Protein 6F05 (pdb70)

Structure (mmCIF, N/CA/C/O backbone):
data_6F05
#
_entry.id   6F05
#
_cell.length_a   61.430
_cell.length_b   93.970
_cell.length_c   107.710
_cell.angle_alpha   93.19
_cell.angle_beta   101.57
_cell.angle_gamma   101.97
#
_symmetry.space_group_name_H-M   'P 1'
#
loop_
_entity.id
_entity.type
_entity.pdbx_description
1 polymer 'Glutathione S-transferase F9'
2 non-polymer 'GLUTATHIONE SULFONIC ACID'
3 non-polymer GLYCEROL
4 non-polymer 'CHLORIDE ION'
5 water water
#
loop_
_atom_site.group_PDB
_atom_site.id
_atom_site.type_symbol
_atom_site.label_atom_id
_atom_site.label_alt_id
_atom_site.label_comp_id
_atom_site.label_asym_id
_atom_site.label_entity_id
_atom_site.label_seq_id
_atom_site.pdbx_PDB_ins_code
_atom_site.Cartn_x
_atom_site.Cartn_y
_atom_site.Cartn_z
_atom_site.occupancy
_atom_site.B_iso_or_equiv
_atom_site.auth_seq_id
_atom_site.auth_comp_id
_atom_site.auth_asym_id
_atom_site.auth_atom_id
_atom_site.pdbx_PDB_model_num
ATOM 1 N N . VAL A 1 2 ? -69.886 -27.900 -37.113 1.00 53.27 2 VAL A N 1
ATOM 2 C CA . VAL A 1 2 ? -68.470 -27.621 -37.337 1.00 51.76 2 VAL A CA 1
ATOM 3 C C . VAL A 1 2 ? -68.299 -26.333 -38.154 1.00 45.12 2 VAL A C 1
ATOM 4 O O . VAL A 1 2 ? -69.134 -26.008 -39.002 1.00 48.80 2 VAL A O 1
ATOM 8 N N . LEU A 1 3 ? -67.223 -25.599 -37.884 1.00 36.36 3 LEU A N 1
ATOM 9 C CA . LEU A 1 3 ? -66.922 -24.355 -38.594 1.00 31.87 3 LEU A CA 1
ATOM 10 C C . LEU A 1 3 ? -66.852 -24.559 -40.117 1.00 31.02 3 LEU A C 1
ATOM 11 O O . LEU A 1 3 ? -66.227 -25.492 -40.611 1.00 28.65 3 LEU A O 1
ATOM 16 N N . LYS A 1 4 ? -67.519 -23.687 -40.861 1.00 32.31 4 LYS A N 1
ATOM 17 C CA . LYS A 1 4 ? -67.563 -23.796 -42.318 1.00 32.63 4 LYS A CA 1
ATOM 18 C C . LYS A 1 4 ? -66.887 -22.617 -43.001 1.00 35.60 4 LYS A C 1
ATOM 19 O O . LYS A 1 4 ? -67.079 -21.452 -42.600 1.00 29.73 4 LYS A O 1
ATOM 25 N N . VAL A 1 5 ? -66.063 -22.920 -44.006 1.00 33.02 5 VAL A N 1
ATOM 26 C CA . VAL A 1 5 ? -65.391 -21.871 -44.784 1.00 30.73 5 VAL A CA 1
ATOM 27 C C . VAL A 1 5 ? -65.929 -21.852 -46.211 1.00 36.78 5 VAL A C 1
ATOM 28 O O . VAL A 1 5 ? -65.853 -22.855 -46.927 1.00 35.64 5 VAL A O 1
ATOM 32 N N . TYR A 1 6 ? -66.479 -20.714 -46.623 1.00 28.33 6 TYR A N 1
ATOM 33 C CA . TYR A 1 6 ? -67.033 -20.600 -47.965 1.00 30.83 6 TYR A CA 1
ATOM 34 C C . TYR A 1 6 ? -65.991 -20.088 -48.958 1.00 30.39 6 TYR A C 1
ATOM 35 O O . TYR A 1 6 ? -65.328 -19.081 -48.724 1.00 33.25 6 TYR A O 1
ATOM 44 N N . GLY A 1 7 ? -65.884 -20.787 -50.080 1.00 33.04 7 GLY A N 1
ATOM 45 C CA . GLY A 1 7 ? -65.019 -20.412 -51.184 1.00 35.34 7 GLY A CA 1
ATOM 46 C C . GLY A 1 7 ? -63.551 -20.800 -51.080 1.00 37.23 7 GLY A C 1
ATOM 47 O O . GLY A 1 7 ? -62.692 -20.017 -51.467 1.00 36.96 7 GLY A O 1
ATOM 48 N N . PRO A 1 8 ? -63.259 -22.036 -50.638 1.00 32.65 8 PRO A N 1
ATOM 49 C CA . PRO A 1 8 ? -61.870 -22.425 -50.340 1.00 36.58 8 PRO A CA 1
ATOM 50 C C . PRO A 1 8 ? -60.898 -22.351 -51.533 1.00 38.86 8 PRO A C 1
ATOM 51 O O . PRO A 1 8 ? -59.693 -22.194 -51.327 1.00 30.93 8 PRO A O 1
ATOM 55 N N . HIS A 1 9 ? -61.420 -22.447 -52.753 1.00 32.90 9 HIS A N 1
ATOM 56 C CA . HIS A 1 9 ? -60.571 -22.496 -53.935 1.00 36.47 9 HIS A CA 1
ATOM 57 C C . HIS A 1 9 ? -59.933 -21.158 -54.322 1.00 39.41 9 HIS A C 1
ATOM 58 O O . HIS A 1 9 ? -59.000 -21.123 -55.130 1.00 39.61 9 HIS A O 1
ATOM 65 N N . PHE A 1 10 ? -60.401 -20.067 -53.727 1.00 32.91 10 PHE A N 1
ATOM 66 C CA . PHE A 1 10 ? -59.895 -18.736 -54.071 1.00 37.23 10 PHE A CA 1
ATOM 67 C C . PHE A 1 10 ? -58.830 -18.332 -53.059 1.00 33.14 10 PHE A C 1
ATOM 68 O O . PHE A 1 10 ? -58.583 -19.070 -52.104 1.00 31.04 10 PHE A O 1
ATOM 76 N N . ALA A 1 11 ? -58.152 -17.215 -53.311 1.00 27.45 11 ALA A N 1
ATOM 77 C CA . ALA A 1 11 ? -56.939 -16.854 -52.560 1.00 25.62 11 ALA A CA 1
ATOM 78 C C . ALA A 1 11 ? -57.196 -16.263 -51.159 1.00 26.27 11 ALA A C 1
ATOM 79 O O . ALA A 1 11 ? -56.627 -16.729 -50.172 1.00 27.24 11 ALA A O 1
ATOM 81 N N . SER A 1 12 ? -58.027 -15.234 -51.051 1.00 26.55 12 SER A N 1
ATOM 82 C CA . SER A 1 12 ? -58.326 -14.668 -49.721 1.00 26.51 12 SER A CA 1
ATOM 83 C C . SER A 1 12 ? -58.838 -15.716 -48.716 1.00 24.76 12 SER A C 1
ATOM 84 O O . SER A 1 12 ? -58.420 -15.699 -47.559 1.00 31.20 12 SER A O 1
ATOM 87 N N . PRO A 1 13 ? -59.737 -16.629 -49.142 1.00 28.32 13 PRO A N 1
ATOM 88 C CA . PRO A 1 13 ? -60.125 -17.648 -48.158 1.00 25.05 13 PRO A CA 1
ATOM 89 C C . PRO A 1 13 ? -58.958 -18.491 -47.628 1.00 32.46 13 PRO A C 1
ATOM 90 O O . PRO A 1 13 ? -59.048 -18.967 -46.497 1.00 23.94 13 PRO A O 1
ATOM 94 N N . LYS A 1 14 ? -57.865 -18.632 -48.383 1.00 32.97 14 LYS A N 1
ATOM 95 C CA . LYS A 1 14 ? -56.742 -19.445 -47.904 1.00 25.83 14 LYS A CA 1
ATOM 96 C C . LYS A 1 14 ? -56.022 -18.796 -46.732 1.00 22.97 14 LYS A C 1
ATOM 97 O O . LYS A 1 14 ? -55.356 -19.486 -45.975 1.00 27.52 14 LYS A O 1
ATOM 103 N N . ARG A 1 15 ? -56.183 -17.484 -46.544 1.00 29.69 15 ARG A N 1
ATOM 104 C CA . ARG A 1 15 ? -55.665 -16.838 -45.335 1.00 26.51 15 ARG A CA 1
ATOM 105 C C . ARG A 1 15 ? -56.336 -17.480 -44.106 1.00 28.26 15 ARG A C 1
ATOM 106 O O . ARG A 1 15 ? -55.690 -17.729 -43.093 1.00 33.27 15 ARG A O 1
ATOM 114 N N . ALA A 1 16 ? -57.643 -17.709 -44.198 1.00 28.58 16 ALA A N 1
ATOM 115 C CA . ALA A 1 16 ? -58.406 -18.344 -43.119 1.00 31.32 16 ALA A CA 1
ATOM 116 C C . ALA A 1 16 ? -58.052 -19.825 -42.992 1.00 30.47 16 ALA A C 1
ATOM 117 O O . ALA A 1 16 ? -57.889 -20.354 -41.886 1.00 29.83 16 ALA A O 1
ATOM 119 N N . LEU A 1 17 ? -57.972 -20.498 -44.133 1.00 29.42 17 LEU A N 1
ATOM 120 C CA . LEU A 1 17 ? -57.722 -21.945 -44.142 1.00 34.02 17 LEU A CA 1
ATOM 121 C C . LEU A 1 17 ? -56.378 -22.272 -43.521 1.00 26.67 17 LEU A C 1
ATOM 122 O O . LEU A 1 17 ? -56.292 -23.166 -42.681 1.00 28.72 17 LEU A O 1
ATOM 127 N N . VAL A 1 18 ? -55.341 -21.526 -43.895 1.00 27.09 18 VAL A N 1
ATOM 128 C CA . VAL A 1 18 ? -54.011 -21.830 -43.372 1.00 27.02 18 VAL A CA 1
ATOM 129 C C . VAL A 1 18 ? -53.986 -21.591 -41.858 1.00 32.77 18 VAL A C 1
ATOM 130 O O . VAL A 1 18 ? -53.385 -22.385 -41.122 1.00 27.95 18 VAL A O 1
ATOM 134 N N . THR A 1 19 ? -54.726 -20.577 -41.391 1.00 26.63 19 THR A N 1
ATOM 135 C CA . THR A 1 19 ? -54.817 -20.271 -39.957 1.00 22.41 19 THR A CA 1
ATOM 136 C C . THR A 1 19 ? -55.537 -21.402 -39.210 1.00 26.24 19 THR A C 1
ATOM 137 O O . THR A 1 19 ? -55.078 -21.863 -38.155 1.00 26.03 19 THR A O 1
ATOM 141 N N . LEU A 1 20 ? -56.650 -21.865 -39.775 1.00 24.33 20 LEU A N 1
ATOM 142 C CA . LEU A 1 20 ? -57.384 -23.000 -39.211 1.00 26.89 20 LEU A CA 1
ATOM 143 C C . LEU A 1 20 ? -56.497 -24.259 -39.089 1.00 32.19 20 LEU A C 1
ATOM 144 O O . LEU A 1 20 ? -56.506 -24.959 -38.068 1.00 29.04 20 LEU A O 1
ATOM 149 N N . ILE A 1 21 ? -55.723 -24.537 -40.130 1.00 27.80 21 ILE A N 1
ATOM 150 C CA . ILE A 1 21 ? -54.879 -25.721 -40.130 1.00 31.23 21 ILE A CA 1
ATOM 151 C C . ILE A 1 21 ? -53.728 -25.515 -39.136 1.00 30.96 21 ILE A C 1
ATOM 152 O O . ILE A 1 21 ? -53.445 -26.413 -38.357 1.00 33.00 21 ILE A O 1
ATOM 157 N N . GLU A 1 22 ? -53.123 -24.316 -39.102 1.00 29.30 22 GLU A N 1
ATOM 158 C CA . GLU A 1 22 ? -52.081 -24.042 -38.106 1.00 25.35 22 GLU A CA 1
ATOM 159 C C . GLU A 1 22 ? -52.588 -24.296 -36.683 1.00 31.07 22 GLU A C 1
ATOM 160 O O . GLU A 1 22 ? -51.871 -24.876 -35.875 1.00 28.98 22 GLU A O 1
ATOM 166 N N . LYS A 1 23 ? -53.836 -23.902 -36.395 1.00 34.02 23 LYS A N 1
ATOM 167 C CA . LYS A 1 23 ? -54.368 -24.002 -35.040 1.00 30.11 23 LYS A CA 1
ATOM 168 C C . LYS A 1 23 ? -54.986 -25.375 -34.731 1.00 38.83 23 LYS A C 1
ATOM 169 O O . LYS A 1 23 ? -55.416 -25.622 -33.605 1.00 43.03 23 LYS A O 1
ATOM 175 N N . GLY A 1 24 ? -54.996 -26.269 -35.717 1.00 35.27 24 GLY A N 1
ATOM 176 C CA . GLY A 1 24 ? -55.546 -27.601 -35.545 1.00 35.07 24 GLY A CA 1
ATOM 177 C C . GLY A 1 24 ? -57.061 -27.589 -35.352 1.00 41.21 24 GLY A C 1
ATOM 178 O O . GLY A 1 24 ? -57.613 -28.409 -34.627 1.00 37.24 24 GLY A O 1
ATOM 179 N N . VAL A 1 25 ? -57.748 -26.664 -36.012 1.00 36.72 25 VAL A N 1
ATOM 180 C CA . VAL A 1 25 ? -59.198 -26.584 -35.860 1.00 33.34 25 VAL A CA 1
ATOM 181 C C . VAL A 1 25 ? -59.909 -27.409 -36.931 1.00 39.79 25 VAL A C 1
ATOM 182 O O . VAL A 1 25 ? -59.550 -27.350 -38.104 1.00 53.17 25 VAL A O 1
ATOM 186 N N . ALA A 1 26 ? -60.920 -28.172 -36.536 1.00 36.15 26 ALA A N 1
ATOM 187 C CA . ALA A 1 26 ? -61.737 -28.900 -37.501 1.00 32.50 26 ALA A CA 1
ATOM 188 C C . ALA A 1 26 ? -62.629 -27.935 -38.287 1.00 36.38 26 ALA A C 1
ATOM 189 O O . ALA A 1 26 ? -63.188 -26.992 -37.730 1.00 42.71 26 ALA A O 1
ATOM 191 N N . PHE A 1 27 ? -62.759 -28.166 -39.585 1.00 35.60 27 PHE A N 1
ATOM 192 C CA . PHE A 1 27 ? -63.606 -27.305 -40.387 1.00 35.07 27 PHE A CA 1
ATOM 193 C C . PHE A 1 27 ? -64.039 -28.046 -41.633 1.00 35.99 27 PHE A C 1
ATOM 194 O O . PHE A 1 27 ? -63.460 -29.061 -41.996 1.00 37.17 27 PHE A O 1
ATOM 202 N N . GLU A 1 28 ? -65.086 -27.543 -42.263 1.00 35.39 28 GLU A N 1
ATOM 203 C CA . GLU A 1 28 ? -65.519 -28.008 -43.569 1.00 29.29 28 GLU A CA 1
ATOM 204 C C . GLU A 1 28 ? -65.486 -26.851 -44.545 1.00 33.11 28 GLU A C 1
ATOM 205 O O . GLU A 1 28 ? -65.507 -25.684 -44.144 1.00 35.56 28 GLU A O 1
ATOM 211 N N . THR A 1 29 ? -65.425 -27.157 -45.829 1.00 33.57 29 THR A N 1
ATOM 212 C CA . THR A 1 29 ? -65.409 -26.092 -46.818 1.00 35.05 29 THR A CA 1
ATOM 213 C C . THR A 1 29 ? -66.615 -26.207 -47.723 1.00 34.66 29 THR A C 1
ATOM 214 O O . THR A 1 29 ? -67.142 -27.290 -47.921 1.00 42.28 29 THR A O 1
ATOM 218 N N . ILE A 1 30 ? -67.081 -25.078 -48.234 1.00 34.46 30 ILE A N 1
ATOM 219 C CA . ILE A 1 30 ? -68.222 -25.065 -49.138 1.00 37.54 30 ILE A CA 1
ATOM 220 C C . ILE A 1 30 ? -67.878 -24.232 -50.364 1.00 42.22 30 ILE A C 1
ATOM 221 O O . ILE A 1 30 ? -67.593 -23.035 -50.258 1.00 44.78 30 ILE A O 1
ATOM 226 N N . PRO A 1 31 ? -67.902 -24.855 -51.543 1.00 47.32 31 PRO A N 1
ATOM 227 C CA . PRO A 1 31 ? -67.525 -24.089 -52.731 1.00 40.74 31 PRO A CA 1
ATOM 228 C C . PRO A 1 31 ? -68.536 -22.981 -53.067 1.00 41.10 31 PRO A C 1
ATOM 229 O O . PRO A 1 31 ? -69.716 -23.096 -52.780 1.00 43.16 31 PRO A O 1
ATOM 233 N N . VAL A 1 32 ? -68.033 -21.901 -53.648 1.00 39.97 32 VAL A N 1
ATOM 234 C CA . VAL A 1 32 ? -68.857 -20.829 -54.168 1.00 43.22 32 VAL A CA 1
ATOM 235 C C . VAL A 1 32 ? -68.434 -20.590 -55.613 1.00 38.73 32 VAL A C 1
ATOM 236 O O . VAL A 1 32 ? -67.271 -20.336 -55.887 1.00 37.56 32 VAL A O 1
ATOM 240 N N . ASP A 1 33 ? -69.377 -20.725 -56.537 1.00 37.27 33 ASP A N 1
ATOM 241 C CA . ASP A 1 33 ? -69.083 -20.600 -57.960 1.00 39.77 33 ASP A CA 1
ATOM 242 C C . ASP A 1 33 ? -69.010 -19.155 -58.398 1.00 41.11 33 ASP A C 1
ATOM 243 O O . ASP A 1 33 ? -69.999 -18.607 -58.880 1.00 49.03 33 ASP A O 1
ATOM 248 N N . LEU A 1 34 ? -67.853 -18.529 -58.213 1.00 40.50 34 LEU A N 1
ATOM 249 C CA . LEU A 1 34 ? -67.701 -17.129 -58.585 1.00 42.74 34 LEU A CA 1
ATOM 250 C C . LEU A 1 34 ? -67.899 -16.923 -60.084 1.00 50.20 34 LEU A C 1
ATOM 251 O O . LEU A 1 34 ? -68.538 -15.950 -60.491 1.00 47.65 34 LEU A O 1
ATOM 256 N N . MET A 1 35 ? -67.422 -17.867 -60.898 1.00 51.08 35 MET A N 1
ATOM 257 C CA . MET A 1 35 ? -67.457 -17.679 -62.343 1.00 55.09 35 MET A CA 1
ATOM 258 C C . MET A 1 35 ? -68.899 -17.609 -62.848 1.00 55.93 35 MET A C 1
ATOM 259 O O . MET A 1 35 ? -69.181 -16.903 -63.819 1.00 58.27 35 MET A O 1
ATOM 264 N N . LYS A 1 36 ? -69.809 -18.300 -62.162 1.00 50.49 36 LYS A N 1
ATOM 265 C CA . LYS A 1 36 ? -71.232 -18.249 -62.491 1.00 49.96 36 LYS A CA 1
ATOM 266 C C . LYS A 1 36 ? -71.989 -17.226 -61.618 1.00 55.81 36 LYS A C 1
ATOM 267 O O . LYS A 1 36 ? -73.219 -17.163 -61.651 1.00 54.49 36 LYS A O 1
ATOM 269 N N . GLY A 1 37 ? -71.252 -16.443 -60.829 1.00 54.58 37 GLY A N 1
ATOM 270 C CA . GLY A 1 37 ? -71.834 -15.355 -60.053 1.00 51.17 37 GLY A CA 1
ATOM 271 C C . GLY A 1 37 ? -72.659 -15.728 -58.834 1.00 48.98 37 GLY A C 1
ATOM 272 O O . GLY A 1 37 ? -73.522 -14.960 -58.401 1.00 53.03 37 GLY A O 1
ATOM 273 N N . GLU A 1 38 ? -72.404 -16.907 -58.278 1.00 47.09 38 GLU A N 1
ATOM 274 C CA . GLU A 1 38 ? -73.150 -17.392 -57.116 1.00 42.23 38 GLU A CA 1
ATOM 275 C C . GLU A 1 38 ? -72.998 -16.458 -55.919 1.00 42.38 38 GLU A C 1
ATOM 276 O O . GLU A 1 38 ? -73.901 -16.335 -55.092 1.00 51.15 38 GLU A O 1
ATOM 282 N N . HIS A 1 39 ? -71.849 -15.794 -55.844 1.00 37.59 39 HIS A N 1
ATOM 283 C CA . HIS A 1 39 ? -71.538 -14.907 -54.735 1.00 42.46 39 HIS A CA 1
ATOM 284 C C . HIS A 1 39 ? -72.333 -13.586 -54.753 1.00 42.50 39 HIS A C 1
ATOM 285 O O . HIS A 1 39 ? -72.371 -12.868 -53.754 1.00 41.29 39 HIS A O 1
ATOM 292 N N . LYS A 1 40 ? -73.004 -13.300 -55.870 1.00 41.70 40 LYS A N 1
ATOM 293 C CA . LYS A 1 40 ? -73.823 -12.096 -55.988 1.00 40.31 40 LYS A CA 1
ATOM 294 C C . LYS A 1 40 ? -75.325 -12.388 -55.930 1.00 41.51 40 LYS A C 1
ATOM 295 O O . LYS A 1 40 ? -76.143 -11.501 -56.152 1.00 48.37 40 LYS A O 1
ATOM 301 N N . GLN A 1 41 ? -75.672 -13.635 -55.624 1.00 41.17 41 GLN A N 1
ATOM 302 C CA . GLN A 1 41 ? -77.061 -14.058 -55.523 1.00 40.60 41 GLN A CA 1
ATOM 303 C C . GLN A 1 41 ? -77.514 -13.975 -54.064 1.00 40.44 41 GLN A C 1
ATOM 304 O O . GLN A 1 41 ? -76.687 -14.043 -53.164 1.00 39.51 41 GLN A O 1
ATOM 310 N N . PRO A 1 42 ? -78.829 -13.828 -53.824 1.00 45.90 42 PRO A N 1
ATOM 311 C CA . PRO A 1 42 ? -79.340 -13.564 -52.468 1.00 45.09 42 PRO A CA 1
ATOM 312 C C . PRO A 1 42 ? -78.869 -14.518 -51.363 1.00 43.51 42 PRO A C 1
ATOM 313 O O . PRO A 1 42 ? -78.665 -14.082 -50.228 1.00 46.80 42 PRO A O 1
ATOM 317 N N . ALA A 1 43 ? -78.742 -15.802 -51.671 1.00 40.46 43 ALA A N 1
ATOM 318 C CA . ALA A 1 43 ? -78.372 -16.773 -50.649 1.00 37.70 43 ALA A CA 1
ATOM 319 C C . ALA A 1 43 ? -76.990 -16.477 -50.081 1.00 37.93 43 ALA A C 1
ATOM 320 O O . ALA A 1 43 ? -76.796 -16.530 -48.870 1.00 39.90 43 ALA A O 1
ATOM 322 N N . TYR A 1 44 ? -76.025 -16.193 -50.947 1.00 40.52 44 TYR A N 1
ATOM 323 C CA . TYR A 1 44 ? -74.676 -15.942 -50.451 1.00 39.11 44 TYR A CA 1
ATOM 324 C C . TYR A 1 44 ? -74.574 -14.528 -49.870 1.00 33.38 44 TYR A C 1
ATOM 325 O O . TYR A 1 44 ? -73.870 -14.320 -48.890 1.00 33.54 44 TYR A O 1
ATOM 334 N N . LEU A 1 45 ? -75.320 -13.577 -50.429 1.00 33.43 45 LEU A N 1
ATOM 335 C CA . LEU A 1 45 ? -75.291 -12.198 -49.930 1.00 37.51 45 LEU A CA 1
ATOM 336 C C . LEU A 1 45 ? -75.780 -12.144 -48.486 1.00 38.42 45 LEU A C 1
ATOM 337 O O . LEU A 1 45 ? -75.405 -11.244 -47.747 1.00 31.60 45 LEU A O 1
ATOM 342 N N . ALA A 1 46 ? -76.611 -13.114 -48.098 1.00 38.41 46 ALA A N 1
ATOM 343 C CA . ALA A 1 46 ? -77.060 -13.262 -46.710 1.00 34.54 46 ALA A CA 1
ATOM 344 C C . ALA A 1 46 ? -75.919 -13.655 -45.772 1.00 30.51 46 ALA A C 1
ATOM 345 O O . ALA A 1 46 ? -76.008 -13.437 -44.564 1.00 41.31 46 ALA A O 1
ATOM 347 N N . LEU A 1 47 ? -74.868 -14.265 -46.317 1.00 35.67 47 LEU A N 1
ATOM 348 C CA . LEU A 1 47 ? -73.685 -14.618 -45.521 1.00 33.62 47 LEU A CA 1
ATOM 349 C C . LEU A 1 47 ? -72.624 -13.521 -45.571 1.00 34.73 47 LEU A C 1
ATOM 350 O O . LEU A 1 47 ? -71.990 -13.198 -44.563 1.00 37.40 47 LEU A O 1
ATOM 355 N N . GLN A 1 48 ? -72.447 -12.953 -46.759 1.00 32.10 48 GLN A N 1
ATOM 356 C CA . GLN A 1 48 ? -71.452 -11.918 -47.001 1.00 27.34 48 GLN A CA 1
ATOM 357 C C . GLN A 1 48 ? -72.132 -10.829 -47.825 1.00 28.61 48 GLN A C 1
ATOM 358 O O . GLN A 1 48 ? -72.231 -10.948 -49.039 1.00 34.61 48 GLN A O 1
ATOM 364 N N . PRO A 1 49 ? -72.604 -9.761 -47.173 1.00 32.88 49 PRO A N 1
ATOM 365 C CA . PRO A 1 49 ? -73.409 -8.765 -47.888 1.00 29.87 49 PRO A CA 1
ATOM 366 C C . PRO A 1 49 ? -72.617 -8.007 -48.966 1.00 30.43 49 PRO A C 1
ATOM 367 O O . PRO A 1 49 ? -73.222 -7.400 -49.842 1.00 30.69 49 PRO A O 1
ATOM 371 N N . PHE A 1 50 ? -71.287 -8.058 -48.920 1.00 31.45 50 PHE A N 1
ATOM 372 C CA . PHE A 1 50 ? -70.483 -7.392 -49.948 1.00 34.61 50 PHE A CA 1
ATOM 373 C C . PHE A 1 50 ? -70.232 -8.300 -51.154 1.00 39.61 50 PHE A C 1
ATOM 374 O O . PHE A 1 50 ? -69.619 -7.880 -52.140 1.00 42.58 50 PHE A O 1
ATOM 382 N N . GLY A 1 51 ? -70.730 -9.532 -51.080 1.00 33.86 51 GLY A N 1
ATOM 383 C CA . GLY A 1 51 ? -70.604 -10.483 -52.172 1.00 32.04 51 GLY A CA 1
ATOM 384 C C . GLY A 1 51 ? -69.192 -10.904 -52.522 1.00 32.76 51 GLY A C 1
ATOM 385 O O . GLY A 1 51 ? -68.832 -10.965 -53.696 1.00 34.37 51 GLY A O 1
ATOM 386 N N . THR A 1 52 ? -68.392 -11.210 -51.508 1.00 33.58 52 THR A N 1
ATOM 387 C CA . THR A 1 52 ? -67.048 -11.725 -51.739 1.00 38.28 52 THR A CA 1
ATOM 388 C C . THR A 1 52 ? -66.741 -12.931 -50.857 1.00 37.46 52 THR A C 1
ATOM 389 O O . THR A 1 52 ? -67.423 -13.182 -49.861 1.00 26.27 52 THR A O 1
ATOM 393 N N . VAL A 1 53 ? -65.709 -13.687 -51.221 1.00 29.06 53 VAL A N 1
ATOM 394 C CA . VAL A 1 53 ? -65.304 -14.813 -50.389 1.00 26.37 53 VAL A CA 1
ATOM 395 C C . VAL A 1 53 ? -64.003 -14.436 -49.710 1.00 26.44 53 VAL A C 1
ATOM 396 O O . VAL A 1 53 ? -63.206 -13.701 -50.291 1.00 26.75 53 VAL A O 1
ATOM 400 N N . PRO A 1 54 ? -63.781 -14.917 -48.474 1.00 25.27 54 PRO A N 1
ATOM 401 C CA . PRO A 1 54 ? -64.563 -15.912 -47.736 1.00 24.91 54 PRO A CA 1
ATOM 402 C C . PRO A 1 54 ? -65.688 -15.352 -46.873 1.00 31.28 54 PRO A C 1
ATOM 403 O O . PRO A 1 54 ? -65.718 -14.161 -46.558 1.00 28.23 54 PRO A O 1
ATOM 407 N N . ALA A 1 55 ? -66.610 -16.235 -46.510 1.00 30.39 55 ALA A N 1
ATOM 408 C CA . ALA A 1 55 ? -67.473 -16.021 -45.359 1.00 37.30 55 ALA A CA 1
ATOM 409 C C . ALA A 1 55 ? -67.235 -17.258 -44.507 1.00 34.72 55 ALA A C 1
ATOM 410 O O . ALA A 1 55 ? -66.958 -18.334 -45.027 1.00 31.06 55 ALA A O 1
ATOM 412 N N . VAL A 1 56 ? -67.302 -17.098 -43.199 1.00 34.37 56 VAL A N 1
ATOM 413 C CA . VAL A 1 56 ? -67.137 -18.216 -42.292 1.00 24.86 56 VAL A CA 1
ATOM 414 C C . VAL A 1 56 ? -68.340 -18.264 -41.358 1.00 25.52 56 VAL A C 1
ATOM 415 O O . VAL A 1 56 ? -68.801 -17.223 -40.849 1.00 25.44 56 VAL A O 1
ATOM 419 N N . VAL A 1 57 ? -68.865 -19.466 -41.170 1.00 28.05 57 VAL A N 1
ATOM 420 C CA . VAL A 1 57 ? -69.947 -19.712 -40.230 1.00 28.33 57 VAL A CA 1
ATOM 421 C C . VAL A 1 57 ? -69.457 -20.669 -39.151 1.00 34.10 57 VAL A C 1
ATOM 422 O O . VAL A 1 57 ? -69.003 -21.779 -39.443 1.00 32.69 57 VAL A O 1
ATOM 426 N N . ASP A 1 58 ? -69.551 -20.235 -37.901 1.00 31.63 58 ASP A N 1
ATOM 427 C CA . ASP A 1 58 ? -69.099 -21.034 -36.773 1.00 33.80 58 ASP A CA 1
ATOM 428 C C . ASP A 1 58 ? -70.289 -21.266 -35.830 1.00 36.53 58 ASP A C 1
ATOM 429 O O . ASP A 1 58 ? -70.530 -20.484 -34.902 1.00 32.27 58 ASP A O 1
ATOM 434 N N . GLY A 1 59 ? -71.058 -22.321 -36.099 1.00 31.91 59 GLY A N 1
ATOM 435 C CA . GLY A 1 59 ? -72.310 -22.547 -35.389 1.00 32.25 59 GLY A CA 1
ATOM 436 C C . GLY A 1 59 ? -73.296 -21.433 -35.732 1.00 39.11 59 GLY A C 1
ATOM 437 O O . GLY A 1 59 ? -73.636 -21.224 -36.909 1.00 27.78 59 GLY A O 1
ATOM 438 N N . ASP A 1 60 ? -73.732 -20.696 -34.708 1.00 31.47 60 ASP A N 1
ATOM 439 C CA . ASP A 1 60 ? -74.631 -19.553 -34.919 1.00 31.33 60 ASP A CA 1
ATOM 440 C C . ASP A 1 60 ? -73.877 -18.263 -35.222 1.00 33.96 60 ASP A C 1
ATOM 441 O O . ASP A 1 60 ? -74.465 -17.245 -35.554 1.00 34.23 60 ASP A O 1
ATOM 446 N N . TYR A 1 61 ? -72.560 -18.322 -35.130 1.00 33.34 61 TYR A N 1
ATOM 447 C CA . TYR A 1 61 ? -71.744 -17.149 -35.329 1.00 29.96 61 TYR A CA 1
ATOM 448 C C . TYR A 1 61 ? -71.276 -17.025 -36.778 1.00 29.92 61 TYR A C 1
ATOM 449 O O . TYR A 1 61 ? -70.861 -18.011 -37.391 1.00 35.83 61 TYR A O 1
ATOM 458 N N . LYS A 1 62 ? -71.345 -15.819 -37.324 1.00 26.37 62 LYS A N 1
ATOM 459 C CA . LYS A 1 62 ? -70.935 -15.568 -38.702 1.00 24.39 62 LYS A CA 1
ATOM 460 C C . LYS A 1 62 ? -69.900 -14.448 -38.787 1.00 27.04 62 LYS A C 1
ATOM 461 O O . LYS A 1 62 ? -70.065 -13.391 -38.184 1.00 22.59 62 LYS A O 1
ATOM 467 N N . ILE A 1 63 ? -68.844 -14.655 -39.566 1.00 27.92 63 ILE A N 1
ATOM 468 C CA . ILE A 1 63 ? -67.822 -13.624 -39.689 1.00 26.78 63 ILE A CA 1
ATOM 469 C C . ILE A 1 63 ? -67.233 -13.622 -41.105 1.00 24.19 63 ILE A C 1
ATOM 470 O O . ILE A 1 63 ? -67.082 -14.686 -41.742 1.00 27.91 63 ILE A O 1
ATOM 475 N N . PHE A 1 64 ? -66.967 -12.433 -41.637 1.00 24.12 64 PHE A N 1
ATOM 476 C CA . PHE A 1 64 ? -66.287 -12.345 -42.943 1.00 23.50 64 PHE A CA 1
ATOM 477 C C . PHE A 1 64 ? -65.120 -11.355 -42.871 1.00 26.79 64 PHE A C 1
ATOM 478 O O . PHE A 1 64 ? -64.821 -10.856 -41.787 1.00 23.07 64 PHE A O 1
ATOM 486 N N . GLU A 1 65 ? -64.481 -11.096 -44.020 1.00 28.72 65 GLU A N 1
ATOM 487 C CA . GLU A 1 65 ? -63.173 -10.440 -44.127 1.00 26.03 65 GLU A CA 1
ATOM 488 C C . GLU A 1 65 ? -62.102 -11.436 -43.697 1.00 25.50 65 GLU A C 1
ATOM 489 O O . GLU A 1 65 ? -62.026 -11.837 -42.529 1.00 22.57 65 GLU A O 1
ATOM 495 N N . SER A 1 66 ? -61.290 -11.840 -44.672 1.00 20.18 66 SER A N 1
ATOM 496 C CA . SER A 1 66 ? -60.338 -12.931 -44.498 1.00 22.02 66 SER A CA 1
ATOM 497 C C . SER A 1 66 ? -59.413 -12.711 -43.289 1.00 25.29 66 SER A C 1
ATOM 498 O O . SER A 1 66 ? -59.154 -13.644 -42.527 1.00 24.71 66 SER A O 1
ATOM 501 N N . ARG A 1 67 ? -58.923 -11.487 -43.094 1.00 25.47 67 ARG A N 1
ATOM 502 C CA . ARG A 1 67 ? -57.984 -11.256 -42.006 1.00 27.50 67 ARG A CA 1
ATOM 503 C C . ARG A 1 67 ? -58.709 -11.150 -40.664 1.00 25.15 67 ARG A C 1
ATOM 504 O O . ARG A 1 67 ? -58.128 -11.441 -39.619 1.00 24.23 67 ARG A O 1
ATOM 512 N N . ALA A 1 68 ? -59.981 -10.755 -40.684 1.00 20.85 68 ALA A N 1
ATOM 513 C CA . ALA A 1 68 ? -60.777 -10.764 -39.449 1.00 20.84 68 ALA A CA 1
ATOM 514 C C . ALA A 1 68 ? -61.024 -12.213 -39.023 1.00 24.02 68 ALA A C 1
ATOM 515 O O . ALA A 1 68 ? -60.984 -12.558 -37.829 1.00 24.55 68 ALA A O 1
ATOM 517 N N . VAL A 1 69 ? -61.269 -13.066 -40.014 1.00 21.15 69 VAL A N 1
ATOM 518 C CA . VAL A 1 69 ? -61.456 -14.479 -39.729 1.00 24.81 69 VAL A CA 1
ATOM 519 C C . VAL A 1 69 ? -60.186 -15.052 -39.109 1.00 28.03 69 VAL A C 1
ATOM 520 O O . VAL A 1 69 ? -60.271 -15.785 -38.132 1.00 25.94 69 VAL A O 1
ATOM 524 N N . MET A 1 70 ? -59.015 -14.681 -39.636 1.00 27.45 70 MET A N 1
ATOM 525 C CA . MET A 1 70 ? -57.737 -15.142 -39.063 1.00 24.75 70 MET A CA 1
ATOM 526 C C . MET A 1 70 ? -57.645 -14.774 -37.598 1.00 28.09 70 MET A C 1
ATOM 527 O O . MET A 1 70 ? -57.271 -15.599 -36.776 1.00 25.66 70 MET A O 1
ATOM 532 N N . ARG A 1 71 ? -57.939 -13.504 -37.293 1.00 27.55 71 ARG A N 1
ATOM 533 C CA . ARG A 1 71 ? -57.832 -12.990 -35.936 1.00 25.24 71 ARG A CA 1
ATOM 534 C C . ARG A 1 71 ? -58.786 -13.702 -34.994 1.00 23.18 71 ARG A C 1
ATOM 535 O O . ARG A 1 71 ? -58.413 -14.096 -33.879 1.00 20.06 71 ARG A O 1
ATOM 543 N N . TYR A 1 72 ? -60.017 -13.880 -35.452 1.00 21.88 72 TYR A N 1
ATOM 544 C CA . TYR A 1 72 ? -61.033 -14.577 -34.657 1.00 22.98 72 TYR A CA 1
ATOM 545 C C . TYR A 1 72 ? -60.609 -16.017 -34.339 1.00 27.81 72 TYR A C 1
ATOM 546 O O . TYR A 1 72 ? -60.726 -16.498 -33.194 1.00 27.61 72 TYR A O 1
ATOM 555 N N . VAL A 1 73 ? -60.129 -16.715 -35.355 1.00 25.48 73 VAL A N 1
ATOM 556 C CA . VAL A 1 73 ? -59.653 -18.088 -35.147 1.00 22.84 73 VAL A CA 1
ATOM 557 C C . VAL A 1 73 ? -58.465 -18.110 -34.204 1.00 24.67 73 VAL A C 1
ATOM 558 O O . VAL A 1 73 ? -58.444 -18.919 -33.268 1.00 26.00 73 VAL A O 1
ATOM 562 N N . ALA A 1 74 ? -57.513 -17.188 -34.402 1.00 21.30 74 ALA A N 1
ATOM 563 C CA . ALA A 1 74 ? -56.284 -17.156 -33.580 1.00 27.48 74 ALA A CA 1
ATOM 564 C C . ALA A 1 74 ? -56.555 -16.845 -32.113 1.00 29.51 74 ALA A C 1
ATOM 565 O O . ALA A 1 74 ? -55.865 -17.334 -31.226 1.00 33.19 74 ALA A O 1
ATOM 567 N N . GLU A 1 75 ? -57.568 -16.035 -31.857 1.00 24.23 75 GLU A N 1
ATOM 568 C CA . GLU A 1 75 ? -57.944 -15.723 -30.489 1.00 28.64 75 GLU A CA 1
ATOM 569 C C . GLU A 1 75 ? -58.825 -16.814 -29.857 1.00 31.32 75 GLU A C 1
ATOM 570 O O . GLU A 1 75 ? -58.610 -17.206 -28.707 1.00 29.92 75 GLU A O 1
ATOM 576 N N . LYS A 1 76 ? -59.818 -17.297 -30.599 1.00 22.05 76 LYS A N 1
ATOM 577 C CA . LYS A 1 76 ? -60.696 -18.332 -30.057 1.00 30.79 76 LYS A CA 1
ATOM 578 C C . LYS A 1 76 ? -59.954 -19.598 -29.684 1.00 34.39 76 LYS A C 1
ATOM 579 O O . LYS A 1 76 ? -60.243 -20.221 -28.676 1.00 32.01 76 LYS A O 1
ATOM 585 N N . TYR A 1 77 ? -58.966 -19.964 -30.490 1.00 34.20 77 TYR A N 1
ATOM 586 C CA . TYR A 1 77 ? -58.243 -21.199 -30.247 1.00 31.03 77 TYR A CA 1
ATOM 587 C C . TYR A 1 77 ? -56.817 -20.857 -29.826 1.00 32.59 77 TYR A C 1
ATOM 588 O O . TYR A 1 77 ? -55.888 -21.583 -30.156 1.00 33.74 77 TYR A O 1
ATOM 597 N N . ARG A 1 78 ? -56.660 -19.750 -29.100 1.00 27.66 78 ARG A N 1
ATOM 598 C CA . ARG A 1 78 ? -55.328 -19.194 -28.818 1.00 30.06 78 ARG A CA 1
ATOM 599 C C . ARG A 1 78 ? -54.377 -20.182 -28.164 1.00 36.51 78 ARG A C 1
ATOM 600 O O . ARG A 1 78 ? -53.203 -20.202 -28.490 1.00 34.22 78 ARG A O 1
ATOM 608 N N . SER A 1 79 ? -54.873 -21.005 -27.245 1.00 33.74 79 SER A N 1
ATOM 609 C CA . SER A 1 79 ? -53.973 -21.869 -26.493 1.00 33.91 79 SER A CA 1
ATOM 610 C C . SER A 1 79 ? -53.474 -23.055 -27.303 1.00 38.55 79 SER A C 1
ATOM 611 O O . SER A 1 79 ? -52.563 -23.740 -26.872 1.00 41.05 79 SER A O 1
ATOM 614 N N . GLN A 1 80 ? -54.069 -23.329 -28.455 1.00 30.85 80 GLN A N 1
ATOM 615 C CA . GLN A 1 80 ? -53.628 -24.504 -29.182 1.00 34.68 80 GLN A CA 1
ATOM 616 C C . GLN A 1 80 ? -52.840 -24.160 -30.443 1.00 34.90 80 GLN A C 1
ATOM 617 O O . GLN A 1 80 ? -53.102 -23.162 -31.114 1.00 35.00 80 GLN A O 1
ATOM 623 N N . GLY A 1 81 ? -51.849 -24.997 -30.746 1.00 31.42 81 GLY A N 1
ATOM 624 C CA . GLY A 1 81 ? -50.950 -24.722 -31.848 1.00 33.45 81 GLY A CA 1
ATOM 625 C C . GLY A 1 81 ? -50.054 -23.558 -31.485 1.00 33.41 81 GLY A C 1
ATOM 626 O O . GLY A 1 81 ? -50.028 -23.134 -30.335 1.00 35.59 81 GLY A O 1
ATOM 627 N N . PRO A 1 82 ? -49.309 -23.034 -32.460 1.00 31.89 82 PRO A N 1
ATOM 628 C CA . PRO A 1 82 ? -48.488 -21.853 -32.184 1.00 32.90 82 PRO A CA 1
ATOM 629 C C . PRO A 1 82 ? -49.369 -20.638 -31.889 1.00 32.30 82 PRO A C 1
ATOM 630 O O . PRO A 1 82 ? -50.465 -20.542 -32.432 1.00 28.22 82 PRO A O 1
ATOM 634 N N . ASP A 1 83 ? -48.908 -19.713 -31.060 1.00 32.88 83 ASP A N 1
ATOM 635 C CA . ASP A 1 83 ? -49.714 -18.520 -30.820 1.00 32.16 83 ASP A CA 1
ATOM 636 C C . ASP A 1 83 ? -49.417 -17.497 -31.903 1.00 26.06 83 ASP A C 1
ATOM 637 O O . ASP A 1 83 ? -48.444 -16.757 -31.835 1.00 34.46 83 ASP A O 1
ATOM 642 N N . LEU A 1 84 ? -50.303 -17.450 -32.890 1.00 23.70 84 LEU A N 1
ATOM 643 C CA . LEU A 1 84 ? -50.126 -16.611 -34.065 1.00 22.76 84 LEU A CA 1
ATOM 644 C C . LEU A 1 84 ? -50.428 -15.124 -33.773 1.00 31.19 84 LEU A C 1
ATOM 645 O O . LEU A 1 84 ? -50.344 -14.276 -34.663 1.00 26.99 84 LEU A O 1
ATOM 650 N N . LEU A 1 85 ? -50.764 -14.825 -32.519 1.00 30.81 85 LEU A N 1
ATOM 651 C CA . LEU A 1 85 ? -50.983 -13.451 -32.068 1.00 33.81 85 LEU A CA 1
ATOM 652 C C . LEU A 1 85 ? -49.801 -12.931 -31.236 1.00 35.77 85 LEU A C 1
ATOM 653 O O . LEU A 1 85 ? -49.782 -11.759 -30.852 1.00 34.61 85 LEU A O 1
ATOM 658 N N . GLY A 1 86 ? -48.798 -13.781 -31.004 1.00 29.81 86 GLY A N 1
ATOM 659 C CA . GLY A 1 86 ? -47.707 -13.432 -30.101 1.00 29.81 86 GLY A CA 1
ATOM 660 C C . GLY A 1 86 ? -48.191 -13.561 -28.665 1.00 37.02 86 GLY A C 1
ATOM 661 O O . GLY A 1 86 ? -49.353 -13.899 -28.439 1.00 43.75 86 GLY A O 1
ATOM 662 N N . LYS A 1 87 ? -47.334 -13.268 -27.690 1.00 31.16 87 LYS A N 1
ATOM 663 C CA . LYS A 1 87 ? -47.715 -13.433 -26.284 1.00 26.86 87 LYS A CA 1
ATOM 664 C C . LYS A 1 87 ? -48.226 -12.129 -25.615 1.00 25.97 87 LYS A C 1
ATOM 665 O O . LYS A 1 87 ? -49.192 -12.154 -24.871 0.83 26.65 87 LYS A O 1
ATOM 667 N N . THR A 1 88 ? -47.576 -10.998 -25.885 1.00 24.05 88 THR A N 1
ATOM 668 C CA . THR A 1 88 ? -47.904 -9.744 -25.213 1.00 31.31 88 THR A CA 1
ATOM 669 C C . THR A 1 88 ? -48.736 -8.772 -26.043 1.00 27.55 88 THR A C 1
ATOM 670 O O . THR A 1 88 ? -48.872 -8.939 -27.248 1.00 29.01 88 THR A O 1
ATOM 674 N N . VAL A 1 89 ? -49.225 -7.721 -25.387 1.00 24.60 89 VAL A N 1
ATOM 675 C CA . VAL A 1 89 ? -49.977 -6.675 -26.064 1.00 25.28 89 VAL A CA 1
ATOM 676 C C . VAL A 1 89 ? -49.079 -5.988 -27.096 1.00 22.62 89 VAL A C 1
ATOM 677 O O . VAL A 1 89 ? -49.517 -5.725 -28.221 1.00 21.76 89 VAL A O 1
ATOM 681 N N . GLU A 1 90 ? -47.813 -5.760 -26.737 1.00 22.91 90 GLU A N 1
ATOM 682 C CA . GLU A 1 90 ? -46.841 -5.254 -27.708 1.00 27.08 90 GLU A CA 1
ATOM 683 C C . GLU A 1 90 ? -46.622 -6.202 -28.895 1.00 29.29 90 GLU A C 1
ATOM 684 O O . GLU A 1 90 ? -46.613 -5.747 -30.044 1.00 23.09 90 GLU A O 1
ATOM 690 N N . ASP A 1 91 ? -46.500 -7.512 -28.633 1.00 24.77 91 ASP A N 1
ATOM 691 C CA . ASP A 1 91 ? -46.368 -8.492 -29.716 1.00 21.85 91 ASP A CA 1
ATOM 692 C C . ASP A 1 91 ? -47.573 -8.383 -30.633 1.00 22.81 91 ASP A C 1
ATOM 693 O O . ASP A 1 91 ? -47.447 -8.323 -31.863 1.00 20.76 91 ASP A O 1
ATOM 698 N N . ARG A 1 92 ? -48.758 -8.379 -30.029 1.00 22.99 92 ARG A N 1
ATOM 699 C CA . ARG A 1 92 ? -49.962 -8.327 -30.826 1.00 21.46 92 ARG A CA 1
ATOM 700 C C . ARG A 1 92 ? -50.037 -7.049 -31.659 1.00 22.90 92 ARG A C 1
ATOM 701 O O . ARG A 1 92 ? -50.502 -7.077 -32.796 1.00 27.17 92 ARG A O 1
ATOM 709 N N . GLY A 1 93 ? -49.599 -5.932 -31.086 1.00 23.32 93 GLY A N 1
ATOM 710 C CA . GLY A 1 93 ? -49.556 -4.683 -31.839 1.00 25.63 93 GLY A CA 1
ATOM 711 C C . GLY A 1 93 ? -48.731 -4.827 -33.120 1.00 28.39 93 GLY A C 1
ATOM 712 O O . GLY A 1 93 ? -49.157 -4.401 -34.199 1.00 20.05 93 GLY A O 1
ATOM 713 N N . GLN A 1 94 ? -47.569 -5.473 -33.020 1.00 20.57 94 GLN A N 1
ATOM 714 C CA . GLN A 1 94 ? -46.721 -5.654 -34.202 1.00 26.55 94 GLN A CA 1
ATOM 715 C C . GLN A 1 94 ? -47.404 -6.565 -35.222 1.00 29.69 94 GLN A C 1
ATOM 716 O O . GLN A 1 94 ? -47.292 -6.337 -36.433 1.00 27.50 94 GLN A O 1
ATOM 722 N N . VAL A 1 95 ? -48.125 -7.582 -34.745 1.00 25.37 95 VAL A N 1
ATOM 723 C CA . VAL A 1 95 ? -48.903 -8.424 -35.659 1.00 23.10 95 VAL A CA 1
ATOM 724 C C . VAL A 1 95 ? -49.998 -7.616 -36.383 1.00 25.18 95 VAL A C 1
ATOM 725 O O . VAL A 1 95 ? -50.168 -7.759 -37.609 1.00 20.50 95 VAL A O 1
ATOM 729 N N . GLU A 1 96 ? -50.763 -6.810 -35.631 0.97 24.99 96 GLU A N 1
ATOM 730 C CA . GLU A 1 96 ? -51.834 -6.002 -36.219 0.97 25.10 96 GLU A CA 1
ATOM 731 C C . GLU A 1 96 ? -51.258 -5.028 -37.241 0.97 20.54 96 GLU A C 1
ATOM 732 O O . GLU A 1 96 ? -51.835 -4.794 -38.296 0.97 23.40 96 GLU A O 1
ATOM 738 N N . GLN A 1 97 ? -50.098 -4.473 -36.902 1.00 21.81 97 GLN A N 1
ATOM 739 C CA . GLN A 1 97 ? -49.413 -3.524 -37.745 1.00 25.11 97 GLN A CA 1
ATOM 740 C C . GLN A 1 97 ? -49.125 -4.126 -39.113 1.00 27.93 97 GLN A C 1
ATOM 741 O O . GLN A 1 97 ? -49.527 -3.576 -40.148 1.00 23.02 97 GLN A O 1
ATOM 747 N N . TRP A 1 98 ? -48.445 -5.273 -39.129 1.00 21.95 98 TRP A N 1
ATOM 748 C CA . TRP A 1 98 ? -48.031 -5.831 -40.411 1.00 23.73 98 TRP A CA 1
ATOM 749 C C . TRP A 1 98 ? -49.208 -6.450 -41.183 1.00 28.64 98 TRP A C 1
ATOM 750 O O . TRP A 1 98 ? -49.234 -6.432 -42.421 1.00 28.62 98 TRP A O 1
ATOM 761 N N . LEU A 1 99 ? -50.211 -6.923 -40.457 1.00 19.02 99 LEU A N 1
ATOM 762 C CA . LEU A 1 99 ? -51.433 -7.421 -41.083 1.00 27.43 99 LEU A CA 1
ATOM 763 C C . LEU A 1 99 ? -52.141 -6.278 -41.831 1.00 25.69 99 LEU A C 1
ATOM 764 O O . LEU A 1 99 ? -52.637 -6.465 -42.951 1.00 25.41 99 LEU A O 1
ATOM 769 N N . ASP A 1 100 ? -52.164 -5.094 -41.218 1.00 20.12 100 ASP A N 1
ATOM 770 C CA . ASP A 1 100 ? -52.741 -3.923 -41.868 1.00 21.14 100 ASP A CA 1
ATOM 771 C C . ASP A 1 100 ? -51.835 -3.441 -43.003 1.00 27.00 100 ASP A C 1
ATOM 772 O O . ASP A 1 100 ? -52.331 -2.941 -44.031 1.00 24.12 100 ASP A O 1
ATOM 777 N N . VAL A 1 101 ? -50.516 -3.576 -42.831 1.00 19.66 101 VAL A N 1
ATOM 778 C CA . VAL A 1 101 ? -49.609 -3.308 -43.973 1.00 27.36 101 VAL A CA 1
ATOM 779 C C . VAL A 1 101 ? -49.990 -4.221 -45.138 1.00 24.32 101 VAL A C 1
ATOM 780 O O . VAL A 1 101 ? -50.115 -3.771 -46.273 1.00 27.78 101 VAL A O 1
ATOM 784 N N . GLU A 1 102 ? -50.237 -5.492 -44.847 1.00 22.16 102 GLU A N 1
ATOM 785 C CA . GLU A 1 102 ? -50.653 -6.431 -45.895 1.00 20.77 102 GLU A CA 1
ATOM 786 C C . GLU A 1 102 ? -51.977 -6.007 -46.555 1.00 21.77 102 GLU A C 1
ATOM 787 O O . GLU A 1 102 ? -52.078 -5.947 -47.778 1.00 22.54 102 GLU A O 1
ATOM 793 N N . ALA A 1 103 ? -52.986 -5.707 -45.742 1.00 19.65 103 ALA A N 1
ATOM 794 C CA . ALA A 1 103 ? -54.290 -5.316 -46.252 1.00 20.35 103 ALA A CA 1
ATOM 795 C C . ALA A 1 103 ? -54.259 -4.009 -47.060 1.00 22.86 103 ALA A C 1
ATOM 796 O O . ALA A 1 103 ? -54.940 -3.876 -48.073 1.00 26.69 103 ALA A O 1
ATOM 798 N N . THR A 1 104 ? -53.474 -3.034 -46.619 1.00 20.36 104 THR A N 1
ATOM 799 C CA . THR A 1 104 ? -53.633 -1.688 -47.164 1.00 28.29 104 THR A CA 1
ATOM 800 C C . THR A 1 104 ? -52.553 -1.266 -48.124 1.00 31.47 104 THR A C 1
ATOM 801 O O . THR A 1 104 ? -52.761 -0.336 -48.894 1.00 26.58 104 THR A O 1
ATOM 805 N N . THR A 1 105 ? -51.417 -1.962 -48.088 1.00 32.08 105 THR A N 1
ATOM 806 C CA . THR A 1 105 ? -50.226 -1.501 -48.777 1.00 30.93 105 THR A CA 1
ATOM 807 C C . THR A 1 105 ? -49.649 -2.547 -49.749 1.00 30.99 105 THR A C 1
ATOM 808 O O . THR A 1 105 ? -49.406 -2.262 -50.914 1.00 34.78 105 THR A O 1
ATOM 812 N N . TYR A 1 106 ? -49.496 -3.768 -49.265 1.00 28.62 106 TYR A N 1
ATOM 813 C CA . TYR A 1 106 ? -48.925 -4.853 -50.042 1.00 27.79 106 TYR A CA 1
ATOM 814 C C . TYR A 1 106 ? -49.939 -5.465 -51.002 1.00 28.06 106 TYR A C 1
ATOM 815 O O . TYR A 1 106 ? -49.670 -5.597 -52.194 1.00 36.44 106 TYR A O 1
ATOM 824 N N . HIS A 1 107 ? -51.094 -5.860 -50.487 1.00 21.84 107 HIS A N 1
ATOM 825 C CA . HIS A 1 107 ? -52.086 -6.573 -51.303 1.00 25.01 107 HIS A CA 1
ATOM 826 C C . HIS A 1 107 ? -52.707 -5.760 -52.462 1.00 26.49 107 HIS A C 1
ATOM 827 O O . HIS A 1 107 ? -52.942 -6.321 -53.526 1.00 27.88 107 HIS A O 1
ATOM 834 N N . PRO A 1 108 ? -53.037 -4.463 -52.251 1.00 27.97 108 PRO A N 1
ATOM 835 C CA . PRO A 1 108 ? -53.722 -3.820 -53.383 1.00 34.50 108 PRO A CA 1
ATOM 836 C C . PRO A 1 108 ? -52.912 -3.798 -54.692 1.00 33.15 108 PRO A C 1
ATOM 837 O O . PRO A 1 108 ? -53.485 -4.162 -55.724 1.00 35.31 108 PRO A O 1
ATOM 841 N N . PRO A 1 109 ? -51.618 -3.424 -54.661 1.00 33.97 109 PRO A N 1
ATOM 842 C CA . PRO A 1 109 ? -50.970 -3.513 -55.976 1.00 35.42 109 PRO A CA 1
ATOM 843 C C . PRO A 1 109 ? -50.811 -4.961 -56.444 1.00 29.37 109 PRO A C 1
ATOM 844 O O . PRO A 1 109 ? -50.952 -5.215 -57.633 1.00 37.31 109 PRO A O 1
ATOM 848 N N . LEU A 1 110 ? -50.597 -5.894 -55.524 1.00 28.09 110 LEU A N 1
ATOM 849 C CA . LEU A 1 110 ? -50.470 -7.305 -55.888 1.00 34.43 110 LEU A CA 1
ATOM 850 C C . LEU A 1 110 ? -51.773 -7.844 -56.474 1.00 33.60 110 LEU A C 1
ATOM 851 O O . LEU A 1 110 ? -51.768 -8.671 -57.389 1.00 36.27 110 LEU A O 1
ATOM 856 N N . LEU A 1 111 ? -52.890 -7.391 -55.934 1.00 31.91 111 LEU A N 1
ATOM 857 C CA . LEU A 1 111 ? -54.182 -7.810 -56.449 1.00 32.47 111 LEU A CA 1
ATOM 858 C C . LEU A 1 111 ? -54.333 -7.379 -57.914 1.00 35.92 111 LEU A C 1
ATOM 859 O O . LEU A 1 111 ? -54.855 -8.134 -58.728 1.00 38.25 111 LEU A O 1
ATOM 864 N N . ASN A 1 112 ? -53.885 -6.171 -58.249 1.00 34.14 112 ASN A N 1
ATOM 865 C CA . ASN A 1 112 ? -53.927 -5.723 -59.643 1.00 39.49 112 ASN A CA 1
ATOM 866 C C . ASN A 1 112 ? -53.145 -6.651 -60.579 1.00 41.76 112 ASN A C 1
ATOM 867 O O . ASN A 1 112 ? -53.602 -6.975 -61.675 1.00 42.04 112 ASN A O 1
ATOM 872 N N . LEU A 1 113 ? -51.962 -7.065 -60.138 1.00 41.04 113 LEU A N 1
ATOM 873 C CA . LEU A 1 113 ? -51.126 -8.000 -60.892 1.00 43.43 113 LEU A CA 1
ATOM 874 C C . LEU A 1 113 ? -51.867 -9.335 -61.063 1.00 46.68 113 LEU A C 1
ATOM 875 O O . LEU A 1 113 ? -51.817 -9.971 -62.110 1.00 47.61 113 LEU A O 1
ATOM 880 N N . THR A 1 114 ? -52.510 -9.766 -59.986 1.00 42.40 114 THR A N 1
ATOM 881 C CA . THR A 1 114 ? -53.296 -10.981 -59.967 1.00 48.84 114 THR A CA 1
ATOM 882 C C . THR A 1 114 ? -54.464 -10.954 -60.950 1.00 55.85 114 THR A C 1
ATOM 883 O O . THR A 1 114 ? -54.662 -11.891 -61.724 1.00 57.96 114 THR A O 1
ATOM 887 N N . LEU A 1 115 ? -55.226 -9.868 -60.924 1.00 61.28 115 LEU A N 1
ATOM 888 C CA . LEU A 1 115 ? -56.412 -9.739 -61.770 1.00 63.71 115 LEU A CA 1
ATOM 889 C C . LEU A 1 115 ? -56.085 -9.547 -63.246 1.00 70.68 115 LEU A C 1
ATOM 890 O O . LEU A 1 115 ? -56.616 -10.258 -64.099 1.00 71.70 115 LEU A O 1
ATOM 895 N N . HIS A 1 116 ? -55.191 -8.608 -63.545 1.00 77.22 116 HIS A N 1
ATOM 896 C CA . HIS A 1 116 ? -54.952 -8.213 -64.932 1.00 87.62 116 HIS A CA 1
ATOM 897 C C . HIS A 1 116 ? -54.068 -9.216 -65.669 1.00 92.40 116 HIS A C 1
ATOM 898 O O . HIS A 1 116 ? -53.921 -9.152 -66.889 1.00 96.31 116 HIS A O 1
ATOM 900 N N . ILE A 1 117 ? -53.480 -10.143 -64.924 1.00 91.85 117 ILE A N 1
ATOM 901 C CA . ILE A 1 117 ? -52.780 -11.262 -65.537 1.00 92.81 117 ILE A CA 1
ATOM 902 C C . ILE A 1 117 ? -53.698 -12.469 -65.427 1.00 91.91 117 ILE A C 1
ATOM 903 O O . ILE A 1 117 ? -53.246 -13.587 -65.178 1.00 88.31 117 ILE A O 1
ATOM 905 N N . MET A 1 118 ? -54.996 -12.207 -65.596 1.00 93.10 118 MET A N 1
ATOM 906 C CA . MET A 1 118 ? -56.046 -13.228 -65.597 1.00 91.85 118 MET A CA 1
ATOM 907 C C . MET A 1 118 ? -56.088 -14.010 -64.287 1.00 88.42 118 MET A C 1
ATOM 908 O O . MET A 1 118 ? -55.325 -14.956 -64.093 1.00 89.35 118 MET A O 1
ATOM 910 N N . PHE A 1 119 ? -56.992 -13.616 -63.396 1.00 88.29 119 PHE A N 1
ATOM 911 C CA . PHE A 1 119 ? -57.200 -14.337 -62.143 1.00 86.08 119 PHE A CA 1
ATOM 912 C C . PHE A 1 119 ? -58.365 -15.313 -62.256 1.00 80.80 119 PHE A C 1
ATOM 913 O O . PHE A 1 119 ? -58.218 -16.498 -61.964 1.00 78.00 119 PHE A O 1
ATOM 915 N N . ASP A 1 128 ? -54.922 -1.045 -68.510 1.00 76.90 128 ASP A N 1
ATOM 916 C CA . ASP A 1 128 ? -54.232 -2.246 -68.965 1.00 79.46 128 ASP A CA 1
ATOM 917 C C . ASP A 1 128 ? -52.805 -2.280 -68.444 1.00 78.11 128 ASP A C 1
ATOM 918 O O . ASP A 1 128 ? -52.579 -2.442 -67.244 1.00 75.73 128 ASP A O 1
ATOM 920 N N . GLU A 1 129 ? -51.843 -2.094 -69.346 1.00 77.92 129 GLU A N 1
ATOM 921 C CA . GLU A 1 129 ? -50.441 -2.236 -68.981 1.00 71.34 129 GLU A CA 1
ATOM 922 C C . GLU A 1 129 ? -49.888 -1.027 -68.236 1.00 73.88 129 GLU A C 1
ATOM 923 O O . GLU A 1 129 ? -48.790 -1.093 -67.684 1.00 78.34 129 GLU A O 1
ATOM 925 N N . LYS A 1 130 ? -50.647 0.065 -68.183 1.00 66.61 130 LYS A N 1
ATOM 926 C CA . LYS A 1 130 ? -50.198 1.213 -67.410 1.00 60.09 130 LYS A CA 1
ATOM 927 C C . LYS A 1 130 ? -50.353 0.856 -65.941 1.00 58.29 130 LYS A C 1
ATOM 928 O O . LYS A 1 130 ? -49.425 1.028 -65.144 1.00 58.45 130 LYS A O 1
ATOM 930 N N . LEU A 1 131 ? -51.534 0.340 -65.598 1.00 49.71 131 LEU A N 1
ATOM 931 C CA . LEU A 1 131 ? -51.826 -0.092 -64.238 1.00 49.79 131 LEU A CA 1
ATOM 932 C C . LEU A 1 131 ? -50.865 -1.202 -63.802 1.00 47.92 131 LEU A C 1
ATOM 933 O O . LEU A 1 131 ? -50.382 -1.210 -62.667 1.00 48.22 131 LEU A O 1
ATOM 938 N N . ILE A 1 132 ? -50.599 -2.145 -64.701 1.00 47.27 132 ILE A N 1
ATOM 939 C CA . ILE A 1 132 ? -49.666 -3.220 -64.400 1.00 44.96 132 ILE A CA 1
ATOM 940 C C . ILE A 1 132 ? -48.265 -2.710 -64.075 1.00 39.18 132 ILE A C 1
ATOM 941 O O . ILE A 1 132 ? -47.697 -3.082 -63.049 1.00 34.38 132 ILE A O 1
ATOM 946 N N . LYS A 1 133 ? -47.719 -1.835 -64.912 1.00 42.27 133 LYS A N 1
ATOM 947 C CA . LYS A 1 133 ? -46.386 -1.289 -64.652 1.00 46.73 133 LYS A CA 1
ATOM 948 C C . LYS A 1 133 ? -46.386 -0.516 -63.342 1.00 46.26 133 LYS A C 1
ATOM 949 O O . LYS A 1 133 ? -45.485 -0.668 -62.514 1.00 45.31 133 LYS A O 1
ATOM 951 N N . GLU A 1 134 ? -47.421 0.289 -63.144 1.00 47.60 134 GLU A N 1
ATOM 952 C CA . GLU A 1 134 ? -47.529 1.091 -61.940 1.00 40.74 134 GLU A CA 1
ATOM 953 C C . GLU A 1 134 ? -47.655 0.200 -60.709 1.00 40.98 134 GLU A C 1
ATOM 954 O O . GLU A 1 134 ? -47.013 0.450 -59.688 1.00 43.21 134 GLU A O 1
ATOM 956 N N . SER A 1 135 ? -48.457 -0.857 -60.814 1.00 37.09 135 SER A N 1
ATOM 957 C CA . SER A 1 135 ? -48.635 -1.773 -59.688 1.00 34.27 135 SER A CA 1
ATOM 958 C C . SER A 1 135 ? -47.328 -2.497 -59.350 1.00 38.92 135 SER A C 1
ATOM 959 O O . SER A 1 135 ? -46.998 -2.702 -58.177 1.00 33.29 135 SER A O 1
ATOM 962 N N . GLU A 1 136 ? -46.584 -2.889 -60.382 1.00 39.74 136 GLU A N 1
ATOM 963 C CA . GLU A 1 136 ? -45.342 -3.616 -60.145 1.00 38.48 136 GLU A CA 1
ATOM 964 C C . GLU A 1 136 ? -44.366 -2.719 -59.391 1.00 39.01 136 GLU A C 1
ATOM 965 O O . GLU A 1 136 ? -43.801 -3.131 -58.372 1.00 32.08 136 GLU A O 1
ATOM 971 N N . GLU A 1 137 ? -44.246 -1.473 -59.851 0.94 33.51 137 GLU A N 1
ATOM 972 C CA . GLU A 1 137 ? -43.392 -0.479 -59.210 0.94 37.93 137 GLU A CA 1
ATOM 973 C C . GLU A 1 137 ? -43.772 -0.244 -57.760 0.94 35.03 137 GLU A C 1
ATOM 974 O O . GLU A 1 137 ? -42.910 -0.230 -56.884 0.94 37.43 137 GLU A O 1
ATOM 980 N N . LYS A 1 138 ? -45.066 -0.099 -57.510 1.00 34.46 138 LYS A N 1
ATOM 981 C CA . LYS A 1 138 ? -45.552 0.085 -56.159 1.00 36.15 138 LYS A CA 1
ATOM 982 C C . LYS A 1 138 ? -45.237 -1.136 -55.290 1.00 33.38 138 LYS A C 1
ATOM 983 O O . LYS A 1 138 ? -44.756 -0.993 -54.163 1.00 34.81 138 LYS A O 1
ATOM 989 N N . LEU A 1 139 ? -45.502 -2.335 -55.806 1.00 31.80 139 LEU A N 1
ATOM 990 C CA . LEU A 1 139 ? -45.221 -3.554 -55.030 1.00 33.94 139 LEU A CA 1
ATOM 991 C C . LEU A 1 139 ? -43.706 -3.691 -54.785 1.00 35.54 139 LEU A C 1
ATOM 992 O O . LEU A 1 139 ? -43.263 -4.117 -53.707 1.00 29.28 139 LEU A O 1
ATOM 997 N N . ALA A 1 140 ? -42.907 -3.308 -55.779 1.00 29.48 140 ALA A N 1
ATOM 998 C CA . ALA A 1 140 ? -41.461 -3.370 -55.613 1.00 33.12 140 ALA A CA 1
ATOM 999 C C . ALA A 1 140 ? -41.020 -2.447 -54.472 1.00 36.22 140 ALA A C 1
ATOM 1000 O O . ALA A 1 140 ? -40.136 -2.801 -53.683 1.00 38.31 140 ALA A O 1
ATOM 1002 N N . GLY A 1 141 ? -41.633 -1.268 -54.378 1.00 28.68 141 GLY A N 1
ATOM 1003 C CA . GLY A 1 141 ? -41.316 -0.360 -53.285 1.00 26.51 141 GLY A CA 1
ATOM 1004 C C . GLY A 1 141 ? -41.634 -0.966 -51.927 1.00 32.47 141 GLY A C 1
ATOM 1005 O O . GLY A 1 141 ? -40.827 -0.924 -50.997 1.00 32.13 141 GLY A O 1
ATOM 1006 N N . VAL A 1 142 ? -42.804 -1.579 -51.816 1.00 27.34 142 VAL A N 1
ATOM 1007 C CA . VAL A 1 142 ? -43.173 -2.232 -50.565 1.00 29.85 142 VAL A CA 1
ATOM 1008 C C . VAL A 1 142 ? -42.154 -3.341 -50.237 1.00 30.55 142 VAL A C 1
ATOM 1009 O O . VAL A 1 142 ? -41.656 -3.434 -49.115 1.00 34.76 142 VAL A O 1
ATOM 1013 N N . LEU A 1 143 ? -41.789 -4.138 -51.233 1.00 30.22 143 LEU A N 1
ATOM 1014 C CA . LEU A 1 143 ? -40.858 -5.241 -50.984 1.00 31.91 143 LEU A CA 1
ATOM 1015 C C . LEU A 1 143 ? -39.480 -4.730 -50.557 1.00 32.20 143 LEU A C 1
ATOM 1016 O O . LEU A 1 143 ? -38.799 -5.397 -49.765 1.00 25.72 143 LEU A O 1
ATOM 1021 N N . ASP A 1 144 ? -39.091 -3.540 -51.033 1.00 25.37 144 ASP A N 1
ATOM 1022 C CA . ASP A 1 144 ? -37.851 -2.919 -50.569 1.00 30.71 144 ASP A CA 1
ATOM 1023 C C . ASP A 1 144 ? -37.904 -2.620 -49.073 1.00 33.02 144 ASP A C 1
ATOM 1024 O O . ASP A 1 144 ? -36.935 -2.883 -48.362 1.00 33.16 144 ASP A O 1
ATOM 1029 N N . VAL A 1 145 ? -39.048 -2.143 -48.579 1.00 26.84 145 VAL A N 1
ATOM 1030 C CA . VAL A 1 145 ? -39.200 -1.927 -47.137 1.00 25.83 145 VAL A CA 1
ATOM 1031 C C . VAL A 1 145 ? -39.122 -3.264 -46.385 1.00 23.93 145 VAL A C 1
ATOM 1032 O O . VAL A 1 145 ? -38.420 -3.388 -45.385 1.00 37.83 145 VAL A O 1
ATOM 1036 N N . TYR A 1 146 ? -39.826 -4.267 -46.894 1.00 23.48 146 TYR A N 1
ATOM 1037 C CA . TYR A 1 146 ? -39.807 -5.617 -46.306 1.00 28.46 146 TYR A CA 1
ATOM 1038 C C . TYR A 1 146 ? -38.394 -6.177 -46.206 1.00 33.10 146 TYR A C 1
ATOM 1039 O O . TYR A 1 146 ? -38.016 -6.770 -45.180 1.00 25.73 146 TYR A O 1
ATOM 1048 N N . GLU A 1 147 ? -37.621 -5.979 -47.275 1.00 29.32 147 GLU A N 1
ATOM 1049 C CA . GLU A 1 147 ? -36.253 -6.481 -47.333 1.00 27.89 147 GLU A CA 1
ATOM 1050 C C . GLU A 1 147 ? -35.402 -5.877 -46.214 1.00 32.92 147 GLU A C 1
ATOM 1051 O O . GLU A 1 147 ? -34.709 -6.596 -45.491 1.00 32.17 147 GLU A O 1
ATOM 1057 N N . ALA A 1 148 ? -35.473 -4.559 -46.054 1.00 28.47 148 ALA A N 1
ATOM 1058 C CA . ALA A 1 148 ? -34.736 -3.903 -44.980 1.00 27.51 148 ALA A CA 1
ATOM 1059 C C . ALA A 1 148 ? -35.262 -4.369 -43.611 1.00 31.29 148 ALA A C 1
ATOM 1060 O O . ALA A 1 148 ? -34.469 -4.567 -42.692 1.00 32.53 148 ALA A O 1
ATOM 1062 N N . HIS A 1 149 ? -36.587 -4.518 -43.460 1.00 26.66 149 HIS A N 1
ATOM 1063 C CA . HIS A 1 149 ? -37.156 -4.964 -42.173 1.00 27.76 149 HIS A CA 1
ATOM 1064 C C . HIS A 1 149 ? -36.731 -6.420 -41.880 1.00 30.67 149 HIS A C 1
ATOM 1065 O O . HIS A 1 149 ? -36.278 -6.764 -40.786 1.00 25.20 149 HIS A O 1
ATOM 1072 N N . LEU A 1 150 ? -36.868 -7.276 -42.872 1.00 27.14 150 LEU A N 1
ATOM 1073 C CA . LEU A 1 150 ? -36.586 -8.687 -42.635 1.00 35.46 150 LEU A CA 1
ATOM 1074 C C . LEU A 1 150 ? -35.097 -8.975 -42.451 1.00 33.01 150 LEU A C 1
ATOM 1075 O O . LEU A 1 150 ? -34.744 -10.063 -42.019 1.00 28.20 150 LEU A O 1
ATOM 1080 N N . SER A 1 151 ? -34.230 -8.001 -42.740 1.00 29.86 151 SER A N 1
ATOM 1081 C CA . SER A 1 151 ? -32.799 -8.196 -42.505 1.00 31.31 151 SER A CA 1
ATOM 1082 C C . SER A 1 151 ? -32.478 -8.045 -41.015 1.00 40.14 151 SER A C 1
ATOM 1083 O O . SER A 1 151 ? -31.395 -8.425 -40.587 1.00 36.70 151 SER A O 1
ATOM 1086 N N . LYS A 1 152 ? -33.414 -7.479 -40.240 1.00 35.43 152 LYS A N 1
ATOM 1087 C CA . LYS A 1 152 ? -33.248 -7.303 -38.790 1.00 36.93 152 LYS A CA 1
ATOM 1088 C C . LYS A 1 152 ? -34.311 -8.032 -37.936 1.00 33.69 152 LYS A C 1
ATOM 1089 O O . LYS A 1 152 ? -34.191 -8.120 -36.715 1.00 38.56 152 LYS A O 1
ATOM 1095 N N . SER A 1 153 ? -35.339 -8.559 -38.579 0.95 28.86 153 SER A N 1
ATOM 1096 C CA . SER A 1 153 ? -36.412 -9.236 -37.864 0.95 28.60 153 SER A CA 1
ATOM 1097 C C . SER A 1 153 ? -36.706 -10.570 -38.548 0.95 31.55 153 SER A C 1
ATOM 1098 O O . SER A 1 153 ? -36.917 -10.609 -39.763 0.95 31.96 153 SER A O 1
ATOM 1101 N N . LYS A 1 154 ? -36.749 -11.648 -37.766 1.00 28.80 154 LYS A N 1
ATOM 1102 C CA . LYS A 1 154 ? -36.888 -13.013 -38.327 1.00 31.08 154 LYS A CA 1
ATOM 1103 C C . LYS A 1 154 ? -38.201 -13.176 -39.108 1.00 29.98 154 LYS A C 1
ATOM 1104 O O . LYS A 1 154 ? -38.208 -13.694 -40.221 1.00 30.74 154 LYS A O 1
ATOM 1110 N N . TYR A 1 155 ? -39.302 -12.741 -38.504 1.00 24.88 155 TYR A N 1
ATOM 1111 C CA . TYR A 1 155 ? -40.606 -12.675 -39.168 1.00 22.12 155 TYR A CA 1
ATOM 1112 C C . TYR A 1 155 ? -41.045 -11.211 -39.165 1.00 25.16 155 TYR A C 1
ATOM 1113 O O . TYR A 1 155 ? -40.356 -10.358 -38.600 1.00 23.29 155 TYR A O 1
ATOM 1122 N N . LEU A 1 156 ? -42.184 -10.908 -39.774 1.00 26.11 156 LEU A N 1
ATOM 1123 C CA . LEU A 1 156 ? -42.614 -9.516 -39.848 1.00 22.76 156 LEU A CA 1
ATOM 1124 C C . LEU A 1 156 ? -42.803 -8.891 -38.462 1.00 25.51 156 LEU A C 1
ATOM 1125 O O . LEU A 1 156 ? -42.347 -7.775 -38.212 1.00 24.59 156 LEU A O 1
ATOM 1130 N N . ALA A 1 157 ? -43.451 -9.611 -37.552 1.00 24.53 157 ALA A N 1
ATOM 1131 C CA . ALA A 1 157 ? -43.840 -9.023 -36.260 1.00 24.28 157 ALA A CA 1
ATOM 1132 C C . ALA A 1 157 ? -42.773 -9.205 -35.184 1.00 28.99 157 ALA A C 1
ATOM 1133 O O . ALA A 1 157 ? -42.887 -8.686 -34.083 1.00 30.53 157 ALA A O 1
ATOM 1135 N N . GLY A 1 158 ? -41.712 -9.925 -35.494 1.00 27.92 158 GLY A N 1
ATOM 1136 C CA . GLY A 1 158 ? -40.680 -10.140 -34.496 1.00 25.98 158 GLY A CA 1
ATOM 1137 C C . GLY A 1 158 ? -40.029 -11.500 -34.686 1.00 32.59 158 GLY A C 1
ATOM 1138 O O . GLY A 1 158 ? -39.886 -11.965 -35.825 1.00 25.68 158 GLY A O 1
ATOM 1139 N N . ASP A 1 159 ? -39.651 -12.143 -33.580 1.00 23.48 159 ASP A N 1
ATOM 1140 C CA . ASP A 1 159 ? -38.932 -13.410 -33.664 1.00 24.56 159 ASP A CA 1
ATOM 1141 C C . ASP A 1 159 ? -39.871 -14.635 -33.678 1.00 31.71 159 ASP A C 1
ATOM 1142 O O . ASP A 1 159 ? -39.426 -15.769 -33.478 1.00 26.56 159 ASP A O 1
ATOM 1147 N N . PHE A 1 160 ? -41.167 -14.391 -33.892 1.00 27.50 160 PHE A N 1
ATOM 1148 C CA . PHE A 1 160 ? -42.182 -15.444 -33.911 1.00 28.62 160 PHE A CA 1
ATOM 1149 C C . PHE A 1 160 ? -43.047 -15.335 -35.165 1.00 30.77 160 PHE A C 1
ATOM 1150 O O . PHE A 1 160 ? -43.370 -14.225 -35.595 1.00 26.90 160 PHE A O 1
ATOM 1158 N N . VAL A 1 161 ? -43.442 -16.481 -35.732 1.00 28.85 161 VAL A N 1
ATOM 1159 C CA . VAL A 1 161 ? -44.344 -16.505 -36.888 1.00 28.91 161 VAL A CA 1
ATOM 1160 C C . VAL A 1 161 ? -45.745 -16.056 -36.453 1.00 28.43 161 VAL A C 1
ATOM 1161 O O . VAL A 1 161 ? -46.187 -16.334 -35.335 1.00 22.87 161 VAL A O 1
ATOM 1165 N N . SER A 1 162 ? -46.442 -15.333 -37.319 1.00 21.95 162 SER A N 1
ATOM 1166 C CA . SER A 1 162 ? -47.736 -14.797 -36.902 1.00 22.91 162 SER A CA 1
ATOM 1167 C C . SER A 1 162 ? -48.701 -14.728 -38.075 1.00 28.05 162 SER A C 1
ATOM 1168 O O . SER A 1 162 ? -48.325 -15.063 -39.210 1.00 20.77 162 SER A O 1
ATOM 1171 N N . LEU A 1 163 ? -49.928 -14.279 -37.795 1.00 20.08 163 LEU A N 1
ATOM 1172 C CA . LEU A 1 163 ? -50.940 -14.056 -38.828 1.00 22.01 163 LEU A CA 1
ATOM 1173 C C . LEU A 1 163 ? -50.447 -13.136 -39.926 1.00 22.54 163 LEU A C 1
ATOM 1174 O O . LEU A 1 163 ? -50.858 -13.234 -41.091 1.00 25.86 163 LEU A O 1
ATOM 1179 N N . ALA A 1 164 ? -49.623 -12.176 -39.516 1.00 24.85 164 ALA A N 1
ATOM 1180 C CA . ALA A 1 164 ? -49.099 -11.182 -40.435 1.00 28.24 164 ALA A CA 1
ATOM 1181 C C . ALA A 1 164 ? -48.300 -11.882 -41.543 1.00 23.92 164 ALA A C 1
ATOM 1182 O O . ALA A 1 164 ? -48.416 -11.541 -42.723 1.00 27.39 164 ALA A O 1
ATOM 1184 N N . ASP A 1 165 ? -47.492 -12.866 -41.170 1.00 21.65 165 ASP A N 1
ATOM 1185 C CA . ASP A 1 165 ? -46.736 -13.594 -42.199 1.00 26.34 165 ASP A CA 1
ATOM 1186 C C . ASP A 1 165 ? -47.693 -14.403 -43.062 1.00 29.27 165 ASP A C 1
ATOM 1187 O O . ASP A 1 165 ? -47.651 -14.321 -44.305 1.00 23.41 165 ASP A O 1
ATOM 1192 N N . LEU A 1 166 ? -48.577 -15.155 -42.396 1.00 23.31 166 LEU A N 1
ATOM 1193 C CA . LEU A 1 166 ? -49.482 -16.074 -43.086 1.00 27.47 166 LEU A CA 1
ATOM 1194 C C . LEU A 1 166 ? -50.387 -15.357 -44.079 1.00 27.45 166 LEU A C 1
ATOM 1195 O O . LEU A 1 166 ? -50.810 -15.956 -45.062 1.00 23.41 166 LEU A O 1
ATOM 1200 N N . ALA A 1 167 ? -50.745 -14.110 -43.781 1.00 19.85 167 ALA A N 1
ATOM 1201 C CA . ALA A 1 167 ? -51.654 -13.359 -44.641 1.00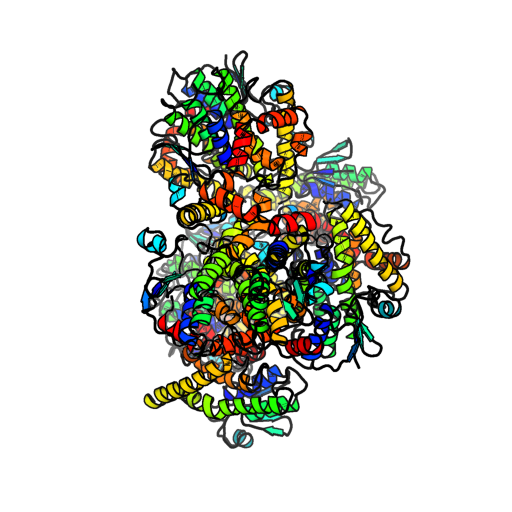 30.28 167 ALA A CA 1
ATOM 1202 C C . ALA A 1 167 ? -51.059 -13.121 -46.023 1.00 28.49 167 ALA A C 1
ATOM 1203 O O . ALA A 1 167 ? -51.798 -12.891 -46.981 1.00 33.02 167 ALA A O 1
ATOM 1205 N N . HIS A 1 168 ? -49.729 -13.162 -46.114 1.00 28.00 168 HIS A N 1
ATOM 1206 C CA . HIS A 1 168 ? -49.021 -12.940 -47.388 1.00 32.97 168 HIS A CA 1
ATOM 1207 C C . HIS A 1 168 ? -48.954 -14.180 -48.297 1.00 30.68 168 HIS A C 1
ATOM 1208 O O . HIS A 1 168 ? -48.594 -14.065 -49.460 1.00 31.15 168 HIS A O 1
ATOM 1215 N N . LEU A 1 169 ? -49.309 -15.353 -47.784 1.00 21.26 169 LEU A N 1
ATOM 1216 C CA . LEU A 1 169 ? -49.127 -16.595 -48.553 1.00 21.89 169 LEU A CA 1
ATOM 1217 C C . LEU A 1 169 ? -49.957 -16.702 -49.851 1.00 25.32 169 LEU A C 1
ATOM 1218 O O . LEU A 1 169 ? -49.416 -17.051 -50.900 1.00 30.90 169 LEU A O 1
ATOM 1223 N N . PRO A 1 170 ? -51.274 -16.445 -49.791 1.00 26.83 170 PRO A N 1
ATOM 1224 C CA . PRO A 1 170 ? -52.034 -16.855 -50.986 1.00 32.07 170 PRO A CA 1
ATOM 1225 C C . PRO A 1 170 ? -51.739 -16.053 -52.265 1.00 26.59 170 PRO A C 1
ATOM 1226 O O . PRO A 1 170 ? -51.614 -16.642 -53.337 1.00 27.01 170 PRO A O 1
ATOM 1230 N N . PHE A 1 171 ? -51.621 -14.739 -52.175 1.00 24.93 171 PHE A N 1
ATOM 1231 C CA . PHE A 1 171 ? -51.434 -13.949 -53.392 1.00 26.62 171 PHE A CA 1
ATOM 1232 C C . PHE A 1 171 ? -49.949 -13.882 -53.813 1.00 30.89 171 PHE A C 1
ATOM 1233 O O . PHE A 1 171 ? -49.644 -13.728 -54.998 1.00 27.25 171 PHE A O 1
ATOM 1241 N N . THR A 1 172 ? -49.040 -14.024 -52.853 1.00 28.54 172 THR A N 1
ATOM 1242 C CA . THR A 1 172 ? -47.614 -14.118 -53.166 1.00 31.16 172 THR A CA 1
ATOM 1243 C C . THR A 1 172 ? -47.331 -15.444 -53.868 1.00 34.26 172 THR A C 1
ATOM 1244 O O . THR A 1 172 ? -46.469 -15.536 -54.747 1.00 30.48 172 THR A O 1
ATOM 1248 N N . ASP A 1 173 ? -48.098 -16.470 -53.512 1.00 34.55 173 ASP A N 1
ATOM 1249 C CA . ASP A 1 173 ? -47.970 -17.765 -54.177 1.00 27.44 173 ASP A CA 1
ATOM 1250 C C . ASP A 1 173 ? -48.252 -17.565 -55.664 1.00 34.49 173 ASP A C 1
ATOM 1251 O O . ASP A 1 173 ? -47.557 -18.120 -56.520 1.00 33.66 173 ASP A O 1
ATOM 1256 N N . TYR A 1 174 ? -49.247 -16.728 -55.966 1.00 33.18 174 TYR A N 1
ATOM 1257 C CA . TYR A 1 174 ? -49.548 -16.376 -57.352 1.00 33.08 174 TYR A CA 1
ATOM 1258 C C . TYR A 1 174 ? -48.377 -15.642 -58.024 1.00 34.83 174 TYR A C 1
ATOM 1259 O O . TYR A 1 174 ? -47.966 -15.987 -59.143 1.00 32.72 174 TYR A O 1
ATOM 1268 N N . LEU A 1 175 ? -47.837 -14.651 -57.313 1.00 31.72 175 LEU A N 1
ATOM 1269 C CA . LEU A 1 175 ? -46.770 -13.796 -57.825 1.00 33.93 175 LEU A CA 1
ATOM 1270 C C . LEU A 1 175 ? -45.570 -14.592 -58.322 1.00 34.54 175 LEU A C 1
ATOM 1271 O O . LEU A 1 175 ? -45.016 -14.318 -59.387 1.00 41.95 175 LEU A O 1
ATOM 1276 N N . VAL A 1 176 ? -45.151 -15.557 -57.520 1.00 32.91 176 VAL A N 1
ATOM 1277 C CA . VAL A 1 176 ? -43.950 -16.301 -57.822 1.00 34.82 176 VAL A CA 1
ATOM 1278 C C . VAL A 1 176 ? -44.271 -17.501 -58.695 1.00 38.20 176 VAL A C 1
ATOM 1279 O O . VAL A 1 176 ? -43.369 -18.144 -59.237 1.00 36.67 176 VAL A O 1
ATOM 1283 N N . GLY A 1 177 ? -45.564 -17.768 -58.856 1.00 41.33 177 GLY A N 1
ATOM 1284 C CA . GLY A 1 177 ? -46.008 -18.869 -59.684 1.00 37.78 177 GLY A CA 1
ATOM 1285 C C . GLY A 1 177 ? -46.561 -18.425 -61.026 1.00 44.52 177 GLY A C 1
ATOM 1286 O O . GLY A 1 177 ? -45.822 -17.940 -61.886 1.00 40.63 177 GLY A O 1
ATOM 1287 N N . PRO A 1 178 ? -47.879 -18.569 -61.208 1.00 39.72 178 PRO A N 1
ATOM 1288 C CA . PRO A 1 178 ? -48.540 -18.305 -62.492 1.00 46.46 178 PRO A CA 1
ATOM 1289 C C . PRO A 1 178 ? -48.332 -16.886 -63.024 1.00 44.95 178 PRO A C 1
ATOM 1290 O O . PRO A 1 178 ? -48.314 -16.718 -64.240 1.00 46.10 178 PRO A O 1
ATOM 1294 N N . ILE A 1 179 ? -48.164 -15.892 -62.150 1.00 39.88 179 ILE A N 1
ATOM 1295 C CA . ILE A 1 179 ? -47.929 -14.526 -62.617 1.00 38.54 179 ILE A CA 1
ATOM 1296 C C . ILE A 1 179 ? -46.549 -14.436 -63.271 1.00 39.82 179 ILE A C 1
ATOM 1297 O O . ILE A 1 179 ? -46.320 -13.622 -64.160 1.00 47.83 179 ILE A O 1
ATOM 1302 N N . GLY A 1 180 ? -45.645 -15.302 -62.826 1.00 36.54 180 GLY A N 1
ATOM 1303 C CA . GLY A 1 180 ? -44.316 -15.429 -63.392 1.00 33.71 180 GLY A CA 1
ATOM 1304 C C . GLY A 1 180 ? -43.354 -14.302 -63.086 1.00 39.71 180 GLY A C 1
ATOM 1305 O O . GLY A 1 180 ? -42.456 -14.017 -63.887 1.00 42.23 180 GLY A O 1
ATOM 1306 N N . LYS A 1 181 ? -43.502 -13.708 -61.903 1.00 37.20 181 LYS A N 1
ATOM 1307 C CA . LYS A 1 181 ? -42.626 -12.633 -61.461 1.00 38.75 181 LYS A CA 1
ATOM 1308 C C . LYS A 1 181 ? -41.939 -12.987 -60.145 1.00 37.39 181 LYS A C 1
ATOM 1309 O O . LYS A 1 181 ? -41.856 -12.154 -59.236 1.00 34.99 181 LYS A O 1
ATOM 1315 N N . ALA A 1 182 ? -41.447 -14.218 -60.050 1.00 33.91 182 ALA A N 1
ATOM 1316 C CA . ALA A 1 182 ? -40.780 -14.691 -58.844 1.00 36.02 182 ALA A CA 1
ATOM 1317 C C . ALA A 1 182 ? -39.569 -13.823 -58.463 1.00 33.23 182 ALA A C 1
ATOM 1318 O O . ALA A 1 182 ? -39.216 -13.741 -57.290 1.00 31.68 182 ALA A O 1
ATOM 1320 N N . TYR A 1 183 ? -38.939 -13.170 -59.443 1.00 39.04 183 TYR A N 1
ATOM 1321 C CA . TYR A 1 183 ? -37.764 -12.333 -59.152 1.00 35.41 183 TYR A CA 1
ATOM 1322 C C . TYR A 1 183 ? -38.089 -11.244 -58.125 1.00 32.29 183 TYR A C 1
ATOM 1323 O O . TYR A 1 183 ? -37.202 -10.821 -57.382 1.00 31.74 183 TYR A O 1
ATOM 1332 N N . MET A 1 184 ? -39.346 -10.801 -58.058 1.00 35.57 184 MET A N 1
ATOM 1333 C CA . MET A 1 184 ? -39.706 -9.741 -57.089 1.00 38.56 184 MET A CA 1
ATOM 1334 C C . MET A 1 184 ? -39.445 -10.255 -55.672 1.00 39.16 184 MET A C 1
ATOM 1335 O O . MET A 1 184 ? -39.035 -9.506 -54.792 1.00 35.04 184 MET A O 1
ATOM 1340 N N . ILE A 1 185 ? -39.653 -11.554 -55.473 1.00 34.12 185 ILE A N 1
ATOM 1341 C CA . ILE A 1 185 ? -39.306 -12.191 -54.211 1.00 27.52 185 ILE A CA 1
ATOM 1342 C C . ILE A 1 185 ? -37.828 -12.637 -54.226 1.00 28.01 185 ILE A C 1
ATOM 1343 O O . ILE A 1 185 ? -37.087 -12.420 -53.270 1.00 34.66 185 ILE A O 1
ATOM 1348 N N . LYS A 1 186 ? -37.417 -13.260 -55.320 1.00 30.18 186 LYS A N 1
ATOM 1349 C CA . LYS A 1 186 ? -36.108 -13.909 -55.407 1.00 40.23 186 LYS A CA 1
ATOM 1350 C C . LYS A 1 186 ? -34.933 -12.943 -55.326 1.00 40.20 186 LYS A C 1
ATOM 1351 O O . LYS A 1 186 ? -33.893 -13.274 -54.755 1.00 35.23 186 LYS A O 1
ATOM 1357 N N . ASP A 1 187 ? -35.089 -11.753 -55.901 1.00 38.18 187 ASP A N 1
ATOM 1358 C CA . ASP A 1 187 ? -33.977 -10.809 -55.964 1.00 40.00 187 ASP A CA 1
ATOM 1359 C C . ASP A 1 187 ? -33.701 -10.132 -54.622 1.00 42.78 187 ASP A C 1
ATOM 1360 O O . ASP A 1 187 ? -32.728 -9.385 -54.490 1.00 41.32 187 ASP A O 1
ATOM 1365 N N . ARG A 1 188 ? -34.569 -10.363 -53.641 1.00 40.29 188 ARG A N 1
ATOM 1366 C CA . ARG A 1 188 ? -34.400 -9.767 -52.317 1.00 40.48 188 ARG A CA 1
ATOM 1367 C C . ARG A 1 188 ? -34.101 -10.861 -51.284 1.00 38.47 188 ARG A C 1
ATOM 1368 O O . ARG A 1 188 ? -35.004 -11.603 -50.884 1.00 33.81 188 ARG A O 1
ATOM 1376 N N . LYS A 1 189 ? -32.839 -10.941 -50.859 1.00 40.37 189 LYS A N 1
ATOM 1377 C CA . LYS A 1 189 ? -32.309 -12.084 -50.098 1.00 41.70 189 LYS A CA 1
ATOM 1378 C C . LYS A 1 189 ? -33.112 -12.431 -48.850 1.00 34.90 189 LYS A C 1
ATOM 1379 O O . LYS A 1 189 ? -33.410 -13.596 -48.585 1.00 39.40 189 LYS A O 1
ATOM 1381 N N . HIS A 1 190 ? -33.417 -11.424 -48.052 1.00 33.42 190 HIS A N 1
ATOM 1382 C CA . HIS A 1 190 ? -34.089 -11.690 -46.800 1.00 34.85 190 HIS A CA 1
ATOM 1383 C C . HIS A 1 190 ? -35.549 -11.975 -47.021 1.00 32.94 190 HIS A C 1
ATOM 1384 O O . HIS A 1 190 ? -36.110 -12.839 -46.343 1.00 24.83 190 HIS A O 1
ATOM 1391 N N . VAL A 1 191 ? -36.158 -11.280 -47.981 1.00 25.90 191 VAL A N 1
ATOM 1392 C CA . VAL A 1 191 ? -37.525 -11.616 -48.357 1.00 26.06 191 VAL A CA 1
ATOM 1393 C C . VAL A 1 191 ? -37.592 -13.053 -48.895 1.00 32.03 191 VAL A C 1
ATOM 1394 O O . VAL A 1 191 ? -38.530 -13.804 -48.576 1.00 27.25 191 VAL A O 1
ATOM 1398 N N . SER A 1 192 ? -36.611 -13.431 -49.728 1.00 25.55 192 SER A N 1
ATOM 1399 C CA . SER A 1 192 ? -36.639 -14.755 -50.337 1.00 27.82 192 SER A CA 1
ATOM 1400 C C . SER A 1 192 ? -36.521 -15.867 -49.290 1.00 28.46 192 SER A C 1
ATOM 1401 O O . SER A 1 192 ? -37.192 -16.882 -49.393 1.00 28.69 192 SER A O 1
ATOM 1404 N N . ALA A 1 193 ? -35.637 -15.689 -48.309 1.00 28.09 193 ALA A N 1
ATOM 1405 C CA . ALA A 1 193 ? -35.469 -16.676 -47.233 1.00 33.65 193 ALA A CA 1
ATOM 1406 C C . ALA A 1 193 ? -36.722 -16.748 -46.342 1.00 39.02 193 ALA A C 1
ATOM 1407 O O . ALA A 1 193 ? -37.100 -17.820 -45.857 1.00 33.40 193 ALA A O 1
ATOM 1409 N N . TRP A 1 194 ? -37.336 -15.595 -46.099 1.00 34.52 194 TRP A N 1
ATOM 1410 C CA . TRP A 1 194 ? -38.572 -15.530 -45.313 1.00 32.49 194 TRP A CA 1
ATOM 1411 C C . TRP A 1 194 ? -39.688 -16.242 -46.063 1.00 27.59 194 TRP A C 1
ATOM 1412 O O . TRP A 1 194 ? -40.433 -17.033 -45.485 1.00 27.62 194 TRP A O 1
ATOM 1423 N N . TRP A 1 195 ? -39.794 -15.981 -47.364 1.00 27.71 195 TRP A N 1
ATOM 1424 C CA . TRP A 1 195 ? -40.790 -16.681 -48.176 1.00 28.05 195 TRP A CA 1
ATOM 1425 C C . TRP A 1 195 ? -40.571 -18.207 -48.145 1.00 29.54 195 TRP A C 1
ATOM 1426 O O . TRP A 1 195 ? -41.520 -18.968 -47.947 1.00 31.68 195 TRP A O 1
ATOM 1437 N N . ASP A 1 196 ? -39.319 -18.644 -48.326 1.00 27.82 196 ASP A N 1
ATOM 1438 C CA . ASP A 1 196 ? -38.998 -20.080 -48.288 1.00 26.35 196 ASP A CA 1
ATOM 1439 C C . ASP A 1 196 ? -39.493 -20.748 -47.008 1.00 30.88 196 ASP A C 1
ATOM 1440 O O . ASP A 1 196 ? -39.991 -21.866 -47.019 1.00 31.21 196 ASP A O 1
ATOM 1445 N N . ASP A 1 197 ? -39.305 -20.044 -45.901 1.00 26.88 197 ASP A N 1
ATOM 1446 C CA . ASP A 1 197 ? -39.675 -20.521 -44.590 1.00 31.31 197 ASP A CA 1
ATOM 1447 C C . ASP A 1 197 ? -41.216 -20.615 -44.433 1.00 30.52 197 ASP A C 1
ATOM 1448 O O . ASP A 1 197 ? -41.753 -21.689 -44.152 1.00 31.66 197 ASP A O 1
ATOM 1453 N N . ILE A 1 198 ? -41.937 -19.513 -44.615 1.00 30.04 198 ILE A N 1
ATOM 1454 C CA . ILE A 1 198 ? -43.356 -19.562 -44.304 1.00 28.15 198 ILE A CA 1
ATOM 1455 C C . ILE A 1 198 ? -44.111 -20.431 -45.315 1.00 29.48 198 ILE A C 1
ATOM 1456 O O . ILE A 1 198 ? -45.070 -21.118 -44.959 1.00 27.90 198 ILE A O 1
ATOM 1461 N N . SER A 1 199 ? -43.658 -20.456 -46.560 1.00 24.74 199 SER A N 1
ATOM 1462 C CA . SER A 1 199 ? -44.390 -21.216 -47.568 1.00 29.64 199 SER A CA 1
ATOM 1463 C C . SER A 1 199 ? -44.032 -22.712 -47.581 1.00 30.24 199 SER A C 1
ATOM 1464 O O . SER A 1 199 ? -44.641 -23.470 -48.313 1.00 29.53 199 SER A O 1
ATOM 1467 N N . SER A 1 200 ? -43.050 -23.129 -46.785 1.00 29.20 200 SER A N 1
ATOM 1468 C CA . SER A 1 200 ? -42.736 -24.563 -46.643 1.00 26.56 200 SER A CA 1
ATOM 1469 C C . SER A 1 200 ? -43.326 -25.108 -45.339 1.00 28.03 200 SER A C 1
ATOM 1470 O O . SER A 1 200 ? -43.076 -26.240 -44.977 1.00 30.77 200 SER A O 1
ATOM 1473 N N . ARG A 1 201 ? -44.064 -24.282 -44.601 1.00 29.30 201 ARG A N 1
ATOM 1474 C CA . ARG A 1 201 ? -44.741 -24.781 -43.405 1.00 32.14 201 ARG A CA 1
ATOM 1475 C C . ARG A 1 201 ? -45.798 -25.797 -43.826 1.00 29.03 201 ARG A C 1
ATOM 1476 O O . ARG A 1 201 ? -46.471 -25.608 -44.839 1.00 30.48 201 ARG A O 1
ATOM 1484 N N . PRO A 1 202 ? -45.931 -26.891 -43.068 1.00 31.29 202 PRO A N 1
ATOM 1485 C CA . PRO A 1 202 ? -46.880 -27.947 -43.440 1.00 33.92 202 PRO A CA 1
ATOM 1486 C C . PRO A 1 202 ? -48.337 -27.435 -43.569 1.00 32.57 202 PRO A C 1
ATOM 1487 O O . PRO A 1 202 ? -49.100 -27.952 -44.400 1.00 27.75 202 PRO A O 1
ATOM 1491 N N . ALA A 1 203 ? -48.728 -26.449 -42.769 1.00 26.60 203 ALA A N 1
ATOM 1492 C CA . ALA A 1 203 ? -50.113 -25.971 -42.856 1.00 27.63 203 ALA A CA 1
ATOM 1493 C C . ALA A 1 203 ? -50.343 -25.320 -44.209 1.00 29.13 203 ALA A C 1
ATOM 1494 O O . ALA A 1 203 ? -51.417 -25.474 -44.782 1.00 26.91 203 ALA A O 1
ATOM 1496 N N . TRP A 1 204 ? -49.336 -24.613 -44.729 1.00 24.81 204 TRP A N 1
ATOM 1497 C CA . TRP A 1 204 ? -49.491 -23.998 -46.042 1.00 28.68 204 TRP A CA 1
ATOM 1498 C C . TRP A 1 204 ? -49.437 -25.083 -47.128 1.00 34.99 204 TRP A C 1
ATOM 1499 O O . TRP A 1 204 ? -50.228 -25.068 -48.080 1.00 33.66 204 TRP A O 1
ATOM 1510 N N . LYS A 1 205 ? -48.513 -26.029 -46.992 1.00 30.49 205 LYS A N 1
ATOM 1511 C CA . LYS A 1 205 ? -48.448 -27.088 -47.989 1.00 32.54 205 LYS A CA 1
ATOM 1512 C C . LYS A 1 205 ? -49.786 -27.832 -48.047 1.00 36.87 205 LYS A C 1
ATOM 1513 O O . LYS A 1 205 ? -50.289 -28.121 -49.137 1.00 34.05 205 LYS A O 1
ATOM 1519 N N . GLU A 1 206 ? -50.396 -28.060 -46.885 1.00 29.55 206 GLU A N 1
ATOM 1520 C CA . GLU A 1 206 ? -51.679 -28.740 -46.843 1.00 31.84 206 GLU A CA 1
ATOM 1521 C C . GLU A 1 206 ? -52.792 -27.877 -47.478 1.00 27.63 206 GLU A C 1
ATOM 1522 O O . GLU A 1 206 ? -53.626 -28.385 -48.231 1.00 28.29 206 GLU A O 1
ATOM 1528 N N . THR A 1 207 ? -52.781 -26.574 -47.213 1.00 30.34 207 THR A N 1
ATOM 1529 C CA . THR A 1 207 ? -53.783 -25.688 -47.806 1.00 31.80 207 THR A CA 1
ATOM 1530 C C . THR A 1 207 ? -53.774 -25.770 -49.331 1.00 33.62 207 THR A C 1
ATOM 1531 O O . THR A 1 207 ? -54.823 -25.850 -49.964 1.00 30.29 207 THR A O 1
ATOM 1535 N N . VAL A 1 208 ? -52.586 -25.727 -49.917 1.00 30.31 208 VAL A N 1
ATOM 1536 C CA . VAL A 1 208 ? -52.468 -25.766 -51.364 1.00 34.31 208 VAL A CA 1
ATOM 1537 C C . VAL A 1 208 ? -52.835 -27.125 -51.935 1.00 35.41 208 VAL A C 1
ATOM 1538 O O . VAL A 1 208 ? -53.501 -27.213 -52.961 1.00 40.57 208 VAL A O 1
ATOM 1542 N N . ALA A 1 209 ? -52.396 -28.186 -51.274 1.00 34.76 209 ALA A N 1
ATOM 1543 C CA . ALA A 1 209 ? -52.685 -29.532 -51.739 1.00 35.03 209 ALA A CA 1
ATOM 1544 C C . ALA A 1 209 ? -54.192 -29.805 -51.755 1.00 38.52 209 ALA A C 1
ATOM 1545 O O . ALA A 1 209 ? -54.696 -30.456 -52.657 1.00 44.79 209 ALA A O 1
ATOM 1547 N N . LYS A 1 210 ? -54.929 -29.305 -50.776 1.00 37.18 210 LYS A N 1
ATOM 1548 C CA . LYS A 1 210 ? -56.353 -29.665 -50.713 1.00 38.68 210 LYS A CA 1
ATOM 1549 C C . LYS A 1 210 ? -57.268 -28.677 -51.432 1.00 42.31 210 LYS A C 1
ATOM 1550 O O . LYS A 1 210 ? -58.360 -29.050 -51.858 1.00 40.98 210 LYS A O 1
ATOM 1556 N N . TYR A 1 211 ? -56.844 -27.416 -51.541 1.00 38.27 211 TYR A N 1
ATOM 1557 C CA . TYR A 1 211 ? -57.779 -26.358 -51.933 1.00 37.61 211 TYR A CA 1
ATOM 1558 C C . TYR A 1 211 ? -57.352 -25.468 -53.096 1.00 38.35 211 TYR A C 1
ATOM 1559 O O . TYR A 1 211 ? -57.826 -24.340 -53.210 1.00 46.20 211 TYR A O 1
ATOM 1568 N N . SER A 1 212 ? -56.458 -25.955 -53.945 1.00 39.72 212 SER A N 1
ATOM 1569 C CA . SER A 1 212 ? -56.062 -25.231 -55.159 1.00 52.77 212 SER A CA 1
ATOM 1570 C C . SER A 1 212 ? -57.093 -25.254 -56.308 1.00 64.28 212 SER A C 1
ATOM 1571 O O . SER A 1 212 ? -57.887 -26.191 -56.414 1.00 58.64 212 SER A O 1
ATOM 1574 N N . PHE A 1 213 ? -57.117 -24.167 -57.090 1.00 75.55 213 PHE A N 1
ATOM 1575 C CA . PHE A 1 213 ? -57.859 -24.047 -58.366 1.00 80.64 213 PHE A CA 1
ATOM 1576 C C . PHE A 1 213 ? -59.321 -23.651 -58.221 1.00 89.33 213 PHE A C 1
ATOM 1577 O O . PHE A 1 213 ? -59.834 -22.867 -59.026 1.00 92.20 213 PHE A O 1
ATOM 1579 N N . VAL B 1 2 ? -44.670 9.256 -21.902 1.00 50.99 2 VAL B N 1
ATOM 1580 C CA . VAL B 1 2 ? -45.937 9.689 -22.482 1.00 50.17 2 VAL B CA 1
ATOM 1581 C C . VAL B 1 2 ? -45.997 9.351 -23.977 1.00 41.89 2 VAL B C 1
ATOM 1582 O O . VAL B 1 2 ? -45.133 9.721 -24.749 1.00 41.96 2 VAL B O 1
ATOM 1586 N N . LEU B 1 3 ? -47.006 8.583 -24.353 1.00 32.85 3 LEU B N 1
ATOM 1587 C CA . LEU B 1 3 ? -47.234 8.196 -25.734 1.00 30.55 3 LEU B CA 1
ATOM 1588 C C . LEU B 1 3 ? -47.255 9.386 -26.711 1.00 34.50 3 LEU B C 1
ATOM 1589 O O . LEU B 1 3 ? -47.845 10.428 -26.427 1.00 34.18 3 LEU B O 1
ATOM 1594 N N . LYS B 1 4 ? -46.556 9.238 -27.839 1.00 25.91 4 LYS B N 1
ATOM 1595 C CA . LYS B 1 4 ? -46.496 10.294 -28.853 1.00 29.63 4 LYS B CA 1
ATOM 1596 C C . LYS B 1 4 ? -47.144 9.868 -30.162 1.00 30.07 4 LYS B C 1
ATOM 1597 O O . LYS B 1 4 ? -46.892 8.777 -30.669 1.00 29.57 4 LYS B O 1
ATOM 1603 N N . VAL B 1 5 ? -47.968 10.751 -30.713 1.00 31.11 5 VAL B N 1
ATOM 1604 C CA . VAL B 1 5 ? -48.623 10.516 -31.986 1.00 22.32 5 VAL B CA 1
ATOM 1605 C C . VAL B 1 5 ? -48.094 11.479 -33.050 1.00 37.09 5 VAL B C 1
ATOM 1606 O O . VAL B 1 5 ? -48.169 12.688 -32.874 1.00 29.15 5 VAL B O 1
ATOM 1610 N N . TYR B 1 6 ? -47.571 10.946 -34.155 1.00 33.86 6 TYR B N 1
ATOM 1611 C CA . TYR B 1 6 ? -47.024 11.788 -35.222 1.00 32.17 6 TYR B CA 1
ATOM 1612 C C . TYR B 1 6 ? -48.061 12.151 -36.288 1.00 29.00 6 TYR B C 1
ATOM 1613 O O . TYR B 1 6 ? -48.776 11.292 -36.793 1.00 26.59 6 TYR B O 1
ATOM 1622 N N . GLY B 1 7 ? -48.124 13.437 -36.618 1.00 25.89 7 GLY B N 1
ATOM 1623 C CA . GLY B 1 7 ? -48.984 13.941 -37.676 1.00 27.95 7 GLY B CA 1
ATOM 1624 C C . GLY B 1 7 ? -50.467 14.171 -37.377 1.00 27.56 7 GLY B C 1
ATOM 1625 O O . GLY B 1 7 ? -51.303 13.880 -38.234 1.00 30.26 7 GLY B O 1
ATOM 1626 N N . PRO B 1 8 ? -50.806 14.742 -36.201 1.00 26.00 8 PRO B N 1
ATOM 1627 C CA . PRO B 1 8 ? -52.225 14.871 -35.797 1.00 24.38 8 PRO B CA 1
ATOM 1628 C C . PRO B 1 8 ? -53.130 15.701 -36.736 1.00 28.45 8 PRO B C 1
ATOM 1629 O O . PRO B 1 8 ? -54.366 15.567 -36.698 1.00 28.06 8 PRO B O 1
ATOM 1633 N N . HIS B 1 9 ? -52.546 16.577 -37.541 1.00 25.09 9 HIS B N 1
ATOM 1634 C CA . HIS B 1 9 ? -53.371 17.445 -38.386 1.00 30.69 9 HIS B CA 1
ATOM 1635 C C . HIS B 1 9 ? -54.035 16.708 -39.549 1.00 28.79 9 HIS B C 1
ATOM 1636 O O . HIS B 1 9 ? -54.939 17.242 -40.189 1.00 31.34 9 HIS B O 1
ATOM 1643 N N . PHE B 1 10 ? -53.598 15.482 -39.808 1.00 24.35 10 PHE B N 1
ATOM 1644 C CA . PHE B 1 10 ? -54.110 14.703 -40.918 1.00 26.31 10 PHE B CA 1
ATOM 1645 C C . PHE B 1 10 ? -55.159 13.689 -40.462 1.00 31.58 10 PHE B C 1
ATOM 1646 O O . PHE B 1 10 ? -55.364 13.517 -39.261 1.00 33.79 10 PHE B O 1
ATOM 1654 N N . ALA B 1 11 ? -55.831 13.041 -41.418 1.00 26.43 11 ALA B N 1
ATOM 1655 C CA . ALA B 1 11 ? -57.015 12.224 -41.104 1.00 28.42 11 ALA B CA 1
ATOM 1656 C C . ALA B 1 11 ? -56.717 10.830 -40.519 1.00 29.88 11 ALA B C 1
ATOM 1657 O O . ALA B 1 11 ? -57.292 10.483 -39.487 1.00 22.96 11 ALA B O 1
ATOM 1659 N N . SER B 1 12 ? -55.873 10.014 -41.159 1.00 23.57 12 SER B N 1
ATOM 1660 C CA . SER B 1 12 ? -55.601 8.670 -40.579 1.00 22.43 12 SER B CA 1
ATOM 1661 C C . SER B 1 12 ? -55.132 8.753 -39.112 1.00 21.51 12 SER B C 1
ATOM 1662 O O . SER B 1 12 ? -55.593 7.976 -38.274 1.00 25.28 12 SER B O 1
ATOM 1665 N N . PRO B 1 13 ? -54.225 9.697 -38.791 1.00 24.20 13 PRO B N 1
ATOM 1666 C CA . PRO B 1 13 ? -53.846 9.813 -37.379 1.00 24.28 13 PRO B CA 1
ATOM 1667 C C . PRO B 1 13 ? -55.004 10.075 -36.423 1.00 26.69 13 PRO B C 1
ATOM 1668 O O . PRO B 1 13 ? -54.856 9.735 -35.253 1.00 26.52 13 PRO B O 1
ATOM 1672 N N . LYS B 1 14 ? -56.104 10.675 -36.887 1.00 19.62 14 LYS B N 1
ATOM 1673 C CA . LYS B 1 14 ? -57.243 10.934 -35.990 1.00 27.30 14 LYS B CA 1
ATOM 1674 C C . LYS B 1 14 ? -57.959 9.618 -35.573 1.00 25.28 14 LYS B C 1
ATOM 1675 O O . LYS B 1 14 ? -58.629 9.589 -34.544 1.00 27.92 14 LYS B O 1
ATOM 1681 N N . ARG B 1 15 ? -57.777 8.522 -36.325 1.00 25.30 15 ARG B N 1
ATOM 1682 C CA . ARG B 1 15 ? -58.265 7.214 -35.843 1.00 23.99 15 ARG B CA 1
ATOM 1683 C C . ARG B 1 15 ? -57.587 6.892 -34.505 1.00 25.83 15 ARG B C 1
ATOM 1684 O O . ARG B 1 15 ? -58.217 6.362 -33.593 1.00 33.69 15 ARG B O 1
ATOM 1692 N N . ALA B 1 16 ? -56.289 7.178 -34.419 1.00 28.48 16 ALA B N 1
ATOM 1693 C CA . ALA B 1 16 ? -55.534 6.963 -33.187 1.00 27.23 16 ALA B CA 1
ATOM 1694 C C . ALA B 1 16 ? -55.935 7.965 -32.107 1.00 29.94 16 ALA B C 1
ATOM 1695 O O . ALA B 1 16 ? -56.148 7.593 -30.958 1.00 25.04 16 ALA B O 1
ATOM 1697 N N . LEU B 1 17 ? -56.025 9.243 -32.477 1.00 24.69 17 LEU B N 1
ATOM 1698 C CA . LEU B 1 17 ? -56.313 10.287 -31.505 1.00 22.79 17 LEU B CA 1
ATOM 1699 C C . LEU B 1 17 ? -57.675 10.024 -30.833 1.00 25.51 17 LEU B C 1
ATOM 1700 O O . LEU B 1 17 ? -57.775 10.065 -29.601 1.00 25.88 17 LEU B O 1
ATOM 1705 N N . VAL B 1 18 ? -58.701 9.696 -31.622 1.00 20.94 18 VAL B N 1
ATOM 1706 C CA . VAL B 1 18 ? -60.034 9.542 -31.037 1.00 28.48 18 VAL B CA 1
ATOM 1707 C C . VAL B 1 18 ? -60.111 8.327 -30.091 1.00 29.18 18 VAL B C 1
ATOM 1708 O O . VAL B 1 18 ? -60.775 8.374 -29.050 1.00 19.17 18 VAL B O 1
ATOM 1712 N N . THR B 1 19 ? -59.377 7.270 -30.415 1.00 23.77 19 THR B N 1
ATOM 1713 C CA . THR B 1 19 ? -59.304 6.091 -29.551 1.00 24.69 19 THR B CA 1
ATOM 1714 C C . THR B 1 19 ? -58.577 6.404 -28.243 1.00 26.56 19 THR B C 1
ATOM 1715 O O . THR B 1 19 ? -59.020 5.995 -27.175 1.00 22.98 19 THR B O 1
ATOM 1719 N N . LEU B 1 20 ? -57.438 7.100 -28.337 1.00 23.11 20 LEU B N 1
ATOM 1720 C CA . LEU B 1 20 ? -56.701 7.541 -27.151 1.00 26.21 20 LEU B CA 1
ATOM 1721 C C . LEU B 1 20 ? -57.584 8.411 -26.236 1.00 30.24 20 LEU B C 1
ATOM 1722 O O . LEU B 1 20 ? -57.543 8.310 -24.995 1.00 24.43 20 LEU B O 1
ATOM 1727 N N . ILE B 1 21 ? -58.358 9.297 -26.846 1.00 22.28 21 ILE B N 1
ATOM 1728 C CA . ILE B 1 21 ? -59.166 10.188 -26.032 1.00 24.91 21 ILE B CA 1
ATOM 1729 C C . ILE B 1 21 ? -60.292 9.383 -25.409 1.00 25.48 21 ILE B C 1
ATOM 1730 O O . ILE B 1 21 ? -60.478 9.462 -24.215 1.00 26.45 21 ILE B O 1
ATOM 1735 N N . GLU B 1 22 ? -60.932 8.502 -26.183 1.00 29.57 22 GLU B N 1
ATOM 1736 C CA . GLU B 1 22 ? -61.978 7.625 -25.629 1.00 25.69 22 GLU B CA 1
ATOM 1737 C C . GLU B 1 22 ? -61.456 6.835 -24.430 1.00 36.38 22 GLU B C 1
ATOM 1738 O O . GLU B 1 22 ? -62.181 6.638 -23.448 1.00 25.17 22 GLU B O 1
ATOM 1744 N N . LYS B 1 23 ? -60.199 6.375 -24.510 1.00 33.31 23 LYS B N 1
ATOM 1745 C CA . LYS B 1 23 ? -59.665 5.516 -23.461 1.00 34.26 23 LYS B CA 1
ATOM 1746 C C . LYS B 1 23 ? -59.054 6.282 -22.285 1.00 37.95 23 LYS B C 1
ATOM 1747 O O . LYS B 1 23 ? -58.634 5.682 -21.304 1.00 38.26 23 LYS B O 1
ATOM 1753 N N . GLY B 1 24 ? -59.040 7.607 -22.366 1.00 33.66 24 GLY B N 1
ATOM 1754 C CA . GLY B 1 24 ? -58.487 8.413 -21.299 1.00 26.08 24 GLY B CA 1
ATOM 1755 C C . GLY B 1 24 ? -56.992 8.263 -21.157 1.00 33.26 24 GLY B C 1
ATOM 1756 O O . GLY B 1 24 ? -56.441 8.294 -20.055 1.00 40.56 24 GLY B O 1
ATOM 1757 N N . VAL B 1 25 ? -56.324 8.078 -22.283 1.00 29.19 25 VAL B N 1
ATOM 1758 C CA . VAL B 1 25 ? -54.878 7.934 -22.273 1.00 28.28 25 VAL B CA 1
ATOM 1759 C C . VAL B 1 25 ? -54.194 9.283 -22.514 1.00 28.34 25 VAL B C 1
ATOM 1760 O O . VAL B 1 25 ? -54.537 9.989 -23.457 1.00 31.96 25 VAL B O 1
ATOM 1764 N N . ALA B 1 26 ? -53.193 9.609 -21.693 1.00 27.94 26 ALA B N 1
ATOM 1765 C CA . ALA B 1 26 ? -52.382 10.808 -21.889 1.00 35.55 26 ALA B CA 1
ATOM 1766 C C . ALA B 1 26 ? -51.486 10.642 -23.106 1.00 37.25 26 ALA B C 1
ATOM 1767 O O . ALA B 1 26 ? -50.953 9.557 -23.328 1.00 37.25 26 ALA B O 1
ATOM 1769 N N . PHE B 1 27 ? -51.334 11.701 -23.902 1.00 34.08 27 PHE B N 1
ATOM 1770 C CA . PHE B 1 27 ? -50.451 11.644 -25.075 1.00 33.48 27 PHE B CA 1
ATOM 1771 C C . PHE B 1 27 ? -49.947 13.036 -25.500 1.00 36.19 27 PHE B C 1
ATOM 1772 O O . PHE B 1 27 ? -50.457 14.065 -25.060 1.00 34.21 27 PHE B O 1
ATOM 1780 N N . GLU B 1 28 ? -48.898 13.050 -26.316 1.00 35.65 28 GLU B N 1
ATOM 1781 C CA . GLU B 1 28 ? -48.423 14.271 -26.971 1.00 35.64 28 GLU B CA 1
ATOM 1782 C C . GLU B 1 28 ? -48.504 14.056 -28.462 1.00 34.37 28 GLU B C 1
ATOM 1783 O O . GLU B 1 28 ? -48.576 12.906 -28.928 1.00 29.58 28 GLU B O 1
ATOM 1789 N N . THR B 1 29 ? -48.525 15.145 -29.219 1.00 28.02 29 THR B N 1
ATOM 1790 C CA . THR B 1 29 ? -48.563 15.011 -30.666 1.00 29.60 29 THR B CA 1
ATOM 1791 C C . THR B 1 29 ? -47.334 15.673 -31.275 1.00 39.03 29 THR B C 1
ATOM 1792 O O . THR B 1 29 ? -46.761 16.583 -30.694 1.00 45.17 29 THR B O 1
ATOM 1796 N N . ILE B 1 30 ? -46.886 15.178 -32.419 1.00 33.02 30 ILE B N 1
ATOM 1797 C CA . ILE B 1 30 ? -45.727 15.774 -33.067 1.00 33.93 30 ILE B CA 1
ATOM 1798 C C . ILE B 1 30 ? -46.080 16.015 -34.528 1.00 34.14 30 ILE B C 1
ATOM 1799 O O . ILE B 1 30 ? -46.516 15.100 -35.227 1.00 31.77 30 ILE B O 1
ATOM 1804 N N . PRO B 1 31 ? -45.967 17.269 -34.976 1.00 43.68 31 PRO B N 1
ATOM 1805 C CA . PRO B 1 31 ? -46.370 17.591 -36.348 1.00 42.75 31 PRO B CA 1
ATOM 1806 C C . PRO B 1 31 ? -45.440 16.959 -37.372 1.00 41.51 31 PRO B C 1
ATOM 1807 O O . PRO B 1 31 ? -44.269 16.739 -37.086 1.00 34.98 31 PRO B O 1
ATOM 1811 N N . VAL B 1 32 ? -45.976 16.611 -38.533 1.00 38.24 32 VAL B N 1
ATOM 1812 C CA . VAL B 1 32 ? -45.146 16.169 -39.632 1.00 40.36 32 VAL B CA 1
ATOM 1813 C C . VAL B 1 32 ? -45.581 16.969 -40.848 1.00 43.38 32 VAL B C 1
ATOM 1814 O O . VAL B 1 32 ? -46.732 16.900 -41.268 1.00 38.68 32 VAL B O 1
ATOM 1818 N N . ASP B 1 33 ? -44.664 17.729 -41.418 1.00 43.23 33 ASP B N 1
ATOM 1819 C CA . ASP B 1 33 ? -45.005 18.601 -42.529 1.00 42.49 33 ASP B CA 1
ATOM 1820 C C . ASP B 1 33 ? -45.062 17.862 -43.876 1.00 42.84 33 ASP B C 1
ATOM 1821 O O . ASP B 1 33 ? -44.103 17.888 -44.645 1.00 42.70 33 ASP B O 1
ATOM 1826 N N . LEU B 1 34 ? -46.197 17.235 -44.165 1.00 38.97 34 LEU B N 1
ATOM 1827 C CA . LEU B 1 34 ? -46.356 16.460 -45.392 1.00 41.49 34 LEU B CA 1
ATOM 1828 C C . LEU B 1 34 ? -46.152 17.315 -46.640 1.00 44.87 34 LEU B C 1
ATOM 1829 O O . LEU B 1 34 ? -45.557 16.870 -47.631 1.00 44.98 34 LEU B O 1
ATOM 1834 N N . MET B 1 35 ? -46.628 18.548 -46.579 1.00 45.42 35 MET B N 1
ATOM 1835 C CA . MET B 1 35 ? -46.539 19.442 -47.718 1.00 48.00 35 MET B CA 1
ATOM 1836 C C . MET B 1 35 ? -45.082 19.790 -47.986 1.00 45.97 35 MET B C 1
ATOM 1837 O O . MET B 1 35 ? -44.725 20.132 -49.109 1.00 48.79 35 MET B O 1
ATOM 1842 N N . LYS B 1 36 ? -44.246 19.728 -46.951 1.00 47.58 36 LYS B N 1
ATOM 1843 C CA . LYS B 1 36 ? -42.816 19.985 -47.137 1.00 48.46 36 LYS B CA 1
ATOM 1844 C C . LYS B 1 36 ? -42.010 18.699 -47.300 1.00 51.16 36 LYS B C 1
ATOM 1845 O O . LYS B 1 36 ? -40.781 18.749 -47.443 1.00 45.30 36 LYS B O 1
ATOM 1849 N N . GLY B 1 37 ? -42.717 17.566 -47.324 1.00 47.86 37 GLY B N 1
ATOM 1850 C CA . GLY B 1 37 ? -42.119 16.259 -47.534 1.00 45.61 37 GLY B CA 1
ATOM 1851 C C . GLY B 1 37 ? -41.344 15.713 -46.343 1.00 47.54 37 GLY B C 1
ATOM 1852 O O . GLY B 1 37 ? -40.485 14.854 -46.502 1.00 34.96 37 GLY B O 1
ATOM 1853 N N . GLU B 1 38 ? -41.660 16.185 -45.141 1.00 41.52 38 GLU B N 1
ATOM 1854 C CA . GLU B 1 38 ? -40.941 15.743 -43.951 1.00 38.97 38 GLU B CA 1
ATOM 1855 C C . GLU B 1 38 ? -41.082 14.240 -43.723 1.00 42.24 38 GLU B C 1
ATOM 1856 O O . GLU B 1 38 ? -40.151 13.594 -43.238 1.00 46.68 38 GLU B O 1
ATOM 1862 N N . HIS B 1 39 ? -42.232 13.688 -44.116 1.00 33.25 39 HIS B N 1
ATOM 1863 C CA . HIS B 1 39 ? -42.531 12.278 -43.917 1.00 33.62 39 HIS B CA 1
ATOM 1864 C C . HIS B 1 39 ? -41.720 11.349 -44.828 1.00 33.65 39 HIS B C 1
ATOM 1865 O O . HIS B 1 39 ? -41.735 10.133 -44.633 1.00 32.69 39 HIS B O 1
ATOM 1872 N N . LYS B 1 40 ? -41.027 11.916 -45.815 1.00 40.60 40 LYS B N 1
ATOM 1873 C CA . LYS B 1 40 ? -40.192 11.125 -46.718 1.00 41.29 40 LYS B CA 1
ATOM 1874 C C . LYS B 1 40 ? -38.696 11.317 -46.460 1.00 44.21 40 LYS B C 1
ATOM 1875 O O . LYS B 1 40 ? -37.868 10.879 -47.250 1.00 51.24 40 LYS B O 1
ATOM 1881 N N . GLN B 1 41 ? -38.360 11.988 -45.365 1.00 39.26 41 GLN B N 1
ATOM 1882 C CA . GLN B 1 41 ? -36.970 12.236 -44.988 1.00 40.79 41 GLN B CA 1
ATOM 1883 C C . GLN B 1 41 ? -36.536 11.139 -44.017 1.00 38.76 41 GLN B C 1
ATOM 1884 O O . GLN B 1 41 ? -37.385 10.542 -43.360 1.00 32.38 41 GLN B O 1
ATOM 1890 N N . PRO B 1 42 ? -35.217 10.880 -43.920 1.00 43.01 42 PRO B N 1
ATOM 1891 C CA . PRO B 1 42 ? -34.670 9.786 -43.107 1.00 42.04 42 PRO B CA 1
ATOM 1892 C C . PRO B 1 42 ? -35.174 9.757 -41.672 1.00 39.02 42 PRO B C 1
ATOM 1893 O O . PRO B 1 42 ? -35.395 8.673 -41.130 1.00 41.09 42 PRO B O 1
ATOM 1897 N N . ALA B 1 43 ? -35.351 10.925 -41.069 1.00 36.42 43 ALA B N 1
ATOM 1898 C CA . ALA B 1 43 ? -35.753 11.000 -39.672 1.00 43.00 43 ALA B CA 1
ATOM 1899 C C . ALA B 1 43 ? -37.096 10.343 -39.443 1.00 41.14 43 ALA B C 1
ATOM 1900 O O . ALA B 1 43 ? -37.258 9.510 -38.547 1.00 40.33 43 ALA B O 1
ATOM 1902 N N . TYR B 1 44 ? -38.066 10.702 -40.269 1.00 43.02 44 TYR B N 1
ATOM 1903 C CA . TYR B 1 44 ? -39.393 10.162 -40.061 1.00 40.16 44 TYR B CA 1
ATOM 1904 C C . TYR B 1 44 ? -39.482 8.720 -40.620 1.00 38.52 44 TYR B C 1
ATOM 1905 O O . TYR B 1 44 ? -40.198 7.890 -40.074 1.00 28.22 44 TYR B O 1
ATOM 1914 N N . LEU B 1 45 ? -38.729 8.417 -41.673 1.00 35.58 45 LEU B N 1
ATOM 1915 C CA . LEU B 1 45 ? -38.732 7.071 -42.258 1.00 34.95 45 LEU B CA 1
ATOM 1916 C C . LEU B 1 45 ? -38.233 6.014 -41.255 1.00 37.05 45 LEU B C 1
ATOM 1917 O O . LEU B 1 45 ? -38.605 4.843 -41.340 1.00 41.34 45 LEU B O 1
ATOM 1922 N N . ALA B 1 46 ? -37.392 6.433 -40.313 1.00 39.76 46 ALA B N 1
ATOM 1923 C CA . ALA B 1 46 ? -36.949 5.566 -39.215 1.00 38.94 46 ALA B CA 1
ATOM 1924 C C . ALA B 1 46 ? -38.106 5.235 -38.272 1.00 42.07 46 ALA B C 1
ATOM 1925 O O . ALA B 1 46 ? -38.045 4.251 -37.537 1.00 46.78 46 ALA B O 1
ATOM 1927 N N . LEU B 1 47 ? -39.152 6.059 -38.263 1.00 35.87 47 LEU B N 1
ATOM 1928 C CA . LEU B 1 47 ? -40.318 5.750 -37.436 1.00 34.78 47 LEU B CA 1
ATOM 1929 C C . LEU B 1 47 ? -41.366 4.984 -38.239 1.00 38.16 47 LEU B C 1
ATOM 1930 O O . LEU B 1 47 ? -42.039 4.095 -37.729 1.00 35.24 47 LEU B O 1
ATOM 1935 N N . GLN B 1 48 ? -41.529 5.379 -39.493 1.00 33.79 48 GLN B N 1
ATOM 1936 C CA . GLN B 1 48 ? -42.508 4.783 -40.362 1.00 26.99 48 GLN B CA 1
ATOM 1937 C C . GLN B 1 48 ? -41.867 4.553 -41.723 1.00 29.78 48 GLN B C 1
ATOM 1938 O O . GLN B 1 48 ? -41.877 5.445 -42.570 1.00 28.06 48 GLN B O 1
ATOM 1944 N N . PRO B 1 49 ? -41.374 3.333 -41.964 1.00 30.86 49 PRO B N 1
ATOM 1945 C CA . PRO B 1 49 ? -40.570 3.062 -43.159 1.00 26.40 49 PRO B CA 1
ATOM 1946 C C . PRO B 1 49 ? -41.370 3.222 -44.442 1.00 26.59 49 PRO B C 1
ATOM 1947 O O . PRO B 1 49 ? -40.753 3.350 -45.480 1.00 32.74 49 PRO B O 1
ATOM 1951 N N . PHE B 1 50 ? -42.701 3.256 -44.378 1.00 26.26 50 PHE B N 1
ATOM 1952 C CA . PHE B 1 50 ? -43.492 3.477 -45.595 1.00 30.75 50 PHE B CA 1
ATOM 1953 C C . PHE B 1 50 ? -43.721 4.969 -45.857 1.00 32.50 50 PHE B C 1
ATOM 1954 O O . PHE B 1 50 ? -44.294 5.351 -46.875 1.00 38.72 50 PHE B O 1
ATOM 1962 N N . GLY B 1 51 ? -43.233 5.811 -44.954 1.00 27.74 51 GLY B N 1
ATOM 1963 C CA . GLY B 1 51 ? -43.376 7.251 -45.095 1.00 30.95 51 GLY B CA 1
ATOM 1964 C C . GLY B 1 51 ? -44.801 7.789 -45.071 1.00 33.87 51 GLY B C 1
ATOM 1965 O O . GLY B 1 51 ? -45.151 8.652 -45.868 1.00 33.74 51 GLY B O 1
ATOM 1966 N N . THR B 1 52 ? -45.617 7.302 -44.142 1.00 31.34 52 THR B N 1
ATOM 1967 C CA . THR B 1 52 ? -46.973 7.825 -43.985 1.00 31.34 52 THR B CA 1
ATOM 1968 C C . THR B 1 52 ? -47.276 8.125 -42.517 1.00 28.47 52 THR B C 1
ATOM 1969 O O . THR B 1 52 ? -46.574 7.654 -41.631 1.00 25.65 52 THR B O 1
ATOM 1973 N N . VAL B 1 53 ? -48.306 8.923 -42.257 1.00 23.40 53 VAL B N 1
ATOM 1974 C CA . VAL B 1 53 ? -48.707 9.179 -40.880 1.00 24.18 53 VAL B CA 1
ATOM 1975 C C . VAL B 1 53 ? -50.016 8.424 -40.656 1.00 28.86 53 VAL B C 1
ATOM 1976 O O . VAL B 1 53 ? -50.832 8.310 -41.570 1.00 28.69 53 VAL B O 1
ATOM 1980 N N . PRO B 1 54 ? -50.238 7.917 -39.436 1.00 23.07 54 PRO B N 1
ATOM 1981 C CA . PRO B 1 54 ? -49.437 8.143 -38.231 1.00 25.67 54 PRO B CA 1
ATOM 1982 C C . PRO B 1 54 ? -48.319 7.150 -37.981 1.00 28.08 54 PRO B C 1
ATOM 1983 O O . PRO B 1 54 ? -48.258 6.072 -38.568 1.00 23.26 54 PRO B O 1
ATOM 1987 N N . ALA B 1 55 ? -47.442 7.561 -37.081 1.00 27.65 55 ALA B N 1
ATOM 1988 C CA . ALA B 1 55 ? -46.571 6.660 -36.348 1.00 29.58 55 ALA B CA 1
ATOM 1989 C C . ALA B 1 55 ? -46.857 6.970 -34.890 1.00 29.39 55 ALA B C 1
ATOM 1990 O O . ALA B 1 55 ? -47.175 8.109 -34.543 1.00 28.31 55 ALA B O 1
ATOM 1992 N N . VAL B 1 56 ? -46.759 5.966 -34.042 1.00 24.70 56 VAL B N 1
ATOM 1993 C CA . VAL B 1 56 ? -46.916 6.161 -32.611 1.00 28.97 56 VAL B CA 1
ATOM 1994 C C . VAL B 1 56 ? -45.694 5.626 -31.874 1.00 24.68 56 VAL B C 1
ATOM 1995 O O . VAL B 1 56 ? -45.222 4.521 -32.141 1.00 25.43 56 VAL B O 1
ATOM 1999 N N . VAL B 1 57 ? -45.171 6.424 -30.954 1.00 27.33 57 VAL B N 1
ATOM 2000 C CA . VAL B 1 57 ? -44.088 5.957 -30.106 1.00 31.07 57 VAL B CA 1
ATOM 2001 C C . VAL B 1 57 ? -44.574 5.949 -28.664 1.00 35.05 57 VAL B C 1
ATOM 2002 O O . VAL B 1 57 ? -45.029 6.969 -28.132 1.00 29.38 57 VAL B O 1
ATOM 2006 N N . ASP B 1 58 ? -44.511 4.771 -28.053 0.91 23.63 58 ASP B N 1
ATOM 2007 C CA . ASP B 1 58 ? -44.979 4.587 -26.690 0.91 27.19 58 ASP B CA 1
ATOM 2008 C C . ASP B 1 58 ? -43.835 4.069 -25.823 0.91 26.99 58 ASP B C 1
ATOM 2009 O O . ASP B 1 58 ? -43.674 2.861 -25.654 0.91 31.10 58 ASP B O 1
ATOM 2014 N N . GLY B 1 59 ? -43.054 4.989 -25.267 1.00 26.70 59 GLY B N 1
ATOM 2015 C CA . GLY B 1 59 ? -41.825 4.642 -24.577 1.00 31.88 59 GLY B CA 1
ATOM 2016 C C . GLY B 1 59 ? -40.836 4.128 -25.612 1.00 33.10 59 GLY B C 1
ATOM 2017 O O . GLY B 1 59 ? -40.545 4.835 -26.565 1.00 29.94 59 GLY B O 1
ATOM 2018 N N . ASP B 1 60 ? -40.351 2.899 -25.453 1.00 31.31 60 ASP B N 1
ATOM 2019 C CA . ASP B 1 60 ? -39.413 2.309 -26.423 1.00 31.69 60 ASP B CA 1
ATOM 2020 C C . ASP B 1 60 ? -40.127 1.568 -27.549 1.00 33.53 60 ASP B C 1
ATOM 2021 O O . ASP B 1 60 ? -39.509 1.140 -28.526 1.00 31.21 60 ASP B O 1
ATOM 2026 N N . TYR B 1 61 ? -41.446 1.470 -27.425 1.00 27.26 61 TYR B N 1
ATOM 2027 C CA . TYR B 1 61 ? -42.266 0.724 -28.350 1.00 23.39 61 TYR B CA 1
ATOM 2028 C C . TYR B 1 61 ? -42.780 1.614 -29.476 1.00 28.81 61 TYR B C 1
ATOM 2029 O O . TYR B 1 61 ? -43.300 2.713 -29.252 1.00 29.48 61 TYR B O 1
ATOM 2038 N N . LYS B 1 62 ? -42.689 1.096 -30.687 1.00 29.16 62 LYS B N 1
ATOM 2039 C CA . LYS B 1 62 ? -43.065 1.839 -31.866 1.00 30.20 62 LYS B CA 1
ATOM 2040 C C . LYS B 1 62 ? -44.094 1.038 -32.660 1.00 26.00 62 LYS B C 1
ATOM 2041 O O . LYS B 1 62 ? -43.926 -0.151 -32.864 1.00 25.10 62 LYS B O 1
ATOM 2047 N N . ILE B 1 63 ? -45.167 1.691 -33.091 1.00 24.68 63 ILE B N 1
ATOM 2048 C CA . ILE B 1 63 ? -46.196 1.028 -33.881 1.00 24.33 63 ILE B CA 1
ATOM 2049 C C . ILE B 1 63 ? -46.790 2.019 -34.871 1.00 23.75 63 ILE B C 1
ATOM 2050 O O . ILE B 1 63 ? -46.975 3.192 -34.546 1.00 25.82 63 ILE B O 1
ATOM 2055 N N . PHE B 1 64 ? -47.061 1.555 -36.087 1.00 24.65 64 PHE B N 1
ATOM 2056 C CA . PHE B 1 64 ? -47.728 2.383 -37.096 1.00 24.83 64 PHE B CA 1
ATOM 2057 C C . PHE B 1 64 ? -48.878 1.596 -37.744 1.00 29.74 64 PHE B C 1
ATOM 2058 O O . PHE B 1 64 ? -49.139 0.464 -37.336 1.00 27.67 64 PHE B O 1
ATOM 2066 N N . GLU B 1 65 ? -49.505 2.179 -38.772 1.00 29.09 65 GLU B N 1
ATOM 2067 C CA . GLU B 1 65 ? -50.816 1.761 -39.305 1.00 20.64 65 GLU B CA 1
ATOM 2068 C C . GLU B 1 65 ? -51.904 2.205 -38.309 1.00 27.77 65 GLU B C 1
ATOM 2069 O O . GLU B 1 65 ? -51.957 1.743 -37.171 1.00 24.18 65 GLU B O 1
ATOM 2075 N N . SER B 1 66 ? -52.732 3.147 -38.742 1.00 22.64 66 SER B N 1
ATOM 2076 C CA . SER B 1 66 ? -53.683 3.809 -37.852 1.00 24.40 66 SER B CA 1
ATOM 2077 C C . SER B 1 66 ? -54.595 2.824 -37.093 1.00 22.83 66 SER B C 1
ATOM 2078 O O . SER B 1 66 ? -54.806 2.979 -35.887 1.00 25.38 66 SER B O 1
ATOM 2081 N N . ARG B 1 67 ? -55.090 1.797 -37.775 1.00 19.13 67 ARG B N 1
ATOM 2082 C CA . ARG B 1 67 ? -56.043 0.866 -37.154 1.00 22.21 67 ARG B CA 1
ATOM 2083 C C . ARG B 1 67 ? -55.328 -0.129 -36.233 1.00 28.92 67 ARG B C 1
ATOM 2084 O O . ARG B 1 67 ? -55.911 -0.610 -35.269 1.00 22.85 67 ARG B O 1
ATOM 2092 N N . ALA B 1 68 ? -54.050 -0.400 -36.504 1.00 24.68 68 ALA B N 1
ATOM 2093 C CA . ALA B 1 68 ? -53.250 -1.233 -35.606 1.00 23.16 68 ALA B CA 1
ATOM 2094 C C . ALA B 1 68 ? -53.016 -0.458 -34.318 1.00 20.79 68 ALA B C 1
ATOM 2095 O O . ALA B 1 68 ? -53.074 -1.013 -33.226 1.00 22.92 68 ALA B O 1
ATOM 2097 N N . VAL B 1 69 ? -52.769 0.842 -34.452 1.00 21.80 69 VAL B N 1
ATOM 2098 C CA . VAL B 1 69 ? -52.609 1.686 -33.281 1.00 29.05 69 VAL B CA 1
ATOM 2099 C C . VAL B 1 69 ? -53.889 1.678 -32.423 1.00 23.20 69 VAL B C 1
ATOM 2100 O O . VAL B 1 69 ? -53.810 1.607 -31.190 1.00 22.84 69 VAL B O 1
ATOM 2104 N N . MET B 1 70 ? -55.051 1.733 -33.068 1.00 21.49 70 MET B N 1
ATOM 2105 C CA . MET B 1 70 ? -56.337 1.661 -32.348 1.00 23.41 70 MET B CA 1
ATOM 2106 C C . MET B 1 70 ? -56.425 0.383 -31.508 1.00 25.22 70 MET B C 1
ATOM 2107 O O . MET B 1 70 ? -56.772 0.421 -30.321 1.00 23.88 70 MET B O 1
ATOM 2112 N N . ARG B 1 71 ? -56.108 -0.741 -32.149 1.00 23.24 71 ARG B N 1
ATOM 2113 C CA . ARG B 1 71 ? -56.190 -2.060 -31.539 1.00 24.87 71 ARG B CA 1
ATOM 2114 C C . ARG B 1 71 ? -55.246 -2.162 -30.366 1.00 25.62 71 ARG B C 1
ATOM 2115 O O . ARG B 1 71 ? -55.636 -2.625 -29.291 1.00 21.28 71 ARG B O 1
ATOM 2123 N N . TYR B 1 72 ? -54.007 -1.704 -30.570 1.00 20.12 72 TYR B N 1
ATOM 2124 C CA . TYR B 1 72 ? -52.991 -1.735 -29.508 1.00 17.99 72 TYR B CA 1
ATOM 2125 C C . TYR B 1 72 ? -53.422 -0.894 -28.301 1.00 27.47 72 TYR B C 1
ATOM 2126 O O . TYR B 1 72 ? -53.343 -1.346 -27.153 1.00 30.13 72 TYR B O 1
ATOM 2135 N N . VAL B 1 73 ? -53.877 0.330 -28.564 1.00 23.65 73 VAL B N 1
ATOM 2136 C CA . VAL B 1 73 ? -54.360 1.202 -27.495 1.00 20.42 73 VAL B CA 1
ATOM 2137 C C . VAL B 1 73 ? -55.590 0.594 -26.816 1.00 24.01 73 VAL B C 1
ATOM 2138 O O . VAL B 1 73 ? -55.625 0.512 -25.593 1.00 26.55 73 VAL B O 1
ATOM 2142 N N . ALA B 1 74 ? -56.552 0.102 -27.597 1.00 21.40 74 ALA B N 1
ATOM 2143 C CA . ALA B 1 74 ? -57.763 -0.500 -27.014 1.00 23.77 74 ALA B CA 1
ATOM 2144 C C . ALA B 1 74 ? -57.439 -1.754 -26.180 1.00 28.70 74 ALA B C 1
ATOM 2145 O O . ALA B 1 74 ? -58.097 -2.028 -25.195 1.00 27.64 74 ALA B O 1
ATOM 2147 N N . GLU B 1 75 ? -56.409 -2.499 -26.559 1.00 21.55 75 GLU B N 1
ATOM 2148 C CA . GLU B 1 75 ? -56.042 -3.687 -25.790 1.00 27.76 75 GLU B CA 1
ATOM 2149 C C . GLU B 1 75 ? -55.166 -3.334 -24.556 1.00 26.44 75 GLU B C 1
ATOM 2150 O O . GLU B 1 75 ? -55.407 -3.833 -23.455 1.00 26.68 75 GLU B O 1
ATOM 2156 N N . LYS B 1 76 ? -54.168 -2.469 -24.728 1.00 23.69 76 LYS B N 1
ATOM 2157 C CA . LYS B 1 76 ? -53.308 -2.056 -23.604 1.00 29.64 76 LYS B CA 1
ATOM 2158 C C . LYS B 1 76 ? -54.080 -1.333 -22.481 1.00 31.03 76 LYS B C 1
ATOM 2159 O O . LYS B 1 76 ? -53.740 -1.459 -21.308 1.00 25.60 76 LYS B O 1
ATOM 2165 N N . TYR B 1 77 ? -55.090 -0.554 -22.848 1.00 22.37 77 TYR B N 1
ATOM 2166 C CA . TYR B 1 77 ? -55.885 0.180 -21.865 1.00 23.47 77 TYR B CA 1
ATOM 2167 C C . TYR B 1 77 ? -57.310 -0.371 -21.799 1.00 29.70 77 TYR B C 1
ATOM 2168 O O . TYR B 1 77 ? -58.271 0.369 -21.522 1.00 32.10 77 TYR B O 1
ATOM 2177 N N . ARG B 1 78 ? -57.439 -1.673 -22.013 1.00 27.84 78 ARG B N 1
ATOM 2178 C CA . ARG B 1 78 ? -58.747 -2.293 -22.181 1.00 33.09 78 ARG B CA 1
ATOM 2179 C C . ARG B 1 78 ? -59.748 -2.024 -21.054 1.00 32.34 78 ARG B C 1
ATOM 2180 O O . ARG B 1 78 ? -60.932 -1.788 -21.315 1.00 29.90 78 ARG B O 1
ATOM 2188 N N . SER B 1 79 ? -59.286 -2.050 -19.811 1.00 32.70 79 SER B N 1
ATOM 2189 C CA . SER B 1 79 ? -60.210 -1.950 -18.687 1.00 31.24 79 SER B CA 1
ATOM 2190 C C . SER B 1 79 ? -60.700 -0.527 -18.443 1.00 34.68 79 SER B C 1
ATOM 2191 O O . SER B 1 79 ? -61.646 -0.344 -17.691 1.00 38.36 79 SER B O 1
ATOM 2194 N N . GLN B 1 80 ? -60.088 0.486 -19.062 1.00 28.62 80 GLN B N 1
ATOM 2195 C CA . GLN B 1 80 ? -60.522 1.842 -18.741 1.00 35.32 80 GLN B CA 1
ATOM 2196 C C . GLN B 1 80 ? -61.317 2.485 -19.880 1.00 33.66 80 GLN B C 1
ATOM 2197 O O . GLN B 1 80 ? -61.033 2.259 -21.049 1.00 36.49 80 GLN B O 1
ATOM 2203 N N . GLY B 1 81 ? -62.328 3.287 -19.531 1.00 28.13 81 GLY B N 1
ATOM 2204 C CA . GLY B 1 81 ? -63.218 3.844 -20.545 1.00 24.64 81 GLY B CA 1
ATOM 2205 C C . GLY B 1 81 ? -64.080 2.723 -21.124 1.00 33.24 81 GLY B C 1
ATOM 2206 O O . GLY B 1 81 ? -64.075 1.604 -20.605 1.00 27.25 81 GLY B O 1
ATOM 2207 N N . PRO B 1 82 ? -64.814 2.995 -22.216 1.00 32.93 82 PRO B N 1
ATOM 2208 C CA . PRO B 1 82 ? -65.607 1.908 -22.800 1.00 27.56 82 PRO B CA 1
ATOM 2209 C C . PRO B 1 82 ? -64.699 0.831 -23.395 1.00 35.76 82 PRO B C 1
ATOM 2210 O O . PRO B 1 82 ? -63.578 1.144 -23.841 1.00 28.61 82 PRO B O 1
ATOM 2214 N N . ASP B 1 83 ? -65.151 -0.421 -23.412 1.00 36.48 83 ASP B N 1
ATOM 2215 C CA . ASP B 1 83 ? -64.326 -1.463 -24.038 1.00 30.82 83 ASP B CA 1
ATOM 2216 C C . ASP B 1 83 ? -64.622 -1.467 -25.518 1.00 29.05 83 ASP B C 1
ATOM 2217 O O . ASP B 1 83 ? -65.636 -2.009 -25.943 1.00 26.09 83 ASP B O 1
ATOM 2222 N N . LEU B 1 84 ? -63.724 -0.852 -26.291 1.00 27.17 84 LEU B N 1
ATOM 2223 C CA . LEU B 1 84 ? -63.918 -0.664 -27.730 1.00 20.95 84 LEU B CA 1
ATOM 2224 C C . LEU B 1 84 ? -63.659 -1.922 -28.518 1.00 28.03 84 LEU B C 1
ATOM 2225 O O . LEU B 1 84 ? -63.795 -1.924 -29.745 1.00 23.76 84 LEU B O 1
ATOM 2230 N N . LEU B 1 85 ? -63.313 -2.992 -27.805 1.00 26.64 85 LEU B N 1
ATOM 2231 C CA . LEU B 1 85 ? -63.084 -4.293 -28.419 1.00 29.71 85 LEU B CA 1
ATOM 2232 C C . LEU B 1 85 ? -64.256 -5.234 -28.180 1.00 30.52 85 LEU B C 1
ATOM 2233 O O . LEU B 1 85 ? -64.254 -6.359 -28.663 1.00 36.42 85 LEU B O 1
ATOM 2238 N N . GLY B 1 86 ? -65.269 -4.779 -27.452 1.00 31.13 86 GLY B N 1
ATOM 2239 C CA . GLY B 1 86 ? -66.347 -5.688 -27.059 1.00 27.89 86 GLY B CA 1
ATOM 2240 C C . GLY B 1 86 ? -65.883 -6.550 -25.897 1.00 29.90 86 GLY B C 1
ATOM 2241 O O . GLY B 1 86 ? -64.769 -6.381 -25.400 1.00 43.41 86 GLY B O 1
ATOM 2242 N N . LYS B 1 87 ? -66.722 -7.459 -25.426 1.00 27.43 87 LYS B N 1
ATOM 2243 C CA . LYS B 1 87 ? -66.335 -8.254 -24.267 1.00 24.41 87 LYS B CA 1
ATOM 2244 C C . LYS B 1 87 ? -65.812 -9.647 -24.649 1.00 29.22 87 LYS B C 1
ATOM 2245 O O . LYS B 1 87 ? -64.801 -10.099 -24.109 1.00 32.72 87 LYS B O 1
ATOM 2247 N N . THR B 1 88 ? -66.477 -10.307 -25.601 1.00 30.69 88 THR B N 1
ATOM 2248 C CA . THR B 1 88 ? -66.180 -11.703 -25.942 1.00 30.30 88 THR B CA 1
ATOM 2249 C C . THR B 1 88 ? -65.319 -11.835 -27.200 1.00 26.62 88 THR B C 1
ATOM 2250 O O . THR B 1 88 ? -65.129 -10.862 -27.938 1.00 26.82 88 THR B O 1
ATOM 2254 N N . VAL B 1 89 ? -64.853 -13.051 -27.465 1.00 23.72 89 VAL B N 1
ATOM 2255 C CA . VAL B 1 89 ? -64.072 -13.308 -28.673 1.00 30.56 89 VAL B CA 1
ATOM 2256 C C . VAL B 1 89 ? -64.964 -13.063 -29.893 1.00 29.14 89 VAL B C 1
ATOM 2257 O O . VAL B 1 89 ? -64.509 -12.483 -30.876 1.00 26.65 89 VAL B O 1
ATOM 2261 N N . GLU B 1 90 ? -66.244 -13.454 -29.814 1.00 22.48 90 GLU B N 1
ATOM 2262 C CA . GLU B 1 90 ? -67.200 -13.163 -30.904 1.00 22.27 90 GLU B CA 1
ATOM 2263 C C . GLU B 1 90 ? -67.428 -11.667 -31.141 1.00 21.20 90 GLU B C 1
ATOM 2264 O O . GLU B 1 90 ? -67.554 -11.227 -32.289 1.00 31.13 90 GLU B O 1
ATOM 2270 N N . ASP B 1 91 ? -67.538 -10.894 -30.067 1.00 23.26 91 ASP B N 1
ATOM 2271 C CA . ASP B 1 91 ? -67.640 -9.443 -30.205 1.00 26.59 91 ASP B CA 1
ATOM 2272 C C . ASP B 1 91 ? -66.409 -8.912 -30.936 1.00 25.22 91 ASP B C 1
ATOM 2273 O O . ASP B 1 91 ? -66.501 -8.108 -31.864 1.00 23.67 91 ASP B O 1
ATOM 2278 N N . ARG B 1 92 ? -65.242 -9.351 -30.495 1.00 24.28 92 ARG B N 1
ATOM 2279 C CA . ARG B 1 92 ? -64.020 -8.864 -31.120 1.00 24.99 92 ARG B CA 1
ATOM 2280 C C . ARG B 1 92 ? -63.929 -9.235 -32.610 1.00 23.54 92 ARG B C 1
ATOM 2281 O O . ARG B 1 92 ? -63.460 -8.435 -33.434 1.00 28.73 92 ARG B O 1
ATOM 2289 N N . GLY B 1 93 ? -64.372 -10.441 -32.953 1.00 21.48 93 GLY B N 1
ATOM 2290 C CA . GLY B 1 93 ? -64.440 -10.832 -34.343 1.00 19.85 93 GLY B CA 1
ATOM 2291 C C . GLY B 1 93 ? -65.272 -9.860 -35.163 1.00 23.28 93 GLY B C 1
ATOM 2292 O O . GLY B 1 93 ? -64.893 -9.503 -36.274 1.00 19.29 93 GLY B O 1
ATOM 2293 N N . GLN B 1 94 ? -66.414 -9.420 -34.625 1.00 21.33 94 GLN B N 1
ATOM 2294 C CA . GLN B 1 94 ? -67.248 -8.474 -35.358 1.00 21.18 94 GLN B CA 1
ATOM 2295 C C . GLN B 1 94 ? -66.556 -7.126 -35.479 1.00 20.44 94 GLN B C 1
ATOM 2296 O O . GLN B 1 94 ? -66.689 -6.426 -36.499 1.00 22.38 94 GLN B O 1
ATOM 2302 N N . VAL B 1 95 ? -65.828 -6.745 -34.432 1.00 22.92 95 VAL B N 1
ATOM 2303 C CA . VAL B 1 95 ? -65.064 -5.512 -34.495 1.00 24.30 95 VAL B CA 1
ATOM 2304 C C . VAL B 1 95 ? -63.982 -5.608 -35.572 1.00 27.53 95 VAL B C 1
ATOM 2305 O O . VAL B 1 95 ? -63.867 -4.680 -36.400 1.00 22.90 95 VAL B O 1
ATOM 2309 N N . GLU B 1 96 ? -63.212 -6.706 -35.571 1.00 21.26 96 GLU B N 1
ATOM 2310 C CA . GLU B 1 96 ? -62.138 -6.897 -36.573 1.00 20.70 96 GLU B CA 1
ATOM 2311 C C . GLU B 1 96 ? -62.751 -6.924 -37.968 1.00 21.64 96 GLU B C 1
ATOM 2312 O O . GLU B 1 96 ? -62.261 -6.297 -38.885 1.00 25.01 96 GLU B O 1
ATOM 2318 N N . GLN B 1 97 ? -63.894 -7.587 -38.083 1.00 23.59 97 GLN B N 1
ATOM 2319 C CA . GLN B 1 97 ? -64.606 -7.665 -39.343 1.00 23.65 97 GLN B CA 1
ATOM 2320 C C . GLN B 1 97 ? -64.894 -6.278 -39.947 1.00 22.03 97 GLN B C 1
ATOM 2321 O O . GLN B 1 97 ? -64.558 -6.011 -41.104 1.00 23.73 97 GLN B O 1
ATOM 2327 N N . TRP B 1 98 ? -65.535 -5.403 -39.179 1.00 19.68 98 TRP B N 1
ATOM 2328 C CA . TRP B 1 98 ? -65.948 -4.106 -39.722 1.00 18.59 98 TRP B CA 1
ATOM 2329 C C . TRP B 1 98 ? -64.783 -3.133 -39.847 1.00 19.70 98 TRP B C 1
ATOM 2330 O O . TRP B 1 98 ? -64.766 -2.270 -40.723 1.00 22.48 98 TRP B O 1
ATOM 2341 N N . LEU B 1 99 ? -63.786 -3.303 -38.996 1.00 19.20 99 LEU B N 1
ATOM 2342 C CA . LEU B 1 99 ? -62.540 -2.552 -39.124 1.00 24.93 99 LEU B CA 1
ATOM 2343 C C . LEU B 1 99 ? -61.835 -2.899 -40.464 1.00 29.27 99 LEU B C 1
ATOM 2344 O O . LEU B 1 99 ? -61.300 -2.020 -41.150 1.00 27.67 99 LEU B O 1
ATOM 2349 N N . ASP B 1 100 ? -61.864 -4.171 -40.851 1.00 26.54 100 ASP B N 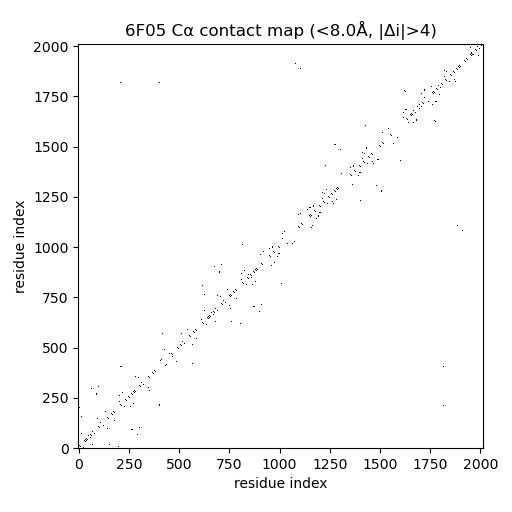1
ATOM 2350 C CA . ASP B 1 100 ? -61.297 -4.587 -42.147 1.00 20.92 100 ASP B CA 1
ATOM 2351 C C . ASP B 1 100 ? -62.184 -4.160 -43.321 1.00 26.81 100 ASP B C 1
ATOM 2352 O O . ASP B 1 100 ? -61.698 -3.878 -44.405 1.00 24.11 100 ASP B O 1
ATOM 2357 N N . VAL B 1 101 ? -63.496 -4.144 -43.125 1.00 26.37 101 VAL B N 1
ATOM 2358 C CA . VAL B 1 101 ? -64.363 -3.561 -44.141 1.00 19.62 101 VAL B CA 1
ATOM 2359 C C . VAL B 1 101 ? -63.956 -2.082 -44.344 1.00 23.06 101 VAL B C 1
ATOM 2360 O O . VAL B 1 101 ? -63.864 -1.619 -45.474 1.00 24.33 101 VAL B O 1
ATOM 2364 N N . GLU B 1 102 ? -63.698 -1.353 -43.258 1.00 23.20 102 GLU B N 1
ATOM 2365 C CA . GLU B 1 102 ? -63.310 0.055 -43.383 1.00 29.74 102 GLU B CA 1
ATOM 2366 C C . GLU B 1 102 ? -61.997 0.167 -44.174 1.00 29.23 102 GLU B C 1
ATOM 2367 O O . GLU B 1 102 ? -61.923 0.902 -45.150 1.00 22.94 102 GLU B O 1
ATOM 2373 N N . ALA B 1 103 ? -60.994 -0.615 -43.790 1.00 26.15 103 ALA B N 1
ATOM 2374 C CA . ALA B 1 103 ? -59.683 -0.550 -44.433 1.00 26.01 103 ALA B CA 1
ATOM 2375 C C . ALA B 1 103 ? -59.706 -0.937 -45.908 1.00 28.36 103 ALA B C 1
ATOM 2376 O O . ALA B 1 103 ? -59.014 -0.327 -46.714 1.00 28.37 103 ALA B O 1
ATOM 2378 N N . THR B 1 104 ? -60.502 -1.936 -46.273 1.00 21.37 104 THR B N 1
ATOM 2379 C CA . THR B 1 104 ? -60.357 -2.540 -47.598 1.00 26.55 104 THR B CA 1
ATOM 2380 C C . THR B 1 104 ? -61.458 -2.168 -48.569 1.00 30.53 104 THR B C 1
ATOM 2381 O O . THR B 1 104 ? -61.313 -2.338 -49.774 1.00 29.23 104 THR B O 1
ATOM 2385 N N . THR B 1 105 ? -62.576 -1.688 -48.039 1.00 25.06 105 THR B N 1
ATOM 2386 C CA . THR B 1 105 ? -63.779 -1.565 -48.846 1.00 27.07 105 THR B CA 1
ATOM 2387 C C . THR B 1 105 ? -64.379 -0.170 -48.822 1.00 33.74 105 THR B C 1
ATOM 2388 O O . THR B 1 105 ? -64.732 0.371 -49.863 1.00 38.26 105 THR B O 1
ATOM 2392 N N . TYR B 1 106 ? -64.514 0.385 -47.627 1.00 24.87 106 TYR B N 1
ATOM 2393 C CA . TYR B 1 106 ? -65.096 1.713 -47.440 1.00 34.56 106 TYR B CA 1
ATOM 2394 C C . TYR B 1 106 ? -64.069 2.798 -47.733 1.00 34.91 106 TYR B C 1
ATOM 2395 O O . TYR B 1 106 ? -64.311 3.696 -48.554 1.00 33.16 106 TYR B O 1
ATOM 2404 N N . HIS B 1 107 ? -62.911 2.695 -47.085 1.00 25.66 107 HIS B N 1
ATOM 2405 C CA . HIS B 1 107 ? -61.903 3.742 -47.195 1.00 28.29 107 HIS B CA 1
ATOM 2406 C C . HIS B 1 107 ? -61.307 3.935 -48.595 1.00 32.79 107 HIS B C 1
ATOM 2407 O O . HIS B 1 107 ? -61.147 5.078 -49.008 1.00 28.77 107 HIS B O 1
ATOM 2414 N N . PRO B 1 108 ? -60.982 2.847 -49.330 1.00 26.74 108 PRO B N 1
ATOM 2415 C CA . PRO B 1 108 ? -60.307 3.164 -50.596 1.00 32.14 108 PRO B CA 1
ATOM 2416 C C . PRO B 1 108 ? -61.098 4.062 -51.578 1.00 37.03 108 PRO B C 1
ATOM 2417 O O . PRO B 1 108 ? -60.485 4.988 -52.101 1.00 36.36 108 PRO B O 1
ATOM 2421 N N . PRO B 1 109 ? -62.405 3.814 -51.826 1.00 37.41 109 PRO B N 1
ATOM 2422 C CA . PRO B 1 109 ? -63.043 4.775 -52.745 1.00 37.87 109 PRO B CA 1
ATOM 2423 C C . PRO B 1 109 ? -63.210 6.163 -52.122 1.00 35.14 109 PRO B C 1
ATOM 2424 O O . PRO B 1 109 ? -63.132 7.172 -52.822 1.00 40.61 109 PRO B O 1
ATOM 2428 N N . LEU B 1 110 ? -63.409 6.209 -50.814 1.00 33.46 110 LEU B N 1
ATOM 2429 C CA . LEU B 1 110 ? -63.525 7.475 -50.123 1.00 37.53 110 LEU B CA 1
ATOM 2430 C C . LEU B 1 110 ? -62.206 8.254 -50.225 1.00 40.21 110 LEU B C 1
ATOM 2431 O O . LEU B 1 110 ? -62.204 9.466 -50.448 1.00 39.77 110 LEU B O 1
ATOM 2436 N N . LEU B 1 111 ? -61.088 7.549 -50.102 1.00 33.82 111 LEU B N 1
ATOM 2437 C CA . LEU B 1 111 ? -59.791 8.190 -50.221 1.00 37.92 111 LEU B CA 1
ATOM 2438 C C . LEU B 1 111 ? -59.639 8.844 -51.589 1.00 47.17 111 LEU B C 1
ATOM 2439 O O . LEU B 1 111 ? -59.123 9.952 -51.690 1.00 49.22 111 LEU B O 1
ATOM 2444 N N . ASN B 1 112 ? -60.103 8.169 -52.635 1.00 49.71 112 ASN B N 1
ATOM 2445 C CA . ASN B 1 112 ? -60.053 8.745 -53.975 1.00 59.59 112 ASN B CA 1
ATOM 2446 C C . ASN B 1 112 ? -60.812 10.069 -54.078 1.00 57.57 112 ASN B C 1
ATOM 2447 O O . ASN B 1 112 ? -60.306 11.036 -54.653 1.00 57.14 112 ASN B O 1
ATOM 2452 N N . LEU B 1 113 ? -62.005 10.112 -53.487 1.00 55.92 113 LEU B N 1
ATOM 2453 C CA . LEU B 1 113 ? -62.806 11.333 -53.442 1.00 51.78 113 LEU B CA 1
ATOM 2454 C C . LEU B 1 113 ? -62.084 12.441 -52.681 1.00 48.93 113 LEU B C 1
ATOM 2455 O O . LEU B 1 113 ? -62.057 13.583 -53.127 1.00 58.65 113 LEU B O 1
ATOM 2460 N N . THR B 1 114 ? -61.488 12.090 -51.544 1.00 42.14 114 THR B N 1
ATOM 2461 C CA . THR B 1 114 ? -60.726 13.030 -50.734 1.00 51.73 114 THR B CA 1
ATOM 2462 C C . THR B 1 114 ? -59.567 13.673 -51.511 1.00 58.52 114 THR B C 1
ATOM 2463 O O . THR B 1 114 ? -59.378 14.892 -51.487 1.00 57.24 114 THR B O 1
ATOM 2467 N N . LEU B 1 115 ? -58.802 12.846 -52.212 1.00 60.86 115 LEU B N 1
ATOM 2468 C CA . LEU B 1 115 ? -57.641 13.323 -52.953 1.00 56.27 115 LEU B CA 1
ATOM 2469 C C . LEU B 1 115 ? -58.013 14.150 -54.182 1.00 60.19 115 LEU B C 1
ATOM 2470 O O . LEU B 1 115 ? -57.491 15.245 -54.382 1.00 63.05 115 LEU B O 1
ATOM 2475 N N . HIS B 1 116 ? -58.925 13.631 -54.998 1.00 63.85 116 HIS B N 1
ATOM 2476 C CA . HIS B 1 116 ? -59.205 14.253 -56.288 1.00 69.76 116 HIS B CA 1
ATOM 2477 C C . HIS B 1 116 ? -60.136 15.456 -56.206 1.00 75.33 116 HIS B C 1
ATOM 2478 O O . HIS B 1 116 ? -60.261 16.226 -57.158 1.00 78.94 116 HIS B O 1
ATOM 2485 N N . ILE B 1 117 ? -60.764 15.643 -55.056 1.00 78.51 117 ILE B N 1
ATOM 2486 C CA . ILE B 1 117 ? -61.526 16.856 -54.833 1.00 84.32 117 ILE B CA 1
ATOM 2487 C C . ILE B 1 117 ? -60.591 17.675 -53.920 1.00 87.00 117 ILE B C 1
ATOM 2488 O O . ILE B 1 117 ? -61.003 18.334 -52.963 1.00 88.33 117 ILE B O 1
ATOM 2493 N N . MET B 1 118 ? -59.300 17.586 -54.254 1.00 85.52 118 MET B N 1
ATOM 2494 C CA . MET B 1 118 ? -58.208 18.310 -53.597 1.00 81.23 118 MET B CA 1
ATOM 2495 C C . MET B 1 118 ? -58.278 18.227 -52.069 1.00 72.48 118 MET B C 1
ATOM 2496 O O . MET B 1 118 ? -57.421 17.607 -51.432 1.00 68.24 118 MET B O 1
ATOM 2498 N N . ASP B 1 128 ? -59.337 13.723 -61.706 1.00 86.49 128 ASP B N 1
ATOM 2499 C CA . ASP B 1 128 ? -59.952 12.867 -62.716 1.00 93.10 128 ASP B CA 1
ATOM 2500 C C . ASP B 1 128 ? -61.473 12.942 -62.588 1.00 93.86 128 ASP B C 1
ATOM 2501 O O . ASP B 1 128 ? -62.003 12.794 -61.495 1.00 94.97 128 ASP B O 1
ATOM 2506 N N . GLU B 1 129 ? -62.176 13.132 -63.702 1.00 93.09 129 GLU B N 1
ATOM 2507 C CA . GLU B 1 129 ? -63.633 13.281 -63.662 1.00 88.25 129 GLU B CA 1
ATOM 2508 C C . GLU B 1 129 ? -64.324 11.919 -63.584 1.00 90.76 129 GLU B C 1
ATOM 2509 O O . GLU B 1 129 ? -65.310 11.745 -62.862 1.00 88.31 129 GLU B O 1
ATOM 2511 N N . LYS B 1 130 ? -63.793 10.959 -64.340 1.00 91.21 130 LYS B N 1
ATOM 2512 C CA . LYS B 1 130 ? -64.314 9.598 -64.364 1.00 84.42 130 LYS B CA 1
ATOM 2513 C C . LYS B 1 130 ? -64.033 8.877 -63.054 1.00 78.77 130 LYS B C 1
ATOM 2514 O O . LYS B 1 130 ? -64.926 8.239 -62.496 1.00 74.56 130 LYS B O 1
ATOM 2516 N N . LEU B 1 131 ? -62.795 8.982 -62.568 1.00 77.65 131 LEU B N 1
ATOM 2517 C CA . LEU B 1 131 ? -62.413 8.349 -61.304 1.00 73.18 131 LEU B CA 1
ATOM 2518 C C . LEU B 1 131 ? -63.280 8.836 -60.159 1.00 68.15 131 LEU B C 1
ATOM 2519 O O . LEU B 1 131 ? -63.704 8.045 -59.319 1.00 70.11 131 LEU B O 1
ATOM 2524 N N . ILE B 1 132 ? -63.522 10.143 -60.120 1.00 65.22 132 ILE B N 1
ATOM 2525 C CA . ILE B 1 132 ? -64.412 10.729 -59.123 1.00 61.32 132 ILE B CA 1
ATOM 2526 C C . ILE B 1 132 ? -65.831 10.152 -59.195 1.00 62.09 132 ILE B C 1
ATOM 2527 O O . ILE B 1 132 ? -66.379 9.766 -58.163 1.00 62.09 132 ILE B O 1
ATOM 2532 N N . LYS B 1 133 ? -66.417 10.068 -60.390 1.00 58.88 133 LYS B N 1
ATOM 2533 C CA . LYS B 1 133 ? -67.763 9.503 -60.529 1.00 57.66 133 LYS B CA 1
ATOM 2534 C C . LYS B 1 133 ? -67.847 8.037 -60.072 1.00 60.88 133 LYS B C 1
ATOM 2535 O O . LYS B 1 133 ? -68.751 7.643 -59.320 1.00 60.82 133 LYS B O 1
ATOM 2537 N N . GLU B 1 134 ? -66.888 7.237 -60.517 1.00 53.60 134 GLU B N 1
ATOM 2538 C CA . GLU B 1 134 ? -66.842 5.823 -60.170 1.00 50.89 134 GLU B CA 1
ATOM 2539 C C . GLU B 1 134 ? -66.561 5.618 -58.675 1.00 51.62 134 GLU B C 1
ATOM 2540 O O . GLU B 1 134 ? -67.100 4.695 -58.062 1.00 53.57 134 GLU B O 1
ATOM 2546 N N . SER B 1 135 ? -65.701 6.455 -58.094 1.00 46.62 135 SER B N 1
ATOM 2547 C CA . SER B 1 135 ? -65.417 6.338 -56.668 1.00 42.45 135 SER B CA 1
ATOM 2548 C C . SER B 1 135 ? -66.687 6.625 -55.887 1.00 41.79 135 SER B C 1
ATOM 2549 O O . SER B 1 135 ? -66.962 5.964 -54.887 1.00 43.45 135 SER B O 1
ATOM 2552 N N . GLU B 1 136 ? -67.460 7.610 -56.340 1.00 45.17 136 GLU B N 1
ATOM 2553 C CA . GLU B 1 136 ? -68.724 7.930 -55.684 1.00 46.03 136 GLU B CA 1
ATOM 2554 C C . GLU B 1 136 ? -69.720 6.772 -55.826 1.00 43.38 136 GLU B C 1
ATOM 2555 O O . GLU B 1 136 ? -70.379 6.394 -54.860 1.00 41.69 136 GLU B O 1
ATOM 2561 N N . GLU B 1 137 ? -69.820 6.210 -57.027 1.00 49.18 137 GLU B N 1
ATOM 2562 C CA . GLU B 1 137 ? -70.714 5.075 -57.280 1.00 50.11 137 GLU B CA 1
ATOM 2563 C C . GLU B 1 137 ? -70.372 3.882 -56.387 1.00 46.52 137 GLU B C 1
ATOM 2564 O O . GLU B 1 137 ? -71.261 3.251 -55.808 1.00 45.42 137 GLU B O 1
ATOM 2570 N N . LYS B 1 138 ? -69.079 3.581 -56.298 1.00 45.65 138 LYS B N 1
ATOM 2571 C CA . LYS B 1 138 ? -68.568 2.497 -55.465 1.00 44.86 138 LYS B CA 1
ATOM 2572 C C . LYS B 1 138 ? -68.808 2.728 -53.979 1.00 41.58 138 LYS B C 1
ATOM 2573 O O . LYS B 1 138 ? -69.173 1.803 -53.257 1.00 38.03 138 LYS B O 1
ATOM 2579 N N . LEU B 1 139 ? -68.534 3.945 -53.512 1.00 33.22 139 LEU B N 1
ATOM 2580 C CA . LEU B 1 139 ? -68.751 4.290 -52.116 1.00 33.86 139 LEU B CA 1
ATOM 2581 C C . LEU B 1 139 ? -70.248 4.233 -51.784 1.00 34.78 139 LEU B C 1
ATOM 2582 O O . LEU B 1 139 ? -70.635 3.811 -50.698 1.00 32.49 139 LEU B O 1
ATOM 2587 N N . ALA B 1 140 ? -71.083 4.668 -52.727 1.00 36.73 140 ALA B N 1
ATOM 2588 C CA . ALA B 1 140 ? -72.531 4.632 -52.537 1.00 44.07 140 ALA B CA 1
ATOM 2589 C C . ALA B 1 140 ? -73.002 3.183 -52.367 1.00 38.99 140 ALA B C 1
ATOM 2590 O O . ALA B 1 140 ? -73.845 2.892 -51.509 1.00 40.11 140 ALA B O 1
ATOM 2592 N N . GLY B 1 141 ? -72.440 2.273 -53.165 1.00 32.35 141 GLY B N 1
ATOM 2593 C CA . GLY B 1 141 ? -72.784 0.859 -53.047 1.00 33.42 141 GLY B CA 1
ATOM 2594 C C . GLY B 1 141 ? -72.461 0.325 -51.660 1.00 35.19 141 GLY B C 1
ATOM 2595 O O . GLY B 1 141 ? -73.258 -0.374 -51.041 1.00 43.31 141 GLY B O 1
ATOM 2596 N N . VAL B 1 142 ? -71.292 0.695 -51.156 1.00 33.05 142 VAL B N 1
ATOM 2597 C CA . VAL B 1 142 ? -70.866 0.328 -49.810 1.00 26.96 142 VAL B CA 1
ATOM 2598 C C . VAL B 1 142 ? -71.817 0.914 -48.758 1.00 29.54 142 VAL B C 1
ATOM 2599 O O . VAL B 1 142 ? -72.208 0.231 -47.812 1.00 33.65 142 VAL B O 1
ATOM 2603 N N . LEU B 1 143 ? -72.199 2.175 -48.931 1.00 31.75 143 LEU B N 1
ATOM 2604 C CA . LEU B 1 143 ? -73.095 2.827 -47.971 1.00 31.00 143 LEU B CA 1
ATOM 2605 C C . LEU B 1 143 ? -74.460 2.158 -47.954 1.00 31.67 143 LEU B C 1
ATOM 2606 O O . LEU B 1 143 ? -75.095 2.095 -46.894 1.00 28.75 143 LEU B O 1
ATOM 2611 N N . ASP B 1 144 ? -74.884 1.607 -49.095 1.00 33.05 144 ASP B N 1
ATOM 2612 C CA . ASP B 1 144 ? -76.149 0.850 -49.150 1.00 33.48 144 ASP B CA 1
ATOM 2613 C C . ASP B 1 144 ? -76.109 -0.399 -48.263 1.00 35.78 144 ASP B C 1
ATOM 2614 O O . ASP B 1 144 ? -77.089 -0.716 -47.579 1.00 33.54 144 ASP B O 1
ATOM 2619 N N . VAL B 1 145 ? -74.974 -1.094 -48.259 1.00 30.09 145 VAL B N 1
ATOM 2620 C CA . VAL B 1 145 ? -74.801 -2.252 -47.382 1.00 27.17 145 VAL B CA 1
ATOM 2621 C C . VAL B 1 145 ? -74.825 -1.824 -45.924 1.00 26.76 145 VAL B C 1
ATOM 2622 O O . VAL B 1 145 ? -75.464 -2.465 -45.092 1.00 32.68 145 VAL B O 1
ATOM 2626 N N . TYR B 1 146 ? -74.121 -0.737 -45.617 1.00 26.63 146 TYR B N 1
ATOM 2627 C CA . TYR B 1 146 ? -74.129 -0.186 -44.267 1.00 25.95 146 TYR B CA 1
ATOM 2628 C C . TYR B 1 146 ? -75.534 0.158 -43.815 1.00 30.37 146 TYR B C 1
ATOM 2629 O O . TYR B 1 146 ? -75.890 -0.078 -42.663 1.00 31.07 146 TYR B O 1
ATOM 2638 N N . GLU B 1 147 ? -76.309 0.750 -44.723 0.85 24.16 147 GLU B N 1
ATOM 2639 C CA . GLU B 1 147 ? -77.671 1.167 -44.425 0.85 27.36 147 GLU B CA 1
ATOM 2640 C C . GLU B 1 147 ? -78.525 -0.033 -44.031 0.85 30.97 147 GLU B C 1
ATOM 2641 O O . GLU B 1 147 ? -79.208 -0.007 -43.020 0.85 23.13 147 GLU B O 1
ATOM 2647 N N . ALA B 1 148 ? -78.454 -1.091 -44.832 1.00 29.83 148 ALA B N 1
ATOM 2648 C CA . ALA B 1 148 ? -79.198 -2.304 -44.557 1.00 34.15 148 ALA B CA 1
ATOM 2649 C C . ALA B 1 148 ? -78.703 -2.904 -43.244 1.00 34.72 148 ALA B C 1
ATOM 2650 O O . ALA B 1 148 ? -79.504 -3.391 -42.464 1.00 32.57 148 ALA B O 1
ATOM 2652 N N . HIS B 1 149 ? -77.393 -2.871 -43.005 1.00 26.81 149 HIS B N 1
ATOM 2653 C CA . HIS B 1 149 ? -76.838 -3.430 -41.765 1.00 29.41 149 HIS B CA 1
ATOM 2654 C C . HIS B 1 149 ? -77.261 -2.625 -40.520 1.00 29.51 149 HIS B C 1
ATOM 2655 O O . HIS B 1 149 ? -77.702 -3.188 -39.522 1.00 28.82 149 HIS B O 1
ATOM 2662 N N . LEU B 1 150 ? -77.141 -1.304 -40.585 1.00 32.16 150 LEU B N 1
ATOM 2663 C CA . LEU B 1 150 ? -77.399 -0.468 -39.412 1.00 27.92 150 LEU B CA 1
ATOM 2664 C C . LEU B 1 150 ? -78.890 -0.411 -39.062 1.00 32.97 150 LEU B C 1
ATOM 2665 O O . LEU B 1 150 ? -79.245 -0.016 -37.954 1.00 31.96 150 LEU B O 1
ATOM 2670 N N . SER B 1 151 ? -79.761 -0.856 -39.967 1.00 29.76 151 SER B N 1
ATOM 2671 C CA A SER B 1 151 ? -81.184 -0.911 -39.653 0.68 38.32 151 SER B CA 1
ATOM 2672 C CA B SER B 1 151 ? -81.183 -0.918 -39.665 0.32 37.35 151 SER B CA 1
ATOM 2673 C C . SER B 1 151 ? -81.462 -2.060 -38.690 1.00 35.62 151 SER B C 1
ATOM 2674 O O . SER B 1 151 ? -82.500 -2.101 -38.056 1.00 37.75 151 SER B O 1
ATOM 2679 N N . LYS B 1 152 ? -80.522 -2.994 -38.569 1.00 28.03 152 LYS B N 1
ATOM 2680 C CA . LYS B 1 152 ? -80.754 -4.130 -37.679 1.00 35.00 152 LYS B CA 1
ATOM 2681 C C . LYS B 1 152 ? -79.732 -4.197 -36.547 1.00 35.05 152 LYS B C 1
ATOM 2682 O O . LYS B 1 152 ? -79.847 -5.003 -35.634 1.00 35.00 152 LYS B O 1
ATOM 2688 N N . SER B 1 153 ? -78.732 -3.335 -36.605 1.00 33.00 153 SER B N 1
ATOM 2689 C CA . SER B 1 153 ? -77.671 -3.353 -35.614 1.00 29.97 153 SER B CA 1
ATOM 2690 C C . SER B 1 153 ? -77.410 -1.923 -35.166 1.00 28.78 153 SER B C 1
ATOM 2691 O O . SER B 1 153 ? -77.322 -1.055 -36.013 1.00 26.29 153 SER B O 1
ATOM 2694 N N . LYS B 1 154 ? -77.317 -1.671 -33.858 1.00 30.61 154 LYS B N 1
ATOM 2695 C CA . LYS B 1 154 ? -77.165 -0.295 -33.351 1.00 30.92 154 LYS B CA 1
ATOM 2696 C C . LYS B 1 154 ? -75.855 0.345 -33.825 1.00 32.76 154 LYS B C 1
ATOM 2697 O O . LYS B 1 154 ? -75.845 1.474 -34.304 1.00 23.30 154 LYS B O 1
ATOM 2703 N N . TYR B 1 155 ? -74.756 -0.389 -33.671 1.00 24.66 155 TYR B N 1
ATOM 2704 C CA . TYR B 1 155 ? -73.459 0.020 -34.200 1.00 24.17 155 TYR B CA 1
ATOM 2705 C C . TYR B 1 155 ? -72.998 -1.059 -35.173 1.00 29.05 155 TYR B C 1
ATOM 2706 O O . TYR B 1 155 ? -73.680 -2.083 -35.344 1.00 24.41 155 TYR B O 1
ATOM 2715 N N . LEU B 1 156 ? -71.845 -0.847 -35.798 1.00 29.26 156 LEU B N 1
ATOM 2716 C CA . LEU B 1 156 ? -71.366 -1.777 -36.824 1.00 21.96 156 LEU B CA 1
ATOM 2717 C C . LEU B 1 156 ? -71.161 -3.174 -36.262 1.00 20.15 156 LEU B C 1
ATOM 2718 O O . LEU B 1 156 ? -71.640 -4.155 -36.836 1.00 22.17 156 LEU B O 1
ATOM 2723 N N . ALA B 1 157 ? -70.521 -3.267 -35.105 1.00 23.46 157 ALA B N 1
ATOM 2724 C CA . ALA B 1 157 ? -70.172 -4.584 -34.563 1.00 26.72 157 ALA B CA 1
ATOM 2725 C C . ALA B 1 157 ? -71.270 -5.205 -33.684 1.00 29.87 157 ALA B C 1
ATOM 2726 O O . ALA B 1 157 ? -71.164 -6.367 -33.285 1.00 29.96 157 ALA B O 1
ATOM 2728 N N . GLY B 1 158 ? -72.326 -4.449 -33.397 1.00 29.42 158 GLY B N 1
ATOM 2729 C CA . GLY B 1 158 ? -73.399 -4.941 -32.542 1.00 24.65 158 GLY B CA 1
ATOM 2730 C C . GLY B 1 158 ? -74.027 -3.814 -31.736 1.00 22.04 158 GLY B C 1
ATOM 2731 O O . GLY B 1 158 ? -74.173 -2.700 -32.232 1.00 25.86 158 GLY B O 1
ATOM 2732 N N . ASP B 1 159 ? -74.399 -4.091 -30.489 0.96 22.64 159 ASP B N 1
ATOM 2733 C CA . ASP B 1 159 ? -75.091 -3.078 -29.678 0.96 30.84 159 ASP B CA 1
ATOM 2734 C C . ASP B 1 159 ? -74.123 -2.202 -28.860 0.96 27.83 159 ASP B C 1
ATOM 2735 O O . ASP B 1 159 ? -74.527 -1.469 -27.963 0.96 27.21 159 ASP B O 1
ATOM 2740 N N . PHE B 1 160 ? -72.840 -2.282 -29.186 1.00 21.65 160 PHE B N 1
ATOM 2741 C CA . PHE B 1 160 ? -71.825 -1.514 -28.485 1.00 22.45 160 PHE B CA 1
ATOM 2742 C C . PHE B 1 160 ? -70.961 -0.753 -29.491 1.00 27.95 160 PHE B C 1
ATOM 2743 O O . PHE B 1 160 ? -70.661 -1.269 -30.577 1.00 26.63 160 PHE B O 1
ATOM 2751 N N . VAL B 1 161 ? -70.569 0.469 -29.131 1.00 21.69 161 VAL B N 1
ATOM 2752 C CA . VAL B 1 161 ? -69.689 1.281 -29.977 1.00 20.09 161 VAL B CA 1
ATOM 2753 C C . VAL B 1 161 ? -68.285 0.661 -29.960 1.00 22.28 161 VAL B C 1
ATOM 2754 O O . VAL B 1 161 ? -67.822 0.133 -28.942 1.00 22.46 161 VAL B O 1
ATOM 2758 N N . SER B 1 162 ? -67.594 0.694 -31.083 1.00 20.17 162 SER B N 1
ATOM 2759 C CA . SER B 1 162 ? -66.294 0.021 -31.091 1.00 25.30 162 SER B CA 1
ATOM 2760 C C . SER B 1 162 ? -65.285 0.716 -31.991 1.00 27.97 162 SER B C 1
ATOM 2761 O O . SER B 1 162 ? -65.613 1.725 -32.633 1.00 24.26 162 SER B O 1
ATOM 2764 N N . LEU B 1 163 ? -64.074 0.154 -32.056 1.00 23.51 163 LEU B N 1
ATOM 2765 C CA . LEU B 1 163 ? -63.051 0.648 -32.979 1.00 23.68 163 LEU B CA 1
ATOM 2766 C C . LEU B 1 163 ? -63.584 0.736 -34.401 1.00 17.40 163 LEU B C 1
ATOM 2767 O O . LEU B 1 163 ? -63.256 1.658 -35.150 1.00 25.91 163 LEU B O 1
ATOM 2772 N N . ALA B 1 164 ? -64.443 -0.208 -34.760 1.00 16.16 164 ALA B N 1
ATOM 2773 C CA . ALA B 1 164 ? -64.959 -0.242 -36.119 1.00 20.23 164 ALA B CA 1
ATOM 2774 C C . ALA B 1 164 ? -65.712 1.062 -36.438 1.00 21.65 164 ALA B C 1
ATOM 2775 O O . ALA B 1 164 ? -65.523 1.643 -37.500 1.00 28.52 164 ALA B O 1
ATOM 2777 N N . ASP B 1 165 ? -66.538 1.539 -35.509 1.00 19.88 165 ASP B N 1
ATOM 2778 C CA . ASP B 1 165 ? -67.263 2.776 -35.762 1.00 21.06 165 ASP B CA 1
ATOM 2779 C C . ASP B 1 165 ? -66.305 3.970 -35.846 1.00 22.28 165 ASP B C 1
ATOM 2780 O O . ASP B 1 165 ? -66.372 4.768 -36.775 1.00 22.66 165 ASP B O 1
ATOM 2785 N N . LEU B 1 166 ? -65.420 4.072 -34.863 1.00 22.30 166 LEU B N 1
ATOM 2786 C CA . LEU B 1 166 ? -64.506 5.199 -34.758 1.00 26.86 166 LEU B CA 1
ATOM 2787 C C . LEU B 1 166 ? -63.621 5.307 -36.003 1.00 25.42 166 LEU B C 1
ATOM 2788 O O . LEU B 1 166 ? -63.292 6.411 -36.419 1.00 25.06 166 LEU B O 1
ATOM 2793 N N . ALA B 1 167 ? -63.266 4.172 -36.611 1.00 19.84 167 ALA B N 1
ATOM 2794 C CA . ALA B 1 167 ? -62.361 4.190 -37.763 1.00 20.47 167 ALA B CA 1
ATOM 2795 C C . ALA B 1 167 ? -62.960 4.994 -38.906 1.00 27.29 167 ALA B C 1
ATOM 2796 O O . ALA B 1 167 ? -62.232 5.540 -39.734 1.00 24.75 167 ALA B O 1
ATOM 2798 N N . HIS B 1 168 ? -64.285 5.099 -38.928 1.00 21.88 168 HIS B N 1
ATOM 2799 C CA . HIS B 1 168 ? -64.957 5.801 -40.011 1.00 23.93 168 HIS B CA 1
ATOM 2800 C C . HIS B 1 168 ? -64.990 7.324 -39.812 1.00 23.88 168 HIS B C 1
ATOM 2801 O O . HIS B 1 168 ? -65.345 8.054 -40.730 1.00 22.57 168 HIS B O 1
ATOM 2808 N N . LEU B 1 169 ? -64.621 7.802 -38.629 1.00 24.74 169 LEU B N 1
ATOM 2809 C CA . LEU B 1 169 ? -64.804 9.226 -38.308 1.00 30.24 169 LEU B CA 1
ATOM 2810 C C . LEU B 1 169 ? -63.974 10.183 -39.181 1.00 29.12 169 LEU B C 1
ATOM 2811 O O . LEU B 1 169 ? -64.533 11.097 -39.765 1.00 28.92 169 LEU B O 1
ATOM 2816 N N . PRO B 1 170 ? -62.648 9.958 -39.304 1.00 28.45 170 PRO B N 1
ATOM 2817 C CA . PRO B 1 170 ? -61.892 11.071 -39.899 1.00 27.08 170 PRO B CA 1
ATOM 2818 C C . PRO B 1 170 ? -62.194 11.360 -41.363 1.00 31.36 170 PRO B C 1
ATOM 2819 O O . PRO B 1 170 ? -62.355 12.544 -41.700 1.00 29.07 170 PRO B O 1
ATOM 2823 N N . PHE B 1 171 ? -62.311 10.340 -42.208 1.00 25.77 171 PHE B N 1
ATOM 2824 C CA . PHE B 1 171 ? -62.506 10.603 -43.637 1.00 30.50 171 PHE B CA 1
ATOM 2825 C C . PHE B 1 171 ? -63.990 10.839 -44.005 1.00 31.13 171 PHE B C 1
ATOM 2826 O O . PHE B 1 171 ? -64.297 11.503 -44.996 1.00 31.26 171 PHE B O 1
ATOM 2834 N N . THR B 1 172 ? -64.905 10.288 -43.218 1.00 28.43 172 THR B N 1
ATOM 2835 C CA . THR B 1 172 ? -66.330 10.555 -43.419 1.00 27.24 172 THR B CA 1
ATOM 2836 C C . THR B 1 172 ? -66.626 12.001 -43.029 1.00 30.16 172 THR B C 1
ATOM 2837 O O . THR B 1 172 ? -67.453 12.673 -43.656 1.00 32.94 172 THR B O 1
ATOM 2841 N N . ASP B 1 173 ? -65.899 12.495 -42.033 1.00 28.20 173 ASP B N 1
ATOM 2842 C CA . ASP B 1 173 ? -65.993 13.897 -41.662 1.00 32.37 173 ASP B CA 1
ATOM 2843 C C . ASP B 1 173 ? -65.649 14.792 -42.850 1.00 37.22 173 ASP B C 1
ATOM 2844 O O . ASP B 1 173 ? -66.300 15.823 -43.066 1.00 36.06 173 ASP B O 1
ATOM 2849 N N . TYR B 1 174 ? -64.623 14.406 -43.610 1.00 33.00 174 TYR B N 1
ATOM 2850 C CA . TYR B 1 174 ? -64.247 15.145 -44.820 1.00 35.70 174 TYR B CA 1
ATOM 2851 C C . TYR B 1 174 ? -65.379 15.108 -45.820 1.00 34.60 174 TYR B C 1
ATOM 2852 O O . TYR B 1 174 ? -65.721 16.113 -46.441 1.00 42.54 174 TYR B O 1
ATOM 2861 N N . LEU B 1 175 ? -65.936 13.912 -45.973 1.00 36.48 175 LEU B N 1
ATOM 2862 C CA . LEU B 1 175 ? -66.997 13.632 -46.925 1.00 38.76 175 LEU B CA 1
ATOM 2863 C C . LEU B 1 175 ? -68.206 14.534 -46.770 1.00 36.37 175 LEU B C 1
ATOM 2864 O O . LEU B 1 175 ? -68.768 15.004 -47.757 1.00 37.35 175 LEU B O 1
ATOM 2869 N N . VAL B 1 176 ? -68.652 14.717 -45.534 1.00 32.80 176 VAL B N 1
ATOM 2870 C CA . VAL B 1 176 ? -69.861 15.480 -45.298 1.00 34.83 176 VAL B CA 1
ATOM 2871 C C . VAL B 1 176 ? -69.523 16.955 -45.137 1.00 38.89 176 VAL B C 1
ATOM 2872 O O . VAL B 1 176 ? -70.413 17.792 -45.102 1.00 43.25 176 VAL B O 1
ATOM 2876 N N . GLY B 1 177 ? -68.231 17.271 -45.056 1.00 47.81 177 GLY B N 1
ATOM 2877 C CA . GLY B 1 177 ? -67.793 18.653 -44.919 1.00 38.33 177 GLY B CA 1
ATOM 2878 C C . GLY B 1 177 ? -67.216 19.256 -46.194 1.00 38.64 177 GLY B C 1
ATOM 2879 O O . GLY B 1 177 ? -67.936 19.483 -47.163 1.00 42.09 177 GLY B O 1
ATOM 2880 N N . PRO B 1 178 ? -65.898 19.505 -46.210 1.00 43.76 178 PRO B N 1
ATOM 2881 C CA . PRO B 1 178 ? -65.277 20.200 -47.353 1.00 47.11 178 PRO B CA 1
ATOM 2882 C C . PRO B 1 178 ? -65.490 19.485 -48.688 1.00 46.58 178 PRO B C 1
ATOM 2883 O O . PRO B 1 178 ? -65.536 20.154 -49.710 1.00 49.87 178 PRO B O 1
ATOM 2887 N N . ILE B 1 179 ? -65.652 18.164 -48.681 1.00 42.15 179 ILE B N 1
ATOM 2888 C CA . ILE B 1 179 ? -65.875 17.433 -49.921 1.00 46.03 179 ILE B CA 1
ATOM 2889 C C . ILE B 1 179 ? -67.250 17.758 -50.511 1.00 49.95 179 ILE B C 1
ATOM 2890 O O . ILE B 1 179 ? -67.443 17.695 -51.727 1.00 50.67 179 ILE B O 1
ATOM 2895 N N . GLY B 1 180 ? -68.194 18.133 -49.653 1.00 45.75 180 GLY B N 1
ATOM 2896 C CA . GLY B 1 180 ? -69.510 18.533 -50.112 1.00 41.33 180 GLY B CA 1
ATOM 2897 C C . GLY B 1 180 ? -70.382 17.374 -50.576 1.00 45.80 180 GLY B C 1
ATOM 2898 O O . GLY B 1 180 ? -71.198 17.524 -51.485 1.00 49.99 180 GLY B O 1
ATOM 2899 N N . LYS B 1 181 ? -70.243 16.218 -49.936 1.00 41.56 181 LYS B N 1
ATOM 2900 C CA . LYS B 1 181 ? -71.074 15.075 -50.296 1.00 45.52 181 LYS B CA 1
ATOM 2901 C C . LYS B 1 181 ? -71.860 14.568 -49.089 1.00 41.15 181 LYS B C 1
ATOM 2902 O O . LYS B 1 181 ? -71.995 13.350 -48.894 1.00 33.75 181 LYS B O 1
ATOM 2908 N N . ALA B 1 182 ? -72.378 15.498 -48.288 1.00 33.95 182 ALA B N 1
ATOM 2909 C CA . ALA B 1 182 ? -73.114 15.143 -47.075 1.00 37.09 182 ALA B CA 1
ATOM 2910 C C . ALA B 1 182 ? -74.336 14.300 -47.366 1.00 34.60 182 ALA B C 1
ATOM 2911 O O . ALA B 1 182 ? -74.738 13.499 -46.530 1.00 31.55 182 ALA B O 1
ATOM 2913 N N . TYR B 1 183 ? -74.922 14.477 -48.547 1.00 35.26 183 TYR B N 1
ATOM 2914 C CA . TYR B 1 183 ? -76.123 13.722 -48.922 1.00 38.12 183 TYR B CA 1
ATOM 2915 C C . TYR B 1 183 ? -75.898 12.212 -48.943 1.00 34.68 183 TYR B C 1
ATOM 2916 O O . TYR B 1 183 ? -76.834 11.456 -48.699 1.00 38.30 183 TYR B O 1
ATOM 2925 N N . MET B 1 184 ? -74.697 11.836 -49.331 1.00 35.73 184 MET B N 1
ATOM 2926 C CA A MET B 1 184 ? -74.342 10.350 -49.214 0.50 36.05 184 MET B CA 1
ATOM 2927 C CA B MET B 1 184 ? -74.295 10.454 -49.131 0.50 36.05 184 MET B CA 1
ATOM 2928 C C . MET B 1 184 ? -74.560 9.623 -47.771 1.00 35.82 184 MET B C 1
ATOM 2929 O O . MET B 1 184 ? -75.015 8.490 -47.493 1.00 33.04 184 MET B O 1
ATOM 2938 N N . ILE B 1 185 ? -74.393 10.511 -46.799 1.00 30.40 185 ILE B N 1
ATOM 2939 C CA . ILE B 1 185 ? -74.662 10.065 -45.442 1.00 32.25 185 ILE B CA 1
ATOM 2940 C C . ILE B 1 185 ? -76.119 10.413 -45.115 1.00 34.49 185 ILE B C 1
ATOM 2941 O O . ILE B 1 185 ? -76.862 9.588 -44.601 1.00 29.98 185 ILE B O 1
ATOM 2946 N N . LYS B 1 186 ? -76.526 11.633 -45.454 1.00 39.97 186 LYS B N 1
ATOM 2947 C CA . LYS B 1 186 ? -77.839 12.152 -45.078 1.00 38.50 186 LYS B CA 1
ATOM 2948 C C . LYS B 1 186 ? -79.016 11.384 -45.682 1.00 43.48 186 LYS B C 1
ATOM 2949 O O . LYS B 1 186 ? -80.064 11.250 -45.047 1.00 38.11 186 LYS B O 1
ATOM 2955 N N . ASP B 1 187 ? -78.856 10.910 -46.916 1.00 42.45 187 ASP B N 1
ATOM 2956 C CA . ASP B 1 187 ? -79.957 10.265 -47.633 1.00 38.56 187 ASP B CA 1
ATOM 2957 C C . ASP B 1 187 ? -80.235 8.838 -47.152 1.00 38.53 187 ASP B C 1
ATOM 2958 O O . ASP B 1 187 ? -81.188 8.196 -47.596 1.00 42.58 187 ASP B O 1
ATOM 2963 N N . ARG B 1 188 ? -79.391 8.335 -46.262 1.00 34.77 188 ARG B N 1
ATOM 2964 C CA . ARG B 1 188 ? -79.570 6.994 -45.710 1.00 30.19 188 ARG B CA 1
ATOM 2965 C C . ARG B 1 188 ? -79.902 7.094 -44.226 1.00 32.63 188 ARG B C 1
ATOM 2966 O O . ARG B 1 188 ? -79.016 7.382 -43.420 1.00 33.05 188 ARG B O 1
ATOM 2974 N N . LYS B 1 189 ? -81.169 6.867 -43.871 1.00 30.38 189 LYS B N 1
ATOM 2975 C CA . LYS B 1 189 ? -81.672 7.182 -42.528 1.00 32.10 189 LYS B CA 1
ATOM 2976 C C . LYS B 1 189 ? -80.843 6.553 -41.409 1.00 27.05 189 LYS B C 1
ATOM 2977 O O . LYS B 1 189 ? -80.506 7.218 -40.443 1.00 37.58 189 LYS B O 1
ATOM 2979 N N . HIS B 1 190 ? -80.539 5.264 -41.519 1.00 27.08 190 HIS B N 1
ATOM 2980 C CA . HIS B 1 190 ? -79.861 4.586 -40.418 1.00 27.97 190 HIS B CA 1
ATOM 2981 C C . HIS B 1 190 ? -78.385 4.952 -40.376 1.00 27.47 190 HIS B C 1
ATOM 2982 O O . HIS B 1 190 ? -77.816 5.146 -39.294 1.00 33.22 190 HIS B O 1
ATOM 2989 N N . VAL B 1 191 ? -77.784 5.093 -41.552 1.00 22.85 191 VAL B N 1
ATOM 2990 C CA . VAL B 1 191 ? -76.415 5.582 -41.639 1.00 23.86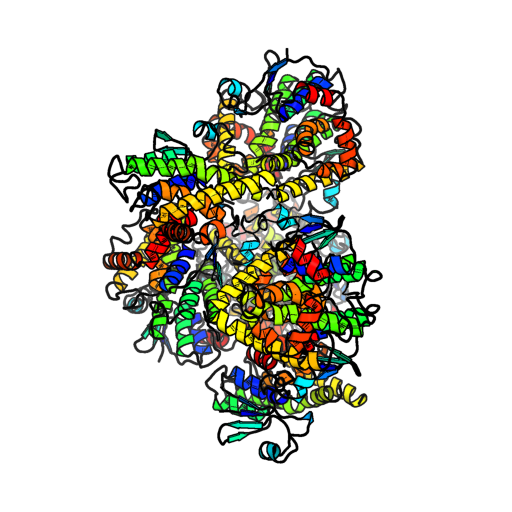 191 VAL B CA 1
ATOM 2991 C C . VAL B 1 191 ? -76.338 6.989 -41.050 1.00 24.78 191 VAL B C 1
ATOM 2992 O O . VAL B 1 191 ? -75.440 7.286 -40.252 1.00 27.67 191 VAL B O 1
ATOM 2996 N N . SER B 1 192 ? -77.303 7.841 -41.396 1.00 25.90 192 SER B N 1
ATOM 2997 C CA . SER B 1 192 ? -77.279 9.225 -40.905 1.00 31.17 192 SER B CA 1
ATOM 2998 C C . SER B 1 192 ? -77.406 9.302 -39.381 1.00 29.97 192 SER B C 1
ATOM 2999 O O . SER B 1 192 ? -76.722 10.110 -38.739 1.00 26.25 192 SER B O 1
ATOM 3002 N N . ALA B 1 193 ? -78.297 8.485 -38.815 1.00 25.36 193 ALA B N 1
ATOM 3003 C CA . ALA B 1 193 ? -78.507 8.452 -37.363 1.00 28.33 193 ALA B CA 1
ATOM 3004 C C . ALA B 1 193 ? -77.273 7.896 -36.654 1.00 26.19 193 ALA B C 1
ATOM 3005 O O . ALA B 1 193 ? -76.900 8.342 -35.570 1.00 27.13 193 ALA B O 1
ATOM 3007 N N . TRP B 1 194 ? -76.662 6.891 -37.269 1.00 31.35 194 TRP B N 1
ATOM 3008 C CA . TRP B 1 194 ? -75.439 6.304 -36.732 1.00 28.09 194 TRP B CA 1
ATOM 3009 C C . TRP B 1 194 ? -74.319 7.337 -36.765 1.00 23.38 194 TRP B C 1
ATOM 3010 O O . TRP B 1 194 ? -73.635 7.558 -35.773 1.00 22.44 194 TRP B O 1
ATOM 3021 N N . TRP B 1 195 ? -74.175 8.015 -37.894 1.00 21.85 195 TRP B N 1
ATOM 3022 C CA . TRP B 1 195 ? -73.156 9.060 -37.995 1.00 27.67 195 TRP B CA 1
ATOM 3023 C C . TRP B 1 195 ? -73.349 10.169 -36.948 1.00 31.36 195 TRP B C 1
ATOM 3024 O O . TRP B 1 195 ? -72.386 10.568 -36.281 1.00 31.61 195 TRP B O 1
ATOM 3035 N N . ASP B 1 196 ? -74.594 10.652 -36.811 1.00 25.90 196 ASP B N 1
ATOM 3036 C CA . ASP B 1 196 ? -74.928 11.707 -35.845 1.00 27.02 196 ASP B CA 1
ATOM 3037 C C . ASP B 1 196 ? -74.523 11.284 -34.438 1.00 29.93 196 ASP B C 1
ATOM 3038 O O . ASP B 1 196 ? -74.089 12.099 -33.620 1.00 34.49 196 ASP B O 1
ATOM 3043 N N . ASP B 1 197 ? -74.728 10.005 -34.145 1.00 22.37 197 ASP B N 1
ATOM 3044 C CA . ASP B 1 197 ? -74.365 9.460 -32.844 1.00 24.68 197 ASP B CA 1
ATOM 3045 C C . ASP B 1 197 ? -72.826 9.432 -32.638 1.00 30.13 197 ASP B C 1
ATOM 3046 O O . ASP B 1 197 ? -72.310 10.061 -31.711 1.00 28.15 197 ASP B O 1
ATOM 3051 N N . ILE B 1 198 ? -72.089 8.727 -33.494 1.00 26.40 198 ILE B N 1
ATOM 3052 C CA . ILE B 1 198 ? -70.658 8.561 -33.223 1.00 27.08 198 ILE B CA 1
ATOM 3053 C C . ILE B 1 198 ? -69.879 9.866 -33.397 1.00 26.30 198 ILE B C 1
ATOM 3054 O O . ILE B 1 198 ? -68.902 10.100 -32.684 1.00 24.21 198 ILE B O 1
ATOM 3059 N N . SER B 1 199 ? -70.321 10.737 -34.301 1.00 18.95 199 SER B N 1
ATOM 3060 C CA . SER B 1 199 ? -69.585 11.967 -34.516 1.00 22.43 199 SER B CA 1
ATOM 3061 C C . SER B 1 199 ? -69.938 13.029 -33.496 1.00 24.80 199 SER B C 1
ATOM 3062 O O . SER B 1 199 ? -69.269 14.048 -33.452 1.00 23.86 199 SER B O 1
ATOM 3065 N N . SER B 1 200 ? -70.944 12.787 -32.648 1.00 21.98 200 SER B N 1
ATOM 3066 C CA . SER B 1 200 ? -71.246 13.740 -31.568 1.00 29.23 200 SER B CA 1
ATOM 3067 C C . SER B 1 200 ? -70.680 13.225 -30.244 1.00 28.99 200 SER B C 1
ATOM 3068 O O . SER B 1 200 ? -70.897 13.826 -29.201 1.00 27.28 200 SER B O 1
ATOM 3071 N N . ARG B 1 201 ? -69.957 12.110 -30.268 1.00 24.97 201 ARG B N 1
ATOM 3072 C CA . ARG B 1 201 ? -69.301 11.661 -29.032 1.00 22.90 201 ARG B CA 1
ATOM 3073 C C . ARG B 1 201 ? -68.248 12.672 -28.599 1.00 28.57 201 ARG B C 1
ATOM 3074 O O . ARG B 1 201 ? -67.577 13.265 -29.448 1.00 28.32 201 ARG B O 1
ATOM 3082 N N . PRO B 1 202 ? -68.121 12.907 -27.288 1.00 24.02 202 PRO B N 1
ATOM 3083 C CA . PRO B 1 202 ? -67.168 13.945 -26.856 1.00 31.89 202 PRO B CA 1
ATOM 3084 C C . PRO B 1 202 ? -65.727 13.691 -27.313 1.00 30.37 202 PRO B C 1
ATOM 3085 O O . PRO B 1 202 ? -65.006 14.663 -27.547 1.00 25.43 202 PRO B O 1
ATOM 3089 N N . ALA B 1 203 ? -65.287 12.438 -27.417 1.00 24.31 203 ALA B N 1
ATOM 3090 C CA . ALA B 1 203 ? -63.903 12.222 -27.847 1.00 23.22 203 ALA B CA 1
ATOM 3091 C C . ALA B 1 203 ? -63.688 12.726 -29.278 1.00 26.04 203 ALA B C 1
ATOM 3092 O O . ALA B 1 203 ? -62.624 13.284 -29.600 1.00 26.03 203 ALA B O 1
ATOM 3094 N N . TRP B 1 204 ? -64.688 12.546 -30.135 1.00 21.89 204 TRP B N 1
ATOM 3095 C CA . TRP B 1 204 ? -64.538 12.999 -31.504 1.00 19.81 204 TRP B CA 1
ATOM 3096 C C . TRP B 1 204 ? -64.620 14.529 -31.571 1.00 31.43 204 TRP B C 1
ATOM 3097 O O . TRP B 1 204 ? -63.797 15.160 -32.250 1.00 27.00 204 TRP B O 1
ATOM 3108 N N . LYS B 1 205 ? -65.561 15.131 -30.835 1.00 27.43 205 LYS B N 1
ATOM 3109 C CA . LYS B 1 205 ? -65.676 16.583 -30.839 1.00 32.03 205 LYS B CA 1
ATOM 3110 C C . LYS B 1 205 ? -64.346 17.201 -30.425 1.00 31.74 205 LYS B C 1
ATOM 3111 O O . LYS B 1 205 ? -63.911 18.184 -31.005 1.00 28.73 205 LYS B O 1
ATOM 3117 N N . GLU B 1 206 ? -63.699 16.596 -29.433 1.00 29.94 206 GLU B N 1
ATOM 3118 C CA . GLU B 1 206 ? -62.421 17.077 -28.946 1.00 29.54 206 GLU B CA 1
ATOM 3119 C C . GLU B 1 206 ? -61.296 16.885 -29.979 1.00 35.74 206 GLU B C 1
ATOM 3120 O O . GLU B 1 206 ? -60.450 17.777 -30.164 1.00 29.40 206 GLU B O 1
ATOM 3126 N N . THR B 1 207 ? -61.299 15.731 -30.649 1.00 25.58 207 THR B N 1
ATOM 3127 C CA . THR B 1 207 ? -60.327 15.462 -31.703 1.00 29.32 207 THR B CA 1
ATOM 3128 C C . THR B 1 207 ? -60.397 16.523 -32.789 1.00 30.20 207 THR B C 1
ATOM 3129 O O . THR B 1 207 ? -59.369 17.039 -33.235 1.00 31.43 207 THR B O 1
ATOM 3133 N N . VAL B 1 208 ? -61.615 16.838 -33.216 1.00 29.50 208 VAL B N 1
ATOM 3134 C CA . VAL B 1 208 ? -61.818 17.839 -34.251 1.00 30.64 208 VAL B CA 1
ATOM 3135 C C . VAL B 1 208 ? -61.450 19.245 -33.766 1.00 36.45 208 VAL B C 1
ATOM 3136 O O . VAL B 1 208 ? -60.810 20.001 -34.485 1.00 32.16 208 VAL B O 1
ATOM 3140 N N . ALA B 1 209 ? -61.832 19.594 -32.543 1.00 32.18 209 ALA B N 1
ATOM 3141 C CA . ALA B 1 209 ? -61.588 20.947 -32.061 1.00 36.04 209 ALA B CA 1
ATOM 3142 C C . ALA B 1 209 ? -60.094 21.251 -31.990 1.00 44.40 209 ALA B C 1
ATOM 3143 O O . ALA B 1 209 ? -59.672 22.344 -32.379 1.00 44.80 209 ALA B O 1
ATOM 3145 N N . LYS B 1 210 ? -59.293 20.276 -31.565 1.00 37.35 210 LYS B N 1
ATOM 3146 C CA . LYS B 1 210 ? -57.857 20.512 -31.370 1.00 39.82 210 LYS B CA 1
ATOM 3147 C C . LYS B 1 210 ? -57.014 20.216 -32.600 1.00 39.77 210 LYS B C 1
ATOM 3148 O O . LYS B 1 210 ? -56.044 20.922 -32.865 1.00 47.70 210 LYS B O 1
ATOM 3154 N N . TYR B 1 211 ? -57.418 19.231 -33.399 1.00 26.91 211 TYR B N 1
ATOM 3155 C CA . TYR B 1 211 ? -56.491 18.707 -34.387 1.00 25.27 211 TYR B CA 1
ATOM 3156 C C . TYR B 1 211 ? -56.982 18.766 -35.806 1.00 33.02 211 TYR B C 1
ATOM 3157 O O . TYR B 1 211 ? -56.320 18.248 -36.706 1.00 40.36 211 TYR B O 1
ATOM 3166 N N . SER B 1 212 ? -58.023 19.554 -36.036 1.00 26.83 212 SER B N 1
ATOM 3167 C CA . SER B 1 212 ? -58.478 19.798 -37.399 1.00 33.45 212 SER B CA 1
ATOM 3168 C C . SER B 1 212 ? -57.361 20.517 -38.122 1.00 30.02 212 SER B C 1
ATOM 3169 O O . SER B 1 212 ? -56.667 21.350 -37.536 1.00 33.24 212 SER B O 1
ATOM 3172 N N . PHE B 1 213 ? -57.167 20.174 -39.383 1.00 32.10 213 PHE B N 1
ATOM 3173 C CA . PHE B 1 213 ? -56.196 20.869 -40.186 1.00 31.96 213 PHE B CA 1
ATOM 3174 C C . PHE B 1 213 ? -56.464 22.377 -40.130 1.00 37.13 213 PHE B C 1
ATOM 3175 O O . PHE B 1 213 ? -57.593 22.814 -40.314 1.00 35.30 213 PHE B O 1
ATOM 3183 N N . PRO B 1 214 ? -55.414 23.166 -39.861 1.00 34.93 214 PRO B N 1
ATOM 3184 C CA . PRO B 1 214 ? -55.527 24.619 -39.668 1.00 39.53 214 PRO B CA 1
ATOM 3185 C C . PRO B 1 214 ? -55.888 25.392 -40.941 1.00 41.56 214 PRO B C 1
ATOM 3186 O O . PRO B 1 214 ? -55.275 25.200 -41.986 1.00 40.82 214 PRO B O 1
ATOM 3190 N N . ALA B 1 215 ? -56.877 26.270 -40.839 1.00 45.48 215 ALA B N 1
ATOM 3191 C CA . ALA B 1 215 ? -57.236 27.154 -41.946 1.00 49.47 215 ALA B CA 1
ATOM 3192 C C . ALA B 1 215 ? -56.225 28.298 -42.150 1.00 49.32 215 ALA B C 1
ATOM 3193 O O . ALA B 1 215 ? -56.252 29.000 -43.165 1.00 55.77 215 ALA B O 1
ATOM 3196 N N . VAL C 1 2 ? -47.008 -25.842 -10.414 1.00 65.57 2 VAL C N 1
ATOM 3197 C CA . VAL C 1 2 ? -46.839 -27.032 -9.591 1.00 64.39 2 VAL C CA 1
ATOM 3198 C C . VAL C 1 2 ? -45.721 -27.940 -10.155 1.00 59.55 2 VAL C C 1
ATOM 3199 O O . VAL C 1 2 ? -44.983 -28.570 -9.388 1.00 59.19 2 VAL C O 1
ATOM 3203 N N . LEU C 1 3 ? -45.614 -28.048 -11.479 1.00 46.99 3 LEU C N 1
ATOM 3204 C CA . LEU C 1 3 ? -44.507 -28.828 -12.045 1.00 48.93 3 LEU C CA 1
ATOM 3205 C C . LEU C 1 3 ? -43.158 -28.202 -11.636 1.00 48.29 3 LEU C C 1
ATOM 3206 O O . LEU C 1 3 ? -42.910 -27.012 -11.867 1.00 44.89 3 LEU C O 1
ATOM 3211 N N . LYS C 1 4 ? -42.272 -29.008 -11.063 1.00 41.24 4 LYS C N 1
ATOM 3212 C CA . LYS C 1 4 ? -40.983 -28.485 -10.612 1.00 42.78 4 LYS C CA 1
ATOM 3213 C C . LYS C 1 4 ? -39.788 -29.101 -11.364 1.00 46.45 4 LYS C C 1
ATOM 3214 O O . LYS C 1 4 ? -39.701 -30.328 -11.527 1.00 48.49 4 LYS C O 1
ATOM 3220 N N . VAL C 1 5 ? -38.870 -28.242 -11.811 1.00 42.89 5 VAL C N 1
ATOM 3221 C CA . VAL C 1 5 ? -37.647 -28.673 -12.506 1.00 41.25 5 VAL C CA 1
ATOM 3222 C C . VAL C 1 5 ? -36.401 -28.406 -11.663 1.00 44.72 5 VAL C C 1
ATOM 3223 O O . VAL C 1 5 ? -36.122 -27.251 -11.321 1.00 38.45 5 VAL C O 1
ATOM 3227 N N . TYR C 1 6 ? -35.645 -29.458 -11.346 1.00 42.25 6 TYR C N 1
ATOM 3228 C CA . TYR C 1 6 ? -34.433 -29.312 -10.522 1.00 39.51 6 TYR C CA 1
ATOM 3229 C C . TYR C 1 6 ? -33.184 -29.119 -11.376 1.00 42.03 6 TYR C C 1
ATOM 3230 O O . TYR C 1 6 ? -32.968 -29.860 -12.329 1.00 43.08 6 TYR C O 1
ATOM 3239 N N . GLY C 1 7 ? -32.371 -28.122 -11.018 1.00 41.01 7 GLY C N 1
ATOM 3240 C CA . GLY C 1 7 ? -31.105 -27.824 -11.683 1.00 39.31 7 GLY C CA 1
ATOM 3241 C C . GLY C 1 7 ? -31.132 -26.988 -12.963 1.00 42.65 7 GLY C C 1
ATOM 3242 O O . GLY C 1 7 ? -30.418 -27.307 -13.915 1.00 42.45 7 GLY C O 1
ATOM 3243 N N . PRO C 1 8 ? -31.921 -25.894 -12.986 1.00 33.76 8 PRO C N 1
ATOM 3244 C CA . PRO C 1 8 ? -32.108 -25.159 -14.248 1.00 34.10 8 PRO C CA 1
ATOM 3245 C C . PRO C 1 8 ? -30.830 -24.543 -14.835 1.00 39.67 8 PRO C C 1
ATOM 3246 O O . PRO C 1 8 ? -30.754 -24.326 -16.048 1.00 37.55 8 PRO C O 1
ATOM 3250 N N . HIS C 1 9 ? -29.827 -24.284 -14.006 1.00 39.39 9 HIS C N 1
ATOM 3251 C CA . HIS C 1 9 ? -28.636 -23.612 -14.515 1.00 41.28 9 HIS C CA 1
ATOM 3252 C C . HIS C 1 9 ? -27.761 -24.513 -15.391 1.00 38.84 9 HIS C C 1
ATOM 3253 O O . HIS C 1 9 ? -26.886 -24.024 -16.109 1.00 35.93 9 HIS C O 1
ATOM 3260 N N . PHE C 1 10 ? -28.031 -25.814 -15.378 1.00 30.14 10 PHE C N 1
ATOM 3261 C CA . PHE C 1 10 ? -27.203 -26.742 -16.139 1.00 35.24 10 PHE C CA 1
ATOM 3262 C C . PHE C 1 10 ? -27.834 -27.041 -17.477 1.00 38.22 10 PHE C C 1
ATOM 3263 O O . PHE C 1 10 ? -28.970 -26.634 -17.734 1.00 37.96 10 PHE C O 1
ATOM 3271 N N . ALA C 1 11 ? -27.076 -27.710 -18.339 1.00 35.41 11 ALA C N 1
ATOM 3272 C CA . ALA C 1 11 ? -27.438 -27.809 -19.748 1.00 33.39 11 ALA C CA 1
ATOM 3273 C C . ALA C 1 11 ? -28.542 -28.832 -20.045 1.00 33.38 11 ALA C C 1
ATOM 3274 O O . ALA C 1 11 ? -29.509 -28.491 -20.718 1.00 30.45 11 ALA C O 1
ATOM 3276 N N . SER C 1 12 ? -28.391 -30.080 -19.592 1.00 30.30 12 SER C N 1
ATOM 3277 C CA . SER C 1 12 ? -29.431 -31.096 -19.843 1.00 33.92 12 SER C CA 1
ATOM 3278 C C . SER C 1 12 ? -30.815 -30.641 -19.375 1.00 30.20 12 SER C C 1
ATOM 3279 O O . SER C 1 12 ? -31.791 -30.842 -20.105 1.00 30.03 12 SER C O 1
ATOM 3282 N N . PRO C 1 13 ? -30.915 -30.034 -18.167 1.00 33.87 13 PRO C N 1
ATOM 3283 C CA . PRO C 1 13 ? -32.253 -29.567 -17.764 1.00 37.52 13 PRO C CA 1
ATOM 3284 C C . PRO C 1 13 ? -32.854 -28.551 -18.733 1.00 38.76 13 PRO C C 1
ATOM 3285 O O . PRO C 1 13 ? -34.070 -28.410 -18.801 1.00 33.36 13 PRO C O 1
ATOM 3289 N N . LYS C 1 14 ? -32.014 -27.850 -19.486 1.00 36.49 14 LYS C N 1
ATOM 3290 C CA . LYS C 1 14 ? -32.548 -26.872 -20.426 1.00 30.18 14 LYS C CA 1
ATOM 3291 C C . LYS C 1 14 ? -33.296 -27.543 -21.590 1.00 30.73 14 LYS C C 1
ATOM 3292 O O . LYS C 1 14 ? -34.074 -26.881 -22.264 1.00 26.08 14 LYS C O 1
ATOM 3298 N N . ARG C 1 15 ? -33.075 -28.844 -21.830 1.00 31.59 15 ARG C N 1
ATOM 3299 C CA . ARG C 1 15 ? -33.911 -29.582 -22.802 1.00 24.97 15 ARG C CA 1
ATOM 3300 C C . ARG C 1 15 ? -35.381 -29.595 -22.349 1.00 30.54 15 ARG C C 1
ATOM 3301 O O . ARG C 1 15 ? -36.308 -29.431 -23.160 1.00 28.32 15 ARG C O 1
ATOM 3309 N N . ALA C 1 16 ? -35.589 -29.822 -21.057 1.00 27.65 16 ALA C N 1
ATOM 3310 C CA . ALA C 1 16 ? -36.934 -29.808 -20.478 1.00 31.64 16 ALA C CA 1
ATOM 3311 C C . ALA C 1 16 ? -37.539 -28.397 -20.448 1.00 34.84 16 ALA C C 1
ATOM 3312 O O . ALA C 1 16 ? -38.692 -28.189 -20.844 1.00 34.09 16 ALA C O 1
ATOM 3314 N N . LEU C 1 17 ? -36.747 -27.430 -19.990 1.00 33.65 17 LEU C N 1
ATOM 3315 C CA . LEU C 1 17 ? -37.229 -26.061 -19.809 1.00 34.81 17 LEU C CA 1
ATOM 3316 C C . LEU C 1 17 ? -37.718 -25.457 -21.125 1.00 31.98 17 LEU C C 1
ATOM 3317 O O . LEU C 1 17 ? -38.787 -24.861 -21.163 1.00 29.49 17 LEU C O 1
ATOM 3322 N N . VAL C 1 18 ? -36.954 -25.632 -22.203 1.00 24.23 18 VAL C N 1
ATOM 3323 C CA . VAL C 1 18 ? -37.344 -25.058 -23.488 1.00 33.53 18 VAL C CA 1
ATOM 3324 C C . VAL C 1 18 ? -38.624 -25.734 -23.975 1.00 37.20 18 VAL C C 1
ATOM 3325 O O . VAL C 1 18 ? -39.511 -25.074 -24.549 1.00 30.41 18 VAL C O 1
ATOM 3329 N N . THR C 1 19 ? -38.763 -27.025 -23.676 1.00 29.21 19 THR C N 1
ATOM 3330 C CA . THR C 1 19 ? -39.980 -27.728 -24.035 1.00 24.04 19 THR C CA 1
ATOM 3331 C C . THR C 1 19 ? -41.155 -27.188 -23.223 1.00 25.30 19 THR C C 1
ATOM 3332 O O . THR C 1 19 ? -42.211 -26.905 -23.785 1.00 30.30 19 THR C O 1
ATOM 3336 N N . LEU C 1 20 ? -40.960 -27.022 -21.917 1.00 26.01 20 LEU C N 1
ATOM 3337 C CA . LEU C 1 20 ? -41.982 -26.425 -21.064 1.00 34.92 20 LEU C CA 1
ATOM 3338 C C . LEU C 1 20 ? -42.375 -25.024 -21.552 1.00 40.95 20 LEU C C 1
ATOM 3339 O O . LEU C 1 20 ? -43.556 -24.670 -21.535 1.00 37.65 20 LEU C O 1
ATOM 3344 N N . ILE C 1 21 ? -41.389 -24.222 -21.961 1.00 31.89 21 ILE C N 1
ATOM 3345 C CA . ILE C 1 21 ? -41.694 -22.872 -22.426 1.00 29.98 21 ILE C CA 1
ATOM 3346 C C . ILE C 1 21 ? -42.388 -22.902 -23.797 1.00 29.83 21 ILE C C 1
ATOM 3347 O O . ILE C 1 21 ? -43.368 -22.204 -24.006 1.00 34.75 21 ILE C O 1
ATOM 3352 N N . GLU C 1 22 ? -41.907 -23.739 -24.712 1.00 31.26 22 GLU C N 1
ATOM 3353 C CA . GLU C 1 22 ? -42.560 -23.904 -26.011 1.00 32.00 22 GLU C CA 1
ATOM 3354 C C . GLU C 1 22 ? -44.031 -24.289 -25.861 1.00 37.42 22 GLU C C 1
ATOM 3355 O O . GLU C 1 22 ? -44.875 -23.794 -26.614 1.00 38.84 22 GLU C O 1
ATOM 3361 N N . LYS C 1 23 ? -44.333 -25.160 -24.891 1.00 31.30 23 LYS C N 1
ATOM 3362 C CA . LYS C 1 23 ? -45.691 -25.676 -24.715 1.00 28.39 23 LYS C CA 1
ATOM 3363 C C . LYS C 1 23 ? -46.574 -24.775 -23.835 1.00 45.53 23 LYS C C 1
ATOM 3364 O O . LYS C 1 23 ? -47.743 -25.066 -23.637 1.00 43.12 23 LYS C O 1
ATOM 3370 N N . GLY C 1 24 ? -46.014 -23.694 -23.309 1.00 41.81 24 GLY C N 1
ATOM 3371 C CA . GLY C 1 24 ? -46.771 -22.778 -22.477 1.00 42.96 24 GLY C CA 1
ATOM 3372 C C . GLY C 1 24 ? -47.176 -23.395 -21.152 1.00 45.92 24 GLY C C 1
ATOM 3373 O O . GLY C 1 24 ? -48.241 -23.106 -20.613 1.00 41.31 24 GLY C O 1
ATOM 3374 N N . VAL C 1 25 ? -46.323 -24.252 -20.610 1.00 40.65 25 VAL C N 1
ATOM 3375 C CA . VAL C 1 25 ? -46.649 -24.897 -19.350 1.00 44.52 25 VAL C CA 1
ATOM 3376 C C . VAL C 1 25 ? -46.073 -24.088 -18.185 1.00 48.59 25 VAL C C 1
ATOM 3377 O O . VAL C 1 25 ? -44.939 -23.609 -18.244 1.00 51.16 25 VAL C O 1
ATOM 3381 N N . ALA C 1 26 ? -46.871 -23.907 -17.143 1.00 44.51 26 ALA C N 1
ATOM 3382 C CA . ALA C 1 26 ? -46.404 -23.265 -15.921 1.00 41.53 26 ALA C CA 1
ATOM 3383 C C . ALA C 1 26 ? -45.471 -24.193 -15.141 1.00 45.71 26 ALA C C 1
ATOM 3384 O O . ALA C 1 26 ? -45.732 -25.394 -15.017 1.00 44.43 26 ALA C O 1
ATOM 3386 N N . PHE C 1 27 ? -44.378 -23.653 -14.615 1.00 40.00 27 PHE C N 1
ATOM 3387 C CA . PHE C 1 27 ? -43.464 -24.475 -13.832 1.00 43.14 27 PHE C CA 1
ATOM 3388 C C . PHE C 1 27 ? -42.634 -23.617 -12.901 1.00 42.94 27 PHE C C 1
ATOM 3389 O O . PHE C 1 27 ? -42.505 -22.423 -13.104 1.00 43.33 27 PHE C O 1
ATOM 3397 N N . GLU C 1 28 ? -42.046 -24.246 -11.895 1.00 49.02 28 GLU C N 1
ATOM 3398 C CA . GLU C 1 28 ? -41.083 -23.585 -11.032 1.00 42.70 28 GLU C CA 1
ATOM 3399 C C . GLU C 1 28 ? -39.757 -24.293 -11.152 1.00 40.23 28 GLU C C 1
ATOM 3400 O O . GLU C 1 28 ? -39.712 -25.446 -11.567 1.00 39.86 28 GLU C O 1
ATOM 3406 N N . THR C 1 29 ? -38.676 -23.607 -10.802 1.00 39.94 29 THR C N 1
ATOM 3407 C CA . THR C 1 29 ? -37.355 -24.227 -10.835 1.00 43.05 29 THR C CA 1
ATOM 3408 C C . THR C 1 29 ? -36.735 -24.242 -9.445 1.00 43.60 29 THR C C 1
ATOM 3409 O O . THR C 1 29 ? -37.048 -23.408 -8.605 1.00 42.79 29 THR C O 1
ATOM 3413 N N . ILE C 1 30 ? -35.885 -25.232 -9.205 1.00 49.20 30 ILE C N 1
ATOM 3414 C CA . ILE C 1 30 ? -35.190 -25.387 -7.934 1.00 52.78 30 ILE C CA 1
ATOM 3415 C C . ILE C 1 30 ? -33.700 -25.604 -8.165 1.00 54.73 30 ILE C C 1
ATOM 3416 O O . ILE C 1 30 ? -33.293 -26.550 -8.844 1.00 48.25 30 ILE C O 1
ATOM 3421 N N . PRO C 1 31 ? -32.871 -24.727 -7.598 1.00 59.32 31 PRO C N 1
ATOM 3422 C CA . PRO C 1 31 ? -31.440 -24.866 -7.859 1.00 58.51 31 PRO C CA 1
ATOM 3423 C C . PRO C 1 31 ? -30.890 -26.153 -7.255 1.00 58.84 31 PRO C C 1
ATOM 3424 O O . PRO C 1 31 ? -31.418 -26.634 -6.258 1.00 60.23 31 PRO C O 1
ATOM 3428 N N . VAL C 1 32 ? -29.867 -26.721 -7.881 1.00 49.75 32 VAL C N 1
ATOM 3429 C CA . VAL C 1 32 ? -29.149 -27.827 -7.282 1.00 50.19 32 VAL C CA 1
ATOM 3430 C C . VAL C 1 32 ? -27.666 -27.449 -7.295 1.00 46.91 32 VAL C C 1
ATOM 3431 O O . VAL C 1 32 ? -27.105 -27.132 -8.345 1.00 40.97 32 VAL C O 1
ATOM 3435 N N . ASP C 1 33 ? -27.052 -27.426 -6.119 1.00 45.92 33 ASP C N 1
ATOM 3436 C CA . ASP C 1 33 ? -25.656 -27.017 -5.991 1.00 49.89 33 ASP C CA 1
ATOM 3437 C C . ASP C 1 33 ? -24.711 -28.165 -6.349 1.00 51.23 33 ASP C C 1
ATOM 3438 O O . ASP C 1 33 ? -24.162 -28.817 -5.458 1.00 49.30 33 ASP C O 1
ATOM 3443 N N . LEU C 1 34 ? -24.492 -28.384 -7.644 1.00 46.93 34 LEU C N 1
ATOM 3444 C CA . LEU C 1 34 ? -23.644 -29.485 -8.092 1.00 54.09 34 LEU C CA 1
ATOM 3445 C C . LEU C 1 34 ? -22.207 -29.313 -7.611 1.00 62.46 34 LEU C C 1
ATOM 3446 O O . LEU C 1 34 ? -21.541 -30.292 -7.271 1.00 64.98 34 LEU C O 1
ATOM 3451 N N . MET C 1 35 ? -21.731 -28.071 -7.574 1.00 62.87 35 MET C N 1
ATOM 3452 C CA . MET C 1 35 ? -20.337 -27.827 -7.224 1.00 66.14 35 MET C CA 1
ATOM 3453 C C . MET C 1 35 ? -20.073 -28.201 -5.758 1.00 66.17 35 MET C C 1
ATOM 3454 O O . MET C 1 35 ? -18.961 -28.608 -5.418 1.00 67.56 35 MET C O 1
ATOM 3459 N N . LYS C 1 36 ? -21.096 -28.115 -4.902 1.00 61.43 36 LYS C N 1
ATOM 3460 C CA . LYS C 1 36 ? -20.955 -28.520 -3.498 1.00 59.91 36 LYS C CA 1
ATOM 3461 C C . LYS C 1 36 ? -21.417 -29.964 -3.254 1.00 62.67 36 LYS C C 1
ATOM 3462 O O . LYS C 1 36 ? -21.450 -30.429 -2.115 1.00 65.24 36 LYS C O 1
ATOM 3464 N N . GLY C 1 37 ? -21.740 -30.675 -4.331 1.00 60.74 37 GLY C N 1
ATOM 3465 C CA . GLY C 1 37 ? -22.109 -32.080 -4.255 1.00 60.46 37 GLY C CA 1
ATOM 3466 C C . GLY C 1 37 ? -23.494 -32.383 -3.714 1.00 62.13 37 GLY C C 1
ATOM 3467 O O . GLY C 1 37 ? -23.737 -33.482 -3.214 1.00 63.30 37 GLY C O 1
ATOM 3468 N N . GLU C 1 38 ? -24.401 -31.413 -3.813 1.00 61.40 38 GLU C N 1
ATOM 3469 C CA . GLU C 1 38 ? -25.770 -31.580 -3.328 1.00 57.58 38 GLU C CA 1
ATOM 3470 C C . GLU C 1 38 ? -26.503 -32.707 -4.066 1.00 52.16 38 GLU C C 1
ATOM 3471 O O . GLU C 1 38 ? -27.343 -33.407 -3.491 1.00 52.52 38 GLU C O 1
ATOM 3477 N N . HIS C 1 39 ? -26.163 -32.887 -5.339 1.00 42.54 39 HIS C N 1
ATOM 3478 C CA . HIS C 1 39 ? -26.796 -33.900 -6.178 1.00 42.62 39 HIS C CA 1
ATOM 3479 C C . HIS C 1 39 ? -26.370 -35.320 -5.807 1.00 42.59 39 HIS C C 1
ATOM 3480 O O . HIS C 1 39 ? -26.934 -36.292 -6.315 1.00 40.80 39 HIS C O 1
ATOM 3487 N N . LYS C 1 40 ? -25.365 -35.440 -4.943 1.00 47.99 40 LYS C N 1
ATOM 3488 C CA . LYS C 1 40 ? -24.898 -36.751 -4.501 1.00 50.06 40 LYS C CA 1
ATOM 3489 C C . LYS C 1 40 ? -25.304 -37.040 -3.058 1.00 52.22 40 LYS C C 1
ATOM 3490 O O . LYS C 1 40 ? -24.869 -38.026 -2.482 1.00 52.49 40 LYS C O 1
ATOM 3496 N N . GLN C 1 41 ? -26.148 -36.186 -2.487 1.00 54.85 41 GLN C N 1
ATOM 3497 C CA . GLN C 1 41 ? -26.659 -36.378 -1.130 1.00 58.90 41 GLN C CA 1
ATOM 3498 C C . GLN C 1 41 ? -28.009 -37.111 -1.156 1.00 52.30 41 GLN C C 1
ATOM 3499 O O . GLN C 1 41 ? -28.698 -37.125 -2.183 1.00 50.66 41 GLN C O 1
ATOM 3505 N N . PRO C 1 42 ? -28.356 -37.784 -0.050 1.00 57.39 42 PRO C N 1
ATOM 3506 C CA . PRO C 1 42 ? -29.572 -38.606 0.009 1.00 61.13 42 PRO C CA 1
ATOM 3507 C C . PRO C 1 42 ? -30.835 -37.876 -0.441 1.00 60.37 42 PRO C C 1
ATOM 3508 O O . PRO C 1 42 ? -31.689 -38.479 -1.086 1.00 56.41 42 PRO C O 1
ATOM 3512 N N . ALA C 1 43 ? -30.940 -36.594 -0.119 1.00 60.44 43 ALA C N 1
ATOM 3513 C CA . ALA C 1 43 ? -32.134 -35.823 -0.448 1.00 57.97 43 ALA C CA 1
ATOM 3514 C C . ALA C 1 43 ? -32.407 -35.757 -1.956 1.00 55.31 43 ALA C C 1
ATOM 3515 O O . ALA C 1 43 ? -33.522 -36.023 -2.399 1.00 57.96 43 ALA C O 1
ATOM 3517 N N . TYR C 1 44 ? -31.398 -35.423 -2.752 1.00 56.35 44 TYR C N 1
ATOM 3518 C CA . TYR C 1 44 ? -31.619 -35.339 -4.192 1.00 56.05 44 TYR C CA 1
ATOM 3519 C C . TYR C 1 44 ? -31.637 -36.747 -4.808 1.00 51.15 44 TYR C C 1
ATOM 3520 O O . TYR C 1 44 ? -32.331 -36.988 -5.793 1.00 48.79 44 TYR C O 1
ATOM 3529 N N . LEU C 1 45 ? -30.889 -37.673 -4.215 1.00 53.34 45 LEU C N 1
ATOM 3530 C CA . LEU C 1 45 ? -30.840 -39.053 -4.714 1.00 55.30 45 LEU C CA 1
ATOM 3531 C C . LEU C 1 45 ? -32.220 -39.721 -4.656 1.00 53.06 45 LEU C C 1
ATOM 3532 O O . LEU C 1 45 ? -32.541 -40.586 -5.464 1.00 49.41 45 LEU C O 1
ATOM 3537 N N . ALA C 1 46 ? -33.048 -39.281 -3.716 1.00 54.02 46 ALA C N 1
ATOM 3538 C CA . ALA C 1 46 ? -34.425 -39.747 -3.635 1.00 51.06 46 ALA C CA 1
ATOM 3539 C C . ALA C 1 46 ? -35.231 -39.273 -4.857 1.00 52.39 46 ALA C C 1
ATOM 3540 O O . ALA C 1 46 ? -36.289 -39.827 -5.158 1.00 56.94 46 ALA C O 1
ATOM 3542 N N . LEU C 1 47 ? -34.759 -38.222 -5.530 1.00 46.25 47 LEU C N 1
ATOM 3543 C CA . LEU C 1 47 ? -35.432 -37.743 -6.738 1.00 41.40 47 LEU C CA 1
ATOM 3544 C C . LEU C 1 47 ? -34.823 -38.335 -7.999 1.00 48.45 47 LEU C C 1
ATOM 3545 O O . LEU C 1 47 ? -35.530 -38.701 -8.939 1.00 55.08 47 LEU C O 1
ATOM 3550 N N . GLN C 1 48 ? -33.501 -38.412 -8.008 1.00 43.20 48 GLN C N 1
ATOM 3551 C CA . GLN C 1 48 ? -32.760 -38.916 -9.151 1.00 41.03 48 GLN C CA 1
ATOM 3552 C C . GLN C 1 48 ? -31.707 -39.869 -8.612 1.00 44.79 48 GLN C C 1
ATOM 3553 O O . GLN C 1 48 ? -30.668 -39.434 -8.122 1.00 46.67 48 GLN C O 1
ATOM 3559 N N . PRO C 1 49 ? -31.995 -41.176 -8.657 1.00 40.34 49 PRO C N 1
ATOM 3560 C CA . PRO C 1 49 ? -31.112 -42.140 -7.987 1.00 48.14 49 PRO C CA 1
ATOM 3561 C C . PRO C 1 49 ? -29.717 -42.209 -8.627 1.00 44.53 49 PRO C C 1
ATOM 3562 O O . PRO C 1 49 ? -28.786 -42.693 -7.988 1.00 43.45 49 PRO C O 1
ATOM 3566 N N . PHE C 1 50 ? -29.573 -41.691 -9.843 1.00 40.61 50 PHE C N 1
ATOM 3567 C CA . PHE C 1 50 ? -28.271 -41.646 -10.510 1.00 44.03 50 PHE C CA 1
ATOM 3568 C C . PHE C 1 50 ? -27.508 -40.364 -10.153 1.00 47.96 50 PHE C C 1
ATOM 3569 O O . PHE C 1 50 ? -26.362 -40.178 -10.571 1.00 45.48 50 PHE C O 1
ATOM 3577 N N . GLY C 1 51 ? -28.151 -39.484 -9.385 1.00 46.54 51 GLY C N 1
ATOM 3578 C CA . GLY C 1 51 ? -27.521 -38.254 -8.927 1.00 42.09 51 GLY C CA 1
ATOM 3579 C C . GLY C 1 51 ? -27.094 -37.285 -10.024 1.00 40.28 51 GLY C C 1
ATOM 3580 O O . GLY C 1 51 ? -25.972 -36.787 -10.009 1.00 40.31 51 GLY C O 1
ATOM 3581 N N . THR C 1 52 ? -27.971 -37.047 -10.993 1.00 39.70 52 THR C N 1
ATOM 3582 C CA . THR C 1 52 ? -27.712 -36.068 -12.046 1.00 41.09 52 THR C CA 1
ATOM 3583 C C . THR C 1 52 ? -28.955 -35.203 -12.256 1.00 39.12 52 THR C C 1
ATOM 3584 O O . THR C 1 52 ? -30.044 -35.556 -11.797 1.00 39.87 52 THR C O 1
ATOM 3588 N N . VAL C 1 53 ? -28.796 -34.070 -12.932 1.00 35.83 53 VAL C N 1
ATOM 3589 C CA . VAL C 1 53 ? -29.941 -33.212 -13.225 1.00 35.30 53 VAL C CA 1
ATOM 3590 C C . VAL C 1 53 ? -30.254 -33.295 -14.727 1.00 33.92 53 VAL C C 1
ATOM 3591 O O . VAL C 1 53 ? -29.345 -33.468 -15.529 1.00 33.96 53 VAL C O 1
ATOM 3595 N N . PRO C 1 54 ? -31.539 -33.164 -15.116 1.00 35.28 54 PRO C N 1
ATOM 3596 C CA . PRO C 1 54 ? -32.682 -32.768 -14.279 1.00 35.24 54 PRO C CA 1
ATOM 3597 C C . PRO C 1 54 ? -33.413 -33.906 -13.585 1.00 37.36 54 PRO C C 1
ATOM 3598 O O . PRO C 1 54 ? -33.240 -35.080 -13.915 1.00 36.79 54 PRO C O 1
ATOM 3602 N N . ALA C 1 55 ? -34.199 -33.517 -12.587 1.00 32.85 55 ALA C N 1
ATOM 3603 C CA . ALA C 1 55 ? -35.300 -34.307 -12.067 1.00 38.14 55 ALA C CA 1
ATOM 3604 C C . ALA C 1 55 ? -36.521 -33.404 -12.169 1.00 45.54 55 ALA C C 1
ATOM 3605 O O . ALA C 1 55 ? -36.397 -32.186 -12.064 1.00 45.83 55 ALA C O 1
ATOM 3607 N N . VAL C 1 56 ? -37.685 -33.992 -12.406 1.00 45.68 56 VAL C N 1
ATOM 3608 C CA . VAL C 1 56 ? -38.930 -33.240 -12.431 1.00 41.25 56 VAL C CA 1
ATOM 3609 C C . VAL C 1 56 ? -39.945 -33.859 -11.493 1.00 37.46 56 VAL C C 1
ATOM 3610 O O . VAL C 1 56 ? -40.136 -35.070 -11.481 1.00 38.37 56 VAL C O 1
ATOM 3614 N N . VAL C 1 57 ? -40.567 -33.011 -10.682 1.00 42.71 57 VAL C N 1
ATOM 3615 C CA . VAL C 1 57 ? -41.657 -33.419 -9.810 1.00 41.37 57 VAL C CA 1
ATOM 3616 C C . VAL C 1 57 ? -42.901 -32.643 -10.198 1.00 47.10 57 VAL C C 1
ATOM 3617 O O . VAL C 1 57 ? -42.898 -31.407 -10.193 1.00 42.30 57 VAL C O 1
ATOM 3621 N N . ASP C 1 58 ? -43.944 -33.386 -10.558 1.00 39.01 58 ASP C N 1
ATOM 3622 C CA . ASP C 1 58 ? -45.213 -32.841 -11.022 1.00 51.31 58 ASP C CA 1
ATOM 3623 C C . ASP C 1 58 ? -46.330 -33.368 -10.140 1.00 57.78 58 ASP C C 1
ATOM 3624 O O . ASP C 1 58 ? -46.936 -34.406 -10.419 1.00 60.52 58 ASP C O 1
ATOM 3629 N N . GLY C 1 59 ? -46.579 -32.645 -9.056 1.00 56.70 59 GLY C N 1
ATOM 3630 C CA . GLY C 1 59 ? -47.463 -33.114 -8.019 1.00 52.53 59 GLY C CA 1
ATOM 3631 C C . GLY C 1 59 ? -46.808 -34.300 -7.346 1.00 61.92 59 GLY C C 1
ATOM 3632 O O . GLY C 1 59 ? -45.696 -34.195 -6.831 1.00 61.98 59 GLY C O 1
ATOM 3633 N N . ASP C 1 60 ? -47.495 -35.435 -7.362 1.00 65.04 60 ASP C N 1
ATOM 3634 C CA . ASP C 1 60 ? -46.978 -36.667 -6.778 1.00 69.04 60 ASP C CA 1
ATOM 3635 C C . ASP C 1 60 ? -46.171 -37.487 -7.793 1.00 66.33 60 ASP C C 1
ATOM 3636 O O . ASP C 1 60 ? -45.621 -38.537 -7.457 1.00 68.53 60 ASP C O 1
ATOM 3641 N N . TYR C 1 61 ? -46.130 -37.011 -9.037 1.00 53.63 61 TYR C N 1
ATOM 3642 C CA . TYR C 1 61 ? -45.452 -37.721 -10.121 1.00 49.21 61 TYR C CA 1
ATOM 3643 C C . TYR C 1 61 ? -44.004 -37.256 -10.282 1.00 50.80 61 TYR C C 1
ATOM 3644 O O . TYR C 1 61 ? -43.721 -36.058 -10.276 1.00 47.92 61 TYR C O 1
ATOM 3653 N N . LYS C 1 62 ? -43.094 -38.216 -10.424 1.00 45.30 62 LYS C N 1
ATOM 3654 C CA . LYS C 1 62 ? -41.668 -37.931 -10.539 1.00 41.34 62 LYS C CA 1
ATOM 3655 C C . LYS C 1 62 ? -41.067 -38.583 -11.778 1.00 44.06 62 LYS C C 1
ATOM 3656 O O . LYS C 1 62 ? -41.300 -39.762 -12.052 1.00 49.38 62 LYS C O 1
ATOM 3662 N N . ILE C 1 63 ? -40.280 -37.811 -12.523 1.00 43.60 63 ILE C N 1
ATOM 3663 C CA . ILE C 1 63 ? -39.659 -38.310 -13.745 1.00 40.15 63 ILE C CA 1
ATOM 3664 C C . ILE C 1 63 ? -38.312 -37.630 -13.981 1.00 37.78 63 ILE C C 1
ATOM 3665 O O . ILE C 1 63 ? -38.172 -36.425 -13.766 1.00 32.04 63 ILE C O 1
ATOM 3670 N N . PHE C 1 64 ? -37.323 -38.404 -14.426 1.00 32.95 64 PHE C N 1
ATOM 3671 C CA . PHE C 1 64 ? -36.005 -37.858 -14.767 1.00 30.51 64 PHE C CA 1
ATOM 3672 C C . PHE C 1 64 ? -35.559 -38.383 -16.140 1.00 41.33 64 PHE C C 1
ATOM 3673 O O . PHE C 1 64 ? -36.332 -39.109 -16.790 1.00 38.86 64 PHE C O 1
ATOM 3681 N N . GLU C 1 65 ? -34.314 -38.052 -16.527 1.00 33.14 65 GLU C N 1
ATOM 3682 C CA . GLU C 1 65 ? -33.769 -38.157 -17.897 1.00 26.90 65 GLU C CA 1
ATOM 3683 C C . GLU C 1 65 ? -34.360 -37.046 -18.772 1.00 34.67 65 GLU C C 1
ATOM 3684 O O . GLU C 1 65 ? -35.570 -37.017 -19.022 1.00 30.31 65 GLU C O 1
ATOM 3690 N N . SER C 1 66 ? -33.498 -36.121 -19.206 1.00 28.67 66 SER C N 1
ATOM 3691 C CA . SER C 1 66 ? -33.949 -34.870 -19.829 1.00 34.92 66 SER C CA 1
ATOM 3692 C C . SER C 1 66 ? -34.887 -35.099 -21.015 1.00 35.25 66 SER C C 1
ATOM 3693 O O . SER C 1 66 ? -35.886 -34.401 -21.153 1.00 37.39 66 SER C O 1
ATOM 3696 N N . ARG C 1 67 ? -34.586 -36.091 -21.847 1.00 33.25 67 ARG C N 1
ATOM 3697 C CA . ARG C 1 67 ? -35.381 -36.332 -23.042 1.00 27.33 67 ARG C CA 1
ATOM 3698 C C . ARG C 1 67 ? -36.680 -37.079 -22.733 1.00 29.87 67 ARG C C 1
ATOM 3699 O O . ARG C 1 67 ? -37.668 -36.974 -23.475 1.00 26.46 67 ARG C O 1
ATOM 3707 N N . ALA C 1 68 ? -36.691 -37.832 -21.639 1.00 26.16 68 ALA C N 1
ATOM 3708 C CA . ALA C 1 68 ? -37.923 -38.466 -21.203 1.00 28.80 68 ALA C CA 1
ATOM 3709 C C . ALA C 1 68 ? -38.899 -37.387 -20.703 1.00 32.91 68 ALA C C 1
ATOM 3710 O O . ALA C 1 68 ? -40.110 -37.484 -20.912 1.00 32.08 68 ALA C O 1
ATOM 3712 N N . VAL C 1 69 ? -38.350 -36.389 -20.017 1.00 31.46 69 VAL C N 1
ATOM 3713 C CA . VAL C 1 69 ? -39.127 -35.258 -19.512 1.00 35.75 69 VAL C CA 1
ATOM 3714 C C . VAL C 1 69 ? -39.726 -34.470 -20.668 1.00 32.37 69 VAL C C 1
ATOM 3715 O O . VAL C 1 69 ? -40.889 -34.070 -20.600 1.00 28.47 69 VAL C O 1
ATOM 3719 N N . MET C 1 70 ? -38.931 -34.264 -21.725 1.00 31.94 70 MET C N 1
ATOM 3720 C CA . MET C 1 70 ? -39.405 -33.600 -22.947 1.00 33.42 70 MET C CA 1
ATOM 3721 C C . MET C 1 70 ? -40.611 -34.339 -23.510 1.00 31.97 70 MET C C 1
ATOM 3722 O O . MET C 1 70 ? -41.601 -33.723 -23.884 1.00 26.05 70 MET C O 1
ATOM 3727 N N . ARG C 1 71 ? -40.488 -35.661 -23.617 1.00 31.50 71 ARG C N 1
ATOM 3728 C CA . ARG C 1 71 ? -41.547 -36.504 -24.151 1.00 29.59 71 ARG C CA 1
ATOM 3729 C C . ARG C 1 71 ? -42.798 -36.480 -23.308 1.00 31.63 71 ARG C C 1
ATOM 3730 O O . ARG C 1 71 ? -43.913 -36.425 -23.834 1.00 32.54 71 ARG C O 1
ATOM 3738 N N . TYR C 1 72 ? -42.609 -36.577 -21.996 1.00 30.84 72 TYR C N 1
ATOM 3739 C CA . TYR C 1 72 ? -43.720 -36.562 -21.057 1.00 29.45 72 TYR C CA 1
ATOM 3740 C C . TYR C 1 72 ? -44.518 -35.235 -21.142 1.00 29.37 72 TYR C C 1
ATOM 3741 O O . TYR C 1 72 ? -45.738 -35.236 -21.224 1.00 39.32 72 TYR C O 1
ATOM 3750 N N . VAL C 1 73 ? -43.805 -34.115 -21.134 1.00 38.21 73 VAL C N 1
ATOM 3751 C CA . VAL C 1 73 ? -44.415 -32.791 -21.233 1.00 37.82 73 VAL C CA 1
ATOM 3752 C C . VAL C 1 73 ? -45.136 -32.619 -22.561 1.00 35.76 73 VAL C C 1
ATOM 3753 O O . VAL C 1 73 ? -46.272 -32.139 -22.610 1.00 36.47 73 VAL C O 1
ATOM 3757 N N . ALA C 1 74 ? -44.468 -33.046 -23.631 1.00 29.95 74 ALA C N 1
ATOM 3758 C CA . ALA C 1 74 ? -44.983 -32.898 -24.982 1.00 32.63 74 ALA C CA 1
ATOM 3759 C C . ALA C 1 74 ? -46.240 -33.722 -25.186 1.00 36.74 74 ALA C C 1
ATOM 3760 O O . ALA C 1 74 ? -47.099 -33.351 -25.979 1.00 35.32 74 ALA C O 1
ATOM 3762 N N . GLU C 1 75 ? -46.336 -34.853 -24.499 1.00 28.89 75 GLU C N 1
ATOM 3763 C CA . GLU C 1 75 ? -47.533 -35.680 -24.605 1.00 37.19 75 GLU C CA 1
ATOM 3764 C C . GLU C 1 75 ? -48.654 -35.225 -23.649 1.00 37.99 75 GLU C C 1
ATOM 3765 O O . GLU C 1 75 ? -49.823 -35.130 -24.032 1.00 40.26 75 GLU C O 1
ATOM 3771 N N . LYS C 1 76 ? -48.304 -34.952 -22.398 1.00 36.37 76 LYS C N 1
ATOM 3772 C CA . LYS C 1 76 ? -49.304 -34.538 -21.417 1.00 41.99 76 LYS C CA 1
ATOM 3773 C C . LYS C 1 76 ? -50.006 -33.232 -21.809 1.00 44.93 76 LYS C C 1
ATOM 3774 O O . LYS C 1 76 ? -51.183 -33.027 -21.521 1.00 35.85 76 LYS C O 1
ATOM 3780 N N . TYR C 1 77 ? -49.250 -32.339 -22.435 1.00 39.82 77 TYR C N 1
ATOM 3781 C CA . TYR C 1 77 ? -49.736 -31.020 -22.796 1.00 40.25 77 TYR C CA 1
ATOM 3782 C C . TYR C 1 77 ? -49.830 -30.927 -24.311 1.00 42.29 77 TYR C C 1
ATOM 3783 O O . TYR C 1 77 ? -49.646 -29.858 -24.890 1.00 37.34 77 TYR C O 1
ATOM 3792 N N . ARG C 1 78 ? -50.143 -32.052 -24.945 1.00 42.89 78 ARG C N 1
ATOM 3793 C CA . ARG C 1 78 ? -50.019 -32.161 -26.392 1.00 43.36 78 ARG C CA 1
ATOM 3794 C C . ARG C 1 78 ? -50.766 -31.092 -27.185 1.00 40.94 78 ARG C C 1
ATOM 3795 O O . ARG C 1 78 ? -50.220 -30.527 -28.130 1.00 41.10 78 ARG C O 1
ATOM 3803 N N . SER C 1 79 ? -51.983 -30.778 -26.763 1.00 39.56 79 SER C N 1
ATOM 3804 C CA . SER C 1 79 ? -52.840 -29.869 -27.522 1.00 50.38 79 SER C CA 1
ATOM 3805 C C . SER C 1 79 ? -52.434 -28.409 -27.412 1.00 53.30 79 SER C C 1
ATOM 3806 O O . SER C 1 79 ? -52.929 -27.593 -28.177 1.00 63.17 79 SER C O 1
ATOM 3809 N N . GLN C 1 80 ? -51.546 -28.058 -26.487 1.00 42.09 80 GLN C N 1
ATOM 3810 C CA . GLN C 1 80 ? -51.233 -26.644 -26.358 1.00 47.63 80 GLN C CA 1
ATOM 3811 C C . GLN C 1 80 ? -49.841 -26.322 -26.881 1.00 43.73 80 GLN C C 1
ATOM 3812 O O . GLN C 1 80 ? -48.902 -27.105 -26.734 1.00 46.14 80 GLN C O 1
ATOM 3818 N N . GLY C 1 81 ? -49.729 -25.152 -27.511 1.00 31.66 81 GLY C N 1
ATOM 3819 C CA . GLY C 1 81 ? -48.509 -24.759 -28.203 1.00 30.17 81 GLY C CA 1
ATOM 3820 C C . GLY C 1 81 ? -48.360 -25.629 -29.440 1.00 34.98 81 GLY C C 1
ATOM 3821 O O . GLY C 1 81 ? -49.271 -26.395 -29.780 1.00 38.59 81 GLY C O 1
ATOM 3822 N N . PRO C 1 82 ? -47.210 -25.540 -30.111 1.00 32.00 82 PRO C N 1
ATOM 3823 C CA . PRO C 1 82 ? -46.940 -26.399 -31.273 1.00 38.77 82 PRO C CA 1
ATOM 3824 C C . PRO C 1 82 ? -46.837 -27.869 -30.868 1.00 34.38 82 PRO C C 1
ATOM 3825 O O . PRO C 1 82 ? -46.462 -28.169 -29.730 1.00 33.09 82 PRO C O 1
ATOM 3829 N N . ASP C 1 83 ? -47.183 -28.767 -31.778 1.00 35.41 83 ASP C N 1
ATOM 3830 C CA . ASP C 1 83 ? -47.074 -30.191 -31.480 1.00 33.37 83 ASP C CA 1
ATOM 3831 C C . ASP C 1 83 ? -45.672 -30.683 -31.807 1.00 34.95 83 ASP C C 1
ATOM 3832 O O . ASP C 1 83 ? -45.345 -31.004 -32.952 1.00 33.74 83 ASP C O 1
ATOM 3837 N N . LEU C 1 84 ? -44.857 -30.758 -30.764 1.00 33.40 84 LEU C N 1
ATOM 3838 C CA . LEU C 1 84 ? -43.439 -31.090 -30.894 1.00 30.48 84 LEU C CA 1
ATOM 3839 C C . LEU C 1 84 ? -43.236 -32.612 -31.101 1.00 30.95 84 LEU C C 1
ATOM 3840 O O . LEU C 1 84 ? -42.104 -33.104 -31.264 1.00 28.76 84 LEU C O 1
ATOM 3845 N N . LEU C 1 85 ? -44.343 -33.350 -31.141 1.00 32.87 85 LEU C N 1
ATOM 3846 C CA . LEU C 1 85 ? -44.267 -34.782 -31.417 1.00 38.39 85 LEU C CA 1
ATOM 3847 C C . LEU C 1 85 ? -44.667 -35.119 -32.860 1.00 36.74 85 LEU C C 1
ATOM 3848 O O . LEU C 1 85 ? -44.606 -36.273 -33.262 1.00 37.05 85 LEU C O 1
ATOM 3853 N N . GLY C 1 86 ? -45.026 -34.108 -33.652 1.00 35.93 86 GLY C N 1
ATOM 3854 C CA . GLY C 1 86 ? -45.589 -34.348 -34.977 1.00 33.65 86 GLY C CA 1
ATOM 3855 C C . GLY C 1 86 ? -47.058 -34.742 -34.833 1.00 41.60 86 GLY C C 1
ATOM 3856 O O . GLY C 1 86 ? -47.566 -34.802 -33.719 1.00 44.14 86 GLY C O 1
ATOM 3857 N N . LYS C 1 87 ? -47.749 -35.010 -35.938 1.00 42.50 87 LYS C N 1
ATOM 3858 C CA . LYS C 1 87 ? -49.175 -35.337 -35.866 1.00 39.92 87 LYS C CA 1
ATOM 3859 C C . LYS C 1 87 ? -49.455 -36.853 -35.884 1.00 48.50 87 LYS C C 1
ATOM 3860 O O . LYS C 1 87 ? -50.310 -37.337 -35.144 1.00 44.94 87 LYS C O 1
ATOM 3862 N N . THR C 1 88 ? -48.738 -37.594 -36.730 1.00 40.02 88 THR C N 1
ATOM 3863 C CA . THR C 1 88 ? -49.006 -39.025 -36.912 1.00 41.61 88 THR C CA 1
ATOM 3864 C C . THR C 1 88 ? -48.021 -39.923 -36.184 1.00 33.62 88 THR C C 1
ATOM 3865 O O . THR C 1 88 ? -47.010 -39.456 -35.650 1.00 30.52 88 THR C O 1
ATOM 3869 N N . VAL C 1 89 ? -48.320 -41.219 -36.175 1.00 31.48 89 VAL C N 1
ATOM 3870 C CA . VAL C 1 89 ? -47.408 -42.216 -35.615 1.00 30.95 89 VAL C CA 1
ATOM 3871 C C . VAL C 1 89 ? -46.076 -42.216 -36.387 1.00 29.62 89 VAL C C 1
ATOM 3872 O O . VAL C 1 89 ? -45.016 -42.352 -35.813 1.00 28.56 89 VAL C O 1
ATOM 3876 N N . GLU C 1 90 ? -46.142 -42.072 -37.699 1.00 29.86 90 GLU C N 1
ATOM 3877 C CA . GLU C 1 90 ? -44.932 -41.982 -38.492 1.00 28.80 90 GLU C CA 1
ATOM 3878 C C . GLU C 1 90 ? -44.126 -40.722 -38.181 1.00 43.98 90 GLU C C 1
ATOM 3879 O O . GLU C 1 90 ? -42.904 -40.792 -38.090 1.00 32.24 90 GLU C O 1
ATOM 3885 N N . ASP C 1 91 ? -44.798 -39.581 -38.001 1.00 38.01 91 ASP C N 1
ATOM 3886 C CA . ASP C 1 91 ? -44.091 -38.362 -37.604 1.00 31.83 91 ASP C CA 1
ATOM 3887 C C . ASP C 1 91 ? -43.355 -38.587 -36.296 1.00 25.23 91 ASP C C 1
ATOM 3888 O O . ASP C 1 91 ? -42.190 -38.218 -36.157 1.00 28.42 91 ASP C O 1
ATOM 3893 N N . ARG C 1 92 ? -44.053 -39.156 -35.316 1.00 29.78 92 ARG C N 1
ATOM 3894 C CA . ARG C 1 92 ? -43.453 -39.385 -34.007 1.00 33.30 92 ARG C CA 1
ATOM 3895 C C . ARG C 1 92 ? -42.251 -40.332 -34.113 1.00 25.97 92 ARG C C 1
ATOM 3896 O O . ARG C 1 92 ? -41.286 -40.196 -33.384 1.00 27.18 92 ARG C O 1
ATOM 3904 N N . GLY C 1 93 ? -42.338 -41.309 -35.004 1.00 28.92 93 GLY C N 1
ATOM 3905 C CA . GLY C 1 93 ? -41.217 -42.211 -35.241 1.00 27.31 93 GLY C CA 1
ATOM 3906 C C . GLY C 1 93 ? -39.963 -41.448 -35.635 1.00 34.44 93 GLY C C 1
ATOM 3907 O O . GLY C 1 93 ? -38.871 -41.729 -35.128 1.00 31.64 93 GLY C O 1
ATOM 3908 N N . GLN C 1 94 ? -40.129 -40.462 -36.523 1.00 30.44 94 GLN C N 1
ATOM 3909 C CA . GLN C 1 94 ? -39.009 -39.638 -36.972 1.00 28.75 94 GLN C CA 1
ATOM 3910 C C . GLN C 1 94 ? -38.499 -38.762 -35.847 1.00 32.81 94 GLN C C 1
ATOM 3911 O O . GLN C 1 94 ? -37.297 -38.532 -35.730 1.00 25.17 94 GLN C O 1
ATOM 3917 N N . VAL C 1 95 ? -39.406 -38.263 -35.013 1.00 27.89 95 VAL C N 1
ATOM 3918 C CA . VAL C 1 95 ? -38.980 -37.491 -33.859 1.00 24.17 95 VAL C CA 1
ATOM 3919 C C . VAL C 1 95 ? -38.173 -38.356 -32.891 1.00 28.60 95 VAL C C 1
ATOM 3920 O O . VAL C 1 95 ? -37.121 -37.946 -32.420 1.00 24.19 95 VAL C O 1
ATOM 3924 N N . GLU C 1 96 ? -38.679 -39.548 -32.582 1.00 22.21 96 GLU C N 1
ATOM 3925 C CA . GLU C 1 96 ? -37.974 -40.476 -31.696 1.00 30.78 96 GLU C CA 1
ATOM 3926 C C . GLU C 1 96 ? -36.612 -40.862 -32.281 1.00 26.07 96 GLU C C 1
ATOM 3927 O O . GLU C 1 96 ? -35.636 -40.980 -31.561 1.00 25.96 96 GLU C O 1
ATOM 3933 N N . GLN C 1 97 ? -36.568 -41.048 -33.594 1.00 22.78 97 GLN C N 1
ATOM 3934 C CA . GLN C 1 97 ? -35.336 -41.407 -34.289 1.00 25.42 97 GLN C CA 1
ATOM 3935 C C . GLN C 1 97 ? -34.236 -40.368 -34.034 1.00 32.71 97 GLN C C 1
ATOM 3936 O O . GLN C 1 97 ? -33.151 -40.685 -33.530 1.00 32.17 97 GLN C O 1
ATOM 3942 N N . TRP C 1 98 ? -34.524 -39.112 -34.337 1.00 25.36 98 TRP C N 1
ATOM 3943 C CA . TRP C 1 98 ? -33.484 -38.087 -34.213 1.00 27.33 98 TRP C CA 1
ATOM 3944 C C . TRP C 1 98 ? -33.193 -37.708 -32.749 1.00 28.98 98 TRP C C 1
ATOM 3945 O O . TRP C 1 98 ? -32.096 -37.282 -32.425 1.00 30.38 98 TRP C O 1
ATOM 3956 N N . LEU C 1 99 ? -34.169 -37.887 -31.869 1.00 29.15 99 LEU C N 1
ATOM 3957 C CA . LEU C 1 99 ? -33.970 -37.695 -30.435 1.00 27.89 99 LEU C CA 1
ATOM 3958 C C . LEU C 1 99 ? -32.956 -38.741 -29.932 1.00 30.38 99 LEU C C 1
ATOM 3959 O O . LEU C 1 99 ? -32.089 -38.455 -29.093 1.00 28.58 99 LEU C O 1
ATOM 3964 N N . ASP C 1 100 ? -33.078 -39.966 -30.437 1.00 24.26 100 ASP C N 1
ATOM 3965 C CA . ASP C 1 100 ? -32.104 -41.014 -30.091 1.00 29.41 100 ASP C CA 1
ATOM 3966 C C . ASP C 1 100 ? -30.755 -40.804 -30.783 1.00 30.30 100 ASP C C 1
ATOM 3967 O O . ASP C 1 100 ? -29.719 -41.123 -30.206 1.00 27.91 100 ASP C O 1
ATOM 3972 N N . VAL C 1 101 ? -30.757 -40.279 -32.009 1.00 22.27 101 VAL C N 1
ATOM 3973 C CA . VAL C 1 101 ? -29.482 -39.887 -32.615 1.00 27.26 101 VAL C CA 1
ATOM 3974 C C . VAL C 1 101 ? -28.787 -38.862 -31.717 1.00 27.30 101 VAL C C 1
ATOM 3975 O O . VAL C 1 101 ? -27.573 -38.943 -31.480 1.00 26.02 101 VAL C O 1
ATOM 3979 N N . GLU C 1 102 ? -29.558 -37.897 -31.220 1.00 22.61 102 GLU C N 1
ATOM 3980 C CA . GLU C 1 102 ? -29.007 -36.908 -30.309 1.00 19.40 102 GLU C CA 1
ATOM 3981 C C . GLU C 1 102 ? -28.466 -37.585 -29.028 1.00 26.09 102 GLU C C 1
ATOM 3982 O O . GLU C 1 102 ? -27.359 -37.323 -28.606 1.00 27.27 102 GLU C O 1
ATOM 3988 N N . ALA C 1 103 ? -29.255 -38.449 -28.403 1.00 22.74 103 ALA C N 1
ATOM 3989 C CA . ALA C 1 103 ? -28.841 -39.062 -27.139 1.00 20.98 103 ALA C CA 1
ATOM 3990 C C . ALA C 1 103 ? -27.590 -39.944 -27.262 1.00 26.03 103 ALA C C 1
ATOM 3991 O O . ALA C 1 103 ? -26.755 -39.966 -26.355 1.00 28.15 103 ALA C O 1
ATOM 3993 N N . THR C 1 104 ? -27.486 -40.683 -28.366 1.00 22.43 104 THR C N 1
ATOM 3994 C CA . THR C 1 104 ? -26.503 -41.754 -28.497 1.00 27.02 104 THR C CA 1
ATOM 3995 C C . THR C 1 104 ? -25.356 -41.447 -29.437 1.00 28.93 104 THR C C 1
ATOM 3996 O O . THR C 1 104 ? -24.363 -42.141 -29.409 1.00 26.65 104 THR C O 1
ATOM 4000 N N . THR C 1 105 ? -25.504 -40.447 -30.298 1.00 25.57 105 THR C N 1
ATOM 4001 C CA . THR C 1 105 ? -24.547 -40.250 -31.388 1.00 27.56 105 THR C CA 1
ATOM 4002 C C . THR C 1 105 ? -23.977 -38.841 -31.396 1.00 26.71 105 THR C C 1
ATOM 4003 O O . THR C 1 105 ? -22.768 -38.631 -31.513 1.00 28.17 105 THR C O 1
ATOM 4007 N N . TYR C 1 106 ? -24.861 -37.866 -31.260 1.00 32.37 106 TYR C N 1
ATOM 4008 C CA . TYR C 1 106 ? -24.459 -36.479 -31.265 1.00 20.77 106 TYR C CA 1
ATOM 4009 C C . TYR C 1 106 ? -23.925 -36.057 -29.901 1.00 32.12 106 TYR C C 1
ATOM 4010 O O . TYR C 1 106 ? -22.792 -35.591 -29.791 1.00 29.03 106 TYR C O 1
ATOM 4019 N N . HIS C 1 107 ? -24.723 -36.245 -28.853 1.00 24.52 107 HIS C N 1
ATOM 4020 C CA . HIS C 1 107 ? -24.334 -35.747 -27.538 1.00 24.55 107 HIS C CA 1
ATOM 4021 C C . HIS C 1 107 ? -23.063 -36.384 -26.922 1.00 26.09 107 HIS C C 1
ATOM 4022 O O . HIS C 1 107 ? -22.272 -35.662 -26.311 1.00 30.89 107 HIS C O 1
ATOM 4029 N N . PRO C 1 108 ? -22.865 -37.720 -27.043 1.00 27.77 108 PRO C N 1
ATOM 4030 C CA . PRO C 1 108 ? -21.688 -38.257 -26.326 1.00 29.41 108 PRO C CA 1
ATOM 4031 C C . PRO C 1 108 ? -20.322 -37.655 -26.734 1.00 33.14 108 PRO C C 1
ATOM 4032 O O . PRO C 1 108 ? -19.567 -37.320 -25.816 1.00 30.12 108 PRO C O 1
ATOM 4036 N N . PRO C 1 109 ? -20.008 -37.508 -28.042 1.00 31.62 109 PRO C N 1
ATOM 4037 C CA . PRO C 1 109 ? -18.710 -36.837 -28.276 1.00 35.75 109 PRO C CA 1
ATOM 4038 C C . PRO C 1 109 ? -18.725 -35.335 -27.918 1.00 37.14 109 PRO C C 1
ATOM 4039 O O . PRO C 1 109 ? -17.694 -34.807 -27.505 1.00 35.89 109 PRO C O 1
ATOM 4043 N N . LEU C 1 110 ? -19.868 -34.664 -28.071 1.00 34.49 110 LEU C N 1
ATOM 4044 C CA . LEU C 1 110 ? -19.974 -33.249 -27.709 1.00 32.68 110 LEU C CA 1
ATOM 4045 C C . LEU C 1 110 ? -19.780 -33.044 -26.200 1.00 34.34 110 LEU C C 1
ATOM 4046 O O . LEU C 1 110 ? -19.132 -32.093 -25.764 1.00 35.68 110 LEU C O 1
ATOM 4051 N N . LEU C 1 111 ? -20.322 -33.959 -25.412 1.00 27.87 111 LEU C N 1
ATOM 4052 C CA . LEU C 1 111 ? -20.165 -33.920 -23.973 1.00 36.07 111 LEU C CA 1
ATOM 4053 C C . LEU C 1 111 ? -18.698 -33.997 -23.559 1.00 35.82 111 LEU C C 1
ATOM 4054 O O . LEU C 1 111 ? -18.273 -33.326 -22.617 1.00 37.45 111 LEU C O 1
ATOM 4059 N N . ASN C 1 112 ? -17.927 -34.827 -24.240 1.00 38.51 112 ASN C N 1
ATOM 4060 C CA . ASN C 1 112 ? -16.499 -34.882 -23.954 1.00 47.01 112 ASN C CA 1
ATOM 4061 C C . ASN C 1 112 ? -15.811 -33.537 -24.152 1.00 52.73 112 ASN C C 1
ATOM 4062 O O . ASN C 1 112 ? -14.936 -33.162 -23.372 1.00 56.44 112 ASN C O 1
ATOM 4067 N N . LEU C 1 113 ? -16.193 -32.833 -25.215 1.00 46.77 113 LEU C N 1
ATOM 4068 C CA . LEU C 1 113 ? -15.664 -31.502 -25.493 1.00 43.93 113 LEU C CA 1
ATOM 4069 C C . LEU C 1 113 ? -16.040 -30.527 -24.379 1.00 49.66 113 LEU C C 1
ATOM 4070 O O . LEU C 1 113 ? -15.215 -29.743 -23.912 1.00 59.35 113 LEU C O 1
ATOM 4075 N N . THR C 1 114 ? -17.298 -30.594 -23.962 1.00 46.02 114 THR C N 1
ATOM 4076 C CA . THR C 1 114 ? -17.841 -29.745 -22.911 1.00 51.63 114 THR C CA 1
ATOM 4077 C C . THR C 1 114 ? -17.075 -29.904 -21.608 1.00 63.51 114 THR C C 1
ATOM 4078 O O . THR C 1 114 ? -16.677 -28.915 -20.986 1.00 73.45 114 THR C O 1
ATOM 4082 N N . LEU C 1 115 ? -16.840 -31.154 -21.224 1.00 63.25 115 LEU C N 1
ATOM 4083 C CA . LEU C 1 115 ? -16.145 -31.474 -19.978 1.00 63.10 115 LEU C CA 1
ATOM 4084 C C . LEU C 1 115 ? -14.644 -31.162 -19.981 1.00 66.51 115 LEU C C 1
ATOM 4085 O O . LEU C 1 115 ? -14.130 -30.557 -19.039 1.00 66.27 115 LEU C O 1
ATOM 4090 N N . HIS C 1 116 ? -13.939 -31.601 -21.021 1.00 72.97 116 HIS C N 1
ATOM 4091 C CA . HIS C 1 116 ? -12.477 -31.516 -21.033 1.00 75.08 116 HIS C CA 1
ATOM 4092 C C . HIS C 1 116 ? -11.938 -30.135 -21.423 1.00 85.92 116 HIS C C 1
ATOM 4093 O O . HIS C 1 116 ? -10.767 -29.822 -21.190 1.00 94.75 116 HIS C O 1
ATOM 4095 N N . ILE C 1 117 ? -12.800 -29.304 -21.993 1.00 85.88 117 ILE C N 1
ATOM 4096 C CA . ILE C 1 117 ? -12.450 -27.919 -22.290 1.00 82.83 117 ILE C CA 1
ATOM 4097 C C . ILE C 1 117 ? -13.127 -26.954 -21.317 1.00 82.07 117 ILE C C 1
ATOM 4098 O O . ILE C 1 117 ? -14.111 -27.305 -20.659 1.00 81.58 117 ILE C O 1
ATOM 4103 N N . ASP C 1 128 ? -7.584 -33.840 -21.617 1.00 80.33 128 ASP C N 1
ATOM 4104 C CA . ASP C 1 128 ? -7.054 -34.924 -22.440 1.00 86.17 128 ASP C CA 1
ATOM 4105 C C . ASP C 1 128 ? -6.917 -34.467 -23.892 1.00 87.98 128 ASP C C 1
ATOM 4106 O O . ASP C 1 128 ? -7.885 -34.020 -24.481 1.00 91.82 128 ASP C O 1
ATOM 4111 N N . GLU C 1 129 ? -5.747 -34.650 -24.498 1.00 85.29 129 GLU C N 1
ATOM 4112 C CA . GLU C 1 129 ? -5.522 -34.129 -25.848 1.00 80.81 129 GLU C CA 1
ATOM 4113 C C . GLU C 1 129 ? -6.093 -35.032 -26.937 1.00 80.80 129 GLU C C 1
ATOM 4114 O O . GLU C 1 129 ? -6.773 -34.566 -27.854 1.00 80.80 129 GLU C O 1
ATOM 4116 N N . LYS C 1 130 ? -5.832 -36.329 -26.812 1.00 77.72 130 LYS C N 1
ATOM 4117 C CA . LYS C 1 130 ? -6.293 -37.305 -27.790 1.00 69.89 130 LYS C CA 1
ATOM 4118 C C . LYS C 1 130 ? -7.811 -37.454 -27.760 1.00 67.82 130 LYS C C 1
ATOM 4119 O O . LYS C 1 130 ? -8.444 -37.466 -28.813 1.00 69.19 130 LYS C O 1
ATOM 4121 N N . LEU C 1 131 ? -8.391 -37.562 -26.565 1.00 67.85 131 LEU C N 1
ATOM 4122 C CA . LEU C 1 131 ? -9.845 -37.678 -26.433 1.00 65.60 131 LEU C CA 1
ATOM 4123 C C . LEU C 1 131 ? -10.529 -36.485 -27.091 1.00 57.77 131 LEU C C 1
ATOM 4124 O O . LEU C 1 131 ? -11.539 -36.636 -27.782 1.00 53.32 131 LEU C O 1
ATOM 4129 N N . ILE C 1 132 ? -9.975 -35.297 -26.867 1.00 56.56 132 ILE C N 1
ATOM 4130 C CA . ILE C 1 132 ? -10.500 -34.097 -27.504 1.00 53.64 132 ILE C CA 1
ATOM 4131 C C . ILE C 1 132 ? -10.466 -34.184 -29.025 1.00 47.27 132 ILE C C 1
ATOM 4132 O O . ILE C 1 132 ? -11.474 -33.923 -29.680 1.00 39.58 132 ILE C O 1
ATOM 4137 N N . LYS C 1 133 ? -9.321 -34.575 -29.579 1.00 42.73 133 LYS C N 1
ATOM 4138 C CA . LYS C 1 133 ? -9.197 -34.693 -31.029 1.00 48.70 133 LYS C CA 1
ATOM 4139 C C . LYS C 1 133 ? -10.189 -35.712 -31.605 1.00 48.16 133 LYS C C 1
ATOM 4140 O O . LYS C 1 133 ? -10.827 -35.462 -32.636 1.00 40.12 133 LYS C O 1
ATOM 4146 N N . GLU C 1 134 ? -10.299 -36.857 -30.937 1.00 43.45 134 GLU C N 1
ATOM 4147 C CA . GLU C 1 134 ? -11.194 -37.925 -31.365 1.00 46.80 134 GLU C CA 1
ATOM 4148 C C . GLU C 1 134 ? -12.664 -37.527 -31.248 1.00 49.25 134 GLU C C 1
ATOM 4149 O O . GLU C 1 134 ? -13.471 -37.840 -32.131 1.00 48.03 134 GLU C O 1
ATOM 4155 N N . SER C 1 135 ? -13.018 -36.838 -30.166 1.00 28.78 135 SER C N 1
ATOM 4156 C CA . SER C 1 135 ? -14.413 -36.420 -29.993 1.00 40.13 135 SER C CA 1
ATOM 4157 C C . SER C 1 135 ? -14.792 -35.443 -31.100 1.00 26.54 135 SER C C 1
ATOM 4158 O O . SER C 1 135 ? -15.884 -35.515 -31.641 1.00 32.87 135 SER C O 1
ATOM 4161 N N . GLU C 1 136 ? -13.868 -34.556 -31.457 1.00 33.69 136 GLU C N 1
ATOM 4162 C CA . GLU C 1 136 ? -14.153 -33.565 -32.488 1.00 36.12 136 GLU C CA 1
ATOM 4163 C C . GLU C 1 136 ? -14.370 -34.214 -33.850 1.00 33.36 136 GLU C C 1
ATOM 4164 O O . GLU C 1 136 ? -15.361 -33.930 -34.529 1.00 37.18 136 GLU C O 1
ATOM 4170 N N . GLU C 1 137 ? -13.472 -35.125 -34.216 1.00 32.31 137 GLU C N 1
ATOM 4171 C CA . GLU C 1 137 ? -13.584 -35.881 -35.463 0.73 35.15 137 GLU C CA 1
ATOM 4172 C C . GLU C 1 137 ? -14.883 -36.672 -35.498 0.85 27.28 137 GLU C C 1
ATOM 4173 O O . GLU C 1 137 ? -15.600 -36.685 -36.500 0.86 29.81 137 GLU C O 1
ATOM 4179 N N . LYS C 1 138 ? -15.202 -37.317 -34.389 1.00 26.70 138 LYS C N 1
ATOM 4180 C CA . LYS C 1 138 ? -16.429 -38.095 -34.323 1.00 30.82 138 LYS C CA 1
ATOM 4181 C C . LYS C 1 138 ? -17.637 -37.171 -34.461 1.00 31.36 138 LYS C C 1
ATOM 4182 O O . LYS C 1 138 ? -18.527 -37.415 -35.280 1.00 26.25 138 LYS C O 1
ATOM 4188 N N . LEU C 1 139 ? -17.638 -36.070 -33.711 1.00 29.61 139 LEU C N 1
ATOM 4189 C CA . LEU C 1 139 ? -18.747 -35.121 -33.804 1.00 27.08 139 LEU C CA 1
ATOM 4190 C C . LEU C 1 139 ? -18.823 -34.534 -35.214 1.00 27.52 139 LEU C C 1
ATOM 4191 O O . LEU C 1 139 ? -19.924 -34.297 -35.720 1.00 30.09 139 LEU C O 1
ATOM 4196 N N . ALA C 1 140 ? -17.659 -34.299 -35.838 1.00 25.00 140 ALA C N 1
ATOM 4197 C CA . ALA C 1 140 ? -17.640 -33.754 -37.198 1.00 29.49 140 ALA C CA 1
ATOM 4198 C C . ALA C 1 140 ? -18.312 -34.719 -38.178 1.00 31.38 140 ALA C C 1
ATOM 4199 O O . ALA C 1 140 ? -19.071 -34.299 -39.053 1.00 33.24 140 ALA C O 1
ATOM 4201 N N . GLY C 1 141 ? -18.017 -36.011 -38.032 1.00 27.03 141 GLY C N 1
ATOM 4202 C CA . GLY C 1 141 ? -18.621 -37.020 -38.880 1.00 26.12 141 GLY C CA 1
ATOM 4203 C C . GLY C 1 141 ? -20.131 -37.015 -38.697 1.00 28.21 141 GLY C C 1
ATOM 4204 O O . GLY C 1 141 ? -20.901 -37.106 -39.650 1.00 31.05 141 GLY C O 1
ATOM 4205 N N . VAL C 1 142 ? -20.564 -36.901 -37.452 1.00 24.44 142 VAL C N 1
ATOM 4206 C CA . VAL C 1 142 ? -21.990 -36.792 -37.178 1.00 21.32 142 VAL C CA 1
ATOM 4207 C C . VAL C 1 142 ? -22.610 -35.576 -37.869 1.00 24.49 142 VAL C C 1
ATOM 4208 O O . VAL C 1 142 ? -23.681 -35.667 -38.473 1.00 30.78 142 VAL C O 1
ATOM 4212 N N . LEU C 1 143 ? -21.927 -34.439 -37.779 1.00 25.78 143 LEU C N 1
ATOM 4213 C CA . LEU C 1 143 ? -22.439 -33.202 -38.369 1.00 25.82 143 LEU C CA 1
ATOM 4214 C C . LEU C 1 143 ? -22.501 -33.249 -39.896 1.00 25.66 143 LEU C C 1
ATOM 4215 O O . LEU C 1 143 ? -23.383 -32.619 -40.491 1.00 24.07 143 LEU C O 1
ATOM 4220 N N . ASP C 1 144 ? -21.590 -34.010 -40.520 1.00 25.95 144 ASP C N 1
ATOM 4221 C CA . ASP C 1 144 ? -21.626 -34.226 -41.967 1.00 30.62 144 ASP C CA 1
ATOM 4222 C C . ASP C 1 144 ? -22.909 -34.955 -42.379 1.00 31.93 144 ASP C C 1
ATOM 4223 O O . ASP C 1 144 ? -23.524 -34.643 -43.404 1.00 31.34 144 ASP C O 1
ATOM 4228 N N . VAL C 1 145 ? -23.310 -35.930 -41.572 1.00 27.82 145 VAL C N 1
ATOM 4229 C CA . VAL C 1 145 ? -24.580 -36.617 -41.799 1.00 21.59 145 VAL C CA 1
ATOM 4230 C C . VAL C 1 145 ? -25.743 -35.618 -41.591 1.00 20.96 145 VAL C C 1
ATOM 4231 O O . VAL C 1 145 ? -26.648 -35.535 -42.435 1.00 22.52 145 VAL C O 1
ATOM 4235 N N . TYR C 1 146 ? -25.704 -34.824 -40.516 1.00 22.96 146 TYR C N 1
ATOM 4236 C CA . TYR C 1 146 ? -26.763 -33.785 -40.310 1.00 27.69 146 TYR C CA 1
ATOM 4237 C C . TYR C 1 146 ? -26.841 -32.859 -41.510 1.00 30.22 146 TYR C C 1
ATOM 4238 O O . TYR C 1 146 ? -27.923 -32.487 -41.945 1.00 23.77 146 TYR C O 1
ATOM 4247 N N . GLU C 1 147 ? -25.668 -32.489 -42.032 1.00 31.76 147 GLU C N 1
ATOM 4248 C CA . GLU C 1 147 ? -25.597 -31.584 -43.168 1.00 31.18 147 GLU C CA 1
ATOM 4249 C C . GLU C 1 147 ? -26.281 -32.142 -44.420 1.00 32.19 147 GLU C C 1
ATOM 4250 O O . GLU C 1 147 ? -27.042 -31.427 -45.069 1.00 29.33 147 GLU C O 1
ATOM 4256 N N . ALA C 1 148 ? -25.999 -33.398 -44.773 1.00 29.57 148 ALA C N 1
ATOM 4257 C CA . ALA C 1 148 ? -26.638 -34.015 -45.933 1.00 30.45 148 ALA C CA 1
ATOM 4258 C C . ALA C 1 148 ? -28.142 -34.125 -45.691 1.00 31.52 148 ALA C C 1
ATOM 4259 O O . ALA C 1 148 ? -28.947 -33.857 -46.581 1.00 27.48 148 ALA C O 1
ATOM 4261 N N . HIS C 1 149 ? -28.515 -34.509 -44.476 1.00 21.78 149 HIS C N 1
ATOM 4262 C CA . HIS C 1 149 ? -29.936 -34.662 -44.140 1.00 24.12 149 HIS C CA 1
ATOM 4263 C C . HIS C 1 149 ? -30.709 -33.317 -44.186 1.00 24.71 149 HIS C C 1
ATOM 4264 O O . HIS C 1 149 ? -31.811 -33.226 -44.768 1.00 25.49 149 HIS C O 1
ATOM 4271 N N . LEU C 1 150 ? -30.139 -32.280 -43.582 1.00 24.13 150 LEU C N 1
ATOM 4272 C CA . LEU C 1 150 ? -30.826 -30.972 -43.499 1.00 28.28 150 LEU C CA 1
ATOM 4273 C C . LEU C 1 150 ? -30.853 -30.247 -44.829 1.00 28.78 150 LEU C C 1
ATOM 4274 O O . LEU C 1 150 ? -31.505 -29.200 -44.974 1.00 25.99 150 LEU C O 1
ATOM 4279 N N . SER C 1 151 ? -30.103 -30.764 -45.801 1.00 23.90 151 SER C N 1
ATOM 4280 C CA . SER C 1 151 ? -30.151 -30.179 -47.133 1.00 25.58 151 SER C CA 1
ATOM 4281 C C . SER C 1 151 ? -31.438 -30.659 -47.817 1.00 30.60 151 SER C C 1
ATOM 4282 O O . SER C 1 151 ? -31.894 -30.060 -48.790 1.00 35.05 151 SER C O 1
ATOM 4285 N N . LYS C 1 152 ? -32.053 -31.698 -47.253 1.00 29.44 152 LYS C N 1
ATOM 4286 C CA . LYS C 1 152 ? -33.272 -32.280 -47.810 1.00 33.27 152 LYS C CA 1
ATOM 4287 C C . LYS C 1 152 ? -34.491 -32.198 -46.869 1.00 31.98 152 LYS C C 1
ATOM 4288 O O . LYS C 1 152 ? -35.600 -32.420 -47.283 1.00 32.83 152 LYS C O 1
ATOM 4294 N N . SER C 1 153 ? -34.273 -31.852 -45.613 1.00 28.90 153 SER C N 1
ATOM 4295 C CA . SER C 1 153 ? -35.345 -31.826 -44.649 1.00 35.32 153 SER C CA 1
ATOM 4296 C C . SER C 1 153 ? -35.212 -30.530 -43.849 1.00 33.35 153 SER C C 1
ATOM 4297 O O . SER C 1 153 ? -34.130 -30.206 -43.390 1.00 24.87 153 SER C O 1
ATOM 4300 N N . LYS C 1 154 ? -36.306 -29.791 -43.705 1.00 32.75 154 LYS C N 1
ATOM 4301 C CA . LYS C 1 154 ? -36.272 -28.458 -43.071 1.00 29.49 154 LYS C CA 1
ATOM 4302 C C . LYS C 1 154 ? -35.820 -28.551 -41.610 1.00 25.86 154 LYS C C 1
ATOM 4303 O O . LYS C 1 154 ? -34.975 -27.785 -41.158 1.00 23.65 154 LYS C O 1
ATOM 4309 N N . TYR C 1 155 ? -36.414 -29.482 -40.873 1.00 26.31 155 TYR C N 1
ATOM 4310 C CA . TYR C 1 155 ? -35.979 -29.790 -39.522 1.00 20.38 155 TYR C CA 1
ATOM 4311 C C . TYR C 1 155 ? -35.545 -31.245 -39.504 1.00 30.44 155 TYR C C 1
ATOM 4312 O O . TYR C 1 155 ? -35.647 -31.931 -40.519 1.00 25.95 155 TYR C O 1
ATOM 4321 N N . LEU C 1 156 ? -35.047 -31.719 -38.370 1.00 26.57 156 LEU C N 1
ATOM 4322 C CA . LEU C 1 156 ? -34.538 -33.093 -38.314 1.00 23.13 156 LEU C CA 1
ATOM 4323 C C . LEU C 1 156 ? -35.634 -34.123 -38.618 1.00 27.17 156 LEU C C 1
ATOM 4324 O O . LEU C 1 156 ? -35.452 -35.021 -39.449 1.00 25.87 156 LEU C O 1
ATOM 4329 N N . ALA C 1 157 ? -36.804 -33.960 -38.005 1.00 25.00 157 ALA C N 1
ATOM 4330 C CA . ALA C 1 157 ? -37.817 -34.993 -38.134 1.00 23.77 157 ALA C CA 1
ATOM 4331 C C . ALA C 1 157 ? -38.709 -34.789 -39.366 1.00 27.68 157 ALA C C 1
ATOM 4332 O O . ALA C 1 157 ? -39.562 -35.625 -39.655 1.00 26.62 157 ALA C O 1
ATOM 4334 N N . GLY C 1 158 ? -38.518 -33.694 -40.097 1.00 26.56 158 GLY C N 1
ATOM 4335 C CA . GLY C 1 158 ? -39.348 -33.447 -41.269 1.00 23.19 158 GLY C CA 1
ATOM 4336 C C . GLY C 1 158 ? -39.569 -31.940 -41.460 1.00 26.28 158 GLY C C 1
ATOM 4337 O O . GLY C 1 158 ? -38.657 -31.139 -41.226 1.00 25.81 158 GLY C O 1
ATOM 4338 N N . ASP C 1 159 ? -40.759 -31.547 -41.905 0.96 23.64 159 ASP C N 1
ATOM 4339 C CA . ASP C 1 159 ? -41.006 -30.127 -42.190 0.96 32.03 159 ASP C CA 1
ATOM 4340 C C . ASP C 1 159 ? -41.556 -29.354 -40.985 0.96 28.04 159 ASP C C 1
ATOM 4341 O O . ASP C 1 159 ? -42.041 -28.230 -41.130 0.96 28.04 159 ASP C O 1
ATOM 4346 N N . PHE C 1 160 ? -41.482 -29.954 -39.800 1.00 26.18 160 PHE C N 1
ATOM 4347 C CA . PHE C 1 160 ? -41.988 -29.322 -38.570 1.00 28.43 160 PHE C CA 1
ATOM 4348 C C . PHE C 1 160 ? -40.931 -29.350 -37.477 1.00 27.46 160 PHE C C 1
ATOM 4349 O O . PHE C 1 160 ? -40.168 -30.299 -37.367 1.00 25.27 160 PHE C O 1
ATOM 4357 N N . VAL C 1 161 ? -40.872 -28.308 -36.664 1.00 22.25 161 VAL C N 1
ATOM 4358 C CA . VAL C 1 161 ? -39.951 -28.323 -35.536 1.00 26.31 161 VAL C CA 1
ATOM 4359 C C . VAL C 1 161 ? -40.431 -29.346 -34.486 1.00 25.46 161 VAL C C 1
ATOM 4360 O O . VAL C 1 161 ? -41.629 -29.545 -34.281 1.00 22.99 161 VAL C O 1
ATOM 4364 N N . SER C 1 162 ? -39.497 -30.009 -33.823 1.00 22.12 162 SER C N 1
ATOM 4365 C CA . SER C 1 162 ? -39.878 -31.048 -32.877 1.00 25.46 162 SER C CA 1
ATOM 4366 C C . SER C 1 162 ? -38.908 -31.117 -31.716 1.00 28.59 162 SER C C 1
ATOM 4367 O O . SER C 1 162 ? -37.928 -30.376 -31.690 1.00 22.96 162 SER C O 1
ATOM 4370 N N . LEU C 1 163 ? -39.189 -32.023 -30.779 1.00 27.66 163 LEU C N 1
ATOM 4371 C CA . LEU C 1 163 ? -38.301 -32.315 -29.651 1.00 28.24 163 LEU C CA 1
ATOM 4372 C C . LEU C 1 163 ? -36.892 -32.656 -30.112 1.00 25.29 163 LEU C C 1
ATOM 4373 O O . LEU C 1 163 ? -35.930 -32.387 -29.404 1.00 27.11 163 LEU C O 1
ATOM 4378 N N . ALA C 1 164 ? -36.783 -33.298 -31.273 1.00 22.45 164 ALA C N 1
ATOM 4379 C CA . ALA C 1 164 ? -35.465 -33.706 -31.771 1.00 25.38 164 ALA C CA 1
ATOM 4380 C C . ALA C 1 164 ? -34.570 -32.501 -31.972 1.00 29.07 164 ALA C C 1
ATOM 4381 O O . ALA C 1 164 ? -33.407 -32.525 -31.563 1.00 26.05 164 ALA C O 1
ATOM 4383 N N . ASP C 1 165 ? -35.119 -31.443 -32.572 1.00 21.04 165 ASP C N 1
ATOM 4384 C CA . ASP C 1 165 ? -34.346 -30.227 -32.796 1.00 25.99 165 ASP C CA 1
ATOM 4385 C C . ASP C 1 165 ? -33.999 -29.575 -31.473 1.00 27.51 165 ASP C C 1
ATOM 4386 O O . ASP C 1 165 ? -32.826 -29.254 -31.231 1.00 27.44 165 ASP C O 1
ATOM 4391 N N . LEU C 1 166 ? -35.018 -29.398 -30.622 1.00 27.76 166 LEU C N 1
ATOM 4392 C CA . LEU C 1 166 ? -34.850 -28.697 -29.348 1.00 28.39 166 LEU C CA 1
ATOM 4393 C C . LEU C 1 166 ? -33.811 -29.374 -28.466 1.00 20.45 166 LEU C C 1
ATOM 4394 O O . LEU C 1 166 ? -33.080 -28.700 -27.749 1.00 28.33 166 LEU C O 1
ATOM 4399 N N . ALA C 1 167 ? -33.743 -30.703 -28.524 1.00 21.08 167 ALA C N 1
ATOM 4400 C CA . ALA C 1 167 ? -32.798 -31.445 -27.691 1.00 24.64 167 ALA C CA 1
ATOM 4401 C C . ALA C 1 167 ? -31.353 -31.043 -27.985 1.00 27.04 167 ALA C C 1
ATOM 4402 O O . ALA C 1 167 ? -30.473 -31.237 -27.152 1.00 22.98 167 ALA C O 1
ATOM 4404 N N . HIS C 1 168 ? -31.107 -30.500 -29.175 1.00 23.37 168 HIS C N 1
ATOM 4405 C CA . HIS C 1 168 ? -29.739 -30.095 -29.535 1.00 25.66 168 HIS C CA 1
ATOM 4406 C C . HIS C 1 168 ? -29.347 -28.721 -28.999 1.00 30.21 168 HIS C C 1
ATOM 4407 O O . HIS C 1 168 ? -28.174 -28.367 -29.051 1.00 29.41 168 HIS C O 1
ATOM 4414 N N . LEU C 1 169 ? -30.300 -27.950 -28.474 1.00 28.51 169 LEU C N 1
ATOM 4415 C CA . LEU C 1 169 ? -30.000 -26.544 -28.137 1.00 27.71 169 LEU C CA 1
ATOM 4416 C C . LEU C 1 169 ? -28.943 -26.338 -27.038 1.00 24.50 169 LEU C C 1
ATOM 4417 O O . LEU C 1 169 ? -28.033 -25.523 -27.224 1.00 28.14 169 LEU C O 1
ATOM 4422 N N . PRO C 1 170 ? -29.067 -27.035 -25.885 1.00 25.70 170 PRO C N 1
ATOM 4423 C CA . PRO C 1 170 ? -28.209 -26.605 -24.761 1.00 33.18 170 PRO C CA 1
ATOM 4424 C C . PRO C 1 170 ? -26.713 -26.844 -24.919 1.00 31.79 170 PRO C C 1
ATOM 4425 O O . PRO C 1 170 ? -25.931 -25.994 -24.505 1.00 31.19 170 PRO C O 1
ATOM 4429 N N . PHE C 1 171 ? -26.318 -27.997 -25.435 1.00 30.85 171 PHE C N 1
ATOM 4430 C CA . PHE C 1 171 ? -24.901 -28.285 -25.516 1.00 30.26 171 PHE C CA 1
ATOM 4431 C C . PHE C 1 171 ? -24.296 -27.711 -26.794 1.00 28.15 171 PHE C C 1
ATOM 4432 O O . PHE C 1 171 ? -23.118 -27.389 -26.817 1.00 30.31 171 PHE C O 1
ATOM 4440 N N . THR C 1 172 ? -25.099 -27.553 -27.845 1.00 28.53 172 THR C N 1
ATOM 4441 C CA . THR C 1 172 ? -24.601 -26.916 -29.067 1.00 29.12 172 THR C CA 1
ATOM 4442 C C . THR C 1 172 ? -24.377 -25.416 -28.795 1.00 31.76 172 THR C C 1
ATOM 4443 O O . THR C 1 172 ? -23.464 -24.795 -29.363 1.00 27.15 172 THR C O 1
ATOM 4447 N N . ASP C 1 173 ? -25.192 -24.849 -27.905 1.00 31.51 173 ASP C N 1
ATOM 4448 C CA . ASP C 1 173 ? -24.991 -23.473 -27.474 1.00 31.78 173 ASP C CA 1
ATOM 4449 C C . ASP C 1 173 ? -23.594 -23.375 -26.836 1.00 37.55 173 ASP C C 1
ATOM 4450 O O . ASP C 1 173 ? -22.860 -22.413 -27.084 1.00 35.20 173 ASP C O 1
ATOM 4455 N N . TYR C 1 174 ? -23.213 -24.388 -26.047 1.00 33.42 174 TYR C N 1
ATOM 4456 C CA . TYR C 1 174 ? -21.862 -24.416 -25.471 1.00 36.31 174 TYR C CA 1
ATOM 4457 C C . TYR C 1 174 ? -20.811 -24.480 -26.579 1.00 33.31 174 TYR C C 1
ATOM 4458 O O . TYR C 1 174 ? -19.833 -23.736 -26.561 1.00 34.00 174 TYR C O 1
ATOM 4467 N N . LEU C 1 175 ? -21.038 -25.370 -27.540 1.00 36.61 175 LEU C N 1
ATOM 4468 C CA . LEU C 1 175 ? -20.107 -25.630 -28.637 1.00 34.79 175 LEU C CA 1
ATOM 4469 C C . LEU C 1 175 ? -19.763 -24.361 -29.420 1.00 38.16 175 LEU C C 1
ATOM 4470 O O . LEU C 1 175 ? -18.593 -24.091 -29.709 1.00 28.08 175 LEU C O 1
ATOM 4475 N N . VAL C 1 176 ? -20.785 -23.576 -29.756 1.00 34.18 176 VAL C N 1
ATOM 4476 C CA . VAL C 1 176 ? -20.573 -22.417 -30.614 1.00 28.61 176 VAL C CA 1
ATOM 4477 C C . VAL C 1 176 ? -20.164 -21.202 -29.792 1.00 35.14 176 VAL C C 1
ATOM 4478 O O . VAL C 1 176 ? -19.775 -20.167 -30.338 1.00 37.01 176 VAL C O 1
ATOM 4482 N N . GLY C 1 177 ? -20.242 -21.335 -28.475 1.00 37.99 177 GLY C N 1
ATOM 4483 C CA . GLY C 1 177 ? -19.872 -20.246 -27.584 1.00 37.59 177 GLY C CA 1
ATOM 4484 C C . GLY C 1 177 ? -18.547 -20.471 -26.880 1.00 41.16 177 GLY C C 1
ATOM 4485 O O . GLY C 1 177 ? -17.479 -20.421 -27.493 1.00 42.52 177 GLY C O 1
ATOM 4486 N N . PRO C 1 178 ? -18.615 -20.740 -25.573 1.00 48.67 178 PRO C N 1
ATOM 4487 C CA . PRO C 1 178 ? -17.445 -20.882 -24.697 1.00 48.10 178 PRO C CA 1
ATOM 4488 C C . PRO C 1 178 ? -16.460 -21.956 -25.171 1.00 49.09 178 PRO C C 1
ATOM 4489 O O . PRO C 1 178 ? -15.276 -21.865 -24.861 1.00 51.49 178 PRO C O 1
ATOM 4493 N N . ILE C 1 179 ? -16.940 -22.974 -25.876 1.00 45.95 179 ILE C N 1
ATOM 4494 C CA . ILE C 1 179 ? -16.050 -24.025 -26.368 1.00 46.82 179 ILE C CA 1
ATOM 4495 C C . ILE C 1 179 ? -15.151 -23.529 -27.516 1.00 43.67 179 ILE C C 1
ATOM 4496 O O . ILE C 1 179 ? -14.039 -24.010 -27.705 1.00 50.75 179 ILE C O 1
ATOM 4501 N N . GLY C 1 180 ? -15.619 -22.530 -28.247 1.00 35.27 180 GLY C N 1
ATOM 4502 C CA . GLY C 1 180 ? -14.859 -21.965 -29.342 1.00 34.73 180 GLY C CA 1
ATOM 4503 C C . GLY C 1 180 ? -14.838 -22.830 -30.595 1.00 37.14 180 GLY C C 1
ATOM 4504 O O . GLY C 1 180 ? -13.862 -22.841 -31.353 1.00 44.66 180 GLY C O 1
ATOM 4505 N N . LYS C 1 181 ? -15.928 -23.541 -30.845 1.00 31.14 181 LYS C N 1
ATOM 4506 C CA . LYS C 1 181 ? -15.998 -24.346 -32.059 1.00 35.94 181 LYS C CA 1
ATOM 4507 C C . LYS C 1 181 ? -17.255 -24.071 -32.879 1.00 33.16 181 LYS C C 1
ATOM 4508 O O . LYS C 1 181 ? -17.894 -24.989 -33.382 1.00 35.61 181 LYS C O 1
ATOM 4514 N N . ALA C 1 182 ? -17.588 -22.794 -33.014 1.00 30.64 182 ALA C N 1
ATOM 4515 C CA . ALA C 1 182 ? -18.729 -22.370 -33.819 1.00 28.89 182 ALA C CA 1
ATOM 4516 C C . ALA C 1 182 ? -18.592 -22.832 -35.268 1.00 29.95 182 ALA C C 1
ATOM 4517 O O . ALA C 1 182 ? -19.600 -23.038 -35.955 1.00 28.55 182 ALA C O 1
ATOM 4519 N N . TYR C 1 183 ? -17.343 -22.975 -35.725 1.00 28.07 183 TYR C N 1
ATOM 4520 C CA . TYR C 1 183 ? -17.052 -23.372 -37.105 1.00 29.53 183 TYR C CA 1
ATOM 4521 C C . TYR C 1 183 ? -17.630 -24.729 -37.461 1.00 27.07 183 TYR C C 1
ATOM 4522 O O . TYR C 1 183 ? -17.936 -24.964 -38.623 1.00 30.05 183 TYR C O 1
ATOM 4531 N N . MET C 1 184 ? -17.787 -25.615 -36.473 1.00 26.10 184 MET C N 1
ATOM 4532 C CA . MET C 1 184 ? -18.367 -26.946 -36.714 1.00 27.27 184 MET C CA 1
ATOM 4533 C C . MET C 1 184 ? -19.808 -26.805 -37.186 1.00 36.21 184 MET C C 1
ATOM 4534 O O . MET C 1 184 ? -20.307 -27.616 -37.959 1.00 33.26 184 MET C O 1
ATOM 4539 N N . ILE C 1 185 ? -20.480 -25.769 -36.694 1.00 39.01 185 ILE C N 1
ATOM 4540 C CA . ILE C 1 185 ? -21.826 -25.457 -37.140 1.00 22.53 185 ILE C CA 1
ATOM 4541 C C . ILE C 1 185 ? -21.794 -24.548 -38.364 1.00 28.00 185 ILE C C 1
ATOM 4542 O O . ILE C 1 185 ? -22.477 -24.819 -39.332 1.00 26.93 185 ILE C O 1
ATOM 4547 N N . LYS C 1 186 ? -20.990 -23.481 -38.306 1.00 25.77 186 LYS C N 1
ATOM 4548 C CA . LYS C 1 186 ? -20.980 -22.426 -39.322 1.00 26.16 186 LYS C CA 1
ATOM 4549 C C . LYS C 1 186 ? -20.484 -22.928 -40.685 1.00 33.27 186 LYS C C 1
ATOM 4550 O O . LYS C 1 186 ? -20.955 -22.488 -41.734 1.00 31.22 186 LYS C O 1
ATOM 4556 N N . ASP C 1 187 ? -19.505 -23.830 -40.676 1.00 31.12 187 ASP C N 1
ATOM 4557 C CA . ASP C 1 187 ? -18.917 -24.277 -41.942 1.00 31.14 187 ASP C CA 1
ATOM 4558 C C . ASP C 1 187 ? -19.832 -25.221 -42.705 1.00 35.41 187 ASP C C 1
ATOM 4559 O O . ASP C 1 187 ? -19.532 -25.554 -43.855 1.00 33.87 187 ASP C O 1
ATOM 4564 N N . ARG C 1 188 ? -20.944 -25.644 -42.085 1.00 25.41 188 ARG C N 1
ATOM 4565 C CA . ARG C 1 188 ? -21.899 -26.540 -42.751 1.00 24.00 188 ARG C CA 1
ATOM 4566 C C . ARG C 1 188 ? -23.201 -25.776 -43.013 1.00 32.38 188 ARG C C 1
ATOM 4567 O O . ARG C 1 188 ? -24.004 -25.539 -42.096 1.00 27.11 188 ARG C O 1
ATOM 4575 N N . LYS C 1 189 ? -23.398 -25.423 -44.281 1.00 24.49 189 LYS C N 1
ATOM 4576 C CA . LYS C 1 189 ? -24.389 -24.440 -44.705 1.00 34.22 189 LYS C CA 1
ATOM 4577 C C . LYS C 1 189 ? -25.795 -24.731 -44.164 1.00 36.26 189 LYS C C 1
ATOM 4578 O O . LYS C 1 189 ? -26.417 -23.875 -43.542 1.00 36.91 189 LYS C O 1
ATOM 4584 N N . HIS C 1 190 ? -26.262 -25.957 -44.344 1.00 30.56 190 HIS C N 1
ATOM 4585 C CA . HIS C 1 190 ? -27.621 -26.298 -43.951 1.00 26.51 190 HIS C CA 1
ATOM 4586 C C . HIS C 1 190 ? -27.740 -26.462 -42.444 1.00 27.69 190 HIS C C 1
ATOM 4587 O O . HIS C 1 190 ? -28.749 -26.061 -41.857 1.00 26.34 190 HIS C O 1
ATOM 4594 N N . VAL C 1 191 ? -26.702 -27.008 -41.812 1.00 27.79 191 VAL C N 1
ATOM 4595 C CA . VAL C 1 191 ? -26.686 -27.098 -40.359 1.00 25.04 191 VAL C CA 1
ATOM 4596 C C . VAL C 1 191 ? -26.745 -25.683 -39.761 1.00 24.34 191 VAL C C 1
ATOM 4597 O O . VAL C 1 191 ? -27.477 -25.424 -38.802 1.00 26.67 191 VAL C O 1
ATOM 4601 N N . SER C 1 192 ? -25.970 -24.778 -40.350 1.00 21.86 192 SER C N 1
ATOM 4602 C CA . SER C 1 192 ? -25.857 -23.412 -39.864 1.00 24.87 192 SER C CA 1
ATOM 4603 C C . SER C 1 192 ? -27.198 -22.678 -39.919 1.00 28.35 192 SER C C 1
ATOM 4604 O O . SER C 1 192 ? -27.597 -22.026 -38.955 1.00 28.45 192 SER C O 1
ATOM 4607 N N . ALA C 1 193 ? -27.892 -22.815 -41.044 1.00 24.99 193 ALA C N 1
ATOM 4608 C CA . ALA C 1 193 ? -29.193 -22.191 -41.227 1.00 31.44 193 ALA C CA 1
ATOM 4609 C C . ALA C 1 193 ? -30.198 -22.806 -40.256 1.00 32.97 193 ALA C C 1
ATOM 4610 O O . ALA C 1 193 ? -31.043 -22.112 -39.694 1.00 30.06 193 ALA C O 1
ATOM 4612 N N . TRP C 1 194 ? -30.102 -24.115 -40.056 1.00 26.73 194 TRP C N 1
ATOM 4613 C CA . TRP C 1 194 ? -30.990 -24.799 -39.128 1.00 26.30 194 TRP C CA 1
ATOM 4614 C C . TRP C 1 194 ? -30.752 -24.348 -37.691 1.00 29.03 194 TRP C C 1
ATOM 4615 O O . TRP C 1 194 ? -31.696 -24.060 -36.938 1.00 28.19 194 TRP C O 1
ATOM 4626 N N . TRP C 1 195 ? -29.482 -24.288 -37.320 1.00 26.50 195 TRP C N 1
ATOM 4627 C CA . TRP C 1 195 ? -29.110 -23.804 -36.005 1.00 26.54 195 TRP C CA 1
ATOM 4628 C C . TRP C 1 195 ? -29.563 -22.363 -35.777 1.00 26.43 195 TRP C C 1
ATOM 4629 O O . TRP C 1 195 ? -30.090 -22.056 -34.717 1.00 22.77 195 TRP C O 1
ATOM 4640 N N . ASP C 1 196 ? -29.323 -21.487 -36.756 1.00 25.59 196 ASP C N 1
ATOM 4641 C CA . ASP C 1 196 ? -29.749 -20.095 -36.648 1.00 27.28 196 ASP C CA 1
ATOM 4642 C C . ASP C 1 196 ? -31.236 -20.029 -36.371 1.00 29.43 196 ASP C C 1
ATOM 4643 O O . ASP C 1 196 ? -31.698 -19.198 -35.593 1.00 33.01 196 ASP C O 1
ATOM 4648 N N . ASP C 1 197 ? -31.973 -20.908 -37.037 1.00 33.25 197 ASP C N 1
ATOM 4649 C CA . ASP C 1 197 ? -33.417 -20.953 -36.900 1.00 30.66 197 ASP C CA 1
ATOM 4650 C C . ASP C 1 197 ? -33.809 -21.408 -35.501 1.00 33.27 197 ASP C C 1
ATOM 4651 O O . ASP C 1 197 ? -34.491 -20.671 -34.808 1.00 30.60 197 ASP C O 1
ATOM 4656 N N . ILE C 1 198 ? -33.395 -22.602 -35.069 1.00 27.17 198 ILE C N 1
ATOM 4657 C CA . ILE C 1 198 ? -33.932 -23.101 -33.793 1.00 24.46 198 ILE C CA 1
ATOM 4658 C C . ILE C 1 198 ? -33.413 -22.329 -32.606 1.00 29.23 198 ILE C C 1
ATOM 4659 O O . ILE C 1 198 ? -34.115 -22.200 -31.606 1.00 32.17 198 ILE C O 1
ATOM 4664 N N . SER C 1 199 ? -32.202 -21.799 -32.703 1.00 24.98 199 SER C N 1
ATOM 4665 C CA . SER C 1 199 ? -31.652 -21.092 -31.572 1.00 25.40 199 SER C CA 1
ATOM 4666 C C . SER C 1 199 ? -32.138 -19.641 -31.487 1.00 28.52 199 SER C C 1
ATOM 4667 O O . SER C 1 199 ? -31.801 -18.979 -30.545 1.00 28.77 199 SER C O 1
ATOM 4670 N N . SER C 1 200 ? -32.903 -19.160 -32.469 1.00 28.04 200 SER C N 1
ATOM 4671 C CA . SER C 1 200 ? -33.530 -17.829 -32.386 1.00 35.39 200 SER C CA 1
ATOM 4672 C C . SER C 1 200 ? -35.035 -17.893 -32.048 1.00 33.01 200 SER C C 1
ATOM 4673 O O . SER C 1 200 ? -35.713 -16.873 -32.063 1.00 33.54 200 SER C O 1
ATOM 4676 N N . ARG C 1 201 ? -35.556 -19.090 -31.783 1.00 32.78 201 ARG C N 1
ATOM 4677 C CA . ARG C 1 201 ? -36.941 -19.226 -31.312 1.00 28.95 201 ARG C CA 1
ATOM 4678 C C . ARG C 1 201 ? -37.085 -18.566 -29.948 1.00 29.26 201 ARG C C 1
ATOM 4679 O O . ARG C 1 201 ? -36.221 -18.739 -29.081 1.00 27.60 201 ARG C O 1
ATOM 4687 N N . PRO C 1 202 ? -38.194 -17.842 -29.726 1.00 29.07 202 PRO C N 1
ATOM 4688 C CA . PRO C 1 202 ? -38.331 -17.107 -28.457 1.00 31.40 202 PRO C CA 1
ATOM 4689 C C . PRO C 1 202 ? -38.220 -18.002 -27.205 1.00 28.41 202 PRO C C 1
ATOM 4690 O O . PRO C 1 202 ? -37.705 -17.558 -26.184 1.00 29.68 202 PRO C O 1
ATOM 4694 N N . ALA C 1 203 ? -38.688 -19.241 -27.272 1.00 26.28 203 ALA C N 1
ATOM 4695 C CA . ALA C 1 203 ? -38.608 -20.112 -26.103 1.00 29.13 203 ALA C CA 1
ATOM 4696 C C . ALA C 1 203 ? -37.153 -20.389 -25.710 1.00 30.07 203 ALA C C 1
ATOM 4697 O O . ALA C 1 203 ? -36.829 -20.499 -24.519 1.00 25.53 203 ALA C O 1
ATOM 4699 N N . TRP C 1 204 ? -36.270 -20.507 -26.700 1.00 29.17 204 TRP C N 1
ATOM 4700 C CA . TRP C 1 204 ? -34.869 -20.742 -26.374 1.00 31.51 204 TRP C CA 1
ATOM 4701 C C . TRP C 1 204 ? -34.253 -19.450 -25.830 1.00 28.61 204 TRP C C 1
ATOM 4702 O O . TRP C 1 204 ? -33.565 -19.483 -24.809 1.00 31.26 204 TRP C O 1
ATOM 4713 N N . LYS C 1 205 ? -34.555 -18.313 -26.456 1.00 29.61 205 LYS C N 1
ATOM 4714 C CA . LYS C 1 205 ? -34.021 -17.030 -25.978 1.00 34.23 205 LYS C CA 1
ATOM 4715 C C . LYS C 1 205 ? -34.393 -16.797 -24.515 1.00 33.21 205 LYS C C 1
ATOM 4716 O O . LYS C 1 205 ? -33.583 -16.311 -23.738 1.00 36.86 205 LYS C O 1
ATOM 4722 N N . GLU C 1 206 ? -35.621 -17.155 -24.154 1.00 34.49 206 GLU C N 1
ATOM 4723 C CA . GLU C 1 206 ? -36.112 -17.005 -22.782 1.00 32.29 206 GLU C CA 1
ATOM 4724 C C . GLU C 1 206 ? -35.427 -17.997 -21.831 1.00 30.34 206 GLU C C 1
ATOM 4725 O O . GLU C 1 206 ? -35.108 -17.661 -20.680 1.00 31.72 206 GLU C O 1
ATOM 4731 N N . THR C 1 207 ? -35.232 -19.229 -22.303 1.00 29.29 207 THR C N 1
ATOM 4732 C CA . THR C 1 207 ? -34.538 -20.222 -21.503 1.00 29.69 207 THR C CA 1
ATOM 4733 C C . THR C 1 207 ? -33.145 -19.715 -21.144 1.00 34.07 207 THR C C 1
ATOM 4734 O O . THR C 1 207 ? -32.737 -19.734 -19.980 1.00 29.07 207 THR C O 1
ATOM 4738 N N . VAL C 1 208 ? -32.446 -19.207 -22.150 1.00 28.10 208 VAL C N 1
ATOM 4739 C CA . VAL C 1 208 ? -31.109 -18.717 -21.965 1.00 26.98 208 VAL C CA 1
ATOM 4740 C C . VAL C 1 208 ? -31.097 -17.458 -21.107 1.00 37.18 208 VAL C C 1
ATOM 4741 O O . VAL C 1 208 ? -30.290 -17.332 -20.181 1.00 34.49 208 VAL C O 1
ATOM 4745 N N . ALA C 1 209 ? -32.020 -16.547 -21.382 1.00 35.48 209 ALA C N 1
ATOM 4746 C CA . ALA C 1 209 ? -32.052 -15.286 -20.638 1.00 40.96 209 ALA C CA 1
ATOM 4747 C C . ALA C 1 209 ? -32.294 -15.554 -19.159 1.00 39.66 209 ALA C C 1
ATOM 4748 O O . ALA C 1 209 ? -31.725 -14.888 -18.318 1.00 34.51 209 ALA C O 1
ATOM 4750 N N . LYS C 1 210 ? -33.108 -16.561 -18.846 1.00 40.20 210 LYS C N 1
ATOM 4751 C CA . LYS C 1 210 ? -33.485 -16.823 -17.456 1.00 38.98 210 LYS C CA 1
ATOM 4752 C C . LYS C 1 210 ? -32.596 -17.792 -16.687 1.00 36.38 210 LYS C C 1
ATOM 4753 O O . LYS C 1 210 ? -32.495 -17.675 -15.468 1.00 46.57 210 LYS C O 1
ATOM 4759 N N . TYR C 1 211 ? -31.973 -18.756 -17.366 1.00 36.07 211 TYR C N 1
ATOM 4760 C CA . TYR C 1 211 ? -31.346 -19.870 -16.639 1.00 41.61 211 TYR C CA 1
ATOM 4761 C C . TYR C 1 211 ? -29.871 -20.148 -16.969 1.00 45.46 211 TYR C C 1
ATOM 4762 O O . TYR C 1 211 ? -29.374 -21.247 -16.736 1.00 44.71 211 TYR C O 1
ATOM 4771 N N . SER C 1 212 ? -29.164 -19.153 -17.479 1.00 41.53 212 SER C N 1
ATOM 4772 C CA . SER C 1 212 ? -27.731 -19.311 -17.686 1.00 52.49 212 SER C CA 1
ATOM 4773 C C . SER C 1 212 ? -26.996 -19.252 -16.341 1.00 68.43 212 SER C C 1
ATOM 4774 O O . SER C 1 212 ? -27.316 -18.415 -15.484 1.00 68.88 212 SER C O 1
ATOM 4777 N N . PHE C 1 213 ? -25.999 -20.123 -16.170 1.00 77.12 213 PHE C N 1
ATOM 4778 C CA . PHE C 1 213 ? -25.161 -20.118 -14.966 1.00 82.91 213 PHE C CA 1
ATOM 4779 C C . PHE C 1 213 ? -24.025 -19.098 -15.050 1.00 83.45 213 PHE C C 1
ATOM 4780 O O . PHE C 1 213 ? -23.708 -18.584 -16.125 1.00 79.80 213 PHE C O 1
ATOM 4782 N N . VAL D 1 2 ? -7.023 35.422 -10.420 1.00 63.34 2 VAL D N 1
ATOM 4783 C CA . VAL D 1 2 ? -7.608 35.507 -9.083 1.00 62.71 2 VAL D CA 1
ATOM 4784 C C . VAL D 1 2 ? -8.866 34.640 -9.010 1.00 53.95 2 VAL D C 1
ATOM 4785 O O . VAL D 1 2 ? -9.845 34.848 -9.735 1.00 60.09 2 VAL D O 1
ATOM 4789 N N . LEU D 1 3 ? -8.809 33.627 -8.162 1.00 74.29 3 LEU D N 1
ATOM 4790 C CA . LEU D 1 3 ? -9.926 32.725 -8.022 1.00 64.33 3 LEU D CA 1
ATOM 4791 C C . LEU D 1 3 ? -11.211 33.459 -7.595 1.00 59.57 3 LEU D C 1
ATOM 4792 O O . LEU D 1 3 ? -11.220 34.219 -6.627 1.00 58.37 3 LEU D O 1
ATOM 4797 N N . LYS D 1 4 ? -12.288 33.229 -8.339 1.00 56.01 4 LYS D N 1
ATOM 4798 C CA . LYS D 1 4 ? -13.574 33.853 -8.055 1.00 55.46 4 LYS D CA 1
ATOM 4799 C C . LYS D 1 4 ? -14.598 32.779 -7.710 1.00 51.97 4 LYS D C 1
ATOM 4800 O O . LYS D 1 4 ? -14.734 31.789 -8.425 1.00 45.50 4 LYS D O 1
ATOM 4802 N N . VAL D 1 5 ? -15.325 33.004 -6.620 1.00 51.70 5 VAL D N 1
ATOM 4803 C CA . VAL D 1 5 ? -16.369 32.101 -6.139 1.00 44.68 5 VAL D CA 1
ATOM 4804 C C . VAL D 1 5 ? -17.728 32.772 -6.290 1.00 40.83 5 VAL D C 1
ATOM 4805 O O . VAL D 1 5 ? -17.933 33.860 -5.756 1.00 42.28 5 VAL D O 1
ATOM 4809 N N . TYR D 1 6 ? -18.642 32.139 -7.017 1.00 36.60 6 TYR D N 1
ATOM 4810 C CA . TYR D 1 6 ? -19.979 32.692 -7.255 1.00 40.38 6 TYR D CA 1
ATOM 4811 C C . TYR D 1 6 ? -21.023 32.235 -6.240 1.00 40.49 6 TYR D C 1
ATOM 4812 O O . TYR D 1 6 ? -21.155 31.040 -5.985 1.00 39.61 6 TYR D O 1
ATOM 4821 N N . GLY D 1 7 ? -21.767 33.197 -5.692 1.00 41.67 7 GLY D N 1
ATOM 4822 C CA . GLY D 1 7 ? -22.871 32.940 -4.775 1.00 39.13 7 GLY D CA 1
ATOM 4823 C C . GLY D 1 7 ? -22.511 32.652 -3.324 1.00 42.28 7 GLY D C 1
ATOM 4824 O O . GLY D 1 7 ? -23.070 31.732 -2.739 1.00 43.52 7 GLY D O 1
ATOM 4825 N N . PRO D 1 8 ? -21.584 33.430 -2.727 1.00 46.65 8 PRO D N 1
ATOM 4826 C CA . PRO D 1 8 ? -21.095 33.113 -1.375 1.00 47.03 8 PRO D CA 1
ATOM 4827 C C . PRO D 1 8 ? -22.175 33.116 -0.279 1.00 49.53 8 PRO D C 1
ATOM 4828 O O . PRO D 1 8 ? -21.959 32.533 0.780 1.00 50.85 8 PRO D O 1
ATOM 4832 N N . HIS D 1 9 ? -23.303 33.777 -0.508 1.00 45.68 9 HIS D N 1
ATOM 4833 C CA . HIS D 1 9 ? -24.295 33.896 0.552 1.00 53.45 9 HIS D CA 1
ATOM 4834 C C . HIS D 1 9 ? -25.034 32.578 0.809 1.00 52.03 9 HIS D C 1
ATOM 4835 O O . HIS D 1 9 ? -25.724 32.431 1.818 1.00 51.16 9 HIS D O 1
ATOM 4842 N N . PHE D 1 10 ? -24.883 31.614 -0.088 1.00 41.40 10 PHE D N 1
ATOM 4843 C CA . PHE D 1 10 ? -25.628 30.376 0.053 1.00 43.58 10 PHE D CA 1
ATOM 4844 C C . PHE D 1 10 ? -24.780 29.278 0.658 1.00 45.50 10 PHE D C 1
ATOM 4845 O O . PHE D 1 10 ? -23.593 29.468 0.866 1.00 43.88 10 PHE D O 1
ATOM 4853 N N . ALA D 1 11 ? -25.401 28.151 0.981 1.00 42.97 11 ALA D N 1
ATOM 4854 C CA . ALA D 1 11 ? -24.745 27.145 1.806 1.00 38.07 11 ALA D CA 1
ATOM 4855 C C . ALA D 1 11 ? -23.696 26.310 1.050 1.00 39.09 11 ALA D C 1
ATOM 4856 O O . ALA D 1 11 ? -22.569 26.180 1.522 1.00 39.76 11 ALA D O 1
ATOM 4858 N N . SER D 1 12 ? -24.046 25.719 -0.092 1.00 38.09 12 SER D N 1
ATOM 4859 C CA . SER D 1 12 ? -23.055 24.904 -0.821 1.00 39.46 12 SER D CA 1
ATOM 4860 C C . SER D 1 12 ? -21.759 25.659 -1.149 1.00 42.93 12 SER D C 1
ATOM 4861 O O . SER D 1 12 ? -20.679 25.091 -0.990 1.00 45.59 12 SER D O 1
ATOM 4864 N N . PRO D 1 13 ? -21.851 26.932 -1.600 1.00 41.92 13 PRO D N 1
ATOM 4865 C CA . PRO D 1 13 ? -20.588 27.641 -1.853 1.00 43.21 13 PRO D CA 1
ATOM 4866 C C . PRO D 1 13 ? -19.701 27.757 -0.624 1.00 44.05 13 PRO D C 1
ATOM 4867 O O . PRO D 1 13 ? -18.489 27.880 -0.779 1.00 45.46 13 PRO D O 1
ATOM 4871 N N . LYS D 1 14 ? -20.286 27.708 0.576 1.00 41.24 14 LYS D N 1
ATOM 4872 C CA . LYS D 1 14 ? -19.479 27.818 1.782 1.00 37.77 14 LYS D CA 1
ATOM 4873 C C . LYS D 1 14 ? -18.568 26.597 1.989 1.00 37.45 14 LYS D C 1
ATOM 4874 O O . LYS D 1 14 ? -17.557 26.701 2.685 1.00 44.42 14 LYS D O 1
ATOM 4880 N N . ARG D 1 15 ? -18.896 25.460 1.379 1.00 35.71 15 ARG D N 1
ATOM 4881 C CA . ARG D 1 15 ? -17.953 24.334 1.384 1.00 46.05 15 ARG D CA 1
ATOM 4882 C C . ARG D 1 15 ? -16.649 24.748 0.716 1.00 43.86 15 ARG D C 1
ATOM 4883 O O . ARG D 1 15 ? -15.572 24.488 1.235 1.00 43.38 15 ARG D O 1
ATOM 4891 N N . ALA D 1 16 ? -16.763 25.427 -0.419 1.00 44.10 16 ALA D N 1
ATOM 4892 C CA . ALA D 1 16 ? -15.592 25.895 -1.149 1.00 41.59 16 ALA D CA 1
ATOM 4893 C C . ALA D 1 16 ? -14.894 26.989 -0.356 1.00 45.89 16 ALA D C 1
ATOM 4894 O O . ALA D 1 16 ? -13.667 26.974 -0.212 1.00 46.61 16 ALA D O 1
ATOM 4896 N N . LEU D 1 17 ? -15.680 27.925 0.181 1.00 43.59 17 LEU D N 1
ATOM 4897 C CA . LEU D 1 17 ? -15.110 29.073 0.886 1.00 48.86 17 LEU D CA 1
ATOM 4898 C C . LEU D 1 17 ? -14.272 28.643 2.076 1.00 50.43 17 LEU D C 1
ATOM 4899 O O . LEU D 1 17 ? -13.153 29.121 2.244 1.00 56.01 17 LEU D O 1
ATOM 4904 N N . VAL D 1 18 ? -14.786 27.723 2.884 1.00 47.61 18 VAL D N 1
ATOM 4905 C CA . VAL D 1 18 ? -14.040 27.311 4.065 1.00 52.39 18 VAL D CA 1
ATOM 4906 C C . VAL D 1 18 ? -12.775 26.565 3.661 1.00 44.34 18 VAL D C 1
ATOM 4907 O O . VAL D 1 18 ? -11.753 26.680 4.330 1.00 51.87 18 VAL D O 1
ATOM 4911 N N . THR D 1 19 ? -12.824 25.831 2.554 1.00 45.59 19 THR D N 1
ATOM 4912 C CA . THR D 1 19 ? -11.633 25.134 2.073 1.00 47.11 19 THR D CA 1
ATOM 4913 C C . THR D 1 19 ? -10.603 26.157 1.599 1.00 50.85 19 THR D C 1
ATOM 4914 O O . THR D 1 19 ? -9.425 26.085 1.968 1.00 55.99 19 THR D O 1
ATOM 4918 N N . LEU D 1 20 ? -11.058 27.140 0.827 1.00 48.02 20 LEU D N 1
ATOM 4919 C CA . LEU D 1 20 ? -10.175 28.213 0.378 1.00 51.32 20 LEU D CA 1
ATOM 4920 C C . LEU D 1 20 ? -9.507 28.937 1.538 1.00 59.56 20 LEU D C 1
ATOM 4921 O O . LEU D 1 20 ? -8.300 29.212 1.493 1.00 61.44 20 LEU D O 1
ATOM 4926 N N . ILE D 1 21 ? -10.285 29.223 2.582 1.00 50.18 21 ILE D N 1
ATOM 4927 C CA . ILE D 1 21 ? -9.770 29.946 3.735 1.00 51.72 21 ILE D CA 1
ATOM 4928 C C . ILE D 1 21 ? -8.798 29.068 4.526 1.00 63.43 21 ILE D C 1
ATOM 4929 O O . ILE D 1 21 ? -7.755 29.544 4.967 1.00 68.01 21 ILE D O 1
ATOM 4934 N N . GLU D 1 22 ? -9.131 27.789 4.691 1.00 61.62 22 GLU D N 1
ATOM 4935 C CA . GLU D 1 22 ? -8.225 26.827 5.332 1.00 60.67 22 GLU D CA 1
ATOM 4936 C C . GLU D 1 22 ? -6.858 26.739 4.648 1.00 63.18 22 GLU D C 1
ATOM 4937 O O . GLU D 1 22 ? -5.832 26.578 5.306 1.00 67.80 22 GLU D O 1
ATOM 4943 N N . LYS D 1 23 ? -6.839 26.808 3.323 1.00 69.45 23 LYS D N 1
ATOM 4944 C CA . LYS D 1 23 ? -5.580 26.643 2.597 1.00 65.96 23 LYS D CA 1
ATOM 4945 C C . LYS D 1 23 ? -4.849 27.971 2.430 1.00 70.20 23 LYS D C 1
ATOM 4946 O O . LYS D 1 23 ? -3.733 28.013 1.914 1.00 74.55 23 LYS D O 1
ATOM 4952 N N . GLY D 1 24 ? -5.462 29.050 2.902 1.00 70.02 24 GLY D N 1
ATOM 4953 C CA . GLY D 1 24 ? -4.856 30.367 2.807 1.00 69.44 24 GLY D CA 1
ATOM 4954 C C . GLY D 1 24 ? -4.765 30.865 1.376 1.00 66.87 24 GLY D C 1
ATOM 4955 O O . GLY D 1 24 ? -3.819 31.555 1.000 1.00 72.28 24 GLY D O 1
ATOM 4956 N N . VAL D 1 25 ? -5.768 30.522 0.576 1.00 61.61 25 VAL D N 1
ATOM 4957 C CA . VAL D 1 25 ? -5.807 30.923 -0.822 1.00 61.14 25 VAL D CA 1
ATOM 4958 C C . VAL D 1 25 ? -6.540 32.249 -1.004 1.00 63.90 25 VAL D C 1
ATOM 4959 O O . VAL D 1 25 ? -7.611 32.455 -0.451 1.00 67.19 25 VAL D O 1
ATOM 4963 N N . ALA D 1 26 ? -5.952 33.146 -1.790 1.00 67.27 26 ALA D N 1
ATOM 4964 C CA . ALA D 1 26 ? -6.590 34.406 -2.127 1.00 61.80 26 ALA D CA 1
ATOM 4965 C C . ALA D 1 26 ? -7.737 34.165 -3.094 1.00 67.34 26 ALA D C 1
ATOM 4966 O O . ALA D 1 26 ? -7.621 33.359 -4.027 1.00 64.97 26 ALA D O 1
ATOM 4968 N N . PHE D 1 27 ? -8.851 34.856 -2.863 1.00 64.88 27 PHE D N 1
ATOM 4969 C CA . PHE D 1 27 ? -10.004 34.735 -3.743 1.00 63.12 27 PHE D CA 1
ATOM 4970 C C . PHE D 1 27 ? -10.926 35.947 -3.674 1.00 58.93 27 PHE D C 1
ATOM 4971 O O . PHE D 1 27 ? -10.900 36.721 -2.714 1.00 61.30 27 PHE D O 1
ATOM 4979 N N . GLU D 1 28 ? -11.764 36.082 -4.695 1.00 57.58 28 GLU D N 1
ATOM 4980 C CA . GLU D 1 28 ? -12.822 37.072 -4.682 1.00 58.81 28 GLU D CA 1
ATOM 4981 C C . GLU D 1 28 ? -14.161 36.347 -4.736 1.00 57.14 28 GLU D C 1
ATOM 4982 O O . GLU D 1 28 ? -14.240 35.204 -5.206 1.00 52.17 28 GLU D O 1
ATOM 4984 N N . THR D 1 29 ? -15.217 37.002 -4.260 1.00 57.77 29 THR D N 1
ATOM 4985 C CA . THR D 1 29 ? -16.537 36.395 -4.332 1.00 51.26 29 THR D CA 1
ATOM 4986 C C . THR D 1 29 ? -17.407 37.283 -5.203 1.00 54.21 29 THR D C 1
ATOM 4987 O O . THR D 1 29 ? -17.220 38.496 -5.247 1.00 55.96 29 THR D O 1
ATOM 4991 N N . ILE D 1 30 ? -18.357 36.660 -5.893 1.00 49.28 30 ILE D N 1
ATOM 4992 C CA . ILE D 1 30 ? -19.278 37.349 -6.783 1.00 45.10 30 ILE D CA 1
ATOM 4993 C C . ILE D 1 30 ? -20.695 36.941 -6.416 1.00 45.88 30 ILE D C 1
ATOM 4994 O O . ILE D 1 30 ? -21.034 35.756 -6.403 1.00 44.25 30 ILE D O 1
ATOM 4999 N N . PRO D 1 31 ? -21.522 37.924 -6.055 1.00 45.92 31 PRO D N 1
ATOM 5000 C CA . PRO D 1 31 ? -22.868 37.546 -5.635 1.00 42.97 31 PRO D CA 1
ATOM 5001 C C . PRO D 1 31 ? -23.672 37.028 -6.807 1.00 51.90 31 PRO D C 1
ATOM 5002 O O . PRO D 1 31 ? -23.439 37.431 -7.942 1.00 53.97 31 PRO D O 1
ATOM 5006 N N . VAL D 1 32 ? -24.575 36.100 -6.525 1.00 50.69 32 VAL D N 1
ATOM 5007 C CA . VAL D 1 32 ? -25.567 35.659 -7.485 1.00 48.87 32 VAL D CA 1
ATOM 5008 C C . VAL D 1 32 ? -26.906 35.764 -6.766 1.00 51.80 32 VAL D C 1
ATOM 5009 O O . VAL D 1 32 ? -27.118 35.151 -5.717 1.00 47.07 32 VAL D O 1
ATOM 5013 N N . ASP D 1 33 ? -27.784 36.587 -7.317 1.00 50.21 33 ASP D N 1
ATOM 5014 C CA . ASP D 1 33 ? -29.077 36.861 -6.707 1.00 43.74 33 ASP D CA 1
ATOM 5015 C C . ASP D 1 33 ? -30.064 35.760 -7.053 1.00 42.64 33 ASP D C 1
ATOM 5016 O O . ASP D 1 33 ? -30.760 35.860 -8.069 1.00 41.59 33 ASP D O 1
ATOM 5021 N N . LEU D 1 34 ? -30.074 34.689 -6.252 1.00 38.63 34 LEU D N 1
ATOM 5022 C CA . LEU D 1 34 ? -30.962 33.553 -6.506 1.00 46.24 34 LEU D CA 1
ATOM 5023 C C . LEU D 1 34 ? -32.430 33.957 -6.448 1.00 52.87 34 LEU D C 1
ATOM 5024 O O . LEU D 1 34 ? -33.251 33.493 -7.244 1.00 55.28 34 LEU D O 1
ATOM 5029 N N . MET D 1 35 ? -32.754 34.846 -5.519 1.00 54.49 35 MET D N 1
ATOM 5030 C CA . MET D 1 35 ? -34.138 35.218 -5.310 1.00 51.43 35 MET D CA 1
ATOM 5031 C C . MET D 1 35 ? -34.636 35.962 -6.550 1.00 45.75 35 MET D C 1
ATOM 5032 O O . MET D 1 35 ? -35.811 35.910 -6.859 1.00 48.69 35 MET D O 1
ATOM 5037 N N . LYS D 1 36 ? -33.734 36.617 -7.282 1.00 46.19 36 LYS D N 1
ATOM 5038 C CA . LYS D 1 36 ? -34.108 37.306 -8.530 1.00 44.46 36 LYS D CA 1
ATOM 5039 C C . LYS D 1 36 ? -33.829 36.525 -9.824 1.00 50.91 36 LYS D C 1
ATOM 5040 O O . LYS D 1 36 ? -33.952 37.072 -10.924 1.00 53.75 36 LYS D O 1
ATOM 5046 N N . GLY D 1 37 ? -33.448 35.256 -9.691 1.00 45.42 37 GLY D N 1
ATOM 5047 C CA . GLY D 1 37 ? -33.233 34.387 -10.830 1.00 42.84 37 GLY D CA 1
ATOM 5048 C C . GLY D 1 37 ? -31.957 34.642 -11.635 1.00 46.81 37 GLY D C 1
ATOM 5049 O O . GLY D 1 37 ? -31.842 34.211 -12.791 1.00 40.36 37 GLY D O 1
ATOM 5050 N N . GLU D 1 38 ? -30.974 35.298 -11.025 1.00 45.01 38 GLU D N 1
ATOM 5051 C CA . GLU D 1 38 ? -29.719 35.577 -11.729 1.00 45.01 38 GLU D CA 1
ATOM 5052 C C . GLU D 1 38 ? -29.008 34.271 -12.131 1.00 45.29 38 GLU D C 1
ATOM 5053 O O . GLU D 1 38 ? -28.303 34.209 -13.142 1.00 47.43 38 GLU D O 1
ATOM 5059 N N . HIS D 1 39 ? -29.204 33.224 -11.335 1.00 37.91 39 HIS D N 1
ATOM 5060 C CA . HIS D 1 39 ? -28.586 31.926 -11.599 1.00 34.65 39 HIS D CA 1
ATOM 5061 C C . HIS D 1 39 ? -29.235 31.187 -12.752 1.00 37.73 39 HIS D C 1
ATOM 5062 O O . HIS D 1 39 ? -28.706 30.189 -13.214 1.00 35.16 39 HIS D O 1
ATOM 5069 N N . LYS D 1 40 ? -30.377 31.678 -13.217 1.00 36.10 40 LYS D N 1
ATOM 5070 C CA . LYS D 1 40 ? -31.089 31.041 -14.322 1.00 33.57 40 LYS D CA 1
ATOM 5071 C C . LYS D 1 40 ? -30.976 31.837 -15.620 1.00 43.22 40 LYS D C 1
ATOM 5072 O O . LYS D 1 40 ? -31.726 31.595 -16.565 1.00 45.84 40 LYS D O 1
ATOM 5078 N N . GLN D 1 41 ? -30.097 32.836 -15.634 1.00 41.36 41 GLN D N 1
ATOM 5079 C CA . GLN D 1 41 ? -29.869 33.647 -16.832 1.00 40.26 41 GLN D CA 1
ATOM 5080 C C . GLN D 1 41 ? -28.620 33.147 -17.591 1.00 41.21 41 GLN D C 1
ATOM 5081 O O . GLN D 1 41 ? -27.753 32.508 -16.986 1.00 36.76 41 GLN D O 1
ATOM 5087 N N . PRO D 1 42 ? -28.542 33.408 -18.917 1.00 44.79 42 PRO D N 1
ATOM 5088 C CA . PRO D 1 42 ? -27.472 32.879 -19.782 1.00 43.84 42 PRO D CA 1
ATOM 5089 C C . PRO D 1 42 ? -26.055 33.113 -19.261 1.00 46.63 42 PRO D C 1
ATOM 5090 O O . PRO D 1 42 ? -25.213 32.227 -19.392 1.00 52.32 42 PRO D O 1
ATOM 5094 N N . ALA D 1 43 ? -25.806 34.272 -18.666 1.00 47.73 43 ALA D N 1
ATOM 5095 C CA . ALA D 1 43 ? -24.470 34.611 -18.188 1.00 44.82 43 ALA D CA 1
ATOM 5096 C C . ALA D 1 43 ? -23.996 33.622 -17.132 1.00 44.99 43 ALA D C 1
ATOM 5097 O O . ALA D 1 43 ? -22.891 33.094 -17.225 1.00 46.53 43 ALA D O 1
ATOM 5099 N N . TYR D 1 44 ? -24.830 33.336 -16.140 1.00 40.58 44 TYR D N 1
ATOM 5100 C CA . TYR D 1 44 ? -24.371 32.426 -15.109 1.00 40.94 44 TYR D CA 1
ATOM 5101 C C . TYR D 1 44 ? -24.442 30.972 -15.603 1.00 41.45 44 TYR D C 1
ATOM 5102 O O . TYR D 1 44 ? -23.636 30.136 -15.194 1.00 39.85 44 TYR D O 1
ATOM 5111 N N . LEU D 1 45 ? -25.391 30.674 -16.486 1.00 40.15 45 LEU D N 1
ATOM 5112 C CA . LEU D 1 45 ? -25.526 29.315 -17.021 1.00 34.21 45 LEU D CA 1
ATOM 5113 C C . LEU D 1 45 ? -24.284 28.889 -17.802 1.00 37.18 45 LEU D C 1
ATOM 5114 O O . LEU D 1 45 ? -23.971 27.696 -17.874 1.00 33.04 45 LEU D O 1
ATOM 5119 N N . ALA D 1 46 ? -23.565 29.857 -18.374 1.00 34.73 46 ALA D N 1
ATOM 5120 C CA . ALA D 1 46 ? -22.308 29.535 -19.046 1.00 38.30 46 ALA D CA 1
ATOM 5121 C C . ALA D 1 46 ? -21.279 29.064 -18.024 1.00 40.09 46 ALA D C 1
ATOM 5122 O O . ALA D 1 46 ? -20.343 28.347 -18.368 1.00 42.26 46 ALA D O 1
ATOM 5124 N N . LEU D 1 47 ? -21.461 29.439 -16.762 1.00 38.97 47 LEU D N 1
ATOM 5125 C CA . LEU D 1 47 ? -20.526 29.003 -15.731 1.00 39.34 47 LEU D CA 1
ATOM 5126 C C . LEU D 1 47 ? -20.997 27.718 -15.068 1.00 39.77 47 LEU D C 1
ATOM 5127 O O . LEU D 1 47 ? -20.191 26.863 -14.743 1.00 43.95 47 LEU D O 1
ATOM 5132 N N . GLN D 1 48 ? -22.298 27.602 -14.832 1.00 39.62 48 GLN D N 1
ATOM 5133 C CA . GLN D 1 48 ? -22.865 26.415 -14.192 1.00 33.50 48 GLN D CA 1
ATOM 5134 C C . GLN D 1 48 ? -24.141 26.036 -14.945 1.00 32.05 48 GLN D C 1
ATOM 5135 O O . GLN D 1 48 ? -25.184 26.647 -14.726 1.00 36.66 48 GLN D O 1
ATOM 5141 N N . PRO D 1 49 ? -24.050 25.053 -15.858 1.00 31.99 49 PRO D N 1
ATOM 5142 C CA . PRO D 1 49 ? -25.147 24.701 -16.770 1.00 29.90 49 PRO D CA 1
ATOM 5143 C C . PRO D 1 49 ? -26.370 24.136 -16.042 1.00 29.22 49 PRO D C 1
ATOM 5144 O O . PRO D 1 49 ? -27.433 24.048 -16.645 1.00 26.38 49 PRO D O 1
ATOM 5148 N N . PHE D 1 50 ? -26.209 23.739 -14.783 1.00 25.49 50 PHE D N 1
ATOM 5149 C CA . PHE D 1 50 ? -27.335 23.268 -13.996 1.00 34.36 50 PHE D CA 1
ATOM 5150 C C . PHE D 1 50 ? -28.002 24.421 -13.252 1.00 40.33 50 PHE D C 1
ATOM 5151 O O . PHE D 1 50 ? -29.014 24.233 -12.590 1.00 40.48 50 PHE D O 1
ATOM 5159 N N . GLY D 1 51 ? -27.425 25.615 -13.376 1.00 35.15 51 GLY D N 1
ATOM 5160 C CA . GLY D 1 51 ? -27.979 26.808 -12.773 1.00 30.47 51 GLY D CA 1
ATOM 5161 C C . GLY D 1 51 ? -28.056 26.756 -11.253 1.00 34.97 51 GLY D C 1
ATOM 5162 O O . GLY D 1 51 ? -29.077 27.125 -10.666 1.00 30.32 51 GLY D O 1
ATOM 5163 N N . THR D 1 52 ? -26.987 26.296 -10.607 1.00 30.56 52 THR D N 1
ATOM 5164 C CA . THR D 1 52 ? -26.932 26.310 -9.141 1.00 31.97 52 THR D CA 1
ATOM 5165 C C . THR D 1 52 ? -25.582 26.853 -8.705 1.00 33.45 52 THR D C 1
ATOM 5166 O O . THR D 1 52 ? -24.678 26.988 -9.522 1.00 28.14 52 THR D O 1
ATOM 5170 N N . VAL D 1 53 ? -25.469 27.213 -7.432 1.00 35.10 53 VAL D N 1
ATOM 5171 C CA . VAL D 1 53 ? -24.217 27.729 -6.883 1.00 39.02 53 VAL D CA 1
ATOM 5172 C C . VAL D 1 53 ? -23.605 26.697 -5.945 1.00 39.00 53 VAL D C 1
ATOM 5173 O O . VAL D 1 53 ? -24.346 26.022 -5.210 1.00 34.39 53 VAL D O 1
ATOM 5177 N N . PRO D 1 54 ? -22.259 26.620 -5.892 1.00 31.78 54 PRO D N 1
ATOM 5178 C CA . PRO D 1 54 ? -21.276 27.533 -6.486 1.00 32.13 54 PRO D CA 1
ATOM 5179 C C . PRO D 1 54 ? -20.778 27.204 -7.892 1.00 32.02 54 PRO D C 1
ATOM 5180 O O . PRO D 1 54 ? -20.909 26.098 -8.404 1.00 34.73 54 PRO D O 1
ATOM 5184 N N . ALA D 1 55 ? -20.200 28.211 -8.521 1.00 39.38 55 ALA D N 1
ATOM 5185 C CA . ALA D 1 55 ? -19.313 27.991 -9.642 1.00 40.07 55 ALA D CA 1
ATOM 5186 C C . ALA D 1 55 ? -18.040 28.732 -9.262 1.00 46.38 55 ALA D C 1
ATOM 5187 O O . ALA D 1 55 ? -18.095 29.771 -8.587 1.00 37.81 55 ALA D O 1
ATOM 5189 N N . VAL D 1 56 ? -16.899 28.208 -9.690 1.00 31.37 56 VAL D N 1
ATOM 5190 C CA . VAL D 1 56 ? -15.633 28.857 -9.412 1.00 40.81 56 VAL D CA 1
ATOM 5191 C C . VAL D 1 56 ? -14.935 29.090 -10.725 1.00 40.03 56 VAL D C 1
ATOM 5192 O O . VAL D 1 56 ? -14.879 28.203 -11.567 1.00 42.16 56 VAL D O 1
ATOM 5196 N N . VAL D 1 57 ? -14.439 30.302 -10.912 1.00 42.06 57 VAL D N 1
ATOM 5197 C CA . VAL D 1 57 ? -13.647 30.603 -12.083 1.00 43.32 57 VAL D CA 1
ATOM 5198 C C . VAL D 1 57 ? -12.251 30.979 -11.605 1.00 44.73 57 VAL D C 1
ATOM 5199 O O . VAL D 1 57 ? -12.073 31.920 -10.838 1.00 48.79 57 VAL D O 1
ATOM 5203 N N . ASP D 1 58 ? -11.264 30.223 -12.064 1.00 44.54 58 ASP D N 1
ATOM 5204 C CA . ASP D 1 58 ? -9.879 30.408 -11.666 1.00 49.41 58 ASP D CA 1
ATOM 5205 C C . ASP D 1 58 ? -9.041 30.666 -12.911 1.00 53.97 58 ASP D C 1
ATOM 5206 O O . ASP D 1 58 ? -8.529 29.733 -13.527 1.00 55.82 58 ASP D O 1
ATOM 5211 N N . GLY D 1 59 ? -8.940 31.929 -13.307 1.00 56.50 59 GLY D N 1
ATOM 5212 C CA . GLY D 1 59 ? -8.296 32.267 -14.559 1.00 55.49 59 GLY D CA 1
ATOM 5213 C C . GLY D 1 59 ? -9.113 31.708 -15.708 1.00 57.90 59 GLY D C 1
ATOM 5214 O O . GLY D 1 59 ? -10.311 31.984 -15.803 1.00 55.02 59 GLY D O 1
ATOM 5215 N N . ASP D 1 60 ? -8.492 30.863 -16.534 1.00 52.15 60 ASP D N 1
ATOM 5216 C CA . ASP D 1 60 ? -9.189 30.268 -17.674 1.00 54.81 60 ASP D CA 1
ATOM 5217 C C . ASP D 1 60 ? -9.925 28.991 -17.279 1.00 54.21 60 ASP D C 1
ATOM 5218 O O . ASP D 1 60 ? -10.717 28.448 -18.051 1.00 58.35 60 ASP D O 1
ATOM 5220 N N . TYR D 1 61 ? -9.695 28.538 -16.055 1.00 48.17 61 TYR D N 1
ATOM 5221 C CA . TYR D 1 61 ? -10.275 27.287 -15.583 1.00 41.70 61 TYR D CA 1
ATOM 5222 C C . TYR D 1 61 ? -11.589 27.546 -14.860 1.00 46.96 61 TYR D C 1
ATOM 5223 O O . TYR D 1 61 ? -11.698 28.486 -14.068 1.00 52.72 61 TYR D O 1
ATOM 5232 N N . LYS D 1 62 ? -12.575 26.707 -15.148 1.00 42.46 62 LYS D N 1
ATOM 5233 C CA . LYS D 1 62 ? -13.931 26.824 -14.617 1.00 49.79 62 LYS D CA 1
ATOM 5234 C C . LYS D 1 62 ? -14.314 25.512 -13.934 1.00 45.01 62 LYS D C 1
ATOM 5235 O O . LYS D 1 62 ? -14.093 24.451 -14.509 1.00 41.37 62 LYS D O 1
ATOM 5241 N N . ILE D 1 63 ? -14.863 25.560 -12.722 1.00 39.24 63 ILE D N 1
ATOM 5242 C CA . ILE D 1 63 ? -15.271 24.320 -12.047 1.00 29.20 63 ILE D CA 1
ATOM 5243 C C . ILE D 1 63 ? -16.479 24.546 -11.128 1.00 31.35 63 ILE D C 1
ATOM 5244 O O . ILE D 1 63 ? -16.602 25.599 -10.505 1.00 35.16 63 ILE D O 1
ATOM 5249 N N . PHE D 1 64 ? -17.385 23.565 -11.091 1.00 28.36 64 PHE D N 1
ATOM 5250 C CA . PHE D 1 64 ? -18.547 23.587 -10.196 1.00 33.85 64 PHE D CA 1
ATOM 5251 C C . PHE D 1 64 ? -18.700 22.248 -9.464 1.00 33.21 64 PHE D C 1
ATOM 5252 O O . PHE D 1 64 ? -17.838 21.374 -9.586 1.00 26.81 64 PHE D O 1
ATOM 5260 N N . GLU D 1 65 ? -19.795 22.116 -8.714 1.00 28.83 65 GLU D N 1
ATOM 5261 C CA . GLU D 1 65 ? -20.016 21.070 -7.691 1.00 27.64 65 GLU D CA 1
ATOM 5262 C C . GLU D 1 65 ? -19.105 21.364 -6.504 1.00 32.45 65 GLU D C 1
ATOM 5263 O O . GLU D 1 65 ? -17.879 21.206 -6.582 1.00 29.15 65 GLU D O 1
ATOM 5269 N N . SER D 1 66 ? -19.722 21.768 -5.397 1.00 38.82 66 SER D N 1
ATOM 5270 C CA . SER D 1 66 ? -19.000 22.321 -4.246 1.00 41.14 66 SER D CA 1
ATOM 5271 C C . SER D 1 66 ? -17.879 21.409 -3.748 1.00 38.34 66 SER D C 1
ATOM 5272 O O . SER D 1 66 ? -16.798 21.878 -3.394 1.00 45.67 66 SER D O 1
ATOM 5275 N N . ARG D 1 67 ? -18.141 20.112 -3.717 1.00 36.61 67 ARG D N 1
ATOM 5276 C CA . ARG D 1 67 ? -17.176 19.176 -3.179 1.00 39.08 67 ARG D CA 1
ATOM 5277 C C . ARG D 1 67 ? -16.065 18.937 -4.183 1.00 31.55 67 ARG D C 1
ATOM 5278 O O . ARG D 1 67 ? -14.934 18.648 -3.799 1.00 34.90 67 ARG D O 1
ATOM 5286 N N . ALA D 1 68 ? -16.372 19.098 -5.464 1.00 27.89 68 ALA D N 1
ATOM 5287 C CA . ALA D 1 68 ? -15.334 18.976 -6.489 1.00 35.70 68 ALA D CA 1
ATOM 5288 C C . ALA D 1 68 ? -14.394 20.169 -6.375 1.00 39.56 68 ALA D C 1
ATOM 5289 O O . ALA D 1 68 ? -13.172 20.035 -6.497 1.00 40.42 68 ALA D O 1
ATOM 5291 N N . VAL D 1 69 ? -14.968 21.332 -6.099 1.00 41.64 69 VAL D N 1
ATOM 5292 C CA . VAL D 1 69 ? -14.173 22.528 -5.862 1.00 41.52 69 VAL D CA 1
ATOM 5293 C C . VAL D 1 69 ? -13.278 22.319 -4.653 1.00 44.43 69 VAL D C 1
ATOM 5294 O O . VAL D 1 69 ? -12.105 22.709 -4.669 1.00 41.19 69 VAL D O 1
ATOM 5298 N N . MET D 1 70 ? -13.831 21.706 -3.606 1.00 37.89 70 MET D N 1
ATOM 5299 C CA . MET D 1 70 ? -13.030 21.383 -2.430 1.00 39.37 70 MET D CA 1
ATOM 5300 C C . MET D 1 70 ? -11.819 20.543 -2.837 1.00 40.40 70 MET D C 1
ATOM 5301 O O . MET D 1 70 ? -10.688 20.866 -2.486 1.00 42.52 70 MET D O 1
ATOM 5306 N N . ARG D 1 71 ? -12.068 19.480 -3.601 1.00 35.90 71 ARG D N 1
ATOM 5307 C CA . ARG D 1 71 ? -11.006 18.566 -4.023 1.00 40.27 71 ARG D CA 1
ATOM 5308 C C . ARG D 1 71 ? -9.962 19.274 -4.885 1.00 33.85 71 ARG D C 1
ATOM 5309 O O . ARG D 1 71 ? -8.769 19.126 -4.666 1.00 37.02 71 ARG D O 1
ATOM 5317 N N . TYR D 1 72 ? -10.423 20.070 -5.837 1.00 35.70 72 TYR D N 1
ATOM 5318 C CA . TYR D 1 72 ? -9.532 20.806 -6.704 1.00 38.65 72 TYR D CA 1
ATOM 5319 C C . TYR D 1 72 ? -8.640 21.752 -5.892 1.00 44.77 72 TYR D C 1
ATOM 5320 O O . TYR D 1 72 ? -7.423 21.775 -6.080 1.00 42.40 72 TYR D O 1
ATOM 5329 N N . VAL D 1 73 ? -9.239 22.506 -4.974 1.00 38.47 73 VAL D N 1
ATOM 5330 C CA . VAL D 1 73 ? -8.487 23.448 -4.150 1.00 42.34 73 VAL D CA 1
ATOM 5331 C C . VAL D 1 73 ? -7.477 22.747 -3.247 1.00 49.25 73 VAL D C 1
ATOM 5332 O O . VAL D 1 73 ? -6.320 23.158 -3.164 1.00 52.52 73 VAL D O 1
ATOM 5336 N N . ALA D 1 74 ? -7.900 21.673 -2.593 1.00 45.50 74 ALA D N 1
ATOM 5337 C CA . ALA D 1 74 ? -7.010 20.947 -1.693 1.00 41.36 74 ALA D CA 1
ATOM 5338 C C . ALA D 1 74 ? -5.835 20.310 -2.439 1.00 49.39 74 ALA D C 1
ATOM 5339 O O . ALA D 1 74 ? -4.762 20.153 -1.880 1.00 50.51 74 ALA D O 1
ATOM 5341 N N . GLU D 1 75 ? -6.050 19.927 -3.693 1.00 48.92 75 GLU D N 1
ATOM 5342 C CA . GLU D 1 75 ? -5.005 19.288 -4.488 1.00 50.39 75 GLU D CA 1
ATOM 5343 C C . GLU D 1 75 ? -4.080 20.319 -5.121 1.00 52.48 75 GLU D C 1
ATOM 5344 O O . GLU D 1 75 ? -2.869 20.188 -5.055 1.00 60.08 75 GLU D O 1
ATOM 5350 N N . LYS D 1 76 ? -4.653 21.365 -5.702 1.00 57.65 76 LYS D N 1
ATOM 5351 C CA . LYS D 1 76 ? -3.855 22.420 -6.304 1.00 53.29 76 LYS D CA 1
ATOM 5352 C C . LYS D 1 76 ? -2.960 23.087 -5.269 1.00 58.75 76 LYS D C 1
ATOM 5353 O O . LYS D 1 76 ? -1.826 23.437 -5.566 1.00 62.48 76 LYS D O 1
ATOM 5359 N N . TYR D 1 77 ? -3.462 23.248 -4.047 1.00 61.04 77 TYR D N 1
ATOM 5360 C CA . TYR D 1 77 ? -2.704 23.941 -3.003 1.00 57.54 77 TYR D CA 1
ATOM 5361 C C . TYR D 1 77 ? -2.263 23.000 -1.897 1.00 56.48 77 TYR D C 1
ATOM 5362 O O . TYR D 1 77 ? -2.149 23.411 -0.748 1.00 61.59 77 TYR D O 1
ATOM 5371 N N . ARG D 1 78 ? -1.988 21.751 -2.256 1.00 54.90 78 ARG D N 1
ATOM 5372 C CA . ARG D 1 78 ? -1.765 20.688 -1.275 1.00 60.53 78 ARG D CA 1
ATOM 5373 C C . ARG D 1 78 ? -0.657 20.995 -0.262 1.00 64.33 78 ARG D C 1
ATOM 5374 O O . ARG D 1 78 ? -0.785 20.689 0.926 1.00 65.46 78 ARG D O 1
ATOM 5382 N N . SER D 1 79 ? 0.422 21.610 -0.727 1.00 64.23 79 SER D N 1
ATOM 5383 C CA . SER D 1 79 ? 1.589 21.806 0.119 1.00 68.39 79 SER D CA 1
ATOM 5384 C C . SER D 1 79 ? 1.436 22.921 1.159 1.00 73.32 79 SER D C 1
ATOM 5385 O O . SER D 1 79 ? 2.218 22.987 2.101 1.00 83.38 79 SER D O 1
ATOM 5388 N N . GLN D 1 80 ? 0.435 23.782 1.014 1.00 68.41 80 GLN D N 1
ATOM 5389 C CA . GLN D 1 80 ? 0.275 24.884 1.963 1.00 69.10 80 GLN D CA 1
ATOM 5390 C C . GLN D 1 80 ? -0.949 24.647 2.832 1.00 71.80 80 GLN D C 1
ATOM 5391 O O . GLN D 1 80 ? -1.927 24.061 2.387 1.00 68.95 80 GLN D O 1
ATOM 5397 N N . GLY D 1 81 ? -0.881 25.080 4.087 1.00 76.49 81 GLY D N 1
ATOM 5398 C CA . GLY D 1 81 ? -1.949 24.825 5.035 1.00 69.27 81 GLY D CA 1
ATOM 5399 C C . GLY D 1 81 ? -2.004 23.355 5.409 1.00 65.91 81 GLY D C 1
ATOM 5400 O O . GLY D 1 81 ? -1.105 22.589 5.058 1.00 64.83 81 GLY D O 1
ATOM 5401 N N . PRO D 1 82 ? -3.066 22.949 6.121 1.00 63.04 82 PRO D N 1
ATOM 5402 C CA . PRO D 1 82 ? -3.282 21.551 6.508 1.00 61.66 82 PRO D CA 1
ATOM 5403 C C . PRO D 1 82 ? -3.563 20.663 5.299 1.00 59.62 82 PRO D C 1
ATOM 5404 O O . PRO D 1 82 ? -4.150 21.122 4.314 1.00 53.46 82 PRO D O 1
ATOM 5408 N N . ASP D 1 83 ? -3.168 19.399 5.356 1.00 57.69 83 ASP D N 1
ATOM 5409 C CA . ASP D 1 83 ? -3.464 18.553 4.217 1.00 64.43 83 ASP D CA 1
ATOM 5410 C C . ASP D 1 83 ? -4.840 17.944 4.410 1.00 60.42 83 ASP D C 1
ATOM 5411 O O . ASP D 1 83 ? -5.025 16.953 5.116 1.00 59.47 83 ASP D O 1
ATOM 5416 N N . LEU D 1 84 ? -5.809 18.562 3.754 1.00 58.66 84 LEU D N 1
ATOM 5417 C CA . LEU D 1 84 ? -7.195 18.179 3.906 1.00 57.19 84 LEU D CA 1
ATOM 5418 C C . LEU D 1 84 ? -7.518 16.915 3.116 1.00 57.89 84 LEU D C 1
ATOM 5419 O O . LEU D 1 84 ? -8.645 16.424 3.165 1.00 54.77 84 LEU D O 1
ATOM 5424 N N . LEU D 1 85 ? -6.516 16.386 2.411 1.00 58.16 85 LEU D N 1
ATOM 5425 C CA . LEU D 1 85 ? -6.650 15.130 1.682 1.00 59.08 85 LEU D CA 1
ATOM 5426 C C . LEU D 1 85 ? -5.917 13.968 2.355 1.00 58.56 85 LEU D C 1
ATOM 5427 O O . LEU D 1 85 ? -5.949 12.844 1.857 1.00 57.12 85 LEU D O 1
ATOM 5432 N N . GLY D 1 86 ? -5.265 14.236 3.483 1.00 60.43 86 GLY D N 1
ATOM 5433 C CA . GLY D 1 86 ? -4.445 13.231 4.135 1.00 65.04 86 GLY D CA 1
ATOM 5434 C C . GLY D 1 86 ? -3.107 13.094 3.438 1.00 66.74 86 GLY D C 1
ATOM 5435 O O . GLY D 1 86 ? -2.843 13.787 2.456 1.00 69.72 86 GLY D O 1
ATOM 5436 N N . LYS D 1 87 ? -2.260 12.194 3.922 1.00 65.97 87 LYS D N 1
ATOM 5437 C CA . LYS D 1 87 ? -0.922 12.080 3.352 1.00 63.69 87 LYS D CA 1
ATOM 5438 C C . LYS D 1 87 ? -0.833 10.978 2.301 1.00 60.59 87 LYS D C 1
ATOM 5439 O O . LYS D 1 87 ? -0.230 11.169 1.248 1.00 63.06 87 LYS D O 1
ATOM 5441 N N . THR D 1 88 ? -1.445 9.832 2.580 1.00 60.40 88 THR D N 1
ATOM 5442 C CA . THR D 1 88 ? -1.333 8.672 1.697 1.00 60.60 88 THR D CA 1
ATOM 5443 C C . THR D 1 88 ? -2.585 8.442 0.845 1.00 59.75 88 THR D C 1
ATOM 5444 O O . THR D 1 88 ? -3.631 9.084 1.055 1.00 52.80 88 THR D O 1
ATOM 5448 N N . VAL D 1 89 ? -2.470 7.523 -0.115 1.00 55.07 89 VAL D N 1
ATOM 5449 C CA . VAL D 1 89 ? -3.605 7.131 -0.949 1.00 52.85 89 VAL D CA 1
ATOM 5450 C C . VAL D 1 89 ? -4.711 6.513 -0.107 1.00 52.41 89 VAL D C 1
ATOM 5451 O O . VAL D 1 89 ? -5.896 6.773 -0.320 1.00 48.83 89 VAL D O 1
ATOM 5455 N N . GLU D 1 90 ? -4.314 5.704 0.868 1.00 51.97 90 GLU D N 1
ATOM 5456 C CA . GLU D 1 90 ? -5.278 5.102 1.763 1.00 52.43 90 GLU D CA 1
ATOM 5457 C C . GLU D 1 90 ? -6.006 6.160 2.586 1.00 53.19 90 GLU D C 1
ATOM 5458 O O . GLU D 1 90 ? -7.202 6.038 2.800 1.00 49.27 90 GLU D O 1
ATOM 5464 N N . ASP D 1 91 ? -5.276 7.170 3.055 1.00 55.30 91 ASP D N 1
ATOM 5465 C CA . ASP D 1 91 ? -5.881 8.311 3.734 1.00 52.80 91 ASP D CA 1
ATOM 5466 C C . ASP D 1 91 ? -6.872 8.990 2.822 1.00 52.78 91 ASP D C 1
ATOM 5467 O O . ASP D 1 91 ? -8.003 9.298 3.223 1.00 50.14 91 ASP D O 1
ATOM 5472 N N . ARG D 1 92 ? -6.438 9.233 1.590 1.00 50.51 92 ARG D N 1
ATOM 5473 C CA . ARG D 1 92 ? -7.291 9.917 0.640 1.00 50.62 92 ARG D CA 1
ATOM 5474 C C . ARG D 1 92 ? -8.551 9.106 0.382 1.00 50.67 92 ARG D C 1
ATOM 5475 O O . ARG D 1 92 ? -9.631 9.672 0.222 1.00 52.32 92 ARG D O 1
ATOM 5483 N N . GLY D 1 93 ? -8.404 7.785 0.344 1.00 46.50 93 GLY D N 1
ATOM 5484 C CA . GLY D 1 93 ? -9.540 6.900 0.174 1.00 44.43 93 GLY D CA 1
ATOM 5485 C C . GLY D 1 93 ? -10.614 7.143 1.229 1.00 42.21 93 GLY D C 1
ATOM 5486 O O . GLY D 1 93 ? -11.805 7.185 0.918 1.00 39.68 93 GLY D O 1
ATOM 5487 N N . GLN D 1 94 ? -10.183 7.320 2.476 1.00 45.06 94 GLN D N 1
ATOM 5488 C CA . GLN D 1 94 ? -11.100 7.558 3.584 1.00 46.57 94 GLN D CA 1
ATOM 5489 C C . GLN D 1 94 ? -11.770 8.924 3.486 1.00 45.90 94 GLN D C 1
ATOM 5490 O O . GLN D 1 94 ? -12.952 9.052 3.774 1.00 46.47 94 GLN D O 1
ATOM 5496 N N . VAL D 1 95 ? -11.021 9.937 3.058 1.00 50.83 95 VAL D N 1
ATOM 5497 C CA . VAL D 1 95 ? -11.586 11.269 2.835 1.00 52.10 95 VAL D CA 1
ATOM 5498 C C . VAL D 1 95 ? -12.639 11.235 1.734 1.00 50.51 95 VAL D C 1
ATOM 5499 O O . VAL D 1 95 ? -13.727 11.786 1.892 1.00 42.31 95 VAL D O 1
ATOM 5503 N N . GLU D 1 96 ? -12.312 10.595 0.617 1.00 45.33 96 GLU D N 1
ATOM 5504 C CA . GLU D 1 96 ? -13.260 10.464 -0.485 1.00 42.23 96 GLU D CA 1
ATOM 5505 C C . GLU D 1 96 ? -14.517 9.694 -0.049 1.00 41.08 96 GLU D C 1
ATOM 5506 O O . GLU D 1 96 ? -15.626 10.022 -0.452 1.00 37.89 96 GLU D O 1
ATOM 5512 N N . GLN D 1 97 ? -14.322 8.660 0.761 1.00 39.30 97 GLN D N 1
ATOM 5513 C CA . GLN D 1 97 ? -15.411 7.838 1.258 1.00 36.07 97 GLN D CA 1
ATOM 5514 C C . GLN D 1 97 ? -16.434 8.680 2.021 1.00 36.27 97 GLN D C 1
ATOM 5515 O O . GLN D 1 97 ? -17.615 8.733 1.658 1.00 39.64 97 GLN D O 1
ATOM 5521 N N . TRP D 1 98 ? -15.974 9.388 3.046 1.00 41.17 98 TRP D N 1
ATOM 5522 C CA . TRP D 1 98 ? -16.897 10.137 3.891 1.00 42.35 98 TRP D CA 1
ATOM 5523 C C . TRP D 1 98 ? -17.424 11.375 3.176 1.00 43.91 98 TRP D C 1
ATOM 5524 O O . TRP D 1 98 ? -18.503 11.872 3.470 1.00 45.49 98 TRP D O 1
ATOM 5535 N N . LEU D 1 99 ? -16.648 11.865 2.225 1.00 39.96 99 LEU D N 1
ATOM 5536 C CA . LEU D 1 99 ? -17.096 12.939 1.382 1.00 37.75 99 LEU D CA 1
ATOM 5537 C C . LEU D 1 99 ? -18.286 12.449 0.561 1.00 40.82 99 LEU D C 1
ATOM 5538 O O . LEU D 1 99 ? -19.279 13.169 0.388 1.00 38.44 99 LEU D O 1
ATOM 5543 N N . ASP D 1 100 ? -18.208 11.208 0.088 1.00 32.65 100 ASP D N 1
ATOM 5544 C CA . ASP D 1 100 ? -19.323 10.637 -0.648 1.00 34.39 100 ASP D CA 1
ATOM 5545 C C . ASP D 1 100 ? -20.527 10.299 0.239 1.00 38.02 100 ASP D C 1
ATOM 5546 O O . ASP D 1 100 ? -21.673 10.404 -0.202 1.00 41.55 100 ASP D O 1
ATOM 5551 N N . VAL D 1 101 ? -20.265 9.866 1.467 1.00 36.69 101 VAL D N 1
ATOM 5552 C CA . VAL D 1 101 ? -21.329 9.680 2.446 1.00 40.02 101 VAL D CA 1
ATOM 5553 C C . VAL D 1 101 ? -22.060 11.008 2.682 1.00 35.01 101 VAL D C 1
ATOM 5554 O O . VAL D 1 101 ? -23.280 11.048 2.674 1.00 33.53 101 VAL D O 1
ATOM 5558 N N . GLU D 1 102 ? -21.311 12.101 2.822 1.00 35.94 102 GLU D N 1
ATOM 5559 C CA . GLU D 1 102 ? -21.934 13.408 3.022 1.00 38.84 102 GLU D CA 1
ATOM 5560 C C . GLU D 1 102 ? -22.852 13.731 1.838 1.00 38.47 102 GLU D C 1
ATOM 5561 O O . GLU D 1 102 ? -24.037 14.012 2.029 1.00 37.95 102 GLU D O 1
ATOM 5567 N N . ALA D 1 103 ? -22.326 13.598 0.621 1.00 32.25 103 ALA D N 1
ATOM 5568 C CA . ALA D 1 103 ? -23.061 13.961 -0.595 1.00 32.12 103 ALA D CA 1
ATOM 5569 C C . ALA D 1 103 ? -24.296 13.118 -0.858 1.00 37.58 103 ALA D C 1
ATOM 5570 O O . ALA D 1 103 ? -25.297 13.629 -1.364 1.00 40.44 103 ALA D O 1
ATOM 5572 N N . THR D 1 104 ? -24.217 11.824 -0.561 1.00 32.10 104 THR D N 1
ATOM 5573 C CA . THR D 1 104 ? -25.245 10.899 -1.013 1.00 30.63 104 THR D CA 1
ATOM 5574 C C . THR D 1 104 ? -26.173 10.420 0.083 1.00 34.12 104 THR D C 1
ATOM 5575 O O . THR D 1 104 ? -27.248 9.925 -0.209 1.00 31.82 104 THR D O 1
ATOM 5579 N N . THR D 1 105 ? -25.749 10.561 1.332 1.00 33.54 105 THR D N 1
ATOM 5580 C CA . THR D 1 105 ? -26.430 9.913 2.436 1.00 43.72 105 THR D CA 1
ATOM 5581 C C . THR D 1 105 ? -26.807 10.925 3.529 1.00 46.53 105 THR D C 1
ATOM 5582 O O . THR D 1 105 ? -27.949 10.979 3.973 1.00 45.60 105 THR D O 1
ATOM 5586 N N . TYR D 1 106 ? -25.850 11.753 3.925 1.00 47.09 106 TYR D N 1
ATOM 5587 C CA . TYR D 1 106 ? -26.077 12.752 4.959 1.00 41.79 106 TYR D CA 1
ATOM 5588 C C . TYR D 1 106 ? -26.816 13.977 4.418 1.00 40.95 106 TYR D C 1
ATOM 5589 O O . TYR D 1 106 ? -27.827 14.393 4.982 1.00 41.97 106 TYR D O 1
ATOM 5598 N N . HIS D 1 107 ? -26.313 14.566 3.340 1.00 33.37 107 HIS D N 1
ATOM 5599 C CA . HIS D 1 107 ? -26.884 15.818 2.859 1.00 37.11 107 HIS D CA 1
ATOM 5600 C C . HIS D 1 107 ? -28.339 15.750 2.327 1.00 41.37 107 HIS D C 1
ATOM 5601 O O . HIS D 1 107 ? -29.101 16.691 2.549 1.00 39.89 107 HIS D O 1
ATOM 5608 N N . PRO D 1 108 ? -28.712 14.689 1.573 1.00 39.74 108 PRO D N 1
ATOM 5609 C CA . PRO D 1 108 ? -30.074 14.712 1.001 1.00 32.57 108 PRO D CA 1
ATOM 5610 C C . PRO D 1 108 ? -31.254 14.803 2.002 1.00 43.47 108 PRO D C 1
ATOM 5611 O O . PRO D 1 108 ? -32.148 15.602 1.755 1.00 46.56 108 PRO D O 1
ATOM 5615 N N . PRO D 1 109 ? -31.278 14.007 3.088 1.00 41.92 109 PRO D N 1
ATOM 5616 C CA . PRO D 1 109 ? -32.402 14.256 3.993 1.00 41.25 109 PRO D CA 1
ATOM 5617 C C . PRO D 1 109 ? -32.259 15.600 4.704 1.00 46.64 109 PRO D C 1
ATOM 5618 O O . PRO D 1 109 ? -33.263 16.256 4.993 1.00 49.78 109 PRO D O 1
ATOM 5622 N N . LEU D 1 110 ? -31.021 16.017 4.961 1.00 44.28 110 LEU D N 1
ATOM 5623 C CA . LEU D 1 110 ? -30.791 17.290 5.631 1.00 46.63 110 LEU D CA 1
ATOM 5624 C C . LEU D 1 110 ? -31.296 18.457 4.791 1.00 51.21 110 LEU D C 1
ATOM 5625 O O . LEU D 1 110 ? -31.890 19.401 5.321 1.00 52.42 110 LEU D O 1
ATOM 5630 N N . LEU D 1 111 ? -31.086 18.377 3.484 1.00 49.00 111 LEU D N 1
ATOM 5631 C CA . LEU D 1 111 ? -31.545 19.419 2.579 1.00 46.70 111 LEU D CA 1
ATOM 5632 C C . LEU D 1 111 ? -33.068 19.578 2.655 1.00 51.17 111 LEU D C 1
ATOM 5633 O O . LEU D 1 111 ? -33.571 20.703 2.626 1.00 51.85 111 LEU D O 1
ATOM 5638 N N . ASN D 1 112 ? -33.791 18.462 2.764 1.00 44.22 112 ASN D N 1
ATOM 5639 C CA . ASN D 1 112 ? -35.248 18.507 2.886 1.00 49.21 112 ASN D CA 1
ATOM 5640 C C . ASN D 1 112 ? -35.673 19.327 4.106 1.00 57.81 112 ASN D C 1
ATOM 5641 O O . ASN D 1 112 ? -36.613 20.128 4.042 1.00 60.89 112 ASN D O 1
ATOM 5646 N N . LEU D 1 113 ? -34.973 19.116 5.217 1.00 52.23 113 LEU D N 1
ATOM 5647 C CA . LEU D 1 113 ? -35.194 19.881 6.434 1.00 53.88 113 LEU D CA 1
ATOM 5648 C C . LEU D 1 113 ? -34.874 21.371 6.238 1.00 59.49 113 LEU D C 1
ATOM 5649 O O . LEU D 1 113 ? -35.632 22.237 6.657 1.00 60.34 113 LEU D O 1
ATOM 5654 N N . THR D 1 114 ? -33.741 21.650 5.601 1.00 59.61 114 THR D N 1
ATOM 5655 C CA . THR D 1 114 ? -33.303 23.009 5.290 1.00 62.53 114 THR D CA 1
ATOM 5656 C C . THR D 1 114 ? -34.282 23.781 4.404 1.00 67.96 114 THR D C 1
ATOM 5657 O O . THR D 1 114 ? -34.589 24.937 4.683 1.00 73.89 114 THR D O 1
ATOM 5661 N N . LEU D 1 115 ? -34.772 23.147 3.344 1.00 67.30 115 LEU D N 1
ATOM 5662 C CA . LEU D 1 115 ? -35.718 23.799 2.441 1.00 71.40 115 LEU D CA 1
ATOM 5663 C C . LEU D 1 115 ? -37.063 24.032 3.135 1.00 76.54 115 LEU D C 1
ATOM 5664 O O . LEU D 1 115 ? -37.597 23.141 3.803 1.00 76.86 115 LEU D O 1
ATOM 5669 N N . GLU D 1 129 ? -45.830 17.609 7.558 1.00 84.54 129 GLU D N 1
ATOM 5670 C CA . GLU D 1 129 ? -45.495 16.945 6.298 1.00 79.34 129 GLU D CA 1
ATOM 5671 C C . GLU D 1 129 ? -44.800 15.600 6.512 1.00 78.81 129 GLU D C 1
ATOM 5672 O O . GLU D 1 129 ? -43.977 15.440 7.421 1.00 74.40 129 GLU D O 1
ATOM 5674 N N . LYS D 1 130 ? -45.137 14.646 5.647 1.00 78.84 130 LYS D N 1
ATOM 5675 C CA . LYS D 1 130 ? -44.561 13.304 5.667 1.00 74.41 130 LYS D CA 1
ATOM 5676 C C . LYS D 1 130 ? -43.079 13.309 5.242 1.00 68.44 130 LYS D C 1
ATOM 5677 O O . LYS D 1 130 ? -42.264 12.616 5.848 1.00 62.94 130 LYS D O 1
ATOM 5679 N N . LEU D 1 131 ? -42.736 14.042 4.182 1.00 68.73 131 LEU D N 1
ATOM 5680 C CA . LEU D 1 131 ? -41.333 14.133 3.763 1.00 71.50 131 LEU D CA 1
ATOM 5681 C C . LEU D 1 131 ? -40.457 14.703 4.885 1.00 74.74 131 LEU D C 1
ATOM 5682 O O . LEU D 1 131 ? -39.356 14.209 5.117 1.00 74.38 131 LEU D O 1
ATOM 5687 N N . ILE D 1 132 ? -40.942 15.742 5.566 1.00 72.06 132 ILE D N 1
ATOM 5688 C CA . ILE D 1 132 ? -40.209 16.326 6.690 1.00 65.86 132 ILE D CA 1
ATOM 5689 C C . ILE D 1 132 ? -39.950 15.306 7.809 1.00 62.72 132 ILE D C 1
ATOM 5690 O O . ILE D 1 132 ? -38.816 15.173 8.275 1.00 55.96 132 ILE D O 1
ATOM 5692 N N . LYS D 1 133 ? -40.990 14.587 8.232 1.00 57.94 133 LYS D N 1
ATOM 5693 C CA . LYS D 1 133 ? -40.846 13.564 9.272 1.00 58.11 133 LYS D CA 1
ATOM 5694 C C . LYS D 1 133 ? -39.887 12.452 8.847 1.00 62.63 133 LYS D C 1
ATOM 5695 O O . LYS D 1 133 ? -39.047 12.010 9.630 1.00 64.43 133 LYS D O 1
ATOM 5697 N N . GLU D 1 134 ? -40.039 11.999 7.604 1.00 59.45 134 GLU D N 1
ATOM 5698 C CA . GLU D 1 134 ? -39.226 10.928 7.041 1.00 60.44 134 GLU D CA 1
ATOM 5699 C C . GLU D 1 134 ? -37.764 11.342 6.876 1.00 65.64 134 GLU D C 1
ATOM 5700 O O . GLU D 1 134 ? -36.848 10.545 7.098 1.00 63.71 134 GLU D O 1
ATOM 5702 N N . SER D 1 135 ? -37.552 12.586 6.462 1.00 63.01 135 SER D N 1
ATOM 5703 C CA . SER D 1 135 ? -36.207 13.093 6.267 1.00 59.42 135 SER D CA 1
ATOM 5704 C C . SER D 1 135 ? -35.475 13.137 7.603 1.00 59.38 135 SER D C 1
ATOM 5705 O O . SER D 1 135 ? -34.298 12.785 7.681 1.00 61.89 135 SER D O 1
ATOM 5708 N N . GLU D 1 136 ? -36.181 13.544 8.653 1.00 53.85 136 GLU D N 1
ATOM 5709 C CA . GLU D 1 136 ? -35.579 13.623 9.973 1.00 53.23 136 GLU D CA 1
ATOM 5710 C C . GLU D 1 136 ? -35.177 12.221 10.428 1.00 53.35 136 GLU D C 1
ATOM 5711 O O . GLU D 1 136 ? -34.112 12.042 11.015 1.00 48.24 136 GLU D O 1
ATOM 5717 N N . GLU D 1 137 ? -36.047 11.242 10.181 1.00 54.34 137 GLU D N 1
ATOM 5718 C CA . GLU D 1 137 ? -35.773 9.852 10.530 1.00 64.20 137 GLU D CA 1
ATOM 5719 C C . GLU D 1 137 ? -34.531 9.300 9.828 1.00 62.57 137 GLU D C 1
ATOM 5720 O O . GLU D 1 137 ? -33.699 8.672 10.467 1.00 60.10 137 GLU D O 1
ATOM 5726 N N . LYS D 1 138 ? -34.404 9.547 8.527 1.00 45.86 138 LYS D N 1
ATOM 5727 C CA . LYS D 1 138 ? -33.251 9.071 7.776 1.00 44.32 138 LYS D CA 1
ATOM 5728 C C . LYS D 1 138 ? -31.975 9.703 8.319 1.00 47.75 138 LYS D C 1
ATOM 5729 O O . LYS D 1 138 ? -30.984 9.012 8.577 1.00 47.87 138 LYS D O 1
ATOM 5731 N N . LEU D 1 139 ? -32.020 11.016 8.541 1.00 52.81 139 LEU D N 1
ATOM 5732 C CA . LEU D 1 139 ? -30.856 11.739 9.047 1.00 49.86 139 LEU D CA 1
ATOM 5733 C C . LEU D 1 139 ? -30.470 11.240 10.430 1.00 51.76 139 LEU D C 1
ATOM 5734 O O . LEU D 1 139 ? -29.293 11.079 10.727 1.00 53.73 139 LEU D O 1
ATOM 5739 N N . ALA D 1 140 ? -31.468 10.964 11.265 1.00 52.23 140 ALA D N 1
ATOM 5740 C CA . ALA D 1 140 ? -31.195 10.466 12.601 1.00 58.57 140 ALA D CA 1
ATOM 5741 C C . ALA D 1 140 ? -30.452 9.136 12.511 1.00 60.73 140 ALA D C 1
ATOM 5742 O O . ALA D 1 140 ? -29.513 8.883 13.269 1.00 56.22 140 ALA D O 1
ATOM 5744 N N . GLY D 1 141 ? -30.876 8.292 11.575 1.00 64.03 141 GLY D N 1
ATOM 5745 C CA . GLY D 1 141 ? -30.224 7.017 11.344 1.00 64.27 141 GLY D CA 1
ATOM 5746 C C . GLY D 1 141 ? -28.782 7.184 10.911 1.00 58.14 141 GLY D C 1
ATOM 5747 O O . GLY D 1 141 ? -27.891 6.494 11.406 1.00 60.00 141 GLY D O 1
ATOM 5748 N N . VAL D 1 142 ? -28.554 8.118 9.992 1.00 50.85 142 VAL D N 1
ATOM 5749 C CA . VAL D 1 142 ? -27.206 8.414 9.534 1.00 50.14 142 VAL D CA 1
ATOM 5750 C C . VAL D 1 142 ? -26.350 8.910 10.691 1.00 50.85 142 VAL D C 1
ATOM 5751 O O . VAL D 1 142 ? -25.210 8.471 10.865 1.00 53.93 142 VAL D O 1
ATOM 5755 N N . LEU D 1 143 ? -26.911 9.799 11.501 1.00 50.23 143 LEU D N 1
ATOM 5756 C CA . LEU D 1 143 ? -26.173 10.354 12.630 1.00 51.53 143 LEU D CA 1
ATOM 5757 C C . LEU D 1 143 ? -25.816 9.291 13.669 1.00 58.59 143 LEU D C 1
ATOM 5758 O O . LEU D 1 143 ? -24.784 9.402 14.329 1.00 68.11 143 LEU D O 1
ATOM 5763 N N . ASP D 1 144 ? -26.651 8.261 13.798 1.00 51.28 144 ASP D N 1
ATOM 5764 C CA . ASP D 1 144 ? -26.365 7.135 14.690 1.00 53.71 144 ASP D CA 1
ATOM 5765 C C . ASP D 1 144 ? -25.092 6.397 14.253 1.00 56.62 144 ASP D C 1
ATOM 5766 O O . ASP D 1 144 ? -24.322 5.914 15.080 1.00 59.89 144 ASP D O 1
ATOM 5771 N N . VAL D 1 145 ? -24.906 6.269 12.946 1.00 53.07 145 VAL D N 1
ATOM 5772 C CA . VAL D 1 145 ? -23.694 5.668 12.408 1.00 51.73 145 VAL D CA 1
ATOM 5773 C C . VAL D 1 145 ? -22.500 6.570 12.695 1.00 53.35 145 VAL D C 1
ATOM 5774 O O . VAL D 1 145 ? -21.460 6.097 13.142 1.00 55.76 145 VAL D O 1
ATOM 5778 N N . TYR D 1 146 ? -22.662 7.873 12.466 1.00 54.43 146 TYR D N 1
ATOM 5779 C CA . TYR D 1 146 ? -21.592 8.830 12.754 1.00 54.55 146 TYR D CA 1
ATOM 5780 C C . TYR D 1 146 ? -21.165 8.748 14.214 1.00 59.07 146 TYR D C 1
ATOM 5781 O O . TYR D 1 146 ? -19.979 8.813 14.533 1.00 63.02 146 TYR D O 1
ATOM 5790 N N . GLU D 1 147 ? -22.149 8.624 15.096 1.00 58.56 147 GLU D N 1
ATOM 5791 C CA . GLU D 1 147 ? -21.884 8.566 16.524 1.00 60.69 147 GLU D CA 1
ATOM 5792 C C . GLU D 1 147 ? -20.999 7.374 16.849 1.00 62.23 147 GLU D C 1
ATOM 5793 O O . GLU D 1 147 ? -19.996 7.513 17.546 1.00 63.98 147 GLU D O 1
ATOM 5799 N N . ALA D 1 148 ? -21.349 6.210 16.313 1.00 61.80 148 ALA D N 1
ATOM 5800 C CA . ALA D 1 148 ? -20.548 5.018 16.547 1.00 59.87 148 ALA D CA 1
ATOM 5801 C C . ALA D 1 148 ? -19.148 5.183 15.976 1.00 64.70 148 ALA D C 1
ATOM 5802 O O . ALA D 1 148 ? -18.161 4.837 16.630 1.00 68.84 148 ALA D O 1
ATOM 5804 N N . HIS D 1 149 ? -19.063 5.741 14.771 1.00 56.36 149 HIS D N 1
ATOM 5805 C CA . HIS D 1 149 ? -17.774 5.909 14.103 1.00 61.85 149 HIS D CA 1
ATOM 5806 C C . HIS D 1 149 ? -16.885 6.924 14.805 1.00 59.13 149 HIS D C 1
ATOM 5807 O O . HIS D 1 149 ? -15.707 6.671 15.033 1.00 59.29 149 HIS D O 1
ATOM 5814 N N . LEU D 1 150 ? -17.455 8.075 15.154 1.00 59.67 150 LEU D N 1
ATOM 5815 C CA . LEU D 1 150 ? -16.662 9.152 15.735 1.00 59.92 150 LEU D CA 1
ATOM 5816 C C . LEU D 1 150 ? -16.192 8.845 17.153 1.00 67.72 150 LEU D C 1
ATOM 5817 O O . LEU D 1 150 ? -15.344 9.561 17.702 1.00 66.01 150 LEU D O 1
ATOM 5822 N N . SER D 1 151 ? -16.743 7.792 17.750 1.00 69.96 151 SER D N 1
ATOM 5823 C CA . SER D 1 151 ? -16.279 7.358 19.064 1.00 73.88 151 SER D CA 1
ATOM 5824 C C . SER D 1 151 ? -14.969 6.581 18.935 1.00 73.59 151 SER D C 1
ATOM 5825 O O . SER D 1 151 ? -14.289 6.360 19.927 1.00 78.71 151 SER D O 1
ATOM 5828 N N . LYS D 1 152 ? -14.617 6.168 17.716 1.00 68.33 152 LYS D N 1
ATOM 5829 C CA . LYS D 1 152 ? -13.377 5.413 17.493 1.00 72.78 152 LYS D CA 1
ATOM 5830 C C . LYS D 1 152 ? -12.414 6.156 16.564 1.00 76.16 152 LYS D C 1
ATOM 5831 O O . LYS D 1 152 ? -11.276 5.740 16.388 1.00 76.74 152 LYS D O 1
ATOM 5833 N N . SER D 1 153 ? -12.879 7.254 15.976 1.00 78.22 153 SER D N 1
ATOM 5834 C CA . SER D 1 153 ? -12.069 8.060 15.066 1.00 60.80 153 SER D CA 1
ATOM 5835 C C . SER D 1 153 ? -12.246 9.533 15.430 1.00 69.33 153 SER D C 1
ATOM 5836 O O . SER D 1 153 ? -13.374 9.991 15.609 1.00 68.48 153 SER D O 1
ATOM 5839 N N . LYS D 1 154 ? -11.150 10.275 15.558 1.00 69.08 154 LYS D N 1
ATOM 5840 C CA . LYS D 1 154 ? -11.241 11.665 16.014 1.00 72.45 154 LYS D CA 1
ATOM 5841 C C . LYS D 1 154 ? -12.032 12.506 15.009 1.00 69.65 154 LYS D C 1
ATOM 5842 O O . LYS D 1 154 ? -12.913 13.276 15.391 1.00 67.99 154 LYS D O 1
ATOM 5844 N N . TYR D 1 155 ? -11.698 12.355 13.729 1.00 65.50 155 TYR D N 1
ATOM 5845 C CA . TYR D 1 155 ? -12.457 12.968 12.639 1.00 56.85 155 TYR D CA 1
ATOM 5846 C C . TYR D 1 155 ? -13.006 11.870 11.730 1.00 55.72 155 TYR D C 1
ATOM 5847 O O . TYR D 1 155 ? -12.751 10.694 11.963 1.00 61.09 155 TYR D O 1
ATOM 5856 N N . LEU D 1 156 ? -13.765 12.234 10.703 1.00 55.48 156 LEU D N 1
ATOM 5857 C CA . LEU D 1 156 ? -14.406 11.217 9.873 1.00 51.85 156 LEU D CA 1
ATOM 5858 C C . LEU D 1 156 ? -13.397 10.287 9.194 1.00 52.38 156 LEU D C 1
ATOM 5859 O O . LEU D 1 156 ? -13.593 9.074 9.185 1.00 47.90 156 LEU D O 1
ATOM 5864 N N . ALA D 1 157 ? -12.335 10.847 8.620 1.00 50.34 157 ALA D N 1
ATOM 5865 C CA . ALA D 1 157 ? -11.390 10.038 7.842 1.00 50.10 157 ALA D CA 1
ATOM 5866 C C . ALA D 1 157 ? -10.207 9.481 8.645 1.00 55.66 157 ALA D C 1
ATOM 5867 O O . ALA D 1 157 ? -9.454 8.654 8.135 1.00 62.41 157 ALA D O 1
ATOM 5869 N N . GLY D 1 158 ? -10.067 9.892 9.900 1.00 60.36 158 GLY D N 1
ATOM 5870 C CA . GLY D 1 158 ? -8.947 9.468 10.732 1.00 62.32 158 GLY D CA 1
ATOM 5871 C C . GLY D 1 158 ? -8.596 10.509 11.782 1.00 64.84 158 GLY D C 1
ATOM 5872 O O . GLY D 1 158 ? -9.492 11.195 12.274 1.00 69.82 158 GLY D O 1
ATOM 5873 N N . ASP D 1 159 ? -7.311 10.660 12.108 1.00 63.39 159 ASP D N 1
ATOM 5874 C CA . ASP D 1 159 ? -6.892 11.580 13.179 1.00 68.29 159 ASP D CA 1
ATOM 5875 C C . ASP D 1 159 ? -6.638 12.987 12.647 1.00 67.56 159 ASP D C 1
ATOM 5876 O O . ASP D 1 159 ? -6.047 13.832 13.323 1.00 70.57 159 ASP D O 1
ATOM 5881 N N . PHE D 1 160 ? -7.073 13.221 11.419 1.00 63.42 160 PHE D N 1
ATOM 5882 C CA . PHE D 1 160 ? -6.829 14.484 10.759 1.00 60.55 160 PHE D CA 1
ATOM 5883 C C . PHE D 1 160 ? -8.135 15.042 10.231 1.00 54.74 160 PHE D C 1
ATOM 5884 O O . PHE D 1 160 ? -8.980 14.305 9.723 1.00 62.99 160 PHE D O 1
ATOM 5892 N N . VAL D 1 161 ? -8.297 16.352 10.368 1.00 63.70 161 VAL D N 1
ATOM 5893 C CA . VAL D 1 161 ? -9.458 17.038 9.834 1.00 59.21 161 VAL D CA 1
ATOM 5894 C C . VAL D 1 161 ? -9.286 17.033 8.327 1.00 57.35 161 VAL D C 1
ATOM 5895 O O . VAL D 1 161 ? -8.172 17.151 7.827 1.00 57.16 161 VAL D O 1
ATOM 5899 N N . SER D 1 162 ? -10.382 16.881 7.600 1.00 61.39 162 SER D N 1
ATOM 5900 C CA . SER D 1 162 ? -10.285 16.771 6.155 1.00 56.72 162 SER D CA 1
ATOM 5901 C C . SER D 1 162 ? -11.474 17.420 5.484 1.00 54.69 162 SER D C 1
ATOM 5902 O O . SER D 1 162 ? -12.380 17.953 6.153 1.00 47.46 162 SER D O 1
ATOM 5905 N N . LEU D 1 163 ? -11.461 17.356 4.156 1.00 41.34 163 LEU D N 1
ATOM 5906 C CA . LEU D 1 163 ? -12.569 17.832 3.343 1.00 47.95 163 LEU D CA 1
ATOM 5907 C C . LEU D 1 163 ? -13.882 17.192 3.774 1.00 48.75 163 LEU D C 1
ATOM 5908 O O . LEU D 1 163 ? -14.924 17.829 3.722 1.00 49.23 163 LEU D O 1
ATOM 5913 N N . ALA D 1 164 ? -13.823 15.928 4.187 1.00 47.76 164 ALA D N 1
ATOM 5914 C CA . ALA D 1 164 ? -15.019 15.196 4.578 1.00 48.28 164 ALA D CA 1
ATOM 5915 C C . ALA D 1 164 ? -15.718 15.882 5.752 1.00 46.99 164 ALA D C 1
ATOM 5916 O O . ALA D 1 164 ? -16.936 16.035 5.740 1.00 47.97 164 ALA D O 1
ATOM 5918 N N . ASP D 1 165 ? -14.941 16.300 6.751 1.00 47.00 165 ASP D N 1
ATOM 5919 C CA . ASP D 1 165 ? -15.493 16.999 7.910 1.00 52.50 165 ASP D CA 1
ATOM 5920 C C . ASP D 1 165 ? -16.024 18.354 7.487 1.00 52.51 165 ASP D C 1
ATOM 5921 O O . ASP D 1 165 ? -17.155 18.702 7.807 1.00 57.96 165 ASP D O 1
ATOM 5926 N N . LEU D 1 166 ? -15.209 19.110 6.757 1.00 51.73 166 LEU D N 1
ATOM 5927 C CA . LEU D 1 166 ? -15.580 20.464 6.373 1.00 52.37 166 LEU D CA 1
ATOM 5928 C C . LEU D 1 166 ? -16.875 20.497 5.575 1.00 49.62 166 LEU D C 1
ATOM 5929 O O . LEU D 1 166 ? -17.681 21.417 5.739 1.00 48.23 166 LEU D O 1
ATOM 5934 N N . ALA D 1 167 ? -17.099 19.464 4.767 1.00 44.29 167 ALA D N 1
ATOM 5935 C CA . ALA D 1 167 ? -18.277 19.404 3.913 1.00 39.97 167 ALA D CA 1
ATOM 5936 C C . ALA D 1 167 ? -19.592 19.448 4.705 1.00 40.21 167 ALA D C 1
ATOM 5937 O O . ALA D 1 167 ? -20.636 19.786 4.151 1.00 37.60 167 ALA D O 1
ATOM 5939 N N . HIS D 1 168 ? -19.540 19.080 5.982 1.00 41.22 168 HIS D N 1
ATOM 5940 C CA . HIS D 1 168 ? -20.731 19.068 6.838 1.00 46.31 168 HIS D CA 1
ATOM 5941 C C . HIS D 1 168 ? -21.081 20.428 7.454 1.00 43.13 168 HIS D C 1
ATOM 5942 O O . HIS D 1 168 ? -22.146 20.577 8.040 1.00 42.80 168 HIS D O 1
ATOM 5949 N N . LEU D 1 169 ? -20.197 21.414 7.335 1.00 48.13 169 LEU D N 1
ATOM 5950 C CA . LEU D 1 169 ? -20.399 22.679 8.048 1.00 53.73 169 LEU D CA 1
ATOM 5951 C C . LEU D 1 169 ? -21.625 23.508 7.606 1.00 52.37 169 LEU D C 1
ATOM 5952 O O . LEU D 1 169 ? -22.419 23.918 8.453 1.00 55.00 169 LEU D O 1
ATOM 5957 N N . PRO D 1 170 ? -21.794 23.760 6.296 1.00 44.99 170 PRO D N 1
ATOM 5958 C CA . PRO D 1 170 ? -22.802 24.779 5.952 1.00 42.74 170 PRO D CA 1
ATOM 5959 C C . PRO D 1 170 ? -24.261 24.435 6.284 1.00 53.86 170 PRO D C 1
ATOM 5960 O O . PRO D 1 170 ? -24.978 25.321 6.794 1.00 46.02 170 PRO D O 1
ATOM 5964 N N . PHE D 1 171 ? -24.697 23.209 5.999 1.00 37.70 171 PHE D N 1
ATOM 5965 C CA . PHE D 1 171 ? -26.095 22.838 6.240 1.00 37.75 171 PHE D CA 1
ATOM 5966 C C . PHE D 1 171 ? -26.364 22.349 7.677 1.00 46.56 171 PHE D C 1
ATOM 5967 O O . PHE D 1 171 ? -27.472 22.528 8.202 1.00 45.75 171 PHE D O 1
ATOM 5975 N N . THR D 1 172 ? -25.353 21.784 8.331 1.00 40.14 172 THR D N 1
ATOM 5976 C CA . THR D 1 172 ? -25.513 21.376 9.723 1.00 50.28 172 THR D CA 1
ATOM 5977 C C . THR D 1 172 ? -25.658 22.625 10.578 1.00 52.15 172 THR D C 1
ATOM 5978 O O . THR D 1 172 ? -26.322 22.622 11.614 1.00 53.74 172 THR D O 1
ATOM 5982 N N . ASP D 1 173 ? -25.021 23.694 10.118 1.00 56.28 173 ASP D N 1
ATOM 5983 C CA . ASP D 1 173 ? -25.124 25.002 10.741 1.00 62.10 173 ASP D CA 1
ATOM 5984 C C . ASP D 1 173 ? -26.587 25.459 10.763 1.00 59.69 173 ASP D C 1
ATOM 5985 O O . ASP D 1 173 ? -27.058 26.029 11.748 1.00 58.76 173 ASP D O 1
ATOM 5990 N N . TYR D 1 174 ? -27.295 25.213 9.662 1.00 57.40 174 TYR D N 1
ATOM 5991 C CA . TYR D 1 174 ? -28.724 25.505 9.582 1.00 55.28 174 TYR D CA 1
ATOM 5992 C C . TYR D 1 174 ? -29.482 24.641 10.582 1.00 54.91 174 TYR D C 1
ATOM 5993 O O . TYR D 1 174 ? -30.325 25.135 11.334 1.00 59.19 174 TYR D O 1
ATOM 6002 N N . LEU D 1 175 ? -29.154 23.350 10.593 1.00 50.39 175 LEU D N 1
ATOM 6003 C CA . LEU D 1 175 ? -29.816 22.367 11.448 1.00 54.73 175 LEU D CA 1
ATOM 6004 C C . LEU D 1 175 ? -29.790 22.772 12.922 1.00 58.57 175 LEU D C 1
ATOM 6005 O O . LEU D 1 175 ? -30.811 22.675 13.603 1.00 63.27 175 LEU D O 1
ATOM 6010 N N . VAL D 1 176 ? -28.634 23.215 13.418 1.00 53.90 176 VAL D N 1
ATOM 6011 C CA . VAL D 1 176 ? -28.512 23.543 14.839 1.00 58.52 176 VAL D CA 1
ATOM 6012 C C . VAL D 1 176 ? -28.918 24.987 15.139 1.00 57.36 176 VAL D C 1
ATOM 6013 O O . VAL D 1 176 ? -29.028 25.385 16.298 1.00 54.61 176 VAL D O 1
ATOM 6017 N N . GLY D 1 177 ? -29.129 25.765 14.086 1.00 54.58 177 GLY D N 1
ATOM 6018 C CA . GLY D 1 177 ? -29.519 27.150 14.234 1.00 57.42 177 GLY D CA 1
ATOM 6019 C C . GLY D 1 177 ? -30.987 27.350 13.926 1.00 59.58 177 GLY D C 1
ATOM 6020 O O . GLY D 1 177 ? -31.847 26.930 14.702 1.00 57.17 177 GLY D O 1
ATOM 6021 N N . PRO D 1 178 ? -31.276 27.990 12.780 1.00 57.59 178 PRO D N 1
ATOM 6022 C CA . PRO D 1 178 ? -32.625 28.393 12.354 1.00 61.71 178 PRO D CA 1
ATOM 6023 C C . PRO D 1 178 ? -33.622 27.238 12.228 1.00 68.27 178 PRO D C 1
ATOM 6024 O O . PRO D 1 178 ? -34.813 27.467 12.431 1.00 69.31 178 PRO D O 1
ATOM 6028 N N . ILE D 1 179 ? -33.159 26.037 11.889 1.00 65.30 179 ILE D N 1
ATOM 6029 C CA . ILE D 1 179 ? -34.059 24.893 11.774 1.00 64.62 179 ILE D CA 1
ATOM 6030 C C . ILE D 1 179 ? -34.547 24.459 13.154 1.00 60.93 179 ILE D C 1
ATOM 6031 O O . ILE D 1 179 ? -35.669 23.980 13.306 1.00 62.48 179 ILE D O 1
ATOM 6036 N N . GLY D 1 180 ? -33.722 24.681 14.169 1.00 57.95 180 GLY D N 1
ATOM 6037 C CA . GLY D 1 180 ? -34.122 24.386 15.533 1.00 60.16 180 GLY D CA 1
ATOM 6038 C C . GLY D 1 180 ? -34.172 22.907 15.868 1.00 60.27 180 GLY D C 1
ATOM 6039 O O . GLY D 1 180 ? -35.026 22.467 16.643 1.00 57.95 180 GLY D O 1
ATOM 6040 N N . LYS D 1 181 ? -33.271 22.130 15.274 1.00 54.86 181 LYS D N 1
ATOM 6041 C CA . LYS D 1 181 ? -33.181 20.707 15.590 1.00 58.94 181 LYS D CA 1
ATOM 6042 C C . LYS D 1 181 ? -31.757 20.383 16.024 1.00 60.95 181 LYS D C 1
ATOM 6043 O O . LYS D 1 181 ? -31.179 19.356 15.642 1.00 58.62 181 LYS D O 1
ATOM 6049 N N . ALA D 1 182 ? -31.200 21.278 16.836 1.00 59.76 182 ALA D N 1
ATOM 6050 C CA . ALA D 1 182 ? -29.835 21.136 17.332 1.00 59.98 182 ALA D CA 1
ATOM 6051 C C . ALA D 1 182 ? -29.639 19.841 18.119 1.00 65.38 182 ALA D C 1
ATOM 6052 O O . ALA D 1 182 ? -28.525 19.314 18.183 1.00 60.20 182 ALA D O 1
ATOM 6054 N N . TYR D 1 183 ? -30.718 19.338 18.720 1.00 57.59 183 TYR D N 1
ATOM 6055 C CA . TYR D 1 183 ? -30.662 18.106 19.501 1.00 59.12 183 TYR D CA 1
ATOM 6056 C C . TYR D 1 183 ? -30.193 16.894 18.682 1.00 66.56 183 TYR D C 1
ATOM 6057 O O . TYR D 1 183 ? -29.619 15.966 19.245 1.00 65.82 183 TYR D O 1
ATOM 6066 N N . MET D 1 184 ? -30.425 16.897 17.369 1.00 54.96 184 MET D N 1
ATOM 6067 C CA . MET D 1 184 ? -30.015 15.760 16.543 1.00 59.65 184 MET D CA 1
ATOM 6068 C C . MET D 1 184 ? -28.505 15.602 16.636 1.00 53.37 184 MET D C 1
ATOM 6069 O O . MET D 1 184 ? -27.986 14.492 16.620 1.00 62.53 184 MET D O 1
ATOM 6074 N N . ILE D 1 185 ? -27.822 16.735 16.764 1.00 60.15 185 ILE D N 1
ATOM 6075 C CA . ILE D 1 185 ? -26.389 16.771 17.004 1.00 60.80 185 ILE D CA 1
ATOM 6076 C C . ILE D 1 185 ? -26.080 16.712 18.498 1.00 56.81 185 ILE D C 1
ATOM 6077 O O . ILE D 1 185 ? -25.234 15.939 18.924 1.00 57.88 185 ILE D O 1
ATOM 6082 N N . LYS D 1 186 ? -26.778 17.525 19.292 1.00 58.34 186 LYS D N 1
ATOM 6083 C CA . LYS D 1 186 ? -26.479 17.662 20.718 1.00 63.59 186 LYS D CA 1
ATOM 6084 C C . LYS D 1 186 ? -26.713 16.371 21.507 1.00 67.29 186 LYS D C 1
ATOM 6085 O O . LYS D 1 186 ? -26.005 16.104 22.482 1.00 67.57 186 LYS D O 1
ATOM 6088 N N . ASP D 1 187 ? -27.718 15.592 21.109 1.00 62.39 187 ASP D N 1
ATOM 6089 C CA . ASP D 1 187 ? -28.078 14.366 21.833 1.00 70.17 187 ASP D CA 1
ATOM 6090 C C . ASP D 1 187 ? -27.130 13.187 21.544 1.00 69.03 187 ASP D C 1
ATOM 6091 O O . ASP D 1 187 ? -27.276 12.111 22.128 1.00 65.78 187 ASP D O 1
ATOM 6096 N N . ARG D 1 188 ? -26.203 13.374 20.606 1.00 65.84 188 ARG D N 1
ATOM 6097 C CA . ARG D 1 188 ? -25.211 12.340 20.263 1.00 65.74 188 ARG D CA 1
ATOM 6098 C C . ARG D 1 188 ? -23.817 12.798 20.671 1.00 62.68 188 ARG D C 1
ATOM 6099 O O . ARG D 1 188 ? -23.223 13.668 20.032 1.00 61.17 188 ARG D O 1
ATOM 6107 N N . LYS D 1 189 ? -23.317 12.204 21.752 1.00 65.48 189 LYS D N 1
ATOM 6108 C CA . LYS D 1 189 ? -22.145 12.704 22.466 1.00 73.20 189 LYS D CA 1
ATOM 6109 C C . LYS D 1 189 ? -20.917 12.936 21.581 1.00 69.74 189 LYS D C 1
ATOM 6110 O O . LYS D 1 189 ? -20.317 14.008 21.616 1.00 72.38 189 LYS D O 1
ATOM 6112 N N . HIS D 1 190 ? -20.551 11.947 20.777 1.00 67.88 190 HIS D N 1
ATOM 6113 C CA . HIS D 1 190 ? -19.335 12.064 19.980 1.00 67.13 190 HIS D CA 1
ATOM 6114 C C . HIS D 1 190 ? -19.540 12.960 18.766 1.00 62.02 190 HIS D C 1
ATOM 6115 O O . HIS D 1 190 ? -18.648 13.723 18.400 1.00 62.56 190 HIS D O 1
ATOM 6122 N N . VAL D 1 191 ? -20.715 12.882 18.153 1.00 58.38 191 VAL D N 1
ATOM 6123 C CA . VAL D 1 191 ? -21.031 13.781 17.052 1.00 61.93 191 VAL D CA 1
ATOM 6124 C C . VAL D 1 191 ? -20.989 15.220 17.557 1.00 61.41 191 VAL D C 1
ATOM 6125 O O . VAL D 1 191 ? -20.464 16.109 16.884 1.00 61.83 191 VAL D O 1
ATOM 6129 N N . SER D 1 192 ? -21.543 15.442 18.746 1.00 58.70 192 SER D N 1
ATOM 6130 C CA . SER D 1 192 ? -21.599 16.786 19.316 1.00 63.15 192 SER D CA 1
ATOM 6131 C C . SER D 1 192 ? -20.210 17.374 19.605 1.00 66.02 192 SER D C 1
ATOM 6132 O O . SER D 1 192 ? -19.966 18.553 19.345 1.00 60.86 192 SER D O 1
ATOM 6135 N N . ALA D 1 193 ? -19.308 16.568 20.157 1.00 67.62 193 ALA D N 1
ATOM 6136 C CA . ALA D 1 193 ? -17.949 17.039 20.407 1.00 64.51 193 ALA D CA 1
ATOM 6137 C C . ALA D 1 193 ? -17.246 17.313 19.077 1.00 63.92 193 ALA D C 1
ATOM 6138 O O . ALA D 1 193 ? -16.535 18.306 18.924 1.00 67.45 193 ALA D O 1
ATOM 6140 N N . TRP D 1 194 ? -17.487 16.447 18.103 1.00 59.80 194 TRP D N 1
ATOM 6141 C CA . TRP D 1 194 ? -16.889 16.597 16.774 1.00 65.45 194 TRP D CA 1
ATOM 6142 C C . TRP D 1 194 ? -17.377 17.878 16.099 1.00 62.59 194 TRP D C 1
ATOM 6143 O O . TRP D 1 194 ? -16.574 18.652 15.564 1.00 57.59 194 TRP D O 1
ATOM 6154 N N . TRP D 1 195 ? -18.688 18.110 16.151 1.00 59.52 195 TRP D N 1
ATOM 6155 C CA . TRP D 1 195 ? -19.274 19.335 15.611 1.00 61.86 195 TRP D CA 1
ATOM 6156 C C . TRP D 1 195 ? -18.749 20.595 16.301 1.00 64.29 195 TRP D C 1
ATOM 6157 O O . TRP D 1 195 ? -18.361 21.558 15.628 1.00 59.71 195 TRP D O 1
ATOM 6168 N N . ASP D 1 196 ? -18.726 20.579 17.635 1.00 68.37 196 ASP D N 1
ATOM 6169 C CA . ASP D 1 196 ? -18.204 21.701 18.413 1.00 64.85 196 ASP D CA 1
ATOM 6170 C C . ASP D 1 196 ? -16.781 22.019 17.958 1.00 64.00 196 ASP D C 1
ATOM 6171 O O . ASP D 1 196 ? -16.391 23.184 17.878 1.00 64.83 196 ASP D O 1
ATOM 6176 N N . ASP D 1 197 ? -16.018 20.971 17.662 1.00 61.04 197 ASP D N 1
ATOM 6177 C CA . ASP D 1 197 ? -14.633 21.102 17.212 1.00 68.41 197 ASP D CA 1
ATOM 6178 C C . ASP D 1 197 ? -14.526 21.760 15.832 1.00 67.65 197 ASP D C 1
ATOM 6179 O O . ASP D 1 197 ? -13.914 22.818 15.684 1.00 72.70 197 ASP D O 1
ATOM 6184 N N . ILE D 1 198 ? -15.127 21.140 14.824 1.00 56.23 198 ILE D N 1
ATOM 6185 C CA . ILE D 1 198 ? -14.931 21.616 13.463 1.00 54.05 198 ILE D CA 1
ATOM 6186 C C . ILE D 1 198 ? -15.639 22.946 13.224 1.00 61.79 198 ILE D C 1
ATOM 6187 O O . ILE D 1 198 ? -15.149 23.773 12.455 1.00 53.16 198 ILE D O 1
ATOM 6192 N N . SER D 1 199 ? -16.761 23.179 13.910 1.00 61.28 199 SER D N 1
ATOM 6193 C CA . SER D 1 199 ? -17.516 24.404 13.688 1.00 53.63 199 SER D CA 1
ATOM 6194 C C . SER D 1 199 ? -16.913 25.579 14.451 1.00 58.00 199 SER D C 1
ATOM 6195 O O . SER D 1 199 ? -17.338 26.716 14.270 1.00 65.28 199 SER D O 1
ATOM 6198 N N . SER D 1 200 ? -15.922 25.320 15.295 1.00 60.30 200 SER D N 1
ATOM 6199 C CA . SER D 1 200 ? -15.235 26.416 15.980 1.00 63.01 200 SER D CA 1
ATOM 6200 C C . SER D 1 200 ? -13.876 26.717 15.353 1.00 62.81 200 SER D C 1
ATOM 6201 O O . SER D 1 200 ? -13.146 27.563 15.854 1.00 68.45 200 SER D O 1
ATOM 6204 N N . ARG D 1 201 ? -13.548 26.044 14.252 1.00 63.79 201 ARG D N 1
ATOM 6205 C CA . ARG D 1 201 ? -12.314 26.342 13.532 1.00 65.80 201 ARG D CA 1
ATOM 6206 C C . ARG D 1 201 ? -12.381 27.766 12.997 1.00 67.42 201 ARG D C 1
ATOM 6207 O O . ARG D 1 201 ? -13.434 28.205 12.533 1.00 58.75 201 ARG D O 1
ATOM 6215 N N . PRO D 1 202 ? -11.262 28.501 13.078 1.00 69.26 202 PRO D N 1
ATOM 6216 C CA . PRO D 1 202 ? -11.244 29.910 12.660 1.00 69.40 202 PRO D CA 1
ATOM 6217 C C . PRO D 1 202 ? -11.693 30.119 11.209 1.00 70.45 202 PRO D C 1
ATOM 6218 O O . PRO D 1 202 ? -12.328 31.135 10.914 1.00 60.53 202 PRO D O 1
ATOM 6222 N N . ALA D 1 203 ? -11.376 29.173 10.326 1.00 68.33 203 ALA D N 1
ATOM 6223 C CA . ALA D 1 203 ? -11.755 29.284 8.914 1.00 65.90 203 ALA D CA 1
ATOM 6224 C C . ALA D 1 203 ? -13.267 29.280 8.751 1.00 63.50 203 ALA D C 1
ATOM 6225 O O . ALA D 1 203 ? -13.810 29.977 7.894 1.00 65.87 203 ALA D O 1
ATOM 6227 N N . TRP D 1 204 ? -13.951 28.495 9.573 1.00 58.41 204 TRP D N 1
ATOM 6228 C CA . TRP D 1 204 ? -15.395 28.441 9.479 1.00 58.17 204 TRP D CA 1
ATOM 6229 C C . TRP D 1 204 ? -16.035 29.709 10.046 1.00 62.05 204 TRP D C 1
ATOM 6230 O O . TRP D 1 204 ? -16.992 30.237 9.468 1.00 58.22 204 TRP D O 1
ATOM 6241 N N . LYS D 1 205 ? -15.503 30.186 11.171 1.00 65.38 205 LYS D N 1
ATOM 6242 C CA . LYS D 1 205 ? -15.985 31.411 11.804 1.00 64.44 205 LYS D CA 1
ATOM 6243 C C . LYS D 1 205 ? -15.891 32.603 10.849 1.00 67.27 205 LYS D C 1
ATOM 6244 O O . LYS D 1 205 ? -16.795 33.439 10.784 1.00 68.07 205 LYS D O 1
ATOM 6246 N N . GLU D 1 206 ? -14.804 32.652 10.087 1.00 66.30 206 GLU D N 1
ATOM 6247 C CA . GLU D 1 206 ? -14.571 33.726 9.129 1.00 63.97 206 GLU D CA 1
ATOM 6248 C C . GLU D 1 206 ? -15.544 33.659 7.955 1.00 68.33 206 GLU D C 1
ATOM 6249 O O . GLU D 1 206 ? -16.038 34.685 7.479 1.00 75.96 206 GLU D O 1
ATOM 6255 N N . THR D 1 207 ? -15.803 32.441 7.490 1.00 59.16 207 THR D N 1
ATOM 6256 C CA . THR D 1 207 ? -16.750 32.193 6.406 1.00 58.31 207 THR D CA 1
ATOM 6257 C C . THR D 1 207 ? -18.143 32.709 6.759 1.00 57.82 207 THR D C 1
ATOM 6258 O O . THR D 1 207 ? -18.812 33.381 5.966 1.00 55.18 207 THR D O 1
ATOM 6262 N N . VAL D 1 208 ? -18.573 32.363 7.965 1.00 54.94 208 VAL D N 1
ATOM 6263 C CA . VAL D 1 208 ? -19.863 32.767 8.478 1.00 58.19 208 VAL D CA 1
ATOM 6264 C C . VAL D 1 208 ? -19.893 34.274 8.732 1.00 58.71 208 VAL D C 1
ATOM 6265 O O . VAL D 1 208 ? -20.889 34.941 8.440 1.00 55.84 208 VAL D O 1
ATOM 6269 N N . ALA D 1 209 ? -18.808 34.811 9.280 1.00 57.71 209 ALA D N 1
ATOM 6270 C CA . ALA D 1 209 ? -18.772 36.243 9.582 1.00 63.19 209 ALA D CA 1
ATOM 6271 C C . ALA D 1 209 ? -18.882 37.083 8.311 1.00 65.46 209 ALA D C 1
ATOM 6272 O O . ALA D 1 209 ? -19.569 38.100 8.301 1.00 63.04 209 ALA D O 1
ATOM 6274 N N . LYS D 1 210 ? -18.250 36.636 7.226 1.00 58.75 210 LYS D N 1
ATOM 6275 C CA . LYS D 1 210 ? -18.220 37.436 5.997 1.00 63.40 210 LYS D CA 1
ATOM 6276 C C . LYS D 1 210 ? -19.367 37.138 5.031 1.00 64.43 210 LYS D C 1
ATOM 6277 O O . LYS D 1 210 ? -19.765 38.006 4.245 1.00 63.80 210 LYS D O 1
ATOM 6283 N N . TYR D 1 211 ? -19.890 35.916 5.071 1.00 64.72 211 TYR D N 1
ATOM 6284 C CA . TYR D 1 211 ? -20.764 35.458 3.997 1.00 60.57 211 TYR D CA 1
ATOM 6285 C C . TYR D 1 211 ? -22.110 34.903 4.454 1.00 61.18 211 TYR D C 1
ATOM 6286 O O . TYR D 1 211 ? -22.732 34.114 3.741 1.00 58.91 211 TYR D O 1
ATOM 6295 N N . SER D 1 212 ? -22.576 35.302 5.630 1.00 59.42 212 SER D N 1
ATOM 6296 C CA . SER D 1 212 ? -23.911 34.875 6.014 1.00 65.36 212 SER D CA 1
ATOM 6297 C C . SER D 1 212 ? -24.923 35.654 5.191 1.00 67.90 212 SER D C 1
ATOM 6298 O O . SER D 1 212 ? -24.836 36.873 5.108 1.00 68.69 212 SER D O 1
ATOM 6301 N N . PHE D 1 213 ? -25.909 34.952 4.635 1.00 67.88 213 PHE D N 1
ATOM 6302 C CA . PHE D 1 213 ? -26.972 35.588 3.856 1.00 69.74 213 PHE D CA 1
ATOM 6303 C C . PHE D 1 213 ? -27.827 36.479 4.725 1.00 68.44 213 PHE D C 1
ATOM 6304 O O . PHE D 1 213 ? -28.648 35.977 5.479 1.00 71.90 213 PHE D O 1
ATOM 6306 N N . VAL E 1 2 ? -6.264 -10.118 -4.556 1.00 65.39 2 VAL E N 1
ATOM 6307 C CA . VAL E 1 2 ? -6.502 -10.205 -3.117 1.00 66.17 2 VAL E CA 1
ATOM 6308 C C . VAL E 1 2 ? -7.465 -9.085 -2.716 1.00 67.03 2 VAL E C 1
ATOM 6309 O O . VAL E 1 2 ? -8.124 -9.154 -1.676 1.00 72.55 2 VAL E O 1
ATOM 6313 N N . LEU E 1 3 ? -7.522 -8.029 -3.523 1.00 60.00 3 LEU E N 1
ATOM 6314 C CA . LEU E 1 3 ? -8.526 -6.997 -3.305 1.00 53.18 3 LEU E CA 1
ATOM 6315 C C . LEU E 1 3 ? -9.888 -7.682 -3.399 1.00 53.81 3 LEU E C 1
ATOM 6316 O O . LEU E 1 3 ? -10.143 -8.424 -4.344 1.00 55.51 3 LEU E O 1
ATOM 6321 N N . LYS E 1 4 ? -10.763 -7.449 -2.429 1.00 57.05 4 LYS E N 1
ATOM 6322 C CA . LYS E 1 4 ? -12.063 -8.119 -2.434 1.00 54.83 4 LYS E CA 1
ATOM 6323 C C . LYS E 1 4 ? -13.231 -7.136 -2.591 1.00 54.03 4 LYS E C 1
ATOM 6324 O O . LYS E 1 4 ? -13.283 -6.108 -1.918 1.00 58.86 4 LYS E O 1
ATOM 6326 N N . VAL E 1 5 ? -14.159 -7.448 -3.494 1.00 50.88 5 VAL E N 1
ATOM 6327 C CA . VAL E 1 5 ? -15.340 -6.611 -3.704 1.00 45.43 5 VAL E CA 1
ATOM 6328 C C . VAL E 1 5 ? -16.638 -7.323 -3.293 1.00 55.09 5 VAL E C 1
ATOM 6329 O O . VAL E 1 5 ? -16.995 -8.365 -3.850 1.00 54.12 5 VAL E O 1
ATOM 6333 N N . TYR E 1 6 ? -17.366 -6.729 -2.352 1.00 56.27 6 TYR E N 1
ATOM 6334 C CA . TYR E 1 6 ? -18.592 -7.333 -1.846 1.00 49.37 6 TYR E CA 1
ATOM 6335 C C . TYR E 1 6 ? -19.828 -6.895 -2.623 1.00 46.33 6 TYR E C 1
ATOM 6336 O O . TYR E 1 6 ? -20.039 -5.715 -2.850 1.00 51.75 6 TYR E O 1
ATOM 6345 N N . GLY E 1 7 ? -20.631 -7.874 -3.031 1.00 49.56 7 GLY E N 1
ATOM 6346 C CA . GLY E 1 7 ? -21.885 -7.632 -3.726 1.00 49.18 7 GLY E CA 1
ATOM 6347 C C . GLY E 1 7 ? -21.827 -7.346 -5.219 1.00 46.95 7 GLY E C 1
ATOM 6348 O O . GLY E 1 7 ? -22.548 -6.463 -5.685 1.00 45.26 7 GLY E O 1
ATOM 6349 N N . PRO E 1 8 ? -21.013 -8.108 -5.987 1.00 43.90 8 PRO E N 1
ATOM 6350 C CA . PRO E 1 8 ? -20.803 -7.761 -7.395 1.00 37.03 8 PRO E CA 1
ATOM 6351 C C . PRO E 1 8 ? -22.053 -7.775 -8.257 1.00 41.15 8 PRO E C 1
ATOM 6352 O O . PRO E 1 8 ? -22.074 -7.087 -9.267 1.00 34.11 8 PRO E O 1
ATOM 6356 N N . HIS E 1 9 ? -23.083 -8.516 -7.863 1.00 47.62 9 HIS E N 1
ATOM 6357 C CA . HIS E 1 9 ? -24.272 -8.652 -8.711 1.00 50.40 9 HIS E CA 1
ATOM 6358 C C . HIS E 1 9 ? -25.141 -7.405 -8.755 1.00 45.69 9 HIS E C 1
ATOM 6359 O O . HIS E 1 9 ? -26.009 -7.289 -9.614 1.00 45.17 9 HIS E O 1
ATOM 6366 N N . PHE E 1 10 ? -24.890 -6.455 -7.864 1.00 43.87 10 PHE E N 1
ATOM 6367 C CA . PHE E 1 10 ? -25.732 -5.262 -7.814 1.00 44.66 10 PHE E CA 1
ATOM 6368 C C . PHE E 1 10 ? -25.088 -4.118 -8.593 1.00 41.98 10 PHE E C 1
ATOM 6369 O O . PHE E 1 10 ? -23.972 -4.246 -9.078 1.00 46.12 10 PHE E O 1
ATOM 6377 N N . ALA E 1 11 ? -25.812 -3.015 -8.732 1.00 42.93 11 ALA E N 1
ATOM 6378 C CA . ALA E 1 11 ? -25.441 -1.955 -9.654 1.00 36.33 11 ALA E CA 1
ATOM 6379 C C . ALA E 1 11 ? -24.292 -1.073 -9.137 1.00 37.94 11 ALA E C 1
ATOM 6380 O O . ALA E 1 11 ? -23.297 -0.891 -9.838 1.00 28.73 11 ALA E O 1
ATOM 6382 N N . SER E 1 12 ? -24.414 -0.520 -7.930 1.00 31.57 12 SER E N 1
ATOM 6383 C CA . SER E 1 12 ? -23.325 0.324 -7.403 1.00 34.33 12 SER E CA 1
ATOM 6384 C C . SER E 1 12 ? -21.939 -0.354 -7.383 1.00 38.69 12 SER E C 1
ATOM 6385 O O . SER E 1 12 ? -20.957 0.277 -7.777 1.00 37.84 12 SER E O 1
ATOM 6388 N N . PRO E 1 13 ? -21.850 -1.631 -6.938 1.00 38.55 13 PRO E N 1
ATOM 6389 C CA . PRO E 1 13 ? -20.540 -2.287 -6.965 1.00 37.94 13 PRO E CA 1
ATOM 6390 C C . PRO E 1 13 ? -19.924 -2.362 -8.367 1.00 37.75 13 PRO E C 1
ATOM 6391 O O . PRO E 1 13 ? -18.704 -2.391 -8.500 1.00 41.21 13 PRO E O 1
ATOM 6395 N N . LYS E 1 14 ? -20.752 -2.350 -9.403 1.00 32.20 14 LYS E N 1
ATOM 6396 C CA . LYS E 1 14 ? -20.224 -2.422 -10.757 1.00 32.57 14 LYS E CA 1
ATOM 6397 C C . LYS E 1 14 ? -19.474 -1.149 -11.135 1.00 35.93 14 LYS E C 1
ATOM 6398 O O . LYS E 1 14 ? -18.695 -1.174 -12.085 1.00 32.44 14 LYS E O 1
ATOM 6404 N N . ARG E 1 15 ? -19.703 -0.039 -10.420 1.00 33.10 15 ARG E N 1
ATOM 6405 C CA . ARG E 1 15 ? -18.857 1.151 -10.627 1.00 38.12 15 ARG E CA 1
ATOM 6406 C C . ARG E 1 15 ? -17.398 0.825 -10.286 1.00 36.20 15 ARG E C 1
ATOM 6407 O O . ARG E 1 15 ? -16.487 1.222 -10.999 1.00 28.97 15 ARG E O 1
ATOM 6415 N N . ALA E 1 16 ? -17.194 0.122 -9.175 1.00 35.31 16 ALA E N 1
ATOM 6416 C CA . ALA E 1 16 ? -15.862 -0.283 -8.755 1.00 37.08 16 ALA E CA 1
ATOM 6417 C C . ALA E 1 16 ? -15.310 -1.347 -9.704 1.00 38.57 16 ALA E C 1
ATOM 6418 O O . ALA E 1 16 ? -14.170 -1.261 -10.152 1.00 38.96 16 ALA E O 1
ATOM 6420 N N . LEU E 1 17 ? -16.138 -2.333 -10.030 1.00 37.30 17 LEU E N 1
ATOM 6421 C CA . LEU E 1 17 ? -15.698 -3.454 -10.850 1.00 36.00 17 LEU E CA 1
ATOM 6422 C C . LEU E 1 17 ? -15.203 -3.004 -12.233 1.00 38.29 17 LEU E C 1
ATOM 6423 O O . LEU E 1 17 ? -14.148 -3.439 -12.678 1.00 31.38 17 LEU E O 1
ATOM 6428 N N . VAL E 1 18 ? -15.937 -2.117 -12.903 1.00 30.78 18 VAL E N 1
ATOM 6429 C CA . VAL E 1 18 ? -15.508 -1.706 -14.222 1.00 27.35 18 VAL E CA 1
ATOM 6430 C C . VAL E 1 18 ? -14.194 -0.931 -14.108 1.00 34.14 18 VAL E C 1
ATOM 6431 O O . VAL E 1 18 ? -13.364 -0.997 -15.016 1.00 31.57 18 VAL E O 1
ATOM 6435 N N . THR E 1 19 ? -13.996 -0.204 -13.007 1.00 30.38 19 THR E N 1
ATOM 6436 C CA . THR E 1 19 ? -12.748 0.543 -12.819 1.00 29.23 19 THR E CA 1
ATOM 6437 C C . THR E 1 19 ? -11.552 -0.389 -12.602 1.00 34.17 19 THR E C 1
ATOM 6438 O O . THR E 1 19 ? -10.486 -0.196 -13.174 1.00 32.97 19 THR E O 1
ATOM 6442 N N . LEU E 1 20 ? -11.741 -1.392 -11.756 1.00 32.27 20 LEU E N 1
ATOM 6443 C CA . LEU E 1 20 ? -10.725 -2.399 -11.515 1.00 35.99 20 LEU E CA 1
ATOM 6444 C C . LEU E 1 20 ? -10.318 -3.082 -12.818 1.00 40.20 20 LEU E C 1
ATOM 6445 O O . LEU E 1 20 ? -9.124 -3.304 -13.075 1.00 42.60 20 LEU E O 1
ATOM 6450 N N . ILE E 1 21 ? -11.304 -3.400 -13.651 1.00 35.46 21 ILE E N 1
ATOM 6451 C CA . ILE E 1 21 ? -11.012 -4.091 -14.898 1.00 37.57 21 ILE E CA 1
ATOM 6452 C C . ILE E 1 21 ? -10.327 -3.151 -15.907 1.00 34.06 21 ILE E C 1
ATOM 6453 O O . ILE E 1 21 ? -9.386 -3.561 -16.586 1.00 42.88 21 ILE E O 1
ATOM 6458 N N . GLU E 1 22 ? -10.776 -1.900 -15.995 1.00 30.83 22 GLU E N 1
ATOM 6459 C CA . GLU E 1 22 ? -10.113 -0.892 -16.853 1.00 31.25 22 GLU E CA 1
ATOM 6460 C C . GLU E 1 22 ? -8.625 -0.762 -16.521 1.00 32.22 22 GLU E C 1
ATOM 6461 O O . GLU E 1 22 ? -7.795 -0.589 -17.406 1.00 35.77 22 GLU E O 1
ATOM 6467 N N . LYS E 1 23 ? -8.308 -0.821 -15.232 1.00 32.95 23 LYS E N 1
ATOM 6468 C CA . LYS E 1 23 ? -6.943 -0.630 -14.743 1.00 38.05 23 LYS E CA 1
ATOM 6469 C C . LYS E 1 23 ? -6.166 -1.935 -14.704 1.00 40.96 23 LYS E C 1
ATOM 6470 O O . LYS E 1 23 ? -4.997 -1.946 -14.341 1.00 40.84 23 LYS E O 1
ATOM 6476 N N . GLY E 1 24 ? -6.828 -3.040 -15.034 1.00 36.78 24 GLY E N 1
ATOM 6477 C CA . GLY E 1 24 ? -6.174 -4.337 -15.043 1.00 45.61 24 GLY E CA 1
ATOM 6478 C C . GLY E 1 24 ? -5.726 -4.829 -13.673 1.00 45.26 24 GLY E C 1
ATOM 6479 O O . GLY E 1 24 ? -4.712 -5.519 -13.550 1.00 44.63 24 GLY E O 1
ATOM 6480 N N . VAL E 1 25 ? -6.507 -4.505 -12.651 1.00 40.71 25 VAL E N 1
ATOM 6481 C CA . VAL E 1 25 ? -6.185 -4.857 -11.278 1.00 42.97 25 VAL E CA 1
ATOM 6482 C C . VAL E 1 25 ? -6.791 -6.209 -10.959 1.00 48.88 25 VAL E C 1
ATOM 6483 O O . VAL E 1 25 ? -7.935 -6.469 -11.315 1.00 53.46 25 VAL E O 1
ATOM 6487 N N . ALA E 1 26 ? -6.021 -7.078 -10.313 1.00 50.94 26 ALA E N 1
ATOM 6488 C CA . ALA E 1 26 ? -6.536 -8.363 -9.851 1.00 49.49 26 ALA E CA 1
ATOM 6489 C C . ALA E 1 26 ? -7.463 -8.167 -8.645 1.00 52.45 26 ALA E C 1
ATOM 6490 O O . ALA E 1 26 ? -7.177 -7.366 -7.752 1.00 52.91 26 ALA E O 1
ATOM 6492 N N . PHE E 1 27 ? -8.573 -8.895 -8.625 1.00 47.17 27 PHE E N 1
ATOM 6493 C CA . PHE E 1 27 ? -9.507 -8.818 -7.511 1.00 51.46 27 PHE E CA 1
ATOM 6494 C C . PHE E 1 27 ? -10.346 -10.077 -7.427 1.00 50.68 27 PHE E C 1
ATOM 6495 O O . PHE E 1 27 ? -10.485 -10.807 -8.404 1.00 49.73 27 PHE E O 1
ATOM 6503 N N . GLU E 1 28 ? -10.941 -10.298 -6.263 1.00 51.65 28 GLU E N 1
ATOM 6504 C CA . GLU E 1 28 ? -11.932 -11.347 -6.101 1.00 50.29 28 GLU E CA 1
ATOM 6505 C C . GLU E 1 28 ? -13.237 -10.687 -5.697 1.00 48.69 28 GLU E C 1
ATOM 6506 O O . GLU E 1 28 ? -13.234 -9.573 -5.174 1.00 53.14 28 GLU E O 1
ATOM 6508 N N . THR E 1 29 ? -14.350 -11.369 -5.932 1.00 47.74 29 THR E N 1
ATOM 6509 C CA . THR E 1 29 ? -15.639 -10.830 -5.540 1.00 50.28 29 THR E CA 1
ATOM 6510 C C . THR E 1 29 ? -16.284 -11.746 -4.518 1.00 56.62 29 THR E C 1
ATOM 6511 O O . THR E 1 29 ? -16.075 -12.963 -4.530 1.00 56.26 29 THR E O 1
ATOM 6515 N N . ILE E 1 30 ? -17.072 -11.152 -3.632 1.00 54.19 30 ILE E N 1
ATOM 6516 C CA . ILE E 1 30 ? -17.762 -11.896 -2.590 1.00 58.72 30 ILE E CA 1
ATOM 6517 C C . ILE E 1 30 ? -19.242 -11.512 -2.575 1.00 66.86 30 ILE E C 1
ATOM 6518 O O . ILE E 1 30 ? -19.583 -10.335 -2.433 1.00 68.21 30 ILE E O 1
ATOM 6523 N N . PRO E 1 31 ? -20.128 -12.503 -2.748 1.00 66.27 31 PRO E N 1
ATOM 6524 C CA . PRO E 1 31 ? -21.568 -12.238 -2.812 1.00 62.72 31 PRO E CA 1
ATOM 6525 C C . PRO E 1 31 ? -22.148 -11.755 -1.486 1.00 66.40 31 PRO E C 1
ATOM 6526 O O . PRO E 1 31 ? -21.688 -12.155 -0.416 1.00 71.68 31 PRO E O 1
ATOM 6530 N N . VAL E 1 32 ? -23.164 -10.905 -1.572 1.00 62.89 32 VAL E N 1
ATOM 6531 C CA . VAL E 1 32 ? -23.929 -10.492 -0.405 1.00 63.25 32 VAL E CA 1
ATOM 6532 C C . VAL E 1 32 ? -25.401 -10.723 -0.717 1.00 58.52 32 VAL E C 1
ATOM 6533 O O . VAL E 1 32 ? -25.925 -10.197 -1.702 1.00 53.88 32 VAL E O 1
ATOM 6537 N N . ASP E 1 33 ? -26.054 -11.539 0.098 1.00 64.68 33 ASP E N 1
ATOM 6538 C CA . ASP E 1 33 ? -27.450 -11.899 -0.137 1.00 66.48 33 ASP E CA 1
ATOM 6539 C C . ASP E 1 33 ? -28.391 -10.807 0.368 1.00 65.20 33 ASP E C 1
ATOM 6540 O O . ASP E 1 33 ? -28.944 -10.931 1.464 1.00 64.37 33 ASP E O 1
ATOM 6545 N N . LEU E 1 34 ? -28.583 -9.752 -0.428 1.00 53.99 34 LEU E N 1
ATOM 6546 C CA . LEU E 1 34 ? -29.445 -8.642 -0.014 1.00 62.67 34 LEU E CA 1
ATOM 6547 C C . LEU E 1 34 ? -30.876 -9.121 0.200 1.00 71.34 34 LEU E C 1
ATOM 6548 O O . LEU E 1 34 ? -31.556 -8.662 1.121 1.00 69.85 34 LEU E O 1
ATOM 6553 N N . MET E 1 35 ? -31.323 -10.053 -0.640 1.00 77.09 35 MET E N 1
ATOM 6554 C CA . MET E 1 35 ? -32.702 -10.528 -0.576 1.00 78.98 35 MET E CA 1
ATOM 6555 C C . MET E 1 35 ? -32.964 -11.275 0.722 1.00 80.82 35 MET E C 1
ATOM 6556 O O . MET E 1 35 ? -34.080 -11.253 1.229 1.00 86.91 35 MET E O 1
ATOM 6558 N N . LYS E 1 36 ? -31.932 -11.912 1.270 1.00 78.55 36 LYS E N 1
ATOM 6559 C CA . LYS E 1 36 ? -32.060 -12.598 2.556 1.00 79.80 36 LYS E CA 1
ATOM 6560 C C . LYS E 1 36 ? -31.566 -11.728 3.717 1.00 76.74 36 LYS E C 1
ATOM 6561 O O . LYS E 1 36 ? -31.461 -12.202 4.851 1.00 75.42 36 LYS E O 1
ATOM 6563 N N . GLY E 1 37 ? -31.247 -10.466 3.422 1.00 72.92 37 GLY E N 1
ATOM 6564 C CA . GLY E 1 37 ? -30.877 -9.491 4.440 1.00 69.09 37 GLY E CA 1
ATOM 6565 C C . GLY E 1 37 ? -29.504 -9.613 5.086 1.00 72.42 37 GLY E C 1
ATOM 6566 O O . GLY E 1 37 ? -29.303 -9.124 6.196 1.00 71.42 37 GLY E O 1
ATOM 6567 N N . GLU E 1 38 ? -28.561 -10.254 4.395 1.00 75.18 38 GLU E N 1
ATOM 6568 C CA . GLU E 1 38 ? -27.198 -10.441 4.896 1.00 74.05 38 GLU E CA 1
ATOM 6569 C C . GLU E 1 38 ? -26.488 -9.102 5.141 1.00 69.15 38 GLU E C 1
ATOM 6570 O O . GLU E 1 38 ? -25.644 -8.988 6.036 1.00 72.45 38 GLU E O 1
ATOM 6576 N N . HIS E 1 39 ? -26.841 -8.094 4.344 1.00 60.83 39 HIS E N 1
ATOM 6577 C CA . HIS E 1 39 ? -26.219 -6.769 4.434 1.00 63.14 39 HIS E CA 1
ATOM 6578 C C . HIS E 1 39 ? -26.659 -5.978 5.670 1.00 66.83 39 HIS E C 1
ATOM 6579 O O . HIS E 1 39 ? -26.113 -4.907 5.956 1.00 61.02 39 HIS E O 1
ATOM 6586 N N . LYS E 1 40 ? -27.668 -6.478 6.378 1.00 70.14 40 LYS E N 1
ATOM 6587 C CA . LYS E 1 40 ? -28.120 -5.815 7.596 1.00 74.50 40 LYS E CA 1
ATOM 6588 C C . LYS E 1 40 ? -27.697 -6.608 8.825 1.00 77.92 40 LYS E C 1
ATOM 6589 O O . LYS E 1 40 ? -28.084 -6.285 9.951 1.00 79.07 40 LYS E O 1
ATOM 6595 N N . GLN E 1 41 ? -26.877 -7.629 8.609 1.00 76.35 41 GLN E N 1
ATOM 6596 C CA . GLN E 1 41 ? -26.418 -8.465 9.708 1.00 82.83 41 GLN E CA 1
ATOM 6597 C C . GLN E 1 41 ? -25.079 -7.942 10.226 1.00 80.28 41 GLN E C 1
ATOM 6598 O O . GLN E 1 41 ? -24.340 -7.297 9.479 1.00 72.91 41 GLN E O 1
ATOM 6604 N N . PRO E 1 42 ? -24.770 -8.205 11.512 1.00 84.13 42 PRO E N 1
ATOM 6605 C CA . PRO E 1 42 ? -23.576 -7.662 12.177 1.00 82.31 42 PRO E CA 1
ATOM 6606 C C . PRO E 1 42 ? -22.272 -7.881 11.407 1.00 78.58 42 PRO E C 1
ATOM 6607 O O . PRO E 1 42 ? -21.409 -7.003 11.421 1.00 79.24 42 PRO E O 1
ATOM 6611 N N . ALA E 1 43 ? -22.129 -9.035 10.764 1.00 75.96 43 ALA E N 1
ATOM 6612 C CA . ALA E 1 43 ? -20.907 -9.358 10.035 1.00 74.69 43 ALA E CA 1
ATOM 6613 C C . ALA E 1 43 ? -20.641 -8.369 8.896 1.00 72.20 43 ALA E C 1
ATOM 6614 O O . ALA E 1 43 ? -19.535 -7.830 8.778 1.00 69.58 43 ALA E O 1
ATOM 6616 N N . TYR E 1 44 ? -21.653 -8.100 8.075 1.00 65.74 44 TYR E N 1
ATOM 6617 C CA . TYR E 1 44 ? -21.428 -7.203 6.946 1.00 66.51 44 TYR E CA 1
ATOM 6618 C C . TYR E 1 44 ? -21.406 -5.759 7.413 1.00 60.30 44 TYR E C 1
ATOM 6619 O O . TYR E 1 44 ? -20.722 -4.927 6.824 1.00 60.55 44 TYR E O 1
ATOM 6628 N N . LEU E 1 45 ? -22.144 -5.460 8.477 1.00 64.22 45 LEU E N 1
ATOM 6629 C CA . LEU E 1 45 ? -22.167 -4.102 9.006 1.00 65.83 45 LEU E CA 1
ATOM 6630 C C . LEU E 1 45 ? -20.777 -3.665 9.468 1.00 62.19 45 LEU E C 1
ATOM 6631 O O . LEU E 1 45 ? -20.454 -2.478 9.461 1.00 71.74 45 LEU E O 1
ATOM 6636 N N . ALA E 1 46 ? -19.947 -4.628 9.847 1.00 67.58 46 ALA E N 1
ATOM 6637 C CA . ALA E 1 46 ? -18.566 -4.332 10.212 1.00 71.56 46 ALA E CA 1
ATOM 6638 C C . ALA E 1 46 ? -17.745 -3.840 9.007 1.00 67.70 46 ALA E C 1
ATOM 6639 O O . ALA E 1 46 ? -16.748 -3.135 9.171 1.00 70.47 46 ALA E O 1
ATOM 6641 N N . LEU E 1 47 ? -18.172 -4.191 7.798 1.00 64.12 47 LEU E N 1
ATOM 6642 C CA . LEU E 1 47 ? -17.469 -3.744 6.593 1.00 59.41 47 LEU E CA 1
ATOM 6643 C C . LEU E 1 47 ? -18.069 -2.455 6.053 1.00 60.04 47 LEU E C 1
ATOM 6644 O O . LEU E 1 47 ? -17.357 -1.541 5.623 1.00 61.76 47 LEU E O 1
ATOM 6649 N N . GLN E 1 48 ? -19.392 -2.396 6.082 1.00 57.36 48 GLN E N 1
ATOM 6650 C CA . GLN E 1 48 ? -20.119 -1.246 5.588 1.00 57.15 48 GLN E CA 1
ATOM 6651 C C . GLN E 1 48 ? -21.215 -0.911 6.602 1.00 55.02 48 GLN E C 1
ATOM 6652 O O . GLN E 1 48 ? -22.283 -1.515 6.588 1.00 56.31 48 GLN E O 1
ATOM 6658 N N . PRO E 1 49 ? -20.943 0.062 7.486 1.00 54.29 49 PRO E N 1
ATOM 6659 C CA . PRO E 1 49 ? -21.799 0.391 8.639 1.00 61.75 49 PRO E CA 1
ATOM 6660 C C . PRO E 1 49 ? -23.185 0.928 8.239 1.00 56.86 49 PRO E C 1
ATOM 6661 O O . PRO E 1 49 ? -24.082 0.998 9.066 1.00 56.08 49 PRO E O 1
ATOM 6665 N N . PHE E 1 50 ? -23.342 1.322 6.982 1.00 52.46 50 PHE E N 1
ATOM 6666 C CA . PHE E 1 50 ? -24.636 1.758 6.479 1.00 52.41 50 PHE E CA 1
ATOM 6667 C C . PHE E 1 50 ? -25.426 0.578 5.921 1.00 55.00 50 PHE E C 1
ATOM 6668 O O . PHE E 1 50 ? -26.577 0.725 5.518 1.00 51.88 50 PHE E O 1
ATOM 6676 N N . GLY E 1 51 ? -24.806 -0.597 5.914 1.00 59.14 51 GLY E N 1
ATOM 6677 C CA . GLY E 1 51 ? -25.475 -1.793 5.439 1.00 51.32 51 GLY E CA 1
ATOM 6678 C C . GLY E 1 51 ? -25.861 -1.703 3.976 1.00 56.69 51 GLY E C 1
ATOM 6679 O O . GLY E 1 51 ? -26.990 -2.033 3.616 1.00 57.41 51 GLY E O 1
ATOM 6680 N N . THR E 1 52 ? -24.942 -1.225 3.134 1.00 51.34 52 THR E N 1
ATOM 6681 C CA . THR E 1 52 ? -25.174 -1.203 1.696 1.00 47.99 52 THR E CA 1
ATOM 6682 C C . THR E 1 52 ? -23.939 -1.702 0.927 1.00 51.02 52 THR E C 1
ATOM 6683 O O . THR E 1 52 ? -22.833 -1.749 1.469 1.00 47.92 52 THR E O 1
ATOM 6687 N N . VAL E 1 53 ? -24.124 -2.054 -0.342 1.00 49.45 53 VAL E N 1
ATOM 6688 C CA . VAL E 1 53 ? -23.016 -2.508 -1.177 1.00 45.68 53 VAL E CA 1
ATOM 6689 C C . VAL E 1 53 ? -22.663 -1.444 -2.214 1.00 45.32 53 VAL E C 1
ATOM 6690 O O . VAL E 1 53 ? -23.554 -0.773 -2.721 1.00 47.72 53 VAL E O 1
ATOM 6694 N N . PRO E 1 54 ? -21.371 -1.322 -2.579 1.00 40.98 54 PRO E N 1
ATOM 6695 C CA . PRO E 1 54 ? -20.261 -2.217 -2.237 1.00 47.01 54 PRO E CA 1
ATOM 6696 C C . PRO E 1 54 ? -19.514 -1.883 -0.960 1.00 49.82 54 PRO E C 1
ATOM 6697 O O . PRO E 1 54 ? -19.597 -0.774 -0.417 1.00 51.42 54 PRO E O 1
ATOM 6701 N N . ALA E 1 55 ? -18.767 -2.881 -0.507 1.00 42.34 55 ALA E N 1
ATOM 6702 C CA . ALA E 1 55 ? -17.666 -2.696 0.413 1.00 45.90 55 ALA E CA 1
ATOM 6703 C C . ALA E 1 55 ? -16.434 -3.301 -0.259 1.00 50.11 55 ALA E C 1
ATOM 6704 O O . ALA E 1 55 ? -16.544 -4.240 -1.058 1.00 45.26 55 ALA E O 1
ATOM 6706 N N . VAL E 1 56 ? -15.271 -2.725 0.010 1.00 50.00 56 VAL E N 1
ATOM 6707 C CA . VAL E 1 56 ? -14.038 -3.271 -0.520 1.00 48.41 56 VAL E CA 1
ATOM 6708 C C . VAL E 1 56 ? -13.012 -3.473 0.600 1.00 57.25 56 VAL E C 1
ATOM 6709 O O . VAL E 1 56 ? -12.834 -2.602 1.457 1.00 53.10 56 VAL E O 1
ATOM 6713 N N . VAL E 1 57 ? -12.380 -4.644 0.615 1.00 56.87 57 VAL E N 1
ATOM 6714 C CA . VAL E 1 57 ? -11.275 -4.921 1.525 1.00 49.09 57 VAL E CA 1
ATOM 6715 C C . VAL E 1 57 ? -10.010 -5.236 0.742 1.00 57.01 57 VAL E C 1
ATOM 6716 O O . VAL E 1 57 ? -9.987 -6.175 -0.053 1.00 57.91 57 VAL E O 1
ATOM 6720 N N . ASP E 1 58 ? -8.960 -4.458 0.976 1.00 57.83 58 ASP E N 1
ATOM 6721 C CA . ASP E 1 58 ? -7.707 -4.616 0.246 1.00 60.83 58 ASP E CA 1
ATOM 6722 C C . ASP E 1 58 ? -6.596 -4.867 1.253 1.00 66.91 58 ASP E C 1
ATOM 6723 O O . ASP E 1 58 ? -5.941 -3.938 1.730 1.00 67.51 58 ASP E O 1
ATOM 6728 N N . GLY E 1 59 ? -6.396 -6.134 1.590 1.00 72.46 59 GLY E N 1
ATOM 6729 C CA . GLY E 1 59 ? -5.517 -6.487 2.687 1.00 77.29 59 GLY E CA 1
ATOM 6730 C C . GLY E 1 59 ? -6.122 -6.042 4.007 1.00 81.49 59 GLY E C 1
ATOM 6731 O O . GLY E 1 59 ? -7.229 -6.451 4.355 1.00 86.46 59 GLY E O 1
ATOM 6732 N N . ASP E 1 60 ? -5.406 -5.199 4.743 1.00 78.46 60 ASP E N 1
ATOM 6733 C CA . ASP E 1 60 ? -5.900 -4.691 6.021 1.00 73.78 60 ASP E CA 1
ATOM 6734 C C . ASP E 1 60 ? -6.722 -3.413 5.823 1.00 74.24 60 ASP E C 1
ATOM 6735 O O . ASP E 1 60 ? -7.248 -2.849 6.782 1.00 78.60 60 ASP E O 1
ATOM 6737 N N . TYR E 1 61 ? -6.793 -2.939 4.580 1.00 69.31 61 TYR E N 1
ATOM 6738 C CA . TYR E 1 61 ? -7.478 -1.683 4.269 1.00 61.35 61 TYR E CA 1
ATOM 6739 C C . TYR E 1 61 ? -8.925 -1.885 3.845 1.00 61.42 61 TYR E C 1
ATOM 6740 O O . TYR E 1 61 ? -9.233 -2.755 3.023 1.00 59.37 61 TYR E O 1
ATOM 6749 N N . LYS E 1 62 ? -9.802 -1.038 4.377 1.00 51.46 62 LYS E N 1
ATOM 6750 C CA . LYS E 1 62 ? -11.237 -1.155 4.133 1.00 50.03 62 LYS E CA 1
ATOM 6751 C C . LYS E 1 62 ? -11.815 0.161 3.572 1.00 52.71 62 LYS E C 1
ATOM 6752 O O . LYS E 1 62 ? -11.504 1.249 4.060 1.00 47.54 62 LYS E O 1
ATOM 6758 N N . ILE E 1 63 ? -12.638 0.070 2.534 1.00 48.59 63 ILE E N 1
ATOM 6759 C CA . ILE E 1 63 ? -13.229 1.268 1.949 1.00 45.04 63 ILE E CA 1
ATOM 6760 C C . ILE E 1 63 ? -14.615 0.991 1.354 1.00 48.74 63 ILE E C 1
ATOM 6761 O O . ILE E 1 63 ? -14.829 -0.053 0.735 1.00 40.40 63 ILE E O 1
ATOM 6766 N N . PHE E 1 64 ? -15.554 1.922 1.549 1.00 43.10 64 PHE E N 1
ATOM 6767 C CA . PHE E 1 64 ? -16.887 1.794 0.951 1.00 40.41 64 PHE E CA 1
ATOM 6768 C C . PHE E 1 64 ? -17.319 3.093 0.251 1.00 43.05 64 PHE E C 1
ATOM 6769 O O . PHE E 1 64 ? -16.525 4.028 0.176 1.00 41.70 64 PHE E O 1
ATOM 6777 N N . GLU E 1 65 ? -18.559 3.133 -0.255 1.00 43.33 65 GLU E N 1
ATOM 6778 C CA . GLU E 1 65 ? -19.043 4.150 -1.224 1.00 36.59 65 GLU E CA 1
ATOM 6779 C C . GLU E 1 65 ? -18.430 3.906 -2.598 1.00 38.41 65 GLU E C 1
ATOM 6780 O O . GLU E 1 65 ? -17.228 4.104 -2.805 1.00 39.38 65 GLU E O 1
ATOM 6786 N N . SER E 1 66 ? -19.276 3.505 -3.539 1.00 33.59 66 SER E N 1
ATOM 6787 C CA . SER E 1 66 ? -18.831 3.022 -4.840 1.00 38.58 66 SER E CA 1
ATOM 6788 C C . SER E 1 66 ? -17.903 3.985 -5.582 1.00 40.42 66 SER E C 1
ATOM 6789 O O . SER E 1 66 ? -16.932 3.546 -6.197 1.00 35.52 66 SER E O 1
ATOM 6792 N N . ARG E 1 67 ? -18.203 5.285 -5.541 1.00 39.59 67 ARG E N 1
ATOM 6793 C CA . ARG E 1 67 ? -17.403 6.258 -6.286 1.00 39.15 67 ARG E CA 1
ATOM 6794 C C . ARG E 1 67 ? -16.101 6.555 -5.566 1.00 41.49 67 ARG E C 1
ATOM 6795 O O . ARG E 1 67 ? -15.106 6.901 -6.210 1.00 34.52 67 ARG E O 1
ATOM 6803 N N . ALA E 1 68 ? -16.095 6.387 -4.244 1.00 27.93 68 ALA E N 1
ATOM 6804 C CA . ALA E 1 68 ? -14.858 6.521 -3.481 1.00 31.77 68 ALA E CA 1
ATOM 6805 C C . ALA E 1 68 ? -13.887 5.381 -3.817 1.00 42.14 68 ALA E C 1
ATOM 6806 O O . ALA E 1 68 ? -12.669 5.567 -3.830 1.00 39.83 68 ALA E O 1
ATOM 6808 N N . VAL E 1 69 ? -14.432 4.186 -4.015 1.00 40.27 69 VAL E N 1
ATOM 6809 C CA . VAL E 1 69 ? -13.633 3.041 -4.408 1.00 34.58 69 VAL E CA 1
ATOM 6810 C C . VAL E 1 69 ? -12.998 3.270 -5.780 1.00 30.77 69 VAL E C 1
ATOM 6811 O O . VAL E 1 69 ? -11.837 2.963 -5.981 1.00 32.93 69 VAL E O 1
ATOM 6815 N N . MET E 1 70 ? -13.769 3.830 -6.707 1.00 29.36 70 MET E N 1
ATOM 6816 C CA . MET E 1 70 ? -13.264 4.160 -8.021 1.00 30.52 70 MET E CA 1
ATOM 6817 C C . MET E 1 70 ? -12.036 5.042 -7.918 1.00 34.80 70 MET E C 1
ATOM 6818 O O . MET E 1 70 ? -11.017 4.779 -8.541 1.00 33.50 70 MET E O 1
ATOM 6823 N N . ARG E 1 71 ? -12.162 6.102 -7.128 1.00 36.86 71 ARG E N 1
ATOM 6824 C CA . ARG E 1 71 ? -11.098 7.070 -6.955 1.00 31.25 71 ARG E CA 1
ATOM 6825 C C . ARG E 1 71 ? -9.872 6.422 -6.335 1.00 34.18 71 ARG E C 1
ATOM 6826 O O . ARG E 1 71 ? -8.747 6.664 -6.772 1.00 38.94 71 ARG E O 1
ATOM 6834 N N . TYR E 1 72 ? -10.098 5.601 -5.308 1.00 34.76 72 TYR E N 1
ATOM 6835 C CA . TYR E 1 72 ? -9.013 4.920 -4.613 1.00 36.50 72 TYR E CA 1
ATOM 6836 C C . TYR E 1 72 ? -8.256 4.000 -5.565 1.00 42.83 72 TYR E C 1
ATOM 6837 O O . TYR E 1 72 ? -7.026 4.036 -5.628 1.00 39.07 72 TYR E O 1
ATOM 6846 N N . VAL E 1 73 ? -8.999 3.184 -6.307 1.00 41.34 73 VAL E N 1
ATOM 6847 C CA . VAL E 1 73 ? -8.387 2.274 -7.259 1.00 44.61 73 VAL E CA 1
ATOM 6848 C C . VAL E 1 73 ? -7.666 3.066 -8.362 1.00 42.27 73 VAL E C 1
ATOM 6849 O O . VAL E 1 73 ? -6.525 2.738 -8.715 1.00 40.44 73 VAL E O 1
ATOM 6853 N N . ALA E 1 74 ? -8.305 4.121 -8.874 1.00 32.93 74 ALA E N 1
ATOM 6854 C CA . ALA E 1 74 ? -7.708 4.909 -9.954 1.00 27.38 74 ALA E CA 1
ATOM 6855 C C . ALA E 1 74 ? -6.429 5.636 -9.533 1.00 36.78 74 ALA E C 1
ATOM 6856 O O . ALA E 1 74 ? -5.531 5.850 -10.346 1.00 38.75 74 ALA E O 1
ATOM 6858 N N . GLU E 1 75 ? -6.352 6.018 -8.267 1.00 33.16 75 GLU E N 1
ATOM 6859 C CA . GLU E 1 75 ? -5.171 6.695 -7.760 1.00 36.90 75 GLU E CA 1
ATOM 6860 C C . GLU E 1 75 ? -4.079 5.701 -7.343 1.00 44.27 75 GLU E C 1
ATOM 6861 O O . GLU E 1 75 ? -2.895 5.906 -7.617 1.00 44.57 75 GLU E O 1
ATOM 6867 N N . LYS E 1 76 ? -4.470 4.638 -6.655 1.00 33.85 76 LYS E N 1
ATOM 6868 C CA . LYS E 1 76 ? -3.498 3.655 -6.205 1.00 37.11 76 LYS E CA 1
ATOM 6869 C C . LYS E 1 76 ? -2.756 3.003 -7.375 1.00 43.52 76 LYS E C 1
ATOM 6870 O O . LYS E 1 76 ? -1.581 2.706 -7.281 1.00 42.52 76 LYS E O 1
ATOM 6876 N N . TYR E 1 77 ? -3.463 2.777 -8.469 1.00 45.84 77 TYR E N 1
ATOM 6877 C CA . TYR E 1 77 ? -2.910 2.085 -9.632 1.00 42.83 77 TYR E CA 1
ATOM 6878 C C . TYR E 1 77 ? -2.803 3.057 -10.789 1.00 37.18 77 TYR E C 1
ATOM 6879 O O . TYR E 1 77 ? -2.992 2.681 -11.939 1.00 31.29 77 TYR E O 1
ATOM 6888 N N . ARG E 1 78 ? -2.516 4.320 -10.474 1.00 40.37 78 ARG E N 1
ATOM 6889 C CA . ARG E 1 78 ? -2.601 5.385 -11.471 1.00 40.31 78 ARG E CA 1
ATOM 6890 C C . ARG E 1 78 ? -1.770 5.120 -12.729 1.00 40.56 78 ARG E C 1
ATOM 6891 O O . ARG E 1 78 ? -2.216 5.387 -13.846 1.00 42.31 78 ARG E O 1
ATOM 6899 N N . SER E 1 79 ? -0.585 4.554 -12.551 1.00 36.86 79 SER E N 1
ATOM 6900 C CA . SER E 1 79 ? 0.334 4.397 -13.663 1.00 49.74 79 SER E CA 1
ATOM 6901 C C . SER E 1 79 ? -0.052 3.284 -14.630 1.00 52.66 79 SER E C 1
ATOM 6902 O O . SER E 1 79 ? 0.477 3.240 -15.729 1.00 58.31 79 SER E O 1
ATOM 6905 N N . GLN E 1 80 ? -0.977 2.399 -14.264 1.00 44.50 80 GLN E N 1
ATOM 6906 C CA . GLN E 1 80 ? -1.296 1.330 -15.203 1.00 43.13 80 GLN E CA 1
ATOM 6907 C C . GLN E 1 80 ? -2.685 1.480 -15.832 1.00 44.45 80 GLN E C 1
ATOM 6908 O O . GLN E 1 80 ? -3.629 1.979 -15.214 1.00 40.50 80 GLN E O 1
ATOM 6914 N N . GLY E 1 81 ? -2.782 1.068 -17.093 1.00 38.85 81 GLY E N 1
ATOM 6915 C CA . GLY E 1 81 ? -3.998 1.248 -17.861 1.00 30.20 81 GLY E CA 1
ATOM 6916 C C . GLY E 1 81 ? -4.210 2.720 -18.173 1.00 30.39 81 GLY E C 1
ATOM 6917 O O . GLY E 1 81 ? -3.343 3.550 -17.917 1.00 32.18 81 GLY E O 1
ATOM 6918 N N . PRO E 1 82 ? -5.379 3.061 -18.703 1.00 31.73 82 PRO E N 1
ATOM 6919 C CA . PRO E 1 82 ? -5.673 4.481 -18.946 1.00 36.99 82 PRO E CA 1
ATOM 6920 C C . PRO E 1 82 ? -5.751 5.265 -17.628 1.00 34.68 82 PRO E C 1
ATOM 6921 O O . PRO E 1 82 ? -6.092 4.682 -16.603 1.00 33.19 82 PRO E O 1
ATOM 6925 N N . ASP E 1 83 ? -5.383 6.545 -17.638 1.00 32.84 83 ASP E N 1
ATOM 6926 C CA . ASP E 1 83 ? -5.473 7.333 -16.420 1.00 41.21 83 ASP E CA 1
ATOM 6927 C C . ASP E 1 83 ? -6.866 7.943 -16.319 1.00 33.46 83 ASP E C 1
ATOM 6928 O O . ASP E 1 83 ? -7.168 8.972 -16.915 1.00 38.68 83 ASP E O 1
ATOM 6933 N N . LEU E 1 84 ? -7.703 7.293 -15.528 1.00 33.11 84 LEU E N 1
ATOM 6934 C CA . LEU E 1 84 ? -9.114 7.640 -15.458 1.00 31.78 84 LEU E CA 1
ATOM 6935 C C . LEU E 1 84 ? -9.353 8.881 -14.602 1.00 31.99 84 LEU E C 1
ATOM 6936 O O . LEU E 1 84 ? -10.495 9.298 -14.410 1.00 31.03 84 LEU E O 1
ATOM 6941 N N . LEU E 1 85 ? -8.263 9.463 -14.103 1.00 27.58 85 LEU E N 1
ATOM 6942 C CA . LEU E 1 85 ? -8.317 10.697 -13.330 1.00 34.20 85 LEU E CA 1
ATOM 6943 C C . LEU E 1 85 ? -7.872 11.895 -14.151 1.00 36.52 85 LEU E C 1
ATOM 6944 O O . LEU E 1 85 ? -7.875 13.015 -13.661 1.00 36.89 85 LEU E O 1
ATOM 6949 N N . GLY E 1 86 ? -7.504 11.667 -15.406 1.00 35.21 86 GLY E N 1
ATOM 6950 C CA . GLY E 1 86 ? -6.891 12.724 -16.191 1.00 41.89 86 GLY E CA 1
ATOM 6951 C C . GLY E 1 86 ? -5.429 12.866 -15.787 1.00 48.76 86 GLY E C 1
ATOM 6952 O O . GLY E 1 86 ? -4.951 12.159 -14.902 1.00 54.84 86 GLY E O 1
ATOM 6953 N N . LYS E 1 87 ? -4.711 13.784 -16.418 1.00 41.55 87 LYS E N 1
ATOM 6954 C CA . LYS E 1 87 ? -3.289 13.908 -16.143 1.00 40.84 87 LYS E CA 1
ATOM 6955 C C . LYS E 1 87 ? -2.948 15.017 -15.121 1.00 43.30 87 LYS E C 1
ATOM 6956 O O . LYS E 1 87 ? -2.094 14.824 -14.256 1.00 45.26 87 LYS E O 1
ATOM 6958 N N . THR E 1 88 ? -3.605 16.169 -15.231 1.00 37.27 88 THR E N 1
ATOM 6959 C CA . THR E 1 88 ? -3.284 17.343 -14.403 1.00 41.94 88 THR E CA 1
ATOM 6960 C C . THR E 1 88 ? -4.292 17.556 -13.272 1.00 38.39 88 THR E C 1
ATOM 6961 O O . THR E 1 88 ? -5.310 16.883 -13.219 1.00 34.66 88 THR E O 1
ATOM 6965 N N . VAL E 1 89 ? -3.993 18.499 -12.382 1.00 45.60 89 VAL E N 1
ATOM 6966 C CA . VAL E 1 89 ? -4.887 18.872 -11.299 1.00 41.91 89 VAL E CA 1
ATOM 6967 C C . VAL E 1 89 ? -6.184 19.439 -11.887 1.00 43.79 89 VAL E C 1
ATOM 6968 O O . VAL E 1 89 ? -7.268 19.115 -11.421 1.00 46.09 89 VAL E O 1
ATOM 6972 N N . GLU E 1 90 ? -6.073 20.240 -12.943 1.00 37.87 90 GLU E N 1
ATOM 6973 C CA . GLU E 1 90 ? -7.258 20.742 -13.644 1.00 35.37 90 GLU E CA 1
ATOM 6974 C C . GLU E 1 90 ? -8.080 19.635 -14.324 1.00 40.26 90 GLU E C 1
ATOM 6975 O O . GLU E 1 90 ? -9.323 19.629 -14.221 1.00 36.40 90 GLU E O 1
ATOM 6981 N N . ASP E 1 91 ? -7.411 18.689 -14.995 1.00 32.44 91 ASP E N 1
ATOM 6982 C CA . ASP E 1 91 ? -8.135 17.544 -15.549 1.00 32.71 91 ASP E CA 1
ATOM 6983 C C . ASP E 1 91 ? -8.898 16.809 -14.444 1.00 33.18 91 ASP E C 1
ATOM 6984 O O . ASP E 1 91 ? -10.071 16.513 -14.604 1.00 33.58 91 ASP E O 1
ATOM 6989 N N . ARG E 1 92 ? -8.225 16.514 -13.332 1.00 28.62 92 ARG E N 1
ATOM 6990 C CA . ARG E 1 92 ? -8.853 15.785 -12.244 1.00 30.71 92 ARG E CA 1
ATOM 6991 C C . ARG E 1 92 ? -10.049 16.580 -11.659 1.00 27.52 92 ARG E C 1
ATOM 6992 O O . ARG E 1 92 ? -11.042 16.001 -11.276 1.00 30.24 92 ARG E O 1
ATOM 7000 N N . GLY E 1 93 ? -9.938 17.898 -11.593 1.00 27.51 93 GLY E N 1
ATOM 7001 C CA . GLY E 1 93 ? -11.056 18.715 -11.159 1.00 29.85 93 GLY E CA 1
ATOM 7002 C C . GLY E 1 93 ? -12.309 18.461 -11.985 1.00 30.44 93 GLY E C 1
ATOM 7003 O O . GLY E 1 93 ? -13.413 18.372 -11.438 1.00 24.79 93 GLY E O 1
ATOM 7004 N N . GLN E 1 94 ? -12.145 18.342 -13.305 1.00 26.51 94 GLN E N 1
ATOM 7005 C CA . GLN E 1 94 ? -13.281 18.094 -14.178 1.00 23.67 94 GLN E CA 1
ATOM 7006 C C . GLN E 1 94 ? -13.846 16.697 -13.956 1.00 34.60 94 GLN E C 1
ATOM 7007 O O . GLN E 1 94 ? -15.060 16.478 -14.035 1.00 34.27 94 GLN E O 1
ATOM 7013 N N . VAL E 1 95 ? -12.962 15.744 -13.702 1.00 31.26 95 VAL E N 1
ATOM 7014 C CA . VAL E 1 95 ? -13.411 14.404 -13.393 1.00 25.94 95 VAL E CA 1
ATOM 7015 C C . VAL E 1 95 ? -14.220 14.427 -12.086 1.00 28.23 95 VAL E C 1
ATOM 7016 O O . VAL E 1 95 ? -15.316 13.886 -12.016 1.00 24.59 95 VAL E O 1
ATOM 7020 N N . GLU E 1 96 ? -13.678 15.069 -11.052 1.00 24.86 96 GLU E N 1
ATOM 7021 C CA . GLU E 1 96 ? -14.368 15.136 -9.770 1.00 36.54 96 GLU E CA 1
ATOM 7022 C C . GLU E 1 96 ? -15.720 15.846 -9.928 1.00 34.75 96 GLU E C 1
ATOM 7023 O O . GLU E 1 96 ? -16.711 15.474 -9.309 1.00 29.59 96 GLU E O 1
ATOM 7029 N N . GLN E 1 97 ? -15.732 16.873 -10.770 1.00 35.10 97 GLN E N 1
ATOM 7030 C CA . GLN E 1 97 ? -16.929 17.632 -11.064 1.00 35.99 97 GLN E CA 1
ATOM 7031 C C . GLN E 1 97 ? -18.052 16.733 -11.592 1.00 33.63 97 GLN E C 1
ATOM 7032 O O . GLN E 1 97 ? -19.154 16.696 -11.021 1.00 31.16 97 GLN E O 1
ATOM 7038 N N . TRP E 1 98 ? -17.782 15.997 -12.662 1.00 24.15 98 TRP E N 1
ATOM 7039 C CA . TRP E 1 98 ? -18.841 15.211 -13.286 1.00 28.68 98 TRP E CA 1
ATOM 7040 C C . TRP E 1 98 ? -19.191 13.965 -12.474 1.00 29.65 98 TRP E C 1
ATOM 7041 O O . TRP E 1 98 ? -20.318 13.472 -12.529 1.00 31.77 98 TRP E O 1
ATOM 7052 N N . LEU E 1 99 ? -18.231 13.490 -11.695 1.00 33.09 99 LEU E N 1
ATOM 7053 C CA . LEU E 1 99 ? -18.465 12.414 -10.744 1.00 29.26 99 LEU E CA 1
ATOM 7054 C C . LEU E 1 99 ? -19.472 12.868 -9.667 1.00 34.01 99 LEU E C 1
ATOM 7055 O O . LEU E 1 99 ? -20.346 12.108 -9.236 1.00 28.16 99 LEU E O 1
ATOM 7060 N N . ASP E 1 100 ? -19.340 14.112 -9.221 0.94 34.64 100 ASP E N 1
ATOM 7061 C CA . ASP E 1 100 ? -20.280 14.662 -8.239 0.94 30.86 100 ASP E CA 1
ATOM 7062 C C . ASP E 1 100 ? -21.630 14.979 -8.869 0.94 31.30 100 ASP E C 1
ATOM 7063 O O . ASP E 1 100 ? -22.653 14.799 -8.230 0.94 27.44 100 ASP E O 1
ATOM 7068 N N . VAL E 1 101 ? -21.634 15.413 -10.130 1.00 25.72 101 VAL E N 1
ATOM 7069 C CA . VAL E 1 101 ? -22.890 15.564 -10.854 1.00 26.18 101 VAL E CA 1
ATOM 7070 C C . VAL E 1 101 ? -23.640 14.233 -10.880 1.00 30.30 101 VAL E C 1
ATOM 7071 O O . VAL E 1 101 ? -24.837 14.195 -10.626 1.00 30.18 101 VAL E O 1
ATOM 7075 N N . GLU E 1 102 ? -22.910 13.146 -11.154 1.00 27.89 102 GLU E N 1
ATOM 7076 C CA . GLU E 1 102 ? -23.481 11.813 -11.174 1.00 26.45 102 GLU E CA 1
ATOM 7077 C C . GLU E 1 102 ? -24.085 11.451 -9.814 1.00 32.43 102 GLU E C 1
ATOM 7078 O O . GLU E 1 102 ? -25.209 10.987 -9.742 1.00 33.92 102 GLU E O 1
ATOM 7084 N N . ALA E 1 103 ? -23.321 11.641 -8.743 1.00 29.60 103 ALA E N 1
ATOM 7085 C CA . ALA E 1 103 ? -23.758 11.270 -7.398 1.00 25.01 103 ALA E CA 1
ATOM 7086 C C . ALA E 1 103 ? -24.944 12.083 -6.856 1.00 32.65 103 ALA E C 1
ATOM 7087 O O . ALA E 1 103 ? -25.760 11.551 -6.105 1.00 31.66 103 ALA E O 1
ATOM 7089 N N . THR E 1 104 ? -24.995 13.377 -7.161 1.00 23.51 104 THR E N 1
ATOM 7090 C CA . THR E 1 104 ? -25.965 14.266 -6.501 1.00 27.55 104 THR E CA 1
ATOM 7091 C C . THR E 1 104 ? -27.113 14.663 -7.428 1.00 28.32 104 THR E C 1
ATOM 7092 O O . THR E 1 104 ? -28.123 15.156 -6.965 1.00 30.31 104 THR E O 1
ATOM 7096 N N . THR E 1 105 ? -26.943 14.478 -8.737 1.00 34.96 105 THR E N 1
ATOM 7097 C CA . THR E 1 105 ? -27.867 15.082 -9.694 1.00 36.15 105 THR E CA 1
ATOM 7098 C C . THR E 1 105 ? -28.460 14.075 -10.683 1.00 33.56 105 THR E C 1
ATOM 7099 O O . THR E 1 105 ? -29.650 14.072 -10.954 1.00 33.52 105 THR E O 1
ATOM 7103 N N . TYR E 1 106 ? -27.613 13.240 -11.246 1.00 29.71 106 TYR E N 1
ATOM 7104 C CA . TYR E 1 106 ? -28.061 12.246 -12.206 1.00 26.76 106 TYR E CA 1
ATOM 7105 C C . TYR E 1 106 ? -28.635 11.041 -11.489 1.00 31.57 106 TYR E C 1
ATOM 7106 O O . TYR E 1 106 ? -29.754 10.624 -11.755 1.00 31.07 106 TYR E O 1
ATOM 7115 N N . HIS E 1 107 ? -27.864 10.488 -10.560 1.00 28.84 107 HIS E N 1
ATOM 7116 C CA . HIS E 1 107 ? -28.259 9.234 -9.932 1.00 25.97 107 HIS E CA 1
ATOM 7117 C C . HIS E 1 107 ? -29.522 9.269 -9.073 1.00 27.51 107 HIS E C 1
ATOM 7118 O O . HIS E 1 107 ? -30.322 8.335 -9.160 1.00 33.32 107 HIS E O 1
ATOM 7125 N N . PRO E 1 108 ? -29.721 10.320 -8.239 1.00 31.49 108 PRO E N 1
ATOM 7126 C CA . PRO E 1 108 ? -30.902 10.198 -7.363 1.00 30.98 108 PRO E CA 1
ATOM 7127 C C . PRO E 1 108 ? -32.244 10.050 -8.112 1.00 36.20 108 PRO E C 1
ATOM 7128 O O . PRO E 1 108 ? -33.031 9.178 -7.739 1.00 37.34 108 PRO E O 1
ATOM 7132 N N . PRO E 1 109 ? -32.513 10.867 -9.149 1.00 34.26 109 PRO E N 1
ATOM 7133 C CA . PRO E 1 109 ? -33.803 10.574 -9.797 1.00 28.93 109 PRO E CA 1
ATOM 7134 C C . PRO E 1 109 ? -33.774 9.246 -10.577 1.00 37.29 109 PRO E C 1
ATOM 7135 O O . PRO E 1 109 ? -34.820 8.624 -10.690 1.00 33.77 109 PRO E O 1
ATOM 7139 N N . LEU E 1 110 ? -32.624 8.830 -11.118 1.00 30.53 110 LEU E N 1
ATOM 7140 C CA . LEU E 1 110 ? -32.551 7.533 -11.804 1.00 33.15 110 LEU E CA 1
ATOM 7141 C C . LEU E 1 110 ? -32.806 6.342 -10.852 1.00 34.69 110 LEU E C 1
ATOM 7142 O O . LEU E 1 110 ? -33.444 5.358 -11.227 1.00 41.30 110 LEU E O 1
ATOM 7147 N N . LEU E 1 111 ? -32.289 6.432 -9.631 1.00 29.71 111 LEU E N 1
ATOM 7148 C CA . LEU E 1 111 ? -32.505 5.415 -8.611 1.00 40.93 111 LEU E CA 1
ATOM 7149 C C . LEU E 1 111 ? -33.991 5.248 -8.259 1.00 48.47 111 LEU E C 1
ATOM 7150 O O . LEU E 1 111 ? -34.455 4.128 -8.049 1.00 48.09 111 LEU E O 1
ATOM 7155 N N . ASN E 1 112 ? -34.734 6.346 -8.178 1.00 41.04 112 ASN E N 1
ATOM 7156 C CA . ASN E 1 112 ? -36.173 6.239 -7.907 1.00 49.79 112 ASN E CA 1
ATOM 7157 C C . ASN E 1 112 ? -36.897 5.398 -8.965 1.00 57.49 112 ASN E C 1
ATOM 7158 O O . ASN E 1 112 ? -37.792 4.608 -8.645 1.00 54.48 112 ASN E O 1
ATOM 7163 N N . LEU E 1 113 ? -36.514 5.595 -10.226 1.00 59.59 113 LEU E N 1
ATOM 7164 C CA . LEU E 1 113 ? -37.034 4.809 -11.347 1.00 52.06 113 LEU E CA 1
ATOM 7165 C C . LEU E 1 113 ? -36.664 3.324 -11.233 1.00 50.79 113 LEU E C 1
ATOM 7166 O O . LEU E 1 113 ? -37.490 2.441 -11.466 1.00 56.44 113 LEU E O 1
ATOM 7171 N N . THR E 1 114 ? -35.410 3.062 -10.884 1.00 47.70 114 THR E N 1
ATOM 7172 C CA . THR E 1 114 ? -34.910 1.703 -10.711 1.00 53.19 114 THR E CA 1
ATOM 7173 C C . THR E 1 114 ? -35.715 0.956 -9.657 1.00 64.72 114 THR E C 1
ATOM 7174 O O . THR E 1 114 ? -36.073 -0.213 -9.833 1.00 70.87 114 THR E O 1
ATOM 7178 N N . LEU E 1 115 ? -35.979 1.637 -8.547 1.00 67.77 115 LEU E N 1
ATOM 7179 C CA . LEU E 1 115 ? -36.722 1.039 -7.448 1.00 71.94 115 LEU E CA 1
ATOM 7180 C C . LEU E 1 115 ? -38.205 0.835 -7.785 1.00 75.92 115 LEU E C 1
ATOM 7181 O O . LEU E 1 115 ? -38.735 -0.267 -7.612 1.00 70.32 115 LEU E O 1
ATOM 7186 N N . HIS E 1 116 ? -38.858 1.888 -8.279 1.00 78.11 116 HIS E N 1
ATOM 7187 C CA . HIS E 1 116 ? -40.312 1.876 -8.489 1.00 79.57 116 HIS E CA 1
ATOM 7188 C C . HIS E 1 116 ? -40.763 1.198 -9.790 1.00 81.64 116 HIS E C 1
ATOM 7189 O O . HIS E 1 116 ? -41.949 0.946 -9.975 1.00 86.70 116 HIS E O 1
ATOM 7191 N N . ILE E 1 117 ? -39.834 0.927 -10.699 1.00 82.71 117 ILE E N 1
ATOM 7192 C CA . ILE E 1 117 ? -40.161 0.157 -11.898 1.00 84.69 117 ILE E CA 1
ATOM 7193 C C . ILE E 1 117 ? -39.629 -1.271 -11.801 1.00 89.32 117 ILE E C 1
ATOM 7194 O O . ILE E 1 117 ? -38.908 -1.615 -10.863 1.00 91.51 117 ILE E O 1
ATOM 7196 N N . GLU E 1 129 ? -47.775 6.797 -10.882 1.00 89.56 129 GLU E N 1
ATOM 7197 C CA . GLU E 1 129 ? -47.149 7.255 -9.660 1.00 92.89 129 GLU E CA 1
ATOM 7198 C C . GLU E 1 129 ? -46.527 8.604 -9.906 1.00 87.30 129 GLU E C 1
ATOM 7199 O O . GLU E 1 129 ? -45.819 8.801 -10.878 1.00 84.12 129 GLU E O 1
ATOM 7205 N N . LYS E 1 130 ? -46.811 9.537 -9.025 1.00 78.64 130 LYS E N 1
ATOM 7206 C CA . LYS E 1 130 ? -46.339 10.872 -9.219 1.00 67.28 130 LYS E CA 1
ATOM 7207 C C . LYS E 1 130 ? -44.850 10.843 -9.104 1.00 64.09 130 LYS E C 1
ATOM 7208 O O . LYS E 1 130 ? -44.189 11.577 -9.768 1.00 64.55 130 LYS E O 1
ATOM 7210 N N . LEU E 1 131 ? -44.329 9.985 -8.248 1.00 63.78 131 LEU E N 1
ATOM 7211 C CA . LEU E 1 131 ? -42.908 9.968 -8.016 1.00 65.09 131 LEU E CA 1
ATOM 7212 C C . LEU E 1 131 ? -42.171 9.499 -9.254 1.00 59.57 131 LEU E C 1
ATOM 7213 O O . LEU E 1 131 ? -41.148 10.025 -9.582 1.00 59.80 131 LEU E O 1
ATOM 7218 N N . ILE E 1 132 ? -42.725 8.535 -9.953 1.00 56.41 132 ILE E N 1
ATOM 7219 C CA . ILE E 1 132 ? -42.136 8.079 -11.175 1.00 58.85 132 ILE E CA 1
ATOM 7220 C C . ILE E 1 132 ? -42.111 9.184 -12.204 1.00 55.39 132 ILE E C 1
ATOM 7221 O O . ILE E 1 132 ? -41.109 9.391 -12.857 1.00 45.74 132 ILE E O 1
ATOM 7226 N N . LYS E 1 133 ? -43.224 9.870 -12.358 1.00 51.35 133 LYS E N 1
ATOM 7227 C CA . LYS E 1 133 ? -43.313 10.860 -13.393 1.00 49.44 133 LYS E CA 1
ATOM 7228 C C . LYS E 1 133 ? -42.403 12.015 -13.041 1.00 45.86 133 LYS E C 1
ATOM 7229 O O . LYS E 1 133 ? -41.820 12.609 -13.892 1.00 46.66 133 LYS E O 1
ATOM 7231 N N . GLU E 1 134 ? -42.267 12.285 -11.763 1.00 44.70 134 GLU E N 1
ATOM 7232 C CA . GLU E 1 134 ? -41.454 13.378 -11.305 1.00 47.14 134 GLU E CA 1
ATOM 7233 C C . GLU E 1 134 ? -39.987 13.046 -11.477 1.00 40.59 134 GLU E C 1
ATOM 7234 O O . GLU E 1 134 ? -39.205 13.873 -11.861 1.00 35.05 134 GLU E O 1
ATOM 7240 N N . SER E 1 135 ? -39.644 11.815 -11.169 1.00 41.42 135 SER E N 1
ATOM 7241 C CA . SER E 1 135 ? -38.259 11.390 -11.311 1.00 44.73 135 SER E CA 1
ATOM 7242 C C . SER E 1 135 ? -37.850 11.418 -12.782 1.00 41.08 135 SER E C 1
ATOM 7243 O O . SER E 1 135 ? -36.752 11.879 -13.105 1.00 35.63 135 SER E O 1
ATOM 7246 N N . GLU E 1 136 ? -38.739 10.980 -13.674 1.00 42.65 136 GLU E N 1
ATOM 7247 C CA . GLU E 1 136 ? -38.411 10.977 -15.104 1.00 41.54 136 GLU E CA 1
ATOM 7248 C C . GLU E 1 136 ? -38.196 12.411 -15.636 1.00 39.47 136 GLU E C 1
ATOM 7249 O O . GLU E 1 136 ? -37.216 12.685 -16.347 1.00 33.25 136 GLU E O 1
ATOM 7255 N N . GLU E 1 137 ? -39.101 13.320 -15.279 0.92 32.63 137 GLU E N 1
ATOM 7256 C CA . GLU E 1 137 ? -38.971 14.722 -15.686 0.92 31.99 137 GLU E CA 1
ATOM 7257 C C . GLU E 1 137 ? -37.672 15.318 -15.163 0.92 28.83 137 GLU E C 1
ATOM 7258 O O . GLU E 1 137 ? -36.956 16.009 -15.892 0.92 30.49 137 GLU E O 1
ATOM 7264 N N . LYS E 1 138 ? -37.355 15.037 -13.904 1.00 32.20 138 LYS E N 1
ATOM 7265 C CA . LYS E 1 138 ? -36.129 15.556 -13.322 1.00 30.85 138 LYS E CA 1
ATOM 7266 C C . LYS E 1 138 ? -34.911 14.981 -14.050 1.00 37.70 138 LYS E C 1
ATOM 7267 O O . LYS E 1 138 ? -34.001 15.738 -14.427 1.00 38.79 138 LYS E O 1
ATOM 7273 N N . LEU E 1 139 ? -34.904 13.663 -14.280 1.00 35.65 139 LEU E N 1
ATOM 7274 C CA . LEU E 1 139 ? -33.797 13.031 -15.004 1.00 29.09 139 LEU E CA 1
ATOM 7275 C C . LEU E 1 139 ? -33.700 13.544 -16.449 1.00 28.43 139 LEU E C 1
ATOM 7276 O O . LEU E 1 139 ? -32.611 13.722 -16.981 1.00 28.93 139 LEU E O 1
ATOM 7281 N N . ALA E 1 140 ? -34.838 13.768 -17.090 1.00 29.55 140 ALA E N 1
ATOM 7282 C CA . ALA E 1 140 ? -34.833 14.292 -18.451 1.00 31.11 140 ALA E CA 1
ATOM 7283 C C . ALA E 1 140 ? -34.172 15.669 -18.468 1.00 36.72 140 ALA E C 1
ATOM 7284 O O . ALA E 1 140 ? -33.387 15.972 -19.364 1.00 33.97 140 ALA E O 1
ATOM 7286 N N . GLY E 1 141 ? -34.470 16.487 -17.461 1.00 36.23 141 GLY E N 1
ATOM 7287 C CA . GLY E 1 141 ? -33.871 17.807 -17.362 1.00 32.65 141 GLY E CA 1
ATOM 7288 C C . GLY E 1 141 ? -32.353 17.729 -17.259 1.00 33.63 141 GLY E C 1
ATOM 7289 O O . GLY E 1 141 ? -31.624 18.478 -17.920 1.00 38.51 141 GLY E O 1
ATOM 7290 N N . VAL E 1 142 ? -31.869 16.810 -16.435 1.00 26.00 142 VAL E N 1
ATOM 7291 C CA . VAL E 1 142 ? -30.434 16.583 -16.295 1.00 25.61 142 VAL E CA 1
ATOM 7292 C C . VAL E 1 142 ? -29.801 16.155 -17.619 1.00 30.66 142 VAL E C 1
ATOM 7293 O O . VAL E 1 142 ? -28.721 16.632 -17.985 1.00 27.83 142 VAL E O 1
ATOM 7297 N N . LEU E 1 143 ? -30.471 15.249 -18.328 1.00 30.74 143 LEU E N 1
ATOM 7298 C CA . LEU E 1 143 ? -29.974 14.739 -19.614 1.00 31.49 143 LEU E CA 1
ATOM 7299 C C . LEU E 1 143 ? -29.954 15.822 -20.679 1.00 30.96 143 LEU E C 1
ATOM 7300 O O . LEU E 1 143 ? -29.159 15.747 -21.630 1.00 25.47 143 LEU E O 1
ATOM 7305 N N . ASP E 1 144 ? -30.856 16.796 -20.562 1.00 25.01 144 ASP E N 1
ATOM 7306 C CA . ASP E 1 144 ? -30.828 17.931 -21.482 1.00 31.72 144 ASP E CA 1
ATOM 7307 C C . ASP E 1 144 ? -29.533 18.728 -21.290 1.00 33.12 144 ASP E C 1
ATOM 7308 O O . ASP E 1 144 ? -28.955 19.200 -22.263 1.00 31.98 144 ASP E O 1
ATOM 7313 N N . VAL E 1 145 ? -29.087 18.887 -20.046 1.00 31.12 145 VAL E N 1
ATOM 7314 C CA . VAL E 1 145 ? -27.809 19.561 -19.773 1.00 26.14 145 VAL E CA 1
ATOM 7315 C C . VAL E 1 145 ? -26.643 18.708 -20.322 1.00 29.28 145 VAL E C 1
ATOM 7316 O O . VAL E 1 145 ? -25.732 19.235 -20.948 1.00 30.29 145 VAL E O 1
ATOM 7320 N N . TYR E 1 146 ? -26.691 17.393 -20.097 1.00 33.64 146 TYR E N 1
ATOM 7321 C CA . TYR E 1 146 ? -25.694 16.469 -20.657 1.00 27.28 146 TYR E CA 1
ATOM 7322 C C . TYR E 1 146 ? -25.644 16.595 -22.179 1.00 32.18 146 TYR E C 1
ATOM 7323 O O . TYR E 1 146 ? -24.560 16.601 -22.776 1.00 26.59 146 TYR E O 1
ATOM 7332 N N . GLU E 1 147 ? -26.819 16.691 -22.799 1.00 26.77 147 GLU E N 1
ATOM 7333 C CA . GLU E 1 147 ? -26.901 16.751 -24.253 1.00 26.13 147 GLU E CA 1
ATOM 7334 C C . GLU E 1 147 ? -26.148 17.963 -24.784 1.00 28.29 147 GLU E C 1
ATOM 7335 O O . GLU E 1 147 ? -25.326 17.842 -25.698 1.00 25.91 147 GLU E O 1
ATOM 7341 N N . ALA E 1 148 ? -26.403 19.120 -24.184 1.00 26.26 148 ALA E N 1
ATOM 7342 C CA . ALA E 1 148 ? -25.715 20.339 -24.569 1.00 32.94 148 ALA E CA 1
ATOM 7343 C C . ALA E 1 148 ? -24.209 20.239 -24.292 1.00 33.14 148 ALA E C 1
ATOM 7344 O O . ALA E 1 148 ? -23.396 20.620 -25.129 1.00 30.75 148 ALA E O 1
ATOM 7346 N N . HIS E 1 149 ? -23.840 19.696 -23.135 1.00 25.43 149 HIS E N 1
ATOM 7347 C CA . HIS E 1 149 ? -22.435 19.588 -22.779 1.00 26.62 149 HIS E CA 1
ATOM 7348 C C . HIS E 1 149 ? -21.697 18.617 -23.731 1.00 29.96 149 HIS E C 1
ATOM 7349 O O . HIS E 1 149 ? -20.607 18.936 -24.228 1.00 21.84 149 HIS E O 1
ATOM 7356 N N . LEU E 1 150 ? -22.288 17.447 -23.992 1.00 22.38 150 LEU E N 1
ATOM 7357 C CA . LEU E 1 150 ? -21.638 16.441 -24.847 1.00 25.21 150 LEU E CA 1
ATOM 7358 C C . LEU E 1 150 ? -21.594 16.843 -26.324 1.00 25.78 150 LEU E C 1
ATOM 7359 O O . LEU E 1 150 ? -20.919 16.207 -27.137 1.00 24.59 150 LEU E O 1
ATOM 7364 N N . SER E 1 151 ? -22.319 17.888 -26.690 1.00 23.68 151 SER E N 1
ATOM 7365 C CA . SER E 1 151 ? -22.214 18.357 -28.056 1.00 29.34 151 SER E CA 1
ATOM 7366 C C . SER E 1 151 ? -20.921 19.153 -28.229 1.00 30.83 151 SER E C 1
ATOM 7367 O O . SER E 1 151 ? -20.510 19.394 -29.347 1.00 37.99 151 SER E O 1
ATOM 7370 N N . LYS E 1 152 ? -20.287 19.555 -27.127 1.00 28.27 152 LYS E N 1
ATOM 7371 C CA . LYS E 1 152 ? -19.037 20.327 -27.206 1.00 36.86 152 LYS E CA 1
ATOM 7372 C C . LYS E 1 152 ? -17.838 19.615 -26.544 1.00 35.31 152 LYS E C 1
ATOM 7373 O O . LYS E 1 152 ? -16.697 19.994 -26.751 1.00 41.25 152 LYS E O 1
ATOM 7375 N N . SER E 1 153 ? -18.105 18.536 -25.820 1.00 32.60 153 SER E N 1
ATOM 7376 C CA . SER E 1 153 ? -17.076 17.769 -25.123 1.00 32.68 153 SER E CA 1
ATOM 7377 C C . SER E 1 153 ? -17.251 16.272 -25.419 1.00 31.95 153 SER E C 1
ATOM 7378 O O . SER E 1 153 ? -18.355 15.739 -25.305 1.00 29.08 153 SER E O 1
ATOM 7381 N N . LYS E 1 154 ? -16.159 15.605 -25.791 1.00 25.35 154 LYS E N 1
ATOM 7382 C CA . LYS E 1 154 ? -16.211 14.207 -26.237 1.00 19.39 154 LYS E CA 1
ATOM 7383 C C . LYS E 1 154 ? -16.674 13.254 -25.127 1.00 20.23 154 LYS E C 1
ATOM 7384 O O . LYS E 1 154 ? -17.560 12.418 -25.322 1.00 22.86 154 LYS E O 1
ATOM 7390 N N . TYR E 1 155 ? -16.070 13.395 -23.958 1.00 22.00 155 TYR E N 1
ATOM 7391 C CA . TYR E 1 155 ? -16.519 12.675 -22.771 1.00 23.36 155 TYR E CA 1
ATOM 7392 C C . TYR E 1 155 ? -16.941 13.727 -21.744 1.00 23.35 155 TYR E C 1
ATOM 7393 O O . TYR E 1 155 ? -16.883 14.936 -22.027 1.00 19.80 155 TYR E O 1
ATOM 7402 N N . LEU E 1 156 ? -17.419 13.309 -20.580 1.00 25.81 156 LEU E N 1
ATOM 7403 C CA . LEU E 1 156 ? -17.913 14.313 -19.609 1.00 23.50 156 LEU E CA 1
ATOM 7404 C C . LEU E 1 156 ? -16.827 15.290 -19.124 1.00 27.28 156 LEU E C 1
ATOM 7405 O O . LEU E 1 156 ? -17.048 16.501 -19.097 1.00 28.64 156 LEU E O 1
ATOM 7410 N N . ALA E 1 157 ? -15.643 14.786 -18.780 1.00 29.15 157 ALA E N 1
ATOM 7411 C CA . ALA E 1 157 ? -14.610 15.649 -18.180 1.00 24.71 157 ALA E CA 1
ATOM 7412 C C . ALA E 1 157 ? -13.731 16.340 -19.213 1.00 22.69 157 ALA E C 1
ATOM 7413 O O . ALA E 1 157 ? -12.903 17.197 -18.869 1.00 29.55 157 ALA E O 1
ATOM 7415 N N . GLY E 1 158 ? -13.922 16.000 -20.481 1.00 31.29 158 GLY E N 1
ATOM 7416 C CA . GLY E 1 158 ? -13.119 16.585 -21.541 1.00 27.30 158 GLY E CA 1
ATOM 7417 C C . GLY E 1 158 ? -12.959 15.616 -22.693 1.00 29.54 158 GLY E C 1
ATOM 7418 O O . GLY E 1 158 ? -13.898 14.873 -23.005 1.00 25.49 158 GLY E O 1
ATOM 7419 N N . ASP E 1 159 ? -11.782 15.612 -23.329 1.00 27.31 159 ASP E N 1
ATOM 7420 C CA . ASP E 1 159 ? -11.582 14.763 -24.505 1.00 25.09 159 ASP E CA 1
ATOM 7421 C C . ASP E 1 159 ? -11.038 13.346 -24.174 1.00 30.96 159 ASP E C 1
ATOM 7422 O O . ASP E 1 159 ? -10.567 12.629 -25.069 1.00 27.70 159 ASP E O 1
ATOM 7427 N N . PHE E 1 160 ? -11.088 12.978 -22.892 1.00 24.91 160 PHE E N 1
ATOM 7428 C CA . PHE E 1 160 ? -10.595 11.702 -22.393 1.00 29.69 160 PHE E CA 1
ATOM 7429 C C . PHE E 1 160 ? -11.637 11.002 -21.526 1.00 26.49 160 PHE E C 1
ATOM 7430 O O . PHE E 1 160 ? -12.294 11.645 -20.706 1.00 25.99 160 PHE E O 1
ATOM 7438 N N . VAL E 1 161 ? -11.749 9.680 -21.655 1.00 23.01 161 VAL E N 1
ATOM 7439 C CA . VAL E 1 161 ? -12.688 8.915 -20.830 1.00 21.60 161 VAL E CA 1
ATOM 7440 C C . VAL E 1 161 ? -12.163 8.906 -19.399 1.00 28.55 161 VAL E C 1
ATOM 7441 O O . VAL E 1 161 ? -10.968 8.950 -19.180 1.00 22.44 161 VAL E O 1
ATOM 7445 N N . SER E 1 162 ? -13.054 8.945 -18.416 1.00 25.08 162 SER E N 1
ATOM 7446 C CA . SER E 1 162 ? -12.617 9.010 -17.028 1.00 20.15 162 SER E CA 1
ATOM 7447 C C . SER E 1 162 ? -13.605 8.312 -16.080 1.00 24.19 162 SER E C 1
ATOM 7448 O O . SER E 1 162 ? -14.622 7.778 -16.527 1.00 25.83 162 SER E O 1
ATOM 7451 N N . LEU E 1 163 ? -13.307 8.340 -14.776 1.00 22.52 163 LEU E N 1
ATOM 7452 C CA . LEU E 1 163 ? -14.218 7.814 -13.754 1.00 27.88 163 LEU E CA 1
ATOM 7453 C C . LEU E 1 163 ? -15.636 8.395 -13.861 1.00 25.95 163 LEU E C 1
ATOM 7454 O O . LEU E 1 163 ? -16.613 7.713 -13.577 1.00 29.28 163 LEU E O 1
ATOM 7459 N N . ALA E 1 164 ? -15.737 9.657 -14.262 1.00 30.98 164 ALA E N 1
ATOM 7460 C CA . ALA E 1 164 ? -17.031 10.321 -14.378 1.00 25.36 164 ALA E CA 1
ATOM 7461 C C . ALA E 1 164 ? -17.916 9.611 -15.392 1.00 27.43 164 ALA E C 1
ATOM 7462 O O . ALA E 1 164 ? -19.099 9.364 -15.121 1.00 23.86 164 ALA E O 1
ATOM 7464 N N . ASP E 1 165 ? -17.360 9.254 -16.546 1.00 26.58 165 ASP E N 1
ATOM 7465 C CA . ASP E 1 165 ? -18.168 8.536 -17.534 1.00 27.71 165 ASP E CA 1
ATOM 7466 C C . ASP E 1 165 ? -18.544 7.157 -17.001 1.00 28.16 165 ASP E C 1
ATOM 7467 O O . ASP E 1 165 ? -19.722 6.790 -17.035 1.00 30.54 165 ASP E O 1
ATOM 7472 N N . LEU E 1 166 ? -17.558 6.411 -16.495 1.00 26.32 166 LEU E N 1
ATOM 7473 C CA . LEU E 1 166 ? -17.784 5.039 -16.021 1.00 28.96 166 LEU E CA 1
ATOM 7474 C C . LEU E 1 166 ? -18.832 4.972 -14.889 1.00 27.32 166 LEU E C 1
ATOM 7475 O O . LEU E 1 166 ? -19.565 4.000 -14.765 1.00 23.79 166 LEU E O 1
ATOM 7480 N N . ALA E 1 167 ? -18.904 6.008 -14.067 1.00 24.58 167 ALA E N 1
ATOM 7481 C CA . ALA E 1 167 ? -19.840 6.005 -12.962 1.00 23.64 167 ALA E CA 1
ATOM 7482 C C . ALA E 1 167 ? -21.303 5.889 -13.439 1.00 28.97 167 ALA E C 1
ATOM 7483 O O . ALA E 1 167 ? -22.156 5.402 -12.704 1.00 26.71 167 ALA E O 1
ATOM 7485 N N . HIS E 1 168 ? -21.569 6.306 -14.678 1.00 23.57 168 HIS E N 1
ATOM 7486 C CA . HIS E 1 168 ? -22.913 6.264 -15.256 1.00 25.79 168 HIS E CA 1
ATOM 7487 C C . HIS E 1 168 ? -23.317 4.898 -15.839 1.00 29.95 168 HIS E C 1
ATOM 7488 O O . HIS E 1 168 ? -24.474 4.697 -16.217 1.00 20.94 168 HIS E O 1
ATOM 7495 N N . LEU E 1 169 ? -22.378 3.968 -15.952 1.00 25.07 169 LEU E N 1
ATOM 7496 C CA . LEU E 1 169 ? -22.687 2.724 -16.651 1.00 27.82 169 LEU E CA 1
ATOM 7497 C C . LEU E 1 169 ? -23.752 1.855 -15.958 1.00 27.50 169 LEU E C 1
ATOM 7498 O O . LEU E 1 169 ? -24.716 1.452 -16.596 1.00 29.04 169 LEU E O 1
ATOM 7503 N N . PRO E 1 170 ? -23.591 1.553 -14.659 1.00 26.72 170 PRO E N 1
ATOM 7504 C CA . PRO E 1 170 ? -24.447 0.478 -14.135 1.00 27.48 170 PRO E CA 1
ATOM 7505 C C . PRO E 1 170 ? -25.944 0.808 -14.066 1.00 32.51 170 PRO E C 1
ATOM 7506 O O . PRO E 1 170 ? -26.745 -0.069 -14.384 1.00 31.07 170 PRO E O 1
ATOM 7510 N N . PHE E 1 171 ? -26.331 2.005 -13.635 1.00 29.00 171 PHE E N 1
ATOM 7511 C CA . PHE E 1 171 ? -27.768 2.275 -13.514 1.00 29.10 171 PHE E CA 1
ATOM 7512 C C . PHE E 1 171 ? -28.362 2.744 -14.847 1.00 33.88 171 PHE E C 1
ATOM 7513 O O . PHE E 1 171 ? -29.553 2.542 -15.097 1.00 35.37 171 PHE E O 1
ATOM 7521 N N . THR E 1 172 ? -27.546 3.341 -15.717 1.00 26.49 172 THR E N 1
ATOM 7522 C CA . THR E 1 172 ? -28.036 3.711 -17.046 1.00 28.18 172 THR E CA 1
ATOM 7523 C C . THR E 1 172 ? -28.283 2.440 -17.859 1.00 39.63 172 THR E C 1
ATOM 7524 O O . THR E 1 172 ? -29.183 2.398 -18.701 1.00 39.69 172 THR E O 1
ATOM 7528 N N . ASP E 1 173 ? -27.503 1.392 -17.579 1.00 35.83 173 ASP E N 1
ATOM 7529 C CA . ASP E 1 173 ? -27.711 0.101 -18.232 1.00 32.01 173 ASP E CA 1
ATOM 7530 C C . ASP E 1 173 ? -29.119 -0.417 -17.923 1.00 32.80 173 ASP E C 1
ATOM 7531 O O . ASP E 1 173 ? -29.790 -0.940 -18.818 1.00 37.28 173 ASP E O 1
ATOM 7536 N N . TYR E 1 174 ? -29.560 -0.248 -16.669 1.00 29.20 174 TYR E N 1
ATOM 7537 C CA . TYR E 1 174 ? -30.938 -0.572 -16.240 1.00 37.18 174 TYR E CA 1
ATOM 7538 C C . TYR E 1 174 ? -31.986 0.274 -16.982 1.00 30.23 174 TYR E C 1
ATOM 7539 O O . TYR E 1 174 ? -32.998 -0.224 -17.469 1.00 32.76 174 TYR E O 1
ATOM 7548 N N . LEU E 1 175 ? -31.722 1.569 -17.045 1.00 30.74 175 LEU E N 1
ATOM 7549 C CA . LEU E 1 175 ? -32.624 2.512 -17.679 1.00 33.27 175 LEU E CA 1
ATOM 7550 C C . LEU E 1 175 ? -32.955 2.119 -19.109 1.00 31.90 175 LEU E C 1
ATOM 7551 O O . LEU E 1 175 ? -34.121 2.101 -19.492 1.00 34.87 175 LEU E O 1
ATOM 7556 N N . VAL E 1 176 ? -31.929 1.780 -19.891 1.00 34.15 176 VAL E N 1
ATOM 7557 C CA . VAL E 1 176 ? -32.152 1.505 -21.301 1.00 34.64 176 VAL E CA 1
ATOM 7558 C C . VAL E 1 176 ? -32.505 0.032 -21.498 1.00 40.94 176 VAL E C 1
ATOM 7559 O O . VAL E 1 176 ? -32.951 -0.377 -22.572 1.00 34.41 176 VAL E O 1
ATOM 7563 N N . GLY E 1 177 ? -32.362 -0.752 -20.438 1.00 38.58 177 GLY E N 1
ATOM 7564 C CA . GLY E 1 177 ? -32.702 -2.159 -20.518 1.00 35.42 177 GLY E CA 1
ATOM 7565 C C . GLY E 1 177 ? -34.049 -2.472 -19.872 1.00 38.79 177 GLY E C 1
ATOM 7566 O O . GLY E 1 177 ? -35.092 -2.043 -20.363 1.00 42.09 177 GLY E O 1
ATOM 7567 N N . PRO E 1 178 ? -34.030 -3.180 -18.739 1.00 33.90 178 PRO E N 1
ATOM 7568 C CA . PRO E 1 178 ? -35.258 -3.676 -18.094 1.00 37.44 178 PRO E CA 1
ATOM 7569 C C . PRO E 1 178 ? -36.233 -2.564 -17.738 1.00 38.08 178 PRO E C 1
ATOM 7570 O O . PRO E 1 178 ? -37.431 -2.790 -17.748 1.00 39.46 178 PRO E O 1
ATOM 7574 N N . ILE E 1 179 ? -35.733 -1.365 -17.458 1.00 43.68 179 ILE E N 1
ATOM 7575 C CA . ILE E 1 179 ? -36.615 -0.262 -17.090 1.00 43.04 179 ILE E CA 1
ATOM 7576 C C . ILE E 1 179 ? -37.455 0.217 -18.289 1.00 42.67 179 ILE E C 1
ATOM 7577 O O . ILE E 1 179 ? -38.536 0.779 -18.117 1.00 41.10 179 ILE E O 1
ATOM 7582 N N . GLY E 1 180 ? -36.961 -0.015 -19.501 1.00 37.88 180 GLY E N 1
ATOM 7583 C CA . GLY E 1 180 ? -37.711 0.322 -20.702 1.00 37.93 180 GLY E CA 1
ATOM 7584 C C . GLY E 1 180 ? -37.785 1.813 -21.008 1.00 39.26 180 GLY E C 1
ATOM 7585 O O . GLY E 1 180 ? -38.802 2.298 -21.517 1.00 36.16 180 GLY E O 1
ATOM 7586 N N . LYS E 1 181 ? -36.719 2.545 -20.684 1.00 31.19 181 LYS E N 1
ATOM 7587 C CA . LYS E 1 181 ? -36.660 3.967 -20.992 1.00 36.43 181 LYS E CA 1
ATOM 7588 C C . LYS E 1 181 ? -35.396 4.345 -21.777 1.00 37.58 181 LYS E C 1
ATOM 7589 O O . LYS E 1 181 ? -34.807 5.404 -21.570 1.00 38.82 181 LYS E O 1
ATOM 7595 N N . ALA E 1 182 ? -35.023 3.487 -22.716 1.00 34.07 182 ALA E N 1
ATOM 7596 C CA . ALA E 1 182 ? -33.857 3.719 -23.563 1.00 37.69 182 ALA E CA 1
ATOM 7597 C C . ALA E 1 182 ? -34.010 5.012 -24.356 1.00 34.84 182 ALA E C 1
ATOM 7598 O O . ALA E 1 182 ? -33.013 5.620 -24.761 1.00 29.23 182 ALA E O 1
ATOM 7600 N N . TYR E 1 183 ? -35.256 5.421 -24.604 1.00 35.51 183 TYR E N 1
ATOM 7601 C CA . TYR E 1 183 ? -35.514 6.639 -25.386 1.00 31.55 183 TYR E CA 1
ATOM 7602 C C . TYR E 1 183 ? -34.913 7.887 -24.734 1.00 35.77 183 TYR E C 1
ATOM 7603 O O . TYR E 1 183 ? -34.598 8.859 -25.419 1.00 33.96 183 TYR E O 1
ATOM 7612 N N . MET E 1 184 ? -34.762 7.860 -23.414 1.00 28.95 184 MET E N 1
ATOM 7613 C CA . MET E 1 184 ? -34.178 8.986 -22.700 1.00 30.59 184 MET E CA 1
ATOM 7614 C C . MET E 1 184 ? -32.745 9.220 -23.142 1.00 34.50 184 MET E C 1
ATOM 7615 O O . MET E 1 184 ? -32.246 10.374 -23.170 1.00 28.23 184 MET E O 1
ATOM 7620 N N . ILE E 1 185 ? -32.083 8.116 -23.470 1.00 28.89 185 ILE E N 1
ATOM 7621 C CA . ILE E 1 185 ? -30.727 8.160 -23.989 1.00 28.44 185 ILE E CA 1
ATOM 7622 C C . ILE E 1 185 ? -30.728 8.313 -25.514 1.00 32.79 185 ILE E C 1
ATOM 7623 O O . ILE E 1 185 ? -30.040 9.184 -26.055 1.00 28.60 185 ILE E O 1
ATOM 7628 N N . LYS E 1 186 ? -31.543 7.496 -26.181 1.00 30.77 186 LYS E N 1
ATOM 7629 C CA . LYS E 1 186 ? -31.582 7.405 -27.642 1.00 39.70 186 LYS E CA 1
ATOM 7630 C C . LYS E 1 186 ? -32.045 8.710 -28.303 1.00 38.02 186 LYS E C 1
ATOM 7631 O O . LYS E 1 186 ? -31.538 9.068 -29.361 1.00 37.31 186 LYS E O 1
ATOM 7637 N N . ASP E 1 187 ? -33.006 9.413 -27.694 0.98 27.94 187 ASP E N 1
ATOM 7638 C CA . ASP E 1 187 ? -33.562 10.623 -28.313 0.98 28.93 187 ASP E CA 1
ATOM 7639 C C . ASP E 1 187 ? -32.639 11.837 -28.200 0.98 35.38 187 ASP E C 1
ATOM 7640 O O . ASP E 1 187 ? -32.920 12.886 -28.774 0.98 37.20 187 ASP E O 1
ATOM 7645 N N . ARG E 1 188 ? -31.556 11.704 -27.445 1.00 27.07 188 ARG E N 1
ATOM 7646 C CA . ARG E 1 188 ? -30.609 12.796 -27.313 1.00 24.23 188 ARG E CA 1
ATOM 7647 C C . ARG E 1 188 ? -29.335 12.407 -28.037 1.00 29.66 188 ARG E C 1
ATOM 7648 O O . ARG E 1 188 ? -28.558 11.570 -27.554 1.00 32.34 188 ARG E O 1
ATOM 7656 N N . LYS E 1 189 ? -29.139 13.030 -29.202 1.00 31.17 189 LYS E N 1
ATOM 7657 C CA . LYS E 1 189 ? -28.139 12.603 -30.187 1.00 34.57 189 LYS E CA 1
ATOM 7658 C C . LYS E 1 189 ? -26.723 12.411 -29.611 1.00 35.99 189 LYS E C 1
ATOM 7659 O O . LYS E 1 189 ? -26.103 11.374 -29.837 1.00 32.97 189 LYS E O 1
ATOM 7665 N N . HIS E 1 190 ? -26.223 13.399 -28.871 1.00 26.75 190 HIS E N 1
ATOM 7666 C CA . HIS E 1 190 ? -24.862 13.337 -28.361 1.00 30.28 190 HIS E CA 1
ATOM 7667 C C . HIS E 1 190 ? -24.755 12.426 -27.144 1.00 30.28 190 HIS E C 1
ATOM 7668 O O . HIS E 1 190 ? -23.763 11.703 -27.009 1.00 25.28 190 HIS E O 1
ATOM 7675 N N . VAL E 1 191 ? -25.773 12.455 -26.280 1.00 26.54 191 VAL E N 1
ATOM 7676 C CA . VAL E 1 191 ? -25.858 11.526 -25.155 1.00 26.73 191 VAL E CA 1
ATOM 7677 C C . VAL E 1 191 ? -25.870 10.089 -25.678 1.00 26.36 191 VAL E C 1
ATOM 7678 O O . VAL E 1 191 ? -25.170 9.219 -25.159 1.00 24.99 191 VAL E O 1
ATOM 7682 N N . SER E 1 192 ? -26.644 9.860 -26.733 1.00 25.05 192 SER E N 1
ATOM 7683 C CA . SER E 1 192 ? -26.750 8.533 -27.323 1.00 30.70 192 SER E CA 1
ATOM 7684 C C . SER E 1 192 ? -25.416 8.018 -27.872 1.00 29.23 192 SER E C 1
ATOM 7685 O O . SER E 1 192 ? -25.060 6.859 -27.641 1.00 27.65 192 SER E O 1
ATOM 7688 N N . ALA E 1 193 ? -24.694 8.875 -28.597 1.00 24.84 193 ALA E N 1
ATOM 7689 C CA . ALA E 1 193 ? -23.396 8.485 -29.179 1.00 27.18 193 ALA E CA 1
ATOM 7690 C C . ALA E 1 193 ? -22.386 8.240 -28.064 1.00 28.17 193 ALA E C 1
ATOM 7691 O O . ALA E 1 193 ? -21.584 7.295 -28.125 1.00 27.03 193 ALA E O 1
ATOM 7693 N N . TRP E 1 194 ? -22.457 9.073 -27.028 1.00 23.06 194 TRP E N 1
ATOM 7694 C CA . TRP E 1 194 ? -21.579 8.931 -25.874 1.00 26.23 194 TRP E CA 1
ATOM 7695 C C . TRP E 1 194 ? -21.857 7.614 -25.143 1.00 31.34 194 TRP E C 1
ATOM 7696 O O . TRP E 1 194 ? -20.939 6.870 -24.803 1.00 24.06 194 TRP E O 1
ATOM 7707 N N . TRP E 1 195 ? -23.136 7.325 -24.925 1.00 29.34 195 TRP E N 1
ATOM 7708 C CA . TRP E 1 195 ? -23.528 6.081 -24.285 1.00 30.15 195 TRP E CA 1
ATOM 7709 C C . TRP E 1 195 ? -23.066 4.848 -25.061 1.00 26.89 195 TRP E C 1
ATOM 7710 O O . TRP E 1 195 ? -22.559 3.900 -24.471 1.00 22.43 195 TRP E O 1
ATOM 7721 N N . ASP E 1 196 ? -23.282 4.871 -26.374 1.00 24.55 196 ASP E N 1
ATOM 7722 C CA . ASP E 1 196 ? -22.837 3.804 -27.251 1.00 29.32 196 ASP E CA 1
ATOM 7723 C C . ASP E 1 196 ? -21.345 3.577 -27.110 1.00 31.82 196 ASP E C 1
ATOM 7724 O O . ASP E 1 196 ? -20.892 2.438 -27.099 1.00 33.28 196 ASP E O 1
ATOM 7729 N N . ASP E 1 197 ? -20.589 4.666 -26.980 1.00 31.12 197 ASP E N 1
ATOM 7730 C CA . ASP E 1 197 ? -19.143 4.572 -26.865 1.00 26.55 197 ASP E CA 1
ATOM 7731 C C . ASP E 1 197 ? -18.727 3.892 -25.552 1.00 26.92 197 ASP E C 1
ATOM 7732 O O . ASP E 1 197 ? -18.071 2.852 -25.552 1.00 28.28 197 ASP E O 1
ATOM 7737 N N . ILE E 1 198 ? -19.120 4.471 -24.431 1.00 28.18 198 ILE E N 1
ATOM 7738 C CA . ILE E 1 198 ? -18.600 4.001 -23.156 1.00 22.77 198 ILE E CA 1
ATOM 7739 C C . ILE E 1 198 ? -19.164 2.642 -22.769 1.00 23.16 198 ILE E C 1
ATOM 7740 O O . ILE E 1 198 ? -18.506 1.904 -22.059 1.00 25.74 198 ILE E O 1
ATOM 7745 N N . SER E 1 199 ? -20.388 2.324 -23.193 1.00 26.36 199 SER E N 1
ATOM 7746 C CA . SER E 1 199 ? -20.966 1.037 -22.817 1.00 31.93 199 SER E CA 1
ATOM 7747 C C . SER E 1 199 ? -20.506 -0.093 -23.736 1.00 32.77 199 SER E C 1
ATOM 7748 O O . SER E 1 199 ? -20.817 -1.228 -23.462 1.00 34.26 199 SER E O 1
ATOM 7751 N N . SER E 1 200 ? -19.772 0.205 -24.813 1.00 30.09 200 SER E N 1
ATOM 7752 C CA . SER E 1 200 ? -19.187 -0.860 -25.654 1.00 25.10 200 SER E CA 1
ATOM 7753 C C . SER E 1 200 ? -17.686 -1.040 -25.363 1.00 26.77 200 SER E C 1
ATOM 7754 O O . SER E 1 200 ? -17.003 -1.720 -26.105 1.00 35.78 200 SER E O 1
ATOM 7757 N N . ARG E 1 201 ? -17.162 -0.360 -24.336 1.00 28.83 201 ARG E N 1
ATOM 7758 C CA . ARG E 1 201 ? -15.790 -0.601 -23.889 1.00 27.51 201 ARG E CA 1
ATOM 7759 C C . ARG E 1 201 ? -15.662 -2.022 -23.333 1.00 26.72 201 ARG E C 1
ATOM 7760 O O . ARG E 1 201 ? -16.509 -2.468 -22.573 1.00 29.16 201 ARG E O 1
ATOM 7768 N N . PRO E 1 202 ? -14.567 -2.712 -23.674 1.00 27.30 202 PRO E N 1
ATOM 7769 C CA . PRO E 1 202 ? -14.399 -4.115 -23.266 1.00 32.45 202 PRO E CA 1
ATOM 7770 C C . PRO E 1 202 ? -14.519 -4.299 -21.750 1.00 30.63 202 PRO E C 1
ATOM 7771 O O . PRO E 1 202 ? -15.081 -5.307 -21.310 1.00 35.46 202 PRO E O 1
ATOM 7775 N N . ALA E 1 203 ? -14.049 -3.329 -20.966 1.00 28.65 203 ALA E N 1
ATOM 7776 C CA . ALA E 1 203 ? -14.108 -3.464 -19.516 1.00 31.14 203 ALA E CA 1
ATOM 7777 C C . ALA E 1 203 ? -15.558 -3.518 -19.029 1.00 34.57 203 ALA E C 1
ATOM 7778 O O . ALA E 1 203 ? -15.873 -4.221 -18.064 1.00 29.21 203 ALA E O 1
ATOM 7780 N N . TRP E 1 204 ? -16.443 -2.768 -19.677 1.00 29.05 204 TRP E N 1
ATOM 7781 C CA . TRP E 1 204 ? -17.851 -2.809 -19.267 1.00 33.03 204 TRP E CA 1
ATOM 7782 C C . TRP E 1 204 ? -18.544 -4.105 -19.737 1.00 35.23 204 TRP E C 1
ATOM 7783 O O . TRP E 1 204 ? -19.328 -4.694 -18.992 1.00 38.65 204 TRP E O 1
ATOM 7794 N N . LYS E 1 205 ? -18.256 -4.538 -20.966 1.00 31.63 205 LYS E N 1
ATOM 7795 C CA . LYS E 1 205 ? -18.816 -5.784 -21.499 1.00 35.39 205 LYS E CA 1
ATOM 7796 C C . LYS E 1 205 ? -18.456 -6.949 -20.592 1.00 32.90 205 LYS E C 1
ATOM 7797 O O . LYS E 1 205 ? -19.263 -7.854 -20.352 1.00 39.19 205 LYS E O 1
ATOM 7803 N N . GLU E 1 206 ? -17.224 -6.918 -20.099 1.00 26.26 206 GLU E N 1
ATOM 7804 C CA . GLU E 1 206 ? -16.724 -7.958 -19.216 1.00 37.20 206 GLU E CA 1
ATOM 7805 C C . GLU E 1 206 ? -17.415 -7.881 -17.855 1.00 37.27 206 GLU E C 1
ATOM 7806 O O . GLU E 1 206 ? -17.755 -8.902 -17.260 1.00 38.28 206 GLU E O 1
ATOM 7812 N N . THR E 1 207 ? -17.620 -6.661 -17.365 1.00 36.97 207 THR E N 1
ATOM 7813 C CA . THR E 1 207 ? -18.337 -6.458 -16.108 1.00 31.44 207 THR E CA 1
ATOM 7814 C C . THR E 1 207 ? -19.728 -7.071 -16.189 1.00 32.30 207 THR E C 1
ATOM 7815 O O . THR E 1 207 ? -20.153 -7.788 -15.275 1.00 33.73 207 THR E O 1
ATOM 7819 N N . VAL E 1 208 ? -20.423 -6.787 -17.290 1.00 31.92 208 VAL E N 1
ATOM 7820 C CA . VAL E 1 208 ? -21.767 -7.312 -17.525 1.00 28.27 208 VAL E CA 1
ATOM 7821 C C . VAL E 1 208 ? -21.769 -8.824 -17.771 1.00 43.13 208 VAL E C 1
ATOM 7822 O O . VAL E 1 208 ? -22.623 -9.542 -17.232 1.00 44.62 208 VAL E O 1
ATOM 7826 N N . ALA E 1 209 ? -20.816 -9.325 -18.557 1.00 34.31 209 ALA E N 1
ATOM 7827 C CA . ALA E 1 209 ? -20.780 -10.764 -18.816 1.00 42.39 209 ALA E CA 1
ATOM 7828 C C . ALA E 1 209 ? -20.575 -11.537 -17.519 1.00 34.96 209 ALA E C 1
ATOM 7829 O O . ALA E 1 209 ? -21.082 -12.622 -17.372 1.00 37.21 209 ALA E O 1
ATOM 7831 N N . LYS E 1 210 ? -19.797 -10.988 -16.592 1.00 49.30 210 LYS E N 1
ATOM 7832 C CA . LYS E 1 210 ? -19.447 -11.713 -15.364 1.00 40.09 210 LYS E CA 1
ATOM 7833 C C . LYS E 1 210 ? -20.368 -11.469 -14.161 1.00 44.97 210 LYS E C 1
ATOM 7834 O O . LYS E 1 210 ? -20.475 -12.331 -13.296 1.00 50.77 210 LYS E O 1
ATOM 7840 N N . TYR E 1 211 ? -20.996 -10.297 -14.068 1.00 38.94 211 TYR E N 1
ATOM 7841 C CA . TYR E 1 211 ? -21.648 -9.944 -12.808 1.00 45.36 211 TYR E CA 1
ATOM 7842 C C . TYR E 1 211 ? -23.118 -9.488 -12.912 1.00 46.03 211 TYR E C 1
ATOM 7843 O O . TYR E 1 211 ? -23.646 -8.849 -11.998 1.00 51.62 211 TYR E O 1
ATOM 7852 N N . SER E 1 212 ? -23.777 -9.853 -14.005 1.00 46.45 212 SER E N 1
ATOM 7853 C CA . SER E 1 212 ? -25.207 -9.605 -14.194 1.00 55.40 212 SER E CA 1
ATOM 7854 C C . SER E 1 212 ? -26.146 -10.517 -13.391 1.00 67.94 212 SER E C 1
ATOM 7855 O O . SER E 1 212 ? -25.850 -11.687 -13.175 1.00 68.78 212 SER E O 1
ATOM 7858 N N . PHE E 1 213 ? -27.263 -9.951 -12.933 1.00 78.81 213 PHE E N 1
ATOM 7859 C CA . PHE E 1 213 ? -28.344 -10.711 -12.296 1.00 80.07 213 PHE E CA 1
ATOM 7860 C C . PHE E 1 213 ? -27.905 -11.411 -11.014 1.00 85.85 213 PHE E C 1
ATOM 7861 O O . PHE E 1 213 ? -28.309 -11.023 -9.918 1.00 88.85 213 PHE E O 1
ATOM 7863 N N . VAL F 1 2 ? -13.156 -39.081 -86.667 1.00 68.52 2 VAL F N 1
ATOM 7864 C CA . VAL F 1 2 ? -12.673 -38.099 -87.637 1.00 67.37 2 VAL F CA 1
ATOM 7865 C C . VAL F 1 2 ? -13.635 -36.914 -87.704 1.00 63.95 2 VAL F C 1
ATOM 7866 O O . VAL F 1 2 ? -13.238 -35.808 -88.078 1.00 66.02 2 VAL F O 1
ATOM 7868 N N . LEU F 1 3 ? -14.900 -37.146 -87.360 1.00 57.15 3 LEU F N 1
ATOM 7869 C CA . LEU F 1 3 ? -15.861 -36.048 -87.272 1.00 53.46 3 LEU F CA 1
ATOM 7870 C C . LEU F 1 3 ? -15.290 -35.030 -86.293 1.00 53.89 3 LEU F C 1
ATOM 7871 O O . LEU F 1 3 ? -14.805 -35.400 -85.222 1.00 47.00 3 LEU F O 1
ATOM 7876 N N . LYS F 1 4 ? -15.312 -33.762 -86.688 1.00 58.10 4 LYS F N 1
ATOM 7877 C CA . LYS F 1 4 ? -14.781 -32.677 -85.871 1.00 53.72 4 LYS F CA 1
ATOM 7878 C C . LYS F 1 4 ? -15.881 -31.689 -85.438 1.00 54.73 4 LYS F C 1
ATOM 7879 O O . LYS F 1 4 ? -16.714 -31.278 -86.248 1.00 59.94 4 LYS F O 1
ATOM 7881 N N . VAL F 1 5 ? -15.888 -31.336 -84.153 1.00 51.44 5 VAL F N 1
ATOM 7882 C CA . VAL F 1 5 ? -16.815 -30.347 -83.593 1.00 46.78 5 VAL F CA 1
ATOM 7883 C C . VAL F 1 5 ? -16.067 -29.104 -83.107 1.00 46.05 5 VAL F C 1
ATOM 7884 O O . VAL F 1 5 ? -15.186 -29.205 -82.261 1.00 49.77 5 VAL F O 1
ATOM 7888 N N . TYR F 1 6 ? -16.411 -27.935 -83.640 1.00 42.51 6 TYR F N 1
ATOM 7889 C CA . TYR F 1 6 ? -15.741 -26.701 -83.243 1.00 41.00 6 TYR F CA 1
ATOM 7890 C C . TYR F 1 6 ? -16.479 -25.981 -82.096 1.00 52.37 6 TYR F C 1
ATOM 7891 O O . TYR F 1 6 ? -17.702 -25.815 -82.130 1.00 50.79 6 TYR F O 1
ATOM 7900 N N . GLY F 1 7 ? -15.716 -25.587 -81.074 1.00 55.25 7 GLY F N 1
ATOM 7901 C CA . GLY F 1 7 ? -16.209 -24.837 -79.923 1.00 53.26 7 GLY F CA 1
ATOM 7902 C C . GLY F 1 7 ? -16.888 -25.595 -78.780 1.00 51.58 7 GLY F C 1
ATOM 7903 O O . GLY F 1 7 ? -17.898 -25.128 -78.243 1.00 43.58 7 GLY F O 1
ATOM 7904 N N . PRO F 1 8 ? -16.323 -26.743 -78.365 1.00 48.05 8 PRO F N 1
ATOM 7905 C CA . PRO F 1 8 ? -17.023 -27.577 -77.376 1.00 45.13 8 PRO F CA 1
ATOM 7906 C C . PRO F 1 8 ? -17.276 -26.912 -76.034 1.00 44.72 8 PRO F C 1
ATOM 7907 O O . PRO F 1 8 ? -18.185 -27.328 -75.316 1.00 43.17 8 PRO F O 1
ATOM 7911 N N . HIS F 1 9 ? -16.491 -25.904 -75.678 1.00 38.79 9 HIS F N 1
ATOM 7912 C CA . HIS F 1 9 ? -16.634 -25.352 -74.334 1.00 44.89 9 HIS F CA 1
ATOM 7913 C C . HIS F 1 9 ? -17.889 -24.494 -74.177 1.00 44.75 9 HIS F C 1
ATOM 7914 O O . HIS F 1 9 ? -18.269 -24.150 -73.060 1.00 49.62 9 HIS F O 1
ATOM 7921 N N . PHE F 1 10 ? -18.555 -24.184 -75.285 1.00 35.31 10 PHE F N 1
ATOM 7922 C CA . PHE F 1 10 ? -19.726 -23.329 -75.226 1.00 40.35 10 PHE F CA 1
ATOM 7923 C C . PHE F 1 10 ? -21.008 -24.160 -75.219 1.00 43.44 10 PHE F C 1
ATOM 7924 O O . PHE F 1 10 ? -20.976 -25.382 -75.424 1.00 43.45 10 PHE F O 1
ATOM 7932 N N . ALA F 1 11 ? -22.133 -23.489 -74.981 1.00 38.39 11 ALA F N 1
ATOM 7933 C CA . ALA F 1 11 ? -23.371 -24.176 -74.667 1.00 34.25 11 ALA F CA 1
ATOM 7934 C C . ALA F 1 11 ? -24.040 -24.815 -75.898 1.00 37.57 11 ALA F C 1
ATOM 7935 O O . ALA F 1 11 ? -24.308 -26.013 -75.880 1.00 44.22 11 ALA F O 1
ATOM 7937 N N . SER F 1 12 ? -24.300 -24.053 -76.963 1.00 35.95 12 SER F N 1
ATOM 7938 C CA . SER F 1 12 ? -24.923 -24.653 -78.153 1.00 40.79 12 SER F CA 1
ATOM 7939 C C . SER F 1 12 ? -24.170 -25.866 -78.703 1.00 45.13 12 SER F C 1
ATOM 7940 O O . SER F 1 12 ? -24.803 -26.864 -79.063 1.00 41.15 12 SER F O 1
ATOM 7943 N N . PRO F 1 13 ? -22.827 -25.792 -78.779 1.00 44.81 13 PRO F N 1
ATOM 7944 C CA . PRO F 1 13 ? -22.165 -26.998 -79.285 1.00 48.00 13 PRO F CA 1
ATOM 7945 C C . PRO F 1 13 ? -22.458 -28.227 -78.430 1.00 48.86 13 PRO F C 1
ATOM 7946 O O . PRO F 1 13 ? -22.409 -29.334 -78.951 1.00 56.08 13 PRO F O 1
ATOM 7950 N N . LYS F 1 14 ? -22.802 -28.046 -77.158 1.00 44.17 14 LYS F N 1
ATOM 7951 C CA . LYS F 1 14 ? -23.063 -29.219 -76.331 1.00 44.57 14 LYS F CA 1
ATOM 7952 C C . LYS F 1 14 ? -24.337 -29.959 -76.756 1.00 41.42 14 LYS F C 1
ATOM 7953 O O . LYS F 1 14 ? -24.507 -31.132 -76.418 1.00 41.81 14 LYS F O 1
ATOM 7959 N N . ARG F 1 15 ? -25.219 -29.290 -77.502 1.00 34.41 15 ARG F N 1
ATOM 7960 C CA . ARG F 1 15 ? -26.353 -29.989 -78.126 1.00 33.56 15 ARG F CA 1
ATOM 7961 C C . ARG F 1 15 ? -25.858 -31.076 -79.085 1.00 40.54 15 ARG F C 1
ATOM 7962 O O . ARG F 1 15 ? -26.378 -32.186 -79.102 1.00 49.27 15 ARG F O 1
ATOM 7970 N N . ALA F 1 16 ? -24.858 -30.742 -79.892 1.00 38.49 16 ALA F N 1
ATOM 7971 C CA . ALA F 1 16 ? -24.269 -31.699 -80.831 1.00 40.16 16 ALA F CA 1
ATOM 7972 C C . ALA F 1 16 ? -23.490 -32.766 -80.073 1.00 41.49 16 ALA F C 1
ATOM 7973 O O . ALA F 1 16 ? -23.593 -33.962 -80.369 1.00 48.10 16 ALA F O 1
ATOM 7975 N N . LEU F 1 17 ? -22.712 -32.317 -79.095 1.00 36.76 17 LEU F N 1
ATOM 7976 C CA . LEU F 1 17 ? -21.833 -33.205 -78.342 1.00 40.70 17 LEU F CA 1
ATOM 7977 C C . LEU F 1 17 ? -22.591 -34.312 -77.615 1.00 41.51 17 LEU F C 1
ATOM 7978 O O . LEU F 1 17 ? -22.201 -35.486 -77.681 1.00 40.99 17 LEU F O 1
ATOM 7983 N N . VAL F 1 18 ? -23.678 -33.938 -76.947 1.00 38.77 18 VAL F N 1
ATOM 7984 C CA . VAL F 1 18 ? -24.456 -34.887 -76.163 1.00 38.81 18 VAL F CA 1
ATOM 7985 C C . VAL F 1 18 ? -25.142 -35.910 -77.070 1.00 42.74 18 VAL F C 1
ATOM 7986 O O . VAL F 1 18 ? -25.270 -37.086 -76.710 1.00 41.31 18 VAL F O 1
ATOM 7990 N N . THR F 1 19 ? -25.553 -35.472 -78.259 1.00 44.65 19 THR F N 1
ATOM 7991 C CA . THR F 1 19 ? -26.176 -36.367 -79.231 1.00 36.35 19 THR F CA 1
ATOM 7992 C C . THR F 1 19 ? -25.150 -37.372 -79.762 1.00 39.67 19 THR F C 1
ATOM 7993 O O . THR F 1 19 ? -25.441 -38.564 -79.894 1.00 43.24 19 THR F O 1
ATOM 7997 N N . LEU F 1 20 ? -23.957 -36.881 -80.080 1.00 38.80 20 LEU F N 1
ATOM 7998 C CA . LEU F 1 20 ? -22.852 -37.746 -80.550 1.00 46.51 20 LEU F CA 1
ATOM 7999 C C . LEU F 1 20 ? -22.536 -38.814 -79.505 1.00 43.56 20 LEU F C 1
ATOM 8000 O O . LEU F 1 20 ? -22.319 -39.967 -79.839 1.00 41.86 20 LEU F O 1
ATOM 8005 N N . ILE F 1 21 ? -22.519 -38.424 -78.232 1.00 41.80 21 ILE F N 1
ATOM 8006 C CA . ILE F 1 21 ? -22.183 -39.375 -77.189 1.00 40.38 21 ILE F CA 1
ATOM 8007 C C . ILE F 1 21 ? -23.326 -40.368 -76.992 1.00 44.05 21 ILE F C 1
ATOM 8008 O O . ILE F 1 21 ? -23.070 -41.557 -76.799 1.00 47.83 21 ILE F O 1
ATOM 8013 N N . GLU F 1 22 ? -24.577 -39.898 -77.053 1.00 36.57 22 GLU F N 1
ATOM 8014 C CA . GLU F 1 22 ? -25.737 -40.806 -76.997 1.00 37.26 22 GLU F CA 1
ATOM 8015 C C . GLU F 1 22 ? -25.642 -41.871 -78.091 1.00 46.14 22 GLU F C 1
ATOM 8016 O O . GLU F 1 22 ? -25.928 -43.046 -77.857 1.00 49.92 22 GLU F O 1
ATOM 8022 N N . LYS F 1 23 ? -25.218 -41.452 -79.281 1.00 44.30 23 LYS F N 1
ATOM 8023 C CA . LYS F 1 23 ? -25.181 -42.330 -80.449 1.00 40.73 23 LYS F CA 1
ATOM 8024 C C . LYS F 1 23 ? -23.854 -43.079 -80.554 1.00 47.61 23 LYS F C 1
ATOM 8025 O O . LYS F 1 23 ? -23.636 -43.824 -81.512 1.00 53.64 23 LYS F O 1
ATOM 8031 N N . GLY F 1 24 ? -22.942 -42.834 -79.616 1.00 45.68 24 GLY F N 1
ATOM 8032 C CA . GLY F 1 24 ? -21.677 -43.562 -79.583 1.00 47.45 24 GLY F CA 1
ATOM 8033 C C . GLY F 1 24 ? -20.777 -43.287 -80.770 1.00 48.16 24 GLY F C 1
ATOM 8034 O O . GLY F 1 24 ? -20.077 -44.177 -81.247 1.00 49.11 24 GLY F O 1
ATOM 8035 N N . VAL F 1 25 ? -20.790 -42.051 -81.248 1.00 47.92 25 VAL F N 1
ATOM 8036 C CA . VAL F 1 25 ? -20.028 -41.698 -82.438 1.00 53.04 25 VAL F CA 1
ATOM 8037 C C . VAL F 1 25 ? -18.635 -41.214 -82.068 1.00 48.95 25 VAL F C 1
ATOM 8038 O O . VAL F 1 25 ? -18.480 -40.449 -81.118 1.00 48.83 25 VAL F O 1
ATOM 8042 N N . ALA F 1 26 ? -17.627 -41.676 -82.805 1.00 41.98 26 ALA F N 1
ATOM 8043 C CA . ALA F 1 26 ? -16.267 -41.189 -82.617 1.00 48.94 26 ALA F CA 1
ATOM 8044 C C . ALA F 1 26 ? -16.154 -39.764 -83.137 1.00 46.41 26 ALA F C 1
ATOM 8045 O O . ALA F 1 26 ? -16.644 -39.449 -84.220 1.00 54.70 26 ALA F O 1
ATOM 8047 N N . PHE F 1 27 ? -15.515 -38.899 -82.365 1.00 44.32 27 PHE F N 1
ATOM 8048 C CA . PHE F 1 27 ? -15.315 -37.525 -82.804 1.00 44.54 27 PHE F CA 1
ATOM 8049 C C . PHE F 1 27 ? -14.206 -36.887 -82.001 1.00 44.18 27 PHE F C 1
ATOM 8050 O O . PHE F 1 27 ? -13.876 -37.347 -80.911 1.00 50.16 27 PHE F O 1
ATOM 8058 N N . GLU F 1 28 ? -13.646 -35.811 -82.525 1.00 43.59 28 GLU F N 1
ATOM 8059 C CA . GLU F 1 28 ? -12.730 -34.995 -81.743 1.00 47.85 28 GLU F CA 1
ATOM 8060 C C . GLU F 1 28 ? -13.295 -33.585 -81.701 1.00 46.21 28 GLU F C 1
ATOM 8061 O O . GLU F 1 28 ? -14.184 -33.248 -82.484 1.00 45.93 28 GLU F O 1
ATOM 8067 N N . THR F 1 29 ? -12.813 -32.772 -80.771 1.00 44.63 29 THR F N 1
ATOM 8068 C CA . THR F 1 29 ? -13.286 -31.394 -80.665 1.00 46.06 29 THR F CA 1
ATOM 8069 C C . THR F 1 29 ? -12.169 -30.399 -80.932 1.00 46.25 29 THR F C 1
ATOM 8070 O O . THR F 1 29 ? -10.998 -30.694 -80.719 1.00 43.91 29 THR F O 1
ATOM 8074 N N . ILE F 1 30 ? -12.530 -29.226 -81.437 1.00 45.09 30 ILE F N 1
ATOM 8075 C CA . ILE F 1 30 ? -11.536 -28.196 -81.712 1.00 47.54 30 ILE F CA 1
ATOM 8076 C C . ILE F 1 30 ? -11.963 -26.878 -81.082 1.00 55.13 30 ILE F C 1
ATOM 8077 O O . ILE F 1 30 ? -13.027 -26.332 -81.405 1.00 49.85 30 ILE F O 1
ATOM 8082 N N . PRO F 1 31 ? -11.124 -26.352 -80.178 1.00 58.82 31 PRO F N 1
ATOM 8083 C CA . PRO F 1 31 ? -11.481 -25.126 -79.465 1.00 59.25 31 PRO F CA 1
ATOM 8084 C C . PRO F 1 31 ? -11.541 -23.926 -80.394 1.00 56.78 31 PRO F C 1
ATOM 8085 O O . PRO F 1 31 ? -10.821 -23.866 -81.389 1.00 57.54 31 PRO F O 1
ATOM 8089 N N . VAL F 1 32 ? -12.424 -22.991 -80.069 1.00 53.26 32 VAL F N 1
ATOM 8090 C CA . VAL F 1 32 ? -12.495 -21.725 -80.774 1.00 54.81 32 VAL F CA 1
ATOM 8091 C C . VAL F 1 32 ? -12.438 -20.613 -79.742 1.00 55.64 32 VAL F C 1
ATOM 8092 O O . VAL F 1 32 ? -13.245 -20.581 -78.811 1.00 47.49 32 VAL F O 1
ATOM 8096 N N . ASP F 1 33 ? -11.451 -19.735 -79.884 1.00 59.47 33 ASP F N 1
ATOM 8097 C CA . ASP F 1 33 ? -11.227 -18.665 -78.918 1.00 61.58 33 ASP F CA 1
ATOM 8098 C C . ASP F 1 33 ? -12.175 -17.503 -79.168 1.00 60.22 33 ASP F C 1
ATOM 8099 O O . ASP F 1 33 ? -11.804 -16.532 -79.828 1.00 63.17 33 ASP F O 1
ATOM 8104 N N . LEU F 1 34 ? -13.401 -17.613 -78.666 1.00 56.03 34 LEU F N 1
ATOM 8105 C CA . LEU F 1 34 ? -14.393 -16.562 -78.859 1.00 62.43 34 LEU F CA 1
ATOM 8106 C C . LEU F 1 34 ? -13.975 -15.258 -78.183 1.00 64.62 34 LEU F C 1
ATOM 8107 O O . LEU F 1 34 ? -14.176 -14.174 -78.728 1.00 65.15 34 LEU F O 1
ATOM 8112 N N . MET F 1 35 ? -13.364 -15.369 -77.009 1.00 64.31 35 MET F N 1
ATOM 8113 C CA . MET F 1 35 ? -13.010 -14.191 -76.233 1.00 60.02 35 MET F CA 1
ATOM 8114 C C . MET F 1 35 ? -11.975 -13.360 -76.972 1.00 62.79 35 MET F C 1
ATOM 8115 O O . MET F 1 35 ? -11.957 -12.137 -76.850 1.00 63.41 35 MET F O 1
ATOM 8117 N N . LYS F 1 36 ? -11.150 -14.030 -77.777 1.00 64.52 36 LYS F N 1
ATOM 8118 C CA . LYS F 1 36 ? -10.146 -13.364 -78.599 1.00 60.03 36 LYS F CA 1
ATOM 8119 C C . LYS F 1 36 ? -10.660 -13.130 -80.018 1.00 64.84 36 LYS F C 1
ATOM 8120 O O . LYS F 1 36 ? -9.906 -12.701 -80.898 1.00 66.98 36 LYS F O 1
ATOM 8122 N N . GLY F 1 37 ? -11.942 -13.421 -80.233 1.00 61.07 37 GLY F N 1
ATOM 8123 C CA . GLY F 1 37 ? -12.601 -13.151 -81.502 1.00 59.39 37 GLY F CA 1
ATOM 8124 C C . GLY F 1 37 ? -12.244 -14.060 -82.667 1.00 61.24 37 GLY F C 1
ATOM 8125 O O . GLY F 1 37 ? -12.382 -13.665 -83.825 1.00 66.27 37 GLY F O 1
ATOM 8126 N N . GLU F 1 38 ? -11.781 -15.271 -82.376 1.00 61.51 38 GLU F N 1
ATOM 8127 C CA . GLU F 1 38 ? -11.390 -16.212 -83.431 1.00 62.03 38 GLU F CA 1
ATOM 8128 C C . GLU F 1 38 ? -12.544 -16.585 -84.378 1.00 62.86 38 GLU F C 1
ATOM 8129 O O . GLU F 1 38 ? -12.335 -16.808 -85.574 1.00 62.34 38 GLU F O 1
ATOM 8135 N N . HIS F 1 39 ? -13.762 -16.608 -83.842 1.00 64.34 39 HIS F N 1
ATOM 8136 C CA . HIS F 1 39 ? -14.946 -17.014 -84.600 1.00 64.90 39 HIS F CA 1
ATOM 8137 C C . HIS F 1 39 ? -15.379 -15.992 -85.649 1.00 65.30 39 HIS F C 1
ATOM 8138 O O . HIS F 1 39 ? -16.224 -16.290 -86.492 1.00 64.28 39 HIS F O 1
ATOM 8145 N N . LYS F 1 40 ? -14.780 -14.818 -85.607 1.00 64.03 40 LYS F N 1
ATOM 8146 C CA . LYS F 1 40 ? -15.057 -13.755 -86.554 1.00 57.29 40 LYS F CA 1
ATOM 8147 C C . LYS F 1 40 ? -13.938 -13.578 -87.574 1.00 65.80 40 LYS F C 1
ATOM 8148 O O . LYS F 1 40 ? -14.026 -12.752 -88.446 1.00 68.46 40 LYS F O 1
ATOM 8154 N N . GLN F 1 41 ? -12.891 -14.377 -87.460 1.00 69.82 41 GLN F N 1
ATOM 8155 C CA . GLN F 1 41 ? -11.806 -14.367 -88.418 1.00 67.89 41 GLN F CA 1
ATOM 8156 C C . GLN F 1 41 ? -12.125 -15.211 -89.627 1.00 67.27 41 GLN F C 1
ATOM 8157 O O . GLN F 1 41 ? -12.980 -16.071 -89.580 1.00 70.29 41 GLN F O 1
ATOM 8163 N N . PRO F 1 42 ? -11.357 -14.928 -90.766 1.00 63.02 42 PRO F N 1
ATOM 8164 C CA . PRO F 1 42 ? -11.815 -15.638 -91.971 1.00 66.57 42 PRO F CA 1
ATOM 8165 C C . PRO F 1 42 ? -11.667 -17.146 -91.906 1.00 71.26 42 PRO F C 1
ATOM 8166 O O . PRO F 1 42 ? -12.439 -17.865 -92.475 1.00 72.42 42 PRO F O 1
ATOM 8170 N N . ALA F 1 43 ? -10.660 -17.626 -91.222 1.00 74.60 43 ALA F N 1
ATOM 8171 C CA . ALA F 1 43 ? -10.453 -19.071 -91.165 1.00 74.34 43 ALA F CA 1
ATOM 8172 C C . ALA F 1 43 ? -11.709 -19.778 -90.652 1.00 74.15 43 ALA F C 1
ATOM 8173 O O . ALA F 1 43 ? -12.155 -20.767 -91.231 1.00 75.09 43 ALA F O 1
ATOM 8175 N N . TYR F 1 44 ? -12.291 -19.269 -89.575 1.00 73.18 44 TYR F N 1
ATOM 8176 C CA . TYR F 1 44 ? -13.477 -19.910 -89.023 1.00 68.75 44 TYR F CA 1
ATOM 8177 C C . TYR F 1 44 ? -14.741 -19.562 -89.810 1.00 69.59 44 TYR F C 1
ATOM 8178 O O . TYR F 1 44 ? -15.671 -20.359 -89.865 1.00 71.86 44 TYR F O 1
ATOM 8187 N N . LEU F 1 45 ? -14.781 -18.377 -90.415 1.00 69.38 45 LEU F N 1
ATOM 8188 C CA . LEU F 1 45 ? -15.956 -17.963 -91.192 1.00 66.99 45 LEU F CA 1
ATOM 8189 C C . LEU F 1 45 ? -16.247 -18.883 -92.371 1.00 68.89 45 LEU F C 1
ATOM 8190 O O . LEU F 1 45 ? -17.383 -18.964 -92.842 1.00 67.58 45 LEU F O 1
ATOM 8195 N N . ALA F 1 46 ? -15.210 -19.551 -92.859 1.00 71.03 46 ALA F N 1
ATOM 8196 C CA . ALA F 1 46 ? -15.355 -20.546 -93.911 1.00 68.14 46 ALA F CA 1
ATOM 8197 C C . ALA F 1 46 ? -16.118 -21.779 -93.426 1.00 67.99 46 ALA F C 1
ATOM 8198 O O . ALA F 1 46 ? -16.679 -22.522 -94.231 1.00 72.03 46 ALA F O 1
ATOM 8200 N N . LEU F 1 47 ? -16.130 -21.999 -92.115 1.00 66.15 47 LEU F N 1
ATOM 8201 C CA . LEU F 1 47 ? -16.851 -23.135 -91.540 1.00 65.74 47 LEU F CA 1
ATOM 82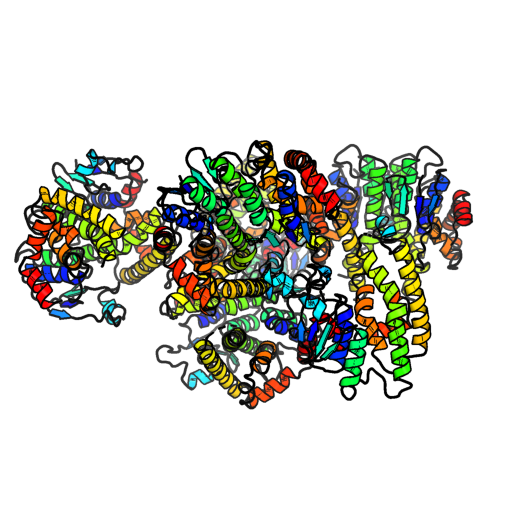02 C C . LEU F 1 47 ? -18.272 -22.759 -91.134 1.00 66.94 47 LEU F C 1
ATOM 8203 O O . LEU F 1 47 ? -19.212 -23.513 -91.372 1.00 72.83 47 LEU F O 1
ATOM 8208 N N . GLN F 1 48 ? -18.411 -21.586 -90.522 1.00 60.66 48 GLN F N 1
ATOM 8209 C CA . GLN F 1 48 ? -19.691 -21.083 -90.050 1.00 59.31 48 GLN F CA 1
ATOM 8210 C C . GLN F 1 48 ? -19.781 -19.618 -90.443 1.00 63.47 48 GLN F C 1
ATOM 8211 O O . GLN F 1 48 ? -19.273 -18.750 -89.734 1.00 69.45 48 GLN F O 1
ATOM 8217 N N . PRO F 1 49 ? -20.450 -19.335 -91.564 1.00 62.68 49 PRO F N 1
ATOM 8218 C CA . PRO F 1 49 ? -20.431 -17.999 -92.165 1.00 65.84 49 PRO F CA 1
ATOM 8219 C C . PRO F 1 49 ? -21.087 -16.950 -91.277 1.00 67.10 49 PRO F C 1
ATOM 8220 O O . PRO F 1 49 ? -20.888 -15.758 -91.500 1.00 65.42 49 PRO F O 1
ATOM 8224 N N . PHE F 1 50 ? -21.846 -17.396 -90.279 1.00 67.43 50 PHE F N 1
ATOM 8225 C CA . PHE F 1 50 ? -22.480 -16.492 -89.330 1.00 63.85 50 PHE F CA 1
ATOM 8226 C C . PHE F 1 50 ? -21.562 -16.201 -88.142 1.00 57.45 50 PHE F C 1
ATOM 8227 O O . PHE F 1 50 ? -21.905 -15.411 -87.265 1.00 46.74 50 PHE F O 1
ATOM 8235 N N . GLY F 1 51 ? -20.391 -16.832 -88.130 1.00 53.83 51 GLY F N 1
ATOM 8236 C CA . GLY F 1 51 ? -19.403 -16.597 -87.093 1.00 54.35 51 GLY F CA 1
ATOM 8237 C C . GLY F 1 51 ? -19.849 -16.999 -85.702 1.00 53.68 51 GLY F C 1
ATOM 8238 O O . GLY F 1 51 ? -19.646 -16.274 -84.733 1.00 56.51 51 GLY F O 1
ATOM 8239 N N . THR F 1 52 ? -20.455 -18.173 -85.604 1.00 52.17 52 THR F N 1
ATOM 8240 C CA . THR F 1 52 ? -20.856 -18.710 -84.313 1.00 51.42 52 THR F CA 1
ATOM 8241 C C . THR F 1 52 ? -20.478 -20.178 -84.205 1.00 52.60 52 THR F C 1
ATOM 8242 O O . THR F 1 52 ? -20.129 -20.821 -85.199 1.00 56.82 52 THR F O 1
ATOM 8246 N N . VAL F 1 53 ? -20.502 -20.691 -82.982 1.00 50.83 53 VAL F N 1
ATOM 8247 C CA . VAL F 1 53 ? -20.246 -22.100 -82.741 1.00 47.69 53 VAL F CA 1
ATOM 8248 C C . VAL F 1 53 ? -21.581 -22.740 -82.332 1.00 47.50 53 VAL F C 1
ATOM 8249 O O . VAL F 1 53 ? -22.380 -22.100 -81.642 1.00 40.77 53 VAL F O 1
ATOM 8253 N N . PRO F 1 54 ? -21.811 -24.017 -82.707 1.00 47.20 54 PRO F N 1
ATOM 8254 C CA . PRO F 1 54 ? -20.834 -24.931 -83.306 1.00 45.93 54 PRO F CA 1
ATOM 8255 C C . PRO F 1 54 ? -20.777 -24.923 -84.823 1.00 48.28 54 PRO F C 1
ATOM 8256 O O . PRO F 1 54 ? -21.679 -24.450 -85.517 1.00 44.89 54 PRO F O 1
ATOM 8260 N N . ALA F 1 55 ? -19.676 -25.467 -85.319 1.00 50.13 55 ALA F N 1
ATOM 8261 C CA . ALA F 1 55 ? -19.561 -25.914 -86.692 1.00 49.44 55 ALA F CA 1
ATOM 8262 C C . ALA F 1 55 ? -19.148 -27.372 -86.621 1.00 51.78 55 ALA F C 1
ATOM 8263 O O . ALA F 1 55 ? -18.460 -27.768 -85.678 1.00 50.98 55 ALA F O 1
ATOM 8265 N N . VAL F 1 56 ? -19.586 -28.180 -87.578 1.00 39.54 56 VAL F N 1
ATOM 8266 C CA . VAL F 1 56 ? -19.147 -29.575 -87.606 1.00 50.24 56 VAL F CA 1
ATOM 8267 C C . VAL F 1 56 ? -18.549 -29.959 -88.964 1.00 51.08 56 VAL F C 1
ATOM 8268 O O . VAL F 1 56 ? -19.125 -29.676 -90.017 1.00 56.66 56 VAL F O 1
ATOM 8272 N N . VAL F 1 57 ? -17.393 -30.606 -88.948 1.00 52.26 57 VAL F N 1
ATOM 8273 C CA . VAL F 1 57 ? -16.837 -31.124 -90.190 1.00 48.15 57 VAL F CA 1
ATOM 8274 C C . VAL F 1 57 ? -16.743 -32.643 -90.114 1.00 52.75 57 VAL F C 1
ATOM 8275 O O . VAL F 1 57 ? -16.119 -33.197 -89.204 1.00 50.65 57 VAL F O 1
ATOM 8279 N N . ASP F 1 58 ? -17.380 -33.318 -91.064 1.00 55.17 58 ASP F N 1
ATOM 8280 C CA . ASP F 1 58 ? -17.379 -34.772 -91.073 1.00 60.08 58 ASP F CA 1
ATOM 8281 C C . ASP F 1 58 ? -16.751 -35.203 -92.396 1.00 65.61 58 ASP F C 1
ATOM 8282 O O . ASP F 1 58 ? -17.443 -35.451 -93.381 1.00 70.12 58 ASP F O 1
ATOM 8287 N N . GLY F 1 59 ? -15.426 -35.294 -92.403 1.00 67.04 59 GLY F N 1
ATOM 8288 C CA . GLY F 1 59 ? -14.687 -35.492 -93.635 1.00 65.94 59 GLY F CA 1
ATOM 8289 C C . GLY F 1 59 ? -14.770 -34.256 -94.516 1.00 70.71 59 GLY F C 1
ATOM 8290 O O . GLY F 1 59 ? -14.318 -33.182 -94.133 1.00 78.69 59 GLY F O 1
ATOM 8291 N N . ASP F 1 60 ? -15.313 -34.415 -95.717 1.00 72.42 60 ASP F N 1
ATOM 8292 C CA . ASP F 1 60 ? -15.467 -33.300 -96.650 1.00 74.58 60 ASP F CA 1
ATOM 8293 C C . ASP F 1 60 ? -16.807 -32.584 -96.470 1.00 77.26 60 ASP F C 1
ATOM 8294 O O . ASP F 1 60 ? -17.072 -31.567 -97.107 1.00 82.71 60 ASP F O 1
ATOM 8299 N N . TYR F 1 61 ? -17.647 -33.127 -95.596 1.00 71.81 61 TYR F N 1
ATOM 8300 C CA . TYR F 1 61 ? -18.986 -32.605 -95.356 1.00 63.40 61 TYR F CA 1
ATOM 8301 C C . TYR F 1 61 ? -18.994 -31.603 -94.210 1.00 62.41 61 TYR F C 1
ATOM 8302 O O . TYR F 1 61 ? -18.373 -31.849 -93.176 1.00 62.55 61 TYR F O 1
ATOM 8311 N N . LYS F 1 62 ? -19.699 -30.484 -94.390 1.00 54.49 62 LYS F N 1
ATOM 8312 C CA . LYS F 1 62 ? -19.736 -29.426 -93.375 1.00 58.93 62 LYS F CA 1
ATOM 8313 C C . LYS F 1 62 ? -21.164 -29.067 -92.982 1.00 54.76 62 LYS F C 1
ATOM 8314 O O . LYS F 1 62 ? -22.027 -28.861 -93.828 1.00 61.11 62 LYS F O 1
ATOM 8316 N N . ILE F 1 63 ? -21.409 -28.955 -91.690 1.00 50.28 63 ILE F N 1
ATOM 8317 C CA . ILE F 1 63 ? -22.744 -28.616 -91.243 1.00 53.38 63 ILE F CA 1
ATOM 8318 C C . ILE F 1 63 ? -22.692 -27.773 -89.975 1.00 52.34 63 ILE F C 1
ATOM 8319 O O . ILE F 1 63 ? -21.823 -27.982 -89.121 1.00 56.09 63 ILE F O 1
ATOM 8324 N N . PHE F 1 64 ? -23.578 -26.777 -89.896 1.00 50.26 64 PHE F N 1
ATOM 8325 C CA . PHE F 1 64 ? -23.702 -25.933 -88.699 1.00 50.39 64 PHE F CA 1
ATOM 8326 C C . PHE F 1 64 ? -25.171 -25.746 -88.286 1.00 46.50 64 PHE F C 1
ATOM 8327 O O . PHE F 1 64 ? -26.060 -26.354 -88.878 1.00 51.71 64 PHE F O 1
ATOM 8335 N N . GLU F 1 65 ? -25.403 -24.900 -87.283 1.00 53.58 65 GLU F N 1
ATOM 8336 C CA . GLU F 1 65 ? -26.676 -24.819 -86.548 1.00 54.30 65 GLU F CA 1
ATOM 8337 C C . GLU F 1 65 ? -26.803 -26.063 -85.667 1.00 50.47 65 GLU F C 1
ATOM 8338 O O . GLU F 1 65 ? -26.908 -27.186 -86.165 1.00 48.60 65 GLU F O 1
ATOM 8344 N N . SER F 1 66 ? -26.761 -25.847 -84.356 1.00 43.10 66 SER F N 1
ATOM 8345 C CA . SER F 1 66 ? -26.636 -26.927 -83.380 1.00 38.89 66 SER F CA 1
ATOM 8346 C C . SER F 1 66 ? -27.698 -28.029 -83.482 1.00 40.66 66 SER F C 1
ATOM 8347 O O . SER F 1 66 ? -27.380 -29.225 -83.403 1.00 41.14 66 SER F O 1
ATOM 8350 N N . ARG F 1 67 ? -28.949 -27.631 -83.678 1.00 43.03 67 ARG F N 1
ATOM 8351 C CA . ARG F 1 67 ? -30.047 -28.589 -83.700 1.00 46.99 67 ARG F CA 1
ATOM 8352 C C . ARG F 1 67 ? -30.086 -29.336 -85.018 1.00 46.29 67 ARG F C 1
ATOM 8353 O O . ARG F 1 67 ? -30.625 -30.443 -85.098 1.00 49.19 67 ARG F O 1
ATOM 8361 N N . ALA F 1 68 ? -29.541 -28.715 -86.058 1.00 44.51 68 ALA F N 1
ATOM 8362 C CA . ALA F 1 68 ? -29.394 -29.381 -87.347 1.00 46.04 68 ALA F CA 1
ATOM 8363 C C . ALA F 1 68 ? -28.330 -30.481 -87.274 1.00 46.95 68 ALA F C 1
ATOM 8364 O O . ALA F 1 68 ? -28.480 -31.553 -87.878 1.00 51.82 68 ALA F O 1
ATOM 8366 N N . VAL F 1 69 ? -27.249 -30.210 -86.546 1.00 49.83 69 VAL F N 1
ATOM 8367 C CA . VAL F 1 69 ? -26.210 -31.215 -86.319 1.00 48.80 69 VAL F CA 1
ATOM 8368 C C . VAL F 1 69 ? -26.800 -32.404 -85.554 1.00 52.06 69 VAL F C 1
ATOM 8369 O O . VAL F 1 69 ? -26.522 -33.558 -85.890 1.00 56.14 69 VAL F O 1
ATOM 8373 N N . MET F 1 70 ? -27.628 -32.112 -84.546 1.00 48.02 70 MET F N 1
ATOM 8374 C CA . MET F 1 70 ? -28.314 -33.149 -83.777 1.00 48.42 70 MET F CA 1
ATOM 8375 C C . MET F 1 70 ? -29.110 -34.049 -84.703 1.00 49.94 70 MET F C 1
ATOM 8376 O O . MET F 1 70 ? -28.995 -35.271 -84.631 1.00 45.00 70 MET F O 1
ATOM 8381 N N . ARG F 1 71 ? -29.920 -33.436 -85.568 1.00 54.37 71 ARG F N 1
ATOM 8382 C CA . ARG F 1 71 ? -30.774 -34.189 -86.493 1.00 42.44 71 ARG F CA 1
ATOM 8383 C C . ARG F 1 71 ? -29.945 -35.018 -87.459 1.00 54.27 71 ARG F C 1
ATOM 8384 O O . ARG F 1 71 ? -30.260 -36.182 -87.717 1.00 54.49 71 ARG F O 1
ATOM 8392 N N . TYR F 1 72 ? -28.891 -34.406 -87.995 1.00 43.41 72 TYR F N 1
ATOM 8393 C CA . TYR F 1 72 ? -28.005 -35.079 -88.935 1.00 47.64 72 TYR F CA 1
ATOM 8394 C C . TYR F 1 72 ? -27.361 -36.298 -88.290 1.00 50.18 72 TYR F C 1
ATOM 8395 O O . TYR F 1 72 ? -27.395 -37.387 -88.842 1.00 52.91 72 TYR F O 1
ATOM 8404 N N . VAL F 1 73 ? -26.806 -36.109 -87.100 1.00 48.37 73 VAL F N 1
ATOM 8405 C CA . VAL F 1 73 ? -26.166 -37.191 -86.365 1.00 47.10 73 VAL F CA 1
ATOM 8406 C C . VAL F 1 73 ? -27.190 -38.276 -86.018 1.00 53.95 73 VAL F C 1
ATOM 8407 O O . VAL F 1 73 ? -26.894 -39.471 -86.076 1.00 43.75 73 VAL F O 1
ATOM 8411 N N . ALA F 1 74 ? -28.386 -37.843 -85.627 1.00 54.96 74 ALA F N 1
ATOM 8412 C CA . ALA F 1 74 ? -29.447 -38.755 -85.220 1.00 51.73 74 ALA F CA 1
ATOM 8413 C C . ALA F 1 74 ? -29.937 -39.629 -86.364 1.00 51.72 74 ALA F C 1
ATOM 8414 O O . ALA F 1 74 ? -30.344 -40.766 -86.138 1.00 54.53 74 ALA F O 1
ATOM 8416 N N . GLU F 1 75 ? -29.905 -39.097 -87.584 1.00 47.01 75 GLU F N 1
ATOM 8417 C CA . GLU F 1 75 ? -30.342 -39.848 -88.758 1.00 58.07 75 GLU F CA 1
ATOM 8418 C C . GLU F 1 75 ? -29.249 -40.742 -89.333 0.85 58.31 75 GLU F C 1
ATOM 8419 O O . GLU F 1 75 ? -29.489 -41.913 -89.625 0.75 57.27 75 GLU F O 1
ATOM 8421 N N . LYS F 1 76 ? -28.046 -40.192 -89.478 1.00 59.53 76 LYS F N 1
ATOM 8422 C CA . LYS F 1 76 ? -26.926 -40.937 -90.049 1.00 61.51 76 LYS F CA 1
ATOM 8423 C C . LYS F 1 76 ? -26.584 -42.164 -89.221 1.00 57.85 76 LYS F C 1
ATOM 8424 O O . LYS F 1 76 ? -26.300 -43.223 -89.756 1.00 61.39 76 LYS F O 1
ATOM 8430 N N . TYR F 1 77 ? -26.682 -42.019 -87.908 1.00 58.93 77 TYR F N 1
ATOM 8431 C CA . TYR F 1 77 ? -26.298 -43.063 -86.971 1.00 57.56 77 TYR F CA 1
ATOM 8432 C C . TYR F 1 77 ? -27.521 -43.637 -86.279 1.00 56.93 77 TYR F C 1
ATOM 8433 O O . TYR F 1 77 ? -27.453 -44.031 -85.115 1.00 55.74 77 TYR F O 1
ATOM 8442 N N . ARG F 1 78 ? -28.619 -43.708 -86.996 1.00 55.51 78 ARG F N 1
ATOM 8443 C CA . ARG F 1 78 ? -29.875 -44.113 -86.416 1.00 69.34 78 ARG F CA 1
ATOM 8444 C C . ARG F 1 78 ? -29.917 -45.454 -85.708 1.00 72.50 78 ARG F C 1
ATOM 8445 O O . ARG F 1 78 ? -30.566 -45.583 -84.696 1.00 70.56 78 ARG F O 1
ATOM 8453 N N . SER F 1 79 ? -29.240 -46.453 -86.255 1.00 71.59 79 SER F N 1
ATOM 8454 C CA . SER F 1 79 ? -29.316 -47.807 -85.737 1.00 75.07 79 SER F CA 1
ATOM 8455 C C . SER F 1 79 ? -28.643 -48.019 -84.409 1.00 73.46 79 SER F C 1
ATOM 8456 O O . SER F 1 79 ? -28.955 -48.964 -83.709 1.00 76.43 79 SER F O 1
ATOM 8459 N N . GLN F 1 80 ? -27.713 -47.149 -84.060 1.00 68.90 80 GLN F N 1
ATOM 8460 C CA . GLN F 1 80 ? -27.038 -47.300 -82.792 1.00 68.69 80 GLN F CA 1
ATOM 8461 C C . GLN F 1 80 ? -27.498 -46.361 -81.738 1.00 61.68 80 GLN F C 1
ATOM 8462 O O . GLN F 1 80 ? -27.906 -45.263 -81.987 1.00 62.76 80 GLN F O 1
ATOM 8468 N N . GLY F 1 81 ? -27.399 -46.831 -80.527 1.00 56.56 81 GLY F N 1
ATOM 8469 C CA . GLY F 1 81 ? -27.847 -46.039 -79.404 1.00 57.53 81 GLY F CA 1
ATOM 8470 C C . GLY F 1 81 ? -29.360 -45.909 -79.451 1.00 59.38 81 GLY F C 1
ATOM 8471 O O . GLY F 1 81 ? -30.027 -46.564 -80.267 1.00 58.86 81 GLY F O 1
ATOM 8472 N N . PRO F 1 82 ? -29.909 -45.040 -78.593 1.00 52.17 82 PRO F N 1
ATOM 8473 C CA . PRO F 1 82 ? -31.350 -44.802 -78.550 1.00 54.06 82 PRO F CA 1
ATOM 8474 C C . PRO F 1 82 ? -31.807 -44.121 -79.825 1.00 55.61 82 PRO F C 1
ATOM 8475 O O . PRO F 1 82 ? -31.030 -43.363 -80.405 1.00 54.26 82 PRO F O 1
ATOM 8479 N N . ASP F 1 83 ? -33.032 -44.364 -80.267 1.00 56.16 83 ASP F N 1
ATOM 8480 C CA . ASP F 1 83 ? -33.490 -43.643 -81.441 1.00 61.74 83 ASP F CA 1
ATOM 8481 C C . ASP F 1 83 ? -34.108 -42.330 -80.982 1.00 58.05 83 ASP F C 1
ATOM 8482 O O . ASP F 1 83 ? -35.242 -42.278 -80.499 1.00 63.34 83 ASP F O 1
ATOM 8487 N N . LEU F 1 84 ? -33.303 -41.281 -81.117 1.00 52.29 84 LEU F N 1
ATOM 8488 C CA . LEU F 1 84 ? -33.612 -39.944 -80.662 1.00 52.60 84 LEU F CA 1
ATOM 8489 C C . LEU F 1 84 ? -34.569 -39.223 -81.610 1.00 50.97 84 LEU F C 1
ATOM 8490 O O . LEU F 1 84 ? -34.926 -38.082 -81.377 1.00 52.18 84 LEU F O 1
ATOM 8495 N N . LEU F 1 85 ? -34.957 -39.892 -82.690 1.00 52.62 85 LEU F N 1
ATOM 8496 C CA . LEU F 1 85 ? -35.912 -39.351 -83.652 1.00 53.65 85 LEU F CA 1
ATOM 8497 C C . LEU F 1 85 ? -37.276 -40.012 -83.532 1.00 57.26 85 LEU F C 1
ATOM 8498 O O . LEU F 1 85 ? -38.200 -39.686 -84.277 1.00 59.41 85 LEU F O 1
ATOM 8503 N N . GLY F 1 86 ? -37.404 -40.945 -82.596 1.00 56.23 86 GLY F N 1
ATOM 8504 C CA . GLY F 1 86 ? -38.617 -41.736 -82.489 1.00 64.88 86 GLY F CA 1
ATOM 8505 C C . GLY F 1 86 ? -38.644 -42.831 -83.534 1.00 68.80 86 GLY F C 1
ATOM 8506 O O . GLY F 1 86 ? -37.715 -42.949 -84.330 1.00 72.16 86 GLY F O 1
ATOM 8507 N N . LYS F 1 87 ? -39.701 -43.637 -83.522 1.00 72.21 87 LYS F N 1
ATOM 8508 C CA . LYS F 1 87 ? -39.810 -44.789 -84.416 1.00 73.27 87 LYS F CA 1
ATOM 8509 C C . LYS F 1 87 ? -40.665 -44.505 -85.649 1.00 72.53 87 LYS F C 1
ATOM 8510 O O . LYS F 1 87 ? -40.295 -44.864 -86.761 1.00 70.89 87 LYS F O 1
ATOM 8512 N N . THR F 1 88 ? -41.796 -43.836 -85.450 1.00 75.19 88 THR F N 1
ATOM 8513 C CA . THR F 1 88 ? -42.734 -43.596 -86.541 1.00 72.92 88 THR F CA 1
ATOM 8514 C C . THR F 1 88 ? -42.628 -42.167 -87.067 1.00 72.67 88 THR F C 1
ATOM 8515 O O . THR F 1 88 ? -42.007 -41.310 -86.441 1.00 61.98 88 THR F O 1
ATOM 8519 N N . VAL F 1 89 ? -43.275 -41.920 -88.200 1.00 67.61 89 VAL F N 1
ATOM 8520 C CA . VAL F 1 89 ? -43.323 -40.602 -88.819 1.00 69.50 89 VAL F CA 1
ATOM 8521 C C . VAL F 1 89 ? -44.002 -39.591 -87.887 1.00 70.65 89 VAL F C 1
ATOM 8522 O O . VAL F 1 89 ? -43.600 -38.428 -87.799 1.00 63.43 89 VAL F O 1
ATOM 8526 N N . GLU F 1 90 ? -45.048 -40.048 -87.209 1.00 72.48 90 GLU F N 1
ATOM 8527 C CA . GLU F 1 90 ? -45.738 -39.256 -86.199 1.00 68.85 90 GLU F CA 1
ATOM 8528 C C . GLU F 1 90 ? -44.847 -38.963 -84.984 1.00 70.41 90 GLU F C 1
ATOM 8529 O O . GLU F 1 90 ? -44.886 -37.857 -84.451 1.00 69.02 90 GLU F O 1
ATOM 8535 N N . ASP F 1 91 ? -44.058 -39.947 -84.545 1.00 71.46 91 ASP F N 1
ATOM 8536 C CA . ASP F 1 91 ? -43.080 -39.725 -83.471 1.00 67.59 91 ASP F CA 1
ATOM 8537 C C . ASP F 1 91 ? -42.100 -38.606 -83.819 1.00 65.57 91 ASP F C 1
ATOM 8538 O O . ASP F 1 91 ? -41.832 -37.720 -82.999 1.00 59.96 91 ASP F O 1
ATOM 8543 N N . ARG F 1 92 ? -41.540 -38.656 -85.024 1.00 64.43 92 ARG F N 1
ATOM 8544 C CA . ARG F 1 92 ? -40.576 -37.636 -85.408 1.00 58.48 92 ARG F CA 1
ATOM 8545 C C . ARG F 1 92 ? -41.222 -36.255 -85.414 1.00 55.44 92 ARG F C 1
ATOM 8546 O O . ARG F 1 92 ? -40.605 -35.283 -85.007 1.00 56.00 92 ARG F O 1
ATOM 8554 N N . GLY F 1 93 ? -42.474 -36.187 -85.855 1.00 60.15 93 GLY F N 1
ATOM 8555 C CA . GLY F 1 93 ? -43.202 -34.933 -85.876 1.00 61.64 93 GLY F CA 1
ATOM 8556 C C . GLY F 1 93 ? -43.214 -34.294 -84.510 1.00 60.48 93 GLY F C 1
ATOM 8557 O O . GLY F 1 93 ? -42.948 -33.100 -84.372 1.00 59.53 93 GLY F O 1
ATOM 8558 N N . GLN F 1 94 ? -43.464 -35.104 -83.488 1.00 53.85 94 GLN F N 1
ATOM 8559 C CA . GLN F 1 94 ? -43.488 -34.599 -82.126 1.00 53.66 94 GLN F CA 1
ATOM 8560 C C . GLN F 1 94 ? -42.099 -34.155 -81.689 1.00 57.35 94 GLN F C 1
ATOM 8561 O O . GLN F 1 94 ? -41.955 -33.143 -80.982 1.00 51.94 94 GLN F O 1
ATOM 8567 N N . VAL F 1 95 ? -41.078 -34.892 -82.121 1.00 58.86 95 VAL F N 1
ATOM 8568 C CA . VAL F 1 95 ? -39.694 -34.513 -81.845 1.00 54.55 95 VAL F CA 1
ATOM 8569 C C . VAL F 1 95 ? -39.327 -33.176 -82.499 1.00 48.03 95 VAL F C 1
ATOM 8570 O O . VAL F 1 95 ? -38.751 -32.304 -81.852 1.00 45.60 95 VAL F O 1
ATOM 8574 N N . GLU F 1 96 ? -39.645 -33.031 -83.785 1.00 52.08 96 GLU F N 1
ATOM 8575 C CA . GLU F 1 96 ? -39.395 -31.785 -84.504 1.00 53.05 96 GLU F CA 1
ATOM 8576 C C . GLU F 1 96 ? -40.197 -30.631 -83.874 1.00 53.88 96 GLU F C 1
ATOM 8577 O O . GLU F 1 96 ? -39.701 -29.512 -83.751 1.00 52.41 96 GLU F O 1
ATOM 8583 N N . GLN F 1 97 ? -41.433 -30.926 -83.476 1.00 54.74 97 GLN F N 1
ATOM 8584 C CA . GLN F 1 97 ? -42.311 -29.940 -82.856 1.00 58.10 97 GLN F CA 1
ATOM 8585 C C . GLN F 1 97 ? -41.649 -29.345 -81.628 1.00 57.02 97 GLN F C 1
ATOM 8586 O O . GLN F 1 97 ? -41.446 -28.136 -81.550 1.00 62.64 97 GLN F O 1
ATOM 8592 N N . TRP F 1 98 ? -41.254 -30.200 -80.694 1.00 49.73 98 TRP F N 1
ATOM 8593 C CA . TRP F 1 98 ? -40.693 -29.708 -79.441 1.00 46.27 98 TRP F CA 1
ATOM 8594 C C . TRP F 1 98 ? -39.279 -29.161 -79.598 1.00 44.97 98 TRP F C 1
ATOM 8595 O O . TRP F 1 98 ? -38.862 -28.297 -78.822 1.00 47.86 98 TRP F O 1
ATOM 8606 N N . LEU F 1 99 ? -38.558 -29.633 -80.612 1.00 47.62 99 LEU F N 1
ATOM 8607 C CA . LEU F 1 99 ? -37.245 -29.072 -80.954 1.00 46.44 99 LEU F CA 1
ATOM 8608 C C . LEU F 1 99 ? -37.359 -27.607 -81.414 1.00 49.22 99 LEU F C 1
ATOM 8609 O O . LEU F 1 99 ? -36.530 -26.764 -81.058 1.00 46.70 99 LEU F O 1
ATOM 8614 N N . ASP F 1 100 ? -38.381 -27.311 -82.214 1.00 53.75 100 ASP F N 1
ATOM 8615 C CA . ASP F 1 100 ? -38.611 -25.941 -82.662 1.00 59.39 100 ASP F CA 1
ATOM 8616 C C . ASP F 1 100 ? -39.173 -25.050 -81.563 1.00 50.74 100 ASP F C 1
ATOM 8617 O O . ASP F 1 100 ? -38.895 -23.849 -81.538 1.00 46.36 100 ASP F O 1
ATOM 8622 N N . VAL F 1 101 ? -39.974 -25.637 -80.677 1.00 49.28 101 VAL F N 1
ATOM 8623 C CA . VAL F 1 101 ? -40.411 -24.940 -79.473 1.00 47.22 101 VAL F CA 1
ATOM 8624 C C . VAL F 1 101 ? -39.154 -24.485 -78.720 1.00 45.70 101 VAL F C 1
ATOM 8625 O O . VAL F 1 101 ? -39.077 -23.349 -78.265 1.00 44.58 101 VAL F O 1
ATOM 8629 N N . GLU F 1 102 ? -38.161 -25.369 -78.622 1.00 48.20 102 GLU F N 1
ATOM 8630 C CA . GLU F 1 102 ? -36.902 -25.029 -77.961 1.00 50.04 102 GLU F CA 1
ATOM 8631 C C . GLU F 1 102 ? -36.193 -23.869 -78.675 1.00 48.96 102 GLU F C 1
ATOM 8632 O O . GLU F 1 102 ? -35.835 -22.873 -78.052 1.00 45.56 102 GLU F O 1
ATOM 8638 N N . ALA F 1 103 ? -36.027 -23.990 -79.988 1.00 47.32 103 ALA F N 1
ATOM 8639 C CA . ALA F 1 103 ? -35.316 -22.986 -80.774 1.00 44.02 103 ALA F CA 1
ATOM 8640 C C . ALA F 1 103 ? -36.002 -21.604 -80.780 1.00 47.76 103 ALA F C 1
ATOM 8641 O O . ALA F 1 103 ? -35.327 -20.578 -80.746 1.00 44.12 103 ALA F O 1
ATOM 8643 N N . THR F 1 104 ? -37.332 -21.576 -80.839 1.00 37.94 104 THR F N 1
ATOM 8644 C CA . THR F 1 104 ? -38.042 -20.328 -81.116 1.00 41.93 104 THR F CA 1
ATOM 8645 C C . THR F 1 104 ? -38.735 -19.720 -79.899 1.00 49.97 104 THR F C 1
ATOM 8646 O O . THR F 1 104 ? -39.091 -18.544 -79.909 1.00 48.96 104 THR F O 1
ATOM 8650 N N . THR F 1 105 ? -38.936 -20.522 -78.863 1.00 48.61 105 THR F N 1
ATOM 8651 C CA . THR F 1 105 ? -39.798 -20.122 -77.767 1.00 48.14 105 THR F CA 1
ATOM 8652 C C . THR F 1 105 ? -39.092 -20.247 -76.429 1.00 45.51 105 THR F C 1
ATOM 8653 O O . THR F 1 105 ? -39.179 -19.356 -75.593 1.00 43.26 105 THR F O 1
ATOM 8657 N N . TYR F 1 106 ? -38.426 -21.374 -76.217 1.00 46.60 106 TYR F N 1
ATOM 8658 C CA . TYR F 1 106 ? -37.735 -21.611 -74.949 1.00 43.01 106 TYR F CA 1
ATOM 8659 C C . TYR F 1 106 ? -36.360 -20.956 -74.938 1.00 41.50 106 TYR F C 1
ATOM 8660 O O . TYR F 1 106 ? -36.029 -20.232 -74.021 1.00 40.06 106 TYR F O 1
ATOM 8669 N N . HIS F 1 107 ? -35.583 -21.166 -75.998 1.00 42.94 107 HIS F N 1
ATOM 8670 C CA . HIS F 1 107 ? -34.189 -20.713 -76.026 1.00 43.39 107 HIS F CA 1
ATOM 8671 C C . HIS F 1 107 ? -34.108 -19.192 -75.874 1.00 37.32 107 HIS F C 1
ATOM 8672 O O . HIS F 1 107 ? -33.353 -18.732 -75.046 1.00 35.88 107 HIS F O 1
ATOM 8679 N N . PRO F 1 108 ? -34.895 -18.408 -76.674 1.00 35.84 108 PRO F N 1
ATOM 8680 C CA . PRO F 1 108 ? -34.604 -16.959 -76.722 1.00 38.02 108 PRO F CA 1
ATOM 8681 C C . PRO F 1 108 ? -34.685 -16.202 -75.390 1.00 43.11 108 PRO F C 1
ATOM 8682 O O . PRO F 1 108 ? -33.710 -15.508 -75.078 1.00 42.95 108 PRO F O 1
ATOM 8686 N N . PRO F 1 109 ? -35.751 -16.385 -74.577 1.00 45.11 109 PRO F N 1
ATOM 8687 C CA . PRO F 1 109 ? -35.649 -15.632 -73.319 1.00 43.73 109 PRO F CA 1
ATOM 8688 C C . PRO F 1 109 ? -34.547 -16.175 -72.409 1.00 43.22 109 PRO F C 1
ATOM 8689 O O . PRO F 1 109 ? -33.905 -15.407 -71.684 1.00 41.21 109 PRO F O 1
ATOM 8693 N N . LEU F 1 110 ? -34.303 -17.478 -72.480 1.00 43.85 110 LEU F N 1
ATOM 8694 C CA . LEU F 1 110 ? -33.256 -18.093 -71.673 1.00 35.62 110 LEU F CA 1
ATOM 8695 C C . LEU F 1 110 ? -31.885 -17.550 -72.086 1.00 38.46 110 LEU F C 1
ATOM 8696 O O . LEU F 1 110 ? -31.023 -17.338 -71.240 1.00 41.90 110 LEU F O 1
ATOM 8701 N N . LEU F 1 111 ? -31.691 -17.333 -73.387 1.00 45.42 111 LEU F N 1
ATOM 8702 C CA . LEU F 1 111 ? -30.446 -16.761 -73.891 1.00 45.95 111 LEU F CA 1
ATOM 8703 C C . LEU F 1 111 ? -30.242 -15.367 -73.308 1.00 48.11 111 LEU F C 1
ATOM 8704 O O . LEU F 1 111 ? -29.125 -14.984 -72.968 1.00 46.67 111 LEU F O 1
ATOM 8709 N N . ASN F 1 112 ? -31.317 -14.591 -73.226 1.00 43.84 112 ASN F N 1
ATOM 8710 C CA . ASN F 1 112 ? -31.219 -13.279 -72.595 1.00 44.71 112 ASN F CA 1
ATOM 8711 C C . ASN F 1 112 ? -30.787 -13.360 -71.137 1.00 44.87 112 ASN F C 1
ATOM 8712 O O . ASN F 1 112 ? -29.936 -12.592 -70.699 1.00 47.26 112 ASN F O 1
ATOM 8717 N N . LEU F 1 113 ? -31.351 -14.302 -70.389 1.00 44.16 113 LEU F N 1
ATOM 8718 C CA . LEU F 1 113 ? -30.939 -14.480 -69.006 1.00 42.90 113 LEU F CA 1
ATOM 8719 C C . LEU F 1 113 ? -29.448 -14.858 -68.945 1.00 49.78 113 LEU F C 1
ATOM 8720 O O . LEU F 1 113 ? -28.707 -14.358 -68.098 1.00 55.77 113 LEU F O 1
ATOM 8725 N N . THR F 1 114 ? -29.023 -15.742 -69.844 1.00 47.50 114 THR F N 1
ATOM 8726 C CA . THR F 1 114 ? -27.650 -16.214 -69.904 1.00 50.92 114 THR F CA 1
ATOM 8727 C C . THR F 1 114 ? -26.586 -15.140 -70.136 1.00 58.80 114 THR F C 1
ATOM 8728 O O . THR F 1 114 ? -25.570 -15.086 -69.434 1.00 65.85 114 THR F O 1
ATOM 8732 N N . LEU F 1 115 ? -26.811 -14.278 -71.114 1.00 58.92 115 LEU F N 1
ATOM 8733 C CA . LEU F 1 115 ? -25.885 -13.180 -71.430 1.00 61.04 115 LEU F CA 1
ATOM 8734 C C . LEU F 1 115 ? -25.860 -12.098 -70.388 1.00 64.50 115 LEU F C 1
ATOM 8735 O O . LEU F 1 115 ? -24.829 -11.548 -70.022 1.00 62.17 115 LEU F O 1
ATOM 8740 N N . HIS F 1 116 ? -27.043 -11.715 -69.985 1.00 66.58 116 HIS F N 1
ATOM 8741 C CA . HIS F 1 116 ? -27.294 -10.604 -69.064 1.00 71.84 116 HIS F CA 1
ATOM 8742 C C . HIS F 1 116 ? -27.082 -10.791 -67.568 1.00 79.15 116 HIS F C 1
ATOM 8743 O O . HIS F 1 116 ? -27.168 -9.812 -66.820 1.00 81.31 116 HIS F O 1
ATOM 8750 N N . ILE F 1 117 ? -26.891 -12.049 -67.177 1.00 84.36 117 ILE F N 1
ATOM 8751 C CA . ILE F 1 117 ? -26.456 -12.384 -65.843 1.00 84.62 117 ILE F CA 1
ATOM 8752 C C . ILE F 1 117 ? -25.320 -13.383 -65.954 1.00 84.13 117 ILE F C 1
ATOM 8753 O O . ILE F 1 117 ? -24.374 -13.133 -66.684 1.00 86.97 117 ILE F O 1
ATOM 8758 N N . SER F 1 127 ? -25.729 -4.217 -68.864 1.00 98.93 127 SER F N 1
ATOM 8759 C CA . SER F 1 127 ? -26.794 -5.199 -68.707 1.00 98.83 127 SER F CA 1
ATOM 8760 C C . SER F 1 127 ? -28.153 -4.516 -68.595 1.00 97.53 127 SER F C 1
ATOM 8761 O O . SER F 1 127 ? -28.242 -3.354 -68.188 1.00 102.30 127 SER F O 1
ATOM 8764 N N . ASP F 1 128 ? -29.215 -5.232 -68.951 1.00 86.33 128 ASP F N 1
ATOM 8765 C CA . ASP F 1 128 ? -30.542 -4.643 -68.879 1.00 74.56 128 ASP F CA 1
ATOM 8766 C C . ASP F 1 128 ? -31.341 -5.285 -67.753 1.00 66.81 128 ASP F C 1
ATOM 8767 O O . ASP F 1 128 ? -31.543 -6.495 -67.737 1.00 61.26 128 ASP F O 1
ATOM 8772 N N . GLU F 1 129 ? -31.865 -4.455 -66.862 1.00 61.22 129 GLU F N 1
ATOM 8773 C CA . GLU F 1 129 ? -32.582 -4.949 -65.698 1.00 57.14 129 GLU F CA 1
ATOM 8774 C C . GLU F 1 129 ? -33.990 -5.334 -66.118 1.00 60.59 129 GLU F C 1
ATOM 8775 O O . GLU F 1 129 ? -34.534 -6.349 -65.675 1.00 58.36 129 GLU F O 1
ATOM 8777 N N . LYS F 1 130 ? -34.554 -4.526 -67.011 1.00 60.04 130 LYS F N 1
ATOM 8778 C CA . LYS F 1 130 ? -35.900 -4.749 -67.510 1.00 58.02 130 LYS F CA 1
ATOM 8779 C C . LYS F 1 130 ? -35.947 -5.998 -68.371 1.00 52.22 130 LYS F C 1
ATOM 8780 O O . LYS F 1 130 ? -36.833 -6.835 -68.215 1.00 51.86 130 LYS F O 1
ATOM 8782 N N . LEU F 1 131 ? -34.983 -6.130 -69.275 1.00 47.54 131 LEU F N 1
ATOM 8783 C CA . LEU F 1 131 ? -34.955 -7.283 -70.151 1.00 41.64 131 LEU F CA 1
ATOM 8784 C C . LEU F 1 131 ? -34.871 -8.575 -69.342 1.00 43.01 131 LEU F C 1
ATOM 8785 O O . LEU F 1 131 ? -35.541 -9.554 -69.653 1.00 50.42 131 LEU F O 1
ATOM 8790 N N . ILE F 1 132 ? -34.049 -8.571 -68.306 1.00 43.83 132 ILE F N 1
ATOM 8791 C CA . ILE F 1 132 ? -33.935 -9.723 -67.416 1.00 45.97 132 ILE F CA 1
ATOM 8792 C C . ILE F 1 132 ? -35.286 -10.092 -66.781 1.00 44.86 132 ILE F C 1
ATOM 8793 O O . ILE F 1 132 ? -35.667 -11.259 -66.780 1.00 38.32 132 ILE F O 1
ATOM 8798 N N . LYS F 1 133 ? -36.009 -9.107 -66.250 1.00 41.36 133 LYS F N 1
ATOM 8799 C CA . LYS F 1 133 ? -37.325 -9.375 -65.684 1.00 41.15 133 LYS F CA 1
ATOM 8800 C C . LYS F 1 133 ? -38.291 -9.927 -66.740 1.00 45.58 133 LYS F C 1
ATOM 8801 O O . LYS F 1 133 ? -38.991 -10.912 -66.497 1.00 49.58 133 LYS F O 1
ATOM 8807 N N . GLU F 1 134 ? -38.293 -9.318 -67.922 1.00 44.11 134 GLU F N 1
ATOM 8808 C CA . GLU F 1 134 ? -39.178 -9.732 -69.000 1.00 44.05 134 GLU F CA 1
ATOM 8809 C C . GLU F 1 134 ? -38.859 -11.144 -69.496 1.00 47.05 134 GLU F C 1
ATOM 8810 O O . GLU F 1 134 ? -39.757 -11.958 -69.748 1.00 42.58 134 GLU F O 1
ATOM 8816 N N . SER F 1 135 ? -37.575 -11.439 -69.625 1.00 43.58 135 SER F N 1
ATOM 8817 C CA . SER F 1 135 ? -37.166 -12.752 -70.087 1.00 42.81 135 SER F CA 1
ATOM 8818 C C . SER F 1 135 ? -37.563 -13.796 -69.058 1.00 39.98 135 SER F C 1
ATOM 8819 O O . SER F 1 135 ? -38.025 -14.875 -69.416 1.00 41.29 135 SER F O 1
ATOM 8822 N N . GLU F 1 136 ? -37.388 -13.466 -67.779 1.00 44.53 136 GLU F N 1
ATOM 8823 C CA . GLU F 1 136 ? -37.763 -14.395 -66.725 1.00 45.41 136 GLU F CA 1
ATOM 8824 C C . GLU F 1 136 ? -39.254 -14.662 -66.755 1.00 39.46 136 GLU F C 1
ATOM 8825 O O . GLU F 1 136 ? -39.683 -15.811 -66.688 1.00 40.66 136 GLU F O 1
ATOM 8831 N N . GLU F 1 137 ? -40.039 -13.601 -66.885 1.00 38.26 137 GLU F N 1
ATOM 8832 C CA . GLU F 1 137 ? -41.485 -13.745 -66.962 1.00 45.12 137 GLU F CA 1
ATOM 8833 C C . GLU F 1 137 ? -41.893 -14.603 -68.155 1.00 47.31 137 GLU F C 1
ATOM 8834 O O . GLU F 1 137 ? -42.681 -15.540 -68.030 1.00 45.36 137 GLU F O 1
ATOM 8840 N N . LYS F 1 138 ? -41.302 -14.307 -69.302 1.00 50.41 138 LYS F N 1
ATOM 8841 C CA . LYS F 1 138 ? -41.599 -15.033 -70.528 1.00 48.88 138 LYS F CA 1
ATOM 8842 C C . LYS F 1 138 ? -41.214 -16.510 -70.424 1.00 42.30 138 LYS F C 1
ATOM 8843 O O . LYS F 1 138 ? -41.981 -17.392 -70.823 1.00 43.66 138 LYS F O 1
ATOM 8849 N N . LEU F 1 139 ? -40.031 -16.781 -69.883 1.00 38.04 139 LEU F N 1
ATOM 8850 C CA . LEU F 1 139 ? -39.580 -18.162 -69.718 1.00 36.58 139 LEU F CA 1
ATOM 8851 C C . LEU F 1 139 ? -40.488 -18.918 -68.748 1.00 42.24 139 LEU F C 1
ATOM 8852 O O . LEU F 1 139 ? -40.723 -20.127 -68.910 1.00 38.27 139 LEU F O 1
ATOM 8857 N N . ALA F 1 140 ? -40.954 -18.212 -67.715 1.00 41.40 140 ALA F N 1
ATOM 8858 C CA . ALA F 1 140 ? -41.825 -18.821 -66.714 1.00 42.22 140 ALA F CA 1
ATOM 8859 C C . ALA F 1 140 ? -43.126 -19.293 -67.350 1.00 45.00 140 ALA F C 1
ATOM 8860 O O . ALA F 1 140 ? -43.598 -20.399 -67.073 1.00 42.26 140 ALA F O 1
ATOM 8862 N N . GLY F 1 141 ? -43.692 -18.461 -68.220 1.00 44.57 141 GLY F N 1
ATOM 8863 C CA . GLY F 1 141 ? -44.910 -18.828 -68.923 1.00 40.56 141 GLY F CA 1
ATOM 8864 C C . GLY F 1 141 ? -44.692 -20.075 -69.771 1.00 44.25 141 GLY F C 1
ATOM 8865 O O . GLY F 1 141 ? -45.516 -20.987 -69.797 1.00 51.94 141 GLY F O 1
ATOM 8866 N N . VAL F 1 142 ? -43.560 -20.122 -70.462 1.00 42.81 142 VAL F N 1
ATOM 8867 C CA . VAL F 1 142 ? -43.231 -21.292 -71.267 1.00 37.43 142 VAL F CA 1
ATOM 8868 C C . VAL F 1 142 ? -43.098 -22.543 -70.379 1.00 37.00 142 VAL F C 1
ATOM 8869 O O . VAL F 1 142 ? -43.592 -23.624 -70.718 1.00 46.24 142 VAL F O 1
ATOM 8873 N N . LEU F 1 143 ? -42.428 -22.394 -69.244 1.00 36.76 143 LEU F N 1
ATOM 8874 C CA . LEU F 1 143 ? -42.233 -23.511 -68.341 1.00 36.43 143 LEU F CA 1
ATOM 8875 C C . LEU F 1 143 ? -43.559 -24.002 -67.738 1.00 49.30 143 LEU F C 1
ATOM 8876 O O . LEU F 1 143 ? -43.669 -25.180 -67.401 1.00 44.06 143 LEU F O 1
ATOM 8881 N N . ASP F 1 144 ? -44.551 -23.112 -67.591 1.00 38.24 144 ASP F N 1
ATOM 8882 C CA . ASP F 1 144 ? -45.872 -23.534 -67.141 1.00 45.17 144 ASP F CA 1
ATOM 8883 C C . ASP F 1 144 ? -46.518 -24.469 -68.162 1.00 51.29 144 ASP F C 1
ATOM 8884 O O . ASP F 1 144 ? -47.176 -25.447 -67.793 1.00 53.48 144 ASP F O 1
ATOM 8889 N N . VAL F 1 145 ? -46.326 -24.172 -69.444 1.00 43.76 145 VAL F N 1
ATOM 8890 C CA . VAL F 1 145 ? -46.838 -25.040 -70.504 1.00 50.92 145 VAL F CA 1
ATOM 8891 C C . VAL F 1 145 ? -46.137 -26.409 -70.454 1.00 50.56 145 VAL F C 1
ATOM 8892 O O . VAL F 1 145 ? -46.785 -27.455 -70.570 1.00 54.31 145 VAL F O 1
ATOM 8896 N N . TYR F 1 146 ? -44.820 -26.393 -70.271 1.00 48.42 146 TYR F N 1
ATOM 8897 C CA . TYR F 1 146 ? -44.047 -27.619 -70.118 1.00 47.58 146 TYR F CA 1
ATOM 8898 C C . TYR F 1 146 ? -44.601 -28.444 -68.956 1.00 49.69 146 TYR F C 1
ATOM 8899 O O . TYR F 1 146 ? -44.754 -29.656 -69.065 1.00 45.92 146 TYR F O 1
ATOM 8908 N N . GLU F 1 147 ? -44.928 -27.771 -67.858 1.00 50.51 147 GLU F N 1
ATOM 8909 C CA . GLU F 1 147 ? -45.428 -28.452 -66.669 1.00 51.13 147 GLU F CA 1
ATOM 8910 C C . GLU F 1 147 ? -46.713 -29.216 -66.958 1.00 53.40 147 GLU F C 1
ATOM 8911 O O . GLU F 1 147 ? -46.856 -30.379 -66.585 1.00 60.05 147 GLU F O 1
ATOM 8917 N N . ALA F 1 148 ? -47.650 -28.553 -67.618 1.00 53.59 148 ALA F N 1
ATOM 8918 C CA . ALA F 1 148 ? -48.908 -29.193 -67.968 1.00 60.14 148 ALA F CA 1
ATOM 8919 C C . ALA F 1 148 ? -48.679 -30.353 -68.948 1.00 53.35 148 ALA F C 1
ATOM 8920 O O . ALA F 1 148 ? -49.266 -31.425 -68.802 1.00 62.81 148 ALA F O 1
ATOM 8922 N N . HIS F 1 149 ? -47.813 -30.148 -69.931 1.00 51.05 149 HIS F N 1
ATOM 8923 C CA . HIS F 1 149 ? -47.543 -31.186 -70.920 1.00 55.75 149 HIS F CA 1
ATOM 8924 C C . HIS F 1 149 ? -46.870 -32.417 -70.325 1.00 55.81 149 HIS F C 1
ATOM 8925 O O . HIS F 1 149 ? -47.287 -33.544 -70.582 1.00 51.69 149 HIS F O 1
ATOM 8932 N N . LEU F 1 150 ? -45.834 -32.194 -69.522 1.00 50.89 150 LEU F N 1
ATOM 8933 C CA . LEU F 1 150 ? -45.043 -33.287 -68.960 1.00 50.36 150 LEU F CA 1
ATOM 8934 C C . LEU F 1 150 ? -45.813 -34.054 -67.886 1.00 57.90 150 LEU F C 1
ATOM 8935 O O . LEU F 1 150 ? -45.406 -35.134 -67.457 1.00 59.32 150 LEU F O 1
ATOM 8940 N N . SER F 1 151 ? -46.943 -33.500 -67.461 1.00 54.61 151 SER F N 1
ATOM 8941 C CA . SER F 1 151 ? -47.773 -34.176 -66.489 1.00 59.83 151 SER F CA 1
ATOM 8942 C C . SER F 1 151 ? -48.550 -35.301 -67.165 1.00 67.58 151 SER F C 1
ATOM 8943 O O . SER F 1 151 ? -49.078 -36.180 -66.496 1.00 76.48 151 SER F O 1
ATOM 8946 N N . LYS F 1 152 ? -48.593 -35.272 -68.494 1.00 62.92 152 LYS F N 1
ATOM 8947 C CA . LYS F 1 152 ? -49.298 -36.281 -69.269 1.00 61.26 152 LYS F CA 1
ATOM 8948 C C . LYS F 1 152 ? -48.373 -37.065 -70.204 1.00 68.29 152 LYS F C 1
ATOM 8949 O O . LYS F 1 152 ? -48.769 -38.073 -70.789 1.00 70.93 152 LYS F O 1
ATOM 8951 N N . SER F 1 153 ? -47.138 -36.595 -70.331 1.00 65.32 153 SER F N 1
ATOM 8952 C CA . SER F 1 153 ? -46.170 -37.205 -71.226 1.00 61.84 153 SER F CA 1
ATOM 8953 C C . SER F 1 153 ? -44.817 -37.319 -70.517 1.00 57.69 153 SER F C 1
ATOM 8954 O O . SER F 1 153 ? -44.351 -36.351 -69.921 1.00 53.51 153 SER F O 1
ATOM 8957 N N . LYS F 1 154 ? -44.190 -38.493 -70.562 1.00 56.68 154 LYS F N 1
ATOM 8958 C CA . LYS F 1 154 ? -42.942 -38.707 -69.826 1.00 54.42 154 LYS F CA 1
ATOM 8959 C C . LYS F 1 154 ? -41.816 -37.816 -70.331 1.00 56.18 154 LYS F C 1
ATOM 8960 O O . LYS F 1 154 ? -41.107 -37.184 -69.545 1.00 52.97 154 LYS F O 1
ATOM 8966 N N . TYR F 1 155 ? -41.646 -37.775 -71.645 1.00 53.97 155 TYR F N 1
ATOM 8967 C CA . TYR F 1 155 ? -40.686 -36.869 -72.248 1.00 48.74 155 TYR F CA 1
ATOM 8968 C C . TYR F 1 155 ? -41.457 -35.938 -73.156 1.00 47.90 155 TYR F C 1
ATOM 8969 O O . TYR F 1 155 ? -42.665 -36.105 -73.303 1.00 47.81 155 TYR F O 1
ATOM 8978 N N . LEU F 1 156 ? -40.775 -34.971 -73.766 1.00 46.36 156 LEU F N 1
ATOM 8979 C CA . LEU F 1 156 ? -41.472 -33.954 -74.559 1.00 51.51 156 LEU F CA 1
ATOM 8980 C C . LEU F 1 156 ? -42.234 -34.535 -75.730 1.00 50.28 156 LEU F C 1
ATOM 8981 O O . LEU F 1 156 ? -43.392 -34.184 -75.948 1.00 52.32 156 LEU F O 1
ATOM 8986 N N . ALA F 1 157 ? -41.604 -35.439 -76.475 1.00 44.44 157 ALA F N 1
ATOM 8987 C CA . ALA F 1 157 ? -42.222 -35.933 -77.698 1.00 54.38 157 ALA F CA 1
ATOM 8988 C C . ALA F 1 157 ? -43.085 -37.166 -77.453 1.00 58.05 157 ALA F C 1
ATOM 8989 O O . ALA F 1 157 ? -43.748 -37.647 -78.366 1.00 59.89 157 ALA F O 1
ATOM 8991 N N . GLY F 1 158 ? -43.069 -37.677 -76.223 1.00 55.25 158 GLY F N 1
ATOM 8992 C CA . GLY F 1 158 ? -43.816 -38.880 -75.887 1.00 60.22 158 GLY F CA 1
ATOM 8993 C C . GLY F 1 158 ? -43.160 -39.683 -74.779 1.00 55.38 158 GLY F C 1
ATOM 8994 O O . GLY F 1 158 ? -42.583 -39.095 -73.867 1.00 55.79 158 GLY F O 1
ATOM 8995 N N . ASP F 1 159 ? -43.234 -41.016 -74.856 1.00 54.25 159 ASP F N 1
ATOM 8996 C CA . ASP F 1 159 ? -42.708 -41.863 -73.783 1.00 57.44 159 ASP F CA 1
ATOM 8997 C C . ASP F 1 159 ? -41.240 -42.243 -74.003 1.00 60.31 159 ASP F C 1
ATOM 8998 O O . ASP F 1 159 ? -40.702 -43.106 -73.311 1.00 61.92 159 ASP F O 1
ATOM 9003 N N . PHE F 1 160 ? -40.604 -41.580 -74.959 1.00 56.58 160 PHE F N 1
ATOM 9004 C CA . PHE F 1 160 ? -39.216 -41.853 -75.297 1.00 61.98 160 PHE F CA 1
ATOM 9005 C C . PHE F 1 160 ? -38.407 -40.561 -75.270 1.00 59.51 160 PHE F C 1
ATOM 9006 O O . PHE F 1 160 ? -38.914 -39.493 -75.626 1.00 55.70 160 PHE F O 1
ATOM 9014 N N . VAL F 1 161 ? -37.161 -40.652 -74.817 1.00 57.63 161 VAL F N 1
ATOM 9015 C CA . VAL F 1 161 ? -36.270 -39.496 -74.847 1.00 54.58 161 VAL F CA 1
ATOM 9016 C C . VAL F 1 161 ? -35.893 -39.196 -76.292 1.00 51.02 161 VAL F C 1
ATOM 9017 O O . VAL F 1 161 ? -35.759 -40.108 -77.112 1.00 48.99 161 VAL F O 1
ATOM 9021 N N . SER F 1 162 ? -35.740 -37.918 -76.613 1.00 47.51 162 SER F N 1
ATOM 9022 C CA . SER F 1 162 ? -35.470 -37.543 -77.991 1.00 49.31 162 SER F CA 1
ATOM 9023 C C . SER F 1 162 ? -34.536 -36.349 -78.065 1.00 44.65 162 SER F C 1
ATOM 9024 O O . SER F 1 162 ? -34.138 -35.805 -77.033 1.00 41.59 162 SER F O 1
ATOM 9027 N N . LEU F 1 163 ? -34.193 -35.948 -79.290 1.00 41.44 163 LEU F N 1
ATOM 9028 C CA . LEU F 1 163 ? -33.396 -34.747 -79.525 1.00 40.94 163 LEU F CA 1
ATOM 9029 C C . LEU F 1 163 ? -34.062 -33.535 -78.848 1.00 44.34 163 LEU F C 1
ATOM 9030 O O . LEU F 1 163 ? -33.377 -32.630 -78.366 1.00 49.10 163 LEU F O 1
ATOM 9035 N N . ALA F 1 164 ? -35.390 -33.524 -78.800 1.00 39.33 164 ALA F N 1
ATOM 9036 C CA . ALA F 1 164 ? -36.097 -32.376 -78.210 1.00 49.43 164 ALA F CA 1
ATOM 9037 C C . ALA F 1 164 ? -35.681 -32.155 -76.759 1.00 44.67 164 ALA F C 1
ATOM 9038 O O . ALA F 1 164 ? -35.415 -31.027 -76.351 1.00 44.95 164 ALA F O 1
ATOM 9040 N N . ASP F 1 165 ? -35.595 -33.240 -75.992 1.00 41.19 165 ASP F N 1
ATOM 9041 C CA . ASP F 1 165 ? -35.173 -33.144 -74.599 1.00 40.48 165 ASP F CA 1
ATOM 9042 C C . ASP F 1 165 ? -33.724 -32.701 -74.482 1.00 44.87 165 ASP F C 1
ATOM 9043 O O . ASP F 1 165 ? -33.400 -31.762 -73.744 1.00 42.30 165 ASP F O 1
ATOM 9048 N N . LEU F 1 166 ? -32.857 -33.366 -75.237 1.00 47.05 166 LEU F N 1
ATOM 9049 C CA . LEU F 1 166 ? -31.425 -33.126 -75.155 1.00 43.50 166 LEU F CA 1
ATOM 9050 C C . LEU F 1 166 ? -31.091 -31.671 -75.475 1.00 42.33 166 LEU F C 1
ATOM 9051 O O . LEU F 1 166 ? -30.174 -31.097 -74.898 1.00 39.39 166 LEU F O 1
ATOM 9056 N N . ALA F 1 167 ? -31.848 -31.081 -76.392 1.00 36.18 167 ALA F N 1
ATOM 9057 C CA . ALA F 1 167 ? -31.602 -29.708 -76.800 1.00 40.92 167 ALA F CA 1
ATOM 9058 C C . ALA F 1 167 ? -31.769 -28.731 -75.631 1.00 41.28 167 ALA F C 1
ATOM 9059 O O . ALA F 1 167 ? -31.237 -27.624 -75.661 1.00 39.83 167 ALA F O 1
ATOM 9061 N N . HIS F 1 168 ? -32.525 -29.127 -74.612 1.00 38.24 168 HIS F N 1
ATOM 9062 C CA . HIS F 1 168 ? -32.720 -28.243 -73.477 1.00 37.67 168 HIS F CA 1
ATOM 9063 C C . HIS F 1 168 ? -31.566 -28.331 -72.477 1.00 39.53 168 HIS F C 1
ATOM 9064 O O . HIS F 1 168 ? -31.474 -27.495 -71.573 1.00 33.23 168 HIS F O 1
ATOM 9071 N N . LEU F 1 169 ? -30.671 -29.308 -72.635 1.00 29.37 169 LEU F N 1
ATOM 9072 C CA . LEU F 1 169 ? -29.681 -29.526 -71.586 1.00 35.10 169 LEU F CA 1
ATOM 9073 C C . LEU F 1 169 ? -28.689 -28.363 -71.331 1.00 41.59 169 LEU F C 1
ATOM 9074 O O . LEU F 1 169 ? -28.521 -27.957 -70.180 1.00 42.15 169 LEU F O 1
ATOM 9079 N N . PRO F 1 170 ? -28.021 -27.833 -72.376 1.00 40.19 170 PRO F N 1
ATOM 9080 C CA . PRO F 1 170 ? -26.882 -26.944 -72.053 1.00 38.82 170 PRO F CA 1
ATOM 9081 C C . PRO F 1 170 ? -27.227 -25.590 -71.400 1.00 35.93 170 PRO F C 1
ATOM 9082 O O . PRO F 1 170 ? -26.560 -25.181 -70.451 1.00 35.84 170 PRO F O 1
ATOM 9086 N N . PHE F 1 171 ? -28.244 -24.907 -71.904 1.00 30.33 171 PHE F N 1
ATOM 9087 C CA . PHE F 1 171 ? -28.562 -23.585 -71.399 1.00 36.22 171 PHE F CA 1
ATOM 9088 C C . PHE F 1 171 ? -29.428 -23.668 -70.137 1.00 38.66 171 PHE F C 1
ATOM 9089 O O . PHE F 1 171 ? -29.374 -22.772 -69.292 1.00 36.22 171 PHE F O 1
ATOM 9097 N N . THR F 1 172 ? -30.202 -24.748 -70.005 1.00 34.17 172 THR F N 1
ATOM 9098 C CA . THR F 1 172 ? -30.969 -24.994 -68.778 1.00 38.76 172 THR F CA 1
ATOM 9099 C C . THR F 1 172 ? -30.002 -25.359 -67.650 1.00 42.74 172 THR F C 1
ATOM 9100 O O . THR F 1 172 ? -30.254 -25.085 -66.474 1.00 45.87 172 THR F O 1
ATOM 9104 N N . ASP F 1 173 ? -28.886 -25.982 -68.013 1.00 40.23 173 ASP F N 1
ATOM 9105 C CA . ASP F 1 173 ? -27.830 -26.237 -67.039 1.00 34.03 173 ASP F CA 1
ATOM 9106 C C . ASP F 1 173 ? -27.324 -24.897 -66.463 1.00 36.07 173 ASP F C 1
ATOM 9107 O O . ASP F 1 173 ? -27.077 -24.782 -65.256 1.00 37.01 173 ASP F O 1
ATOM 9112 N N . TYR F 1 174 ? -27.166 -23.889 -67.325 1.00 29.09 174 TYR F N 1
ATOM 9113 C CA . TYR F 1 174 ? -26.783 -22.549 -66.858 1.00 38.81 174 TYR F CA 1
ATOM 9114 C C . TYR F 1 174 ? -27.888 -22.004 -65.934 1.00 39.67 174 TYR F C 1
ATOM 9115 O O . TYR F 1 174 ? -27.611 -21.450 -64.873 1.00 44.52 174 TYR F O 1
ATOM 9124 N N . LEU F 1 175 ? -29.140 -22.167 -66.350 1.00 36.34 175 LEU F N 1
ATOM 9125 C CA . LEU F 1 175 ? -30.264 -21.659 -65.578 1.00 40.44 175 LEU F CA 1
ATOM 9126 C C . LEU F 1 175 ? -30.264 -22.153 -64.131 1.00 43.16 175 LEU F C 1
ATOM 9127 O O . LEU F 1 175 ? -30.453 -21.362 -63.205 1.00 42.56 175 LEU F O 1
ATOM 9132 N N . VAL F 1 176 ? -30.050 -23.452 -63.934 1.00 38.99 176 VAL F N 1
ATOM 9133 C CA . VAL F 1 176 ? -30.158 -24.039 -62.600 1.00 36.34 176 VAL F CA 1
ATOM 9134 C C . VAL F 1 176 ? -28.860 -23.926 -61.829 1.00 40.31 176 VAL F C 1
ATOM 9135 O O . VAL F 1 176 ? -28.816 -24.193 -60.630 1.00 44.28 176 VAL F O 1
ATOM 9139 N N . GLY F 1 177 ? -27.809 -23.521 -62.531 1.00 39.38 177 GLY F N 1
ATOM 9140 C CA . GLY F 1 177 ? -26.504 -23.345 -61.931 1.00 36.73 177 GLY F CA 1
ATOM 9141 C C . GLY F 1 177 ? -26.118 -21.889 -61.760 1.00 44.08 177 GLY F C 1
ATOM 9142 O O . GLY F 1 177 ? -26.631 -21.205 -60.878 1.00 47.80 177 GLY F O 1
ATOM 9143 N N . PRO F 1 178 ? -25.174 -21.416 -62.595 1.00 47.58 178 PRO F N 1
ATOM 9144 C CA . PRO F 1 178 ? -24.590 -20.068 -62.491 1.00 50.56 178 PRO F CA 1
ATOM 9145 C C . PRO F 1 178 ? -25.602 -18.913 -62.587 1.00 49.19 178 PRO F C 1
ATOM 9146 O O . PRO F 1 178 ? -25.405 -17.896 -61.930 1.00 45.99 178 PRO F O 1
ATOM 9150 N N . ILE F 1 179 ? -26.678 -19.074 -63.348 1.00 48.83 179 ILE F N 1
ATOM 9151 C CA . ILE F 1 179 ? -27.696 -18.030 -63.451 1.00 51.01 179 ILE F CA 1
ATOM 9152 C C . ILE F 1 179 ? -28.451 -17.911 -62.123 1.00 45.52 179 ILE F C 1
ATOM 9153 O O . ILE F 1 179 ? -29.003 -16.871 -61.794 1.00 52.51 179 ILE F O 1
ATOM 9158 N N . GLY F 1 180 ? -28.469 -18.995 -61.360 1.00 44.85 180 GLY F N 1
ATOM 9159 C CA . GLY F 1 180 ? -29.051 -18.985 -60.032 1.00 40.78 180 GLY F CA 1
ATOM 9160 C C . GLY F 1 180 ? -30.570 -18.938 -60.019 1.00 43.94 180 GLY F C 1
ATOM 9161 O O . GLY F 1 180 ? -31.171 -18.358 -59.114 1.00 45.21 180 GLY F O 1
ATOM 9162 N N . LYS F 1 181 ? -31.197 -19.564 -61.008 1.00 39.87 181 LYS F N 1
ATOM 9163 C CA . LYS F 1 181 ? -32.658 -19.604 -61.051 1.00 41.27 181 LYS F CA 1
ATOM 9164 C C . LYS F 1 181 ? -33.183 -21.025 -61.122 1.00 39.78 181 LYS F C 1
ATOM 9165 O O . LYS F 1 181 ? -34.101 -21.334 -61.898 1.00 40.36 181 LYS F O 1
ATOM 9171 N N . ALA F 1 182 ? -32.589 -21.890 -60.300 1.00 36.51 182 ALA F N 1
ATOM 9172 C CA . ALA F 1 182 ? -32.990 -23.293 -60.248 1.00 43.87 182 ALA F CA 1
ATOM 9173 C C . ALA F 1 182 ? -34.469 -23.441 -59.866 1.00 41.73 182 ALA F C 1
ATOM 9174 O O . ALA F 1 182 ? -35.109 -24.408 -60.269 1.00 37.96 182 ALA F O 1
ATOM 9176 N N . TYR F 1 183 ? -35.009 -22.472 -59.119 1.00 40.59 183 TYR F N 1
ATOM 9177 C CA . TYR F 1 183 ? -36.410 -22.533 -58.682 1.00 36.02 183 TYR F CA 1
ATOM 9178 C C . TYR F 1 183 ? -37.363 -22.599 -59.857 1.00 38.08 183 TYR F C 1
ATOM 9179 O O . TYR F 1 183 ? -38.428 -23.189 -59.744 1.00 41.59 183 TYR F O 1
ATOM 9188 N N . MET F 1 184 ? -36.971 -22.020 -60.991 1.00 37.97 184 MET F N 1
ATOM 9189 C CA . MET F 1 184 ? -37.833 -22.045 -62.168 1.00 37.02 184 MET F CA 1
ATOM 9190 C C . MET F 1 184 ? -38.087 -23.471 -62.624 1.00 49.10 184 MET F C 1
ATOM 9191 O O . MET F 1 184 ? -39.176 -23.786 -63.122 1.00 43.34 184 MET F O 1
ATOM 9196 N N . ILE F 1 185 ? -37.084 -24.332 -62.440 1.00 42.66 185 ILE F N 1
ATOM 9197 C CA . ILE F 1 185 ? -37.238 -25.747 -62.730 1.00 32.30 185 ILE F CA 1
ATOM 9198 C C . ILE F 1 185 ? -37.815 -26.465 -61.519 1.00 34.91 185 ILE F C 1
ATOM 9199 O O . ILE F 1 185 ? -38.800 -27.215 -61.614 1.00 44.96 185 ILE F O 1
ATOM 9204 N N . LYS F 1 186 ? -37.222 -26.188 -60.365 1.00 39.49 186 LYS F N 1
ATOM 9205 C CA . LYS F 1 186 ? -37.550 -26.892 -59.132 1.00 47.79 186 LYS F CA 1
ATOM 9206 C C . LYS F 1 186 ? -39.003 -26.658 -58.700 1.00 49.12 186 LYS F C 1
ATOM 9207 O O . LYS F 1 186 ? -39.637 -27.552 -58.155 1.00 47.24 186 LYS F O 1
ATOM 9213 N N . ASP F 1 187 ? -39.543 -25.464 -58.925 1.00 47.51 187 ASP F N 1
ATOM 9214 C CA . ASP F 1 187 ? -40.895 -25.193 -58.411 1.00 50.37 187 ASP F CA 1
ATOM 9215 C C . ASP F 1 187 ? -41.967 -25.879 -59.241 1.00 49.29 187 ASP F C 1
ATOM 9216 O O . ASP F 1 187 ? -43.118 -25.929 -58.838 1.00 43.30 187 ASP F O 1
ATOM 9221 N N . ARG F 1 188 ? -41.578 -26.450 -60.375 1.00 44.44 188 ARG F N 1
ATOM 9222 C CA . ARG F 1 188 ? -42.535 -27.118 -61.240 1.00 47.35 188 ARG F CA 1
ATOM 9223 C C . ARG F 1 188 ? -42.291 -28.634 -61.228 1.00 45.17 188 ARG F C 1
ATOM 9224 O O . ARG F 1 188 ? -41.371 -29.129 -61.880 1.00 47.76 188 ARG F O 1
ATOM 9232 N N . LYS F 1 189 ? -43.161 -29.349 -60.513 1.00 48.92 189 LYS F N 1
ATOM 9233 C CA . LYS F 1 189 ? -42.952 -30.745 -60.119 1.00 49.17 189 LYS F CA 1
ATOM 9234 C C . LYS F 1 189 ? -42.579 -31.660 -61.277 1.00 48.39 189 LYS F C 1
ATOM 9235 O O . LYS F 1 189 ? -41.579 -32.393 -61.196 1.00 48.45 189 LYS F O 1
ATOM 9237 N N . HIS F 1 190 ? -43.354 -31.592 -62.357 1.00 42.85 190 HIS F N 1
ATOM 9238 C CA . HIS F 1 190 ? -43.131 -32.468 -63.505 1.00 48.05 190 HIS F CA 1
ATOM 9239 C C . HIS F 1 190 ? -41.932 -32.011 -64.321 1.00 50.68 190 HIS F C 1
ATOM 9240 O O . HIS F 1 190 ? -41.188 -32.839 -64.851 1.00 49.50 190 HIS F O 1
ATOM 9247 N N . VAL F 1 191 ? -41.747 -30.695 -64.433 1.00 44.37 191 VAL F N 1
ATOM 9248 C CA . VAL F 1 191 ? -40.562 -30.162 -65.103 1.00 39.46 191 VAL F CA 1
ATOM 9249 C C . VAL F 1 191 ? -39.314 -30.613 -64.348 1.00 39.48 191 VAL F C 1
ATOM 9250 O O . VAL F 1 191 ? -38.319 -31.053 -64.949 1.00 40.69 191 VAL F O 1
ATOM 9254 N N . SER F 1 192 ? -39.385 -30.530 -63.025 1.00 37.43 192 SER F N 1
ATOM 9255 C CA . SER F 1 192 ? -38.261 -30.887 -62.170 1.00 40.02 192 SER F CA 1
ATOM 9256 C C . SER F 1 192 ? -37.868 -32.359 -62.289 1.00 46.92 192 SER F C 1
ATOM 9257 O O . SER F 1 192 ? -36.677 -32.681 -62.337 1.00 47.86 192 SER F O 1
ATOM 9260 N N . ALA F 1 193 ? -38.862 -33.247 -62.315 1.00 39.27 193 ALA F N 1
ATOM 9261 C CA . ALA F 1 193 ? -38.598 -34.671 -62.451 1.00 42.27 193 ALA F CA 1
ATOM 9262 C C . ALA F 1 193 ? -38.001 -35.002 -63.827 1.00 48.09 193 ALA F C 1
ATOM 9263 O O . ALA F 1 193 ? -37.104 -35.849 -63.944 1.00 45.82 193 ALA F O 1
ATOM 9265 N N . TRP F 1 194 ? -38.510 -34.326 -64.857 1.00 48.92 194 TRP F N 1
ATOM 9266 C CA . TRP F 1 194 ? -38.043 -34.494 -66.229 1.00 46.61 194 TRP F CA 1
ATOM 9267 C C . TRP F 1 194 ? -36.594 -34.028 -66.359 1.00 48.05 194 TRP F C 1
ATOM 9268 O O . TRP F 1 194 ? -35.745 -34.718 -66.933 1.00 43.48 194 TRP F O 1
ATOM 9279 N N . TRP F 1 195 ? -36.316 -32.861 -65.793 1.00 45.83 195 TRP F N 1
ATOM 9280 C CA . TRP F 1 195 ? -34.975 -32.316 -65.776 1.00 42.11 195 TRP F CA 1
ATOM 9281 C C . TRP F 1 195 ? -33.993 -33.227 -65.049 1.00 42.61 195 TRP F C 1
ATOM 9282 O O . TRP F 1 195 ? -32.890 -33.480 -65.541 1.00 41.24 195 TRP F O 1
ATOM 9293 N N . ASP F 1 196 ? -34.388 -33.700 -63.870 1.00 42.58 196 ASP F N 1
ATOM 9294 C CA . ASP F 1 196 ? -33.563 -34.641 -63.120 1.00 43.23 196 ASP F CA 1
ATOM 9295 C C . ASP F 1 196 ? -33.220 -35.872 -63.947 1.00 47.11 196 ASP F C 1
ATOM 9296 O O . ASP F 1 196 ? -32.103 -36.375 -63.885 1.00 49.12 196 ASP F O 1
ATOM 9301 N N . ASP F 1 197 ? -34.195 -36.345 -64.715 1.00 47.09 197 ASP F N 1
ATOM 9302 C CA . ASP F 1 197 ? -34.028 -37.528 -65.538 1.00 49.66 197 ASP F CA 1
ATOM 9303 C C . ASP F 1 197 ? -33.009 -37.290 -66.652 1.00 50.88 197 ASP F C 1
ATOM 9304 O O . ASP F 1 197 ? -31.990 -37.989 -66.739 1.00 48.20 197 ASP F O 1
ATOM 9309 N N . ILE F 1 198 ? -33.280 -36.306 -67.501 1.00 48.21 198 ILE F N 1
ATOM 9310 C CA . ILE F 1 198 ? -32.455 -36.105 -68.675 1.00 49.56 198 ILE F CA 1
ATOM 9311 C C . ILE F 1 198 ? -31.075 -35.564 -68.314 1.00 55.48 198 ILE F C 1
ATOM 9312 O O . ILE F 1 198 ? -30.092 -35.891 -68.980 1.00 56.39 198 ILE F O 1
ATOM 9317 N N . SER F 1 199 ? -30.981 -34.771 -67.249 1.00 49.65 199 SER F N 1
ATOM 9318 C CA . SER F 1 199 ? -29.690 -34.174 -66.908 1.00 41.29 199 SER F CA 1
ATOM 9319 C C . SER F 1 199 ? -28.818 -35.157 -66.139 1.00 45.81 199 SER F C 1
ATOM 9320 O O . SER F 1 199 ? -27.656 -34.875 -65.869 1.00 42.24 199 SER F O 1
ATOM 9323 N N . SER F 1 200 ? -29.363 -36.317 -65.787 1.00 43.76 200 SER F N 1
ATOM 9324 C CA A SER F 1 200 ? -28.560 -37.346 -65.135 0.55 41.15 200 SER F CA 1
ATOM 9325 C CA B SER F 1 200 ? -28.559 -37.350 -65.139 0.45 40.88 200 SER F CA 1
ATOM 9326 C C . SER F 1 200 ? -28.127 -38.462 -66.099 1.00 39.83 200 SER F C 1
ATOM 9327 O O . SER F 1 200 ? -27.517 -39.441 -65.682 1.00 41.03 200 SER F O 1
ATOM 9332 N N . ARG F 1 201 ? -28.462 -38.324 -67.380 1.00 40.00 201 ARG F N 1
ATOM 9333 C CA . ARG F 1 201 ? -28.086 -39.327 -68.385 1.00 41.49 201 ARG F CA 1
ATOM 9334 C C . ARG F 1 201 ? -26.573 -39.364 -68.550 1.00 44.66 201 ARG F C 1
ATOM 9335 O O . ARG F 1 201 ? -25.934 -38.315 -68.551 1.00 42.41 201 ARG F O 1
ATOM 9343 N N . PRO F 1 202 ? -25.994 -40.570 -68.700 1.00 43.67 202 PRO F N 1
ATOM 9344 C CA . PRO F 1 202 ? -24.530 -40.648 -68.767 1.00 43.20 202 PRO F CA 1
ATOM 9345 C C . PRO F 1 202 ? -23.929 -39.778 -69.874 1.00 38.14 202 PRO F C 1
ATOM 9346 O O . PRO F 1 202 ? -22.888 -39.169 -69.650 1.00 40.76 202 PRO F O 1
ATOM 9350 N N . ALA F 1 203 ? -24.591 -39.667 -71.018 1.00 38.87 203 ALA F N 1
ATOM 9351 C CA . ALA F 1 203 ? -24.036 -38.873 -72.117 1.00 38.52 203 ALA F CA 1
ATOM 9352 C C . ALA F 1 203 ? -23.913 -37.379 -71.761 1.00 34.07 203 ALA F C 1
ATOM 9353 O O . ALA F 1 203 ? -22.954 -36.714 -72.171 1.00 37.76 203 ALA F O 1
ATOM 9355 N N . TRP F 1 204 ? -24.873 -36.861 -71.002 1.00 32.29 204 TRP F N 1
ATOM 9356 C CA . TRP F 1 204 ? -24.841 -35.453 -70.616 1.00 36.03 204 TRP F CA 1
ATOM 9357 C C . TRP F 1 204 ? -23.792 -35.180 -69.556 1.00 36.45 204 TRP F C 1
ATOM 9358 O O . TRP F 1 204 ? -23.034 -34.212 -69.650 1.00 41.47 204 TRP F O 1
ATOM 9369 N N . LYS F 1 205 ? -23.748 -36.030 -68.542 1.00 39.09 205 LYS F N 1
ATOM 9370 C CA . LYS F 1 205 ? -22.722 -35.900 -67.519 1.00 37.62 205 LYS F CA 1
ATOM 9371 C C . LYS F 1 205 ? -21.334 -36.035 -68.145 1.00 42.20 205 LYS F C 1
ATOM 9372 O O . LYS F 1 205 ? -20.394 -35.348 -67.749 1.00 46.90 205 LYS F O 1
ATOM 9378 N N . GLU F 1 206 ? -21.197 -36.920 -69.127 1.00 41.95 206 GLU F N 1
ATOM 9379 C CA . GLU F 1 206 ? -19.890 -37.100 -69.754 1.00 36.40 206 GLU F CA 1
ATOM 9380 C C . GLU F 1 206 ? -19.515 -35.840 -70.526 1.00 36.71 206 GLU F C 1
ATOM 9381 O O . GLU F 1 206 ? -18.361 -35.411 -70.535 1.00 43.05 206 GLU F O 1
ATOM 9387 N N . THR F 1 207 ? -20.510 -35.262 -71.182 1.00 35.80 207 THR F N 1
ATOM 9388 C CA . THR F 1 207 ? -20.331 -34.006 -71.869 1.00 39.10 207 THR F CA 1
ATOM 9389 C C . THR F 1 207 ? -19.863 -32.898 -70.916 1.00 41.25 207 THR F C 1
ATOM 9390 O O . THR F 1 207 ? -18.903 -32.183 -71.222 1.00 39.49 207 THR F O 1
ATOM 9394 N N . VAL F 1 208 ? -20.501 -32.769 -69.755 1.00 43.89 208 VAL F N 1
ATOM 9395 C CA . VAL F 1 208 ? -20.097 -31.707 -68.833 1.00 43.73 208 VAL F CA 1
ATOM 9396 C C . VAL F 1 208 ? -18.710 -32.025 -68.262 1.00 43.25 208 VAL F C 1
ATOM 9397 O O . VAL F 1 208 ? -17.887 -31.128 -68.116 1.00 37.94 208 VAL F O 1
ATOM 9401 N N . ALA F 1 209 ? -18.454 -33.293 -67.949 1.00 40.23 209 ALA F N 1
ATOM 9402 C CA . ALA F 1 209 ? -17.171 -33.681 -67.378 1.00 39.28 209 ALA F CA 1
ATOM 9403 C C . ALA F 1 209 ? -16.038 -33.345 -68.355 1.00 44.09 209 ALA F C 1
ATOM 9404 O O . ALA F 1 209 ? -14.950 -32.943 -67.951 1.00 50.85 209 ALA F O 1
ATOM 9406 N N . LYS F 1 210 ? -16.291 -33.491 -69.646 1.00 40.81 210 LYS F N 1
ATOM 9407 C CA . LYS F 1 210 ? -15.225 -33.266 -70.612 1.00 48.17 210 LYS F CA 1
ATOM 9408 C C . LYS F 1 210 ? -15.148 -31.826 -71.127 1.00 48.10 210 LYS F C 1
ATOM 9409 O O . LYS F 1 210 ? -14.064 -31.352 -71.475 1.00 48.98 210 LYS F O 1
ATOM 9415 N N . TYR F 1 211 ? -16.282 -31.136 -71.180 1.00 44.17 211 TYR F N 1
ATOM 9416 C CA . TYR F 1 211 ? -16.335 -29.896 -71.950 1.00 45.60 211 TYR F CA 1
ATOM 9417 C C . TYR F 1 211 ? -16.921 -28.659 -71.263 1.00 48.40 211 TYR F C 1
ATOM 9418 O O . TYR F 1 211 ? -17.369 -27.746 -71.950 1.00 50.77 211 TYR F O 1
ATOM 9427 N N . SER F 1 212 ? -16.889 -28.586 -69.937 1.00 51.16 212 SER F N 1
ATOM 9428 C CA . SER F 1 212 ? -17.409 -27.390 -69.265 1.00 58.66 212 SER F CA 1
ATOM 9429 C C . SER F 1 212 ? -16.558 -26.123 -69.422 1.00 69.59 212 SER F C 1
ATOM 9430 O O . SER F 1 212 ? -15.324 -26.174 -69.378 1.00 70.39 212 SER F O 1
ATOM 9433 N N . PHE F 1 213 ? -17.260 -25.003 -69.626 1.00 72.09 213 PHE F N 1
ATOM 9434 C CA . PHE F 1 213 ? -16.705 -23.643 -69.663 1.00 81.19 213 PHE F CA 1
ATOM 9435 C C . PHE F 1 213 ? -15.395 -23.462 -68.898 1.00 79.88 213 PHE F C 1
ATOM 9436 O O . PHE F 1 213 ? -14.623 -22.549 -69.181 1.00 79.54 213 PHE F O 1
ATOM 9438 N N . LEU G 1 3 ? -14.337 18.941 -81.293 1.00 64.38 3 LEU G N 1
ATOM 9439 C CA . LEU G 1 3 ? -15.028 19.390 -80.075 1.00 67.21 3 LEU G CA 1
ATOM 9440 C C . LEU G 1 3 ? -15.976 18.314 -79.552 1.00 67.73 3 LEU G C 1
ATOM 9441 O O . LEU G 1 3 ? -16.826 17.809 -80.286 1.00 68.87 3 LEU G O 1
ATOM 9446 N N . LYS G 1 4 ? -15.850 18.008 -78.263 1.00 68.33 4 LYS G N 1
ATOM 9447 C CA . LYS G 1 4 ? -16.629 16.952 -77.627 1.00 67.87 4 LYS G CA 1
ATOM 9448 C C . LYS G 1 4 ? -17.554 17.480 -76.535 1.00 69.76 4 LYS G C 1
ATOM 9449 O O . LYS G 1 4 ? -17.143 18.275 -75.692 1.00 70.94 4 LYS G O 1
ATOM 9451 N N . VAL G 1 5 ? -18.804 17.024 -76.558 1.00 68.72 5 VAL G N 1
ATOM 9452 C CA . VAL G 1 5 ? -19.796 17.406 -75.559 1.00 65.43 5 VAL G CA 1
ATOM 9453 C C . VAL G 1 5 ? -20.198 16.213 -74.691 1.00 67.56 5 VAL G C 1
ATOM 9454 O O . VAL G 1 5 ? -20.651 15.188 -75.202 1.00 70.61 5 VAL G O 1
ATOM 9458 N N . TYR G 1 6 ? -20.021 16.350 -73.377 1.00 65.37 6 TYR G N 1
ATOM 9459 C CA . TYR G 1 6 ? -20.337 15.280 -72.428 1.00 62.68 6 TYR G CA 1
ATOM 9460 C C . TYR G 1 6 ? -21.772 15.374 -71.893 1.00 63.17 6 TYR G C 1
ATOM 9461 O O . TYR G 1 6 ? -22.209 16.434 -71.438 1.00 61.84 6 TYR G O 1
ATOM 9470 N N . GLY G 1 7 ? -22.485 14.251 -71.945 1.00 64.12 7 GLY G N 1
ATOM 9471 C CA . GLY G 1 7 ? -23.834 14.131 -71.407 1.00 62.33 7 GLY G CA 1
ATOM 9472 C C . GLY G 1 7 ? -24.999 14.655 -72.242 1.00 63.63 7 GLY G C 1
ATOM 9473 O O . GLY G 1 7 ? -25.909 15.259 -71.690 1.00 61.22 7 GLY G O 1
ATOM 9474 N N . PRO G 1 8 ? -25.011 14.382 -73.561 1.00 68.46 8 PRO G N 1
ATOM 9475 C CA . PRO G 1 8 ? -25.998 14.991 -74.462 1.00 67.63 8 PRO G CA 1
ATOM 9476 C C . PRO G 1 8 ? -27.448 14.648 -74.131 1.00 66.83 8 PRO G C 1
ATOM 9477 O O . PRO G 1 8 ? -28.356 15.371 -74.539 1.00 64.87 8 PRO G O 1
ATOM 9481 N N . HIS G 1 9 ? -27.671 13.544 -73.431 1.00 68.03 9 HIS G N 1
ATOM 9482 C CA . HIS G 1 9 ? -29.036 13.109 -73.153 1.00 71.67 9 HIS G CA 1
ATOM 9483 C C . HIS G 1 9 ? -29.730 13.940 -72.074 1.00 71.74 9 HIS G C 1
ATOM 9484 O O . HIS G 1 9 ? -30.942 13.840 -71.907 1.00 79.60 9 HIS G O 1
ATOM 9491 N N . PHE G 1 10 ? -28.977 14.770 -71.360 0.87 61.94 10 PHE G N 1
ATOM 9492 C CA . PHE G 1 10 ? -29.558 15.573 -70.294 0.87 58.47 10 PHE G CA 1
ATOM 9493 C C . PHE G 1 10 ? -29.866 16.969 -70.823 0.87 58.51 10 PHE G C 1
ATOM 9494 O O . PHE G 1 10 ? -29.470 17.312 -71.940 0.87 51.23 10 PHE G O 1
ATOM 9502 N N . ALA G 1 11 ? -30.574 17.776 -70.034 1.00 51.84 11 ALA G N 1
ATOM 9503 C CA . ALA G 1 11 ? -31.158 18.990 -70.594 1.00 53.92 11 ALA G CA 1
ATOM 9504 C C . ALA G 1 11 ? -30.154 20.128 -70.805 1.00 55.32 11 ALA G C 1
ATOM 9505 O O . ALA G 1 11 ? -30.056 20.657 -71.906 1.00 62.17 11 ALA G O 1
ATOM 9507 N N . SER G 1 12 ? -29.411 20.498 -69.768 1.00 51.91 12 SER G N 1
ATOM 9508 C CA . SER G 1 12 ? -28.457 21.600 -69.874 1.00 50.26 12 SER G CA 1
ATOM 9509 C C . SER G 1 12 ? -27.458 21.411 -71.022 1.00 53.83 12 SER G C 1
ATOM 9510 O O . SER G 1 12 ? -27.156 22.375 -71.736 1.00 52.29 12 SER G O 1
ATOM 9513 N N . PRO G 1 13 ? -26.932 20.184 -71.208 1.00 52.65 13 PRO G N 1
ATOM 9514 C CA . PRO G 1 13 ? -26.062 20.022 -72.378 1.00 51.01 13 PRO G CA 1
ATOM 9515 C C . PRO G 1 13 ? -26.738 20.346 -73.724 1.00 55.41 13 PRO G C 1
ATOM 9516 O O . PRO G 1 13 ? -26.042 20.657 -74.693 1.00 59.20 13 PRO G O 1
ATOM 9520 N N . LYS G 1 14 ? -28.064 20.257 -73.796 1.00 54.86 14 LYS G N 1
ATOM 9521 C CA . LYS G 1 14 ? -28.757 20.545 -75.049 1.00 57.95 14 LYS G CA 1
ATOM 9522 C C . LYS G 1 14 ? -28.713 22.034 -75.413 1.00 58.27 14 LYS G C 1
ATOM 9523 O O . LYS G 1 14 ? -28.938 22.400 -76.571 1.00 62.69 14 LYS G O 1
ATOM 9529 N N . ARG G 1 15 ? -28.432 22.889 -74.433 1.00 51.70 15 ARG G N 1
ATOM 9530 C CA . ARG G 1 15 ? -28.197 24.301 -74.726 1.00 51.60 15 ARG G CA 1
ATOM 9531 C C . ARG G 1 15 ? -26.993 24.440 -75.647 1.00 54.29 15 ARG G C 1
ATOM 9532 O O . ARG G 1 15 ? -27.028 25.205 -76.611 1.00 57.64 15 ARG G O 1
ATOM 9540 N N . ALA G 1 16 ? -25.931 23.696 -75.351 1.00 46.70 16 ALA G N 1
ATOM 9541 C CA . ALA G 1 16 ? -24.746 23.724 -76.201 1.00 52.89 16 ALA G CA 1
ATOM 9542 C C . ALA G 1 16 ? -25.062 23.083 -77.538 1.00 51.05 16 ALA G C 1
ATOM 9543 O O . ALA G 1 16 ? -24.737 23.625 -78.588 1.00 60.82 16 ALA G O 1
ATOM 9545 N N . LEU G 1 17 ? -25.732 21.939 -77.486 1.00 53.31 17 LEU G N 1
ATOM 9546 C CA . LEU G 1 17 ? -25.994 21.137 -78.675 1.00 58.02 17 LEU G CA 1
ATOM 9547 C C . LEU G 1 17 ? -26.785 21.918 -79.721 1.00 60.04 17 LEU G C 1
ATOM 9548 O O . LEU G 1 17 ? -26.450 21.881 -80.906 1.00 59.49 17 LEU G O 1
ATOM 9553 N N . VAL G 1 18 ? -27.826 22.628 -79.287 1.00 58.13 18 VAL G N 1
ATOM 9554 C CA . VAL G 1 18 ? -28.639 23.392 -80.224 1.00 55.27 18 VAL G CA 1
ATOM 9555 C C . VAL G 1 18 ? -27.829 24.564 -80.783 1.00 58.93 18 VAL G C 1
ATOM 9556 O O . VAL G 1 18 ? -28.038 24.970 -81.921 1.00 60.18 18 VAL G O 1
ATOM 9560 N N . THR G 1 19 ? -26.918 25.118 -79.986 1.00 57.19 19 THR G N 1
ATOM 9561 C CA . THR G 1 19 ? -26.065 26.202 -80.469 1.00 54.73 19 THR G CA 1
ATOM 9562 C C . THR G 1 19 ? -25.054 25.713 -81.503 1.00 57.55 19 THR G C 1
ATOM 9563 O O . THR G 1 19 ? -24.882 26.336 -82.554 1.00 59.79 19 THR G O 1
ATOM 9567 N N . LEU G 1 20 ? -24.400 24.592 -81.210 1.00 61.74 20 LEU G N 1
ATOM 9568 C CA . LEU G 1 20 ? -23.445 23.992 -82.144 1.00 63.70 20 LEU G CA 1
ATOM 9569 C C . LEU G 1 20 ? -24.105 23.701 -83.480 1.00 66.52 20 LEU G C 1
ATOM 9570 O O . LEU G 1 20 ? -23.541 23.973 -84.541 1.00 72.27 20 LEU G O 1
ATOM 9575 N N . ILE G 1 21 ? -25.316 23.167 -83.425 1.00 65.42 21 ILE G N 1
ATOM 9576 C CA . ILE G 1 21 ? -26.035 22.825 -84.638 1.00 63.67 21 ILE G CA 1
ATOM 9577 C C . ILE G 1 21 ? -26.475 24.102 -85.360 1.00 64.77 21 ILE G C 1
ATOM 9578 O O . ILE G 1 21 ? -26.367 24.183 -86.586 1.00 67.42 21 ILE G O 1
ATOM 9583 N N . GLU G 1 22 ? -26.936 25.107 -84.611 1.00 59.64 22 GLU G N 1
ATOM 9584 C CA . GLU G 1 22 ? -27.294 26.395 -85.225 1.00 59.93 22 GLU G CA 1
ATOM 9585 C C . GLU G 1 22 ? -26.122 26.975 -86.009 1.00 59.56 22 GLU G C 1
ATOM 9586 O O . GLU G 1 22 ? -26.311 27.559 -87.074 1.00 63.36 22 GLU G O 1
ATOM 9592 N N . LYS G 1 23 ? -24.915 26.824 -85.470 1.00 59.11 23 LYS G N 1
ATOM 9593 C CA . LYS G 1 23 ? -23.731 27.393 -86.101 1.00 65.81 23 LYS G CA 1
ATOM 9594 C C . LYS G 1 23 ? -23.102 26.430 -87.114 1.00 70.42 23 LYS G C 1
ATOM 9595 O O . LYS G 1 23 ? -22.100 26.766 -87.737 1.00 70.86 23 LYS G O 1
ATOM 9601 N N . GLY G 1 24 ? -23.683 25.239 -87.265 1.00 75.60 24 GLY G N 1
ATOM 9602 C CA . GLY G 1 24 ? -23.210 24.257 -88.238 1.00 58.61 24 GLY G CA 1
ATOM 9603 C C . GLY G 1 24 ? -21.837 23.685 -87.926 1.00 59.46 24 GLY G C 1
ATOM 9604 O O . GLY G 1 24 ? -21.042 23.398 -88.823 1.00 65.14 24 GLY G O 1
ATOM 9605 N N . VAL G 1 25 ? -21.562 23.509 -86.641 1.00 59.28 25 VAL G N 1
ATOM 9606 C CA . VAL G 1 25 ? -20.267 23.039 -86.172 1.00 58.58 25 VAL G CA 1
ATOM 9607 C C . VAL G 1 25 ? -20.227 21.513 -86.019 1.00 65.40 25 VAL G C 1
ATOM 9608 O O . VAL G 1 25 ? -21.181 20.905 -85.536 1.00 68.46 25 VAL G O 1
ATOM 9612 N N . ALA G 1 26 ? -19.142 20.891 -86.475 1.00 62.70 26 ALA G N 1
ATOM 9613 C CA . ALA G 1 26 ? -18.953 19.460 -86.260 1.00 64.55 26 ALA G CA 1
ATOM 9614 C C . ALA G 1 26 ? -18.589 19.182 -84.798 1.00 67.96 26 ALA G C 1
ATOM 9615 O O . ALA G 1 26 ? -17.755 19.876 -84.208 1.00 68.21 26 ALA G O 1
ATOM 9617 N N . PHE G 1 27 ? -19.192 18.146 -84.225 1.00 64.35 27 PHE G N 1
ATOM 9618 C CA . PHE G 1 27 ? -18.903 17.776 -82.849 1.00 67.45 27 PHE G CA 1
ATOM 9619 C C . PHE G 1 27 ? -19.236 16.313 -82.611 1.00 72.00 27 PHE G C 1
ATOM 9620 O O . PHE G 1 27 ? -19.995 15.712 -83.369 1.00 75.37 27 PHE G O 1
ATOM 9628 N N . GLU G 1 28 ? -18.677 15.749 -81.548 1.00 60.98 28 GLU G N 1
ATOM 9629 C CA . GLU G 1 28 ? -19.062 14.418 -81.104 1.00 71.41 28 GLU G CA 1
ATOM 9630 C C . GLU G 1 28 ? -19.587 14.480 -79.676 1.00 68.50 28 GLU G C 1
ATOM 9631 O O . GLU G 1 28 ? -19.304 15.428 -78.944 1.00 64.04 28 GLU G O 1
ATOM 9633 N N . THR G 1 29 ? -20.355 13.471 -79.282 1.00 69.69 29 THR G N 1
ATOM 9634 C CA . THR G 1 29 ? -20.871 13.419 -77.926 1.00 71.72 29 THR G CA 1
ATOM 9635 C C . THR G 1 29 ? -20.371 12.201 -77.172 1.00 74.11 29 THR G C 1
ATOM 9636 O O . THR G 1 29 ? -20.131 11.149 -77.754 1.00 77.99 29 THR G O 1
ATOM 9640 N N . ILE G 1 30 ? -20.228 12.356 -75.863 1.00 73.66 30 ILE G N 1
ATOM 9641 C CA . ILE G 1 30 ? -19.795 11.268 -75.004 1.00 72.89 30 ILE G CA 1
ATOM 9642 C C . ILE G 1 30 ? -20.757 11.169 -73.832 1.00 67.88 30 ILE G C 1
ATOM 9643 O O . ILE G 1 30 ? -20.871 12.108 -73.048 1.00 65.03 30 ILE G O 1
ATOM 9648 N N . PRO G 1 31 ? -21.428 10.018 -73.693 1.00 68.36 31 PRO G N 1
ATOM 9649 C CA . PRO G 1 31 ? -22.460 9.829 -72.666 1.00 70.75 31 PRO G CA 1
ATOM 9650 C C . PRO G 1 31 ? -21.892 9.848 -71.251 1.00 76.81 31 PRO G C 1
ATOM 9651 O O . PRO G 1 31 ? -20.747 9.439 -71.051 1.00 75.95 31 PRO G O 1
ATOM 9655 N N . VAL G 1 32 ? -22.688 10.322 -70.293 1.00 80.27 32 VAL G N 1
ATOM 9656 C CA . VAL G 1 32 ? -22.309 10.300 -68.882 1.00 82.14 32 VAL G CA 1
ATOM 9657 C C . VAL G 1 32 ? -23.394 9.647 -68.023 1.00 80.53 32 VAL G C 1
ATOM 9658 O O . VAL G 1 32 ? -24.539 10.110 -67.988 1.00 76.23 32 VAL G O 1
ATOM 9662 N N . ASP G 1 33 ? -23.019 8.576 -67.326 1.00 81.14 33 ASP G N 1
ATOM 9663 C CA . ASP G 1 33 ? -23.958 7.793 -66.523 1.00 81.88 33 ASP G CA 1
ATOM 9664 C C . ASP G 1 33 ? -24.250 8.413 -65.154 1.00 81.67 33 ASP G C 1
ATOM 9665 O O . ASP G 1 33 ? -23.659 8.003 -64.151 1.00 86.30 33 ASP G O 1
ATOM 9670 N N . LEU G 1 34 ? -25.160 9.386 -65.111 1.00 71.63 34 LEU G N 1
ATOM 9671 C CA . LEU G 1 34 ? -25.498 10.069 -63.860 1.00 63.69 34 LEU G CA 1
ATOM 9672 C C . LEU G 1 34 ? -26.143 9.131 -62.837 1.00 71.02 34 LEU G C 1
ATOM 9673 O O . LEU G 1 34 ? -25.869 9.234 -61.640 1.00 74.17 34 LEU G O 1
ATOM 9678 N N . MET G 1 35 ? -26.985 8.212 -63.310 1.00 76.34 35 MET G N 1
ATOM 9679 C CA . MET G 1 35 ? -27.731 7.318 -62.421 1.00 77.97 35 MET G CA 1
ATOM 9680 C C . MET G 1 35 ? -26.803 6.367 -61.669 1.00 80.06 35 MET G C 1
ATOM 9681 O O . MET G 1 35 ? -27.098 5.967 -60.542 1.00 81.60 35 MET G O 1
ATOM 9683 N N . LYS G 1 36 ? -25.671 6.032 -62.283 1.00 78.35 36 LYS G N 1
ATOM 9684 C CA . LYS G 1 36 ? -24.663 5.202 -61.632 1.00 74.11 36 LYS G CA 1
ATOM 9685 C C . LYS G 1 36 ? -23.601 6.101 -61.005 1.00 77.87 36 LYS G C 1
ATOM 9686 O O . LYS G 1 36 ? -22.580 5.627 -60.511 1.00 78.66 36 LYS G O 1
ATOM 9688 N N . GLY G 1 37 ? -23.850 7.408 -61.040 1.00 80.05 37 GLY G N 1
ATOM 9689 C CA . GLY G 1 37 ? -22.987 8.369 -60.376 1.00 80.21 37 GLY G CA 1
ATOM 9690 C C . GLY G 1 37 ? -21.640 8.627 -61.026 1.00 80.37 37 GLY G C 1
ATOM 9691 O O . GLY G 1 37 ? -20.702 9.033 -60.342 1.00 79.09 37 GLY G O 1
ATOM 9692 N N . GLU G 1 38 ? -21.540 8.397 -62.334 1.00 80.70 38 GLU G N 1
ATOM 9693 C CA . GLU G 1 38 ? -20.279 8.569 -63.057 1.00 83.24 38 GLU G CA 1
ATOM 9694 C C . GLU G 1 38 ? -19.741 9.995 -62.968 1.00 81.34 38 GLU G C 1
ATOM 9695 O O . GLU G 1 38 ? -18.525 10.212 -62.965 1.00 85.16 38 GLU G O 1
ATOM 9701 N N . HIS G 1 39 ? -20.650 10.962 -62.878 1.00 74.58 39 HIS G N 1
ATOM 9702 C CA . HIS G 1 39 ? -20.274 12.371 -62.844 1.00 70.03 39 HIS G CA 1
ATOM 9703 C C . HIS G 1 39 ? -19.635 12.801 -61.519 1.00 71.39 39 HIS G C 1
ATOM 9704 O O . HIS G 1 39 ? -19.087 13.896 -61.424 1.00 75.00 39 HIS G O 1
ATOM 9711 N N . LYS G 1 40 ? -19.696 11.945 -60.502 1.00 72.88 40 LYS G N 1
ATOM 9712 C CA . LYS G 1 40 ? -19.106 12.271 -59.204 1.00 70.54 40 LYS G CA 1
ATOM 9713 C C . LYS G 1 40 ? -17.831 11.464 -58.958 1.00 71.52 40 LYS G C 1
ATOM 9714 O O . LYS G 1 40 ? -17.274 11.478 -57.862 1.00 75.60 40 LYS G O 1
ATOM 9720 N N . GLN G 1 41 ? -17.380 10.758 -59.988 1.00 68.33 41 GLN G N 1
ATOM 9721 C CA . GLN G 1 41 ? -16.162 9.960 -59.914 1.00 73.63 41 GLN G CA 1
ATOM 9722 C C . GLN G 1 41 ? -14.975 10.786 -60.435 1.00 77.34 41 GLN G C 1
ATOM 9723 O O . GLN G 1 41 ? -15.171 11.715 -61.221 1.00 70.69 41 GLN G O 1
ATOM 9725 N N . PRO G 1 42 ? -13.743 10.453 -59.998 1.00 84.37 42 PRO G N 1
ATOM 9726 C CA . PRO G 1 42 ? -12.542 11.246 -60.314 1.00 85.89 42 PRO G CA 1
ATOM 9727 C C . PRO G 1 42 ? -12.332 11.595 -61.796 1.00 83.79 42 PRO G C 1
ATOM 9728 O O . PRO G 1 42 ? -11.898 12.709 -62.093 1.00 82.67 42 PRO G O 1
ATOM 9732 N N . ALA G 1 43 ? -12.642 10.664 -62.695 1.00 81.96 43 ALA G N 1
ATOM 9733 C CA . ALA G 1 43 ? -12.403 10.832 -64.128 1.00 77.00 43 ALA G CA 1
ATOM 9734 C C . ALA G 1 43 ? -13.149 12.020 -64.743 1.00 77.57 43 ALA G C 1
ATOM 9735 O O . ALA G 1 43 ? -12.561 12.806 -65.489 1.00 74.86 43 ALA G O 1
ATOM 9737 N N . TYR G 1 44 ? -14.443 12.142 -64.453 1.00 74.55 44 TYR G N 1
ATOM 9738 C CA . TYR G 1 44 ? -15.234 13.239 -65.011 1.00 70.05 44 TYR G CA 1
ATOM 9739 C C . TYR G 1 44 ? -14.977 14.542 -64.250 1.00 66.78 44 TYR G C 1
ATOM 9740 O O . TYR G 1 44 ? -15.083 15.636 -64.814 1.00 68.59 44 TYR G O 1
ATOM 9749 N N . LEU G 1 45 ? -14.652 14.422 -62.966 1.00 58.79 45 LEU G N 1
ATOM 9750 C CA . LEU G 1 45 ? -14.370 15.588 -62.142 1.00 57.86 45 LEU G CA 1
ATOM 9751 C C . LEU G 1 45 ? -13.174 16.365 -62.664 1.00 63.30 45 LEU G C 1
ATOM 9752 O O . LEU G 1 45 ? -13.130 17.595 -62.530 1.00 59.28 45 LEU G O 1
ATOM 9757 N N . ALA G 1 46 ? -12.243 15.661 -63.315 1.00 60.00 46 ALA G N 1
ATOM 9758 C CA . ALA G 1 46 ? -11.094 16.315 -63.924 1.00 62.82 46 ALA G CA 1
ATOM 9759 C C . ALA G 1 46 ? -11.541 17.227 -65.061 1.00 67.99 46 ALA G C 1
ATOM 9760 O O . ALA G 1 46 ? -10.843 18.181 -65.403 1.00 73.68 46 ALA G O 1
ATOM 9762 N N . LEU G 1 47 ? -12.711 16.946 -65.630 1.00 67.83 47 LEU G N 1
ATOM 9763 C CA . LEU G 1 47 ? -13.253 17.781 -66.701 1.00 69.53 47 LEU G CA 1
ATOM 9764 C C . LEU G 1 47 ? -14.194 18.862 -66.165 1.00 71.01 47 LEU G C 1
ATOM 9765 O O . LEU G 1 47 ? -14.131 20.018 -66.591 1.00 75.15 47 LEU G O 1
ATOM 9770 N N . GLN G 1 48 ? -15.042 18.488 -65.211 1.00 63.73 48 GLN G N 1
ATOM 9771 C CA . GLN G 1 48 ? -16.021 19.407 -64.633 1.00 59.66 48 GLN G CA 1
ATOM 9772 C C . GLN G 1 48 ? -15.988 19.264 -63.115 1.00 69.93 48 GLN G C 1
ATOM 9773 O O . GLN G 1 48 ? -16.649 18.389 -62.557 1.00 76.21 48 GLN G O 1
ATOM 9779 N N . PRO G 1 49 ? -15.244 20.154 -62.440 1.00 71.02 49 PRO G N 1
ATOM 9780 C CA . PRO G 1 49 ? -14.952 19.997 -61.010 1.00 69.90 49 PRO G CA 1
ATOM 9781 C C . PRO G 1 49 ? -16.178 20.065 -60.112 1.00 67.23 49 PRO G C 1
ATOM 9782 O O . PRO G 1 49 ? -16.107 19.624 -58.968 1.00 70.41 49 PRO G O 1
ATOM 9786 N N . PHE G 1 50 ? -17.284 20.585 -60.632 1.00 68.13 50 PHE G N 1
ATOM 9787 C CA . PHE G 1 50 ? -18.537 20.644 -59.884 1.00 67.57 50 PHE G CA 1
ATOM 9788 C C . PHE G 1 50 ? -19.379 19.387 -60.089 1.00 72.53 50 PHE G C 1
ATOM 9789 O O . PHE G 1 50 ? -20.451 19.249 -59.502 1.00 77.64 50 PHE G O 1
ATOM 9797 N N . GLY G 1 51 ? -18.898 18.483 -60.938 1.00 73.45 51 GLY G N 1
ATOM 9798 C CA . GLY G 1 51 ? -19.568 17.217 -61.171 1.00 74.36 51 GLY G CA 1
ATOM 9799 C C . GLY G 1 51 ? -20.968 17.336 -61.751 1.00 72.46 51 GLY G C 1
ATOM 9800 O O . GLY G 1 51 ? -21.896 16.685 -61.270 1.00 70.37 51 GLY G O 1
ATOM 9801 N N . THR G 1 52 ? -21.133 18.187 -62.760 1.00 69.37 52 THR G N 1
ATOM 9802 C CA . THR G 1 52 ? -22.401 18.287 -63.475 1.00 66.40 52 THR G CA 1
ATOM 9803 C C . THR G 1 52 ? -22.146 18.312 -64.974 1.00 64.26 52 THR G C 1
ATOM 9804 O O . THR G 1 52 ? -21.024 18.547 -65.419 1.00 61.74 52 THR G O 1
ATOM 9808 N N . VAL G 1 53 ? -23.193 18.064 -65.749 1.00 62.27 53 VAL G N 1
ATOM 9809 C CA . VAL G 1 53 ? -23.097 18.101 -67.201 1.00 63.52 53 VAL G CA 1
ATOM 9810 C C . VAL G 1 53 ? -23.833 19.338 -67.728 1.00 58.26 53 VAL G C 1
ATOM 9811 O O . VAL G 1 53 ? -24.846 19.737 -67.160 1.00 59.18 53 VAL G O 1
ATOM 9815 N N . PRO G 1 54 ? -23.342 19.937 -68.829 1.00 56.75 54 PRO G N 1
ATOM 9816 C CA . PRO G 1 54 ? -22.271 19.422 -69.692 1.00 57.18 54 PRO G CA 1
ATOM 9817 C C . PRO G 1 54 ? -20.856 19.838 -69.300 1.00 61.12 54 PRO G C 1
ATOM 9818 O O . PRO G 1 54 ? -20.628 20.737 -68.486 1.00 62.79 54 PRO G O 1
ATOM 9822 N N . ALA G 1 55 ? -19.907 19.129 -69.890 1.00 62.68 55 ALA G N 1
ATOM 9823 C CA . ALA G 1 55 ? -18.532 19.580 -70.005 1.00 59.93 55 ALA G CA 1
ATOM 9824 C C . ALA G 1 55 ? -18.231 19.553 -71.498 1.00 61.25 55 ALA G C 1
ATOM 9825 O O . ALA G 1 55 ? -18.860 18.793 -72.233 1.00 58.93 55 ALA G O 1
ATOM 9827 N N . VAL G 1 56 ? -17.349 20.429 -71.965 1.00 59.75 56 VAL G N 1
ATOM 9828 C CA . VAL G 1 56 ? -16.952 20.401 -73.363 1.00 57.36 56 VAL G CA 1
ATOM 9829 C C . VAL G 1 56 ? -15.437 20.350 -73.502 1.00 55.78 56 VAL G C 1
ATOM 9830 O O . VAL G 1 56 ? -14.721 21.136 -72.883 1.00 53.70 56 VAL G O 1
ATOM 9834 N N . VAL G 1 57 ? -14.953 19.434 -74.333 1.00 54.02 57 VAL G N 1
ATOM 9835 C CA . VAL G 1 57 ? -13.531 19.374 -74.637 1.00 58.20 57 VAL G CA 1
ATOM 9836 C C . VAL G 1 57 ? -13.324 19.645 -76.121 1.00 62.30 57 VAL G C 1
ATOM 9837 O O . VAL G 1 57 ? -13.843 18.931 -76.971 1.00 66.36 57 VAL G O 1
ATOM 9841 N N . ASP G 1 58 ? -12.568 20.692 -76.419 1.00 64.43 58 ASP G N 1
ATOM 9842 C CA . ASP G 1 58 ? -12.312 21.091 -77.793 1.00 71.47 58 ASP G CA 1
ATOM 9843 C C . ASP G 1 58 ? -10.804 21.086 -78.008 1.00 72.26 58 ASP G C 1
ATOM 9844 O O . ASP G 1 58 ? -10.148 22.114 -77.873 1.00 78.23 58 ASP G O 1
ATOM 9849 N N . GLY G 1 59 ? -10.261 19.922 -78.354 1.00 71.91 59 GLY G N 1
ATOM 9850 C CA . GLY G 1 59 ? -8.820 19.737 -78.394 1.00 66.38 59 GLY G CA 1
ATOM 9851 C C . GLY G 1 59 ? -8.240 19.791 -76.991 1.00 71.13 59 GLY G C 1
ATOM 9852 O O . GLY G 1 59 ? -8.623 19.003 -76.127 1.00 73.68 59 GLY G O 1
ATOM 9853 N N . ASP G 1 60 ? -7.326 20.727 -76.751 1.00 70.75 60 ASP G N 1
ATOM 9854 C CA . ASP G 1 60 ? -6.733 20.884 -75.423 1.00 68.56 60 ASP G CA 1
ATOM 9855 C C . ASP G 1 60 ? -7.554 21.835 -74.543 1.00 71.83 60 ASP G C 1
ATOM 9856 O O . ASP G 1 60 ? -7.255 22.011 -73.361 1.00 75.78 60 ASP G O 1
ATOM 9858 N N . TYR G 1 61 ? -8.581 22.450 -75.130 1.00 68.94 61 TYR G N 1
ATOM 9859 C CA . TYR G 1 61 ? -9.397 23.451 -74.443 1.00 63.59 61 TYR G CA 1
ATOM 9860 C C . TYR G 1 61 ? -10.644 22.838 -73.811 1.00 63.11 61 TYR G C 1
ATOM 9861 O O . TYR G 1 61 ? -11.374 22.085 -74.458 1.00 64.11 61 TYR G O 1
ATOM 9870 N N . LYS G 1 62 ? -10.907 23.205 -72.561 1.00 59.44 62 LYS G N 1
ATOM 9871 C CA . LYS G 1 62 ? -12.030 22.668 -71.806 1.00 57.89 62 LYS G CA 1
ATOM 9872 C C . LYS G 1 62 ? -12.880 23.813 -71.283 1.00 62.29 62 LYS G C 1
ATOM 9873 O O . LYS G 1 62 ? -12.361 24.818 -70.802 1.00 65.34 62 LYS G O 1
ATOM 9875 N N . ILE G 1 63 ? -14.191 23.673 -71.402 1.00 58.57 63 ILE G N 1
ATOM 9876 C CA . ILE G 1 63 ? -15.079 24.711 -70.935 1.00 58.03 63 ILE G CA 1
ATOM 9877 C C . ILE G 1 63 ? -16.391 24.098 -70.460 1.00 55.49 63 ILE G C 1
ATOM 9878 O O . ILE G 1 63 ? -16.903 23.153 -71.067 1.00 57.28 63 ILE G O 1
ATOM 9883 N N . PHE G 1 64 ? -16.921 24.625 -69.361 1.00 50.84 64 PHE G N 1
ATOM 9884 C CA . PHE G 1 64 ? -18.201 24.159 -68.845 1.00 49.16 64 PHE G CA 1
ATOM 9885 C C . PHE G 1 64 ? -19.129 25.334 -68.498 1.00 51.22 64 PHE G C 1
ATOM 9886 O O . PHE G 1 64 ? -18.791 26.494 -68.758 1.00 52.49 64 PHE G O 1
ATOM 9894 N N . GLU G 1 65 ? -20.280 25.008 -67.908 1.00 45.14 65 GLU G N 1
ATOM 9895 C CA . GLU G 1 65 ? -21.437 25.909 -67.782 1.00 43.22 65 GLU G CA 1
ATOM 9896 C C . GLU G 1 65 ? -22.047 26.056 -69.162 1.00 43.05 65 GLU G C 1
ATOM 9897 O O . GLU G 1 65 ? -21.451 26.656 -70.061 1.00 48.33 65 GLU G O 1
ATOM 9903 N N . SER G 1 66 ? -23.236 25.484 -69.321 1.00 41.58 66 SER G N 1
ATOM 9904 C CA . SER G 1 66 ? -23.868 25.336 -70.630 1.00 49.24 66 SER G CA 1
ATOM 9905 C C . SER G 1 66 ? -23.983 26.662 -71.401 1.00 43.19 66 SER G C 1
ATOM 9906 O O . SER G 1 66 ? -23.737 26.708 -72.600 1.00 51.98 66 SER G O 1
ATOM 9909 N N . ARG G 1 67 ? -24.331 27.738 -70.704 1.00 40.48 67 ARG G N 1
ATOM 9910 C CA . ARG G 1 67 ? -24.548 29.024 -71.352 1.00 41.27 67 ARG G CA 1
ATOM 9911 C C . ARG G 1 67 ? -23.219 29.682 -71.700 1.00 46.84 67 ARG G C 1
ATOM 9912 O O . ARG G 1 67 ? -23.151 30.498 -72.617 1.00 48.87 67 ARG G O 1
ATOM 9920 N N . ALA G 1 68 ? -22.164 29.338 -70.970 1.00 48.09 68 ALA G N 1
ATOM 9921 C CA . ALA G 1 68 ? -20.835 29.813 -71.328 1.00 44.84 68 ALA G CA 1
ATOM 9922 C C . ALA G 1 68 ? -20.387 29.128 -72.617 1.00 48.23 68 ALA G C 1
ATOM 9923 O O . ALA G 1 68 ? -19.797 29.754 -73.506 1.00 49.40 68 ALA G O 1
ATOM 9925 N N . VAL G 1 69 ? -20.704 27.841 -72.720 1.00 50.34 69 VAL G N 1
ATOM 9926 C CA . VAL G 1 69 ? -20.409 27.076 -73.922 1.00 53.09 69 VAL G CA 1
ATOM 9927 C C . VAL G 1 69 ? -21.162 27.693 -75.100 1.00 52.66 69 VAL G C 1
ATOM 9928 O O . VAL G 1 69 ? -20.602 27.823 -76.187 1.00 61.63 69 VAL G O 1
ATOM 9932 N N . MET G 1 70 ? -22.416 28.086 -74.875 1.00 47.67 70 MET G N 1
ATOM 9933 C CA . MET G 1 70 ? -23.195 28.770 -75.905 1.00 45.76 70 MET G CA 1
ATOM 9934 C C . MET G 1 70 ? -22.447 30.012 -76.388 1.00 48.01 70 MET G C 1
ATOM 9935 O O . MET G 1 70 ? -22.323 30.249 -77.583 1.00 48.20 70 MET G O 1
ATOM 9940 N N . ARG G 1 71 ? -21.989 30.820 -75.439 1.00 49.20 71 ARG G N 1
ATOM 9941 C CA . ARG G 1 71 ? -21.304 32.069 -75.749 1.00 50.73 71 ARG G CA 1
ATOM 9942 C C . ARG G 1 71 ? -19.998 31.830 -76.490 1.00 50.32 71 ARG G C 1
ATOM 9943 O O . ARG G 1 71 ? -19.697 32.511 -77.467 1.00 52.95 71 ARG G O 1
ATOM 9951 N N . TYR G 1 72 ? -19.230 30.855 -76.023 1.00 50.80 72 TYR G N 1
ATOM 9952 C CA . TYR G 1 72 ? -17.968 30.508 -76.660 1.00 54.83 72 TYR G CA 1
ATOM 9953 C C . TYR G 1 72 ? -18.172 30.057 -78.115 1.00 57.13 72 TYR G C 1
ATOM 9954 O O . TYR G 1 72 ? -17.495 30.545 -79.029 1.00 56.98 72 TYR G O 1
ATOM 9963 N N . VAL G 1 73 ? -19.128 29.155 -78.328 1.00 52.86 73 VAL G N 1
ATOM 9964 C CA . VAL G 1 73 ? -19.401 28.637 -79.659 1.00 50.09 73 VAL G CA 1
ATOM 9965 C C . VAL G 1 73 ? -19.872 29.749 -80.592 1.00 51.18 73 VAL G C 1
ATOM 9966 O O . VAL G 1 73 ? -19.407 29.846 -81.728 1.00 49.20 73 VAL G O 1
ATOM 9970 N N . ALA G 1 74 ? -20.778 30.594 -80.102 1.00 46.23 74 ALA G N 1
ATOM 9971 C CA . ALA G 1 74 ? -21.318 31.682 -80.911 1.00 46.21 74 ALA G CA 1
ATOM 9972 C C . ALA G 1 74 ? -20.259 32.727 -81.267 1.00 55.28 74 ALA G C 1
ATOM 9973 O O . ALA G 1 74 ? -20.326 33.339 -82.328 1.00 59.44 74 ALA G O 1
ATOM 9975 N N . GLU G 1 75 ? -19.280 32.925 -80.390 1.00 50.89 75 GLU G N 1
ATOM 9976 C CA . GLU G 1 75 ? -18.231 33.907 -80.653 1.00 60.93 75 GLU G CA 1
ATOM 9977 C C . GLU G 1 75 ? -17.130 33.326 -81.549 1.00 67.69 75 GLU G C 1
ATOM 9978 O O . GLU G 1 75 ? -16.681 33.977 -82.496 1.00 67.53 75 GLU G O 1
ATOM 9984 N N . LYS G 1 76 ? -16.706 32.100 -81.257 1.00 66.58 76 LYS G N 1
ATOM 9985 C CA . LYS G 1 76 ? -15.659 31.449 -82.042 1.00 62.59 76 LYS G CA 1
ATOM 9986 C C . LYS G 1 76 ? -16.068 31.269 -83.504 1.00 60.16 76 LYS G C 1
ATOM 9987 O O . LYS G 1 76 ? -15.248 31.392 -84.421 1.00 59.30 76 LYS G O 1
ATOM 9993 N N . TYR G 1 77 ? -17.348 30.983 -83.703 1.00 58.89 77 TYR G N 1
ATOM 9994 C CA . TYR G 1 77 ? -17.899 30.685 -85.016 1.00 61.16 77 TYR G CA 1
ATOM 9995 C C . TYR G 1 77 ? -18.848 31.778 -85.490 1.00 61.20 77 TYR G C 1
ATOM 9996 O O . TYR G 1 77 ? -19.809 31.516 -86.205 1.00 66.19 77 TYR G O 1
ATOM 10005 N N . ARG G 1 78 ? -18.566 33.007 -85.077 1.00 57.00 78 ARG G N 1
ATOM 10006 C CA . ARG G 1 78 ? -19.450 34.137 -85.322 1.00 63.24 78 ARG G CA 1
ATOM 10007 C C . ARG G 1 78 ? -19.713 34.373 -86.818 1.00 66.31 78 ARG G C 1
ATOM 10008 O O . ARG G 1 78 ? -20.818 34.739 -87.214 1.00 73.34 78 ARG G O 1
ATOM 10016 N N . SER G 1 79 ? -18.696 34.159 -87.644 1.00 66.04 79 SER G N 1
ATOM 10017 C CA . SER G 1 79 ? -18.782 34.507 -89.060 1.00 74.37 79 SER G CA 1
ATOM 10018 C C . SER G 1 79 ? -19.672 33.564 -89.875 1.00 78.12 79 SER G C 1
ATOM 10019 O O . SER G 1 79 ? -20.032 33.878 -91.006 1.00 81.54 79 SER G O 1
ATOM 10022 N N . GLN G 1 80 ? -20.013 32.410 -89.308 1.00 75.25 80 GLN G N 1
ATOM 10023 C CA . GLN G 1 80 ? -20.865 31.443 -89.995 1.00 70.21 80 GLN G CA 1
ATOM 10024 C C . GLN G 1 80 ? -22.228 31.294 -89.331 1.00 64.43 80 GLN G C 1
ATOM 10025 O O . GLN G 1 80 ? -22.351 31.402 -88.113 1.00 66.18 80 GLN G O 1
ATOM 10031 N N . GLY G 1 81 ? -23.252 31.043 -90.137 1.00 62.55 81 GLY G N 1
ATOM 10032 C CA . GLY G 1 81 ? -24.593 30.901 -89.611 1.00 60.61 81 GLY G CA 1
ATOM 10033 C C . GLY G 1 81 ? -25.185 32.198 -89.114 1.00 62.35 81 GLY G C 1
ATOM 10034 O O . GLY G 1 81 ? -24.659 33.279 -89.401 1.00 60.85 81 GLY G O 1
ATOM 10035 N N . PRO G 1 82 ? -26.301 32.094 -88.378 1.00 62.94 82 PRO G N 1
ATOM 10036 C CA . PRO G 1 82 ? -26.977 33.245 -87.774 1.00 64.94 82 PRO G CA 1
ATOM 10037 C C . PRO G 1 82 ? -26.099 33.856 -86.700 1.00 63.89 82 PRO G C 1
ATOM 10038 O O . PRO G 1 82 ? -25.392 33.108 -86.021 1.00 60.96 82 PRO G O 1
ATOM 10042 N N . ASP G 1 83 ? -26.134 35.173 -86.530 1.00 65.07 83 ASP G N 1
ATOM 10043 C CA . ASP G 1 83 ? -25.329 35.750 -85.472 1.00 67.99 83 ASP G CA 1
ATOM 10044 C C . ASP G 1 83 ? -26.196 35.772 -84.225 1.00 64.90 83 ASP G C 1
ATOM 10045 O O . ASP G 1 83 ? -27.016 36.670 -84.024 1.00 70.33 83 ASP G O 1
ATOM 10050 N N . LEU G 1 84 ? -25.997 34.759 -83.394 1.00 57.03 84 LEU G N 1
ATOM 10051 C CA . LEU G 1 84 ? -26.812 34.534 -82.216 1.00 57.46 84 LEU G CA 1
ATOM 10052 C C . LEU G 1 84 ? -26.410 35.463 -81.082 1.00 53.46 84 LEU G C 1
ATOM 10053 O O . LEU G 1 84 ? -26.981 35.406 -80.000 1.00 51.13 84 LEU G O 1
ATOM 10058 N N . LEU G 1 85 ? -25.410 36.302 -81.340 1.00 53.06 85 LEU G N 1
ATOM 10059 C CA . LEU G 1 85 ? -24.931 37.300 -80.383 1.00 52.14 85 LEU G CA 1
ATOM 10060 C C . LEU G 1 85 ? -25.377 38.709 -80.762 1.00 52.45 85 LEU G C 1
ATOM 10061 O O . LEU G 1 85 ? -25.058 39.673 -80.074 1.00 55.72 85 LEU G O 1
ATOM 10066 N N . GLY G 1 86 ? -26.106 38.822 -81.866 1.00 51.97 86 GLY G N 1
ATOM 10067 C CA . GLY G 1 86 ? -26.483 40.114 -82.407 1.00 58.39 86 GLY G CA 1
ATOM 10068 C C . GLY G 1 86 ? -25.345 40.748 -83.176 1.00 66.47 86 GLY G C 1
ATOM 10069 O O . GLY G 1 86 ? -24.261 40.172 -83.268 1.00 72.24 86 GLY G O 1
ATOM 10070 N N . LYS G 1 87 ? -25.584 41.934 -83.731 1.00 67.98 87 LYS G N 1
ATOM 10071 C CA . LYS G 1 87 ? -24.582 42.591 -84.568 1.00 70.84 87 LYS G CA 1
ATOM 10072 C C . LYS G 1 87 ? -23.765 43.638 -83.800 1.00 68.05 87 LYS G C 1
ATOM 10073 O O . LYS G 1 87 ? -22.543 43.701 -83.943 1.00 64.73 87 LYS G O 1
ATOM 10075 N N . THR G 1 88 ? -24.429 44.448 -82.977 1.00 62.72 88 THR G N 1
ATOM 10076 C CA . THR G 1 88 ? -23.734 45.531 -82.281 1.00 53.72 88 THR G CA 1
ATOM 10077 C C . THR G 1 88 ? -23.473 45.223 -80.805 1.00 48.35 88 THR G C 1
ATOM 10078 O O . THR G 1 88 ? -24.001 44.264 -80.250 1.00 42.09 88 THR G O 1
ATOM 10082 N N . VAL G 1 89 ? -22.661 46.064 -80.176 1.00 45.78 89 VAL G N 1
ATOM 10083 C CA . VAL G 1 89 ? -22.378 45.929 -78.760 1.00 41.92 89 VAL G CA 1
ATOM 10084 C C . VAL G 1 89 ? -23.694 46.092 -77.972 1.00 46.43 89 VAL G C 1
ATOM 10085 O O . VAL G 1 89 ? -23.943 45.369 -77.004 1.00 47.28 89 VAL G O 1
ATOM 10089 N N . GLU G 1 90 ? -24.549 47.016 -78.406 1.00 41.89 90 GLU G N 1
ATOM 10090 C CA . GLU G 1 90 ? -25.873 47.162 -77.780 1.00 49.00 90 GLU G CA 1
ATOM 10091 C C . GLU G 1 90 ? -26.767 45.933 -77.992 1.00 45.83 90 GLU G C 1
ATOM 10092 O O . GLU G 1 90 ? -27.429 45.474 -77.047 1.00 43.54 90 GLU G O 1
ATOM 10098 N N . ASP G 1 91 ? -26.766 45.388 -79.211 1.00 45.27 91 ASP G N 1
ATOM 10099 C CA . ASP G 1 91 ? -27.501 44.152 -79.493 1.00 47.05 91 ASP G CA 1
ATOM 10100 C C . ASP G 1 91 ? -27.046 43.042 -78.545 1.00 46.10 91 ASP G C 1
ATOM 10101 O O . ASP G 1 91 ? -27.865 42.375 -77.926 1.00 50.40 91 ASP G O 1
ATOM 10106 N N . ARG G 1 92 ? -25.733 42.853 -78.431 1.00 42.62 92 ARG G N 1
ATOM 10107 C CA . ARG G 1 92 ? -25.184 41.796 -77.576 1.00 45.70 92 ARG G CA 1
ATOM 10108 C C . ARG G 1 92 ? -25.535 41.991 -76.098 1.00 41.03 92 ARG G C 1
ATOM 10109 O O . ARG G 1 92 ? -25.825 41.024 -75.390 1.00 42.89 92 ARG G O 1
ATOM 10117 N N . GLY G 1 93 ? -25.515 43.244 -75.650 1.00 41.33 93 GLY G N 1
ATOM 10118 C CA . GLY G 1 93 ? -25.903 43.593 -74.291 1.00 38.91 93 GLY G CA 1
ATOM 10119 C C . GLY G 1 93 ? -27.294 43.072 -73.965 1.00 41.38 93 GLY G C 1
ATOM 10120 O O . GLY G 1 93 ? -27.529 42.565 -72.864 1.00 44.45 93 GLY G O 1
ATOM 10121 N N . GLN G 1 94 ? -28.218 43.201 -74.917 1.00 36.36 94 GLN G N 1
ATOM 10122 C CA . GLN G 1 94 ? -29.581 42.693 -74.736 1.00 41.28 94 GLN G CA 1
ATOM 10123 C C . GLN G 1 94 ? -29.608 41.168 -74.701 1.00 42.55 94 GLN G C 1
ATOM 10124 O O . GLN G 1 94 ? -30.383 40.576 -73.947 1.00 39.62 94 GLN G O 1
ATOM 10130 N N . VAL G 1 95 ? -28.764 40.532 -75.516 1.00 45.25 95 VAL G N 1
ATOM 10131 C CA . VAL G 1 95 ? -28.648 39.074 -75.503 1.00 38.32 95 VAL G CA 1
ATOM 10132 C C . VAL G 1 95 ? -28.161 38.593 -74.131 1.00 39.42 95 VAL G C 1
ATOM 10133 O O . VAL G 1 95 ? -28.750 37.677 -73.538 1.00 40.48 95 VAL G O 1
ATOM 10137 N N . GLU G 1 96 ? -27.102 39.226 -73.621 1.00 38.73 96 GLU G N 1
ATOM 10138 C CA . GLU G 1 96 ? -26.541 38.895 -72.308 1.00 35.43 96 GLU G CA 1
ATOM 10139 C C . GLU G 1 96 ? -27.580 39.132 -71.203 0.86 41.52 96 GLU G C 1
ATOM 10140 O O . GLU G 1 96 ? -27.635 38.400 -70.208 0.93 42.10 96 GLU G O 1
ATOM 10146 N N . GLN G 1 97 ? -28.376 40.184 -71.371 1.00 37.46 97 GLN G N 1
ATOM 10147 C CA . GLN G 1 97 ? -29.437 40.521 -70.418 1.00 38.18 97 GLN G CA 1
ATOM 10148 C C . GLN G 1 97 ? -30.423 39.357 -70.216 1.00 37.67 97 GLN G C 1
ATOM 10149 O O . GLN G 1 97 ? -30.615 38.873 -69.101 1.00 38.51 97 GLN G O 1
ATOM 10155 N N . TRP G 1 98 ? -31.021 38.884 -71.305 1.00 37.91 98 TRP G N 1
ATOM 10156 C CA . TRP G 1 98 ? -32.040 37.843 -71.204 1.00 36.79 98 TRP G CA 1
ATOM 10157 C C . TRP G 1 98 ? -31.449 36.449 -70.939 1.00 39.79 98 TRP G C 1
ATOM 10158 O O . TRP G 1 98 ? -32.111 35.586 -70.365 1.00 43.49 98 TRP G O 1
ATOM 10169 N N . LEU G 1 99 ? -30.204 36.231 -71.353 1.00 43.73 99 LEU G N 1
ATOM 10170 C CA . LEU G 1 99 ? -29.499 35.000 -71.023 1.00 42.31 99 LEU G CA 1
ATOM 10171 C C . LEU G 1 99 ? -29.321 34.908 -69.511 1.00 42.02 99 LEU G C 1
ATOM 10172 O O . LEU G 1 99 ? -29.543 33.855 -68.905 1.00 40.73 99 LEU G O 1
ATOM 10177 N N . ASP G 1 100 ? -28.974 36.031 -68.892 1.00 42.86 100 ASP G N 1
ATOM 10178 C CA . ASP G 1 100 ? -28.815 36.073 -67.443 1.00 46.22 100 ASP G CA 1
ATOM 10179 C C . ASP G 1 100 ? -30.184 35.999 -66.756 1.00 50.11 100 ASP G C 1
ATOM 10180 O O . ASP G 1 100 ? -30.309 35.443 -65.656 1.00 45.80 100 ASP G O 1
ATOM 10185 N N . VAL G 1 101 ? -31.209 36.564 -67.389 1.00 46.70 101 VAL G N 1
ATOM 10186 C CA . VAL G 1 101 ? -32.569 36.378 -66.880 1.00 45.39 101 VAL G CA 1
ATOM 10187 C C . VAL G 1 101 ? -32.901 34.878 -66.858 1.00 45.21 101 VAL G C 1
ATOM 10188 O O . VAL G 1 101 ? -33.450 34.362 -65.873 1.00 42.01 101 VAL G O 1
ATOM 10192 N N . GLU G 1 102 ? -32.543 34.175 -67.933 1.00 40.48 102 GLU G N 1
ATOM 10193 C CA . GLU G 1 102 ? -32.797 32.739 -68.004 1.00 42.97 102 GLU G CA 1
ATOM 10194 C C . GLU G 1 102 ? -32.064 32.019 -66.877 1.00 45.10 102 GLU G C 1
ATOM 10195 O O . GLU G 1 102 ? -32.678 31.273 -66.114 1.00 48.22 102 GLU G O 1
ATOM 10201 N N . ALA G 1 103 ? -30.767 32.289 -66.746 1.00 39.24 103 ALA G N 1
ATOM 10202 C CA . ALA G 1 103 ? -29.934 31.601 -65.764 1.00 39.97 103 ALA G CA 1
ATOM 10203 C C . ALA G 1 103 ? -30.358 31.872 -64.320 1.00 44.11 103 ALA G C 1
ATOM 10204 O O . ALA G 1 103 ? -30.429 30.946 -63.506 1.00 44.45 103 ALA G O 1
ATOM 10206 N N . THR G 1 104 ? -30.708 33.117 -64.014 1.00 42.40 104 THR G N 1
ATOM 10207 C CA . THR G 1 104 ? -30.844 33.514 -62.611 1.00 38.60 104 THR G CA 1
ATOM 10208 C C . THR G 1 104 ? -32.293 33.621 -62.130 1.00 39.58 104 THR G C 1
ATOM 10209 O O . THR G 1 104 ? -32.546 33.597 -60.926 1.00 38.11 104 THR G O 1
ATOM 10213 N N . THR G 1 105 ? -33.234 33.724 -63.061 1.00 41.60 105 THR G N 1
ATOM 10214 C CA . THR G 1 105 ? -34.614 34.056 -62.704 1.00 44.36 105 THR G CA 1
ATOM 10215 C C . THR G 1 105 ? -35.617 33.040 -63.261 1.00 41.19 105 THR G C 1
ATOM 10216 O O . THR G 1 105 ? -36.480 32.551 -62.537 1.00 42.86 105 THR G O 1
ATOM 10220 N N . TYR G 1 106 ? -35.492 32.697 -64.539 1.00 37.77 106 TYR G N 1
ATOM 10221 C CA . TYR G 1 106 ? -36.417 31.747 -65.155 1.00 39.20 106 TYR G CA 1
ATOM 10222 C C . TYR G 1 106 ? -36.085 30.297 -64.797 1.00 43.45 106 TYR G C 1
ATOM 10223 O O . TYR G 1 106 ? -36.958 29.550 -64.313 1.00 36.37 106 TYR G O 1
ATOM 10232 N N . HIS G 1 107 ? -34.831 29.901 -65.014 1.00 41.38 107 HIS G N 1
ATOM 10233 C CA . HIS G 1 107 ? -34.444 28.506 -64.835 1.00 36.03 107 HIS G CA 1
ATOM 10234 C C . HIS G 1 107 ? -34.558 27.946 -63.409 1.00 43.76 107 HIS G C 1
ATOM 10235 O O . HIS G 1 107 ? -35.026 26.820 -63.248 1.00 47.54 107 HIS G O 1
ATOM 10242 N N . PRO G 1 108 ? -34.145 28.710 -62.371 1.00 44.32 108 PRO G N 1
ATOM 10243 C CA . PRO G 1 108 ? -34.176 28.083 -61.034 1.00 46.51 108 PRO G CA 1
ATOM 10244 C C . PRO G 1 108 ? -35.558 27.565 -60.570 1.00 51.09 108 PRO G C 1
ATOM 10245 O O . PRO G 1 108 ? -35.624 26.423 -60.099 1.00 49.16 108 PRO G O 1
ATOM 10249 N N . PRO G 1 109 ? -36.642 28.355 -60.719 1.00 51.64 109 PRO G N 1
ATOM 10250 C CA . PRO G 1 109 ? -37.912 27.740 -60.305 1.00 48.37 109 PRO G CA 1
ATOM 10251 C C . PRO G 1 109 ? -38.345 26.599 -61.223 1.00 50.42 109 PRO G C 1
ATOM 10252 O O . PRO G 1 109 ? -38.957 25.641 -60.749 1.00 49.56 109 PRO G O 1
ATOM 10256 N N . LEU G 1 110 ? -38.017 26.693 -62.511 1.00 48.36 110 LEU G N 1
ATOM 10257 C CA . LEU G 1 110 ? -38.370 25.644 -63.459 1.00 46.48 110 LEU G CA 1
ATOM 10258 C C . LEU G 1 110 ? -37.650 24.352 -63.109 1.00 46.09 110 LEU G C 1
ATOM 10259 O O . LEU G 1 110 ? -38.193 23.259 -63.291 1.00 45.30 110 LEU G O 1
ATOM 10264 N N . LEU G 1 111 ? -36.417 24.486 -62.633 1.00 45.28 111 LEU G N 1
ATOM 10265 C CA . LEU G 1 111 ? -35.615 23.332 -62.254 1.00 51.20 111 LEU G CA 1
ATOM 10266 C C . LEU G 1 111 ? -36.282 22.550 -61.138 1.00 53.04 111 LEU G C 1
ATOM 10267 O O . LEU G 1 111 ? -36.292 21.318 -61.152 1.00 58.61 111 LEU G O 1
ATOM 10272 N N . ASN G 1 112 ? -36.843 23.270 -60.174 1.00 54.56 112 ASN G N 1
ATOM 10273 C CA . ASN G 1 112 ? -37.568 22.644 -59.072 1.00 53.55 112 ASN G CA 1
ATOM 10274 C C . ASN G 1 112 ? -38.738 21.804 -59.568 1.00 59.99 112 ASN G C 1
ATOM 10275 O O . ASN G 1 112 ? -38.971 20.692 -59.084 1.00 62.48 112 ASN G O 1
ATOM 10280 N N . LEU G 1 113 ? -39.469 22.353 -60.533 1.00 58.19 113 LEU G N 1
ATOM 10281 C CA . LEU G 1 113 ? -40.572 21.648 -61.174 1.00 55.92 113 LEU G CA 1
ATOM 10282 C C . LEU G 1 113 ? -40.046 20.414 -61.906 1.00 61.76 113 LEU G C 1
ATOM 10283 O O . LEU G 1 113 ? -40.645 19.347 -61.857 1.00 62.56 113 LEU G O 1
ATOM 10288 N N . THR G 1 114 ? -38.934 20.579 -62.611 1.00 65.32 114 THR G N 1
ATOM 10289 C CA . THR G 1 114 ? -38.304 19.472 -63.325 1.00 69.39 114 THR G CA 1
ATOM 10290 C C . THR G 1 114 ? -37.885 18.337 -62.385 1.00 74.97 114 THR G C 1
ATOM 10291 O O . THR G 1 114 ? -38.143 17.163 -62.660 1.00 78.35 114 THR G O 1
ATOM 10295 N N . LEU G 1 115 ? -37.250 18.683 -61.271 1.00 74.21 115 LEU G N 1
ATOM 10296 C CA . LEU G 1 115 ? -36.807 17.670 -60.323 1.00 74.61 115 LEU G CA 1
ATOM 10297 C C . LEU G 1 115 ? -37.995 17.025 -59.619 1.00 82.02 115 LEU G C 1
ATOM 10298 O O . LEU G 1 115 ? -38.152 15.804 -59.647 1.00 88.09 115 LEU G O 1
ATOM 10303 N N . ASP G 1 128 ? -42.033 17.477 -51.926 1.00 77.10 128 ASP G N 1
ATOM 10304 C CA . ASP G 1 128 ? -42.124 18.833 -51.385 1.00 75.07 128 ASP G CA 1
ATOM 10305 C C . ASP G 1 128 ? -43.144 19.663 -52.185 1.00 69.00 128 ASP G C 1
ATOM 10306 O O . ASP G 1 128 ? -42.778 20.395 -53.103 1.00 68.05 128 ASP G O 1
ATOM 10311 N N . GLU G 1 129 ? -44.423 19.568 -51.834 1.00 60.15 129 GLU G N 1
ATOM 10312 C CA . GLU G 1 129 ? -45.433 20.248 -52.632 1.00 56.63 129 GLU G CA 1
ATOM 10313 C C . GLU G 1 129 ? -45.497 21.746 -52.334 1.00 57.82 129 GLU G C 1
ATOM 10314 O O . GLU G 1 129 ? -46.096 22.501 -53.098 1.00 54.85 129 GLU G O 1
ATOM 10316 N N . LYS G 1 130 ? -44.838 22.186 -51.263 1.00 54.93 130 LYS G N 1
ATOM 10317 C CA . LYS G 1 130 ? -44.790 23.608 -50.948 1.00 50.56 130 LYS G CA 1
ATOM 10318 C C . LYS G 1 130 ? -43.854 24.299 -51.938 1.00 49.83 130 LYS G C 1
ATOM 10319 O O . LYS G 1 130 ? -44.195 25.323 -52.539 1.00 51.12 130 LYS G O 1
ATOM 10321 N N . LEU G 1 131 ? -42.673 23.716 -52.106 1.00 43.54 131 LEU G N 1
ATOM 10322 C CA . LEU G 1 131 ? -41.691 24.226 -53.053 1.00 46.43 131 LEU G CA 1
ATOM 10323 C C . LEU G 1 131 ? -42.287 24.206 -54.452 1.00 42.82 131 LEU G C 1
ATOM 10324 O O . LEU G 1 131 ? -42.075 25.128 -55.227 1.00 46.23 131 LEU G O 1
ATOM 10329 N N . ILE G 1 132 ? -43.027 23.147 -54.773 1.00 50.35 132 ILE G N 1
ATOM 10330 C CA . ILE G 1 132 ? -43.691 23.046 -56.074 1.00 53.81 132 ILE G CA 1
ATOM 10331 C C . ILE G 1 132 ? -44.660 24.217 -56.315 1.00 49.45 132 ILE G C 1
ATOM 10332 O O . ILE G 1 132 ? -44.606 24.860 -57.364 1.00 45.58 132 ILE G O 1
ATOM 10337 N N . LYS G 1 133 ? -45.528 24.501 -55.343 1.00 47.42 133 LYS G N 1
ATOM 10338 C CA . LYS G 1 133 ? -46.467 25.624 -55.461 1.00 44.31 133 LYS G CA 1
ATOM 10339 C C . LYS G 1 133 ? -45.737 26.956 -55.604 1.00 44.68 133 LYS G C 1
ATOM 10340 O O . LYS G 1 133 ? -46.087 27.767 -56.453 1.00 44.72 133 LYS G O 1
ATOM 10342 N N . GLU G 1 134 ? -44.715 27.170 -54.780 1.00 45.29 134 GLU G N 1
ATOM 10343 C CA . GLU G 1 134 ? -43.951 28.416 -54.817 1.00 48.66 134 GLU G CA 1
ATOM 10344 C C . GLU G 1 134 ? -43.218 28.573 -56.164 1.00 50.35 134 GLU G C 1
ATOM 10345 O O . GLU G 1 134 ? -43.152 29.672 -56.733 1.00 44.93 134 GLU G O 1
ATOM 10351 N N . SER G 1 135 ? -42.673 27.466 -56.670 1.00 46.02 135 SER G N 1
ATOM 10352 C CA . SER G 1 135 ? -41.946 27.498 -57.926 1.00 41.54 135 SER G CA 1
ATOM 10353 C C . SER G 1 135 ? -42.855 27.855 -59.090 1.00 48.15 135 SER G C 1
ATOM 10354 O O . SER G 1 135 ? -42.479 28.640 -59.960 1.00 48.07 135 SER G O 1
ATOM 10357 N N . GLU G 1 136 ? -44.057 27.293 -59.104 1.00 47.56 136 GLU G N 1
ATOM 10358 C CA . GLU G 1 136 ? -44.976 27.578 -60.195 1.00 51.31 136 GLU G CA 1
ATOM 10359 C C . GLU G 1 136 ? -45.398 29.044 -60.196 1.00 48.54 136 GLU G C 1
ATOM 10360 O O . GLU G 1 136 ? -45.451 29.688 -61.243 1.00 49.65 136 GLU G O 1
ATOM 10366 N N . GLU G 1 137 ? -45.723 29.556 -59.015 1.00 48.74 137 GLU G N 1
ATOM 10367 C CA . GLU G 1 137 ? -46.105 30.954 -58.865 1.00 56.62 137 GLU G CA 1
ATOM 10368 C C . GLU G 1 137 ? -44.960 31.856 -59.301 1.00 58.55 137 GLU G C 1
ATOM 10369 O O . GLU G 1 137 ? -45.154 32.829 -60.029 1.00 60.99 137 GLU G O 1
ATOM 10371 N N . LYS G 1 138 ? -43.759 31.517 -58.861 1.00 51.37 138 LYS G N 1
ATOM 10372 C CA . LYS G 1 138 ? -42.604 32.320 -59.204 1.00 51.99 138 LYS G CA 1
ATOM 10373 C C . LYS G 1 138 ? -42.369 32.278 -60.717 1.00 52.78 138 LYS G C 1
ATOM 10374 O O . LYS G 1 138 ? -42.188 33.318 -61.341 1.00 53.17 138 LYS G O 1
ATOM 10380 N N . LEU G 1 139 ? -42.426 31.091 -61.312 1.00 48.00 139 LEU G N 1
ATOM 10381 C CA . LEU G 1 139 ? -42.252 30.972 -62.759 1.00 47.52 139 LEU G CA 1
ATOM 10382 C C . LEU G 1 139 ? -43.370 31.684 -63.533 1.00 51.09 139 LEU G C 1
ATOM 10383 O O . LEU G 1 139 ? -43.124 32.296 -64.576 1.00 53.39 139 LEU G O 1
ATOM 10388 N N . ALA G 1 140 ? -44.600 31.602 -63.034 1.00 46.35 140 ALA G N 1
ATOM 10389 C CA . ALA G 1 140 ? -45.702 32.277 -63.707 1.00 49.86 140 ALA G CA 1
ATOM 10390 C C . ALA G 1 140 ? -45.462 33.787 -63.727 1.00 54.06 140 ALA G C 1
ATOM 10391 O O . ALA G 1 140 ? -45.655 34.441 -64.760 1.00 54.90 140 ALA G O 1
ATOM 10393 N N . GLY G 1 141 ? -44.987 34.320 -62.600 1.00 41.57 141 GLY G N 1
ATOM 10394 C CA . GLY G 1 141 ? -44.700 35.741 -62.480 1.00 37.25 141 GLY G CA 1
ATOM 10395 C C . GLY G 1 141 ? -43.678 36.176 -63.512 1.00 48.71 141 GLY G C 1
ATOM 10396 O O . GLY G 1 141 ? -43.803 37.238 -64.121 1.00 54.54 141 GLY G O 1
ATOM 10397 N N . VAL G 1 142 ? -42.651 35.351 -63.686 1.00 48.70 142 VAL G N 1
ATOM 10398 C CA . VAL G 1 142 ? -41.647 35.572 -64.712 1.00 48.58 142 VAL G CA 1
ATOM 10399 C C . VAL G 1 142 ? -42.263 35.513 -66.112 1.00 48.84 142 VAL G C 1
ATOM 10400 O O . VAL G 1 142 ? -42.012 36.388 -66.940 1.00 51.07 142 VAL G O 1
ATOM 10404 N N . LEU G 1 143 ? -43.099 34.509 -66.362 1.00 44.81 143 LEU G N 1
ATOM 10405 C CA . LEU G 1 143 ? -43.727 34.365 -67.674 1.00 44.43 143 LEU G CA 1
ATOM 10406 C C . LEU G 1 143 ? -44.665 35.524 -68.011 1.00 47.08 143 LEU G C 1
ATOM 10407 O O . LEU G 1 143 ? -44.829 35.860 -69.182 1.00 47.32 143 LEU G O 1
ATOM 10412 N N . ASP G 1 144 ? -45.285 36.124 -66.995 1.00 49.61 144 ASP G N 1
ATOM 10413 C CA . ASP G 1 144 ? -46.114 37.304 -67.214 1.00 50.17 144 ASP G CA 1
ATOM 10414 C C . ASP G 1 144 ? -45.249 38.435 -67.736 1.00 46.77 144 ASP G C 1
ATOM 10415 O O . ASP G 1 144 ? -45.633 39.145 -68.656 1.00 48.51 144 ASP G O 1
ATOM 10420 N N . VAL G 1 145 ? -44.056 38.564 -67.174 1.00 47.32 145 VAL G N 1
ATOM 10421 C CA . VAL G 1 145 ? -43.105 39.560 -67.652 1.00 48.27 145 VAL G CA 1
ATOM 10422 C C . VAL G 1 145 ? -42.708 39.260 -69.086 1.00 44.85 145 VAL G C 1
ATOM 10423 O O . VAL G 1 145 ? -42.628 40.170 -69.917 1.00 47.44 145 VAL G O 1
ATOM 10427 N N . TYR G 1 146 ? -42.438 37.989 -69.370 1.00 40.47 146 TYR G N 1
ATOM 10428 C CA . TYR G 1 146 ? -42.124 37.565 -70.738 1.00 45.38 146 TYR G CA 1
ATOM 10429 C C . TYR G 1 146 ? -43.262 37.912 -71.695 1.00 49.25 146 TYR G C 1
ATOM 10430 O O . TYR G 1 146 ? -43.024 38.362 -72.820 1.00 53.53 146 TYR G O 1
ATOM 10439 N N . GLU G 1 147 ? -44.494 37.697 -71.241 1.00 41.83 147 GLU G N 1
ATOM 10440 C CA . GLU G 1 147 ? -45.669 37.899 -72.084 1.00 49.17 147 GLU G CA 1
ATOM 10441 C C . GLU G 1 147 ? -45.761 39.330 -72.573 1.00 49.99 147 GLU G C 1
ATOM 10442 O O . GLU G 1 147 ? -45.933 39.577 -73.767 1.00 57.01 147 GLU G O 1
ATOM 10448 N N . ALA G 1 148 ? -45.619 40.263 -71.643 1.00 41.25 148 ALA G N 1
ATOM 10449 C CA . ALA G 1 148 ? -45.642 41.684 -71.961 1.00 47.22 148 ALA G CA 1
ATOM 10450 C C . ALA G 1 148 ? -44.464 42.088 -72.862 1.00 51.78 148 ALA G C 1
ATOM 10451 O O . ALA G 1 148 ? -44.620 42.910 -73.772 1.00 54.04 148 ALA G O 1
ATOM 10453 N N . HIS G 1 149 ? -43.282 41.538 -72.592 1.00 43.33 149 HIS G N 1
ATOM 10454 C CA . HIS G 1 149 ? -42.113 41.882 -73.391 1.00 41.07 149 HIS G CA 1
ATOM 10455 C C . HIS G 1 149 ? -42.245 41.364 -74.817 1.00 43.87 149 HIS G C 1
ATOM 10456 O O . HIS G 1 149 ? -42.038 42.102 -75.778 1.00 49.85 149 HIS G O 1
ATOM 10463 N N . LEU G 1 150 ? -42.626 40.103 -74.956 1.00 42.24 150 LEU G N 1
ATOM 10464 C CA . LEU G 1 150 ? -42.699 39.480 -76.269 1.00 44.94 150 LEU G CA 1
ATOM 10465 C C . LEU G 1 150 ? -43.855 40.028 -77.113 1.00 54.07 150 LEU G C 1
ATOM 10466 O O . LEU G 1 150 ? -43.905 39.807 -78.322 1.00 54.84 150 LEU G O 1
ATOM 10471 N N . SER G 1 151 ? -44.750 40.791 -76.493 1.00 59.32 151 SER G N 1
ATOM 10472 C CA . SER G 1 151 ? -45.864 41.376 -77.232 1.00 65.62 151 SER G CA 1
ATOM 10473 C C . SER G 1 151 ? -45.426 42.558 -78.097 1.00 62.71 151 SER G C 1
ATOM 10474 O O . SER G 1 151 ? -46.173 43.007 -78.965 1.00 64.97 151 SER G O 1
ATOM 10477 N N . LYS G 1 152 ? -44.234 43.084 -77.830 1.00 54.96 152 LYS G N 1
ATOM 10478 C CA . LYS G 1 152 ? -43.678 44.177 -78.625 1.00 55.97 152 LYS G CA 1
ATOM 10479 C C . LYS G 1 152 ? -42.301 43.829 -79.240 1.00 53.51 152 LYS G C 1
ATOM 10480 O O . LYS G 1 152 ? -41.719 44.635 -79.957 1.00 58.05 152 LYS G O 1
ATOM 10486 N N . SER G 1 153 ? -41.779 42.647 -78.919 1.00 51.22 153 SER G N 1
ATOM 10487 C CA . SER G 1 153 ? -40.477 42.183 -79.403 1.00 49.19 153 SER G CA 1
ATOM 10488 C C . SER G 1 153 ? -40.591 40.748 -79.936 1.00 51.84 153 SER G C 1
ATOM 10489 O O . SER G 1 153 ? -41.170 39.888 -79.277 1.00 49.38 153 SER G O 1
ATOM 10492 N N . LYS G 1 154 ? -40.071 40.488 -81.134 1.00 53.69 154 LYS G N 1
ATOM 10493 C CA . LYS G 1 154 ? -40.252 39.167 -81.730 1.00 54.51 154 LYS G CA 1
ATOM 10494 C C . LYS G 1 154 ? -39.544 38.096 -80.905 1.00 53.56 154 LYS G C 1
ATOM 10495 O O . LYS G 1 154 ? -40.135 37.073 -80.559 1.00 51.72 154 LYS G O 1
ATOM 10497 N N . TYR G 1 155 ? -38.284 38.349 -80.570 1.00 55.30 155 TYR G N 1
ATOM 10498 C CA . TYR G 1 155 ? -37.531 37.461 -79.696 1.00 52.36 155 TYR G CA 1
ATOM 10499 C C . TYR G 1 155 ? -37.111 38.250 -78.466 1.00 48.21 155 TYR G C 1
ATOM 10500 O O . TYR G 1 155 ? -37.368 39.449 -78.391 1.00 49.82 155 TYR G O 1
ATOM 10509 N N . LEU G 1 156 ? -36.469 37.597 -77.503 1.00 43.08 156 LEU G N 1
ATOM 10510 C CA . LEU G 1 156 ? -36.134 38.272 -76.251 1.00 39.46 156 LEU G CA 1
ATOM 10511 C C . LEU G 1 156 ? -35.199 39.468 -76.463 1.00 46.45 156 LEU G C 1
ATOM 10512 O O . LEU G 1 156 ? -35.402 40.528 -75.872 1.00 50.69 156 LEU G O 1
ATOM 10517 N N . ALA G 1 157 ? -34.177 39.312 -77.297 1.00 45.44 157 ALA G N 1
ATOM 10518 C CA . ALA G 1 157 ? -33.187 40.380 -77.433 1.00 47.08 157 ALA G CA 1
ATOM 10519 C C . ALA G 1 157 ? -33.572 41.401 -78.501 1.00 44.76 157 ALA G C 1
ATOM 10520 O O . ALA G 1 157 ? -32.929 42.439 -78.628 1.00 49.16 157 ALA G O 1
ATOM 10522 N N . GLY G 1 158 ? -34.636 41.133 -79.247 1.00 42.46 158 GLY G N 1
ATOM 10523 C CA . GLY G 1 158 ? -35.026 42.037 -80.323 1.00 44.28 158 GLY G CA 1
ATOM 10524 C C . GLY G 1 158 ? -35.699 41.316 -81.473 1.00 44.95 158 GLY G C 1
ATOM 10525 O O . GLY G 1 158 ? -36.487 40.393 -81.257 1.00 44.76 158 GLY G O 1
ATOM 10526 N N . ASP G 1 159 ? -35.411 41.745 -82.697 1.00 49.18 159 ASP G N 1
ATOM 10527 C CA . ASP G 1 159 ? -36.030 41.134 -83.874 1.00 62.02 159 ASP G CA 1
ATOM 10528 C C . ASP G 1 159 ? -35.217 39.958 -84.425 1.00 60.25 159 ASP G C 1
ATOM 10529 O O . ASP G 1 159 ? -35.458 39.499 -85.543 1.00 69.06 159 ASP G O 1
ATOM 10534 N N . PHE G 1 160 ? -34.247 39.486 -83.649 1.00 50.99 160 PHE G N 1
ATOM 10535 C CA . PHE G 1 160 ? -33.390 38.379 -84.078 1.00 51.50 160 PHE G CA 1
ATOM 10536 C C . PHE G 1 160 ? -33.348 37.279 -83.022 1.00 49.62 160 PHE G C 1
ATOM 10537 O O . PHE G 1 160 ? -33.307 37.562 -81.824 1.00 46.55 160 PHE G O 1
ATOM 10545 N N . VAL G 1 161 ? -33.349 36.024 -83.457 1.00 50.40 161 VAL G N 1
ATOM 10546 C CA . VAL G 1 161 ? -33.227 34.932 -82.505 1.00 49.87 161 VAL G CA 1
ATOM 10547 C C . VAL G 1 161 ? -31.798 34.965 -81.972 1.00 47.75 161 VAL G C 1
ATOM 10548 O O . VAL G 1 161 ? -30.877 35.331 -82.695 1.00 51.82 161 VAL G O 1
ATOM 10552 N N . SER G 1 162 ? -31.615 34.617 -80.705 1.00 44.25 162 SER G N 1
ATOM 10553 C CA . SER G 1 162 ? -30.295 34.693 -80.083 1.00 46.51 162 SER G CA 1
ATOM 10554 C C . SER G 1 162 ? -30.090 33.562 -79.076 1.00 44.60 162 SER G C 1
ATOM 10555 O O . SER G 1 162 ? -30.948 32.691 -78.929 1.00 43.04 162 SER G O 1
ATOM 10558 N N . LEU G 1 163 ? -28.926 33.554 -78.428 1.00 42.68 163 LEU G N 1
ATOM 10559 C CA . LEU G 1 163 ? -28.645 32.597 -77.364 1.00 41.45 163 LEU G CA 1
ATOM 10560 C C . LEU G 1 163 ? -29.727 32.652 -76.269 1.00 42.70 163 LEU G C 1
ATOM 10561 O O . LEU G 1 163 ? -30.129 31.621 -75.724 1.00 47.73 163 LEU G O 1
ATOM 10566 N N . ALA G 1 164 ? -30.231 33.850 -75.983 1.00 40.50 164 ALA G N 1
ATOM 10567 C CA . ALA G 1 164 ? -31.220 34.017 -74.919 1.00 36.95 164 ALA G CA 1
ATOM 10568 C C . ALA G 1 164 ? -32.465 33.177 -75.189 1.00 37.73 164 ALA G C 1
ATOM 10569 O O . ALA G 1 164 ? -32.966 32.491 -74.301 1.00 37.70 164 ALA G O 1
ATOM 10571 N N . ASP G 1 165 ? -32.948 33.200 -76.424 1.00 41.34 165 ASP G N 1
ATOM 10572 C CA . ASP G 1 165 ? -34.102 32.378 -76.772 1.00 44.21 165 ASP G CA 1
ATOM 10573 C C . ASP G 1 165 ? -33.741 30.891 -76.682 1.00 48.32 165 ASP G C 1
ATOM 10574 O O . ASP G 1 165 ? -34.438 30.106 -76.026 1.00 46.86 165 ASP G O 1
ATOM 10579 N N . LEU G 1 166 ? -32.627 30.519 -77.313 1.00 44.89 166 LEU G N 1
ATOM 10580 C CA . LEU G 1 166 ? -32.221 29.116 -77.397 1.00 44.63 166 LEU G CA 1
ATOM 10581 C C . LEU G 1 166 ? -32.021 28.487 -76.026 1.00 49.48 166 LEU G C 1
ATOM 10582 O O . LEU G 1 166 ? -32.276 27.300 -75.850 1.00 57.01 166 LEU G O 1
ATOM 10587 N N . ALA G 1 167 ? -31.566 29.277 -75.059 1.00 44.94 167 ALA G N 1
ATOM 10588 C CA . ALA G 1 167 ? -31.329 28.758 -73.712 1.00 49.18 167 ALA G CA 1
ATOM 10589 C C . ALA G 1 167 ? -32.604 28.224 -73.029 1.00 52.64 167 ALA G C 1
ATOM 10590 O O . ALA G 1 167 ? -32.531 27.355 -72.156 1.00 47.72 167 ALA G O 1
ATOM 10592 N N . HIS G 1 168 ? -33.767 28.716 -73.447 1.00 50.29 168 HIS G N 1
ATOM 10593 C CA . HIS G 1 168 ? -35.026 28.307 -72.820 1.00 49.12 168 HIS G CA 1
ATOM 10594 C C . HIS G 1 168 ? -35.543 26.972 -73.343 1.00 52.68 168 HIS G C 1
ATOM 10595 O O . HIS G 1 168 ? -36.481 26.414 -72.792 1.00 51.69 168 HIS G O 1
ATOM 10602 N N . LEU G 1 169 ? -34.927 26.456 -74.402 1.00 51.38 169 LEU G N 1
ATOM 10603 C CA . LEU G 1 169 ? -35.450 25.272 -75.075 1.00 53.76 169 LEU G CA 1
ATOM 10604 C C . LEU G 1 169 ? -35.450 23.991 -74.228 1.00 55.83 169 LEU G C 1
ATOM 10605 O O . LEU G 1 169 ? -36.479 23.326 -74.135 1.00 57.31 169 LEU G O 1
ATOM 10610 N N . PRO G 1 170 ? -34.311 23.635 -73.607 1.00 55.83 170 PRO G N 1
ATOM 10611 C CA . PRO G 1 170 ? -34.306 22.267 -73.068 1.00 56.98 170 PRO G CA 1
ATOM 10612 C C . PRO G 1 170 ? -35.276 22.014 -71.919 1.00 55.65 170 PRO G C 1
ATOM 10613 O O . PRO G 1 170 ? -35.973 21.000 -71.929 1.00 56.94 170 PRO G O 1
ATOM 10617 N N . PHE G 1 171 ? -35.347 22.928 -70.963 1.00 57.35 171 PHE G N 1
ATOM 10618 C CA . PHE G 1 171 ? -36.178 22.699 -69.785 1.00 53.50 171 PHE G CA 1
ATOM 10619 C C . PHE G 1 171 ? -37.627 23.101 -70.010 1.00 51.58 171 PHE G C 1
ATOM 10620 O O . PHE G 1 171 ? -38.517 22.562 -69.367 1.00 59.97 171 PHE G O 1
ATOM 10628 N N . THR G 1 172 ? -37.873 24.038 -70.917 1.00 48.41 172 THR G N 1
ATOM 10629 C CA . THR G 1 172 ? -39.249 24.395 -71.249 1.00 53.35 172 THR G CA 1
ATOM 10630 C C . THR G 1 172 ? -39.922 23.248 -71.998 1.00 56.41 172 THR G C 1
ATOM 10631 O O . THR G 1 172 ? -41.138 23.055 -71.904 1.00 54.74 172 THR G O 1
ATOM 10635 N N . ASP G 1 173 ? -39.122 22.485 -72.737 1.00 53.79 173 ASP G N 1
ATOM 10636 C CA . ASP G 1 173 ? -39.610 21.286 -73.411 1.00 53.44 173 ASP G CA 1
ATOM 10637 C C . ASP G 1 173 ? -40.147 20.308 -72.354 1.00 52.69 173 ASP G C 1
ATOM 10638 O O . ASP G 1 173 ? -41.169 19.644 -72.569 1.00 51.13 173 ASP G O 1
ATOM 10643 N N . TYR G 1 174 ? -39.449 20.226 -71.218 1.00 48.28 174 TYR G N 1
ATOM 10644 C CA . TYR G 1 174 ? -39.908 19.432 -70.082 1.00 51.64 174 TYR G CA 1
ATOM 10645 C C . TYR G 1 174 ? -41.244 19.965 -69.551 1.00 55.29 174 TYR G C 1
ATOM 10646 O O . TYR G 1 174 ? -42.169 19.193 -69.278 1.00 56.79 174 TYR G O 1
ATOM 10655 N N . LEU G 1 175 ? -41.317 21.287 -69.392 1.00 53.32 175 LEU G N 1
ATOM 10656 C CA . LEU G 1 175 ? -42.486 21.977 -68.836 1.00 52.74 175 LEU G CA 1
ATOM 10657 C C . LEU G 1 175 ? -43.771 21.677 -69.606 1.00 56.99 175 LEU G C 1
ATOM 10658 O O . LEU G 1 175 ? -44.808 21.386 -69.008 1.00 56.17 175 LEU G O 1
ATOM 10663 N N . VAL G 1 176 ? -43.698 21.762 -70.932 1.00 57.87 176 VAL G N 1
ATOM 10664 C CA . VAL G 1 176 ? -44.873 21.574 -71.784 1.00 59.76 176 VAL G CA 1
ATOM 10665 C C . VAL G 1 176 ? -45.070 20.103 -72.128 1.00 62.19 176 VAL G C 1
ATOM 10666 O O . VAL G 1 176 ? -46.065 19.731 -72.736 1.00 63.78 176 VAL G O 1
ATOM 10670 N N . GLY G 1 177 ? -44.097 19.278 -71.754 1.00 65.18 177 GLY G N 1
ATOM 10671 C CA . GLY G 1 177 ? -44.162 17.845 -71.987 1.00 67.74 177 GLY G CA 1
ATOM 10672 C C . GLY G 1 177 ? -44.457 17.064 -70.717 1.00 69.19 177 GLY G C 1
ATOM 10673 O O . GLY G 1 177 ? -45.569 17.123 -70.194 1.00 71.93 177 GLY G O 1
ATOM 10674 N N . PRO G 1 178 ? -43.449 16.336 -70.207 1.00 69.80 178 PRO G N 1
ATOM 10675 C CA . PRO G 1 178 ? -43.572 15.429 -69.057 1.00 72.26 178 PRO G CA 1
ATOM 10676 C C . PRO G 1 178 ? -44.058 16.077 -67.754 1.00 74.32 178 PRO G C 1
ATOM 10677 O O . PRO G 1 178 ? -44.713 15.398 -66.966 1.00 78.16 178 PRO G O 1
ATOM 10681 N N . ILE G 1 179 ? -43.759 17.352 -67.532 1.00 73.54 179 ILE G N 1
ATOM 10682 C CA . ILE G 1 179 ? -44.197 18.032 -66.312 1.00 70.51 179 ILE G CA 1
ATOM 10683 C C . ILE G 1 179 ? -45.719 18.229 -66.320 1.00 68.06 179 ILE G C 1
ATOM 10684 O O . ILE G 1 179 ? -46.355 18.294 -65.270 1.00 66.60 179 ILE G O 1
ATOM 10689 N N . GLY G 1 180 ? -46.296 18.307 -67.515 1.00 68.68 180 GLY G N 1
ATOM 10690 C CA . GLY G 1 180 ? -47.733 18.421 -67.671 1.00 70.75 180 GLY G CA 1
ATOM 10691 C C . GLY G 1 180 ? -48.266 19.788 -67.287 1.00 72.13 180 GLY G C 1
ATOM 10692 O O . GLY G 1 180 ? -49.389 19.908 -66.790 1.00 68.45 180 GLY G O 1
ATOM 10693 N N . LYS G 1 181 ? -47.463 20.823 -67.527 1.00 72.68 181 LYS G N 1
ATOM 10694 C CA . LYS G 1 181 ? -47.881 22.200 -67.259 1.00 69.36 181 LYS G CA 1
ATOM 10695 C C . LYS G 1 181 ? -47.762 23.069 -68.500 1.00 60.49 181 LYS G C 1
ATOM 10696 O O . LYS G 1 181 ? -47.364 24.232 -68.414 1.00 58.76 181 LYS G O 1
ATOM 10702 N N . ALA G 1 182 ? -48.151 22.509 -69.641 1.00 54.51 182 ALA G N 1
ATOM 10703 C CA . ALA G 1 182 ? -48.087 23.216 -70.917 1.00 53.42 182 ALA G CA 1
ATOM 10704 C C . ALA G 1 182 ? -48.912 24.496 -70.887 1.00 53.44 182 ALA G C 1
ATOM 10705 O O . ALA G 1 182 ? -48.591 25.467 -71.579 1.00 54.57 182 ALA G O 1
ATOM 10707 N N . TYR G 1 183 ? -49.951 24.505 -70.055 1.00 52.74 183 TYR G N 1
ATOM 10708 C CA . TYR G 1 183 ? -50.836 25.657 -69.948 1.00 54.39 183 TYR G CA 1
ATOM 10709 C C . TYR G 1 183 ? -50.077 26.931 -69.543 1.00 58.25 183 TYR G C 1
ATOM 10710 O O . TYR G 1 183 ? -50.482 28.036 -69.900 1.00 57.75 183 TYR G O 1
ATOM 10719 N N . MET G 1 184 ? -48.978 26.780 -68.805 1.00 54.72 184 MET G N 1
ATOM 10720 C CA . MET G 1 184 ? -48.213 27.947 -68.383 1.00 56.58 184 MET G CA 1
ATOM 10721 C C . MET G 1 184 ? -47.691 28.694 -69.593 1.00 57.31 184 MET G C 1
ATOM 10722 O O . MET G 1 184 ? -47.603 29.921 -69.588 1.00 58.66 184 MET G O 1
ATOM 10727 N N . ILE G 1 185 ? -47.374 27.946 -70.643 1.00 57.09 185 ILE G N 1
ATOM 10728 C CA . ILE G 1 185 ? -46.964 28.553 -71.893 1.00 54.29 185 ILE G CA 1
ATOM 10729 C C . ILE G 1 185 ? -48.181 28.857 -72.757 1.00 54.70 185 ILE G C 1
ATOM 10730 O O . ILE G 1 185 ? -48.328 29.973 -73.261 1.00 57.30 185 ILE G O 1
ATOM 10735 N N . LYS G 1 186 ? -49.076 27.881 -72.880 1.00 51.58 186 LYS G N 1
ATOM 10736 C CA . LYS G 1 186 ? -50.206 27.982 -73.800 1.00 54.36 186 LYS G CA 1
ATOM 10737 C C . LYS G 1 186 ? -51.158 29.134 -73.449 1.00 61.47 186 LYS G C 1
ATOM 10738 O O . LYS G 1 186 ? -51.753 29.733 -74.341 1.00 71.47 186 LYS G O 1
ATOM 10740 N N . ASP G 1 187 ? -51.318 29.434 -72.162 1.00 58.33 187 ASP G N 1
ATOM 10741 C CA . ASP G 1 187 ? -52.283 30.456 -71.733 1.00 64.99 187 ASP G CA 1
ATOM 10742 C C . ASP G 1 187 ? -51.803 31.896 -71.927 1.00 63.95 187 ASP G C 1
ATOM 10743 O O . ASP G 1 187 ? -52.539 32.842 -71.653 1.00 60.70 187 ASP G O 1
ATOM 10748 N N . ARG G 1 188 ? -50.551 32.058 -72.334 1.00 61.67 188 ARG G N 1
ATOM 10749 C CA . ARG G 1 188 ? -49.998 33.375 -72.603 1.00 52.90 188 ARG G CA 1
ATOM 10750 C C . ARG G 1 188 ? -49.711 33.500 -74.091 1.00 53.62 188 ARG G C 1
ATOM 10751 O O . ARG G 1 188 ? -48.749 32.916 -74.590 1.00 58.77 188 ARG G O 1
ATOM 10759 N N . LYS G 1 189 ? -50.542 34.269 -74.788 1.00 54.67 189 LYS G N 1
ATOM 10760 C CA . LYS G 1 189 ? -50.573 34.281 -76.251 1.00 59.90 189 LYS G CA 1
ATOM 10761 C C . LYS G 1 189 ? -49.208 34.498 -76.904 1.00 61.80 189 LYS G C 1
ATOM 10762 O O . LYS G 1 189 ? -48.824 33.752 -77.798 1.00 66.04 189 LYS G O 1
ATOM 10764 N N . HIS G 1 190 ? -48.474 35.506 -76.451 1.00 58.44 190 HIS G N 1
ATOM 10765 C CA . HIS G 1 190 ? -47.209 35.851 -77.092 1.00 53.27 190 HIS G CA 1
ATOM 10766 C C . HIS G 1 190 ? -46.075 34.892 -76.731 1.00 53.56 190 HIS G C 1
ATOM 10767 O O . HIS G 1 190 ? -45.259 34.543 -77.583 1.00 52.84 190 HIS G O 1
ATOM 10774 N N . VAL G 1 191 ? -46.036 34.460 -75.476 1.00 48.24 191 VAL G N 1
ATOM 10775 C CA . VAL G 1 191 ? -45.083 33.450 -75.055 1.00 45.98 191 VAL G CA 1
ATOM 10776 C C . VAL G 1 191 ? -45.308 32.154 -75.830 1.00 49.65 191 VAL G C 1
ATOM 10777 O O . VAL G 1 191 ? -44.353 31.524 -76.282 1.00 51.22 191 VAL G O 1
ATOM 10781 N N . SER G 1 192 ? -46.575 31.773 -75.980 1.00 54.91 192 SER G N 1
ATOM 10782 C CA . SER G 1 192 ? -46.962 30.544 -76.674 1.00 61.00 192 SER G CA 1
ATOM 10783 C C . SER G 1 192 ? -46.538 30.599 -78.136 1.00 65.25 192 SER G C 1
ATOM 10784 O O . SER G 1 192 ? -46.060 29.610 -78.694 1.00 67.19 192 SER G O 1
ATOM 10787 N N . ALA G 1 193 ? -46.741 31.758 -78.754 1.00 61.02 193 ALA G N 1
ATOM 10788 C CA . ALA G 1 193 ? -46.356 31.966 -80.141 1.00 57.26 193 ALA G CA 1
ATOM 10789 C C . ALA G 1 193 ? -44.837 31.929 -80.290 1.00 64.07 193 ALA G C 1
ATOM 10790 O O . ALA G 1 193 ? -44.304 31.357 -81.247 1.00 70.85 193 ALA G O 1
ATOM 10792 N N . TRP G 1 194 ? -44.148 32.532 -79.325 1.00 55.16 194 TRP G N 1
ATOM 10793 C CA . TRP G 1 194 ? -42.692 32.546 -79.301 1.00 51.81 194 TRP G CA 1
ATOM 10794 C C . TRP G 1 194 ? -42.154 31.131 -79.113 1.00 56.96 194 TRP G C 1
ATOM 10795 O O . TRP G 1 194 ? -41.235 30.716 -79.814 1.00 63.12 194 TRP G O 1
ATOM 10806 N N . TRP G 1 195 ? -42.742 30.385 -78.182 1.00 56.55 195 TRP G N 1
ATOM 10807 C CA . TRP G 1 195 ? -42.343 28.999 -77.965 1.00 58.46 195 TRP G CA 1
ATOM 10808 C C . TRP G 1 195 ? -42.549 28.132 -79.210 1.00 62.75 195 TRP G C 1
ATOM 10809 O O . TRP G 1 195 ? -41.673 27.346 -79.586 1.00 59.17 195 TRP G O 1
ATOM 10820 N N . ASP G 1 196 ? -43.717 28.264 -79.832 1.00 64.40 196 ASP G N 1
ATOM 10821 C CA . ASP G 1 196 ? -44.011 27.538 -81.061 1.00 68.44 196 ASP G CA 1
ATOM 10822 C C . ASP G 1 196 ? -42.942 27.835 -82.104 1.00 69.08 196 ASP G C 1
ATOM 10823 O O . ASP G 1 196 ? -42.529 26.951 -82.849 1.00 70.69 196 ASP G O 1
ATOM 10828 N N . ASP G 1 197 ? -42.496 29.087 -82.150 1.00 68.72 197 ASP G N 1
ATOM 10829 C CA . ASP G 1 197 ? -41.478 29.486 -83.113 1.00 68.54 197 ASP G CA 1
ATOM 10830 C C . ASP G 1 197 ? -40.128 28.831 -82.821 1.00 66.88 197 ASP G C 1
ATOM 10831 O O . ASP G 1 197 ? -39.582 28.125 -83.669 1.00 66.85 197 ASP G O 1
ATOM 10836 N N . ILE G 1 198 ? -39.581 29.075 -81.631 1.00 58.45 198 ILE G N 1
ATOM 10837 C CA . ILE G 1 198 ? -38.217 28.652 -81.361 1.00 56.46 198 ILE G CA 1
ATOM 10838 C C . ILE G 1 198 ? -38.088 27.133 -81.219 1.00 60.79 198 ILE G C 1
ATOM 10839 O O . ILE G 1 198 ? -37.054 26.571 -81.580 1.00 62.52 198 ILE G O 1
ATOM 10844 N N . SER G 1 199 ? -39.128 26.465 -80.722 1.00 56.98 199 SER G N 1
ATOM 10845 C CA . SER G 1 199 ? -39.059 25.018 -80.534 1.00 54.84 199 SER G CA 1
ATOM 10846 C C . SER G 1 199 ? -39.349 24.262 -81.829 1.00 62.01 199 SER G C 1
ATOM 10847 O O . SER G 1 199 ? -39.206 23.042 -81.883 1.00 62.44 199 SER G O 1
ATOM 10850 N N . SER G 1 200 ? -39.752 24.980 -82.874 1.00 65.95 200 SER G N 1
ATOM 10851 C CA . SER G 1 200 ? -39.956 24.346 -84.172 1.00 67.61 200 SER G CA 1
ATOM 10852 C C . SER G 1 200 ? -38.798 24.630 -85.126 1.00 65.83 200 SER G C 1
ATOM 10853 O O . SER G 1 200 ? -38.869 24.279 -86.301 1.00 64.89 200 SER G O 1
ATOM 10856 N N . ARG G 1 201 ? -37.748 25.288 -84.636 1.00 65.29 201 ARG G N 1
ATOM 10857 C CA . ARG G 1 201 ? -36.545 25.490 -85.448 1.00 67.96 201 ARG G CA 1
ATOM 10858 C C . ARG G 1 201 ? -35.897 24.144 -85.749 1.00 65.54 201 ARG G C 1
ATOM 10859 O O . ARG G 1 201 ? -35.910 23.244 -84.907 1.00 67.64 201 ARG G O 1
ATOM 10867 N N . PRO G 1 202 ? -35.370 23.985 -86.970 1.00 61.38 202 PRO G N 1
ATOM 10868 C CA . PRO G 1 202 ? -34.800 22.684 -87.326 1.00 62.07 202 PRO G CA 1
ATOM 10869 C C . PRO G 1 202 ? -33.697 22.235 -86.363 1.00 65.45 202 PRO G C 1
ATOM 10870 O O . PRO G 1 202 ? -33.658 21.051 -86.018 1.00 67.07 202 PRO G O 1
ATOM 10874 N N . ALA G 1 203 ? -32.889 23.169 -85.865 1.00 65.95 203 ALA G N 1
ATOM 10875 C CA . ALA G 1 203 ? -31.764 22.822 -84.995 1.00 60.84 203 ALA G CA 1
ATOM 10876 C C . ALA G 1 203 ? -32.241 22.154 -83.716 1.00 64.11 203 ALA G C 1
ATOM 10877 O O . ALA G 1 203 ? -31.599 21.230 -83.214 1.00 68.00 203 ALA G O 1
ATOM 10879 N N . TRP G 1 204 ? -33.369 22.623 -83.194 1.00 59.41 204 TRP G N 1
ATOM 10880 C CA . TRP G 1 204 ? -33.947 22.040 -81.998 1.00 54.59 204 TRP G CA 1
ATOM 10881 C C . TRP G 1 204 ? -34.622 20.710 -82.303 1.00 56.33 204 TRP G C 1
ATOM 10882 O O . TRP G 1 204 ? -34.520 19.758 -81.526 1.00 58.52 204 TRP G O 1
ATOM 10893 N N . LYS G 1 205 ? -35.331 20.658 -83.426 1.00 60.58 205 LYS G N 1
ATOM 10894 C CA . LYS G 1 205 ? -35.998 19.433 -83.840 1.00 63.58 205 LYS G CA 1
ATOM 10895 C C . LYS G 1 205 ? -34.966 18.314 -83.943 1.00 71.33 205 LYS G C 1
ATOM 10896 O O . LYS G 1 205 ? -35.217 17.181 -83.525 1.00 73.79 205 LYS G O 1
ATOM 10898 N N . GLU G 1 206 ? -33.795 18.658 -84.471 1.00 74.75 206 GLU G N 1
ATOM 10899 C CA . GLU G 1 206 ? -32.685 17.718 -84.619 1.00 75.75 206 GLU G CA 1
ATOM 10900 C C . GLU G 1 206 ? -32.053 17.348 -83.277 1.00 75.48 206 GLU G C 1
ATOM 10901 O O . GLU G 1 206 ? -31.692 16.190 -83.055 1.00 73.01 206 GLU G O 1
ATOM 10907 N N . THR G 1 207 ? -31.904 18.341 -82.397 1.00 72.92 207 THR G N 1
ATOM 10908 C CA . THR G 1 207 ? -31.361 18.117 -81.055 1.00 68.13 207 THR G CA 1
ATOM 10909 C C . THR G 1 207 ? -32.199 17.099 -80.280 1.00 69.99 207 THR G C 1
ATOM 10910 O O . THR G 1 207 ? -31.657 16.226 -79.601 1.00 74.10 207 THR G O 1
ATOM 10914 N N . VAL G 1 208 ? -33.520 17.231 -80.358 1.00 63.36 208 VAL G N 1
ATOM 10915 C CA . VAL G 1 208 ? -34.415 16.299 -79.681 1.00 59.56 208 VAL G CA 1
ATOM 10916 C C . VAL G 1 208 ? -34.363 14.895 -80.326 1.00 70.58 208 VAL G C 1
ATOM 10917 O O . VAL G 1 208 ? -34.294 13.881 -79.624 1.00 77.51 208 VAL G O 1
ATOM 10921 N N . ALA G 1 209 ? -34.362 14.848 -81.661 1.00 65.16 209 ALA G N 1
ATOM 10922 C CA . ALA G 1 209 ? -34.356 13.584 -82.411 1.00 67.69 209 ALA G CA 1
ATOM 10923 C C . ALA G 1 209 ? -33.126 12.745 -82.136 1.00 69.46 209 ALA G C 1
ATOM 10924 O O . ALA G 1 209 ? -33.191 11.518 -82.129 1.00 71.67 209 ALA G O 1
ATOM 10926 N N . LYS G 1 210 ? -31.994 13.410 -81.959 1.00 70.78 210 LYS G N 1
ATOM 10927 C CA . LYS G 1 210 ? -30.729 12.712 -81.802 1.00 70.96 210 LYS G CA 1
ATOM 10928 C C . LYS G 1 210 ? -30.356 12.440 -80.345 1.00 71.33 210 LYS G C 1
ATOM 10929 O O . LYS G 1 210 ? -29.691 11.450 -80.053 1.00 77.16 210 LYS G O 1
ATOM 10935 N N . TYR G 1 211 ? -30.781 13.307 -79.433 1.00 67.10 211 TYR G N 1
ATOM 10936 C CA . TYR G 1 211 ? -30.214 13.294 -78.083 1.00 71.87 211 TYR G CA 1
ATOM 10937 C C . TYR G 1 211 ? -31.237 13.256 -76.948 1.00 73.72 211 TYR G C 1
ATOM 10938 O O . TYR G 1 211 ? -30.945 13.680 -75.831 1.00 73.48 211 TYR G O 1
ATOM 10947 N N . SER G 1 212 ? -32.425 12.736 -77.227 1.00 76.89 212 SER G N 1
ATOM 10948 C CA . SER G 1 212 ? -33.439 12.577 -76.193 1.00 77.59 212 SER G CA 1
ATOM 10949 C C . SER G 1 212 ? -33.098 11.451 -75.214 1.00 77.85 212 SER G C 1
ATOM 10950 O O . SER G 1 212 ? -32.833 10.319 -75.617 1.00 79.31 212 SER G O 1
ATOM 10953 N N . VAL H 1 2 ? -24.807 60.552 -70.750 1.00 59.31 2 VAL H N 1
ATOM 10954 C CA . VAL H 1 2 ? -24.044 60.065 -69.601 1.00 60.16 2 VAL H CA 1
ATOM 10955 C C . VAL H 1 2 ? -24.719 58.852 -68.941 1.00 56.26 2 VAL H C 1
ATOM 10956 O O . VAL H 1 2 ? -25.860 58.922 -68.476 1.00 57.86 2 VAL H O 1
ATOM 10960 N N . LEU H 1 3 ? -24.004 57.730 -68.934 1.00 43.75 3 LEU H N 1
ATOM 10961 C CA . LEU H 1 3 ? -24.500 56.477 -68.362 1.00 47.12 3 LEU H CA 1
ATOM 10962 C C . LEU H 1 3 ? -24.973 56.629 -66.895 1.00 46.04 3 LEU H C 1
ATOM 10963 O O . LEU H 1 3 ? -24.294 57.255 -66.072 1.00 44.83 3 LEU H O 1
ATOM 10968 N N . LYS H 1 4 ? -26.160 56.085 -66.603 1.00 40.54 4 LYS H N 1
ATOM 10969 C CA . LYS H 1 4 ? -26.799 56.177 -65.284 1.00 41.20 4 LYS H CA 1
ATOM 10970 C C . LYS H 1 4 ? -26.972 54.796 -64.644 1.00 44.16 4 LYS H C 1
ATOM 10971 O O . LYS H 1 4 ? -27.484 53.887 -65.296 1.00 44.90 4 LYS H O 1
ATOM 10977 N N . VAL H 1 5 ? -26.598 54.646 -63.371 1.00 45.53 5 VAL H N 1
ATOM 10978 C CA . VAL H 1 5 ? -26.780 53.376 -62.655 1.00 41.01 5 VAL H CA 1
ATOM 10979 C C . VAL H 1 5 ? -27.795 53.473 -61.506 1.00 43.76 5 VAL H C 1
ATOM 10980 O O . VAL H 1 5 ? -27.615 54.245 -60.572 1.00 41.67 5 VAL H O 1
ATOM 10984 N N . TYR H 1 6 ? -28.834 52.648 -61.549 1.00 42.35 6 TYR H N 1
ATOM 10985 C CA . TYR H 1 6 ? -29.872 52.686 -60.529 1.00 42.71 6 TYR H CA 1
ATOM 10986 C C . TYR H 1 6 ? -29.568 51.734 -59.376 1.00 42.57 6 TYR H C 1
ATOM 10987 O O . TYR H 1 6 ? -29.204 50.576 -59.588 1.00 44.80 6 TYR H O 1
ATOM 10996 N N . GLY H 1 7 ? -29.690 52.250 -58.158 1.00 35.07 7 GLY H N 1
ATOM 10997 C CA . GLY H 1 7 ? -29.517 51.472 -56.938 1.00 40.40 7 GLY H CA 1
ATOM 10998 C C . GLY H 1 7 ? -28.092 51.183 -56.458 1.00 46.50 7 GLY H C 1
ATOM 10999 O O . GLY H 1 7 ? -27.825 50.075 -56.013 1.00 46.35 7 GLY H O 1
ATOM 11000 N N . PRO H 1 8 ? -27.181 52.177 -56.497 1.00 45.07 8 PRO H N 1
ATOM 11001 C CA . PRO H 1 8 ? -25.772 51.870 -56.200 1.00 41.26 8 PRO H CA 1
ATOM 11002 C C . PRO H 1 8 ? -25.498 51.321 -54.789 1.00 42.25 8 PRO H C 1
ATOM 11003 O O . PRO H 1 8 ? -24.505 50.602 -54.601 1.00 39.96 8 PRO H O 1
ATOM 11007 N N . HIS H 1 9 ? -26.375 51.600 -53.826 1.00 44.07 9 HIS H N 1
ATOM 11008 C CA . HIS H 1 9 ? -26.107 51.184 -52.452 1.00 47.66 9 HIS H CA 1
ATOM 11009 C C . HIS H 1 9 ? -26.253 49.677 -52.220 1.00 50.69 9 HIS H C 1
ATOM 11010 O O . HIS H 1 9 ? -25.858 49.168 -51.171 1.00 57.49 9 HIS H O 1
ATOM 11017 N N . PHE H 1 10 ? -26.807 48.961 -53.188 1.00 42.79 10 PHE H N 1
ATOM 11018 C CA . PHE H 1 10 ? -27.000 47.525 -53.024 1.00 42.01 10 PHE H CA 1
ATOM 11019 C C . PHE H 1 10 ? -25.904 46.711 -53.733 1.00 39.08 10 PHE H C 1
ATOM 11020 O O . PHE H 1 10 ? -25.069 47.260 -54.459 1.00 37.68 10 PHE H O 1
ATOM 11028 N N . ALA H 1 11 ? -25.906 45.406 -53.503 1.00 37.66 11 ALA H N 1
ATOM 11029 C CA . ALA H 1 11 ? -24.751 44.579 -53.836 1.00 43.57 11 ALA H CA 1
ATOM 11030 C C . ALA H 1 11 ? -24.604 44.296 -55.323 1.00 41.24 11 ALA H C 1
ATOM 11031 O O . ALA H 1 11 ? -23.555 44.554 -55.895 1.00 43.38 11 ALA H O 1
ATOM 11033 N N . SER H 1 12 ? -25.651 43.773 -55.949 1.00 40.83 12 SER H N 1
ATOM 11034 C CA . SER H 1 12 ? -25.596 43.467 -57.378 1.00 41.73 12 SER H CA 1
ATOM 11035 C C . SER H 1 12 ? -25.203 44.673 -58.236 1.00 43.29 12 SER H C 1
ATOM 11036 O O . SER H 1 12 ? -24.412 44.520 -59.170 1.00 50.19 12 SER H O 1
ATOM 11039 N N . PRO H 1 13 ? -25.762 45.868 -57.942 1.00 38.37 13 PRO H N 1
ATOM 11040 C CA . PRO H 1 13 ? -25.340 47.024 -58.736 1.00 39.19 13 PRO H CA 1
ATOM 11041 C C . PRO H 1 13 ? -23.847 47.292 -58.643 1.00 39.65 13 PRO H C 1
ATOM 11042 O O . PRO H 1 13 ? -23.272 47.826 -59.589 1.00 44.34 13 PRO H O 1
ATOM 11046 N N . LYS H 1 14 ? -23.225 46.900 -57.537 1.00 40.61 14 LYS H N 1
ATOM 11047 C CA . LYS H 1 14 ? -21.796 47.135 -57.378 1.00 48.13 14 LYS H CA 1
ATOM 11048 C C . LYS H 1 14 ? -20.961 46.286 -58.323 1.00 49.07 14 LYS H C 1
ATOM 11049 O O . LYS H 1 14 ? -19.790 46.601 -58.556 1.00 49.87 14 LYS H O 1
ATOM 11055 N N . ARG H 1 15 ? -21.547 45.214 -58.859 1.00 44.56 15 ARG H N 1
ATOM 11056 C CA . ARG H 1 15 ? -20.879 44.456 -59.925 1.00 47.05 15 ARG H CA 1
ATOM 11057 C C . ARG H 1 15 ? -20.651 45.367 -61.125 1.00 50.34 15 ARG H C 1
ATOM 11058 O O . ARG H 1 15 ? -19.577 45.351 -61.745 1.00 51.52 15 ARG H O 1
ATOM 11066 N N . ALA H 1 16 ? -21.678 46.150 -61.459 1.00 42.73 16 ALA H N 1
ATOM 11067 C CA . ALA H 1 16 ? -21.578 47.097 -62.560 1.00 43.91 16 ALA H CA 1
ATOM 11068 C C . ALA H 1 16 ? -20.636 48.246 -62.205 1.00 44.55 16 ALA H C 1
ATOM 11069 O O . ALA H 1 16 ? -19.810 48.653 -63.018 1.00 49.15 16 ALA H O 1
ATOM 11071 N N . LEU H 1 17 ? -20.779 48.772 -60.992 1.00 49.70 17 LEU H N 1
ATOM 11072 C CA . LEU H 1 17 ? -20.000 49.930 -60.566 1.00 50.88 17 LEU H CA 1
ATOM 11073 C C . LEU H 1 17 ? -18.504 49.652 -60.597 1.00 47.68 17 LEU H C 1
ATOM 11074 O O . LEU H 1 17 ? -17.736 50.473 -61.089 1.00 40.11 17 LEU H O 1
ATOM 11079 N N . VAL H 1 18 ? -18.077 48.508 -60.077 1.00 45.62 18 VAL H N 1
ATOM 11080 C CA . VAL H 1 18 ? -16.641 48.247 -60.073 1.00 51.82 18 VAL H CA 1
ATOM 11081 C C . VAL H 1 18 ? -16.131 48.051 -61.507 1.00 50.61 18 VAL H C 1
ATOM 11082 O O . VAL H 1 18 ? -15.010 48.443 -61.831 1.00 54.47 18 VAL H O 1
ATOM 11086 N N . THR H 1 19 ? -16.970 47.496 -62.378 1.00 45.33 19 THR H N 1
ATOM 11087 C CA . THR H 1 19 ? -16.581 47.321 -63.775 1.00 49.70 19 THR H CA 1
ATOM 11088 C C . THR H 1 19 ? -16.416 48.662 -64.486 1.00 55.34 19 THR H C 1
ATOM 11089 O O . THR H 1 19 ? -15.432 48.884 -65.198 1.00 56.41 19 THR H O 1
ATOM 11093 N N . LEU H 1 20 ? -17.384 49.550 -64.281 1.00 53.72 20 LEU H N 1
ATOM 11094 C CA . LEU H 1 20 ? -17.324 50.898 -64.825 1.00 51.92 20 LEU H CA 1
ATOM 11095 C C . LEU H 1 20 ? -16.072 51.628 -64.360 1.00 50.84 20 LEU H C 1
ATOM 11096 O O . LEU H 1 20 ? -15.408 52.298 -65.153 1.00 53.79 20 LEU H O 1
ATOM 11101 N N . ILE H 1 21 ? -15.741 51.491 -63.078 1.00 49.49 21 ILE H N 1
ATOM 11102 C CA . ILE H 1 21 ? -14.585 52.202 -62.529 1.00 48.56 21 ILE H CA 1
ATOM 11103 C C . ILE H 1 21 ? -13.278 51.612 -63.057 1.00 53.22 21 ILE H C 1
ATOM 11104 O O . ILE H 1 21 ? -12.342 52.354 -63.390 1.00 62.81 21 ILE H O 1
ATOM 11109 N N . GLU H 1 22 ? -13.212 50.287 -63.149 1.00 51.10 22 GLU H N 1
ATOM 11110 C CA . GLU H 1 22 ? -12.051 49.631 -63.758 1.00 55.38 22 GLU H CA 1
ATOM 11111 C C . GLU H 1 22 ? -11.790 50.164 -65.167 1.00 56.58 22 GLU H C 1
ATOM 11112 O O . GLU H 1 22 ? -10.650 50.333 -65.565 1.00 57.64 22 GLU H O 1
ATOM 11118 N N . LYS H 1 23 ? -12.855 50.423 -65.918 1.00 60.49 23 LYS H N 1
ATOM 11119 C CA . LYS H 1 23 ? -12.702 50.848 -67.301 1.00 59.94 23 LYS H CA 1
ATOM 11120 C C . LYS H 1 23 ? -12.577 52.363 -67.423 1.00 58.32 23 LYS H C 1
ATOM 11121 O O . LYS H 1 23 ? -12.408 52.885 -68.519 1.00 55.40 23 LYS H O 1
ATOM 11127 N N . GLY H 1 24 ? -12.666 53.069 -66.301 1.00 60.51 24 GLY H N 1
ATOM 11128 C CA . GLY H 1 24 ? -12.540 54.517 -66.309 1.00 59.34 24 GLY H CA 1
ATOM 11129 C C . GLY H 1 24 ? -13.687 55.206 -67.026 1.00 62.00 24 GLY H C 1
ATOM 11130 O O . GLY H 1 24 ? -13.499 56.229 -67.680 1.00 68.58 24 GLY H O 1
ATOM 11131 N N . VAL H 1 25 ? -14.886 54.648 -66.897 1.00 53.61 25 VAL H N 1
ATOM 11132 C CA . VAL H 1 25 ? -16.058 55.188 -67.581 1.00 57.18 25 VAL H CA 1
ATOM 11133 C C . VAL H 1 25 ? -16.807 56.204 -66.720 1.00 56.44 25 VAL H C 1
ATOM 11134 O O . VAL H 1 25 ? -17.008 55.978 -65.530 1.00 62.68 25 VAL H O 1
ATOM 11138 N N . ALA H 1 26 ? -17.203 57.327 -67.316 1.00 52.05 26 ALA H N 1
ATOM 11139 C CA . ALA H 1 26 ? -18.011 58.312 -66.604 1.00 52.79 26 ALA H CA 1
ATOM 11140 C C . ALA H 1 26 ? -19.444 57.836 -66.441 1.00 51.95 26 ALA H C 1
ATOM 11141 O O . ALA H 1 26 ? -20.057 57.358 -67.400 1.00 55.42 26 ALA H O 1
ATOM 11143 N N . PHE H 1 27 ? -19.988 58.014 -65.241 1.00 45.98 27 PHE H N 1
ATOM 11144 C CA . PHE H 1 27 ? -21.374 57.653 -64.964 1.00 49.48 27 PHE H CA 1
ATOM 11145 C C . PHE H 1 27 ? -21.931 58.447 -63.787 1.00 53.07 27 PHE H C 1
ATOM 11146 O O . PHE H 1 27 ? -21.186 58.990 -62.971 1.00 55.60 27 PHE H O 1
ATOM 11154 N N . GLU H 1 28 ? -23.253 58.492 -63.706 1.00 39.81 28 GLU H N 1
ATOM 11155 C CA . GLU H 1 28 ? -23.940 59.066 -62.567 1.00 46.97 28 GLU H CA 1
ATOM 11156 C C . GLU H 1 28 ? -24.755 57.942 -61.957 1.00 54.31 28 GLU H C 1
ATOM 11157 O O . GLU H 1 28 ? -25.012 56.923 -62.614 1.00 52.30 28 GLU H O 1
ATOM 11163 N N . THR H 1 29 ? -25.125 58.096 -60.694 1.00 53.39 29 THR H N 1
ATOM 11164 C CA . THR H 1 29 ? -25.939 57.090 -60.039 1.00 41.27 29 THR H CA 1
ATOM 11165 C C . THR H 1 29 ? -27.250 57.693 -59.593 1.00 48.90 29 THR H C 1
ATOM 11166 O O . THR H 1 29 ? -27.361 58.903 -59.390 1.00 48.36 29 THR H O 1
ATOM 11170 N N . ILE H 1 30 ? -28.260 56.8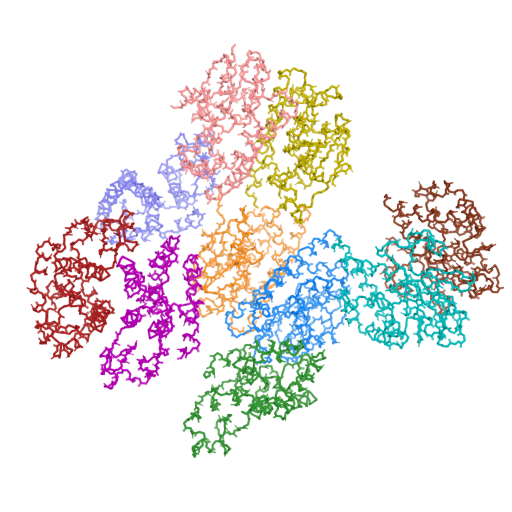37 -59.512 1.00 46.46 30 ILE H N 1
ATOM 11171 C CA . ILE H 1 30 ? -29.588 57.231 -59.097 1.00 40.69 30 ILE H CA 1
ATOM 11172 C C . ILE H 1 30 ? -30.065 56.280 -58.011 1.00 46.90 30 ILE H C 1
ATOM 11173 O O . ILE H 1 30 ? -30.087 55.067 -58.216 1.00 40.51 30 ILE H O 1
ATOM 11178 N N . PRO H 1 31 ? -30.402 56.820 -56.829 1.00 52.17 31 PRO H N 1
ATOM 11179 C CA . PRO H 1 31 ? -30.812 55.929 -55.736 1.00 56.16 31 PRO H CA 1
ATOM 11180 C C . PRO H 1 31 ? -32.165 55.251 -55.990 1.00 48.70 31 PRO H C 1
ATOM 11181 O O . PRO H 1 31 ? -33.013 55.779 -56.705 1.00 40.90 31 PRO H O 1
ATOM 11185 N N . VAL H 1 32 ? -32.327 54.047 -55.454 1.00 48.87 32 VAL H N 1
ATOM 11186 C CA . VAL H 1 32 ? -33.613 53.366 -55.479 1.00 47.69 32 VAL H CA 1
ATOM 11187 C C . VAL H 1 32 ? -33.923 52.902 -54.063 1.00 49.04 32 VAL H C 1
ATOM 11188 O O . VAL H 1 32 ? -33.164 52.129 -53.470 1.00 46.36 32 VAL H O 1
ATOM 11192 N N . ASP H 1 33 ? -35.038 53.391 -53.530 1.00 46.75 33 ASP H N 1
ATOM 11193 C CA . ASP H 1 33 ? -35.445 53.126 -52.155 1.00 47.00 33 ASP H CA 1
ATOM 11194 C C . ASP H 1 33 ? -36.147 51.772 -51.986 1.00 47.25 33 ASP H C 1
ATOM 11195 O O . ASP H 1 33 ? -37.379 51.700 -51.883 1.00 46.49 33 ASP H O 1
ATOM 11200 N N . LEU H 1 34 ? -35.355 50.711 -51.898 1.00 48.10 34 LEU H N 1
ATOM 11201 C CA . LEU H 1 34 ? -35.898 49.368 -51.786 1.00 48.43 34 LEU H CA 1
ATOM 11202 C C . LEU H 1 34 ? -36.707 49.221 -50.490 1.00 55.03 34 LEU H C 1
ATOM 11203 O O . LEU H 1 34 ? -37.747 48.563 -50.473 1.00 60.82 34 LEU H O 1
ATOM 11208 N N . MET H 1 35 ? -36.249 49.854 -49.415 1.00 56.03 35 MET H N 1
ATOM 11209 C CA . MET H 1 35 ? -36.910 49.688 -48.120 1.00 55.42 35 MET H CA 1
ATOM 11210 C C . MET H 1 35 ? -38.320 50.275 -48.125 1.00 49.32 35 MET H C 1
ATOM 11211 O O . MET H 1 35 ? -39.210 49.769 -47.431 1.00 45.72 35 MET H O 1
ATOM 11216 N N . LYS H 1 36 ? -38.530 51.306 -48.942 1.00 47.27 36 LYS H N 1
ATOM 11217 C CA . LYS H 1 36 ? -39.856 51.908 -49.108 1.00 52.79 36 LYS H CA 1
ATOM 11218 C C . LYS H 1 36 ? -40.589 51.347 -50.343 1.00 56.11 36 LYS H C 1
ATOM 11219 O O . LYS H 1 36 ? -41.656 51.838 -50.727 1.00 55.46 36 LYS H O 1
ATOM 11221 N N . GLY H 1 37 ? -39.992 50.330 -50.965 1.00 50.64 37 GLY H N 1
ATOM 11222 C CA . GLY H 1 37 ? -40.599 49.629 -52.079 1.00 39.51 37 GLY H CA 1
ATOM 11223 C C . GLY H 1 37 ? -40.631 50.363 -53.406 1.00 40.62 37 GLY H C 1
ATOM 11224 O O . GLY H 1 37 ? -41.415 50.008 -54.279 1.00 40.64 37 GLY H O 1
ATOM 11225 N N . GLU H 1 38 ? -39.746 51.341 -53.588 1.00 41.67 38 GLU H N 1
ATOM 11226 C CA . GLU H 1 38 ? -39.697 52.123 -54.828 1.00 40.26 38 GLU H CA 1
ATOM 11227 C C . GLU H 1 38 ? -39.432 51.246 -56.071 1.00 41.88 38 GLU H C 1
ATOM 11228 O O . GLU H 1 38 ? -39.899 51.545 -57.173 1.00 41.73 38 GLU H O 1
ATOM 11234 N N . HIS H 1 39 ? -38.701 50.155 -55.888 1.00 35.26 39 HIS H N 1
ATOM 11235 C CA . HIS H 1 39 ? -38.355 49.276 -57.003 1.00 37.39 39 HIS H CA 1
ATOM 11236 C C . HIS H 1 39 ? -39.547 48.462 -57.519 1.00 43.67 39 HIS H C 1
ATOM 11237 O O . HIS H 1 39 ? -39.459 47.832 -58.567 1.00 40.94 39 HIS H O 1
ATOM 11244 N N . LYS H 1 40 ? -40.657 48.478 -56.787 1.00 42.49 40 LYS H N 1
ATOM 11245 C CA . LYS H 1 40 ? -41.859 47.763 -57.209 1.00 44.80 40 LYS H CA 1
ATOM 11246 C C . LYS H 1 40 ? -42.956 48.703 -57.718 1.00 42.95 40 LYS H C 1
ATOM 11247 O O . LYS H 1 40 ? -44.057 48.261 -57.993 1.00 44.21 40 LYS H O 1
ATOM 11253 N N . GLN H 1 41 ? -42.647 49.991 -57.854 1.00 44.40 41 GLN H N 1
ATOM 11254 C CA . GLN H 1 41 ? -43.618 50.977 -58.334 1.00 42.06 41 GLN H CA 1
ATOM 11255 C C . GLN H 1 41 ? -43.423 51.155 -59.838 1.00 46.00 41 GLN H C 1
ATOM 11256 O O . GLN H 1 41 ? -42.342 50.874 -60.341 1.00 51.42 41 GLN H O 1
ATOM 11262 N N . PRO H 1 42 ? -44.461 51.613 -60.562 1.00 45.87 42 PRO H N 1
ATOM 11263 C CA . PRO H 1 42 ? -44.379 51.681 -62.031 1.00 45.45 42 PRO H CA 1
ATOM 11264 C C . PRO H 1 42 ? -43.141 52.376 -62.615 1.00 45.57 42 PRO H C 1
ATOM 11265 O O . PRO H 1 42 ? -42.658 51.906 -63.648 1.00 45.16 42 PRO H O 1
ATOM 11269 N N . ALA H 1 43 ? -42.644 53.443 -61.989 1.00 42.10 43 ALA H N 1
ATOM 11270 C CA . ALA H 1 43 ? -41.510 54.179 -62.546 1.00 42.54 43 ALA H CA 1
ATOM 11271 C C . ALA H 1 43 ? -40.253 53.305 -62.680 1.00 36.98 43 ALA H C 1
ATOM 11272 O O . ALA H 1 43 ? -39.624 53.290 -63.725 1.00 40.59 43 ALA H O 1
ATOM 11274 N N . TYR H 1 44 ? -39.879 52.579 -61.636 1.00 36.40 44 TYR H N 1
ATOM 11275 C CA . TYR H 1 44 ? -38.680 51.765 -61.753 1.00 43.58 44 TYR H CA 1
ATOM 11276 C C . TYR H 1 44 ? -39.001 50.480 -62.507 1.00 40.86 44 TYR H C 1
ATOM 11277 O O . TYR H 1 44 ? -38.144 49.934 -63.211 1.00 40.65 44 TYR H O 1
ATOM 11286 N N . LEU H 1 45 ? -40.234 49.998 -62.379 1.00 37.41 45 LEU H N 1
ATOM 11287 C CA . LEU H 1 45 ? -40.621 48.783 -63.100 1.00 43.84 45 LEU H CA 1
ATOM 11288 C C . LEU H 1 45 ? -40.512 48.956 -64.623 1.00 40.27 45 LEU H C 1
ATOM 11289 O O . LEU H 1 45 ? -40.279 47.988 -65.344 1.00 38.29 45 LEU H O 1
ATOM 11294 N N . ALA H 1 46 ? -40.654 50.186 -65.108 1.00 39.75 46 ALA H N 1
ATOM 11295 C CA . ALA H 1 46 ? -40.464 50.453 -66.528 1.00 39.00 46 ALA H CA 1
ATOM 11296 C C . ALA H 1 46 ? -39.022 50.252 -66.956 1.00 43.06 46 ALA H C 1
ATOM 11297 O O . ALA H 1 46 ? -38.759 49.988 -68.131 1.00 42.37 46 ALA H O 1
ATOM 11299 N N . LEU H 1 47 ? -38.091 50.377 -66.011 1.00 38.71 47 LEU H N 1
ATOM 11300 C CA . LEU H 1 47 ? -36.669 50.196 -66.329 1.00 41.90 47 LEU H CA 1
ATOM 11301 C C . LEU H 1 47 ? -36.217 48.753 -66.115 1.00 41.40 47 LEU H C 1
ATOM 11302 O O . LEU H 1 47 ? -35.426 48.234 -66.894 1.00 39.96 47 LEU H O 1
ATOM 11307 N N . GLN H 1 48 ? -36.718 48.128 -65.051 1.00 37.65 48 GLN H N 1
ATOM 11308 C CA . GLN H 1 48 ? -36.400 46.744 -64.707 1.00 39.25 48 GLN H CA 1
ATOM 11309 C C . GLN H 1 48 ? -37.713 46.048 -64.342 1.00 42.01 48 GLN H C 1
ATOM 11310 O O . GLN H 1 48 ? -38.181 46.152 -63.204 1.00 39.94 48 GLN H O 1
ATOM 11316 N N . PRO H 1 49 ? -38.307 45.334 -65.308 1.00 34.76 49 PRO H N 1
ATOM 11317 C CA . PRO H 1 49 ? -39.656 44.772 -65.170 1.00 32.42 49 PRO H CA 1
ATOM 11318 C C . PRO H 1 49 ? -39.738 43.695 -64.093 1.00 38.73 49 PRO H C 1
ATOM 11319 O O . PRO H 1 49 ? -40.838 43.304 -63.710 1.00 44.34 49 PRO H O 1
ATOM 11323 N N . PHE H 1 50 ? -38.595 43.199 -63.636 1.00 38.72 50 PHE H N 1
ATOM 11324 C CA . PHE H 1 50 ? -38.591 42.226 -62.553 1.00 42.21 50 PHE H CA 1
ATOM 11325 C C . PHE H 1 50 ? -38.520 42.917 -61.193 1.00 41.99 50 PHE H C 1
ATOM 11326 O O . PHE H 1 50 ? -38.623 42.268 -60.147 1.00 38.02 50 PHE H O 1
ATOM 11334 N N . GLY H 1 51 ? -38.386 44.240 -61.217 1.00 43.23 51 GLY H N 1
ATOM 11335 C CA . GLY H 1 51 ? -38.354 45.030 -60.001 1.00 39.31 51 GLY H CA 1
ATOM 11336 C C . GLY H 1 51 ? -37.178 44.729 -59.092 1.00 36.77 51 GLY H C 1
ATOM 11337 O O . GLY H 1 51 ? -37.344 44.594 -57.879 1.00 37.50 51 GLY H O 1
ATOM 11338 N N . THR H 1 52 ? -35.984 44.618 -59.676 1.00 37.18 52 THR H N 1
ATOM 11339 C CA . THR H 1 52 ? -34.758 44.474 -58.893 1.00 33.04 52 THR H CA 1
ATOM 11340 C C . THR H 1 52 ? -33.686 45.428 -59.426 1.00 38.77 52 THR H C 1
ATOM 11341 O O . THR H 1 52 ? -33.775 45.875 -60.565 1.00 40.96 52 THR H O 1
ATOM 11345 N N . VAL H 1 53 ? -32.664 45.710 -58.618 1.00 40.58 53 VAL H N 1
ATOM 11346 C CA . VAL H 1 53 ? -31.555 46.598 -59.012 1.00 39.91 53 VAL H CA 1
ATOM 11347 C C . VAL H 1 53 ? -30.308 45.754 -59.286 1.00 41.21 53 VAL H C 1
ATOM 11348 O O . VAL H 1 53 ? -30.124 44.716 -58.662 1.00 41.81 53 VAL H O 1
ATOM 11352 N N . PRO H 1 54 ? -29.452 46.187 -60.226 1.00 40.64 54 PRO H N 1
ATOM 11353 C CA . PRO H 1 54 ? -29.472 47.473 -60.932 1.00 41.15 54 PRO H CA 1
ATOM 11354 C C . PRO H 1 54 ? -30.279 47.481 -62.224 1.00 38.92 54 PRO H C 1
ATOM 11355 O O . PRO H 1 54 ? -30.651 46.438 -62.761 1.00 42.11 54 PRO H O 1
ATOM 11359 N N . ALA H 1 55 ? -30.558 48.689 -62.690 1.00 38.26 55 ALA H N 1
ATOM 11360 C CA . ALA H 1 55 ? -30.924 48.946 -64.076 1.00 37.40 55 ALA H CA 1
ATOM 11361 C C . ALA H 1 55 ? -29.938 49.994 -64.585 1.00 40.12 55 ALA H C 1
ATOM 11362 O O . ALA H 1 55 ? -29.437 50.802 -63.806 1.00 44.40 55 ALA H O 1
ATOM 11364 N N . VAL H 1 56 ? -29.641 49.979 -65.877 1.00 38.49 56 VAL H N 1
ATOM 11365 C CA . VAL H 1 56 ? -28.750 50.991 -66.441 1.00 41.81 56 VAL H CA 1
ATOM 11366 C C . VAL H 1 56 ? -29.400 51.716 -67.610 1.00 39.09 56 VAL H C 1
ATOM 11367 O O . VAL H 1 56 ? -30.052 51.096 -68.439 1.00 36.90 56 VAL H O 1
ATOM 11371 N N . VAL H 1 57 ? -29.284 53.040 -67.624 1.00 36.81 57 VAL H N 1
ATOM 11372 C CA . VAL H 1 57 ? -29.706 53.833 -68.770 1.00 38.24 57 VAL H CA 1
ATOM 11373 C C . VAL H 1 57 ? -28.521 54.591 -69.348 1.00 41.96 57 VAL H C 1
ATOM 11374 O O . VAL H 1 57 ? -27.830 55.312 -68.627 1.00 43.55 57 VAL H O 1
ATOM 11378 N N . ASP H 1 58 ? -28.255 54.363 -70.630 1.00 41.49 58 ASP H N 1
ATOM 11379 C CA . ASP H 1 58 ? -27.144 55.004 -71.333 1.00 43.55 58 ASP H CA 1
ATOM 11380 C C . ASP H 1 58 ? -27.639 55.727 -72.588 1.00 45.15 58 ASP H C 1
ATOM 11381 O O . ASP H 1 58 ? -27.703 55.137 -73.664 1.00 45.72 58 ASP H O 1
ATOM 11386 N N . GLY H 1 59 ? -28.045 56.984 -72.455 1.00 47.47 59 GLY H N 1
ATOM 11387 C CA . GLY H 1 59 ? -28.643 57.664 -73.588 1.00 49.65 59 GLY H CA 1
ATOM 11388 C C . GLY H 1 59 ? -29.980 57.047 -73.965 1.00 48.51 59 GLY H C 1
ATOM 11389 O O . GLY H 1 59 ? -30.947 57.051 -73.172 1.00 43.10 59 GLY H O 1
ATOM 11390 N N . ASP H 1 60 ? -30.025 56.516 -75.186 1.00 44.55 60 ASP H N 1
ATOM 11391 C CA . ASP H 1 60 ? -31.215 55.868 -75.723 1.00 45.15 60 ASP H CA 1
ATOM 11392 C C . ASP H 1 60 ? -31.268 54.408 -75.308 1.00 45.34 60 ASP H C 1
ATOM 11393 O O . ASP H 1 60 ? -32.282 53.729 -75.485 1.00 52.16 60 ASP H O 1
ATOM 11398 N N . TYR H 1 61 ? -30.169 53.932 -74.743 1.00 43.54 61 TYR H N 1
ATOM 11399 C CA . TYR H 1 61 ? -30.021 52.516 -74.436 1.00 44.70 61 TYR H CA 1
ATOM 11400 C C . TYR H 1 61 ? -30.315 52.194 -72.992 1.00 41.43 61 TYR H C 1
ATOM 11401 O O . TYR H 1 61 ? -29.961 52.953 -72.092 1.00 43.65 61 TYR H O 1
ATOM 11410 N N . LYS H 1 62 ? -30.996 51.074 -72.789 1.00 39.05 62 LYS H N 1
ATOM 11411 C CA . LYS H 1 62 ? -31.362 50.601 -71.464 1.00 40.85 62 LYS H CA 1
ATOM 11412 C C . LYS H 1 62 ? -30.917 49.153 -71.299 1.00 38.33 62 LYS H C 1
ATOM 11413 O O . LYS H 1 62 ? -31.087 48.362 -72.216 1.00 34.43 62 LYS H O 1
ATOM 11419 N N . ILE H 1 63 ? -30.341 48.805 -70.151 1.00 37.73 63 ILE H N 1
ATOM 11420 C CA . ILE H 1 63 ? -29.946 47.424 -69.913 1.00 33.32 63 ILE H CA 1
ATOM 11421 C C . ILE H 1 63 ? -30.029 47.052 -68.424 1.00 33.21 63 ILE H C 1
ATOM 11422 O O . ILE H 1 63 ? -29.727 47.873 -67.563 1.00 32.18 63 ILE H O 1
ATOM 11427 N N . PHE H 1 64 ? -30.464 45.825 -68.121 1.00 34.24 64 PHE H N 1
ATOM 11428 C CA . PHE H 1 64 ? -30.452 45.333 -66.734 1.00 31.65 64 PHE H CA 1
ATOM 11429 C C . PHE H 1 64 ? -29.815 43.928 -66.651 1.00 35.60 64 PHE H C 1
ATOM 11430 O O . PHE H 1 64 ? -29.341 43.404 -67.658 1.00 34.71 64 PHE H O 1
ATOM 11438 N N . GLU H 1 65 ? -29.851 43.343 -65.451 1.00 36.72 65 GLU H N 1
ATOM 11439 C CA . GLU H 1 65 ? -29.053 42.185 -65.030 1.00 39.54 65 GLU H CA 1
ATOM 11440 C C . GLU H 1 65 ? -27.600 42.580 -64.838 1.00 41.29 65 GLU H C 1
ATOM 11441 O O . GLU H 1 65 ? -26.883 42.863 -65.807 1.00 43.67 65 GLU H O 1
ATOM 11447 N N . SER H 1 66 ? -27.164 42.552 -63.581 1.00 32.23 66 SER H N 1
ATOM 11448 C CA . SER H 1 66 ? -25.868 43.097 -63.194 1.00 34.92 66 SER H CA 1
ATOM 11449 C C . SER H 1 66 ? -24.696 42.545 -64.017 1.00 44.48 66 SER H C 1
ATOM 11450 O O . SER H 1 66 ? -23.816 43.302 -64.416 1.00 41.90 66 SER H O 1
ATOM 11453 N N . ARG H 1 67 ? -24.687 41.245 -64.292 1.00 43.97 67 ARG H N 1
ATOM 11454 C CA . ARG H 1 67 ? -23.548 40.666 -65.005 1.00 41.73 67 ARG H CA 1
ATOM 11455 C C . ARG H 1 67 ? -23.617 40.973 -66.504 1.00 41.59 67 ARG H C 1
ATOM 11456 O O . ARG H 1 67 ? -22.598 40.976 -67.199 1.00 45.45 67 ARG H O 1
ATOM 11464 N N . ALA H 1 68 ? -24.819 41.215 -67.011 1.00 39.11 68 ALA H N 1
ATOM 11465 C CA . ALA H 1 68 ? -24.962 41.634 -68.399 1.00 46.48 68 ALA H CA 1
ATOM 11466 C C . ALA H 1 68 ? -24.418 43.052 -68.565 1.00 45.92 68 ALA H C 1
ATOM 11467 O O . ALA H 1 68 ? -23.769 43.374 -69.566 1.00 48.57 68 ALA H O 1
ATOM 11469 N N . VAL H 1 69 ? -24.667 43.887 -67.566 1.00 38.79 69 VAL H N 1
ATOM 11470 C CA . VAL H 1 69 ? -24.159 45.255 -67.557 1.00 38.94 69 VAL H CA 1
ATOM 11471 C C . VAL H 1 69 ? -22.622 45.233 -67.575 1.00 49.50 69 VAL H C 1
ATOM 11472 O O . VAL H 1 69 ? -21.980 46.010 -68.300 1.00 45.17 69 VAL H O 1
ATOM 11476 N N . MET H 1 70 ? -22.046 44.317 -66.798 1.00 41.41 70 MET H N 1
ATOM 11477 C CA . MET H 1 70 ? -20.610 44.148 -66.779 1.00 44.77 70 MET H CA 1
ATOM 11478 C C . MET H 1 70 ? -20.096 43.884 -68.185 1.00 47.97 70 MET H C 1
ATOM 11479 O O . MET H 1 70 ? -19.169 44.549 -68.664 1.00 51.31 70 MET H O 1
ATOM 11484 N N . ARG H 1 71 ? -20.727 42.922 -68.845 1.00 42.21 71 ARG H N 1
ATOM 11485 C CA . ARG H 1 71 ? -20.296 42.490 -70.163 1.00 46.36 71 ARG H CA 1
ATOM 11486 C C . ARG H 1 71 ? -20.418 43.629 -71.160 1.00 48.12 71 ARG H C 1
ATOM 11487 O O . ARG H 1 71 ? -19.512 43.858 -71.968 1.00 42.06 71 ARG H O 1
ATOM 11495 N N . TYR H 1 72 ? -21.534 44.350 -71.098 1.00 45.12 72 TYR H N 1
ATOM 11496 C CA . TYR H 1 72 ? -21.755 45.485 -72.000 1.00 47.88 72 TYR H CA 1
ATOM 11497 C C . TYR H 1 72 ? -20.699 46.591 -71.827 1.00 44.33 72 TYR H C 1
ATOM 11498 O O . TYR H 1 72 ? -20.119 47.056 -72.803 1.00 52.46 72 TYR H O 1
ATOM 11507 N N . VAL H 1 73 ? -20.431 46.984 -70.586 1.00 46.49 73 VAL H N 1
ATOM 11508 C CA . VAL H 1 73 ? -19.458 48.033 -70.308 1.00 43.75 73 VAL H CA 1
ATOM 11509 C C . VAL H 1 73 ? -18.056 47.630 -70.762 1.00 48.96 73 VAL H C 1
ATOM 11510 O O . VAL H 1 73 ? -17.361 48.400 -71.433 1.00 52.69 73 VAL H O 1
ATOM 11514 N N . ALA H 1 74 ? -17.662 46.407 -70.429 1.00 49.25 74 ALA H N 1
ATOM 11515 C CA . ALA H 1 74 ? -16.329 45.909 -70.778 1.00 55.76 74 ALA H CA 1
ATOM 11516 C C . ALA H 1 74 ? -16.146 45.808 -72.294 1.00 51.61 74 ALA H C 1
ATOM 11517 O O . ALA H 1 74 ? -15.043 45.958 -72.793 1.00 56.71 74 ALA H O 1
ATOM 11519 N N . GLU H 1 75 ? -17.229 45.554 -73.022 1.00 53.68 75 GLU H N 1
ATOM 11520 C CA . GLU H 1 75 ? -17.160 45.468 -74.481 1.00 58.49 75 GLU H CA 1
ATOM 11521 C C . GLU H 1 75 ? -17.234 46.859 -75.136 1.00 60.12 75 GLU H C 1
ATOM 11522 O O . GLU H 1 75 ? -16.479 47.152 -76.066 1.00 63.16 75 GLU H O 1
ATOM 11528 N N . LYS H 1 76 ? -18.134 47.716 -74.655 1.00 58.75 76 LYS H N 1
ATOM 11529 C CA . LYS H 1 76 ? -18.243 49.075 -75.190 1.00 59.35 76 LYS H CA 1
ATOM 11530 C C . LYS H 1 76 ? -16.949 49.878 -74.998 1.00 59.24 76 LYS H C 1
ATOM 11531 O O . LYS H 1 76 ? -16.551 50.673 -75.849 1.00 57.74 76 LYS H O 1
ATOM 11537 N N . TYR H 1 77 ? -16.308 49.665 -73.859 1.00 55.85 77 TYR H N 1
ATOM 11538 C CA . TYR H 1 77 ? -15.107 50.391 -73.497 1.00 52.41 77 TYR H CA 1
ATOM 11539 C C . TYR H 1 77 ? -13.862 49.485 -73.459 1.00 57.70 77 TYR H C 1
ATOM 11540 O O . TYR H 1 77 ? -12.931 49.725 -72.686 1.00 57.49 77 TYR H O 1
ATOM 11549 N N . ARG H 1 78 ? -13.849 48.461 -74.309 1.00 55.29 78 ARG H N 1
ATOM 11550 C CA . ARG H 1 78 ? -12.804 47.431 -74.269 1.00 67.23 78 ARG H CA 1
ATOM 11551 C C . ARG H 1 78 ? -11.374 47.965 -74.402 1.00 74.01 78 ARG H C 1
ATOM 11552 O O . ARG H 1 78 ? -10.461 47.468 -73.743 1.00 83.62 78 ARG H O 1
ATOM 11560 N N . SER H 1 79 ? -11.178 48.963 -75.258 1.00 72.52 79 SER H N 1
ATOM 11561 C CA . SER H 1 79 ? -9.824 49.430 -75.580 1.00 74.05 79 SER H CA 1
ATOM 11562 C C . SER H 1 79 ? -9.183 50.277 -74.480 1.00 80.54 79 SER H C 1
ATOM 11563 O O . SER H 1 79 ? -7.994 50.568 -74.541 1.00 90.44 79 SER H O 1
ATOM 11566 N N . GLN H 1 80 ? -9.967 50.708 -73.498 1.00 79.93 80 GLN H N 1
ATOM 11567 C CA . GLN H 1 80 ? -9.420 51.506 -72.405 1.00 75.89 80 GLN H CA 1
ATOM 11568 C C . GLN H 1 80 ? -9.427 50.694 -71.113 1.00 69.32 80 GLN H C 1
ATOM 11569 O O . GLN H 1 80 ? -10.263 49.814 -70.939 1.00 68.36 80 GLN H O 1
ATOM 11575 N N . GLY H 1 81 ? -8.448 50.934 -70.247 1.00 64.07 81 GLY H N 1
ATOM 11576 C CA . GLY H 1 81 ? -8.330 50.172 -69.016 1.00 56.02 81 GLY H CA 1
ATOM 11577 C C . GLY H 1 81 ? -7.927 48.731 -69.261 1.00 64.28 81 GLY H C 1
ATOM 11578 O O . GLY H 1 81 ? -7.564 48.361 -70.380 1.00 65.72 81 GLY H O 1
ATOM 11579 N N . PRO H 1 82 ? -7.999 47.898 -68.215 1.00 61.58 82 PRO H N 1
ATOM 11580 C CA . PRO H 1 82 ? -7.701 46.466 -68.338 1.00 59.89 82 PRO H CA 1
ATOM 11581 C C . PRO H 1 82 ? -8.726 45.768 -69.224 1.00 56.75 82 PRO H C 1
ATOM 11582 O O . PRO H 1 82 ? -9.874 46.216 -69.291 1.00 52.08 82 PRO H O 1
ATOM 11586 N N . ASP H 1 83 ? -8.326 44.714 -69.924 1.00 54.81 83 ASP H N 1
ATOM 11587 C CA . ASP H 1 83 ? -9.292 43.977 -70.724 1.00 64.37 83 ASP H CA 1
ATOM 11588 C C . ASP H 1 83 ? -9.900 42.906 -69.839 1.00 60.12 83 ASP H C 1
ATOM 11589 O O . ASP H 1 83 ? -9.313 41.839 -69.642 1.00 57.23 83 ASP H O 1
ATOM 11594 N N . LEU H 1 84 ? -11.082 43.201 -69.305 1.00 53.65 84 LEU H N 1
ATOM 11595 C CA . LEU H 1 84 ? -11.713 42.322 -68.337 1.00 57.18 84 LEU H CA 1
ATOM 11596 C C . LEU H 1 84 ? -12.372 41.126 -69.016 1.00 59.80 84 LEU H C 1
ATOM 11597 O O . LEU H 1 84 ? -12.932 40.256 -68.350 1.00 57.56 84 LEU H O 1
ATOM 11602 N N . LEU H 1 85 ? -12.276 41.076 -70.341 1.00 60.58 85 LEU H N 1
ATOM 11603 C CA . LEU H 1 85 ? -12.852 39.980 -71.111 1.00 56.16 85 LEU H CA 1
ATOM 11604 C C . LEU H 1 85 ? -11.780 39.011 -71.620 1.00 56.47 85 LEU H C 1
ATOM 11605 O O . LEU H 1 85 ? -12.092 38.015 -72.276 1.00 60.62 85 LEU H O 1
ATOM 11610 N N . GLY H 1 86 ? -10.521 39.299 -71.309 1.00 54.89 86 GLY H N 1
ATOM 11611 C CA . GLY H 1 86 ? -9.407 38.544 -71.865 1.00 57.18 86 GLY H CA 1
ATOM 11612 C C . GLY H 1 86 ? -9.103 38.984 -73.286 1.00 65.10 86 GLY H C 1
ATOM 11613 O O . GLY H 1 86 ? -9.762 39.875 -73.818 1.00 70.00 86 GLY H O 1
ATOM 11614 N N . LYS H 1 87 ? -8.103 38.369 -73.910 1.00 65.48 87 LYS H N 1
ATOM 11615 C CA . LYS H 1 87 ? -7.694 38.783 -75.252 1.00 72.25 87 LYS H CA 1
ATOM 11616 C C . LYS H 1 87 ? -8.303 37.904 -76.344 1.00 74.26 87 LYS H C 1
ATOM 11617 O O . LYS H 1 87 ? -8.710 38.400 -77.390 1.00 78.02 87 LYS H O 1
ATOM 11619 N N . THR H 1 88 ? -8.341 36.599 -76.104 1.00 71.64 88 THR H N 1
ATOM 11620 C CA . THR H 1 88 ? -8.803 35.647 -77.111 1.00 71.33 88 THR H CA 1
ATOM 11621 C C . THR H 1 88 ? -10.210 35.117 -76.858 1.00 61.86 88 THR H C 1
ATOM 11622 O O . THR H 1 88 ? -10.773 35.322 -75.783 1.00 59.23 88 THR H O 1
ATOM 11626 N N . VAL H 1 89 ? -10.764 34.417 -77.848 1.00 62.99 89 VAL H N 1
ATOM 11627 C CA . VAL H 1 89 ? -12.066 33.771 -77.702 1.00 71.05 89 VAL H CA 1
ATOM 11628 C C . VAL H 1 89 ? -12.013 32.699 -76.620 1.00 71.16 89 VAL H C 1
ATOM 11629 O O . VAL H 1 89 ? -12.948 32.547 -75.823 1.00 62.71 89 VAL H O 1
ATOM 11633 N N . GLU H 1 90 ? -10.900 31.978 -76.575 1.00 61.83 90 GLU H N 1
ATOM 11634 C CA . GLU H 1 90 ? -10.703 30.978 -75.542 1.00 64.02 90 GLU H CA 1
ATOM 11635 C C . GLU H 1 90 ? -10.682 31.643 -74.161 1.00 65.30 90 GLU H C 1
ATOM 11636 O O . GLU H 1 90 ? -11.304 31.142 -73.222 1.00 58.68 90 GLU H O 1
ATOM 11638 N N . ASP H 1 91 ? -10.001 32.783 -74.050 1.00 68.01 91 ASP H N 1
ATOM 11639 C CA . ASP H 1 91 ? -9.989 33.563 -72.808 1.00 62.24 91 ASP H CA 1
ATOM 11640 C C . ASP H 1 91 ? -11.387 33.962 -72.380 1.00 65.40 91 ASP H C 1
ATOM 11641 O O . ASP H 1 91 ? -11.747 33.838 -71.209 1.00 67.65 91 ASP H O 1
ATOM 11646 N N . ARG H 1 92 ? -12.161 34.485 -73.322 1.00 62.63 92 ARG H N 1
ATOM 11647 C CA . ARG H 1 92 ? -13.494 34.927 -72.991 1.00 61.84 92 ARG H CA 1
ATOM 11648 C C . ARG H 1 92 ? -14.368 33.763 -72.534 1.00 60.89 92 ARG H C 1
ATOM 11649 O O . ARG H 1 92 ? -15.180 33.915 -71.617 1.00 59.92 92 ARG H O 1
ATOM 11657 N N . GLY H 1 93 ? -14.173 32.603 -73.155 1.00 63.83 93 GLY H N 1
ATOM 11658 C CA . GLY H 1 93 ? -14.901 31.407 -72.776 1.00 63.21 93 GLY H CA 1
ATOM 11659 C C . GLY H 1 93 ? -14.765 31.105 -71.298 1.00 59.27 93 GLY H C 1
ATOM 11660 O O . GLY H 1 93 ? -15.751 30.788 -70.634 1.00 57.20 93 GLY H O 1
ATOM 11661 N N . GLN H 1 94 ? -13.547 31.227 -70.781 1.00 57.19 94 GLN H N 1
ATOM 11662 C CA . GLN H 1 94 ? -13.278 30.998 -69.364 1.00 56.66 94 GLN H CA 1
ATOM 11663 C C . GLN H 1 94 ? -13.890 32.085 -68.477 1.00 52.86 94 GLN H C 1
ATOM 11664 O O . GLN H 1 94 ? -14.348 31.805 -67.371 1.00 51.99 94 GLN H O 1
ATOM 11670 N N . VAL H 1 95 ? -13.878 33.325 -68.951 1.00 51.22 95 VAL H N 1
ATOM 11671 C CA . VAL H 1 95 ? -14.507 34.411 -68.215 1.00 46.88 95 VAL H CA 1
ATOM 11672 C C . VAL H 1 95 ? -16.007 34.168 -68.095 1.00 48.24 95 VAL H C 1
ATOM 11673 O O . VAL H 1 95 ? -16.582 34.275 -67.006 1.00 49.95 95 VAL H O 1
ATOM 11677 N N . GLU H 1 96 ? -16.639 33.848 -69.221 1.00 51.48 96 GLU H N 1
ATOM 11678 C CA . GLU H 1 96 ? -18.072 33.560 -69.240 1.00 54.89 96 GLU H CA 1
ATOM 11679 C C . GLU H 1 96 ? -18.379 32.356 -68.353 1.00 49.95 96 GLU H C 1
ATOM 11680 O O . GLU H 1 96 ? -19.392 32.327 -67.667 1.00 45.67 96 GLU H O 1
ATOM 11686 N N . GLN H 1 97 ? -17.488 31.367 -68.380 1.00 48.18 97 GLN H N 1
ATOM 11687 C CA . GLN H 1 97 ? -17.625 30.159 -67.579 1.00 45.32 97 GLN H CA 1
ATOM 11688 C C . GLN H 1 97 ? -17.760 30.486 -66.108 1.00 47.50 97 GLN H C 1
ATOM 11689 O O . GLN H 1 97 ? -18.748 30.115 -65.467 1.00 50.51 97 GLN H O 1
ATOM 11695 N N . TRP H 1 98 ? -16.780 31.209 -65.577 1.00 45.11 98 TRP H N 1
ATOM 11696 C CA . TRP H 1 98 ? -16.769 31.486 -64.148 1.00 48.82 98 TRP H CA 1
ATOM 11697 C C . TRP H 1 98 ? -17.811 32.540 -63.752 1.00 49.12 98 TRP H C 1
ATOM 11698 O O . TRP H 1 98 ? -18.255 32.584 -62.603 1.00 43.63 98 TRP H O 1
ATOM 11709 N N . LEU H 1 99 ? -18.202 33.379 -64.704 1.00 48.02 99 LEU H N 1
ATOM 11710 C CA . LEU H 1 99 ? -19.309 34.296 -64.478 1.00 48.51 99 LEU H CA 1
ATOM 11711 C C . LEU H 1 99 ? -20.587 33.517 -64.246 1.00 46.11 99 LEU H C 1
ATOM 11712 O O . LEU H 1 99 ? -21.407 33.881 -63.405 1.00 45.72 99 LEU H O 1
ATOM 11717 N N . ASP H 1 100 ? -20.768 32.454 -65.022 1.00 49.00 100 ASP H N 1
ATOM 11718 C CA . ASP H 1 100 ? -21.952 31.620 -64.879 0.95 50.49 100 ASP H CA 1
ATOM 11719 C C . ASP H 1 100 ? -21.879 30.750 -63.634 1.00 46.33 100 ASP H C 1
ATOM 11720 O O . ASP H 1 100 ? -22.897 30.517 -62.985 0.96 43.35 100 ASP H O 1
ATOM 11725 N N . VAL H 1 101 ? -20.678 30.293 -63.292 1.00 43.71 101 VAL H N 1
ATOM 11726 C CA . VAL H 1 101 ? -20.474 29.598 -62.025 1.00 47.45 101 VAL H CA 1
ATOM 11727 C C . VAL H 1 101 ? -20.893 30.512 -60.871 1.00 49.75 101 VAL H C 1
ATOM 11728 O O . VAL H 1 101 ? -21.566 30.079 -59.929 1.00 45.65 101 VAL H O 1
ATOM 11732 N N . GLU H 1 102 ? -20.499 31.780 -60.953 1.00 46.80 102 GLU H N 1
ATOM 11733 C CA . GLU H 1 102 ? -20.872 32.754 -59.935 1.00 44.89 102 GLU H CA 1
ATOM 11734 C C . GLU H 1 102 ? -22.391 32.892 -59.837 1.00 39.78 102 GLU H C 1
ATOM 11735 O O . GLU H 1 102 ? -22.944 32.806 -58.763 1.00 41.33 102 GLU H O 1
ATOM 11741 N N . ALA H 1 103 ? -23.052 33.105 -60.969 1.00 37.11 103 ALA H N 1
ATOM 11742 C CA . ALA H 1 103 ? -24.493 33.341 -61.001 1.00 39.58 103 ALA H CA 1
ATOM 11743 C C . ALA H 1 103 ? -25.361 32.158 -60.560 1.00 47.05 103 ALA H C 1
ATOM 11744 O O . ALA H 1 103 ? -26.380 32.348 -59.894 1.00 48.42 103 ALA H O 1
ATOM 11746 N N . THR H 1 104 ? -24.970 30.950 -60.953 1.00 42.49 104 THR H N 1
ATOM 11747 C CA . THR H 1 104 ? -25.838 29.787 -60.822 1.00 44.95 104 THR H CA 1
ATOM 11748 C C . THR H 1 104 ? -25.420 28.848 -59.703 1.00 46.34 104 THR H C 1
ATOM 11749 O O . THR H 1 104 ? -26.165 27.952 -59.337 1.00 47.17 104 THR H O 1
ATOM 11753 N N . THR H 1 105 ? -24.195 29.005 -59.219 1.00 45.44 105 THR H N 1
ATOM 11754 C CA . THR H 1 105 ? -23.611 28.015 -58.326 1.00 43.97 105 THR H CA 1
ATOM 11755 C C . THR H 1 105 ? -23.065 28.656 -57.050 1.00 42.09 105 THR H C 1
ATOM 11756 O O . THR H 1 105 ? -23.249 28.121 -55.958 1.00 38.96 105 THR H O 1
ATOM 11760 N N . TYR H 1 106 ? -22.347 29.769 -57.192 1.00 41.58 106 TYR H N 1
ATOM 11761 C CA . TYR H 1 106 ? -21.746 30.433 -56.031 1.00 38.93 106 TYR H CA 1
ATOM 11762 C C . TYR H 1 106 ? -22.732 31.333 -55.284 1.00 48.64 106 TYR H C 1
ATOM 11763 O O . TYR H 1 106 ? -22.906 31.219 -54.068 1.00 48.23 106 TYR H O 1
ATOM 11772 N N . HIS H 1 107 ? -23.375 32.232 -56.017 1.00 48.12 107 HIS H N 1
ATOM 11773 C CA . HIS H 1 107 ? -24.223 33.237 -55.397 1.00 44.91 107 HIS H CA 1
ATOM 11774 C C . HIS H 1 107 ? -25.486 32.705 -54.679 1.00 39.66 107 HIS H C 1
ATOM 11775 O O . HIS H 1 107 ? -25.800 33.186 -53.594 1.00 43.39 107 HIS H O 1
ATOM 11782 N N . PRO H 1 108 ? -26.223 31.732 -55.277 1.00 41.88 108 PRO H N 1
ATOM 11783 C CA . PRO H 1 108 ? -27.479 31.310 -54.626 1.00 44.08 108 PRO H CA 1
ATOM 11784 C C . PRO H 1 108 ? -27.316 30.754 -53.202 1.00 42.55 108 PRO H C 1
ATOM 11785 O O . PRO H 1 108 ? -28.113 31.134 -52.352 1.00 44.85 108 PRO H O 1
ATOM 11789 N N . PRO H 1 109 ? -26.338 29.856 -52.945 1.00 42.46 109 PRO H N 1
ATOM 11790 C CA . PRO H 1 109 ? -26.205 29.494 -51.528 1.00 40.29 109 PRO H CA 1
ATOM 11791 C C . PRO H 1 109 ? -25.655 30.651 -50.668 1.00 44.25 109 PRO H C 1
ATOM 11792 O O . PRO H 1 109 ? -25.996 30.746 -49.482 1.00 39.94 109 PRO H O 1
ATOM 11796 N N . LEU H 1 110 ? -24.813 31.510 -51.244 1.00 41.30 110 LEU H N 1
ATOM 11797 C CA . LEU H 1 110 ? -24.309 32.646 -50.481 1.00 43.63 110 LEU H CA 1
ATOM 11798 C C . LEU H 1 110 ? -25.446 33.607 -50.108 1.00 39.75 110 LEU H C 1
ATOM 11799 O O . LEU H 1 110 ? -25.509 34.101 -48.983 1.00 44.23 110 LEU H O 1
ATOM 11804 N N . LEU H 1 111 ? -26.349 33.839 -51.055 1.00 37.71 111 LEU H N 1
ATOM 11805 C CA . LEU H 1 111 ? -27.504 34.698 -50.829 1.00 44.74 111 LEU H CA 1
ATOM 11806 C C . LEU H 1 111 ? -28.425 34.148 -49.749 1.00 48.44 111 LEU H C 1
ATOM 11807 O O . LEU H 1 111 ? -28.882 34.874 -48.874 1.00 48.59 111 LEU H O 1
ATOM 11812 N N . ASN H 1 112 ? -28.678 32.849 -49.823 1.00 52.00 112 ASN H N 1
ATOM 11813 C CA . ASN H 1 112 ? -29.511 32.159 -48.851 1.00 51.75 112 ASN H CA 1
ATOM 11814 C C . ASN H 1 112 ? -28.912 32.282 -47.459 1.00 55.52 112 ASN H C 1
ATOM 11815 O O . ASN H 1 112 ? -29.613 32.544 -46.488 1.00 55.34 112 ASN H O 1
ATOM 11820 N N . LEU H 1 113 ? -27.597 32.122 -47.379 1.00 58.20 113 LEU H N 1
ATOM 11821 C CA . LEU H 1 113 ? -26.895 32.249 -46.112 1.00 58.37 113 LEU H CA 1
ATOM 11822 C C . LEU H 1 113 ? -27.029 33.647 -45.521 1.00 59.41 113 LEU H C 1
ATOM 11823 O O . LEU H 1 113 ? -27.336 33.808 -44.336 1.00 65.51 113 LEU H O 1
ATOM 11828 N N . THR H 1 114 ? -26.815 34.657 -46.353 1.00 49.43 114 THR H N 1
ATOM 11829 C CA . THR H 1 114 ? -26.928 36.035 -45.902 1.00 47.64 114 THR H CA 1
ATOM 11830 C C . THR H 1 114 ? -28.351 36.357 -45.384 1.00 53.15 114 THR H C 1
ATOM 11831 O O . THR H 1 114 ? -28.493 36.983 -44.338 1.00 50.84 114 THR H O 1
ATOM 11835 N N . LEU H 1 115 ? -29.397 35.907 -46.084 1.00 52.25 115 LEU H N 1
ATOM 11836 C CA . LEU H 1 115 ? -30.772 36.201 -45.649 1.00 53.84 115 LEU H CA 1
ATOM 11837 C C . LEU H 1 115 ? -31.044 35.536 -44.332 1.00 51.25 115 LEU H C 1
ATOM 11838 O O . LEU H 1 115 ? -31.663 36.130 -43.452 1.00 63.58 115 LEU H O 1
ATOM 11843 N N . HIS H 1 116 ? -30.591 34.300 -44.189 1.00 48.30 116 HIS H N 1
ATOM 11844 C CA . HIS H 1 116 ? -30.923 33.517 -43.005 1.00 55.05 116 HIS H CA 1
ATOM 11845 C C . HIS H 1 116 ? -30.117 34.018 -41.813 1.00 62.50 116 HIS H C 1
ATOM 11846 O O . HIS H 1 116 ? -30.412 33.685 -40.668 1.00 70.43 116 HIS H O 1
ATOM 11848 N N . ILE H 1 117 ? -29.137 34.873 -42.078 1.00 64.34 117 ILE H N 1
ATOM 11849 C CA . ILE H 1 117 ? -28.364 35.486 -41.004 1.00 68.70 117 ILE H CA 1
ATOM 11850 C C . ILE H 1 117 ? -28.796 36.912 -40.659 1.00 71.34 117 ILE H C 1
ATOM 11851 O O . ILE H 1 117 ? -28.891 37.243 -39.475 1.00 73.25 117 ILE H O 1
ATOM 11856 N N . MET H 1 118 ? -29.099 37.747 -41.652 1.00 68.36 118 MET H N 1
ATOM 11857 C CA . MET H 1 118 ? -29.571 39.092 -41.322 1.00 67.37 118 MET H CA 1
ATOM 11858 C C . MET H 1 118 ? -30.961 39.041 -40.690 1.00 65.69 118 MET H C 1
ATOM 11859 O O . MET H 1 118 ? -31.357 39.964 -39.984 1.00 72.16 118 MET H O 1
ATOM 11864 N N . PHE H 1 119 ? -31.710 37.977 -40.955 1.00 58.91 119 PHE H N 1
ATOM 11865 C CA . PHE H 1 119 ? -32.966 37.760 -40.252 1.00 57.76 119 PHE H CA 1
ATOM 11866 C C . PHE H 1 119 ? -32.804 36.671 -39.201 1.00 53.18 119 PHE H C 1
ATOM 11867 O O . PHE H 1 119 ? -33.774 36.258 -38.580 1.00 58.14 119 PHE H O 1
ATOM 11875 N N . LEU H 1 131 ? -30.483 24.709 -40.241 1.00 85.07 131 LEU H N 1
ATOM 11876 C CA . LEU H 1 131 ? -30.922 25.276 -41.513 1.00 86.93 131 LEU H CA 1
ATOM 11877 C C . LEU H 1 131 ? -29.882 26.250 -42.073 1.00 88.71 131 LEU H C 1
ATOM 11878 O O . LEU H 1 131 ? -29.577 26.231 -43.269 1.00 83.66 131 LEU H O 1
ATOM 11880 N N . ILE H 1 132 ? -29.363 27.116 -41.204 1.00 89.67 132 ILE H N 1
ATOM 11881 C CA . ILE H 1 132 ? -28.275 28.024 -41.558 1.00 81.96 132 ILE H CA 1
ATOM 11882 C C . ILE H 1 132 ? -27.079 27.176 -41.983 1.00 74.63 132 ILE H C 1
ATOM 11883 O O . ILE H 1 132 ? -26.431 27.449 -42.992 1.00 69.77 132 ILE H O 1
ATOM 11885 N N . LYS H 1 133 ? -26.816 26.137 -41.193 1.00 72.43 133 LYS H N 1
ATOM 11886 C CA . LYS H 1 133 ? -25.723 25.196 -41.424 1.00 70.87 133 LYS H CA 1
ATOM 11887 C C . LYS H 1 133 ? -25.803 24.495 -42.779 1.00 76.76 133 LYS H C 1
ATOM 11888 O O . LYS H 1 133 ? -24.779 24.309 -43.440 1.00 78.20 133 LYS H O 1
ATOM 11890 N N . GLU H 1 134 ? -27.003 24.095 -43.191 1.00 79.27 134 GLU H N 1
ATOM 11891 C CA . GLU H 1 134 ? -27.152 23.400 -44.466 1.00 75.06 134 GLU H CA 1
ATOM 11892 C C . GLU H 1 134 ? -26.731 24.320 -45.610 1.00 73.46 134 GLU H C 1
ATOM 11893 O O . GLU H 1 134 ? -26.048 23.894 -46.544 1.00 70.47 134 GLU H O 1
ATOM 11895 N N . SER H 1 135 ? -27.118 25.588 -45.517 1.00 74.81 135 SER H N 1
ATOM 11896 C CA . SER H 1 135 ? -26.758 26.574 -46.530 1.00 73.09 135 SER H CA 1
ATOM 11897 C C . SER H 1 135 ? -25.250 26.809 -46.534 1.00 68.28 135 SER H C 1
ATOM 11898 O O . SER H 1 135 ? -24.617 26.932 -47.586 1.00 61.34 135 SER H O 1
ATOM 11901 N N . GLU H 1 136 ? -24.684 26.856 -45.336 1.00 63.01 136 GLU H N 1
ATOM 11902 C CA . GLU H 1 136 ? -23.265 27.085 -45.169 1.00 62.99 136 GLU H CA 1
ATOM 11903 C C . GLU H 1 136 ? -22.451 25.951 -45.787 1.00 62.39 136 GLU H C 1
ATOM 11904 O O . GLU H 1 136 ? -21.425 26.192 -46.433 1.00 59.75 136 GLU H O 1
ATOM 11910 N N . GLU H 1 137 ? -22.906 24.719 -45.560 1.00 59.42 137 GLU H N 1
ATOM 11911 C CA . GLU H 1 137 ? -22.250 23.523 -46.097 1.00 55.73 137 GLU H CA 1
ATOM 11912 C C . GLU H 1 137 ? -22.180 23.549 -47.621 1.00 53.89 137 GLU H C 1
ATOM 11913 O O . GLU H 1 137 ? -21.147 23.199 -48.201 1.00 54.79 137 GLU H O 1
ATOM 11915 N N . LYS H 1 138 ? -23.272 23.952 -48.267 1.00 50.41 138 LYS H N 1
ATOM 11916 C CA . LYS H 1 138 ? -23.298 24.029 -49.727 1.00 53.68 138 LYS H CA 1
ATOM 11917 C C . LYS H 1 138 ? -22.274 25.053 -50.243 1.00 55.66 138 LYS H C 1
ATOM 11918 O O . LYS H 1 138 ? -21.512 24.761 -51.177 1.00 54.26 138 LYS H O 1
ATOM 11920 N N . LEU H 1 139 ? -22.242 26.237 -49.627 1.00 51.39 139 LEU H N 1
ATOM 11921 C CA . LEU H 1 139 ? -21.278 27.265 -50.017 1.00 49.54 139 LEU H CA 1
ATOM 11922 C C . LEU H 1 139 ? -19.849 26.787 -49.764 1.00 49.74 139 LEU H C 1
ATOM 11923 O O . LEU H 1 139 ? -18.948 27.041 -50.569 1.00 52.11 139 LEU H O 1
ATOM 11928 N N . ALA H 1 140 ? -19.648 26.075 -48.660 1.00 45.17 140 ALA H N 1
ATOM 11929 C CA . ALA H 1 140 ? -18.324 25.555 -48.341 1.00 43.76 140 ALA H CA 1
ATOM 11930 C C . ALA H 1 140 ? -17.855 24.595 -49.441 1.00 50.46 140 ALA H C 1
ATOM 11931 O O . ALA H 1 140 ? -16.694 24.629 -49.850 1.00 59.71 140 ALA H O 1
ATOM 11933 N N . GLY H 1 141 ? -18.771 23.762 -49.927 1.00 47.62 141 GLY H N 1
ATOM 11934 C CA . GLY H 1 141 ? -18.482 22.833 -51.005 1.00 54.38 141 GLY H CA 1
ATOM 11935 C C . GLY H 1 141 ? -18.047 23.528 -52.286 1.00 55.97 141 GLY H C 1
ATOM 11936 O O . GLY H 1 141 ? -17.105 23.087 -52.953 1.00 58.93 141 GLY H O 1
ATOM 11937 N N . VAL H 1 142 ? -18.747 24.604 -52.636 1.00 51.40 142 VAL H N 1
ATOM 11938 C CA . VAL H 1 142 ? -18.394 25.425 -53.787 1.00 51.68 142 VAL H CA 1
ATOM 11939 C C . VAL H 1 142 ? -16.997 26.029 -53.588 1.00 56.15 142 VAL H C 1
ATOM 11940 O O . VAL H 1 142 ? -16.172 26.060 -54.509 1.00 53.42 142 VAL H O 1
ATOM 11944 N N . LEU H 1 143 ? -16.740 26.512 -52.379 1.00 55.62 143 LEU H N 1
ATOM 11945 C CA . LEU H 1 143 ? -15.453 27.113 -52.059 1.00 55.62 143 LEU H CA 1
ATOM 11946 C C . LEU H 1 143 ? -14.316 26.088 -52.111 1.00 57.95 143 LEU H C 1
ATOM 11947 O O . LEU H 1 143 ? -13.162 26.432 -52.391 1.00 56.93 143 LEU H O 1
ATOM 11952 N N . ASP H 1 144 ? -14.643 24.832 -51.821 1.00 55.32 144 ASP H N 1
ATOM 11953 C CA . ASP H 1 144 ? -13.676 23.746 -51.938 1.00 52.75 144 ASP H CA 1
ATOM 11954 C C . ASP H 1 144 ? -13.239 23.563 -53.395 1.00 53.79 144 ASP H C 1
ATOM 11955 O O . ASP H 1 144 ? -12.064 23.333 -53.672 1.00 55.26 144 ASP H O 1
ATOM 11960 N N . VAL H 1 145 ? -14.186 23.681 -54.323 1.00 55.18 145 VAL H N 1
ATOM 11961 C CA . VAL H 1 145 ? -13.876 23.601 -55.750 1.00 53.67 145 VAL H CA 1
ATOM 11962 C C . VAL H 1 145 ? -13.001 24.784 -56.189 1.00 56.67 145 VAL H C 1
ATOM 11963 O O . VAL H 1 145 ? -12.004 24.607 -56.900 1.00 58.47 145 VAL H O 1
ATOM 11967 N N . TYR H 1 146 ? -13.388 25.985 -55.761 1.00 49.69 146 TYR H N 1
ATOM 11968 C CA . TYR H 1 146 ? -12.612 27.192 -56.017 1.00 47.90 146 TYR H CA 1
ATOM 11969 C C . TYR H 1 146 ? -11.201 27.051 -55.457 1.00 48.64 146 TYR H C 1
ATOM 11970 O O . TYR H 1 146 ? -10.225 27.445 -56.103 1.00 49.49 146 TYR H O 1
ATOM 11979 N N . GLU H 1 147 ? -11.094 26.496 -54.248 1.00 50.12 147 GLU H N 1
ATOM 11980 C CA . GLU H 1 147 ? -9.792 26.346 -53.598 1.00 51.04 147 GLU H CA 1
ATOM 11981 C C . GLU H 1 147 ? -8.856 25.470 -54.427 1.00 52.70 147 GLU H C 1
ATOM 11982 O O . GLU H 1 147 ? -7.695 25.820 -54.642 1.00 52.59 147 GLU H O 1
ATOM 11988 N N . ALA H 1 148 ? -9.367 24.335 -54.895 1.00 56.09 148 ALA H N 1
ATOM 11989 C CA . ALA H 1 148 ? -8.573 23.435 -55.730 1.00 60.49 148 ALA H CA 1
ATOM 11990 C C . ALA H 1 148 ? -8.181 24.109 -57.047 1.00 58.75 148 ALA H C 1
ATOM 11991 O O . ALA H 1 148 ? -7.043 23.974 -57.504 1.00 52.94 148 ALA H O 1
ATOM 11993 N N . HIS H 1 149 ? -9.127 24.832 -57.648 1.00 54.63 149 HIS H N 1
ATOM 11994 C CA . HIS H 1 149 ? -8.891 25.520 -58.919 1.00 57.48 149 HIS H CA 1
ATOM 11995 C C . HIS H 1 149 ? -7.894 26.678 -58.817 1.00 57.09 149 HIS H C 1
ATOM 11996 O O . HIS H 1 149 ? -6.986 26.799 -59.641 1.00 50.65 149 HIS H O 1
ATOM 12003 N N . LEU H 1 150 ? -8.074 27.529 -57.808 1.00 54.77 150 LEU H N 1
ATOM 12004 C CA . LEU H 1 150 ? -7.223 28.702 -57.638 1.00 55.28 150 LEU H CA 1
ATOM 12005 C C . LEU H 1 150 ? -5.817 28.327 -57.200 1.00 54.71 150 LEU H C 1
ATOM 12006 O O . LEU H 1 150 ? -4.913 29.148 -57.236 1.00 59.32 150 LEU H O 1
ATOM 12011 N N . SER H 1 151 ? -5.627 27.078 -56.801 1.00 57.98 151 SER H N 1
ATOM 12012 C CA . SER H 1 151 ? -4.296 26.622 -56.436 1.00 65.63 151 SER H CA 1
ATOM 12013 C C . SER H 1 151 ? -3.465 26.377 -57.691 1.00 67.78 151 SER H C 1
ATOM 12014 O O . SER H 1 151 ? -2.246 26.259 -57.617 1.00 68.07 151 SER H O 1
ATOM 12017 N N . LYS H 1 152 ? -4.128 26.309 -58.844 1.00 68.42 152 LYS H N 1
ATOM 12018 C CA . LYS H 1 152 ? -3.429 26.098 -60.113 1.00 69.75 152 LYS H CA 1
ATOM 12019 C C . LYS H 1 152 ? -3.647 27.265 -61.084 1.00 71.51 152 LYS H C 1
ATOM 12020 O O . LYS H 1 152 ? -2.998 27.348 -62.129 1.00 70.68 152 LYS H O 1
ATOM 12022 N N . SER H 1 153 ? -4.545 28.179 -60.727 1.00 69.39 153 SER H N 1
ATOM 12023 C CA . SER H 1 153 ? -4.852 29.316 -61.592 1.00 63.42 153 SER H CA 1
ATOM 12024 C C . SER H 1 153 ? -4.851 30.598 -60.760 1.00 61.31 153 SER H C 1
ATOM 12025 O O . SER H 1 153 ? -5.488 30.652 -59.703 1.00 56.54 153 SER H O 1
ATOM 12028 N N . LYS H 1 154 ? -4.143 31.624 -61.237 1.00 54.66 154 LYS H N 1
ATOM 12029 C CA . LYS H 1 154 ? -3.961 32.850 -60.461 1.00 56.80 154 LYS H CA 1
ATOM 12030 C C . LYS H 1 154 ? -5.294 33.552 -60.211 1.00 60.88 154 LYS H C 1
ATOM 12031 O O . LYS H 1 154 ? -5.595 33.944 -59.081 1.00 60.11 154 LYS H O 1
ATOM 12037 N N . TYR H 1 155 ? -6.079 33.705 -61.273 1.00 61.61 155 TYR H N 1
ATOM 12038 C CA . TYR H 1 155 ? -7.443 34.221 -61.175 1.00 60.23 155 TYR H CA 1
ATOM 12039 C C . TYR H 1 155 ? -8.386 33.146 -61.692 1.00 59.86 155 TYR H C 1
ATOM 12040 O O . TYR H 1 155 ? -7.927 32.105 -62.178 1.00 56.32 155 TYR H O 1
ATOM 12049 N N . LEU H 1 156 ? -9.692 33.392 -61.609 1.00 58.68 156 LEU H N 1
ATOM 12050 C CA . LEU H 1 156 ? -10.651 32.363 -61.989 1.00 54.90 156 LEU H CA 1
ATOM 12051 C C . LEU H 1 156 ? -10.506 31.954 -63.446 1.00 56.32 156 LEU H C 1
ATOM 12052 O O . LEU H 1 156 ? -10.453 30.766 -63.748 1.00 54.29 156 LEU H O 1
ATOM 12057 N N . ALA H 1 157 ? -10.395 32.925 -64.344 1.00 54.92 157 ALA H N 1
ATOM 12058 C CA . ALA H 1 157 ? -10.399 32.608 -65.766 1.00 54.69 157 ALA H CA 1
ATOM 12059 C C . ALA H 1 157 ? -8.998 32.325 -66.315 1.00 60.49 157 ALA H C 1
ATOM 12060 O O . ALA H 1 157 ? -8.868 31.911 -67.460 1.00 63.29 157 ALA H O 1
ATOM 12062 N N . GLY H 1 158 ? -7.963 32.518 -65.499 1.00 59.38 158 GLY H N 1
ATOM 12063 C CA . GLY H 1 158 ? -6.594 32.339 -65.962 1.00 58.81 158 GLY H CA 1
ATOM 12064 C C . GLY H 1 158 ? -5.570 33.222 -65.261 1.00 59.95 158 GLY H C 1
ATOM 12065 O O . GLY H 1 158 ? -5.639 33.431 -64.048 1.00 56.04 158 GLY H O 1
ATOM 12066 N N . ASP H 1 159 ? -4.594 33.713 -66.022 1.00 65.63 159 ASP H N 1
ATOM 12067 C CA . ASP H 1 159 ? -3.512 34.526 -65.464 1.00 70.13 159 ASP H CA 1
ATOM 12068 C C . ASP H 1 159 ? -3.843 36.018 -65.469 1.00 72.97 159 ASP H C 1
ATOM 12069 O O . ASP H 1 159 ? -2.975 36.856 -65.209 1.00 78.44 159 ASP H O 1
ATOM 12071 N N . PHE H 1 160 ? -5.097 36.341 -65.766 1.00 55.11 160 PHE H N 1
ATOM 12072 C CA . PHE H 1 160 ? -5.553 37.728 -65.860 1.00 54.42 160 PHE H CA 1
ATOM 12073 C C . PHE H 1 160 ? -6.833 37.934 -65.065 1.00 55.52 160 PHE H C 1
ATOM 12074 O O . PHE H 1 160 ? -7.692 37.055 -65.033 1.00 55.87 160 PHE H O 1
ATOM 12082 N N . VAL H 1 161 ? -6.954 39.083 -64.408 1.00 59.41 161 VAL H N 1
ATOM 12083 C CA . VAL H 1 161 ? -8.180 39.418 -63.689 1.00 57.45 161 VAL H CA 1
ATOM 12084 C C . VAL H 1 161 ? -9.293 39.763 -64.702 1.00 59.57 161 VAL H C 1
ATOM 12085 O O . VAL H 1 161 ? -9.041 40.390 -65.732 1.00 59.20 161 VAL H O 1
ATOM 12089 N N . SER H 1 162 ? -10.523 39.354 -64.414 1.00 60.59 162 SER H N 1
ATOM 12090 C CA . SER H 1 162 ? -11.616 39.552 -65.364 1.00 56.95 162 SER H CA 1
ATOM 12091 C C . SER H 1 162 ? -12.939 39.809 -64.652 1.00 54.03 162 SER H C 1
ATOM 12092 O O . SER H 1 162 ? -13.001 39.811 -63.417 1.00 42.24 162 SER H O 1
ATOM 12095 N N . LEU H 1 163 ? -13.994 39.991 -65.446 1.00 49.86 163 LEU H N 1
ATOM 12096 C CA . LEU H 1 163 ? -15.350 40.165 -64.923 1.00 52.83 163 LEU H CA 1
ATOM 12097 C C . LEU H 1 163 ? -15.752 39.045 -63.964 1.00 51.17 163 LEU H C 1
ATOM 12098 O O . LEU H 1 163 ? -16.482 39.277 -62.990 1.00 43.15 163 LEU H O 1
ATOM 12103 N N . ALA H 1 164 ? -15.267 37.838 -64.247 1.00 48.93 164 ALA H N 1
ATOM 12104 C CA . ALA H 1 164 ? -15.613 36.670 -63.453 1.00 47.67 164 ALA H CA 1
ATOM 12105 C C . ALA H 1 164 ? -15.183 36.880 -62.016 1.00 48.82 164 ALA H C 1
ATOM 12106 O O . ALA H 1 164 ? -15.953 36.602 -61.090 1.00 49.74 164 ALA H O 1
ATOM 12108 N N . ASP H 1 165 ? -13.965 37.390 -61.834 1.00 44.24 165 ASP H N 1
ATOM 12109 C CA . ASP H 1 165 ? -13.452 37.678 -60.497 1.00 48.28 165 ASP H CA 1
ATOM 12110 C C . ASP H 1 165 ? -14.285 38.796 -59.849 1.00 48.78 165 ASP H C 1
ATOM 12111 O O . ASP H 1 165 ? -14.754 38.652 -58.719 1.00 49.19 165 ASP H O 1
ATOM 12116 N N . LEU H 1 166 ? -14.483 39.888 -60.583 1.00 46.76 166 LEU H N 1
ATOM 12117 C CA . LEU H 1 166 ? -15.176 41.073 -60.077 1.00 43.48 166 LEU H CA 1
ATOM 12118 C C . LEU H 1 166 ? -16.620 40.777 -59.617 1.00 44.41 166 LEU H C 1
ATOM 12119 O O . LEU H 1 166 ? -17.100 41.351 -58.628 1.00 39.37 166 LEU H O 1
ATOM 12124 N N . ALA H 1 167 ? -17.294 39.856 -60.311 1.00 40.27 167 ALA H N 1
ATOM 12125 C CA . ALA H 1 167 ? -18.672 39.502 -59.976 1.00 42.62 167 ALA H CA 1
ATOM 12126 C C . ALA H 1 167 ? -18.767 38.964 -58.552 1.00 46.17 167 ALA H C 1
ATOM 12127 O O . ALA H 1 167 ? -19.824 39.046 -57.928 1.00 42.68 167 ALA H O 1
ATOM 12129 N N . HIS H 1 168 ? -17.657 38.438 -58.034 1.00 42.66 168 HIS H N 1
ATOM 12130 C CA . HIS H 1 168 ? -17.633 37.911 -56.677 1.00 40.85 168 HIS H CA 1
ATOM 12131 C C . HIS H 1 168 ? -17.450 38.961 -55.593 1.00 38.09 168 HIS H C 1
ATOM 12132 O O . HIS H 1 168 ? -17.550 38.631 -54.427 1.00 36.67 168 HIS H O 1
ATOM 12139 N N . LEU H 1 169 ? -17.125 40.200 -55.946 1.00 42.69 169 LEU H N 1
ATOM 12140 C CA . LEU H 1 169 ? -16.786 41.186 -54.906 1.00 36.58 169 LEU H CA 1
ATOM 12141 C C . LEU H 1 169 ? -17.964 41.589 -53.977 1.00 42.93 169 LEU H C 1
ATOM 12142 O O . LEU H 1 169 ? -17.838 41.515 -52.749 1.00 47.92 169 LEU H O 1
ATOM 12147 N N . PRO H 1 170 ? -19.120 41.988 -54.540 1.00 39.22 170 PRO H N 1
ATOM 12148 C CA . PRO H 1 170 ? -20.098 42.623 -53.632 1.00 43.23 170 PRO H CA 1
ATOM 12149 C C . PRO H 1 170 ? -20.687 41.714 -52.543 1.00 44.87 170 PRO H C 1
ATOM 12150 O O . PRO H 1 170 ? -20.787 42.142 -51.401 1.00 49.84 170 PRO H O 1
ATOM 12154 N N . PHE H 1 171 ? -21.054 40.485 -52.875 1.00 44.96 171 PHE H N 1
ATOM 12155 C CA . PHE H 1 171 ? -21.675 39.619 -51.884 1.00 42.41 171 PHE H CA 1
ATOM 12156 C C . PHE H 1 171 ? -20.652 38.888 -51.026 1.00 42.94 171 PHE H C 1
ATOM 12157 O O . PHE H 1 171 ? -20.932 38.571 -49.869 1.00 42.49 171 PHE H O 1
ATOM 12165 N N . THR H 1 172 ? -19.460 38.640 -51.569 1.00 46.49 172 THR H N 1
ATOM 12166 C CA . THR H 1 172 ? -18.410 38.031 -50.756 1.00 49.47 172 THR H CA 1
ATOM 12167 C C . THR H 1 172 ? -17.948 39.030 -49.703 1.00 47.63 172 THR H C 1
ATOM 12168 O O . THR H 1 172 ? -17.604 38.648 -48.580 1.00 47.67 172 THR H O 1
ATOM 12172 N N . ASP H 1 173 ? -17.982 40.311 -50.059 1.00 51.69 173 ASP H N 1
ATOM 12173 C CA . ASP H 1 173 ? -17.633 41.364 -49.119 1.00 58.07 173 ASP H CA 1
ATOM 12174 C C . ASP H 1 173 ? -18.590 41.359 -47.925 1.00 60.14 173 ASP H C 1
ATOM 12175 O O . ASP H 1 173 ? -18.161 41.442 -46.773 1.00 59.71 173 ASP H O 1
ATOM 12180 N N . TYR H 1 174 ? -19.883 41.217 -48.204 1.00 63.36 174 TYR H N 1
ATOM 12181 C CA . TYR H 1 174 ? -20.873 41.079 -47.137 1.00 66.75 174 TYR H CA 1
ATOM 12182 C C . TYR H 1 174 ? -20.606 39.803 -46.332 1.00 59.61 174 TYR H C 1
ATOM 12183 O O . TYR H 1 174 ? -20.646 39.828 -45.104 1.00 58.27 174 TYR H O 1
ATOM 12192 N N . LEU H 1 175 ? -20.326 38.691 -47.012 1.00 55.59 175 LEU H N 1
ATOM 12193 C CA . LEU H 1 175 ? -20.053 37.419 -46.339 1.00 55.79 175 LEU H CA 1
ATOM 12194 C C . LEU H 1 175 ? -18.924 37.526 -45.313 1.00 55.69 175 LEU H C 1
ATOM 12195 O O . LEU H 1 175 ? -19.045 37.023 -44.196 1.00 55.10 175 LEU H O 1
ATOM 12200 N N . VAL H 1 176 ? -17.826 38.173 -45.696 1.00 53.55 176 VAL H N 1
ATOM 12201 C CA . VAL H 1 176 ? -16.661 38.252 -44.823 1.00 57.73 176 VAL H CA 1
ATOM 12202 C C . VAL H 1 176 ? -16.729 39.432 -43.856 1.00 53.50 176 VAL H C 1
ATOM 12203 O O . VAL H 1 176 ? -15.906 39.537 -42.946 1.00 54.18 176 VAL H O 1
ATOM 12207 N N . GLY H 1 177 ? -17.721 40.300 -44.033 1.00 46.94 177 GLY H N 1
ATOM 12208 C CA . GLY H 1 177 ? -17.868 41.445 -43.156 1.00 51.37 177 GLY H CA 1
ATOM 12209 C C . GLY H 1 177 ? -18.971 41.248 -42.129 1.00 59.12 177 GLY H C 1
ATOM 12210 O O . GLY H 1 177 ? -18.819 40.456 -41.200 1.00 60.62 177 GLY H O 1
ATOM 12211 N N . PRO H 1 178 ? -20.086 41.978 -42.286 1.00 62.97 178 PRO H N 1
ATOM 12212 C CA . PRO H 1 178 ? -21.209 41.981 -41.336 1.00 68.82 178 PRO H CA 1
ATOM 12213 C C . PRO H 1 178 ? -21.839 40.605 -41.126 1.00 72.55 178 PRO H C 1
ATOM 12214 O O . PRO H 1 178 ? -22.358 40.333 -40.046 1.00 81.01 178 PRO H O 1
ATOM 12218 N N . ILE H 1 179 ? -21.791 39.750 -42.141 1.00 67.80 179 ILE H N 1
ATOM 12219 C CA . ILE H 1 179 ? -22.367 38.418 -42.025 1.00 62.85 179 ILE H CA 1
ATOM 12220 C C . ILE H 1 179 ? -21.541 37.591 -41.037 1.00 62.85 179 ILE H C 1
ATOM 12221 O O . ILE H 1 179 ? -22.074 36.719 -40.347 1.00 66.72 179 ILE H O 1
ATOM 12226 N N . GLY H 1 180 ? -20.252 37.913 -40.923 1.00 58.22 180 GLY H N 1
ATOM 12227 C CA . GLY H 1 180 ? -19.381 37.243 -39.970 1.00 48.84 180 GLY H CA 1
ATOM 12228 C C . GLY H 1 180 ? -18.963 35.829 -40.345 1.00 49.08 180 GLY H C 1
ATOM 12229 O O . GLY H 1 180 ? -18.863 34.967 -39.483 1.00 54.86 180 GLY H O 1
ATOM 12230 N N . LYS H 1 181 ? -18.736 35.575 -41.630 1.00 50.45 181 LYS H N 1
ATOM 12231 C CA . LYS H 1 181 ? -18.272 34.259 -42.055 1.00 61.91 181 LYS H CA 1
ATOM 12232 C C . LYS H 1 181 ? -16.951 34.360 -42.820 1.00 60.83 181 LYS H C 1
ATOM 12233 O O . LYS H 1 181 ? -16.725 33.628 -43.792 1.00 53.42 181 LYS H O 1
ATOM 12239 N N . ALA H 1 182 ? -16.068 35.243 -42.354 1.00 58.38 182 ALA H N 1
ATOM 12240 C CA . ALA H 1 182 ? -14.778 35.444 -43.004 1.00 55.18 182 ALA H CA 1
ATOM 12241 C C . ALA H 1 182 ? -13.934 34.160 -43.044 1.00 56.02 182 ALA H C 1
ATOM 12242 O O . ALA H 1 182 ? -13.146 33.960 -43.975 1.00 49.29 182 ALA H O 1
ATOM 12244 N N . TYR H 1 183 ? -14.115 33.285 -42.057 1.00 55.89 183 TYR H N 1
ATOM 12245 C CA . TYR H 1 183 ? -13.352 32.043 -42.017 1.00 58.78 183 TYR H CA 1
ATOM 12246 C C . TYR H 1 183 ? -13.621 31.169 -43.249 1.00 53.17 183 TYR H C 1
ATOM 12247 O O . TYR H 1 183 ? -12.762 30.388 -43.650 1.00 48.37 183 TYR H O 1
ATOM 12256 N N . MET H 1 184 ? -14.806 31.286 -43.845 1.00 51.54 184 MET H N 1
ATOM 12257 C CA . MET H 1 184 ? -15.114 30.493 -45.037 1.00 49.64 184 MET H CA 1
ATOM 12258 C C . MET H 1 184 ? -14.153 30.840 -46.169 1.00 53.02 184 MET H C 1
ATOM 12259 O O . MET H 1 184 ? -13.810 29.981 -46.988 1.00 53.47 184 MET H O 1
ATOM 12264 N N . ILE H 1 185 ? -13.734 32.102 -46.218 1.00 47.30 185 ILE H N 1
ATOM 12265 C CA . ILE H 1 185 ? -12.698 32.535 -47.157 1.00 49.09 185 ILE H CA 1
ATOM 12266 C C . ILE H 1 185 ? -11.285 32.375 -46.548 1.00 50.15 185 ILE H C 1
ATOM 12267 O O . ILE H 1 185 ? -10.360 31.853 -47.183 1.00 46.66 185 ILE H O 1
ATOM 12272 N N . LYS H 1 186 ? -11.136 32.806 -45.303 1.00 52.85 186 LYS H N 1
ATOM 12273 C CA . LYS H 1 186 ? -9.824 32.879 -44.669 1.00 60.76 186 LYS H CA 1
ATOM 12274 C C . LYS H 1 186 ? -9.170 31.495 -44.543 1.00 65.83 186 LYS H C 1
ATOM 12275 O O . LYS H 1 186 ? -7.952 31.364 -44.680 1.00 69.41 186 LYS H O 1
ATOM 12281 N N . ASP H 1 187 ? -9.987 30.471 -44.292 1.00 62.41 187 ASP H N 1
ATOM 12282 C CA . ASP H 1 187 ? -9.493 29.113 -44.034 1.00 63.68 187 ASP H CA 1
ATOM 12283 C C . ASP H 1 187 ? -9.046 28.358 -45.285 1.00 62.78 187 ASP H C 1
ATOM 12284 O O . ASP H 1 187 ? -8.498 27.258 -45.187 1.00 57.92 187 ASP H O 1
ATOM 12289 N N . ARG H 1 188 ? -9.283 28.943 -46.453 1.00 60.87 188 ARG H N 1
ATOM 12290 C CA . ARG H 1 188 ? -8.874 28.324 -47.707 1.00 57.57 188 ARG H CA 1
ATOM 12291 C C . ARG H 1 188 ? -7.742 29.144 -48.321 1.00 60.79 188 ARG H C 1
ATOM 12292 O O . ARG H 1 188 ? -7.961 30.246 -48.838 1.00 53.70 188 ARG H O 1
ATOM 12300 N N . LYS H 1 189 ? -6.531 28.589 -48.231 1.00 60.37 189 LYS H N 1
ATOM 12301 C CA . LYS H 1 189 ? -5.294 29.330 -48.481 1.00 57.06 189 LYS H CA 1
ATOM 12302 C C . LYS H 1 189 ? -5.314 30.049 -49.819 1.00 59.16 189 LYS H C 1
ATOM 12303 O O . LYS H 1 189 ? -5.020 31.244 -49.893 1.00 59.36 189 LYS H O 1
ATOM 12306 N N . HIS H 1 190 ? -5.676 29.326 -50.870 1.00 58.55 190 HIS H N 1
ATOM 12307 C CA . HIS H 1 190 ? -5.663 29.904 -52.204 1.00 63.21 190 HIS H CA 1
ATOM 12308 C C . HIS H 1 190 ? -6.861 30.809 -52.481 1.00 62.69 190 HIS H C 1
ATOM 12309 O O . HIS H 1 190 ? -6.711 31.828 -53.154 1.00 68.43 190 HIS H O 1
ATOM 12316 N N . VAL H 1 191 ? -8.036 30.449 -51.965 1.00 54.37 191 VAL H N 1
ATOM 12317 C CA . VAL H 1 191 ? -9.213 31.318 -52.065 1.00 50.00 191 VAL H CA 1
ATOM 12318 C C . VAL H 1 191 ? -8.928 32.642 -51.359 1.00 50.83 191 VAL H C 1
ATOM 12319 O O . VAL H 1 191 ? -9.229 33.719 -51.880 1.00 49.39 191 VAL H O 1
ATOM 12323 N N . SER H 1 192 ? -8.318 32.540 -50.182 1.00 46.85 192 SER H N 1
ATOM 12324 C CA . SER H 1 192 ? -7.989 33.696 -49.360 1.00 54.57 192 SER H CA 1
ATOM 12325 C C . SER H 1 192 ? -6.992 34.630 -50.031 1.00 53.71 192 SER H C 1
ATOM 12326 O O . SER H 1 192 ? -7.133 35.851 -49.957 1.00 48.99 192 SER H O 1
ATOM 12329 N N . ALA H 1 193 ? -5.967 34.055 -50.654 1.00 50.83 193 ALA H N 1
ATOM 12330 C CA . ALA H 1 193 ? -4.960 34.852 -51.350 1.00 52.39 193 ALA H CA 1
ATOM 12331 C C . ALA H 1 193 ? -5.592 35.548 -52.550 1.00 53.98 193 ALA H C 1
ATOM 12332 O O . ALA H 1 193 ? -5.301 36.712 -52.837 1.00 54.62 193 ALA H O 1
ATOM 12334 N N . TRP H 1 194 ? -6.472 34.830 -53.239 1.00 53.70 194 TRP H N 1
ATOM 12335 C CA . TRP H 1 194 ? -7.200 35.388 -54.374 1.00 52.60 194 TRP H CA 1
ATOM 12336 C C . TRP H 1 194 ? -8.135 36.511 -53.920 1.00 59.54 194 TRP H C 1
ATOM 12337 O O . TRP H 1 194 ? -8.175 37.578 -54.543 1.00 59.83 194 TRP H O 1
ATOM 12348 N N . TRP H 1 195 ? -8.868 36.273 -52.829 1.00 57.67 195 TRP H N 1
ATOM 12349 C CA . TRP H 1 195 ? -9.745 37.292 -52.258 1.00 58.08 195 TRP H CA 1
ATOM 12350 C C . TRP H 1 195 ? -8.968 38.536 -51.844 1.00 53.77 195 TRP H C 1
ATOM 12351 O O . TRP H 1 195 ? -9.401 39.651 -52.120 1.00 51.14 195 TRP H O 1
ATOM 12362 N N . ASP H 1 196 ? -7.832 38.341 -51.176 1.00 52.64 196 ASP H N 1
ATOM 12363 C CA . ASP H 1 196 ? -6.977 39.459 -50.780 1.00 56.08 196 ASP H CA 1
ATOM 12364 C C . ASP H 1 196 ? -6.615 40.326 -51.982 1.00 59.56 196 ASP H C 1
ATOM 12365 O O . ASP H 1 196 ? -6.603 41.560 -51.903 1.00 58.46 196 ASP H O 1
ATOM 12370 N N . ASP H 1 197 ? -6.340 39.662 -53.100 1.00 59.88 197 ASP H N 1
ATOM 12371 C CA . ASP H 1 197 ? -5.934 40.332 -54.325 1.00 60.84 197 ASP H CA 1
ATOM 12372 C C . ASP H 1 197 ? -7.060 41.163 -54.950 1.00 59.05 197 ASP H C 1
ATOM 12373 O O . ASP H 1 197 ? -6.920 42.376 -55.137 1.00 60.18 197 ASP H O 1
ATOM 12378 N N . ILE H 1 198 ? -8.174 40.524 -55.286 1.00 47.12 198 ILE H N 1
ATOM 12379 C CA . ILE H 1 198 ? -9.199 41.242 -56.030 1.00 49.14 198 ILE H CA 1
ATOM 12380 C C . ILE H 1 198 ? -9.876 42.306 -55.155 1.00 50.09 198 ILE H C 1
ATOM 12381 O O . ILE H 1 198 ? -10.226 43.381 -55.646 1.00 50.18 198 ILE H O 1
ATOM 12386 N N . SER H 1 199 ? -9.991 42.044 -53.853 1.00 46.29 199 SER H N 1
ATOM 12387 C CA . SER H 1 199 ? -10.676 42.974 -52.951 1.00 46.86 199 SER H CA 1
ATOM 12388 C C . SER H 1 199 ? -9.787 44.134 -52.503 1.00 49.06 199 SER H C 1
ATOM 12389 O O . SER H 1 199 ? -10.262 45.049 -51.837 1.00 44.74 199 SER H O 1
ATOM 12392 N N . SER H 1 200 ? -8.500 44.108 -52.850 1.00 48.37 200 SER H N 1
ATOM 12393 C CA . SER H 1 200 ? -7.658 45.257 -52.541 1.00 53.26 200 SER H CA 1
ATOM 12394 C C . SER H 1 200 ? -7.396 46.120 -53.780 1.00 53.30 200 SER H C 1
ATOM 12395 O O . SER H 1 200 ? -6.683 47.124 -53.705 1.00 50.87 200 SER H O 1
ATOM 12398 N N . ARG H 1 201 ? -8.010 45.759 -54.905 1.00 50.88 201 ARG H N 1
ATOM 12399 C CA . ARG H 1 201 ? -7.887 46.567 -56.111 1.00 55.33 201 ARG H CA 1
ATOM 12400 C C . ARG H 1 201 ? -8.508 47.944 -55.884 1.00 60.22 201 ARG H C 1
ATOM 12401 O O . ARG H 1 201 ? -9.544 48.052 -55.234 1.00 56.63 201 ARG H O 1
ATOM 12409 N N . PRO H 1 202 ? -7.860 49.004 -56.394 1.00 59.48 202 PRO H N 1
ATOM 12410 C CA . PRO H 1 202 ? -8.382 50.357 -56.150 1.00 54.07 202 PRO H CA 1
ATOM 12411 C C . PRO H 1 202 ? -9.828 50.564 -56.624 1.00 57.55 202 PRO H C 1
ATOM 12412 O O . PRO H 1 202 ? -10.579 51.277 -55.953 1.00 59.42 202 PRO H O 1
ATOM 12416 N N . ALA H 1 203 ? -10.232 49.939 -57.726 1.00 55.80 203 ALA H N 1
ATOM 12417 C CA . ALA H 1 203 ? -11.597 50.133 -58.221 1.00 51.95 203 ALA H CA 1
ATOM 12418 C C . ALA H 1 203 ? -12.619 49.599 -57.235 1.00 52.28 203 ALA H C 1
ATOM 12419 O O . ALA H 1 203 ? -13.696 50.167 -57.083 1.00 45.34 203 ALA H O 1
ATOM 12421 N N . TRP H 1 204 ? -12.289 48.492 -56.581 1.00 51.63 204 TRP H N 1
ATOM 12422 C CA . TRP H 1 204 ? -13.216 47.926 -55.624 1.00 51.26 204 TRP H CA 1
ATOM 12423 C C . TRP H 1 204 ? -13.231 48.784 -54.380 1.00 55.79 204 TRP H C 1
ATOM 12424 O O . TRP H 1 204 ? -14.289 49.008 -53.798 1.00 41.91 204 TRP H O 1
ATOM 12435 N N . LYS H 1 205 ? -12.048 49.236 -53.966 1.00 52.66 205 LYS H N 1
ATOM 12436 C CA . LYS H 1 205 ? -11.928 50.119 -52.810 1.00 55.97 205 LYS H CA 1
ATOM 12437 C C . LYS H 1 205 ? -12.740 51.407 -53.011 1.00 52.83 205 LYS H C 1
ATOM 12438 O O . LYS H 1 205 ? -13.392 51.891 -52.083 1.00 56.14 205 LYS H O 1
ATOM 12440 N N . GLU H 1 206 ? -12.712 51.946 -54.227 1.00 49.25 206 GLU H N 1
ATOM 12441 C CA . GLU H 1 206 ? -13.471 53.156 -54.537 1.00 54.89 206 GLU H CA 1
ATOM 12442 C C . GLU H 1 206 ? -14.986 52.900 -54.566 1.00 54.03 206 GLU H C 1
ATOM 12443 O O . GLU H 1 206 ? -15.773 53.728 -54.100 1.00 55.06 206 GLU H O 1
ATOM 12449 N N . THR H 1 207 ? -15.388 51.756 -55.117 1.00 55.44 207 THR H N 1
ATOM 12450 C CA . THR H 1 207 ? -16.796 51.351 -55.145 1.00 52.83 207 THR H CA 1
ATOM 12451 C C . THR H 1 207 ? -17.372 51.302 -53.731 1.00 54.24 207 THR H C 1
ATOM 12452 O O . THR H 1 207 ? -18.461 51.819 -53.472 1.00 55.44 207 THR H O 1
ATOM 12456 N N . VAL H 1 208 ? -16.631 50.679 -52.819 1.00 48.35 208 VAL H N 1
ATOM 12457 C CA . VAL H 1 208 ? -17.053 50.578 -51.428 1.00 47.56 208 VAL H CA 1
ATOM 12458 C C . VAL H 1 208 ? -17.026 51.950 -50.744 1.00 52.52 208 VAL H C 1
ATOM 12459 O O . VAL H 1 208 ? -17.938 52.297 -49.984 1.00 50.97 208 VAL H O 1
ATOM 12463 N N . ALA H 1 209 ? -15.983 52.734 -51.009 1.00 52.03 209 ALA H N 1
ATOM 12464 C CA . ALA H 1 209 ? -15.892 54.049 -50.388 1.00 55.21 209 ALA H CA 1
ATOM 12465 C C . ALA H 1 209 ? -17.052 54.960 -50.803 1.00 49.76 209 ALA H C 1
ATOM 12466 O O . ALA H 1 209 ? -17.624 55.643 -49.965 1.00 55.02 209 ALA H O 1
ATOM 12468 N N . LYS H 1 210 ? -17.447 54.917 -52.073 1.00 52.03 210 LYS H N 1
ATOM 12469 C CA . LYS H 1 210 ? -18.455 55.856 -52.576 1.00 55.70 210 LYS H CA 1
ATOM 12470 C C . LYS H 1 210 ? -19.920 55.387 -52.516 1.00 60.29 210 LYS H C 1
ATOM 12471 O O . LYS H 1 210 ? -20.818 56.222 -52.419 1.00 62.05 210 LYS H O 1
ATOM 12477 N N . TYR H 1 211 ? -20.182 54.084 -52.578 1.00 58.65 211 TYR H N 1
ATOM 12478 C CA . TYR H 1 211 ? -21.564 53.645 -52.798 1.00 56.64 211 TYR H CA 1
ATOM 12479 C C . TYR H 1 211 ? -22.059 52.661 -51.743 1.00 54.17 211 TYR H C 1
ATOM 12480 O O . TYR H 1 211 ? -22.964 51.870 -51.990 1.00 54.75 211 TYR H O 1
ATOM 12489 N N . SER H 1 212 ? -21.402 52.669 -50.592 1.00 56.66 212 SER H N 1
ATOM 12490 C CA . SER H 1 212 ? -21.894 51.989 -49.401 1.00 61.60 212 SER H CA 1
ATOM 12491 C C . SER H 1 212 ? -22.919 52.875 -48.672 1.00 72.32 212 SER H C 1
ATOM 12492 O O . SER H 1 212 ? -22.778 54.103 -48.642 1.00 75.23 212 SER H O 1
ATOM 12495 N N . PHE H 1 213 ? -23.954 52.269 -48.102 1.00 74.68 213 PHE H N 1
ATOM 12496 C CA . PHE H 1 213 ? -24.884 53.025 -47.265 1.00 80.17 213 PHE H CA 1
ATOM 12497 C C . PHE H 1 213 ? -24.201 53.456 -45.960 1.00 85.36 213 PHE H C 1
ATOM 12498 O O . PHE H 1 213 ? -24.402 54.570 -45.460 1.00 87.74 213 PHE H O 1
ATOM 12500 N N . VAL I 1 2 ? -63.978 36.314 -46.056 1.00 53.14 2 VAL I N 1
ATOM 12501 C CA . VAL I 1 2 ? -63.600 35.749 -44.763 1.00 50.63 2 VAL I CA 1
ATOM 12502 C C . VAL I 1 2 ? -62.362 36.461 -44.217 1.00 48.27 2 VAL I C 1
ATOM 12503 O O . VAL I 1 2 ? -61.460 36.838 -44.953 1.00 46.51 2 VAL I O 1
ATOM 12507 N N . LEU I 1 3 ? -62.373 36.701 -42.918 1.00 46.72 3 LEU I N 1
ATOM 12508 C CA . LEU I 1 3 ? -61.263 37.308 -42.225 1.00 39.87 3 LEU I CA 1
ATOM 12509 C C . LEU I 1 3 ? -59.967 36.493 -42.362 1.00 41.99 3 LEU I C 1
ATOM 12510 O O . LEU I 1 3 ? -59.969 35.265 -42.221 1.00 40.27 3 LEU I O 1
ATOM 12515 N N . LYS I 1 4 ? -58.880 37.181 -42.699 1.00 36.78 4 LYS I N 1
ATOM 12516 C CA . LYS I 1 4 ? -57.570 36.548 -42.868 1.00 36.55 4 LYS I CA 1
ATOM 12517 C C . LYS I 1 4 ? -56.544 37.089 -41.880 1.00 39.16 4 LYS I C 1
ATOM 12518 O O . LYS I 1 4 ? -56.417 38.309 -41.704 1.00 33.78 4 LYS I O 1
ATOM 12524 N N . VAL I 1 5 ? -55.813 36.185 -41.233 1.00 34.28 5 VAL I N 1
ATOM 12525 C CA . VAL I 1 5 ? -54.767 36.573 -40.284 1.00 29.72 5 VAL I CA 1
ATOM 12526 C C . VAL I 1 5 ? -53.385 36.207 -40.817 1.00 32.27 5 VAL I C 1
ATOM 12527 O O . VAL I 1 5 ? -53.148 35.048 -41.142 1.00 28.76 5 VAL I O 1
ATOM 12531 N N . TYR I 1 6 ? -52.491 37.193 -40.918 1.00 28.95 6 TYR I N 1
ATOM 12532 C CA . TYR I 1 6 ? -51.134 36.978 -41.418 1.00 28.92 6 TYR I CA 1
ATOM 12533 C C . TYR I 1 6 ? -50.141 36.662 -40.292 1.00 33.19 6 TYR I C 1
ATOM 12534 O O . TYR I 1 6 ? -50.094 37.356 -39.276 1.00 30.47 6 TYR I O 1
ATOM 12543 N N . GLY I 1 7 ? -49.357 35.607 -40.494 1.00 29.04 7 GLY I N 1
ATOM 12544 C CA . GLY I 1 7 ? -48.305 35.212 -39.570 1.00 30.03 7 GLY I CA 1
ATOM 12545 C C . GLY I 1 7 ? -48.723 34.418 -38.336 1.00 31.70 7 GLY I C 1
ATOM 12546 O O . GLY I 1 7 ? -48.176 34.655 -37.274 1.00 26.91 7 GLY I O 1
ATOM 12547 N N . PRO I 1 8 ? -49.627 33.423 -38.483 1.00 30.94 8 PRO I N 1
ATOM 12548 C CA . PRO I 1 8 ? -50.201 32.718 -37.317 1.00 34.72 8 PRO I CA 1
ATOM 12549 C C . PRO I 1 8 ? -49.170 31.968 -36.445 1.00 37.77 8 PRO I C 1
ATOM 12550 O O . PRO I 1 8 ? -49.426 31.680 -35.266 1.00 25.74 8 PRO I O 1
ATOM 12554 N N . HIS I 1 9 ? -48.024 31.625 -37.022 1.00 32.94 9 HIS I N 1
ATOM 12555 C CA . HIS I 1 9 ? -47.036 30.853 -36.280 1.00 33.39 9 HIS I CA 1
ATOM 12556 C C . HIS I 1 9 ? -46.279 31.671 -35.245 1.00 33.33 9 HIS I C 1
ATOM 12557 O O . HIS I 1 9 ? -45.607 31.119 -34.389 1.00 30.44 9 HIS I O 1
ATOM 12564 N N . PHE I 1 10 ? -46.417 32.987 -35.289 1.00 23.76 10 PHE I N 1
ATOM 12565 C CA . PHE I 1 10 ? -45.703 33.828 -34.342 1.00 25.14 10 PHE I CA 1
ATOM 12566 C C . PHE I 1 10 ? -46.622 34.209 -33.190 1.00 31.94 10 PHE I C 1
ATOM 12567 O O . PHE I 1 10 ? -47.816 33.889 -33.203 1.00 28.09 10 PHE I O 1
ATOM 12575 N N . ALA I 1 11 ? -46.055 34.837 -32.170 1.00 31.43 11 ALA I N 1
ATOM 12576 C CA . ALA I 1 11 ? -46.753 34.974 -30.894 1.00 29.85 11 ALA I CA 1
ATOM 12577 C C . ALA I 1 11 ? -47.843 36.071 -30.894 1.00 30.51 11 ALA I C 1
ATOM 12578 O O . ALA I 1 11 ? -48.982 35.802 -30.534 1.00 32.11 11 ALA I O 1
ATOM 12580 N N . SER I 1 12 ? -47.501 37.293 -31.298 1.00 31.15 12 SER I N 1
ATOM 12581 C CA . SER I 1 12 ? -48.487 38.390 -31.329 1.00 29.81 12 SER I CA 1
ATOM 12582 C C . SER I 1 12 ? -49.745 38.055 -32.134 1.00 22.83 12 SER I C 1
ATOM 12583 O O . SER I 1 12 ? -50.839 38.388 -31.708 1.00 27.98 12 SER I O 1
ATOM 12586 N N . PRO I 1 13 ? -49.600 37.419 -33.313 1.00 30.19 13 PRO I N 1
ATOM 12587 C CA . PRO I 1 13 ? -50.826 37.025 -34.031 1.00 34.12 13 PRO I CA 1
ATOM 12588 C C . PRO I 1 13 ? -51.752 36.091 -33.246 1.00 33.43 13 PRO I C 1
ATOM 12589 O O . PRO I 1 13 ? -52.951 36.101 -33.527 1.00 34.28 13 PRO I O 1
ATOM 12593 N N . LYS I 1 14 ? -51.224 35.320 -32.290 1.00 29.22 14 LYS I N 1
ATOM 12594 C CA . LYS I 1 14 ? -52.066 34.405 -31.508 1.00 27.61 14 LYS I CA 1
ATOM 12595 C C . LYS I 1 14 ? -53.005 35.162 -30.546 1.00 25.23 14 LYS I C 1
ATOM 12596 O O . LYS I 1 14 ? -54.008 34.613 -30.105 1.00 26.35 14 LYS I O 1
ATOM 12602 N N . ARG I 1 15 ? -52.695 36.415 -30.228 1.00 27.09 15 ARG I N 1
ATOM 12603 C CA . ARG I 1 15 ? -53.660 37.241 -29.483 1.00 27.80 15 ARG I CA 1
ATOM 12604 C C . ARG I 1 15 ? -54.941 37.378 -30.278 1.00 25.93 15 ARG I C 1
ATOM 12605 O O . ARG I 1 15 ? -56.041 37.264 -29.752 1.00 28.79 15 ARG I O 1
ATOM 12613 N N . ALA I 1 16 ? -54.787 37.643 -31.565 1.00 29.74 16 ALA I N 1
ATOM 12614 C CA . ALA I 1 16 ? -55.933 37.759 -32.443 1.00 33.06 16 ALA I CA 1
ATOM 12615 C C . ALA I 1 16 ? -56.612 36.385 -32.656 1.00 35.11 16 ALA I C 1
ATOM 12616 O O . ALA I 1 16 ? -57.839 36.269 -32.613 1.00 34.07 16 ALA I O 1
ATOM 12618 N N . LEU I 1 17 ? -55.812 35.350 -32.887 1.00 28.87 17 LEU I N 1
ATOM 12619 C CA . LEU I 1 17 ? -56.371 34.026 -33.178 1.00 29.35 17 LEU I CA 1
ATOM 12620 C C . LEU I 1 17 ? -57.218 33.491 -32.024 1.00 30.76 17 LEU I C 1
ATOM 12621 O O . LEU I 1 17 ? -58.314 32.978 -32.242 1.00 33.39 17 LEU I O 1
ATOM 12626 N N . VAL I 1 18 ? -56.722 33.624 -30.797 1.00 31.79 18 VAL I N 1
ATOM 12627 C CA . VAL I 1 18 ? -57.455 33.087 -29.659 1.00 35.98 18 VAL I CA 1
ATOM 12628 C C . VAL I 1 18 ? -58.767 33.865 -29.462 1.00 37.11 18 VAL I C 1
ATOM 12629 O O . VAL I 1 18 ? -59.779 33.281 -29.069 1.00 32.62 18 VAL I O 1
ATOM 12633 N N . THR I 1 19 ? -58.757 35.162 -29.776 1.00 32.80 19 THR I N 1
ATOM 12634 C CA . THR I 1 19 ? -59.961 35.987 -29.688 1.00 37.97 19 THR I CA 1
ATOM 12635 C C . THR I 1 19 ? -60.970 35.552 -30.744 1.00 39.83 19 THR I C 1
ATOM 12636 O O . THR I 1 19 ? -62.168 35.449 -30.470 1.00 40.29 19 THR I O 1
ATOM 12640 N N . LEU I 1 20 ? -60.481 35.336 -31.964 1.00 33.42 20 LEU I N 1
ATOM 12641 C CA . LEU I 1 20 ? -61.323 34.836 -33.047 1.00 37.56 20 LEU I CA 1
ATOM 12642 C C . LEU I 1 20 ? -61.962 33.502 -32.668 1.00 42.54 20 LEU I C 1
ATOM 12643 O O . LEU I 1 20 ? -63.157 33.289 -32.876 1.00 43.31 20 LEU I O 1
ATOM 12648 N N . ILE I 1 21 ? -61.166 32.615 -32.077 1.00 42.15 21 ILE I N 1
ATOM 12649 C CA . ILE I 1 21 ? -61.669 31.306 -31.718 1.00 41.88 21 ILE I CA 1
ATOM 12650 C C . ILE I 1 21 ? -62.629 31.440 -30.534 1.00 39.42 21 ILE I C 1
ATOM 12651 O O . ILE I 1 21 ? -63.662 30.822 -30.527 1.00 40.48 21 ILE I O 1
ATOM 12656 N N . GLU I 1 22 ? -62.308 32.267 -29.547 1.00 41.06 22 GLU I N 1
ATOM 12657 C CA . GLU I 1 22 ? -63.246 32.512 -28.448 1.00 38.70 22 GLU I CA 1
ATOM 12658 C C . GLU I 1 22 ? -64.595 33.035 -28.954 1.00 39.42 22 GLU I C 1
ATOM 12659 O O . GLU I 1 22 ? -65.639 32.657 -28.436 1.00 44.72 22 GLU I O 1
ATOM 12665 N N . LYS I 1 23 ? -64.581 33.904 -29.960 1.00 39.03 23 LYS I N 1
ATOM 12666 C CA . LYS I 1 23 ? -65.840 34.497 -30.433 1.00 45.10 23 LYS I CA 1
ATOM 12667 C C . LYS I 1 23 ? -66.507 33.619 -31.479 1.00 46.59 23 LYS I C 1
ATOM 12668 O O . LYS I 1 23 ? -67.602 33.924 -31.939 1.00 45.51 23 LYS I O 1
ATOM 12674 N N . GLY I 1 24 ? -65.855 32.518 -31.844 1.00 49.08 24 GLY I N 1
ATOM 12675 C CA . GLY I 1 24 ? -66.416 31.613 -32.831 1.00 47.30 24 GLY I CA 1
ATOM 12676 C C . GLY I 1 24 ? -66.502 32.243 -34.214 1.00 49.10 24 GLY I C 1
ATOM 12677 O O . GLY I 1 24 ? -67.445 32.011 -34.951 1.00 53.86 24 GLY I O 1
ATOM 12678 N N . VAL I 1 25 ? -65.526 33.075 -34.556 1.00 45.31 25 VAL I N 1
ATOM 12679 C CA . VAL I 1 25 ? -65.508 33.719 -35.864 1.00 34.27 25 VAL I CA 1
ATOM 12680 C C . VAL I 1 25 ? -64.695 32.915 -36.870 1.00 45.44 25 VAL I C 1
ATOM 12681 O O . VAL I 1 25 ? -63.591 32.471 -36.570 1.00 49.25 25 VAL I O 1
ATOM 12685 N N . ALA I 1 26 ? -65.228 32.749 -38.074 1.00 41.60 26 ALA I N 1
ATOM 12686 C CA . ALA I 1 26 ? -64.509 32.044 -39.132 1.00 46.19 26 ALA I CA 1
ATOM 12687 C C . ALA I 1 26 ? -63.332 32.867 -39.641 1.00 47.56 26 ALA I C 1
ATOM 12688 O O . ALA I 1 26 ? -63.441 34.075 -39.789 1.00 44.49 26 ALA I O 1
ATOM 12690 N N . PHE I 1 27 ? -62.204 32.205 -39.889 1.00 41.59 27 PHE I N 1
ATOM 12691 C CA . PHE I 1 27 ? -61.012 32.865 -40.420 1.00 39.75 27 PHE I CA 1
ATOM 12692 C C . PHE I 1 27 ? -60.090 31.900 -41.166 1.00 37.14 27 PHE I C 1
ATOM 12693 O O . PHE I 1 27 ? -60.170 30.672 -41.024 1.00 36.65 27 PHE I O 1
ATOM 12701 N N . GLU I 1 28 ? -59.225 32.481 -41.984 1.00 41.03 28 GLU I N 1
ATOM 12702 C CA . GLU I 1 28 ? -58.143 31.751 -42.618 1.00 37.91 28 GLU I CA 1
ATOM 12703 C C . GLU I 1 28 ? -56.855 32.397 -42.165 1.00 36.95 28 GLU I C 1
ATOM 12704 O O . GLU I 1 28 ? -56.862 33.560 -41.741 1.00 33.52 28 GLU I O 1
ATOM 12710 N N . THR I 1 29 ? -55.751 31.660 -42.228 1.00 32.90 29 THR I N 1
ATOM 12711 C CA . THR I 1 29 ? -54.459 32.245 -41.889 1.00 34.66 29 THR I CA 1
ATOM 12712 C C . THR I 1 29 ? -53.537 32.174 -43.086 1.00 35.58 29 THR I C 1
ATOM 12713 O O . THR I 1 29 ? -53.697 31.323 -43.945 1.00 35.49 29 THR I O 1
ATOM 12717 N N . ILE I 1 30 ? -52.595 33.105 -43.159 1.00 29.60 30 ILE I N 1
ATOM 12718 C CA . ILE I 1 30 ? -51.652 33.110 -44.257 1.00 38.70 30 ILE I CA 1
ATOM 12719 C C . ILE I 1 30 ? -50.245 33.230 -43.699 1.00 37.95 30 ILE I C 1
ATOM 12720 O O . ILE I 1 30 ? -49.959 34.158 -42.969 1.00 38.16 30 ILE I O 1
ATOM 12725 N N . PRO I 1 31 ? -49.369 32.253 -44.001 1.00 36.26 31 PRO I N 1
ATOM 12726 C CA . PRO I 1 31 ? -48.024 32.338 -43.417 1.00 36.43 31 PRO I CA 1
ATOM 12727 C C . PRO I 1 31 ? -47.201 33.505 -43.967 1.00 32.45 31 PRO I C 1
ATOM 12728 O O . PRO I 1 31 ? -47.399 33.952 -45.093 1.00 34.52 31 PRO I O 1
ATOM 12732 N N . VAL I 1 32 ? -46.316 34.030 -43.132 1.00 28.18 32 VAL I N 1
ATOM 12733 C CA . VAL I 1 32 ? -45.385 35.056 -43.562 1.00 27.11 32 VAL I CA 1
ATOM 12734 C C . VAL I 1 32 ? -44.014 34.566 -43.145 1.00 35.05 32 VAL I C 1
ATOM 12735 O O . VAL I 1 32 ? -43.784 34.319 -41.956 1.00 38.02 32 VAL I O 1
ATOM 12739 N N . ASP I 1 33 ? -43.115 34.408 -44.113 1.00 36.73 33 ASP I N 1
ATOM 12740 C CA . ASP I 1 33 ? -41.778 33.870 -43.854 1.00 34.61 33 ASP I CA 1
ATOM 12741 C C . ASP I 1 33 ? -40.827 34.919 -43.287 1.00 37.41 33 ASP I C 1
ATOM 12742 O O . ASP I 1 33 ? -40.051 35.526 -44.035 1.00 39.62 33 ASP I O 1
ATOM 12747 N N . LEU I 1 34 ? -40.890 35.132 -41.974 1.00 35.52 34 LEU I N 1
ATOM 12748 C CA . LEU I 1 34 ? -40.052 36.136 -41.311 1.00 32.81 34 LEU I CA 1
ATOM 12749 C C . LEU I 1 34 ? -38.548 35.805 -41.420 1.00 37.85 34 LEU I C 1
ATOM 12750 O O . LEU I 1 34 ? -37.709 36.709 -41.588 1.00 36.27 34 LEU I O 1
ATOM 12755 N N . MET I 1 35 ? -38.203 34.518 -41.343 1.00 37.15 35 MET I N 1
ATOM 12756 C CA . MET I 1 35 ? -36.789 34.115 -41.358 1.00 40.58 35 MET I CA 1
ATOM 12757 C C . MET I 1 35 ? -36.129 34.417 -42.703 1.00 44.11 35 MET I C 1
ATOM 12758 O O . MET I 1 35 ? -34.917 34.588 -42.782 1.00 53.99 35 MET I O 1
ATOM 12763 N N . LYS I 1 36 ? -36.926 34.435 -43.764 1.00 44.42 36 LYS I N 1
ATOM 12764 C CA . LYS I 1 36 ? -36.443 34.842 -45.079 1.00 47.17 36 LYS I CA 1
ATOM 12765 C C . LYS I 1 36 ? -36.805 36.316 -45.371 1.00 44.64 36 LYS I C 1
ATOM 12766 O O . LYS I 1 36 ? -36.697 36.766 -46.508 1.00 43.92 36 LYS I O 1
ATOM 12768 N N . GLY I 1 37 ? -37.299 37.041 -44.366 1.00 39.79 37 GLY I N 1
ATOM 12769 C CA . GLY I 1 37 ? -37.565 38.471 -44.512 1.00 34.84 37 GLY I CA 1
ATOM 12770 C C . GLY I 1 37 ? -38.773 38.860 -45.375 1.00 36.64 37 GLY I C 1
ATOM 12771 O O . GLY I 1 37 ? -38.871 39.990 -45.866 1.00 38.16 37 GLY I O 1
ATOM 12772 N N . GLU I 1 38 ? -39.720 37.947 -45.537 1.00 33.67 38 GLU I N 1
ATOM 12773 C CA . GLU I 1 38 ? -40.882 38.224 -46.370 1.00 36.94 38 GLU I CA 1
ATOM 12774 C C . GLU I 1 38 ? -41.669 39.435 -45.858 1.00 37.86 38 GLU I C 1
ATOM 12775 O O . GLU I 1 38 ? -42.325 40.149 -46.628 1.00 33.92 38 GLU I O 1
ATOM 12781 N N . HIS I 1 39 ? -41.608 39.645 -44.548 1.00 31.90 39 HIS I N 1
ATOM 12782 C CA . HIS I 1 39 ? -42.339 40.729 -43.909 1.00 33.10 39 HIS I CA 1
ATOM 12783 C C . HIS I 1 39 ? -41.728 42.109 -44.171 1.00 39.38 39 HIS I C 1
ATOM 12784 O O . HIS I 1 39 ? -42.356 43.115 -43.862 1.00 31.60 39 HIS I O 1
ATOM 12791 N N . LYS I 1 40 ? -40.521 42.161 -44.742 1.00 42.49 40 LYS I N 1
ATOM 12792 C CA . LYS I 1 40 ? -39.883 43.452 -45.051 1.00 35.25 40 LYS I CA 1
ATOM 12793 C C . LYS I 1 40 ? -39.940 43.776 -46.546 1.00 36.05 40 LYS I C 1
ATOM 12794 O O . LYS I 1 40 ? -39.333 44.733 -47.005 1.00 36.99 40 LYS I O 1
ATOM 12800 N N . GLN I 1 41 ? -40.685 42.974 -47.299 1.00 36.31 41 GLN I N 1
ATOM 12801 C CA . GLN I 1 41 ? -40.832 43.165 -48.741 1.00 36.36 41 GLN I CA 1
ATOM 12802 C C . GLN I 1 41 ? -42.090 43.990 -49.019 1.00 31.00 41 GLN I C 1
ATOM 12803 O O . GLN I 1 41 ? -43.034 43.941 -48.232 1.00 33.11 41 GLN I O 1
ATOM 12809 N N . PRO I 1 42 ? -42.128 44.713 -50.151 1.00 36.26 42 PRO I N 1
ATOM 12810 C CA . PRO I 1 42 ? -43.228 45.640 -50.478 1.00 39.26 42 PRO I CA 1
ATOM 12811 C C . PRO I 1 42 ? -44.633 45.020 -50.377 1.00 41.59 42 PRO I C 1
ATOM 12812 O O . PRO I 1 42 ? -45.596 45.686 -49.949 1.00 36.84 42 PRO I O 1
ATOM 12816 N N . ALA I 1 43 ? -44.749 43.753 -50.763 1.00 36.08 43 ALA I N 1
ATOM 12817 C CA . ALA I 1 43 ? -46.043 43.075 -50.762 1.00 36.11 43 ALA I CA 1
ATOM 12818 C C . ALA I 1 43 ? -46.661 43.043 -49.362 1.00 36.10 43 ALA I C 1
ATOM 12819 O O . ALA I 1 43 ? -47.833 43.379 -49.188 1.00 40.98 43 ALA I O 1
ATOM 12821 N N . TYR I 1 44 ? -45.881 42.657 -48.360 1.00 33.94 44 TYR I N 1
ATOM 12822 C CA . TYR I 1 44 ? -46.437 42.574 -47.013 1.00 34.96 44 TYR I CA 1
ATOM 12823 C C . TYR I 1 44 ? -46.524 43.953 -46.366 1.00 39.88 44 TYR I C 1
ATOM 12824 O O . TYR I 1 44 ? -47.427 44.216 -45.544 1.00 30.76 44 TYR I O 1
ATOM 12833 N N . LEU I 1 45 ? -45.593 44.834 -46.740 1.00 30.88 45 LEU I N 1
ATOM 12834 C CA . LEU I 1 45 ? -45.574 46.189 -46.195 1.00 28.95 45 LEU I CA 1
ATOM 12835 C C . LEU I 1 45 ? -46.850 46.957 -46.568 1.00 31.90 45 LEU I C 1
ATOM 12836 O O . LEU I 1 45 ? -47.284 47.817 -45.814 1.00 34.23 45 LEU I O 1
ATOM 12841 N N . ALA I 1 46 ? -47.477 46.613 -47.693 1.00 33.07 46 ALA I N 1
ATOM 12842 C CA . ALA I 1 46 ? -48.766 47.211 -48.071 1.00 38.63 46 ALA I CA 1
ATOM 12843 C C . ALA I 1 46 ? -49.883 46.812 -47.097 1.00 45.64 46 ALA I C 1
ATOM 12844 O O . ALA I 1 46 ? -50.915 47.481 -47.008 1.00 42.60 46 ALA I O 1
ATOM 12846 N N . LEU I 1 47 ? -49.684 45.713 -46.382 1.00 40.46 47 LEU I N 1
ATOM 12847 C CA . LEU I 1 47 ? -50.665 45.275 -45.390 1.00 37.49 47 LEU I CA 1
ATOM 12848 C C . LEU I 1 47 ? -50.332 45.827 -44.011 1.00 30.14 47 LEU I C 1
ATOM 12849 O O . LEU I 1 47 ? -51.215 46.250 -43.270 1.00 33.80 47 LEU I O 1
ATOM 12854 N N . GLN I 1 48 ? -49.045 45.825 -43.693 1.00 27.68 48 GLN I N 1
ATOM 12855 C CA . GLN I 1 48 ? -48.533 46.263 -42.408 1.00 30.71 48 GLN I CA 1
ATOM 12856 C C . GLN I 1 48 ? -47.303 47.134 -42.653 1.00 31.64 48 GLN I C 1
ATOM 12857 O O . GLN I 1 48 ? -46.210 46.610 -42.826 1.00 28.19 48 GLN I O 1
ATOM 12863 N N . PRO I 1 49 ? -47.472 48.461 -42.642 1.00 26.74 49 PRO I N 1
ATOM 12864 C CA . PRO I 1 49 ? -46.392 49.355 -43.072 1.00 24.96 49 PRO I CA 1
ATOM 12865 C C . PRO I 1 49 ? -45.172 49.303 -42.150 1.00 28.06 49 PRO I C 1
ATOM 12866 O O . PRO I 1 49 ? -44.084 49.703 -42.560 1.00 33.42 49 PRO I O 1
ATOM 12870 N N . PHE I 1 50 ? -45.339 48.772 -40.946 1.00 28.57 50 PHE I N 1
ATOM 12871 C CA . PHE I 1 50 ? -44.212 48.601 -40.039 1.00 30.07 50 PHE I CA 1
ATOM 12872 C C . PHE I 1 50 ? -43.498 47.263 -40.259 1.00 33.62 50 PHE I C 1
ATOM 12873 O O . PHE I 1 50 ? -42.506 46.986 -39.610 1.00 35.08 50 PHE I O 1
ATOM 12881 N N . GLY I 1 51 ? -44.005 46.426 -41.156 1.00 27.62 51 GLY I N 1
ATOM 12882 C CA . GLY I 1 51 ? -43.338 45.157 -41.434 1.00 29.06 51 GLY I CA 1
ATOM 12883 C C . GLY I 1 51 ? -43.262 44.230 -40.223 1.00 32.06 51 GLY I C 1
ATOM 12884 O O . GLY I 1 51 ? -42.203 43.667 -39.921 1.00 31.43 51 GLY I O 1
ATOM 12885 N N . THR I 1 52 ? -44.381 44.096 -39.508 1.00 30.54 52 THR I N 1
ATOM 12886 C CA . THR I 1 52 ? -44.485 43.146 -38.394 1.00 27.86 52 THR I CA 1
ATOM 12887 C C . THR I 1 52 ? -45.782 42.370 -38.525 1.00 27.13 52 THR I C 1
ATOM 12888 O O . THR I 1 52 ? -46.660 42.752 -39.294 1.00 31.99 52 THR I O 1
ATOM 12892 N N . VAL I 1 53 ? -45.889 41.253 -37.820 1.00 28.14 53 VAL I N 1
ATOM 12893 C CA . VAL I 1 53 ? -47.127 40.479 -37.846 1.00 24.37 53 VAL I CA 1
ATOM 12894 C C . VAL I 1 53 ? -47.809 40.621 -36.486 1.00 24.42 53 VAL I C 1
ATOM 12895 O O . VAL I 1 53 ? -47.133 40.776 -35.474 1.00 28.19 53 VAL I O 1
ATOM 12899 N N . PRO I 1 54 ? -49.150 40.583 -36.452 1.00 24.86 54 PRO I N 1
ATOM 12900 C CA . PRO I 1 54 ? -50.080 40.248 -37.532 1.00 25.34 54 PRO I CA 1
ATOM 12901 C C . PRO I 1 54 ? -50.524 41.422 -38.353 1.00 28.84 54 PRO I C 1
ATOM 12902 O O . PRO I 1 54 ? -50.361 42.558 -37.950 1.00 31.22 54 PRO I O 1
ATOM 12906 N N . ALA I 1 55 ? -51.084 41.114 -39.511 1.00 30.09 55 ALA I N 1
ATOM 12907 C CA . ALA I 1 55 ? -51.942 42.035 -40.225 1.00 29.36 55 ALA I CA 1
ATOM 12908 C C . ALA I 1 55 ? -53.224 41.249 -40.442 1.00 33.66 55 ALA I C 1
ATOM 12909 O O . ALA I 1 55 ? -53.176 40.020 -40.598 1.00 29.39 55 ALA I O 1
ATOM 12911 N N . VAL I 1 56 ? -54.362 41.931 -40.441 1.00 26.14 56 VAL I N 1
ATOM 12912 C CA . VAL I 1 56 ? -55.634 41.261 -40.692 1.00 27.53 56 VAL I CA 1
ATOM 12913 C C . VAL I 1 56 ? -56.373 41.965 -41.824 1.00 28.49 56 VAL I C 1
ATOM 12914 O O . VAL I 1 56 ? -56.496 43.193 -41.840 1.00 29.52 56 VAL I O 1
ATOM 12918 N N . VAL I 1 57 ? -56.871 41.190 -42.766 1.00 26.80 57 VAL I N 1
ATOM 12919 C CA . VAL I 1 57 ? -57.695 41.719 -43.837 1.00 29.20 57 VAL I CA 1
ATOM 12920 C C . VAL I 1 57 ? -59.066 41.079 -43.699 1.00 34.09 57 VAL I C 1
ATOM 12921 O O . VAL I 1 57 ? -59.186 39.843 -43.708 1.00 32.17 57 VAL I O 1
ATOM 12925 N N . ASP I 1 58 ? -60.093 41.909 -43.543 1.00 32.31 58 ASP I N 1
ATOM 12926 C CA . ASP I 1 58 ? -61.456 41.414 -43.394 1.00 40.81 58 ASP I CA 1
ATOM 12927 C C . ASP I 1 58 ? -62.259 42.013 -44.542 1.00 43.27 58 ASP I C 1
ATOM 12928 O O . ASP I 1 58 ? -62.864 43.081 -44.402 1.00 39.87 58 ASP I O 1
ATOM 12933 N N . GLY I 1 59 ? -62.240 41.335 -45.686 1.00 43.79 59 GLY I N 1
ATOM 12934 C CA . GLY I 1 59 ? -62.801 41.885 -46.906 1.00 43.33 59 GLY I CA 1
ATOM 12935 C C . GLY I 1 59 ? -61.966 43.062 -47.380 1.00 45.76 59 GLY I C 1
ATOM 12936 O O . GLY I 1 59 ? -60.778 42.918 -47.673 1.00 52.01 59 GLY I O 1
ATOM 12937 N N . ASP I 1 60 ? -62.584 44.231 -47.472 0.90 41.42 60 ASP I N 1
ATOM 12938 C CA . ASP I 1 60 ? -61.867 45.418 -47.904 0.90 43.03 60 ASP I CA 1
ATOM 12939 C C . ASP I 1 60 ? -61.242 46.145 -46.720 0.90 44.53 60 ASP I C 1
ATOM 12940 O O . ASP I 1 60 ? -60.481 47.092 -46.899 0.90 43.20 60 ASP I O 1
ATOM 12945 N N . TYR I 1 61 ? -61.557 45.681 -45.513 1.00 41.40 61 TYR I N 1
ATOM 12946 C CA . TYR I 1 61 ? -61.114 46.339 -44.294 1.00 32.62 61 TYR I CA 1
ATOM 12947 C C . TYR I 1 61 ? -59.790 45.756 -43.809 1.00 38.31 61 TYR I C 1
ATOM 12948 O O . TYR I 1 61 ? -59.610 44.540 -43.772 1.00 39.62 61 TYR I O 1
ATOM 12957 N N . LYS I 1 62 ? -58.866 46.629 -43.430 1.00 35.61 62 LYS I N 1
ATOM 12958 C CA . LYS I 1 62 ? -57.533 46.191 -43.037 1.00 35.76 62 LYS I CA 1
ATOM 12959 C C . LYS I 1 62 ? -57.187 46.744 -41.671 1.00 32.45 62 LYS I C 1
ATOM 12960 O O . LYS I 1 62 ? -57.438 47.917 -41.381 1.00 28.70 62 LYS I O 1
ATOM 12966 N N . ILE I 1 63 ? -56.631 45.900 -40.814 1.00 24.58 63 ILE I N 1
ATOM 12967 C CA . ILE I 1 63 ? -56.277 46.353 -39.483 1.00 23.03 63 ILE I CA 1
ATOM 12968 C C . ILE I 1 63 ? -55.081 45.600 -38.925 1.00 22.99 63 ILE I C 1
ATOM 12969 O O . ILE I 1 63 ? -54.945 44.385 -39.116 1.00 23.26 63 ILE I O 1
ATOM 12974 N N . PHE I 1 64 ? -54.193 46.320 -38.247 1.00 21.76 64 PHE I N 1
ATOM 12975 C CA . PHE I 1 64 ? -53.053 45.668 -37.608 1.00 21.26 64 PHE I CA 1
ATOM 12976 C C . PHE I 1 64 ? -52.906 46.161 -36.173 1.00 25.92 64 PHE I C 1
ATOM 12977 O O . PHE I 1 64 ? -53.735 46.957 -35.708 1.00 26.42 64 PHE I O 1
ATOM 12985 N N . GLU I 1 65 ? -51.829 45.724 -35.517 0.98 22.27 65 GLU I N 1
ATOM 12986 C CA . GLU I 1 65 ? -51.618 45.791 -34.059 0.98 20.14 65 GLU I CA 1
ATOM 12987 C C . GLU I 1 65 ? -52.508 44.726 -33.399 0.98 29.02 65 GLU I C 1
ATOM 12988 O O . GLU I 1 65 ? -53.751 44.808 -33.409 0.98 26.38 65 GLU I O 1
ATOM 12994 N N . SER I 1 66 ? -51.850 43.706 -32.849 1.00 28.62 66 SER I N 1
ATOM 12995 C CA . SER I 1 66 ? -52.552 42.530 -32.364 1.00 28.91 66 SER I CA 1
ATOM 12996 C C . SER I 1 66 ? -53.667 42.877 -31.369 1.00 26.28 66 SER I C 1
ATOM 12997 O O . SER I 1 66 ? -54.736 42.299 -31.442 1.00 29.06 66 SER I O 1
ATOM 13000 N N . ARG I 1 67 ? -53.447 43.817 -30.453 1.00 28.05 67 ARG I N 1
ATOM 13001 C CA . ARG I 1 67 ? -54.491 44.089 -29.456 1.00 28.66 67 ARG I CA 1
ATOM 13002 C C . ARG I 1 67 ? -55.607 44.919 -30.051 1.00 28.87 67 ARG I C 1
ATOM 13003 O O . ARG I 1 67 ? -56.758 44.841 -29.606 1.00 32.20 67 ARG I O 1
ATOM 13011 N N . ALA I 1 68 ? -55.294 45.687 -31.091 1.00 24.24 68 ALA I N 1
ATOM 13012 C CA . ALA I 1 68 ? -56.340 46.443 -31.785 1.00 25.91 68 ALA I CA 1
ATOM 13013 C C . ALA I 1 68 ? -57.263 45.485 -32.509 1.00 25.63 68 ALA I C 1
ATOM 13014 O O . ALA I 1 68 ? -58.489 45.651 -32.513 1.00 27.95 68 ALA I O 1
ATOM 13016 N N . VAL I 1 69 ? -56.655 44.456 -33.095 1.00 29.89 69 VAL I N 1
ATOM 13017 C CA . VAL I 1 69 ? -57.403 43.422 -33.775 1.00 32.98 69 VAL I CA 1
ATOM 13018 C C . VAL I 1 69 ? -58.333 42.720 -32.802 1.00 26.32 69 VAL I C 1
ATOM 13019 O O . VAL I 1 69 ? -59.475 42.422 -33.153 1.00 29.61 69 VAL I O 1
ATOM 13023 N N . MET I 1 70 ? -57.832 42.449 -31.592 1.00 30.87 70 MET I N 1
ATOM 13024 C CA . MET I 1 70 ? -58.637 41.817 -30.540 1.00 27.84 70 MET I CA 1
ATOM 13025 C C . MET I 1 70 ? -59.890 42.674 -30.303 1.00 32.34 70 MET I C 1
ATOM 13026 O O . MET I 1 70 ? -61.009 42.182 -30.343 1.00 28.03 70 MET I O 1
ATOM 13031 N N . ARG I 1 71 ? -59.671 43.974 -30.098 1.00 28.58 71 ARG I N 1
ATOM 13032 C CA . ARG I 1 71 ? -60.741 44.932 -29.815 1.00 29.66 71 ARG I CA 1
ATOM 13033 C C . ARG I 1 71 ? -61.723 45.011 -30.962 1.00 26.28 71 ARG I C 1
ATOM 13034 O O . ARG I 1 71 ? -62.934 45.040 -30.744 1.00 30.87 71 ARG I O 1
ATOM 13042 N N . TYR I 1 72 ? -61.204 45.061 -32.186 1.00 27.16 72 TYR I N 1
ATOM 13043 C CA . TYR I 1 72 ? -62.070 45.099 -33.365 1.00 25.84 72 TYR I CA 1
ATOM 13044 C C . TYR I 1 72 ? -62.935 43.835 -33.444 1.00 36.19 72 TYR I C 1
ATOM 13045 O O . TYR I 1 72 ? -64.153 43.927 -33.629 1.00 37.46 72 TYR I O 1
ATOM 13054 N N . VAL I 1 73 ? -62.321 42.660 -33.284 1.00 33.96 73 VAL I N 1
ATOM 13055 C CA . VAL I 1 73 ? -63.090 41.419 -33.342 1.00 32.46 73 VAL I CA 1
ATOM 13056 C C . VAL I 1 73 ? -64.120 41.351 -32.203 1.00 28.71 73 VAL I C 1
ATOM 13057 O O . VAL I 1 73 ? -65.276 41.050 -32.439 1.00 32.44 73 VAL I O 1
ATOM 13061 N N . ALA I 1 74 ? -63.706 41.677 -30.983 1.00 33.45 74 ALA I N 1
ATOM 13062 C CA . ALA I 1 74 ? -64.605 41.623 -29.823 1.00 38.53 74 ALA I CA 1
ATOM 13063 C C . ALA I 1 74 ? -65.779 42.603 -29.942 1.00 37.82 74 ALA I C 1
ATOM 13064 O O . ALA I 1 74 ? -66.853 42.322 -29.453 1.00 38.78 74 ALA I O 1
ATOM 13066 N N . GLU I 1 75 ? -65.578 43.734 -30.604 1.00 35.27 75 GLU I N 1
ATOM 13067 C CA . GLU I 1 75 ? -66.662 44.698 -30.753 1.00 40.05 75 GLU I CA 1
ATOM 13068 C C . GLU I 1 75 ? -67.579 44.319 -31.913 1.00 45.01 75 GLU I C 1
ATOM 13069 O O . GLU I 1 75 ? -68.811 44.341 -31.778 1.00 44.73 75 GLU I O 1
ATOM 13075 N N . LYS I 1 76 ? -66.994 43.937 -33.042 1.00 46.64 76 LYS I N 1
ATOM 13076 C CA . LYS I 1 76 ? -67.782 43.556 -34.213 1.00 42.66 76 LYS I CA 1
ATOM 13077 C C . LYS I 1 76 ? -68.699 42.347 -33.962 1.00 46.41 76 LYS I C 1
ATOM 13078 O O . LYS I 1 76 ? -69.811 42.280 -34.470 1.00 41.05 76 LYS I O 1
ATOM 13084 N N . TYR I 1 77 ? -68.219 41.392 -33.179 1.00 41.73 77 TYR I N 1
ATOM 13085 C CA . TYR I 1 77 ? -68.958 40.162 -32.904 1.00 44.81 77 TYR I CA 1
ATOM 13086 C C . TYR I 1 77 ? -69.363 40.147 -31.442 1.00 48.00 77 TYR I C 1
ATOM 13087 O O . TYR I 1 77 ? -69.381 39.096 -30.815 1.00 41.24 77 TYR I O 1
ATOM 13096 N N . ARG I 1 78 ? -69.664 41.331 -30.901 1.00 46.46 78 ARG I N 1
ATOM 13097 C CA . ARG I 1 78 ? -69.902 41.480 -29.467 1.00 47.46 78 ARG I CA 1
ATOM 13098 C C . ARG I 1 78 ? -70.998 40.551 -28.936 1.00 47.49 78 ARG I C 1
ATOM 13099 O O . ARG I 1 78 ? -70.875 40.016 -27.840 1.00 48.24 78 ARG I O 1
ATOM 13107 N N . SER I 1 79 ? -72.062 40.373 -29.711 1.00 39.40 79 SER I N 1
ATOM 13108 C CA . SER I 1 79 ? -73.239 39.630 -29.247 1.00 59.90 79 SER I CA 1
ATOM 13109 C C . SER I 1 79 ? -73.102 38.097 -29.210 1.00 57.80 79 SER I C 1
ATOM 13110 O O . SER I 1 79 ? -73.950 37.422 -28.635 1.00 57.65 79 SER I O 1
ATOM 13113 N N . GLN I 1 80 ? -72.068 37.549 -29.839 1.00 40.63 80 GLN I N 1
ATOM 13114 C CA . GLN I 1 80 ? -71.879 36.101 -29.870 1.00 52.02 80 GLN I CA 1
ATOM 13115 C C . GLN I 1 80 ? -70.667 35.730 -29.024 1.00 54.86 80 GLN I C 1
ATOM 13116 O O . GLN I 1 80 ? -69.747 36.534 -28.884 1.00 54.55 80 GLN I O 1
ATOM 13122 N N . GLY I 1 81 ? -70.688 34.543 -28.419 1.00 52.32 81 GLY I N 1
ATOM 13123 C CA . GLY I 1 81 ? -69.603 34.113 -27.549 1.00 50.77 81 GLY I CA 1
ATOM 13124 C C . GLY I 1 81 ? -69.560 34.850 -26.226 1.00 39.86 81 GLY I C 1
ATOM 13125 O O . GLY I 1 81 ? -70.522 35.501 -25.856 1.00 46.09 81 GLY I O 1
ATOM 13126 N N . PRO I 1 82 ? -68.470 34.692 -25.470 1.00 38.84 82 PRO I N 1
ATOM 13127 C CA . PRO I 1 82 ? -68.306 35.444 -24.226 1.00 50.36 82 PRO I CA 1
ATOM 13128 C C . PRO I 1 82 ? -68.138 36.931 -24.527 1.00 50.01 82 PRO I C 1
ATOM 13129 O O . PRO I 1 82 ? -67.608 37.261 -25.594 1.00 41.19 82 PRO I O 1
ATOM 13133 N N . ASP I 1 83 ? -68.573 37.822 -23.641 0.96 38.38 83 ASP I N 1
ATOM 13134 C CA . ASP I 1 83 ? -68.322 39.223 -23.927 0.96 39.79 83 ASP I CA 1
ATOM 13135 C C . ASP I 1 83 ? -66.956 39.595 -23.356 0.96 40.68 83 ASP I C 1
ATOM 13136 O O . ASP I 1 83 ? -66.798 39.885 -22.168 0.96 46.74 83 ASP I O 1
ATOM 13141 N N . LEU I 1 84 ? -65.968 39.605 -24.234 1.00 37.40 84 LEU I N 1
ATOM 13142 C CA . LEU I 1 84 ? -64.589 39.815 -23.844 1.00 35.06 84 LEU I CA 1
ATOM 13143 C C . LEU I 1 84 ? -64.259 41.283 -23.565 1.00 39.81 84 LEU I C 1
ATOM 13144 O O . LEU I 1 84 ? -63.133 41.610 -23.195 1.00 41.29 84 LEU I O 1
ATOM 13149 N N . LEU I 1 85 ? -65.251 42.152 -23.747 1.00 43.36 85 LEU I N 1
ATOM 13150 C CA . LEU I 1 85 ? -65.135 43.572 -23.444 1.00 39.53 85 LEU I CA 1
ATOM 13151 C C . LEU I 1 85 ? -65.917 43.929 -22.186 1.00 41.54 85 LEU I C 1
ATOM 13152 O O . LEU I 1 85 ? -65.941 45.081 -21.773 1.00 43.06 85 LEU I O 1
ATOM 13157 N N . GLY I 1 86 ? -66.564 42.942 -21.579 1.00 48.41 86 GLY I N 1
ATOM 13158 C CA . GLY I 1 86 ? -67.450 43.221 -20.460 1.00 50.54 86 GLY I CA 1
ATOM 13159 C C . GLY I 1 86 ? -68.782 43.782 -20.941 1.00 54.15 86 GLY I C 1
ATOM 13160 O O . GLY I 1 8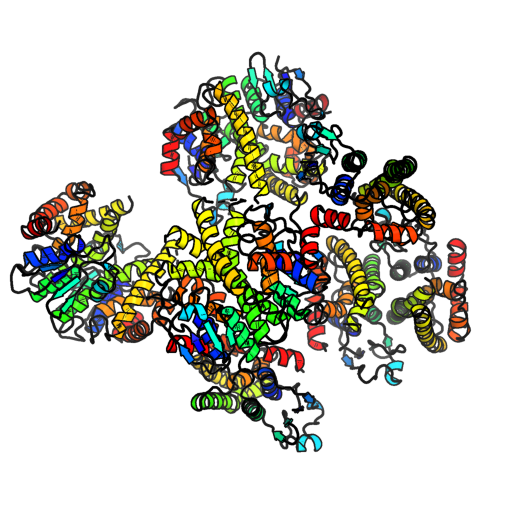6 ? -69.005 43.966 -22.139 1.00 56.92 86 GLY I O 1
ATOM 13161 N N . LYS I 1 87 ? -69.673 44.080 -20.008 1.00 52.26 87 LYS I N 1
ATOM 13162 C CA . LYS I 1 87 ? -71.014 44.515 -20.375 1.00 50.67 87 LYS I CA 1
ATOM 13163 C C . LYS I 1 87 ? -71.190 46.040 -20.355 1.00 51.09 87 LYS I C 1
ATOM 13164 O O . LYS I 1 87 ? -71.846 46.603 -21.229 1.00 55.41 87 LYS I O 1
ATOM 13166 N N . THR I 1 88 ? -70.623 46.700 -19.353 1.00 49.83 88 THR I N 1
ATOM 13167 C CA . THR I 1 88 ? -70.821 48.141 -19.185 1.00 48.78 88 THR I CA 1
ATOM 13168 C C . THR I 1 88 ? -69.600 48.964 -19.621 1.00 44.34 88 THR I C 1
ATOM 13169 O O . THR I 1 88 ? -68.508 48.414 -19.840 1.00 39.31 88 THR I O 1
ATOM 13173 N N . VAL I 1 89 ? -69.784 50.283 -19.695 1.00 39.96 89 VAL I N 1
ATOM 13174 C CA . VAL I 1 89 ? -68.704 51.196 -20.015 1.00 48.82 89 VAL I CA 1
ATOM 13175 C C . VAL I 1 89 ? -67.628 51.094 -18.960 1.00 37.77 89 VAL I C 1
ATOM 13176 O O . VAL I 1 89 ? -66.446 51.121 -19.274 1.00 39.95 89 VAL I O 1
ATOM 13180 N N . GLU I 1 90 ? -68.034 50.955 -17.704 1.00 41.82 90 GLU I N 1
ATOM 13181 C CA A GLU I 1 90 ? -67.091 50.772 -16.608 0.50 43.20 90 GLU I CA 1
ATOM 13182 C CA B GLU I 1 90 ? -67.052 50.810 -16.642 0.50 43.03 90 GLU I CA 1
ATOM 13183 C C . GLU I 1 90 ? -66.278 49.482 -16.795 1.00 48.67 90 GLU I C 1
ATOM 13184 O O . GLU I 1 90 ? -65.058 49.463 -16.611 1.00 36.93 90 GLU I O 1
ATOM 13195 N N . ASP I 1 91 ? -66.967 48.392 -17.159 1.00 46.78 91 ASP I N 1
ATOM 13196 C CA . ASP I 1 91 ? -66.295 47.110 -17.399 1.00 43.26 91 ASP I CA 1
ATOM 13197 C C . ASP I 1 91 ? -65.254 47.249 -18.491 1.00 43.17 91 ASP I C 1
ATOM 13198 O O . ASP I 1 91 ? -64.099 46.858 -18.310 1.00 39.42 91 ASP I O 1
ATOM 13203 N N . ARG I 1 92 ? -65.660 47.851 -19.607 1.00 41.26 92 ARG I N 1
ATOM 13204 C CA . ARG I 1 92 ? -64.766 48.004 -20.741 1.00 38.42 92 ARG I CA 1
ATOM 13205 C C . ARG I 1 92 ? -63.533 48.809 -20.326 1.00 42.38 92 ARG I C 1
ATOM 13206 O O . ARG I 1 92 ? -62.407 48.487 -20.727 1.00 34.96 92 ARG I O 1
ATOM 13214 N N . GLY I 1 93 ? -63.749 49.816 -19.482 1.00 42.56 93 GLY I N 1
ATOM 13215 C CA . GLY I 1 93 ? -62.656 50.609 -18.953 1.00 32.24 93 GLY I CA 1
ATOM 13216 C C . GLY I 1 93 ? -61.599 49.764 -18.256 1.00 35.01 93 GLY I C 1
ATOM 13217 O O . GLY I 1 93 ? -60.412 49.977 -18.474 1.00 30.62 93 GLY I O 1
ATOM 13218 N N . GLN I 1 94 ? -62.029 48.802 -17.437 1.00 33.67 94 GLN I N 1
ATOM 13219 C CA . GLN I 1 94 ? -61.097 47.912 -16.738 1.00 36.99 94 GLN I CA 1
ATOM 13220 C C . GLN I 1 94 ? -60.397 46.997 -17.734 1.00 36.23 94 GLN I C 1
ATOM 13221 O O . GLN I 1 94 ? -59.198 46.737 -17.614 1.00 34.55 94 GLN I O 1
ATOM 13227 N N . VAL I 1 95 ? -61.138 46.549 -18.743 1.00 39.37 95 VAL I N 1
ATOM 13228 C CA . VAL I 1 95 ? -60.538 45.766 -19.802 1.00 39.23 95 VAL I CA 1
ATOM 13229 C C . VAL I 1 95 ? -59.485 46.585 -20.546 1.00 36.06 95 VAL I C 1
ATOM 13230 O O . VAL I 1 95 ? -58.358 46.118 -20.711 1.00 36.98 95 VAL I O 1
ATOM 13234 N N . GLU I 1 96 ? -59.830 47.806 -20.964 1.00 29.13 96 GLU I N 1
ATOM 13235 C CA . GLU I 1 96 ? -58.864 48.634 -21.686 1.00 30.73 96 GLU I CA 1
ATOM 13236 C C . GLU I 1 96 ? -57.640 48.898 -20.813 1.00 31.13 96 GLU I C 1
ATOM 13237 O O . GLU I 1 96 ? -56.512 48.837 -21.280 1.00 30.38 96 GLU I O 1
ATOM 13243 N N . GLN I 1 97 ? -57.872 49.129 -19.529 1.00 30.55 97 GLN I N 1
ATOM 13244 C CA . GLN I 1 97 ? -56.798 49.340 -18.570 1.00 29.50 97 GLN I CA 1
ATOM 13245 C C . GLN I 1 97 ? -55.765 48.196 -18.542 1.00 30.14 97 GLN I C 1
ATOM 13246 O O . GLN I 1 97 ? -54.568 48.433 -18.681 1.00 38.00 97 GLN I O 1
ATOM 13252 N N . TRP I 1 98 ? -56.220 46.960 -18.342 1.00 28.92 98 TRP I N 1
ATOM 13253 C CA . TRP I 1 98 ? -55.279 45.850 -18.177 1.00 27.63 98 TRP I CA 1
ATOM 13254 C C . TRP I 1 98 ? -54.654 45.428 -19.516 1.00 31.93 98 TRP I C 1
ATOM 13255 O O . TRP I 1 98 ? -53.521 44.974 -19.556 1.00 26.49 98 TRP I O 1
ATOM 13266 N N . LEU I 1 99 ? -55.384 45.650 -20.602 1.00 25.60 99 LEU I N 1
ATOM 13267 C CA . LEU I 1 99 ? -54.875 45.457 -21.941 1.00 29.55 99 LEU I CA 1
ATOM 13268 C C . LEU I 1 99 ? -53.704 46.408 -22.191 1.00 31.23 99 LEU I C 1
ATOM 13269 O O . LEU I 1 99 ? -52.677 46.032 -22.761 1.00 28.60 99 LEU I O 1
ATOM 13274 N N . ASP I 1 100 ? -53.836 47.644 -21.730 1.00 28.88 100 ASP I N 1
ATOM 13275 C CA . ASP I 1 100 ? -52.731 48.597 -21.850 1.00 28.46 100 ASP I CA 1
ATOM 13276 C C . ASP I 1 100 ? -51.600 48.272 -20.878 1.00 28.10 100 ASP I C 1
ATOM 13277 O O . ASP I 1 100 ? -50.427 48.486 -21.200 1.00 38.34 100 ASP I O 1
ATOM 13282 N N . VAL I 1 101 ? -51.938 47.755 -19.697 1.00 24.55 101 VAL I N 1
ATOM 13283 C CA . VAL I 1 101 ? -50.901 47.223 -18.826 1.00 31.51 101 VAL I CA 1
ATOM 13284 C C . VAL I 1 101 ? -50.089 46.137 -19.575 1.00 29.45 101 VAL I C 1
ATOM 13285 O O . VAL I 1 101 ? -48.873 46.181 -19.558 1.00 25.94 101 VAL I O 1
ATOM 13289 N N . GLU I 1 102 ? -50.758 45.219 -20.270 1.00 28.27 102 GLU I N 1
ATOM 13290 C CA . GLU I 1 102 ? -50.044 44.167 -21.019 1.00 33.84 102 GLU I CA 1
ATOM 13291 C C . GLU I 1 102 ? -49.154 44.830 -22.073 1.00 31.72 102 GLU I C 1
ATOM 13292 O O . GLU I 1 102 ? -47.968 44.518 -22.159 1.00 29.77 102 GLU I O 1
ATOM 13298 N N . ALA I 1 103 ? -49.722 45.772 -22.831 1.00 27.41 103 ALA I N 1
ATOM 13299 C CA . ALA I 1 103 ? -49.015 46.413 -23.939 1.00 27.01 103 ALA I CA 1
ATOM 13300 C C . ALA I 1 103 ? -47.803 47.222 -23.498 1.00 30.24 103 ALA I C 1
ATOM 13301 O O . ALA I 1 103 ? -46.790 47.228 -24.187 1.00 25.14 103 ALA I O 1
ATOM 13303 N N . THR I 1 104 ? -47.910 47.925 -22.378 1.00 23.07 104 THR I N 1
ATOM 13304 C CA . THR I 1 104 ? -46.893 48.916 -22.017 1.00 27.33 104 THR I CA 1
ATOM 13305 C C . THR I 1 104 ? -46.007 48.519 -20.857 1.00 30.13 104 THR I C 1
ATOM 13306 O O . THR I 1 104 ? -44.958 49.102 -20.653 1.00 31.88 104 THR I O 1
ATOM 13310 N N . THR I 1 105 ? -46.437 47.540 -20.077 1.00 32.74 105 THR I N 1
ATOM 13311 C CA . THR I 1 105 ? -45.780 47.324 -18.795 1.00 38.13 105 THR I CA 1
ATOM 13312 C C . THR I 1 105 ? -45.309 45.883 -18.639 1.00 32.17 105 THR I C 1
ATOM 13313 O O . THR I 1 105 ? -44.163 45.622 -18.256 1.00 33.73 105 THR I O 1
ATOM 13317 N N . TYR I 1 106 ? -46.200 44.957 -18.957 1.00 30.42 106 TYR I N 1
ATOM 13318 C CA . TYR I 1 106 ? -45.902 43.536 -18.881 1.00 30.87 106 TYR I CA 1
ATOM 13319 C C . TYR I 1 106 ? -45.113 43.080 -20.090 1.00 30.05 106 TYR I C 1
ATOM 13320 O O . TYR I 1 106 ? -44.067 42.463 -19.956 1.00 27.38 106 TYR I O 1
ATOM 13329 N N . HIS I 1 107 ? -45.617 43.378 -21.279 1.00 24.29 107 HIS I N 1
ATOM 13330 C CA . HIS I 1 107 ? -45.003 42.808 -22.452 1.00 29.80 107 HIS I CA 1
ATOM 13331 C C . HIS I 1 107 ? -43.563 43.272 -22.738 1.00 32.08 107 HIS I C 1
ATOM 13332 O O . HIS I 1 107 ? -42.703 42.425 -23.030 1.00 28.89 107 HIS I O 1
ATOM 13339 N N . PRO I 1 108 ? -43.276 44.577 -22.619 1.00 28.09 108 PRO I N 1
ATOM 13340 C CA . PRO I 1 108 ? -41.923 44.987 -23.045 1.00 30.88 108 PRO I CA 1
ATOM 13341 C C . PRO I 1 108 ? -40.757 44.316 -22.300 1.00 32.56 108 PRO I C 1
ATOM 13342 O O . PRO I 1 108 ? -39.829 43.865 -22.966 1.00 36.36 108 PRO I O 1
ATOM 13346 N N . PRO I 1 109 ? -40.799 44.230 -20.960 1.00 32.41 109 PRO I N 1
ATOM 13347 C CA . PRO I 1 109 ? -39.683 43.479 -20.379 1.00 24.30 109 PRO I CA 1
ATOM 13348 C C . PRO I 1 109 ? -39.718 41.987 -20.723 1.00 33.93 109 PRO I C 1
ATOM 13349 O O . PRO I 1 109 ? -38.658 41.367 -20.798 1.00 33.39 109 PRO I O 1
ATOM 13353 N N . LEU I 1 110 ? -40.894 41.408 -20.927 1.00 36.34 110 LEU I N 1
ATOM 13354 C CA . LEU I 1 110 ? -40.944 39.997 -21.303 1.00 34.45 110 LEU I CA 1
ATOM 13355 C C . LEU I 1 110 ? -40.308 39.765 -22.677 1.00 34.01 110 LEU I C 1
ATOM 13356 O O . LEU I 1 110 ? -39.578 38.809 -22.870 1.00 35.60 110 LEU I O 1
ATOM 13361 N N . LEU I 1 111 ? -40.576 40.667 -23.614 1.00 34.70 111 LEU I N 1
ATOM 13362 C CA . LEU I 1 111 ? -40.017 40.591 -24.955 1.00 36.88 111 LEU I CA 1
ATOM 13363 C C . LEU I 1 111 ? -38.494 40.683 -24.898 1.00 43.43 111 LEU I C 1
ATOM 13364 O O . LEU I 1 111 ? -37.794 39.930 -25.572 1.00 45.97 111 LEU I O 1
ATOM 13369 N N . ASN I 1 112 ? -37.978 41.588 -24.070 1.00 43.62 112 ASN I N 1
ATOM 13370 C CA . ASN I 1 112 ? -36.530 41.672 -23.906 1.00 48.32 112 ASN I CA 1
ATOM 13371 C C . ASN I 1 112 ? -35.895 40.389 -23.387 1.00 49.19 112 ASN I C 1
ATOM 13372 O O . ASN I 1 112 ? -34.863 39.984 -23.923 1.00 44.68 112 ASN I O 1
ATOM 13377 N N . LEU I 1 113 ? -36.485 39.742 -22.374 1.00 51.48 113 LEU I N 1
ATOM 13378 C CA . LEU I 1 113 ? -35.961 38.441 -21.946 1.00 57.05 113 LEU I CA 1
ATOM 13379 C C . LEU I 1 113 ? -36.047 37.423 -23.044 1.00 62.94 113 LEU I C 1
ATOM 13380 O O . LEU I 1 113 ? -35.092 36.695 -23.308 1.00 72.32 113 LEU I O 1
ATOM 13385 N N . THR I 1 114 ? -37.203 37.392 -23.688 1.00 58.35 114 THR I N 1
ATOM 13386 C CA . THR I 1 114 ? -37.446 36.465 -24.770 1.00 58.86 114 THR I CA 1
ATOM 13387 C C . THR I 1 114 ? -36.412 36.594 -25.866 1.00 60.79 114 THR I C 1
ATOM 13388 O O . THR I 1 114 ? -35.833 35.592 -26.273 1.00 64.42 114 THR I O 1
ATOM 13392 N N . LEU I 1 115 ? -36.129 37.821 -26.297 1.00 54.30 115 LEU I N 1
ATOM 13393 C CA . LEU I 1 115 ? -35.171 38.015 -27.374 1.00 50.24 115 LEU I CA 1
ATOM 13394 C C . LEU I 1 115 ? -33.746 37.715 -26.942 1.00 49.79 115 LEU I C 1
ATOM 13395 O O . LEU I 1 115 ? -33.028 37.000 -27.625 1.00 56.26 115 LEU I O 1
ATOM 13400 N N . HIS I 1 116 ? -33.343 38.254 -25.801 1.00 47.56 116 HIS I N 1
ATOM 13401 C CA . HIS I 1 116 ? -31.947 38.183 -25.385 1.00 50.94 116 HIS I CA 1
ATOM 13402 C C . HIS I 1 116 ? -31.501 36.854 -24.771 1.00 52.37 116 HIS I C 1
ATOM 13403 O O . HIS I 1 116 ? -30.307 36.630 -24.583 1.00 60.40 116 HIS I O 1
ATOM 13410 N N . ILE I 1 117 ? -32.446 35.957 -24.525 1.00 50.65 117 ILE I N 1
ATOM 13411 C CA . ILE I 1 117 ? -32.116 34.606 -24.081 1.00 60.30 117 ILE I CA 1
ATOM 13412 C C . ILE I 1 117 ? -32.088 33.744 -25.335 1.00 68.51 117 ILE I C 1
ATOM 13413 O O . ILE I 1 117 ? -31.428 32.707 -25.385 1.00 74.85 117 ILE I O 1
ATOM 13418 N N . MET I 1 118 ? -32.750 34.234 -26.376 1.00 69.50 118 MET I N 1
ATOM 13419 C CA . MET I 1 118 ? -32.689 33.611 -27.689 1.00 73.85 118 MET I CA 1
ATOM 13420 C C . MET I 1 118 ? -31.339 33.933 -28.313 1.00 78.33 118 MET I C 1
ATOM 13421 O O . MET I 1 118 ? -30.909 33.272 -29.251 1.00 84.29 118 MET I O 1
ATOM 13426 N N . PHE I 1 119 ? -30.666 34.946 -27.775 1.00 78.30 119 PHE I N 1
ATOM 13427 C CA . PHE I 1 119 ? -29.334 35.302 -28.245 1.00 81.18 119 PHE I CA 1
ATOM 13428 C C . PHE I 1 119 ? -28.256 34.595 -27.422 1.00 89.14 119 PHE I C 1
ATOM 13429 O O . PHE I 1 119 ? -27.447 35.232 -26.745 1.00 90.87 119 PHE I O 1
ATOM 13431 N N . ALA I 1 120 ? -28.278 33.263 -27.500 1.00 92.59 120 ALA I N 1
ATOM 13432 C CA . ALA I 1 120 ? -27.243 32.382 -26.958 1.00 89.06 120 ALA I CA 1
ATOM 13433 C C . ALA I 1 120 ? -27.476 30.958 -27.466 1.00 84.98 120 ALA I C 1
ATOM 13434 O O . ALA I 1 120 ? -28.601 30.593 -27.834 1.00 76.53 120 ALA I O 1
ATOM 13436 N N . SER I 1 127 ? -25.598 38.872 -26.770 1.00 87.95 127 SER I N 1
ATOM 13437 C CA . SER I 1 127 ? -26.696 39.243 -25.878 1.00 87.50 127 SER I CA 1
ATOM 13438 C C . SER I 1 127 ? -26.236 40.254 -24.831 1.00 82.45 127 SER I C 1
ATOM 13439 O O . SER I 1 127 ? -25.045 40.389 -24.539 1.00 80.21 127 SER I O 1
ATOM 13442 N N . ASP I 1 128 ? -27.210 40.948 -24.263 1.00 75.94 128 ASP I N 1
ATOM 13443 C CA . ASP I 1 128 ? -26.970 41.987 -23.282 1.00 68.92 128 ASP I CA 1
ATOM 13444 C C . ASP I 1 128 ? -27.339 41.448 -21.905 1.00 59.56 128 ASP I C 1
ATOM 13445 O O . ASP I 1 128 ? -28.523 41.369 -21.569 1.00 55.58 128 ASP I O 1
ATOM 13450 N N . GLU I 1 129 ? -26.345 41.101 -21.090 1.00 49.73 129 GLU I N 1
ATOM 13451 C CA . GLU I 1 129 ? -26.679 40.441 -19.835 1.00 53.65 129 GLU I CA 1
ATOM 13452 C C . GLU I 1 129 ? -27.203 41.428 -18.791 1.00 56.28 129 GLU I C 1
ATOM 13453 O O . GLU I 1 129 ? -27.931 41.039 -17.874 1.00 57.44 129 GLU I O 1
ATOM 13459 N N . LYS I 1 130 ? -26.896 42.708 -18.964 1.00 50.63 130 LYS I N 1
ATOM 13460 C CA . LYS I 1 130 ? -27.429 43.720 -18.067 1.00 53.84 130 LYS I CA 1
ATOM 13461 C C . LYS I 1 130 ? -28.927 43.871 -18.346 1.00 45.91 130 LYS I C 1
ATOM 13462 O O . LYS I 1 130 ? -29.739 43.914 -17.425 1.00 43.72 130 LYS I O 1
ATOM 13464 N N . LEU I 1 131 ? -29.275 43.955 -19.628 1.00 39.88 131 LEU I N 1
ATOM 13465 C CA . LEU I 1 131 ? -30.664 44.081 -20.056 1.00 40.61 131 LEU I CA 1
ATOM 13466 C C . LEU I 1 131 ? -31.514 42.897 -19.613 1.00 37.55 131 LEU I C 1
ATOM 13467 O O . LEU I 1 131 ? -32.639 43.074 -19.145 1.00 44.04 131 LEU I O 1
ATOM 13472 N N . ILE I 1 132 ? -30.968 41.693 -19.757 1.00 36.19 132 ILE I N 1
ATOM 13473 C CA . ILE I 1 132 ? -31.640 40.474 -19.310 1.00 35.08 132 ILE I CA 1
ATOM 13474 C C . ILE I 1 132 ? -31.974 40.493 -17.820 1.00 40.23 132 ILE I C 1
ATOM 13475 O O . ILE I 1 132 ? -33.111 40.198 -17.449 1.00 45.70 132 ILE I O 1
ATOM 13480 N N . LYS I 1 133 ? -30.994 40.836 -16.979 1.00 38.46 133 LYS I N 1
ATOM 13481 C CA . LYS I 1 133 ? -31.215 40.921 -15.528 1.00 45.32 133 LYS I CA 1
ATOM 13482 C C . LYS I 1 133 ? -32.281 41.963 -15.213 1.00 42.58 133 LYS I C 1
ATOM 13483 O O . LYS I 1 133 ? -33.162 41.722 -14.390 1.00 46.39 133 LYS I O 1
ATOM 13485 N N . GLU I 1 134 ? -32.201 43.116 -15.871 1.00 36.58 134 GLU I N 1
ATOM 13486 C CA . GLU I 1 134 ? -33.172 44.181 -15.649 1.00 39.90 134 GLU I CA 1
ATOM 13487 C C . GLU I 1 134 ? -34.563 43.770 -16.104 1.00 41.11 134 GLU I C 1
ATOM 13488 O O . GLU I 1 134 ? -35.548 44.006 -15.405 1.00 37.03 134 GLU I O 1
ATOM 13494 N N . SER I 1 135 ? -34.636 43.108 -17.252 1.00 37.83 135 SER I N 1
ATOM 13495 C CA . SER I 1 135 ? -35.925 42.710 -17.795 1.00 37.73 135 SER I CA 1
ATOM 13496 C C . SER I 1 135 ? -36.630 41.696 -16.899 1.00 39.58 135 SER I C 1
ATOM 13497 O O . SER I 1 135 ? -37.837 41.801 -16.679 1.00 38.35 135 SER I O 1
ATOM 13500 N N . GLU I 1 136 ? -35.891 40.722 -16.371 1.00 35.52 136 GLU I N 1
ATOM 13501 C CA . GLU I 1 136 ? -36.523 39.738 -15.496 1.00 35.42 136 GLU I CA 1
ATOM 13502 C C . GLU I 1 136 ? -37.032 40.396 -14.207 1.00 38.16 136 GLU I C 1
ATOM 13503 O O . GLU I 1 136 ? -38.141 40.126 -13.755 1.00 30.99 136 GLU I O 1
ATOM 13509 N N . GLU I 1 137 ? -36.210 41.244 -13.609 1.00 37.40 137 GLU I N 1
ATOM 13510 C CA . GLU I 1 137 ? -36.636 41.952 -12.405 1.00 40.50 137 GLU I CA 1
ATOM 13511 C C . GLU I 1 137 ? -37.839 42.856 -12.634 1.00 38.05 137 GLU I C 1
ATOM 13512 O O . GLU I 1 137 ? -38.730 42.911 -11.793 1.00 42.59 137 GLU I O 1
ATOM 13518 N N . LYS I 1 138 ? -37.850 43.590 -13.742 1.00 34.47 138 LYS I N 1
ATOM 13519 C CA . LYS I 1 138 ? -38.984 44.455 -14.020 1.00 34.87 138 LYS I CA 1
ATOM 13520 C C . LYS I 1 138 ? -40.225 43.581 -14.174 1.00 39.34 138 LYS I C 1
ATOM 13521 O O . LYS I 1 138 ? -41.253 43.857 -13.559 1.00 37.55 138 LYS I O 1
ATOM 13523 N N . LEU I 1 139 ? -40.104 42.488 -14.932 1.00 35.94 139 LEU I N 1
ATOM 13524 C CA . LEU I 1 139 ? -41.243 41.595 -15.144 1.00 34.85 139 LEU I CA 1
ATOM 13525 C C . LEU I 1 139 ? -41.732 40.981 -13.837 1.00 36.84 139 LEU I C 1
ATOM 13526 O O . LEU I 1 139 ? -42.933 40.923 -13.578 1.00 40.79 139 LEU I O 1
ATOM 13531 N N . ALA I 1 140 ? -40.786 40.578 -12.996 1.00 35.37 140 ALA I N 1
ATOM 13532 C CA . ALA I 1 140 ? -41.105 39.988 -11.706 1.00 46.90 140 ALA I CA 1
ATOM 13533 C C . ALA I 1 140 ? -41.855 40.999 -10.846 1.00 41.46 140 ALA I C 1
ATOM 13534 O O . ALA I 1 140 ? -42.769 40.640 -10.096 1.00 40.57 140 ALA I O 1
ATOM 13536 N N . GLY I 1 141 ? -41.423 42.253 -10.931 1.00 41.53 141 GLY I N 1
ATOM 13537 C CA . GLY I 1 141 ? -42.081 43.343 -10.233 1.00 39.84 141 GLY I CA 1
ATOM 13538 C C . GLY I 1 141 ? -43.513 43.477 -10.717 1.00 39.52 141 GLY I C 1
ATOM 13539 O O . GLY I 1 141 ? -44.434 43.650 -9.916 1.00 49.57 141 GLY I O 1
ATOM 13540 N N . VAL I 1 142 ? -43.708 43.399 -12.032 1.00 35.06 142 VAL I N 1
ATOM 13541 C CA . VAL I 1 142 ? -45.062 43.446 -12.582 1.00 42.47 142 VAL I CA 1
ATOM 13542 C C . VAL I 1 142 ? -45.902 42.258 -12.090 1.00 44.23 142 VAL I C 1
ATOM 13543 O O . VAL I 1 142 ? -47.049 42.424 -11.672 1.00 45.63 142 VAL I O 1
ATOM 13547 N N . LEU I 1 143 ? -45.309 41.070 -12.097 1.00 38.20 143 LEU I N 1
ATOM 13548 C CA . LEU I 1 143 ? -46.015 39.872 -11.657 1.00 36.39 143 LEU I CA 1
ATOM 13549 C C . LEU I 1 143 ? -46.397 39.958 -10.178 1.00 33.53 143 LEU I C 1
ATOM 13550 O O . LEU I 1 143 ? -47.415 39.402 -9.768 1.00 51.90 143 LEU I O 1
ATOM 13555 N N . ASP I 1 144 ? -45.595 40.660 -9.381 1.00 34.25 144 ASP I N 1
ATOM 13556 C CA . ASP I 1 144 ? -45.952 40.897 -7.975 1.00 44.62 144 ASP I CA 1
ATOM 13557 C C . ASP I 1 144 ? -47.230 41.734 -7.845 1.00 43.11 144 ASP I C 1
ATOM 13558 O O . ASP I 1 144 ? -48.058 41.493 -6.969 1.00 42.16 144 ASP I O 1
ATOM 13563 N N . VAL I 1 145 ? -47.381 42.729 -8.711 1.00 37.59 145 VAL I N 1
ATOM 13564 C CA . VAL I 1 145 ? -48.601 43.534 -8.720 1.00 37.56 145 VAL I CA 1
ATOM 13565 C C . VAL I 1 145 ? -49.789 42.675 -9.135 1.00 41.11 145 VAL I C 1
ATOM 13566 O O . VAL I 1 145 ? -50.834 42.686 -8.477 1.00 44.18 145 VAL I O 1
ATOM 13570 N N . TYR I 1 146 ? -49.604 41.889 -10.194 1.00 37.62 146 TYR I N 1
ATOM 13571 C CA . TYR I 1 146 ? -50.637 40.965 -10.650 1.00 38.74 146 TYR I CA 1
ATOM 13572 C C . TYR I 1 146 ? -51.064 40.044 -9.532 1.00 40.54 146 TYR I C 1
ATOM 13573 O O . TYR I 1 146 ? -52.254 39.762 -9.372 1.00 43.47 146 TYR I O 1
ATOM 13582 N N . GLU I 1 147 ? -50.080 39.565 -8.774 1.00 40.10 147 GLU I N 1
ATOM 13583 C CA . GLU I 1 147 ? -50.328 38.618 -7.691 1.00 38.28 147 GLU I CA 1
ATOM 13584 C C . GLU I 1 147 ? -51.243 39.204 -6.622 1.00 42.82 147 GLU I C 1
ATOM 13585 O O . GLU I 1 147 ? -52.181 38.549 -6.158 1.00 42.96 147 GLU I O 1
ATOM 13591 N N . ALA I 1 148 ? -50.939 40.426 -6.213 1.00 45.26 148 ALA I N 1
ATOM 13592 C CA . ALA I 1 148 ? -51.756 41.119 -5.231 1.00 52.59 148 ALA I CA 1
ATOM 13593 C C . ALA I 1 148 ? -53.158 41.358 -5.787 1.00 49.97 148 ALA I C 1
ATOM 13594 O O . ALA I 1 148 ? -54.144 41.101 -5.107 1.00 52.07 148 ALA I O 1
ATOM 13596 N N . HIS I 1 149 ? -53.234 41.774 -7.052 1.00 44.55 149 HIS I N 1
ATOM 13597 C CA . HIS I 1 149 ? -54.505 42.087 -7.707 1.00 40.52 149 HIS I CA 1
ATOM 13598 C C . HIS I 1 149 ? -55.393 40.864 -7.854 1.00 43.86 149 HIS I C 1
ATOM 13599 O O . HIS I 1 149 ? -56.580 40.907 -7.531 1.00 46.60 149 HIS I O 1
ATOM 13606 N N . LEU I 1 150 ? -54.809 39.770 -8.334 1.00 45.72 150 LEU I N 1
ATOM 13607 C CA . LEU I 1 150 ? -55.561 38.548 -8.605 1.00 39.91 150 LEU I CA 1
ATOM 13608 C C . LEU I 1 150 ? -55.989 37.825 -7.333 1.00 48.23 150 LEU I C 1
ATOM 13609 O O . LEU I 1 150 ? -56.800 36.895 -7.370 1.00 46.87 150 LEU I O 1
ATOM 13614 N N . SER I 1 151 ? -55.435 38.237 -6.204 1.00 50.32 151 SER I N 1
ATOM 13615 C CA . SER I 1 151 ? -55.833 37.645 -4.946 1.00 54.01 151 SER I CA 1
ATOM 13616 C C . SER I 1 151 ? -57.179 38.228 -4.514 1.00 58.14 151 SER I C 1
ATOM 13617 O O . SER I 1 151 ? -57.840 37.674 -3.651 1.00 59.79 151 SER I O 1
ATOM 13620 N N . LYS I 1 152 ? -57.586 39.341 -5.124 1.00 60.71 152 LYS I N 1
ATOM 13621 C CA . LYS I 1 152 ? -58.879 39.959 -4.808 1.00 58.59 152 LYS I CA 1
ATOM 13622 C C . LYS I 1 152 ? -59.803 40.030 -6.035 1.00 55.40 152 LYS I C 1
ATOM 13623 O O . LYS I 1 152 ? -60.946 40.445 -5.931 1.00 57.05 152 LYS I O 1
ATOM 13625 N N . SER I 1 153 ? -59.289 39.663 -7.205 1.00 53.14 153 SER I N 1
ATOM 13626 C CA . SER I 1 153 ? -60.074 39.696 -8.439 1.00 43.95 153 SER I CA 1
ATOM 13627 C C . SER I 1 153 ? -59.835 38.412 -9.233 1.00 48.10 153 SER I C 1
ATOM 13628 O O . SER I 1 153 ? -58.685 38.010 -9.428 1.00 51.90 153 SER I O 1
ATOM 13631 N N . LYS I 1 154 ? -60.904 37.765 -9.691 1.00 49.43 154 LYS I N 1
ATOM 13632 C CA . LYS I 1 154 ? -60.768 36.465 -10.346 1.00 48.94 154 LYS I CA 1
ATOM 13633 C C . LYS I 1 154 ? -59.959 36.540 -11.654 1.00 40.34 154 LYS I C 1
ATOM 13634 O O . LYS I 1 154 ? -59.083 35.707 -11.896 1.00 45.29 154 LYS I O 1
ATOM 13636 N N . TYR I 1 155 ? -60.292 37.514 -12.492 1.00 39.19 155 TYR I N 1
ATOM 13637 C CA . TYR I 1 155 ? -59.543 37.829 -13.702 1.00 41.11 155 TYR I CA 1
ATOM 13638 C C . TYR I 1 155 ? -59.044 39.274 -13.606 1.00 43.58 155 TYR I C 1
ATOM 13639 O O . TYR I 1 155 ? -59.357 39.964 -12.646 1.00 47.43 155 TYR I O 1
ATOM 13648 N N . LEU I 1 156 ? -58.268 39.737 -14.581 1.00 40.41 156 LEU I N 1
ATOM 13649 C CA . LEU I 1 156 ? -57.669 41.063 -14.478 1.00 35.93 156 LEU I CA 1
ATOM 13650 C C . LEU I 1 156 ? -58.715 42.186 -14.402 1.00 34.03 156 LEU I C 1
ATOM 13651 O O . LEU I 1 156 ? -58.611 43.063 -13.553 1.00 34.67 156 LEU I O 1
ATOM 13656 N N . ALA I 1 157 ? -59.728 42.136 -15.264 1.00 38.71 157 ALA I N 1
ATOM 13657 C CA . ALA I 1 157 ? -60.705 43.221 -15.368 1.00 41.77 157 ALA I CA 1
ATOM 13658 C C . ALA I 1 157 ? -61.901 43.045 -14.430 1.00 49.10 157 ALA I C 1
ATOM 13659 O O . ALA I 1 157 ? -62.773 43.912 -14.366 1.00 49.05 157 ALA I O 1
ATOM 13661 N N . GLY I 1 158 ? -61.951 41.920 -13.723 1.00 45.00 158 GLY I N 1
ATOM 13662 C CA . GLY I 1 158 ? -63.045 41.644 -12.817 1.00 47.94 158 GLY I CA 1
ATOM 13663 C C . GLY I 1 158 ? -63.343 40.162 -12.675 1.00 50.54 158 GLY I C 1
ATOM 13664 O O . GLY I 1 158 ? -62.434 39.331 -12.677 1.00 45.98 158 GLY I O 1
ATOM 13665 N N . ASP I 1 159 ? -64.622 39.826 -12.537 1.00 51.94 159 ASP I N 1
ATOM 13666 C CA . ASP I 1 159 ? -65.016 38.436 -12.331 1.00 50.91 159 ASP I CA 1
ATOM 13667 C C . ASP I 1 159 ? -65.291 37.719 -13.659 1.00 50.82 159 ASP I C 1
ATOM 13668 O O . ASP I 1 159 ? -65.836 36.623 -13.681 1.00 56.85 159 ASP I O 1
ATOM 13673 N N . PHE I 1 160 ? -64.903 38.353 -14.763 1.00 55.43 160 PHE I N 1
ATOM 13674 C CA . PHE I 1 160 ? -65.127 37.803 -16.101 1.00 49.55 160 PHE I CA 1
ATOM 13675 C C . PHE I 1 160 ? -63.820 37.784 -16.893 1.00 46.36 160 PHE I C 1
ATOM 13676 O O . PHE I 1 160 ? -62.987 38.674 -16.756 1.00 36.78 160 PHE I O 1
ATOM 13684 N N . VAL I 1 161 ? -63.620 36.749 -17.697 1.00 43.31 161 VAL I N 1
ATOM 13685 C CA . VAL I 1 161 ? -62.436 36.690 -18.545 1.00 39.94 161 VAL I CA 1
ATOM 13686 C C . VAL I 1 161 ? -62.557 37.730 -19.678 1.00 37.11 161 VAL I C 1
ATOM 13687 O O . VAL I 1 161 ? -63.647 38.014 -20.168 1.00 42.54 161 VAL I O 1
ATOM 13691 N N . SER I 1 162 ? -61.456 38.338 -20.080 1.00 33.88 162 SER I N 1
ATOM 13692 C CA . SER I 1 162 ? -61.569 39.390 -21.083 1.00 34.24 162 SER I CA 1
ATOM 13693 C C . SER I 1 162 ? -60.367 39.411 -22.009 1.00 34.44 162 SER I C 1
ATOM 13694 O O . SER I 1 162 ? -59.444 38.615 -21.831 1.00 30.43 162 SER I O 1
ATOM 13697 N N . LEU I 1 163 ? -60.368 40.340 -22.968 1.00 28.76 163 LEU I N 1
ATOM 13698 C CA . LEU I 1 163 ? -59.221 40.541 -23.845 1.00 36.66 163 LEU I CA 1
ATOM 13699 C C . LEU I 1 163 ? -57.937 40.748 -23.051 1.00 38.00 163 LEU I C 1
ATOM 13700 O O . LEU I 1 163 ? -56.853 40.365 -23.492 1.00 30.53 163 LEU I O 1
ATOM 13705 N N . ALA I 1 164 ? -58.058 41.390 -21.894 1.00 36.13 164 ALA I N 1
ATOM 13706 C CA . ALA I 1 164 ? -56.885 41.682 -21.094 1.00 34.91 164 ALA I CA 1
ATOM 13707 C C . ALA I 1 164 ? -56.176 40.378 -20.707 1.00 27.90 164 ALA I C 1
ATOM 13708 O O . ALA I 1 164 ? -54.963 40.275 -20.840 1.00 32.93 164 ALA I O 1
ATOM 13710 N N . ASP I 1 165 ? -56.936 39.372 -20.275 1.00 28.23 165 ASP I N 1
ATOM 13711 C CA . ASP I 1 165 ? -56.349 38.083 -19.937 1.00 31.06 165 ASP I CA 1
ATOM 13712 C C . ASP I 1 165 ? -55.779 37.393 -21.176 1.00 32.38 165 ASP I C 1
ATOM 13713 O O . ASP I 1 165 ? -54.650 36.928 -21.153 1.00 31.42 165 ASP I O 1
ATOM 13718 N N . LEU I 1 166 ? -56.569 37.322 -22.245 1.00 35.64 166 LEU I N 1
ATOM 13719 C CA . LEU I 1 166 ? -56.172 36.571 -23.428 1.00 36.62 166 LEU I CA 1
ATOM 13720 C C . LEU I 1 166 ? -54.867 37.122 -24.003 1.00 33.11 166 LEU I C 1
ATOM 13721 O O . LEU I 1 166 ? -54.050 36.369 -24.525 1.00 25.21 166 LEU I O 1
ATOM 13726 N N . ALA I 1 167 ? -54.682 38.434 -23.881 1.00 24.99 167 ALA I N 1
ATOM 13727 C CA . ALA I 1 167 ? -53.505 39.106 -24.401 1.00 26.62 167 ALA I CA 1
ATOM 13728 C C . ALA I 1 167 ? -52.211 38.591 -23.769 1.00 32.33 167 ALA I C 1
ATOM 13729 O O . ALA I 1 167 ? -51.142 38.730 -24.368 1.00 30.93 167 ALA I O 1
ATOM 13731 N N . HIS I 1 168 ? -52.294 38.017 -22.566 1.00 29.80 168 HIS I N 1
ATOM 13732 C CA . HIS I 1 168 ? -51.092 37.501 -21.904 1.00 33.54 168 HIS I CA 1
ATOM 13733 C C . HIS I 1 168 ? -50.685 36.092 -22.361 1.00 33.47 168 HIS I C 1
ATOM 13734 O O . HIS I 1 168 ? -49.600 35.629 -22.029 1.00 32.50 168 HIS I O 1
ATOM 13741 N N . LEU I 1 169 ? -51.544 35.419 -23.118 1.00 33.22 169 LEU I N 1
ATOM 13742 C CA . LEU I 1 169 ? -51.335 34.000 -23.427 1.00 37.64 169 LEU I CA 1
ATOM 13743 C C . LEU I 1 169 ? -50.095 33.673 -24.288 1.00 31.97 169 LEU I C 1
ATOM 13744 O O . LEU I 1 169 ? -49.307 32.820 -23.898 1.00 35.03 169 LEU I O 1
ATOM 13749 N N . PRO I 1 170 ? -49.915 34.336 -25.445 1.00 34.58 170 PRO I N 1
ATOM 13750 C CA . PRO I 1 170 ? -48.858 33.836 -26.347 1.00 31.92 170 PRO I CA 1
ATOM 13751 C C . PRO I 1 170 ? -47.431 33.979 -25.803 1.00 31.48 170 PRO I C 1
ATOM 13752 O O . PRO I 1 170 ? -46.655 33.028 -25.911 1.00 36.96 170 PRO I O 1
ATOM 13756 N N . PHE I 1 171 ? -47.076 35.117 -25.215 1.00 24.60 171 PHE I N 1
ATOM 13757 C CA . PHE I 1 171 ? -45.688 35.272 -24.775 1.00 28.35 171 PHE I CA 1
ATOM 13758 C C . PHE I 1 171 ? -45.457 34.661 -23.392 1.00 32.01 171 PHE I C 1
ATOM 13759 O O . PHE I 1 171 ? -44.359 34.205 -23.095 1.00 33.90 171 PHE I O 1
ATOM 13767 N N . THR I 1 172 ? -46.486 34.604 -22.558 1.00 28.45 172 THR I N 1
ATOM 13768 C CA . THR I 1 172 ? -46.316 33.940 -21.264 1.00 37.31 172 THR I CA 1
ATOM 13769 C C . THR I 1 172 ? -46.138 32.451 -21.479 1.00 32.49 172 THR I C 1
ATOM 13770 O O . THR I 1 172 ? -45.379 31.800 -20.763 1.00 40.68 172 THR I O 1
ATOM 13774 N N . ASP I 1 173 ? -46.816 31.923 -22.493 1.00 34.26 173 ASP I N 1
ATOM 13775 C CA . ASP I 1 173 ? -46.675 30.510 -22.857 1.00 31.59 173 ASP I CA 1
ATOM 13776 C C . ASP I 1 173 ? -45.235 30.201 -23.262 1.00 35.87 173 ASP I C 1
ATOM 13777 O O . ASP I 1 173 ? -44.673 29.167 -22.896 1.00 39.08 173 ASP I O 1
ATOM 13782 N N . TYR I 1 174 ? -44.656 31.123 -24.023 0.95 33.81 174 TYR I N 1
ATOM 13783 C CA . TYR I 1 174 ? -43.263 31.056 -24.424 0.95 36.91 174 TYR I CA 1
ATOM 13784 C C . TYR I 1 174 ? -42.370 31.102 -23.171 0.95 40.27 174 TYR I C 1
ATOM 13785 O O . TYR I 1 174 ? -41.447 30.287 -23.024 0.95 36.98 174 TYR I O 1
ATOM 13794 N N . LEU I 1 175 ? -42.676 32.032 -22.261 1.00 33.19 175 LEU I N 1
ATOM 13795 C CA . LEU I 1 175 ? -41.926 32.205 -21.014 1.00 30.06 175 LEU I CA 1
ATOM 13796 C C . LEU I 1 175 ? -41.833 30.939 -20.174 1.00 34.37 175 LEU I C 1
ATOM 13797 O O . LEU I 1 175 ? -40.753 30.576 -19.698 1.00 37.17 175 LEU I O 1
ATOM 13802 N N . VAL I 1 176 ? -42.973 30.274 -19.974 1.00 31.06 176 VAL I N 1
ATOM 13803 C CA . VAL I 1 176 ? -43.013 29.122 -19.074 1.00 35.92 176 VAL I CA 1
ATOM 13804 C C . VAL I 1 176 ? -42.686 27.834 -19.789 1.00 42.09 176 VAL I C 1
ATOM 13805 O O . VAL I 1 176 ? -42.619 26.775 -19.162 1.00 49.54 176 VAL I O 1
ATOM 13809 N N . GLY I 1 177 ? -42.535 27.916 -21.106 1.00 35.31 177 GLY I N 1
ATOM 13810 C CA . GLY I 1 177 ? -42.194 26.751 -21.903 1.00 45.58 177 GLY I CA 1
ATOM 13811 C C . GLY I 1 177 ? -40.734 26.780 -22.311 1.00 47.89 177 GLY I C 1
ATOM 13812 O O . GLY I 1 177 ? -39.847 26.621 -21.466 1.00 45.92 177 GLY I O 1
ATOM 13813 N N . PRO I 1 178 ? -40.474 27.003 -23.608 1.00 47.06 178 PRO I N 1
ATOM 13814 C CA . PRO I 1 178 ? -39.114 26.944 -24.166 1.00 47.59 178 PRO I CA 1
ATOM 13815 C C . PRO I 1 178 ? -38.131 27.928 -23.510 1.00 44.31 178 PRO I C 1
ATOM 13816 O O . PRO I 1 178 ? -36.954 27.608 -23.438 1.00 50.16 178 PRO I O 1
ATOM 13820 N N . ILE I 1 179 ? -38.596 29.077 -23.027 1.00 43.80 179 ILE I N 1
ATOM 13821 C CA . ILE I 1 179 ? -37.708 30.012 -22.331 1.00 44.22 179 ILE I CA 1
ATOM 13822 C C . ILE I 1 179 ? -37.270 29.444 -20.970 1.00 46.25 179 ILE I C 1
ATOM 13823 O O . ILE I 1 179 ? -36.207 29.784 -20.459 1.00 50.02 179 ILE I O 1
ATOM 13828 N N . GLY I 1 180 ? -38.091 28.573 -20.387 1.00 48.97 180 GLY I N 1
ATOM 13829 C CA . GLY I 1 180 ? -37.731 27.904 -19.147 1.00 45.22 180 GLY I CA 1
ATOM 13830 C C . GLY I 1 180 ? -37.792 28.733 -17.876 1.00 47.39 180 GLY I C 1
ATOM 13831 O O . GLY I 1 180 ? -36.983 28.551 -16.965 1.00 46.43 180 GLY I O 1
ATOM 13832 N N . LYS I 1 181 ? -38.760 29.641 -17.799 1.00 39.22 181 LYS I N 1
ATOM 13833 C CA . LYS I 1 181 ? -38.944 30.419 -16.582 1.00 37.68 181 LYS I CA 1
ATOM 13834 C C . LYS I 1 181 ? -40.351 30.219 -16.006 1.00 38.47 181 LYS I C 1
ATOM 13835 O O . LYS I 1 181 ? -41.010 31.165 -15.588 1.00 39.17 181 LYS I O 1
ATOM 13841 N N . ALA I 1 182 ? -40.802 28.968 -15.978 1.00 35.27 182 ALA I N 1
ATOM 13842 C CA . ALA I 1 182 ? -42.122 28.666 -15.441 1.00 43.27 182 ALA I CA 1
ATOM 13843 C C . ALA I 1 182 ? -42.231 29.128 -13.987 1.00 39.48 182 ALA I C 1
ATOM 13844 O O . ALA I 1 182 ? -43.313 29.479 -13.534 1.00 42.51 182 ALA I O 1
ATOM 13846 N N . TYR I 1 183 ? -41.108 29.167 -13.273 1.00 41.80 183 TYR I N 1
ATOM 13847 C CA . TYR I 1 183 ? -41.113 29.578 -11.865 1.00 42.89 183 TYR I CA 1
ATOM 13848 C C . TYR I 1 183 ? -41.673 31.002 -11.683 1.00 47.85 183 TYR I C 1
ATOM 13849 O O . TYR I 1 183 ? -42.230 31.308 -10.630 1.00 48.34 183 TYR I O 1
ATOM 13858 N N . MET I 1 184 ? -41.526 31.867 -12.691 1.00 41.48 184 MET I N 1
ATOM 13859 C CA . MET I 1 184 ? -42.046 33.241 -12.569 1.00 40.83 184 MET I CA 1
ATOM 13860 C C . MET I 1 184 ? -43.566 33.260 -12.413 1.00 40.92 184 MET I C 1
ATOM 13861 O O . MET I 1 184 ? -44.120 34.108 -11.709 1.00 45.58 184 MET I O 1
ATOM 13866 N N . ILE I 1 185 ? -44.226 32.308 -13.064 1.00 36.09 185 ILE I N 1
ATOM 13867 C CA . ILE I 1 185 ? -45.658 32.126 -12.921 1.00 41.84 185 ILE I CA 1
ATOM 13868 C C . ILE I 1 185 ? -45.947 31.219 -11.715 1.00 48.35 185 ILE I C 1
ATOM 13869 O O . ILE I 1 185 ? -46.797 31.537 -10.879 1.00 47.50 185 ILE I O 1
ATOM 13874 N N . LYS I 1 186 ? -45.205 30.112 -11.623 1.00 43.52 186 LYS I N 1
ATOM 13875 C CA . LYS I 1 186 ? -45.438 29.060 -10.623 1.00 46.23 186 LYS I CA 1
ATOM 13876 C C . LYS I 1 186 ? -45.251 29.503 -9.172 1.00 44.68 186 LYS I C 1
ATOM 13877 O O . LYS I 1 186 ? -45.951 29.027 -8.285 1.00 46.53 186 LYS I O 1
ATOM 13883 N N . ASP I 1 187 ? -44.282 30.384 -8.924 1.00 49.12 187 ASP I N 1
ATOM 13884 C CA . ASP I 1 187 ? -43.969 30.806 -7.555 1.00 47.29 187 ASP I CA 1
ATOM 13885 C C . ASP I 1 187 ? -44.989 31.805 -7.018 1.00 51.13 187 ASP I C 1
ATOM 13886 O O . ASP I 1 187 ? -44.955 32.166 -5.838 1.00 54.51 187 ASP I O 1
ATOM 13891 N N . ARG I 1 188 ? -45.894 32.249 -7.883 1.00 43.52 188 ARG I N 1
ATOM 13892 C CA . ARG I 1 188 ? -46.925 33.192 -7.470 1.00 47.38 188 ARG I CA 1
ATOM 13893 C C . ARG I 1 188 ? -48.297 32.535 -7.497 1.00 49.67 188 ARG I C 1
ATOM 13894 O O . ARG I 1 188 ? -48.890 32.348 -8.561 1.00 45.86 188 ARG I O 1
ATOM 13902 N N . LYS I 1 189 ? -48.790 32.195 -6.308 1.00 52.59 189 LYS I N 1
ATOM 13903 C CA . LYS I 1 189 ? -49.948 31.317 -6.162 1.00 47.87 189 LYS I CA 1
ATOM 13904 C C . LYS I 1 189 ? -51.175 31.775 -6.948 1.00 49.46 189 LYS I C 1
ATOM 13905 O O . LYS I 1 189 ? -51.782 30.993 -7.677 1.00 48.81 189 LYS I O 1
ATOM 13907 N N . HIS I 1 190 ? -51.542 33.043 -6.814 1.00 53.85 190 HIS I N 1
ATOM 13908 C CA . HIS I 1 190 ? -52.767 33.497 -7.452 1.00 50.10 190 HIS I CA 1
ATOM 13909 C C . HIS I 1 190 ? -52.550 33.672 -8.936 1.00 42.99 190 HIS I C 1
ATOM 13910 O O . HIS I 1 190 ? -53.426 33.343 -9.728 1.00 42.46 190 HIS I O 1
ATOM 13917 N N . VAL I 1 191 ? -51.377 34.161 -9.315 1.00 38.42 191 VAL I N 1
ATOM 13918 C CA . VAL I 1 191 ? -51.028 34.253 -10.732 1.00 41.24 191 VAL I CA 1
ATOM 13919 C C . VAL I 1 191 ? -51.035 32.865 -11.371 1.00 45.84 191 VAL I C 1
ATOM 13920 O O . VAL I 1 191 ? -51.530 32.698 -12.486 1.00 35.40 191 VAL I O 1
ATOM 13924 N N . SER I 1 192 ? -50.500 31.880 -10.651 1.00 37.58 192 SER I N 1
ATOM 13925 C CA . SER I 1 192 ? -50.390 30.519 -11.166 1.00 46.81 192 SER I CA 1
ATOM 13926 C C . SER I 1 192 ? -51.773 29.914 -11.438 1.00 41.95 192 SER I C 1
ATOM 13927 O O . SER I 1 192 ? -52.003 29.313 -12.484 1.00 41.15 192 SER I O 1
ATOM 13930 N N . ALA I 1 193 ? -52.699 30.108 -10.509 1.00 42.12 193 ALA I N 1
ATOM 13931 C CA . ALA I 1 193 ? -54.064 29.616 -10.674 1.00 47.59 193 ALA I CA 1
ATOM 13932 C C . ALA I 1 193 ? -54.757 30.333 -11.844 1.00 45.44 193 ALA I C 1
ATOM 13933 O O . ALA I 1 193 ? -55.511 29.738 -12.617 1.00 41.29 193 ALA I O 1
ATOM 13935 N N . TRP I 1 194 ? -54.495 31.623 -11.970 1.00 46.67 194 TRP I N 1
ATOM 13936 C CA . TRP I 1 194 ? -55.073 32.390 -13.059 1.00 44.21 194 TRP I CA 1
ATOM 13937 C C . TRP I 1 194 ? -54.517 31.871 -14.390 1.00 45.79 194 TRP I C 1
ATOM 13938 O O . TRP I 1 194 ? -55.284 31.612 -15.329 1.00 37.78 194 TRP I O 1
ATOM 13949 N N . TRP I 1 195 ? -53.198 31.663 -14.443 1.00 44.68 195 TRP I N 1
ATOM 13950 C CA . TRP I 1 195 ? -52.555 31.123 -15.640 1.00 38.95 195 TRP I CA 1
ATOM 13951 C C . TRP I 1 195 ? -53.087 29.738 -15.979 1.00 36.16 195 TRP I C 1
ATOM 13952 O O . TRP I 1 195 ? -53.410 29.460 -17.138 1.00 34.28 195 TRP I O 1
ATOM 13963 N N . ASP I 1 196 ? -53.173 28.871 -14.973 1.00 36.05 196 ASP I N 1
ATOM 13964 C CA . ASP I 1 196 ? -53.727 27.533 -15.177 1.00 47.56 196 ASP I CA 1
ATOM 13965 C C . ASP I 1 196 ? -55.126 27.616 -15.775 1.00 47.24 196 ASP I C 1
ATOM 13966 O O . ASP I 1 196 ? -55.488 26.838 -16.648 1.00 43.94 196 ASP I O 1
ATOM 13971 N N . ASP I 1 197 ? -55.903 28.577 -15.292 1.00 43.81 197 ASP I N 1
ATOM 13972 C CA . ASP I 1 197 ? -57.269 28.763 -15.748 1.00 41.95 197 ASP I CA 1
ATOM 13973 C C . ASP I 1 197 ? -57.281 29.219 -17.214 1.00 41.85 197 ASP I C 1
ATOM 13974 O O . ASP I 1 197 ? -57.815 28.531 -18.069 1.00 46.58 197 ASP I O 1
ATOM 13979 N N . ILE I 1 198 ? -56.669 30.357 -17.526 1.00 42.81 198 ILE I N 1
ATOM 13980 C CA . ILE I 1 198 ? -56.820 30.877 -18.883 1.00 41.35 198 ILE I CA 1
ATOM 13981 C C . ILE I 1 198 ? -56.051 30.055 -19.933 1.00 40.32 198 ILE I C 1
ATOM 13982 O O . ILE I 1 198 ? -56.507 29.933 -21.071 1.00 34.88 198 ILE I O 1
ATOM 13987 N N . SER I 1 199 ? -54.924 29.452 -19.557 1.00 36.77 199 SER I N 1
ATOM 13988 C CA . SER I 1 199 ? -54.131 28.718 -20.541 1.00 34.81 199 SER I CA 1
ATOM 13989 C C . SER I 1 199 ? -54.724 27.337 -20.809 1.00 42.09 199 SER I C 1
ATOM 13990 O O . SER I 1 199 ? -54.262 26.636 -21.698 1.00 47.24 199 SER I O 1
ATOM 13993 N N . SER I 1 200 ? -55.758 26.950 -20.062 1.00 41.23 200 SER I N 1
ATOM 13994 C CA A SER I 1 200 ? -56.424 25.675 -20.310 0.56 38.45 200 SER I CA 1
ATOM 13995 C CA B SER I 1 200 ? -56.425 25.677 -20.311 0.44 38.60 200 SER I CA 1
ATOM 13996 C C . SER I 1 200 ? -57.751 25.872 -21.038 1.00 36.40 200 SER I C 1
ATOM 13997 O O . SER I 1 200 ? -58.446 24.914 -21.325 1.00 39.57 200 SER I O 1
ATOM 14002 N N . ARG I 1 201 ? -58.104 27.114 -21.342 1.00 39.80 201 ARG I N 1
ATOM 14003 C CA . ARG I 1 201 ? -59.346 27.353 -22.075 1.00 40.71 201 ARG I CA 1
ATOM 14004 C C . ARG I 1 201 ? -59.229 26.682 -23.434 1.00 38.52 201 ARG I C 1
ATOM 14005 O O . ARG I 1 201 ? -58.161 26.703 -24.046 1.00 38.62 201 ARG I O 1
ATOM 14013 N N . PRO I 1 202 ? -60.321 26.067 -23.900 1.00 44.29 202 PRO I N 1
ATOM 14014 C CA . PRO I 1 202 ? -60.271 25.330 -25.168 1.00 46.69 202 PRO I CA 1
ATOM 14015 C C . PRO I 1 202 ? -59.814 26.204 -26.336 1.00 41.12 202 PRO I C 1
ATOM 14016 O O . PRO I 1 202 ? -59.089 25.726 -27.208 1.00 37.42 202 PRO I O 1
ATOM 14020 N N . ALA I 1 203 ? -60.173 27.481 -26.339 1.00 37.47 203 ALA I N 1
ATOM 14021 C CA . ALA I 1 203 ? -59.757 28.331 -27.449 1.00 36.85 203 ALA I CA 1
ATOM 14022 C C . ALA I 1 203 ? -58.227 28.443 -27.522 1.00 38.14 203 ALA I C 1
ATOM 14023 O O . ALA I 1 203 ? -57.652 28.505 -28.615 1.00 35.90 203 ALA I O 1
ATOM 14025 N N . TRP I 1 204 ? -57.565 28.482 -26.368 1.00 32.63 204 TRP I N 1
ATOM 14026 C CA . TRP I 1 204 ? -56.107 28.589 -26.375 1.00 30.25 204 TRP I CA 1
ATOM 14027 C C . TRP I 1 204 ? -55.448 27.247 -26.778 1.00 35.68 204 TRP I C 1
ATOM 14028 O O . TRP I 1 204 ? -54.465 27.229 -27.535 1.00 36.01 204 TRP I O 1
ATOM 14039 N N . LYS I 1 205 ? -55.986 26.145 -26.257 1.00 34.25 205 LYS I N 1
ATOM 14040 C CA . LYS I 1 205 ? -55.504 24.819 -26.599 1.00 40.33 205 LYS I CA 1
ATOM 14041 C C . LYS I 1 205 ? -55.606 24.593 -28.099 1.00 39.19 205 LYS I C 1
ATOM 14042 O O . LYS I 1 205 ? -54.700 24.052 -28.720 1.00 48.91 205 LYS I O 1
ATOM 14048 N N . GLU I 1 206 ? -56.691 25.060 -28.688 1.00 35.07 206 GLU I N 1
ATOM 14049 C CA . GLU I 1 206 ? -56.871 24.943 -30.123 1.00 39.50 206 GLU I CA 1
ATOM 14050 C C . GLU I 1 206 ? -55.880 25.824 -30.872 1.00 39.02 206 GLU I C 1
ATOM 14051 O O . GLU I 1 206 ? -55.284 25.398 -31.866 1.00 41.36 206 GLU I O 1
ATOM 14057 N N . THR I 1 207 ? -55.681 27.047 -30.388 1.00 35.85 207 THR I N 1
ATOM 14058 C CA . THR I 1 207 ? -54.713 27.919 -31.028 1.00 28.90 207 THR I CA 1
ATOM 14059 C C . THR I 1 207 ? -53.320 27.301 -31.042 1.00 36.51 207 THR I C 1
ATOM 14060 O O . THR I 1 207 ? -52.658 27.268 -32.083 1.00 31.59 207 THR I O 1
ATOM 14064 N N . VAL I 1 208 ? -52.885 26.793 -29.895 1.00 33.61 208 VAL I N 1
ATOM 14065 C CA . VAL I 1 208 ? -51.549 26.210 -29.798 1.00 36.52 208 VAL I CA 1
ATOM 14066 C C . VAL I 1 208 ? -51.431 24.934 -30.635 1.00 32.43 208 VAL I C 1
ATOM 14067 O O . VAL I 1 208 ? -50.451 24.769 -31.356 1.00 32.18 208 VAL I O 1
ATOM 14071 N N . ALA I 1 209 ? -52.451 24.081 -30.592 1.00 34.66 209 ALA I N 1
ATOM 14072 C CA . ALA I 1 209 ? -52.440 22.823 -31.339 1.00 35.52 209 ALA I CA 1
ATOM 14073 C C . ALA I 1 209 ? -52.371 23.110 -32.835 1.00 39.00 209 ALA I C 1
ATOM 14074 O O . ALA I 1 209 ? -51.786 22.356 -33.596 1.00 34.85 209 ALA I O 1
ATOM 14076 N N . LYS I 1 210 ? -52.994 24.193 -33.271 1.00 31.13 210 LYS I N 1
ATOM 14077 C CA . LYS I 1 210 ? -53.036 24.467 -34.705 1.00 37.94 210 LYS I CA 1
ATOM 14078 C C . LYS I 1 210 ? -51.876 25.318 -35.230 1.00 39.50 210 LYS I C 1
ATOM 14079 O O . LYS I 1 210 ? -51.439 25.141 -36.376 1.00 38.98 210 LYS I O 1
ATOM 14085 N N . TYR I 1 211 ? -51.359 26.227 -34.412 0.98 28.90 211 TYR I N 1
ATOM 14086 C CA . TYR I 1 211 ? -50.462 27.242 -34.961 0.98 27.93 211 TYR I CA 1
ATOM 14087 C C . TYR I 1 211 ? -49.118 27.420 -34.261 0.98 36.40 211 TYR I C 1
ATOM 14088 O O . TYR I 1 211 ? -48.500 28.471 -34.380 0.98 36.24 211 TYR I O 1
ATOM 14097 N N . SER I 1 212 ? -48.677 26.401 -33.537 1.00 44.43 212 SER I N 1
ATOM 14098 C CA . SER I 1 212 ? -47.344 26.377 -32.950 1.00 48.21 212 SER I CA 1
ATOM 14099 C C . SER I 1 212 ? -46.261 26.052 -33.967 1.00 59.67 212 SER I C 1
ATOM 14100 O O . SER I 1 212 ? -46.488 25.253 -34.879 1.00 62.22 212 SER I O 1
ATOM 14103 N N . PHE I 1 213 ? -45.113 26.721 -33.820 1.00 65.52 213 PHE I N 1
ATOM 14104 C CA . PHE I 1 213 ? -43.872 26.441 -34.569 1.00 65.75 213 PHE I CA 1
ATOM 14105 C C . PHE I 1 213 ? -43.739 25.017 -35.096 1.00 66.11 213 PHE I C 1
ATOM 14106 O O . PHE I 1 213 ? -42.980 24.215 -34.547 1.00 68.01 213 PHE I O 1
ATOM 14108 N N . VAL J 1 2 ? -58.884 -36.421 -92.611 1.00 100.91 2 VAL J N 1
ATOM 14109 C CA . VAL J 1 2 ? -58.383 -35.320 -93.426 1.00 101.54 2 VAL J CA 1
ATOM 14110 C C . VAL J 1 2 ? -57.732 -34.225 -92.568 1.00 101.82 2 VAL J C 1
ATOM 14111 O O . VAL J 1 2 ? -58.365 -33.629 -91.693 1.00 105.06 2 VAL J O 1
ATOM 14115 N N . LEU J 1 3 ? -56.440 -34.005 -92.806 1.00 97.86 3 LEU J N 1
ATOM 14116 C CA . LEU J 1 3 ? -55.663 -32.988 -92.095 1.00 95.80 3 LEU J CA 1
ATOM 14117 C C . LEU J 1 3 ? -56.255 -31.578 -92.202 1.00 96.57 3 LEU J C 1
ATOM 14118 O O . LEU J 1 3 ? -56.608 -31.115 -93.286 1.00 101.87 3 LEU J O 1
ATOM 14120 N N . LYS J 1 4 ? -56.365 -30.910 -91.058 1.00 89.94 4 LYS J N 1
ATOM 14121 C CA . LYS J 1 4 ? -56.925 -29.569 -90.985 1.00 81.55 4 LYS J CA 1
ATOM 14122 C C . LYS J 1 4 ? -55.866 -28.576 -90.498 1.00 78.57 4 LYS J C 1
ATOM 14123 O O . LYS J 1 4 ? -55.130 -28.855 -89.545 1.00 77.63 4 LYS J O 1
ATOM 14125 N N . VAL J 1 5 ? -55.789 -27.422 -91.157 1.00 80.64 5 VAL J N 1
ATOM 14126 C CA . VAL J 1 5 ? -54.821 -26.379 -90.796 1.00 81.87 5 VAL J CA 1
ATOM 14127 C C . VAL J 1 5 ? -55.480 -25.134 -90.194 1.00 78.58 5 VAL J C 1
ATOM 14128 O O . VAL J 1 5 ? -56.338 -24.505 -90.816 1.00 79.48 5 VAL J O 1
ATOM 14132 N N . TYR J 1 6 ? -55.066 -24.779 -88.982 1.00 73.04 6 TYR J N 1
ATOM 14133 C CA . TYR J 1 6 ? -55.646 -23.639 -88.279 1.00 77.71 6 TYR J CA 1
ATOM 14134 C C . TYR J 1 6 ? -54.892 -22.334 -88.537 1.00 75.89 6 TYR J C 1
ATOM 14135 O O . TYR J 1 6 ? -53.667 -22.301 -88.516 1.00 74.64 6 TYR J O 1
ATOM 14144 N N . GLY J 1 7 ? -55.646 -21.279 -88.837 1.00 75.97 7 GLY J N 1
ATOM 14145 C CA . GLY J 1 7 ? -55.111 -19.936 -89.021 1.00 77.09 7 GLY J CA 1
ATOM 14146 C C . GLY J 1 7 ? -54.462 -19.583 -90.354 1.00 77.04 7 GLY J C 1
ATOM 14147 O O . GLY J 1 7 ? -53.449 -18.884 -90.371 1.00 75.67 7 GLY J O 1
ATOM 14148 N N . PRO J 1 8 ? -55.068 -20.000 -91.479 1.00 79.92 8 PRO J N 1
ATOM 14149 C CA . PRO J 1 8 ? -54.404 -19.838 -92.781 1.00 81.23 8 PRO J CA 1
ATOM 14150 C C . PRO J 1 8 ? -54.118 -18.384 -93.183 1.00 81.81 8 PRO J C 1
ATOM 14151 O O . PRO J 1 8 ? -53.217 -18.135 -93.986 1.00 82.92 8 PRO J O 1
ATOM 14155 N N . HIS J 1 9 ? -54.865 -17.438 -92.625 1.00 80.58 9 HIS J N 1
ATOM 14156 C CA . HIS J 1 9 ? -54.756 -16.050 -93.061 1.00 87.15 9 HIS J CA 1
ATOM 14157 C C . HIS J 1 9 ? -53.457 -15.379 -92.602 1.00 88.11 9 HIS J C 1
ATOM 14158 O O . HIS J 1 9 ? -53.090 -14.317 -93.103 1.00 91.90 9 HIS J O 1
ATOM 14160 N N . PHE J 1 10 ? -52.749 -16.012 -91.674 1.00 82.02 10 PHE J N 1
ATOM 14161 C CA . PHE J 1 10 ? -51.526 -15.435 -91.131 1.00 81.36 10 PHE J CA 1
ATOM 14162 C C . PHE J 1 10 ? -50.284 -16.029 -91.781 1.00 85.11 10 PHE J C 1
ATOM 14163 O O . PHE J 1 10 ? -50.384 -16.951 -92.588 1.00 86.68 10 PHE J O 1
ATOM 14171 N N . ALA J 1 11 ? -49.122 -15.472 -91.448 1.00 80.2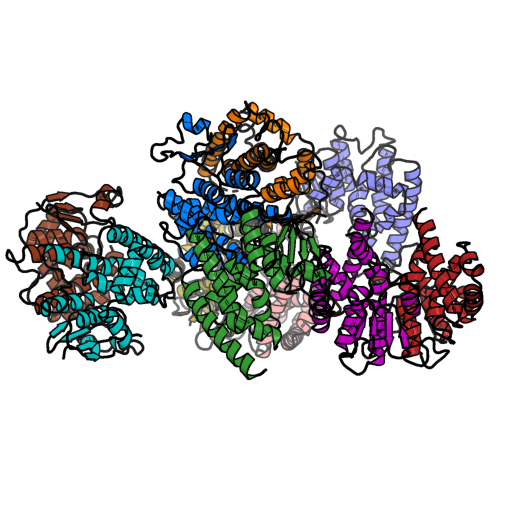9 11 ALA J N 1
ATOM 14172 C CA . ALA J 1 11 ? -47.885 -15.770 -92.165 1.00 70.32 11 ALA J CA 1
ATOM 14173 C C . ALA J 1 11 ? -47.251 -17.123 -91.796 1.00 66.18 11 ALA J C 1
ATOM 14174 O O . ALA J 1 11 ? -46.964 -17.921 -92.681 1.00 70.24 11 ALA J O 1
ATOM 14176 N N . SER J 1 12 ? -47.017 -17.389 -90.513 1.00 64.17 12 SER J N 1
ATOM 14177 C CA . SER J 1 12 ? -46.406 -18.672 -90.128 1.00 66.65 12 SER J CA 1
ATOM 14178 C C . SER J 1 12 ? -47.176 -19.891 -90.661 1.00 68.87 12 SER J C 1
ATOM 14179 O O . SER J 1 12 ? -46.558 -20.827 -91.167 1.00 69.23 12 SER J O 1
ATOM 14182 N N . PRO J 1 13 ? -48.521 -19.884 -90.574 1.00 66.82 13 PRO J N 1
ATOM 14183 C CA . PRO J 1 13 ? -49.241 -21.014 -91.172 1.00 65.45 13 PRO J CA 1
ATOM 14184 C C . PRO J 1 13 ? -48.969 -21.196 -92.668 1.00 70.30 13 PRO J C 1
ATOM 14185 O O . PRO J 1 13 ? -49.159 -22.302 -93.180 1.00 75.10 13 PRO J O 1
ATOM 14189 N N . LYS J 1 14 ? -48.543 -20.144 -93.361 1.00 67.57 14 LYS J N 1
ATOM 14190 C CA . LYS J 1 14 ? -48.273 -20.267 -94.797 1.00 71.95 14 LYS J CA 1
ATOM 14191 C C . LYS J 1 14 ? -47.045 -21.145 -95.114 1.00 69.10 14 LYS J C 1
ATOM 14192 O O . LYS J 1 14 ? -46.914 -21.649 -96.229 1.00 67.91 14 LYS J O 1
ATOM 14194 N N . ARG J 1 15 ? -46.155 -21.337 -94.142 1.00 67.48 15 ARG J N 1
ATOM 14195 C CA . ARG J 1 15 ? -45.063 -22.296 -94.307 1.00 67.64 15 ARG J CA 1
ATOM 14196 C C . ARG J 1 15 ? -45.642 -23.683 -94.523 1.00 70.60 15 ARG J C 1
ATOM 14197 O O . ARG J 1 15 ? -45.193 -24.427 -95.393 1.00 77.17 15 ARG J O 1
ATOM 14205 N N . ALA J 1 16 ? -46.645 -24.023 -93.721 1.00 68.44 16 ALA J N 1
ATOM 14206 C CA . ALA J 1 16 ? -47.317 -25.313 -93.824 1.00 65.03 16 ALA J CA 1
ATOM 14207 C C . ALA J 1 16 ? -48.158 -25.399 -95.090 1.00 67.88 16 ALA J C 1
ATOM 14208 O O . ALA J 1 16 ? -48.123 -26.401 -95.807 1.00 73.71 16 ALA J O 1
ATOM 14210 N N . LEU J 1 17 ? -48.922 -24.345 -95.356 1.00 74.84 17 LEU J N 1
ATOM 14211 C CA . LEU J 1 17 ? -49.833 -24.344 -96.490 1.00 78.89 17 LEU J CA 1
ATOM 14212 C C . LEU J 1 17 ? -49.067 -24.526 -97.797 1.00 79.91 17 LEU J C 1
ATOM 14213 O O . LEU J 1 17 ? -49.476 -25.317 -98.645 1.00 83.49 17 LEU J O 1
ATOM 14218 N N . VAL J 1 18 ? -47.959 -23.805 -97.962 1.00 79.01 18 VAL J N 1
ATOM 14219 C CA . VAL J 1 18 ? -47.185 -23.919 -99.197 1.00 80.37 18 VAL J CA 1
ATOM 14220 C C . VAL J 1 18 ? -46.529 -25.307 -99.299 1.00 77.81 18 VAL J C 1
ATOM 14221 O O . VAL J 1 18 ? -46.380 -25.850 -100.390 1.00 79.48 18 VAL J O 1
ATOM 14225 N N . THR J 1 19 ? -46.149 -25.884 -98.162 1.00 76.08 19 THR J N 1
ATOM 14226 C CA . THR J 1 19 ? -45.564 -27.219 -98.153 1.00 74.80 19 THR J CA 1
ATOM 14227 C C . THR J 1 19 ? -46.611 -28.263 -98.527 1.00 75.89 19 THR J C 1
ATOM 14228 O O . THR J 1 19 ? -46.316 -29.174 -99.294 1.00 77.75 19 THR J O 1
ATOM 14232 N N . LEU J 1 20 ? -47.812 -28.151 -97.957 1.00 72.42 20 LEU J N 1
ATOM 14233 C CA . LEU J 1 20 ? -48.913 -29.040 -98.320 1.00 74.84 20 LEU J CA 1
ATOM 14234 C C . LEU J 1 20 ? -49.245 -28.946 -99.806 1.00 77.67 20 LEU J C 1
ATOM 14235 O O . LEU J 1 20 ? -49.489 -29.965 -100.453 1.00 90.69 20 LEU J O 1
ATOM 14240 N N . ILE J 1 21 ? -49.264 -27.731 -100.348 1.00 78.12 21 ILE J N 1
ATOM 14241 C CA . ILE J 1 21 ? -49.618 -27.553 -101.756 1.00 81.74 21 ILE J CA 1
ATOM 14242 C C . ILE J 1 21 ? -48.520 -28.075 -102.687 1.00 81.26 21 ILE J C 1
ATOM 14243 O O . ILE J 1 21 ? -48.822 -28.670 -103.713 1.00 83.78 21 ILE J O 1
ATOM 14248 N N . GLU J 1 22 ? -47.259 -27.856 -102.332 0.95 78.86 22 GLU J N 1
ATOM 14249 C CA . GLU J 1 22 ? -46.141 -28.424 -103.084 0.95 83.17 22 GLU J CA 1
ATOM 14250 C C . GLU J 1 22 ? -46.257 -29.942 -103.219 0.95 87.42 22 GLU J C 1
ATOM 14251 O O . GLU J 1 22 ? -45.995 -30.508 -104.286 0.95 82.00 22 GLU J O 1
ATOM 14257 N N . LYS J 1 23 ? -46.673 -30.589 -102.134 1.00 87.27 23 LYS J N 1
ATOM 14258 C CA . LYS J 1 23 ? -46.757 -32.045 -102.082 1.00 83.82 23 LYS J CA 1
ATOM 14259 C C . LYS J 1 23 ? -48.104 -32.561 -102.578 1.00 88.77 23 LYS J C 1
ATOM 14260 O O . LYS J 1 23 ? -48.328 -33.768 -102.620 1.00 95.90 23 LYS J O 1
ATOM 14262 N N . GLY J 1 24 ? -49.005 -31.651 -102.939 1.00 88.66 24 GLY J N 1
ATOM 14263 C CA . GLY J 1 24 ? -50.301 -32.042 -103.467 1.00 88.98 24 GLY J CA 1
ATOM 14264 C C . GLY J 1 24 ? -51.185 -32.745 -102.453 1.00 91.47 24 GLY J C 1
ATOM 14265 O O . GLY J 1 24 ? -51.907 -33.677 -102.794 1.00 97.71 24 GLY J O 1
ATOM 14266 N N . VAL J 1 25 ? -51.114 -32.314 -101.199 1.00 87.30 25 VAL J N 1
ATOM 14267 C CA . VAL J 1 25 ? -51.881 -32.947 -100.131 1.00 87.02 25 VAL J CA 1
ATOM 14268 C C . VAL J 1 25 ? -53.235 -32.273 -99.925 1.00 87.78 25 VAL J C 1
ATOM 14269 O O . VAL J 1 25 ? -53.329 -31.045 -99.929 1.00 85.25 25 VAL J O 1
ATOM 14273 N N . ALA J 1 26 ? -54.281 -33.084 -99.770 1.00 90.84 26 ALA J N 1
ATOM 14274 C CA . ALA J 1 26 ? -55.618 -32.580 -99.460 1.00 98.01 26 ALA J CA 1
ATOM 14275 C C . ALA J 1 26 ? -55.742 -32.102 -98.006 1.00 100.67 26 ALA J C 1
ATOM 14276 O O . ALA J 1 26 ? -55.269 -32.765 -97.078 1.00 103.02 26 ALA J O 1
ATOM 14278 N N . PHE J 1 27 ? -56.388 -30.953 -97.821 1.00 97.05 27 PHE J N 1
ATOM 14279 C CA . PHE J 1 27 ? -56.613 -30.389 -96.493 1.00 96.35 27 PHE J CA 1
ATOM 14280 C C . PHE J 1 27 ? -57.777 -29.400 -96.474 1.00 98.09 27 PHE J C 1
ATOM 14281 O O . PHE J 1 27 ? -58.178 -28.886 -97.516 1.00 105.13 27 PHE J O 1
ATOM 14289 N N . GLU J 1 28 ? -58.318 -29.139 -95.288 1.00 93.12 28 GLU J N 1
ATOM 14290 C CA . GLU J 1 28 ? -59.276 -28.051 -95.105 1.00 91.92 28 GLU J CA 1
ATOM 14291 C C . GLU J 1 28 ? -58.667 -27.102 -94.083 1.00 87.31 28 GLU J C 1
ATOM 14292 O O . GLU J 1 28 ? -57.830 -27.523 -93.284 1.00 86.69 28 GLU J O 1
ATOM 14294 N N . THR J 1 29 ? -59.084 -25.838 -94.085 1.00 87.93 29 THR J N 1
ATOM 14295 C CA . THR J 1 29 ? -58.543 -24.877 -93.117 1.00 86.61 29 THR J CA 1
ATOM 14296 C C . THR J 1 29 ? -59.629 -24.333 -92.210 1.00 84.29 29 THR J C 1
ATOM 14297 O O . THR J 1 29 ? -60.788 -24.232 -92.598 1.00 87.75 29 THR J O 1
ATOM 14301 N N . ILE J 1 30 ? -59.239 -23.968 -90.999 1.00 80.82 30 ILE J N 1
ATOM 14302 C CA . ILE J 1 30 ? -60.172 -23.432 -90.029 1.00 85.01 30 ILE J CA 1
ATOM 14303 C C . ILE J 1 30 ? -59.630 -22.122 -89.494 1.00 84.78 30 ILE J C 1
ATOM 1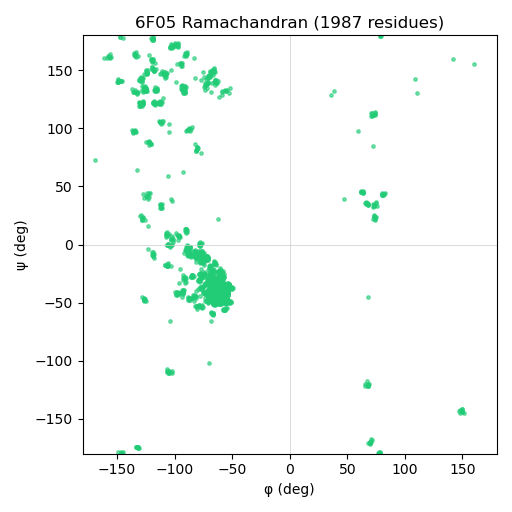4304 O O . ILE J 1 30 ? -58.521 -22.076 -88.960 1.00 84.26 30 ILE J O 1
ATOM 14309 N N . PRO J 1 31 ? -60.413 -21.047 -89.647 1.00 82.49 31 PRO J N 1
ATOM 14310 C CA . PRO J 1 31 ? -59.989 -19.712 -89.229 1.00 80.45 31 PRO J CA 1
ATOM 14311 C C . PRO J 1 31 ? -59.823 -19.630 -87.722 1.00 78.81 31 PRO J C 1
ATOM 14312 O O . PRO J 1 31 ? -60.435 -20.392 -86.972 1.00 78.83 31 PRO J O 1
ATOM 14316 N N . VAL J 1 32 ? -58.940 -18.742 -87.288 1.00 76.47 32 VAL J N 1
ATOM 14317 C CA . VAL J 1 32 ? -58.776 -18.475 -85.869 1.00 77.58 32 VAL J CA 1
ATOM 14318 C C . VAL J 1 32 ? -58.887 -16.983 -85.641 1.00 84.59 32 VAL J C 1
ATOM 14319 O O . VAL J 1 32 ? -58.145 -16.199 -86.243 1.00 85.77 32 VAL J O 1
ATOM 14323 N N . ASP J 1 33 ? -59.821 -16.603 -84.768 1.00 82.85 33 ASP J N 1
ATOM 14324 C CA . ASP J 1 33 ? -60.140 -15.205 -84.518 1.00 91.08 33 ASP J CA 1
ATOM 14325 C C . ASP J 1 33 ? -59.065 -14.583 -83.623 1.00 94.49 33 ASP J C 1
ATOM 14326 O O . ASP J 1 33 ? -59.271 -14.414 -82.428 1.00 98.13 33 ASP J O 1
ATOM 14331 N N . LEU J 1 34 ? -57.909 -14.234 -84.192 1.00 90.15 34 LEU J N 1
ATOM 14332 C CA . LEU J 1 34 ? -56.822 -13.658 -83.399 1.00 82.68 34 LEU J CA 1
ATOM 14333 C C . LEU J 1 34 ? -57.156 -12.280 -82.845 1.00 80.60 34 LEU J C 1
ATOM 14334 O O . LEU J 1 34 ? -56.790 -11.954 -81.726 1.00 75.58 34 LEU J O 1
ATOM 14339 N N . MET J 1 35 ? -57.845 -11.469 -83.634 1.00 83.60 35 MET J N 1
ATOM 14340 C CA . MET J 1 35 ? -58.127 -10.104 -83.216 1.00 84.57 35 MET J CA 1
ATOM 14341 C C . MET J 1 35 ? -59.068 -10.114 -82.017 1.00 82.66 35 MET J C 1
ATOM 14342 O O . MET J 1 35 ? -59.004 -9.236 -81.161 1.00 79.05 35 MET J O 1
ATOM 14344 N N . LYS J 1 36 ? -59.907 -11.144 -81.942 1.00 84.80 36 LYS J N 1
ATOM 14345 C CA . LYS J 1 36 ? -60.818 -11.321 -80.817 1.00 86.38 36 LYS J CA 1
ATOM 14346 C C . LYS J 1 36 ? -60.238 -12.276 -79.777 1.00 83.32 36 LYS J C 1
ATOM 14347 O O . LYS J 1 36 ? -60.925 -12.683 -78.840 1.00 79.63 36 LYS J O 1
ATOM 14349 N N . GLY J 1 37 ? -58.976 -12.652 -79.960 1.00 83.30 37 GLY J N 1
ATOM 14350 C CA . GLY J 1 37 ? -58.284 -13.472 -78.983 1.00 79.00 37 GLY J CA 1
ATOM 14351 C C . GLY J 1 37 ? -58.681 -14.938 -78.904 1.00 79.14 37 GLY J C 1
ATOM 14352 O O . GLY J 1 37 ? -58.495 -15.562 -77.857 1.00 81.72 37 GLY J O 1
ATOM 14353 N N . GLU J 1 38 ? -59.219 -15.492 -79.992 1.00 76.68 38 GLU J N 1
ATOM 14354 C CA . GLU J 1 38 ? -59.682 -16.883 -80.004 1.00 74.94 38 GLU J CA 1
ATOM 14355 C C . GLU J 1 38 ? -58.552 -17.854 -79.696 1.00 74.98 38 GLU J C 1
ATOM 14356 O O . GLU J 1 38 ? -58.776 -18.920 -79.127 1.00 76.09 38 GLU J O 1
ATOM 14358 N N . HIS J 1 39 ? -57.339 -17.469 -80.071 1.00 73.76 39 HIS J N 1
ATOM 14359 C CA . HIS J 1 39 ? -56.169 -18.311 -79.873 1.00 70.28 39 HIS J CA 1
ATOM 14360 C C . HIS J 1 39 ? -55.759 -18.404 -78.404 1.00 69.62 39 HIS J C 1
ATOM 14361 O O . HIS J 1 39 ? -54.980 -19.282 -78.034 1.00 63.40 39 HIS J O 1
ATOM 14368 N N . LYS J 1 40 ? -56.309 -17.529 -77.561 1.00 71.15 40 LYS J N 1
ATOM 14369 C CA . LYS J 1 40 ? -55.971 -17.542 -76.137 1.00 72.70 40 LYS J CA 1
ATOM 14370 C C . LYS J 1 40 ? -57.103 -18.085 -75.254 1.00 74.91 40 LYS J C 1
ATOM 14371 O O . LYS J 1 40 ? -57.005 -18.079 -74.028 1.00 72.65 40 LYS J O 1
ATOM 14377 N N . GLN J 1 41 ? -58.162 -18.580 -75.883 1.00 66.53 41 GLN J N 1
ATOM 14378 C CA . GLN J 1 41 ? -59.286 -19.160 -75.157 1.00 79.22 41 GLN J CA 1
ATOM 14379 C C . GLN J 1 41 ? -59.068 -20.677 -75.080 1.00 82.92 41 GLN J C 1
ATOM 14380 O O . GLN J 1 41 ? -58.379 -21.238 -75.932 1.00 78.25 41 GLN J O 1
ATOM 14382 N N . PRO J 1 42 ? -59.660 -21.348 -74.071 1.00 87.63 42 PRO J N 1
ATOM 14383 C CA . PRO J 1 42 ? -59.398 -22.773 -73.814 1.00 86.70 42 PRO J CA 1
ATOM 14384 C C . PRO J 1 42 ? -59.503 -23.692 -75.033 1.00 86.32 42 PRO J C 1
ATOM 14385 O O . PRO J 1 42 ? -58.697 -24.620 -75.154 1.00 83.16 42 PRO J O 1
ATOM 14389 N N . ALA J 1 43 ? -60.457 -23.424 -75.919 1.00 84.25 43 ALA J N 1
ATOM 14390 C CA . ALA J 1 43 ? -60.704 -24.287 -77.069 1.00 80.74 43 ALA J CA 1
ATOM 14391 C C . ALA J 1 43 ? -59.485 -24.404 -77.983 1.00 77.94 43 ALA J C 1
ATOM 14392 O O . ALA J 1 43 ? -59.106 -25.512 -78.380 1.00 76.18 43 ALA J O 1
ATOM 14394 N N . TYR J 1 44 ? -58.864 -23.283 -78.330 1.00 75.71 44 TYR J N 1
ATOM 14395 C CA . TYR J 1 44 ? -57.716 -23.367 -79.225 1.00 74.27 44 TYR J CA 1
ATOM 14396 C C . TYR J 1 44 ? -56.460 -23.806 -78.469 1.00 75.19 44 TYR J C 1
ATOM 14397 O O . TYR J 1 44 ? -55.593 -24.481 -79.031 1.00 68.13 44 TYR J O 1
ATOM 14406 N N . LEU J 1 45 ? -56.374 -23.440 -77.191 1.00 77.73 45 LEU J N 1
ATOM 14407 C CA . LEU J 1 45 ? -55.226 -23.815 -76.364 1.00 70.73 45 LEU J CA 1
ATOM 14408 C C . LEU J 1 45 ? -55.093 -25.332 -76.235 1.00 69.91 45 LEU J C 1
ATOM 14409 O O . LEU J 1 45 ? -54.003 -25.850 -76.005 1.00 73.09 45 LEU J O 1
ATOM 14414 N N . ALA J 1 46 ? -56.209 -26.041 -76.371 1.00 62.76 46 ALA J N 1
ATOM 14415 C CA . ALA J 1 46 ? -56.176 -27.494 -76.374 1.00 64.32 46 ALA J CA 1
ATOM 14416 C C . ALA J 1 46 ? -55.456 -28.022 -77.618 1.00 66.61 46 ALA J C 1
ATOM 14417 O O . ALA J 1 46 ? -54.907 -29.121 -77.595 1.00 66.02 46 ALA J O 1
ATOM 14419 N N . LEU J 1 47 ? -55.435 -27.223 -78.686 1.00 69.42 47 LEU J N 1
ATOM 14420 C CA . LEU J 1 47 ? -54.773 -27.596 -79.942 1.00 69.46 47 LEU J CA 1
ATOM 14421 C C . LEU J 1 47 ? -53.330 -27.103 -80.012 1.00 72.66 47 LEU J C 1
ATOM 14422 O O . LEU J 1 47 ? -52.442 -27.815 -80.481 1.00 75.27 47 LEU J O 1
ATOM 14427 N N . GLN J 1 48 ? -53.117 -25.873 -79.554 1.00 74.18 48 GLN J N 1
ATOM 14428 C CA . GLN J 1 48 ? -51.801 -25.242 -79.544 1.00 70.04 48 GLN J CA 1
ATOM 14429 C C . GLN J 1 48 ? -51.610 -24.583 -78.192 1.00 63.69 48 GLN J C 1
ATOM 14430 O O . GLN J 1 48 ? -52.060 -23.463 -77.982 1.00 64.82 48 GLN J O 1
ATOM 14436 N N . PRO J 1 49 ? -50.916 -25.272 -77.277 1.00 62.02 49 PRO J N 1
ATOM 14437 C CA . PRO J 1 49 ? -50.835 -24.819 -75.885 1.00 54.91 49 PRO J CA 1
ATOM 14438 C C . PRO J 1 49 ? -50.125 -23.471 -75.682 1.00 56.92 49 PRO J C 1
ATOM 14439 O O . PRO J 1 49 ? -50.311 -22.872 -74.623 1.00 53.10 49 PRO J O 1
ATOM 14443 N N . PHE J 1 50 ? -49.355 -23.001 -76.662 1.00 53.27 50 PHE J N 1
ATOM 14444 C CA . PHE J 1 50 ? -48.697 -21.691 -76.563 1.00 51.02 50 PHE J CA 1
ATOM 14445 C C . PHE J 1 50 ? -49.570 -20.574 -77.124 1.00 65.74 50 PHE J C 1
ATOM 14446 O O . PHE J 1 50 ? -49.186 -19.407 -77.101 1.00 65.41 50 PHE J O 1
ATOM 14454 N N . GLY J 1 51 ? -50.742 -20.942 -77.638 1.00 67.05 51 GLY J N 1
ATOM 14455 C CA . GLY J 1 51 ? -51.689 -19.977 -78.176 1.00 63.76 51 GLY J CA 1
ATOM 14456 C C . GLY J 1 51 ? -51.211 -19.205 -79.394 1.00 56.54 51 GLY J C 1
ATOM 14457 O O . GLY J 1 51 ? -51.340 -17.985 -79.458 1.00 69.12 51 GLY J O 1
ATOM 14458 N N . THR J 1 52 ? -50.633 -19.915 -80.356 1.00 67.44 52 THR J N 1
ATOM 14459 C CA . THR J 1 52 ? -50.229 -19.306 -81.616 1.00 60.77 52 THR J CA 1
ATOM 14460 C C . THR J 1 52 ? -50.657 -20.178 -82.792 1.00 64.84 52 THR J C 1
ATOM 14461 O O . THR J 1 52 ? -50.954 -21.358 -82.616 1.00 70.21 52 THR J O 1
ATOM 14465 N N . VAL J 1 53 ? -50.680 -19.596 -83.987 1.00 62.91 53 VAL J N 1
ATOM 14466 C CA . VAL J 1 53 ? -51.034 -20.330 -85.199 1.00 64.61 53 VAL J CA 1
ATOM 14467 C C . VAL J 1 53 ? -49.791 -20.532 -86.076 1.00 64.83 53 VAL J C 1
ATOM 14468 O O . VAL J 1 53 ? -48.933 -19.654 -86.138 1.00 64.85 53 VAL J O 1
ATOM 14472 N N . PRO J 1 54 ? -49.704 -21.669 -86.793 1.00 62.56 54 PRO J N 1
ATOM 14473 C CA . PRO J 1 54 ? -50.725 -22.696 -87.013 1.00 69.11 54 PRO J CA 1
ATOM 14474 C C . PRO J 1 54 ? -50.752 -23.829 -85.997 1.00 70.28 54 PRO J C 1
ATOM 14475 O O . PRO J 1 54 ? -49.826 -24.030 -85.214 1.00 67.13 54 PRO J O 1
ATOM 14479 N N . ALA J 1 55 ? -51.862 -24.551 -86.014 1.00 70.99 55 ALA J N 1
ATOM 14480 C CA . ALA J 1 55 ? -51.939 -25.877 -85.443 1.00 70.58 55 ALA J CA 1
ATOM 14481 C C . ALA J 1 55 ? -52.446 -26.769 -86.557 1.00 77.11 55 ALA J C 1
ATOM 14482 O O . ALA J 1 55 ? -53.178 -26.306 -87.430 1.00 79.41 55 ALA J O 1
ATOM 14484 N N . VAL J 1 56 ? -52.040 -28.033 -86.562 1.00 77.49 56 VAL J N 1
ATOM 14485 C CA . VAL J 1 56 ? -52.549 -28.953 -87.565 1.00 73.29 56 VAL J CA 1
ATOM 14486 C C . VAL J 1 56 ? -53.159 -30.165 -86.886 1.00 72.93 56 VAL J C 1
ATOM 14487 O O . VAL J 1 56 ? -52.578 -30.728 -85.964 1.00 71.65 56 VAL J O 1
ATOM 14491 N N . VAL J 1 57 ? -54.360 -30.532 -87.313 1.00 69.55 57 VAL J N 1
ATOM 14492 C CA . VAL J 1 57 ? -54.973 -31.760 -86.840 1.00 78.07 57 VAL J CA 1
ATOM 14493 C C . VAL J 1 57 ? -55.176 -32.672 -88.030 1.00 78.53 57 VAL J C 1
ATOM 14494 O O . VAL J 1 57 ? -55.853 -32.307 -88.989 1.00 82.59 57 VAL J O 1
ATOM 14498 N N . ASP J 1 58 ? -54.572 -33.854 -87.954 1.00 77.61 58 ASP J N 1
ATOM 14499 C CA . ASP J 1 58 ? -54.599 -34.846 -89.022 1.00 82.47 58 ASP J CA 1
ATOM 14500 C C . ASP J 1 58 ? -55.174 -36.162 -88.516 1.00 85.75 58 ASP J C 1
ATOM 14501 O O . ASP J 1 58 ? -54.443 -37.022 -88.030 1.00 85.20 58 ASP J O 1
ATOM 14506 N N . GLY J 1 59 ? -56.488 -36.309 -88.605 1.00 85.25 59 GLY J N 1
ATOM 14507 C CA . GLY J 1 59 ? -57.145 -37.442 -87.987 1.00 86.51 59 GLY J CA 1
ATOM 14508 C C . GLY J 1 59 ? -57.026 -37.300 -86.484 1.00 85.54 59 GLY J C 1
ATOM 14509 O O . GLY J 1 59 ? -57.468 -36.300 -85.916 1.00 90.89 59 GLY J O 1
ATOM 14510 N N . ASP J 1 60 ? -56.414 -38.287 -85.839 1.00 82.93 60 ASP J N 1
ATOM 14511 C CA . ASP J 1 60 ? -56.203 -38.242 -84.393 1.00 78.33 60 ASP J CA 1
ATOM 14512 C C . ASP J 1 60 ? -54.881 -37.559 -84.052 1.00 76.23 60 ASP J C 1
ATOM 14513 O O . ASP J 1 60 ? -54.572 -37.316 -82.880 1.00 73.09 60 ASP J O 1
ATOM 14515 N N . TYR J 1 61 ? -54.104 -37.243 -85.083 1.00 73.62 61 TYR J N 1
ATOM 14516 C CA . TYR J 1 61 ? -52.772 -36.691 -84.882 1.00 69.89 61 TYR J CA 1
ATOM 14517 C C . TYR J 1 61 ? -52.769 -35.172 -84.889 1.00 68.66 61 TYR J C 1
ATOM 14518 O O . TYR J 1 61 ? -53.365 -34.554 -85.768 1.00 71.99 61 TYR J O 1
ATOM 14527 N N . LYS J 1 62 ? -52.074 -34.580 -83.914 1.00 69.36 62 LYS J N 1
ATOM 14528 C CA . LYS J 1 62 ? -52.013 -33.124 -83.756 1.00 66.66 62 LYS J CA 1
ATOM 14529 C C . LYS J 1 62 ? -50.568 -32.657 -83.706 1.00 65.52 62 LYS J C 1
ATOM 14530 O O . LYS J 1 62 ? -49.743 -33.253 -83.013 1.00 65.87 62 LYS J O 1
ATOM 14532 N N . ILE J 1 63 ? -50.266 -31.584 -84.428 1.00 66.43 63 ILE J N 1
ATOM 14533 C CA . ILE J 1 63 ? -48.905 -31.056 -84.475 1.00 62.83 63 ILE J CA 1
ATOM 14534 C C . ILE J 1 63 ? -48.886 -29.533 -84.637 1.00 58.07 63 ILE J C 1
ATOM 14535 O O . ILE J 1 63 ? -49.723 -28.963 -85.341 1.00 63.27 63 ILE J O 1
ATOM 14540 N N . PHE J 1 64 ? -47.961 -28.871 -83.947 1.00 55.97 64 PHE J N 1
ATOM 14541 C CA . PHE J 1 64 ? -47.801 -27.425 -84.088 1.00 61.42 64 PHE J CA 1
ATOM 14542 C C . PHE J 1 64 ? -46.333 -27.041 -84.246 1.00 58.47 64 PHE J C 1
ATOM 14543 O O . PHE J 1 64 ? -45.479 -27.922 -84.341 1.00 56.04 64 PHE J O 1
ATOM 14551 N N . GLU J 1 65 ? -46.063 -25.731 -84.266 0.96 56.63 65 GLU J N 1
ATOM 14552 C CA . GLU J 1 65 ? -44.785 -25.156 -84.728 0.96 56.82 65 GLU J CA 1
ATOM 14553 C C . GLU J 1 65 ? -44.700 -25.335 -86.238 0.96 53.21 65 GLU J C 1
ATOM 14554 O O . GLU J 1 65 ? -44.611 -26.454 -86.732 0.96 60.75 65 GLU J O 1
ATOM 14560 N N . SER J 1 66 ? -44.741 -24.224 -86.961 1.00 57.72 66 SER J N 1
ATOM 14561 C CA . SER J 1 66 ? -44.888 -24.233 -88.417 1.00 61.49 66 SER J CA 1
ATOM 14562 C C . SER J 1 66 ? -43.850 -25.066 -89.183 1.00 55.29 66 SER J C 1
ATOM 14563 O O . SER J 1 66 ? -44.201 -25.748 -90.138 1.00 56.85 66 SER J O 1
ATOM 14566 N N . ARG J 1 67 ? -42.585 -24.997 -88.782 1.00 53.57 67 ARG J N 1
ATOM 14567 C CA . ARG J 1 67 ? -41.523 -25.694 -89.516 1.00 60.15 67 ARG J CA 1
ATOM 14568 C C . ARG J 1 67 ? -41.503 -27.189 -89.214 1.00 61.91 67 ARG J C 1
ATOM 14569 O O . ARG J 1 67 ? -41.039 -27.992 -90.029 1.00 60.91 67 ARG J O 1
ATOM 14577 N N . ALA J 1 68 ? -42.001 -27.560 -88.040 1.00 52.76 68 ALA J N 1
ATOM 14578 C CA . ALA J 1 68 ? -42.171 -28.963 -87.700 1.00 53.04 68 ALA J CA 1
ATOM 14579 C C . ALA J 1 68 ? -43.279 -29.547 -88.568 1.00 63.29 68 ALA J C 1
ATOM 14580 O O . ALA J 1 68 ? -43.227 -30.708 -88.970 1.00 56.21 68 ALA J O 1
ATOM 14582 N N . VAL J 1 69 ? -44.301 -28.743 -88.835 1.00 56.33 69 VAL J N 1
ATOM 14583 C CA . VAL J 1 69 ? -45.375 -29.176 -89.722 1.00 64.10 69 VAL J CA 1
ATOM 14584 C C . VAL J 1 69 ? -44.835 -29.455 -91.130 1.00 67.26 69 VAL J C 1
ATOM 14585 O O . VAL J 1 69 ? -45.202 -30.458 -91.755 1.00 61.50 69 VAL J O 1
ATOM 14589 N N . MET J 1 70 ? -43.961 -28.572 -91.612 1.00 63.31 70 MET J N 1
ATOM 14590 C CA . MET J 1 70 ? -43.317 -28.735 -92.917 1.00 62.36 70 MET J CA 1
ATOM 14591 C C . MET J 1 70 ? -42.597 -30.069 -93.002 1.00 63.07 70 MET J C 1
ATOM 14592 O O . MET J 1 70 ? -42.773 -30.831 -93.950 1.00 67.84 70 MET J O 1
ATOM 14597 N N . ARG J 1 71 ? -41.785 -30.337 -91.985 1.00 59.41 71 ARG J N 1
ATOM 14598 C CA . ARG J 1 71 ? -40.992 -31.544 -91.929 1.00 63.58 71 ARG J CA 1
ATOM 14599 C C . ARG J 1 71 ? -41.889 -32.766 -91.885 1.00 65.50 71 ARG J C 1
ATOM 14600 O O . ARG J 1 71 ? -41.649 -33.756 -92.583 1.00 71.36 71 ARG J O 1
ATOM 14608 N N . TYR J 1 72 ? -42.921 -32.688 -91.052 1.00 59.44 72 TYR J N 1
ATOM 14609 C CA . TYR J 1 72 ? -43.878 -33.774 -90.903 1.00 69.18 72 TYR J CA 1
ATOM 14610 C C . TYR J 1 72 ? -44.573 -34.063 -92.214 1.00 63.59 72 TYR J C 1
ATOM 14611 O O . TYR J 1 72 ? -44.689 -35.219 -92.615 1.00 66.71 72 TYR J O 1
ATOM 14620 N N . VAL J 1 73 ? -45.041 -33.010 -92.874 1.00 64.24 73 VAL J N 1
ATOM 14621 C CA . VAL J 1 73 ? -45.695 -33.157 -94.168 1.00 69.85 73 VAL J CA 1
ATOM 14622 C C . VAL J 1 73 ? -44.715 -33.724 -95.192 1.00 67.53 73 VAL J C 1
ATOM 14623 O O . VAL J 1 73 ? -45.061 -34.631 -95.949 1.00 81.09 73 VAL J O 1
ATOM 14627 N N . ALA J 1 74 ? -43.493 -33.196 -95.208 1.00 68.57 74 ALA J N 1
ATOM 14628 C CA . ALA J 1 74 ? -42.493 -33.647 -96.171 1.00 66.89 74 ALA J CA 1
ATOM 14629 C C . ALA J 1 74 ? -42.076 -35.101 -95.939 1.00 69.45 74 ALA J C 1
ATOM 14630 O O . ALA J 1 74 ? -41.753 -35.807 -96.887 1.00 69.42 74 ALA J O 1
ATOM 14632 N N . GLU J 1 75 ? -42.092 -35.548 -94.685 1.00 73.91 75 GLU J N 1
ATOM 14633 C CA . GLU J 1 75 ? -41.706 -36.922 -94.369 1.00 71.14 75 GLU J CA 1
ATOM 14634 C C . GLU J 1 75 ? -42.859 -37.900 -94.575 1.00 74.54 75 GLU J C 1
ATOM 14635 O O . GLU J 1 75 ? -42.674 -38.973 -95.147 1.00 76.26 75 GLU J O 1
ATOM 14641 N N . LYS J 1 76 ? -44.044 -37.532 -94.106 1.00 77.61 76 LYS J N 1
ATOM 14642 C CA . LYS J 1 76 ? -45.215 -38.380 -94.271 1.00 70.89 76 LYS J CA 1
ATOM 14643 C C . LYS J 1 76 ? -45.528 -38.579 -95.749 1.00 79.29 76 LYS J C 1
ATOM 14644 O O . LYS J 1 76 ? -45.937 -39.667 -96.164 1.00 75.86 76 LYS J O 1
ATOM 14650 N N . TYR J 1 77 ? -45.324 -37.535 -96.547 1.00 76.71 77 TYR J N 1
ATOM 14651 C CA . TYR J 1 77 ? -45.672 -37.611 -97.966 1.00 81.36 77 TYR J CA 1
ATOM 14652 C C . TYR J 1 77 ? -44.427 -37.600 -98.853 1.00 76.07 77 TYR J C 1
ATOM 14653 O O . TYR J 1 77 ? -44.450 -37.106 -99.980 1.00 77.47 77 TYR J O 1
ATOM 14662 N N . ARG J 1 78 ? -43.345 -38.159 -98.324 1.00 76.39 78 ARG J N 1
ATOM 14663 C CA . ARG J 1 78 ? -42.041 -38.138 -98.977 1.00 82.75 78 ARG J CA 1
ATOM 14664 C C . ARG J 1 78 ? -42.062 -38.751 -100.368 1.00 85.17 78 ARG J C 1
ATOM 14665 O O . ARG J 1 78 ? -41.422 -38.247 -101.295 1.00 87.19 78 ARG J O 1
ATOM 14673 N N . SER J 1 79 ? -42.808 -39.840 -100.503 1.00 85.34 79 SER J N 1
ATOM 14674 C CA . SER J 1 79 ? -42.795 -40.616 -101.733 1.00 91.38 79 SER J CA 1
ATOM 14675 C C . SER J 1 79 ? -43.575 -39.966 -102.883 1.00 94.91 79 SER J C 1
ATOM 14676 O O . SER J 1 79 ? -43.397 -40.351 -104.037 1.00 86.95 79 SER J O 1
ATOM 14679 N N . GLN J 1 80 ? -44.425 -38.984 -102.579 1.00 90.68 80 GLN J N 1
ATOM 14680 C CA . GLN J 1 80 ? -45.184 -38.291 -103.629 1.00 85.94 80 GLN J CA 1
ATOM 14681 C C . GLN J 1 80 ? -44.718 -36.839 -103.765 1.00 96.08 80 GLN J C 1
ATOM 14682 O O . GLN J 1 80 ? -44.288 -36.223 -102.784 1.00 81.33 80 GLN J O 1
ATOM 14688 N N . GLY J 1 81 ? -44.776 -36.307 -104.983 1.00 91.50 81 GLY J N 1
ATOM 14689 C CA . GLY J 1 81 ? -44.321 -34.951 -105.249 1.00 88.96 81 GLY J CA 1
ATOM 14690 C C . GLY J 1 81 ? -42.815 -34.780 -105.160 1.00 89.84 81 GLY J C 1
ATOM 14691 O O . GLY J 1 81 ? -42.081 -35.767 -105.083 1.00 82.84 81 GLY J O 1
ATOM 14692 N N . PRO J 1 82 ? -42.341 -33.521 -105.182 1.00 88.79 82 PRO J N 1
ATOM 14693 C CA . PRO J 1 82 ? -40.907 -33.246 -105.031 1.00 85.67 82 PRO J CA 1
ATOM 14694 C C . PRO J 1 82 ? -40.425 -33.582 -103.626 1.00 84.60 82 PRO J C 1
ATOM 14695 O O . PRO J 1 82 ? -41.170 -33.376 -102.657 1.00 77.36 82 PRO J O 1
ATOM 14699 N N . ASP J 1 83 ? -39.187 -34.044 -103.497 1.00 86.81 83 ASP J N 1
ATOM 14700 C CA . ASP J 1 83 ? -38.677 -34.360 -102.172 0.80 89.76 83 ASP J CA 1
ATOM 14701 C C . ASP J 1 83 ? -38.064 -33.110 -101.550 0.98 87.19 83 ASP J C 1
ATOM 14702 O O . ASP J 1 83 ? -36.926 -32.733 -101.836 1.00 89.00 83 ASP J O 1
ATOM 14707 N N . LEU J 1 84 ? -38.846 -32.468 -100.695 1.00 81.23 84 LEU J N 1
ATOM 14708 C CA . LEU J 1 84 ? -38.450 -31.210 -100.094 1.00 77.42 84 LEU J CA 1
ATOM 14709 C C . LEU J 1 84 ? -37.460 -31.445 -98.948 1.00 74.28 84 LEU J C 1
ATOM 14710 O O . LEU J 1 84 ? -37.034 -30.499 -98.286 1.00 63.25 84 LEU J O 1
ATOM 14715 N N . LEU J 1 85 ? -37.113 -32.711 -98.716 1.00 72.16 85 LEU J N 1
ATOM 14716 C CA . LEU J 1 85 ? -36.104 -33.071 -97.720 1.00 69.60 85 LEU J CA 1
ATOM 14717 C C . LEU J 1 85 ? -34.777 -33.494 -98.370 1.00 70.83 85 LEU J C 1
ATOM 14718 O O . LEU J 1 85 ? -33.826 -33.848 -97.681 1.00 62.55 85 LEU J O 1
ATOM 14723 N N . GLY J 1 86 ? -34.714 -33.468 -99.697 1.00 74.27 86 GLY J N 1
ATOM 14724 C CA . GLY J 1 86 ? -33.540 -33.963 -100.397 1.00 73.91 86 GLY J CA 1
ATOM 14725 C C . GLY J 1 86 ? -33.509 -35.477 -100.491 1.00 75.75 86 GLY J C 1
ATOM 14726 O O . GLY J 1 86 ? -34.430 -36.152 -100.037 1.00 78.79 86 GLY J O 1
ATOM 14727 N N . LYS J 1 87 ? -32.452 -36.018 -101.091 1.00 73.88 87 LYS J N 1
ATOM 14728 C CA . LYS J 1 87 ? -32.362 -37.458 -101.302 1.00 76.07 87 LYS J CA 1
ATOM 14729 C C . LYS J 1 87 ? -31.545 -38.151 -100.213 1.00 77.76 87 LYS J C 1
ATOM 14730 O O . LYS J 1 87 ? -31.935 -39.207 -99.714 1.00 81.92 87 LYS J O 1
ATOM 14732 N N . THR J 1 88 ? -30.428 -37.547 -99.824 1.00 74.79 88 THR J N 1
ATOM 14733 C CA . THR J 1 88 ? -29.529 -38.194 -98.877 1.00 69.84 88 THR J CA 1
ATOM 14734 C C . THR J 1 88 ? -29.637 -37.647 -97.458 1.00 67.09 88 THR J C 1
ATOM 14735 O O . THR J 1 88 ? -30.304 -36.641 -97.204 1.00 66.72 88 THR J O 1
ATOM 14739 N N . VAL J 1 89 ? -28.990 -38.348 -96.534 1.00 65.67 89 VAL J N 1
ATOM 14740 C CA . VAL J 1 89 ? -28.893 -37.915 -95.156 1.00 65.96 89 VAL J CA 1
ATOM 14741 C C . VAL J 1 89 ? -28.093 -36.615 -95.075 1.00 68.12 89 VAL J C 1
ATOM 14742 O O . VAL J 1 89 ? -28.427 -35.717 -94.301 1.00 67.89 89 VAL J O 1
ATOM 14746 N N . GLU J 1 90 ? -27.036 -36.516 -95.876 1.00 68.00 90 GLU J N 1
ATOM 14747 C CA . GLU J 1 90 ? -26.264 -35.279 -95.937 1.00 63.74 90 GLU J CA 1
ATOM 14748 C C . GLU J 1 90 ? -27.092 -34.123 -96.507 1.00 63.47 90 GLU J C 1
ATOM 14749 O O . GLU J 1 90 ? -27.044 -33.012 -95.964 1.00 58.74 90 GLU J O 1
ATOM 14755 N N . ASP J 1 91 ? -27.863 -34.388 -97.567 1.00 61.09 91 ASP J N 1
ATOM 14756 C CA . ASP J 1 91 ? -28.783 -33.388 -98.108 1.00 65.87 91 ASP J CA 1
ATOM 14757 C C . ASP J 1 91 ? -29.759 -32.908 -97.036 1.00 67.83 91 ASP J C 1
ATOM 14758 O O . ASP J 1 91 ? -29.949 -31.703 -96.861 1.00 67.13 91 ASP J O 1
ATOM 14763 N N . ARG J 1 92 ? -30.366 -33.846 -96.313 1.00 67.20 92 ARG J N 1
ATOM 14764 C CA . ARG J 1 92 ? -31.335 -33.477 -95.292 1.00 63.63 92 ARG J CA 1
ATOM 14765 C C . ARG J 1 92 ? -30.657 -32.611 -94.249 1.00 62.82 92 ARG J C 1
ATOM 14766 O O . ARG J 1 92 ? -31.265 -31.671 -93.730 1.00 61.66 92 ARG J O 1
ATOM 14774 N N . GLY J 1 93 ? -29.395 -32.922 -93.956 1.00 56.94 93 GLY J N 1
ATOM 14775 C CA . GLY J 1 93 ? -28.606 -32.119 -93.035 1.00 58.43 93 GLY J CA 1
ATOM 14776 C C . GLY J 1 93 ? -28.521 -30.646 -93.418 1.00 53.10 93 GLY J C 1
ATOM 14777 O O . GLY J 1 93 ? -28.653 -29.771 -92.566 1.00 57.93 93 GLY J O 1
ATOM 14778 N N . GLN J 1 94 ? -28.296 -30.371 -94.699 1.00 54.63 94 GLN J N 1
ATOM 14779 C CA . GLN J 1 94 ? -28.225 -28.998 -95.184 1.00 63.31 94 GLN J CA 1
ATOM 14780 C C . GLN J 1 94 ? -29.596 -28.321 -95.151 1.00 65.21 94 GLN J C 1
ATOM 14781 O O . GLN J 1 94 ? -29.706 -27.131 -94.847 1.00 53.87 94 GLN J O 1
ATOM 14787 N N . VAL J 1 95 ? -30.639 -29.082 -95.468 1.00 61.96 95 VAL J N 1
ATOM 14788 C CA . VAL J 1 95 ? -31.996 -28.566 -95.395 1.00 58.78 95 VAL J CA 1
ATOM 14789 C C . VAL J 1 95 ? -32.330 -28.198 -93.946 1.00 64.83 95 VAL J C 1
ATOM 14790 O O . VAL J 1 95 ? -32.819 -27.100 -93.666 1.00 65.58 95 VAL J O 1
ATOM 14794 N N . GLU J 1 96 ? -32.039 -29.109 -93.024 1.00 57.37 96 GLU J N 1
ATOM 14795 C CA . GLU J 1 96 ? -32.292 -28.848 -91.624 1.00 54.86 96 GLU J CA 1
ATOM 14796 C C . GLU J 1 96 ? -31.507 -27.628 -91.161 1.00 58.89 96 GLU J C 1
ATOM 14797 O O . GLU J 1 96 ? -32.017 -26.812 -90.389 1.00 61.73 96 GLU J O 1
ATOM 14803 N N . GLN J 1 97 ? -30.285 -27.495 -91.668 1.00 54.73 97 GLN J N 1
ATOM 14804 C CA . GLN J 1 97 ? -29.391 -26.390 -91.329 1.00 49.20 97 GLN J CA 1
ATOM 14805 C C . GLN J 1 97 ? -29.989 -25.014 -91.613 1.00 53.58 97 GLN J C 1
ATOM 14806 O O . GLN J 1 97 ? -30.100 -24.173 -90.718 1.00 50.44 97 GLN J O 1
ATOM 14812 N N . TRP J 1 98 ? -30.397 -24.791 -92.856 1.00 59.20 98 TRP J N 1
ATOM 14813 C CA . TRP J 1 98 ? -30.904 -23.485 -93.256 1.00 57.36 98 TRP J CA 1
ATOM 14814 C C . TRP J 1 98 ? -32.304 -23.248 -92.706 1.00 55.55 98 TRP J C 1
ATOM 14815 O O . TRP J 1 98 ? -32.731 -22.112 -92.548 1.00 55.55 98 TRP J O 1
ATOM 14826 N N . LEU J 1 99 ? -33.014 -24.333 -92.429 1.00 56.37 99 LEU J N 1
ATOM 14827 C CA . LEU J 1 99 ? -34.298 -24.261 -91.758 1.00 61.85 99 LEU J CA 1
ATOM 14828 C C . LEU J 1 99 ? -34.124 -23.679 -90.352 1.00 58.02 99 LEU J C 1
ATOM 14829 O O . LEU J 1 99 ? -34.946 -22.891 -89.895 1.00 60.12 99 LEU J O 1
ATOM 14834 N N . ASP J 1 100 ? -33.056 -24.068 -89.666 1.00 53.77 100 ASP J N 1
ATOM 14835 C CA . ASP J 1 100 ? -32.780 -23.504 -88.352 1.00 55.23 100 ASP J CA 1
ATOM 14836 C C . ASP J 1 100 ? -32.256 -22.072 -88.447 1.00 58.61 100 ASP J C 1
ATOM 14837 O O . ASP J 1 100 ? -32.591 -21.213 -87.609 1.00 55.77 100 ASP J O 1
ATOM 14842 N N . VAL J 1 101 ? -31.468 -21.805 -89.486 1.00 56.87 101 VAL J N 1
ATOM 14843 C CA . VAL J 1 101 ? -31.031 -20.443 -89.772 1.00 54.07 101 VAL J CA 1
ATOM 14844 C C . VAL J 1 101 ? -32.259 -19.564 -89.925 1.00 56.97 101 VAL J C 1
ATOM 14845 O O . VAL J 1 101 ? -32.311 -18.453 -89.393 1.00 54.86 101 VAL J O 1
ATOM 14849 N N . GLU J 1 102 ? -33.256 -20.076 -90.640 1.00 53.44 102 GLU J N 1
ATOM 14850 C CA . GLU J 1 102 ? -34.484 -19.326 -90.829 1.00 57.68 102 GLU J CA 1
ATOM 14851 C C . GLU J 1 102 ? -35.106 -19.057 -89.464 1.00 53.22 102 GLU J C 1
ATOM 14852 O O . GLU J 1 102 ? -35.386 -17.924 -89.115 1.00 51.18 102 GLU J O 1
ATOM 14858 N N . ALA J 1 103 ? -35.260 -20.114 -88.677 1.00 53.56 103 ALA J N 1
ATOM 14859 C CA . ALA J 1 103 ? -35.921 -20.034 -87.381 1.00 49.89 103 ALA J CA 1
ATOM 14860 C C . ALA J 1 103 ? -35.188 -19.151 -86.370 1.00 53.99 103 ALA J C 1
ATOM 14861 O O . ALA J 1 103 ? -35.824 -18.436 -85.602 1.00 61.04 103 ALA J O 1
ATOM 14863 N N . THR J 1 104 ? -33.859 -19.203 -86.358 1.00 54.13 104 THR J N 1
ATOM 14864 C CA . THR J 1 104 ? -33.100 -18.590 -85.269 1.00 48.51 104 THR J CA 1
ATOM 14865 C C . THR J 1 104 ? -32.385 -17.294 -85.647 1.00 49.44 104 THR J C 1
ATOM 14866 O O . THR J 1 104 ? -32.037 -16.498 -84.778 1.00 51.62 104 THR J O 1
ATOM 14870 N N . THR J 1 105 ? -32.204 -17.059 -86.939 1.00 51.73 105 THR J N 1
ATOM 14871 C CA . THR J 1 105 ? -31.303 -16.004 -87.380 1.00 50.52 105 THR J CA 1
ATOM 14872 C C . THR J 1 105 ? -31.969 -15.029 -88.330 1.00 58.74 105 THR J C 1
ATOM 14873 O O . THR J 1 105 ? -31.842 -13.815 -88.169 1.00 66.24 105 THR J O 1
ATOM 14877 N N . TYR J 1 106 ? -32.680 -15.562 -89.317 1.00 54.10 106 TYR J N 1
ATOM 14878 C CA . TYR J 1 106 ? -33.368 -14.737 -90.302 1.00 55.95 106 TYR J CA 1
ATOM 14879 C C . TYR J 1 106 ? -34.707 -14.190 -89.794 1.00 61.11 106 TYR J C 1
ATOM 14880 O O . TYR J 1 106 ? -34.959 -12.987 -89.842 1.00 58.86 106 TYR J O 1
ATOM 14889 N N . HIS J 1 107 ? -35.575 -15.075 -89.321 1.00 61.84 107 HIS J N 1
ATOM 14890 C CA . HIS J 1 107 ? -36.921 -14.654 -88.963 1.00 64.19 107 HIS J CA 1
ATOM 14891 C C . HIS J 1 107 ? -37.006 -13.690 -87.771 1.00 60.90 107 HIS J C 1
ATOM 14892 O O . HIS J 1 107 ? -37.790 -12.755 -87.824 1.00 58.59 107 HIS J O 1
ATOM 14899 N N . PRO J 1 108 ? -36.224 -13.913 -86.692 1.00 62.53 108 PRO J N 1
ATOM 14900 C CA . PRO J 1 108 ? -36.412 -13.003 -85.550 1.00 58.09 108 PRO J CA 1
ATOM 14901 C C . PRO J 1 108 ? -36.199 -11.507 -85.854 1.00 58.74 108 PRO J C 1
ATOM 14902 O O . PRO J 1 108 ? -37.041 -10.731 -85.423 1.00 58.06 108 PRO J O 1
ATOM 14906 N N . PRO J 1 109 ? -35.125 -11.105 -86.570 1.00 58.56 109 PRO J N 1
ATOM 14907 C CA . PRO J 1 109 ? -35.070 -9.668 -86.873 1.00 60.31 109 PRO J CA 1
ATOM 14908 C C . PRO J 1 109 ? -36.125 -9.234 -87.883 1.00 63.69 109 PRO J C 1
ATOM 14909 O O . PRO J 1 109 ? -36.599 -8.102 -87.803 1.00 67.68 109 PRO J O 1
ATOM 14913 N N . LEU J 1 110 ? -36.486 -10.111 -88.817 1.00 65.15 110 LEU J N 1
ATOM 14914 C CA . LEU J 1 110 ? -37.529 -9.786 -89.794 1.00 71.93 110 LEU J CA 1
ATOM 14915 C C . LEU J 1 110 ? -38.869 -9.598 -89.095 1.00 70.73 110 LEU J C 1
ATOM 14916 O O . LEU J 1 110 ? -39.654 -8.731 -89.467 1.00 72.07 110 LEU J O 1
ATOM 14918 N N . LEU J 1 111 ? -39.120 -10.424 -88.081 1.00 70.02 111 LEU J N 1
ATOM 14919 C CA . LEU J 1 111 ? -40.354 -10.350 -87.306 1.00 74.64 111 LEU J CA 1
ATOM 14920 C C . LEU J 1 111 ? -40.498 -8.991 -86.620 1.00 78.24 111 LEU J C 1
ATOM 14921 O O . LEU J 1 111 ? -41.598 -8.439 -86.541 1.00 79.75 111 LEU J O 1
ATOM 14926 N N . ASN J 1 112 ? -39.385 -8.461 -86.120 1.00 78.94 112 ASN J N 1
ATOM 14927 C CA . ASN J 1 112 ? -39.394 -7.151 -85.485 1.00 81.17 112 ASN J CA 1
ATOM 14928 C C . ASN J 1 112 ? -39.912 -6.070 -86.406 1.00 86.52 112 ASN J C 1
ATOM 14929 O O . ASN J 1 112 ? -40.744 -5.251 -86.011 1.00 92.38 112 ASN J O 1
ATOM 14934 N N . LEU J 1 113 ? -39.442 -6.086 -87.646 1.00 84.83 113 LEU J N 1
ATOM 14935 C CA . LEU J 1 113 ? -39.895 -5.106 -88.611 1.00 87.70 113 LEU J CA 1
ATOM 14936 C C . LEU J 1 113 ? -41.394 -5.270 -88.854 1.00 94.28 113 LEU J C 1
ATOM 14937 O O . LEU J 1 113 ? -42.142 -4.295 -88.838 1.00 103.01 113 LEU J O 1
ATOM 14942 N N . THR J 1 114 ? -41.827 -6.509 -89.059 1.00 95.19 114 THR J N 1
ATOM 14943 C CA . THR J 1 114 ? -43.245 -6.814 -89.230 1.00 101.53 114 THR J CA 1
ATOM 14944 C C . THR J 1 114 ? -44.042 -6.452 -87.972 1.00 103.98 114 THR J C 1
ATOM 14945 O O . THR J 1 114 ? -44.697 -5.411 -87.907 1.00 107.02 114 THR J O 1
ATOM 14949 N N . LYS J 1 133 ? -34.625 0.358 -86.656 1.00 88.48 133 LYS J N 1
ATOM 14950 C CA . LYS J 1 133 ? -33.372 0.605 -87.360 1.00 88.71 133 LYS J CA 1
ATOM 14951 C C . LYS J 1 133 ? -32.366 -0.502 -87.068 1.00 90.13 133 LYS J C 1
ATOM 14952 O O . LYS J 1 133 ? -31.694 -1.003 -87.970 1.00 92.15 133 LYS J O 1
ATOM 14954 N N . GLU J 1 134 ? -32.277 -0.883 -85.799 1.00 85.97 134 GLU J N 1
ATOM 14955 C CA . GLU J 1 134 ? -31.353 -1.923 -85.375 1.00 74.91 134 GLU J CA 1
ATOM 14956 C C . GLU J 1 134 ? -31.747 -3.251 -86.011 1.00 80.03 134 GLU J C 1
ATOM 14957 O O . GLU J 1 134 ? -30.883 -4.034 -86.416 1.00 80.75 134 GLU J O 1
ATOM 14959 N N . SER J 1 135 ? -33.054 -3.502 -86.090 1.00 82.32 135 SER J N 1
ATOM 14960 C CA . SER J 1 135 ? -33.567 -4.730 -86.694 1.00 79.91 135 SER J CA 1
ATOM 14961 C C . SER J 1 135 ? -33.228 -4.791 -88.173 1.00 83.00 135 SER J C 1
ATOM 14962 O O . SER J 1 135 ? -32.873 -5.855 -88.693 1.00 85.56 135 SER J O 1
ATOM 14965 N N . GLU J 1 136 ? -33.348 -3.653 -88.851 1.00 81.90 136 GLU J N 1
ATOM 14966 C CA . GLU J 1 136 ? -33.037 -3.593 -90.271 1.00 79.49 136 GLU J CA 1
ATOM 14967 C C . GLU J 1 136 ? -31.559 -3.874 -90.465 1.00 80.21 136 GLU J C 1
ATOM 14968 O O . GLU J 1 136 ? -31.177 -4.626 -91.357 1.00 80.51 136 GLU J O 1
ATOM 14970 N N . GLU J 1 137 ? -30.734 -3.252 -89.627 1.00 81.24 137 GLU J N 1
ATOM 14971 C CA . GLU J 1 137 ? -29.291 -3.465 -89.660 1.00 83.28 137 GLU J CA 1
ATOM 14972 C C . GLU J 1 137 ? -28.923 -4.926 -89.386 1.00 85.54 137 GLU J C 1
ATOM 14973 O O . GLU J 1 137 ? -28.084 -5.504 -90.082 1.00 87.23 137 GLU J O 1
ATOM 14975 N N . LYS J 1 138 ? -29.547 -5.515 -88.367 1.00 82.16 138 LYS J N 1
ATOM 14976 C CA . LYS J 1 138 ? -29.288 -6.910 -88.017 1.00 75.26 138 LYS J CA 1
ATOM 14977 C C . LYS J 1 138 ? -29.724 -7.844 -89.151 1.00 77.90 138 LYS J C 1
ATOM 14978 O O . LYS J 1 138 ? -28.978 -8.745 -89.536 1.00 86.14 138 LYS J O 1
ATOM 14980 N N . LEU J 1 139 ? -30.924 -7.621 -89.687 1.00 72.36 139 LEU J N 1
ATOM 14981 C CA . LEU J 1 139 ? -31.438 -8.413 -90.810 1.00 64.89 139 LEU J CA 1
ATOM 14982 C C . LEU J 1 139 ? -30.580 -8.214 -92.060 1.00 67.51 139 LEU J C 1
ATOM 14983 O O . LEU J 1 139 ? -30.435 -9.122 -92.879 1.00 69.46 139 LEU J O 1
ATOM 14988 N N . ALA J 1 140 ? -30.059 -7.002 -92.226 1.00 70.45 140 ALA J N 1
ATOM 14989 C CA . ALA J 1 140 ? -29.189 -6.684 -93.351 1.00 70.40 140 ALA J CA 1
ATOM 14990 C C . ALA J 1 140 ? -27.941 -7.561 -93.317 1.00 70.05 140 ALA J C 1
ATOM 14991 O O . ALA J 1 140 ? -27.490 -8.058 -94.348 1.00 67.04 140 ALA J O 1
ATOM 14993 N N . GLY J 1 141 ? -27.397 -7.752 -92.118 1.00 71.68 141 GLY J N 1
ATOM 14994 C CA . GLY J 1 141 ? -26.239 -8.603 -91.922 1.00 70.52 141 GLY J CA 1
ATOM 14995 C C . GLY J 1 141 ? -26.522 -10.028 -92.350 1.00 66.46 141 GLY J C 1
ATOM 14996 O O . GLY J 1 141 ? -25.686 -10.673 -92.988 1.00 67.76 141 GLY J O 1
ATOM 14997 N N . VAL J 1 142 ? -27.707 -10.515 -91.991 1.00 61.88 142 VAL J N 1
ATOM 14998 C CA . VAL J 1 142 ? -28.153 -11.849 -92.379 1.00 63.46 142 VAL J CA 1
ATOM 14999 C C . VAL J 1 142 ? -28.255 -12.004 -93.895 1.00 66.37 142 VAL J C 1
ATOM 15000 O O . VAL J 1 142 ? -27.793 -12.999 -94.454 1.00 65.19 142 VAL J O 1
ATOM 15004 N N . LEU J 1 143 ? -28.839 -11.018 -94.566 1.00 68.52 143 LEU J N 1
ATOM 15005 C CA . LEU J 1 143 ? -28.978 -11.087 -96.017 1.00 72.64 143 LEU J CA 1
ATOM 15006 C C . LEU J 1 143 ? -27.632 -11.049 -96.746 1.00 72.30 143 LEU J C 1
ATOM 15007 O O . LEU J 1 143 ? -27.495 -11.604 -97.839 1.00 68.78 143 LEU J O 1
ATOM 15012 N N . ASP J 1 144 ? -26.648 -10.388 -96.142 1.00 75.01 144 ASP J N 1
ATOM 15013 C CA . ASP J 1 144 ? -25.301 -10.331 -96.707 1.00 73.40 144 ASP J CA 1
ATOM 15014 C C . ASP J 1 144 ? -24.658 -11.716 -96.772 1.00 71.21 144 ASP J C 1
ATOM 15015 O O . ASP J 1 144 ? -23.955 -12.043 -97.727 1.00 71.51 144 ASP J O 1
ATOM 15020 N N . VAL J 1 145 ? -24.877 -12.515 -95.738 1.00 70.69 145 VAL J N 1
ATOM 15021 C CA . VAL J 1 145 ? -24.393 -13.891 -95.725 1.00 69.91 145 VAL J CA 1
ATOM 15022 C C . VAL J 1 145 ? -25.138 -14.724 -96.764 1.00 71.10 145 VAL J C 1
ATOM 15023 O O . VAL J 1 145 ? -24.528 -15.484 -97.521 1.00 71.35 145 VAL J O 1
ATOM 15027 N N . TYR J 1 146 ? -26.459 -14.561 -96.813 1.00 72.11 146 TYR J N 1
ATOM 15028 C CA . TYR J 1 146 ? -27.257 -15.256 -97.811 1.00 71.14 146 TYR J CA 1
ATOM 15029 C C . TYR J 1 146 ? -26.727 -14.949 -99.203 1.00 76.01 146 TYR J C 1
ATOM 15030 O O . TYR J 1 146 ? -26.608 -15.846 -100.032 1.00 84.45 146 TYR J O 1
ATOM 15039 N N . GLU J 1 147 ? -26.402 -13.681 -99.447 1.00 73.87 147 GLU J N 1
ATOM 15040 C CA . GLU J 1 147 ? -25.929 -13.243 -100.758 1.00 81.88 147 GLU J CA 1
ATOM 15041 C C . GLU J 1 147 ? -24.648 -13.958 -101.151 1.00 81.32 147 GLU J C 1
ATOM 15042 O O . GLU J 1 147 ? -24.520 -14.460 -102.268 1.00 80.96 147 GLU J O 1
ATOM 15048 N N . ALA J 1 148 ? -23.703 -14.008 -100.220 1.00 79.20 148 ALA J N 1
ATOM 15049 C CA . ALA J 1 148 ? -22.445 -14.686 -100.472 1.00 74.37 148 ALA J CA 1
ATOM 15050 C C . ALA J 1 148 ? -22.693 -16.172 -100.716 1.00 77.73 148 ALA J C 1
ATOM 15051 O O . ALA J 1 148 ? -22.108 -16.766 -101.631 1.00 79.90 148 ALA J O 1
ATOM 15053 N N . HIS J 1 149 ? -23.577 -16.766 -99.916 0.97 74.72 149 HIS J N 1
ATOM 15054 C CA . HIS J 1 149 ? -23.864 -18.193 -100.052 0.97 71.95 149 HIS J CA 1
ATOM 15055 C C . HIS J 1 149 ? -24.570 -18.493 -101.374 0.97 74.81 149 HIS J C 1
ATOM 15056 O O . HIS J 1 149 ? -24.197 -19.430 -102.081 0.97 75.79 149 HIS J O 1
ATOM 15063 N N . LEU J 1 150 ? -25.581 -17.689 -101.700 1.00 77.82 150 LEU J N 1
ATOM 15064 C CA . LEU J 1 150 ? -26.409 -17.901 -102.890 1.00 79.95 150 LEU J CA 1
ATOM 15065 C C . LEU J 1 150 ? -25.649 -17.604 -104.176 1.00 81.58 150 LEU J C 1
ATOM 15066 O O . LEU J 1 150 ? -26.126 -17.905 -105.272 1.00 86.92 150 LEU J O 1
ATOM 15071 N N . SER J 1 151 ? -24.477 -16.993 -104.041 1.00 81.20 151 SER J N 1
ATOM 15072 C CA . SER J 1 151 ? -23.603 -16.756 -105.186 1.00 83.46 151 SER J CA 1
ATOM 15073 C C . SER J 1 151 ? -22.876 -18.054 -105.554 1.00 86.26 151 SER J C 1
ATOM 15074 O O . SER J 1 151 ? -22.283 -18.166 -106.625 1.00 89.02 151 SER J O 1
ATOM 15077 N N . LYS J 1 152 ? -22.925 -19.029 -104.648 1.00 85.19 152 LYS J N 1
ATOM 15078 C CA . LYS J 1 152 ? -22.281 -20.322 -104.863 1.00 84.78 152 LYS J CA 1
ATOM 15079 C C . LYS J 1 152 ? -23.275 -21.489 -104.856 1.00 85.45 152 LYS J C 1
ATOM 15080 O O . LYS J 1 152 ? -22.912 -22.621 -105.169 1.00 84.24 152 LYS J O 1
ATOM 15082 N N . SER J 1 153 ? -24.521 -21.211 -104.480 1.00 86.29 153 SER J N 1
ATOM 15083 C CA . SER J 1 153 ? -25.554 -22.242 -104.392 1.00 79.25 153 SER J CA 1
ATOM 15084 C C . SER J 1 153 ? -26.884 -21.770 -104.970 1.00 75.90 153 SER J C 1
ATOM 15085 O O . SER J 1 153 ? -27.312 -20.655 -104.691 1.00 83.30 153 SER J O 1
ATOM 15088 N N . LYS J 1 154 ? -27.521 -22.599 -105.794 1.00 78.22 154 LYS J N 1
ATOM 15089 C CA . LYS J 1 154 ? -28.776 -22.223 -106.453 1.00 80.09 154 LYS J CA 1
ATOM 15090 C C . LYS J 1 154 ? -29.893 -22.002 -105.431 1.00 81.88 154 LYS J C 1
ATOM 15091 O O . LYS J 1 154 ? -30.608 -20.996 -105.462 1.00 70.75 154 LYS J O 1
ATOM 15093 N N . TYR J 1 155 ? -30.022 -22.961 -104.522 1.00 79.34 155 TYR J N 1
ATOM 15094 C CA . TYR J 1 155 ? -30.946 -22.867 -103.407 1.00 71.75 155 TYR J CA 1
ATOM 15095 C C . TYR J 1 155 ? -30.156 -22.918 -102.109 1.00 71.86 155 TYR J C 1
ATOM 15096 O O . TYR J 1 155 ? -28.938 -23.092 -102.127 1.00 70.88 155 TYR J O 1
ATOM 15105 N N . LEU J 1 156 ? -30.845 -22.759 -100.984 1.00 69.71 156 LEU J N 1
ATOM 15106 C CA . LEU J 1 156 ? -30.162 -22.678 -99.704 1.00 64.12 156 LEU J CA 1
ATOM 15107 C C . LEU J 1 156 ? -29.404 -23.961 -99.400 1.00 63.34 156 LEU J C 1
ATOM 15108 O O . LEU J 1 156 ? -28.226 -23.927 -99.037 1.00 66.85 156 LEU J O 1
ATOM 15113 N N . ALA J 1 157 ? -30.070 -25.094 -99.587 1.00 60.51 157 ALA J N 1
ATOM 15114 C CA . ALA J 1 157 ? -29.491 -26.376 -99.208 1.00 70.94 157 ALA J CA 1
ATOM 15115 C C . ALA J 1 157 ? -28.683 -27.015 -100.338 1.00 74.69 157 ALA J C 1
ATOM 15116 O O . ALA J 1 157 ? -28.035 -28.043 -100.138 1.00 81.60 157 ALA J O 1
ATOM 15118 N N . GLY J 1 158 ? -28.705 -26.413 -101.522 1.00 72.43 158 GLY J N 1
ATOM 15119 C CA . GLY J 1 158 ? -27.983 -26.991 -102.645 1.00 78.44 158 GLY J CA 1
ATOM 15120 C C . GLY J 1 158 ? -28.597 -26.726 -104.009 1.00 82.32 158 GLY J C 1
ATOM 15121 O O . GLY J 1 158 ? -29.127 -25.640 -104.253 1.00 87.67 158 GLY J O 1
ATOM 15122 N N . ASP J 1 159 ? -28.522 -27.715 -104.899 1.00 77.06 159 ASP J N 1
ATOM 15123 C CA . ASP J 1 159 ? -29.015 -27.556 -106.265 1.00 78.81 159 ASP J CA 1
ATOM 15124 C C . ASP J 1 159 ? -30.490 -27.941 -106.367 1.00 81.14 159 ASP J C 1
ATOM 15125 O O . ASP J 1 159 ? -31.034 -28.065 -107.465 1.00 93.20 159 ASP J O 1
ATOM 15127 N N . PHE J 1 160 ? -31.131 -28.132 -105.218 1.00 77.59 160 PHE J N 1
ATOM 15128 C CA . PHE J 1 160 ? -32.535 -28.538 -105.162 1.00 79.09 160 PHE J CA 1
ATOM 15129 C C . PHE J 1 160 ? -33.327 -27.651 -104.200 1.00 79.27 160 PHE J C 1
ATOM 15130 O O . PHE J 1 160 ? -32.817 -27.274 -103.144 1.00 75.62 160 PHE J O 1
ATOM 15138 N N . VAL J 1 161 ? -34.568 -27.321 -104.548 1.00 82.47 161 VAL J N 1
ATOM 15139 C CA . VAL J 1 161 ? -35.429 -26.565 -103.634 1.00 81.52 161 VAL J CA 1
ATOM 15140 C C . VAL J 1 161 ? -35.862 -27.450 -102.464 1.00 77.64 161 VAL J C 1
ATOM 15141 O O . VAL J 1 161 ? -36.068 -28.650 -102.630 1.00 76.91 161 VAL J O 1
ATOM 15143 N N . SER J 1 162 ? -35.988 -26.867 -101.276 1.00 74.92 162 SER J N 1
ATOM 15144 C CA . SER J 1 162 ? -36.326 -27.655 -100.096 1.00 70.70 162 SER J CA 1
ATOM 15145 C C . SER J 1 162 ? -37.172 -26.867 -99.125 1.00 65.77 162 SER J C 1
ATOM 15146 O O . SER J 1 162 ? -37.518 -25.721 -99.388 1.00 69.15 162 SER J O 1
ATOM 15149 N N . LEU J 1 163 ? -37.502 -27.493 -98.001 1.00 64.98 163 LEU J N 1
ATOM 15150 C CA . LEU J 1 163 ? -38.239 -26.824 -96.937 1.00 64.95 163 LEU J CA 1
ATOM 15151 C C . LEU J 1 163 ? -37.581 -25.518 -96.512 1.00 66.13 163 LEU J C 1
ATOM 15152 O O . LEU J 1 163 ? -38.269 -24.550 -96.172 1.00 67.33 163 LEU J O 1
ATOM 15157 N N . ALA J 1 164 ? -36.252 -25.486 -96.548 1.00 64.08 164 ALA J N 1
ATOM 15158 C CA . ALA J 1 164 ? -35.505 -24.310 -96.106 1.00 57.28 164 ALA J CA 1
ATOM 15159 C C . ALA J 1 164 ? -35.863 -23.060 -96.910 1.00 58.58 164 ALA J C 1
ATOM 15160 O O . ALA J 1 164 ? -36.042 -21.990 -96.334 1.00 61.79 164 ALA J O 1
ATOM 15162 N N . ASP J 1 165 ? -35.966 -23.189 -98.231 1.00 63.64 165 ASP J N 1
ATOM 15163 C CA . ASP J 1 165 ? -36.317 -22.041 -99.062 1.00 67.21 165 ASP J CA 1
ATOM 15164 C C . ASP J 1 165 ? -37.743 -21.584 -98.788 1.00 70.42 165 ASP J C 1
ATOM 15165 O O . ASP J 1 165 ? -37.984 -20.412 -98.490 1.00 64.84 165 ASP J O 1
ATOM 15170 N N . LEU J 1 166 ? -38.672 -22.535 -98.840 1.00 75.57 166 LEU J N 1
ATOM 15171 C CA . LEU J 1 166 ? -40.096 -22.253 -98.700 1.00 79.99 166 LEU J CA 1
ATOM 15172 C C . LEU J 1 166 ? -40.406 -21.570 -97.370 1.00 77.81 166 LEU J C 1
ATOM 15173 O O . LEU J 1 166 ? -41.320 -20.744 -97.285 1.00 77.88 166 LEU J O 1
ATOM 15175 N N . ALA J 1 167 ? -39.637 -21.907 -96.338 1.00 71.73 167 ALA J N 1
ATOM 15176 C CA . ALA J 1 167 ? -39.847 -21.339 -95.010 1.00 69.21 167 ALA J CA 1
ATOM 15177 C C . ALA J 1 167 ? -39.687 -19.812 -94.979 1.00 67.22 167 ALA J C 1
ATOM 15178 O O . ALA J 1 167 ? -40.225 -19.147 -94.093 1.00 63.20 167 ALA J O 1
ATOM 15180 N N . HIS J 1 168 ? -38.943 -19.269 -95.940 1.00 67.91 168 HIS J N 1
ATOM 15181 C CA . HIS J 1 168 ? -38.694 -17.832 -96.025 1.00 62.56 168 HIS J CA 1
ATOM 15182 C C . HIS J 1 168 ? -39.825 -17.065 -96.713 1.00 69.40 168 HIS J C 1
ATOM 15183 O O . HIS J 1 168 ? -39.823 -15.839 -96.715 1.00 72.38 168 HIS J O 1
ATOM 15190 N N . LEU J 1 169 ? -40.776 -17.776 -97.310 1.00 65.58 169 LEU J N 1
ATOM 15191 C CA . LEU J 1 169 ? -41.803 -17.130 -98.136 1.00 71.11 169 LEU J CA 1
ATOM 15192 C C . LEU J 1 169 ? -42.785 -16.180 -97.413 1.00 74.47 169 LEU J C 1
ATOM 15193 O O . LEU J 1 169 ? -43.003 -15.055 -97.876 1.00 73.40 169 LEU J O 1
ATOM 15198 N N . PRO J 1 170 ? -43.399 -16.624 -96.302 1.00 70.51 170 PRO J N 1
ATOM 15199 C CA . PRO J 1 170 ? -44.508 -15.808 -95.797 1.00 72.06 170 PRO J CA 1
ATOM 15200 C C . PRO J 1 170 ? -44.093 -14.436 -95.276 1.00 73.03 170 PRO J C 1
ATOM 15201 O O . PRO J 1 170 ? -44.770 -13.450 -95.568 1.00 68.46 170 PRO J O 1
ATOM 15205 N N . PHE J 1 171 ? -43.003 -14.368 -94.519 1.00 74.61 171 PHE J N 1
ATOM 15206 C CA . PHE J 1 171 ? -42.605 -13.099 -93.921 1.00 73.52 171 PHE J CA 1
ATOM 15207 C C . PHE J 1 171 ? -41.760 -12.242 -94.856 1.00 76.52 171 PHE J C 1
ATOM 15208 O O . PHE J 1 171 ? -41.801 -11.014 -94.770 1.00 79.08 171 PHE J O 1
ATOM 15216 N N . THR J 1 172 ? -41.027 -12.873 -95.771 1.00 71.15 172 THR J N 1
ATOM 15217 C CA . THR J 1 172 ? -40.276 -12.111 -96.765 1.00 72.95 172 THR J CA 1
ATOM 15218 C C . THR J 1 172 ? -41.267 -11.455 -97.723 1.00 78.22 172 THR J C 1
ATOM 15219 O O . THR J 1 172 ? -40.980 -10.413 -98.312 1.00 82.41 172 THR J O 1
ATOM 15223 N N . ASP J 1 173 ? -42.423 -12.091 -97.896 1.00 79.36 173 ASP J N 1
ATOM 15224 C CA . ASP J 1 173 ? -43.501 -11.513 -98.690 1.00 81.74 173 ASP J CA 1
ATOM 15225 C C . ASP J 1 173 ? -43.948 -10.178 -98.099 1.00 85.45 173 ASP J C 1
ATOM 15226 O O . ASP J 1 173 ? -44.200 -9.231 -98.838 1.00 94.26 173 ASP J O 1
ATOM 15231 N N . TYR J 1 174 ? -44.043 -10.104 -96.772 1.00 85.20 174 TYR J N 1
ATOM 15232 C CA . TYR J 1 174 ? -44.365 -8.845 -96.099 1.00 90.14 174 TYR J CA 1
ATOM 15233 C C . TYR J 1 174 ? -43.279 -7.808 -96.364 1.00 89.07 174 TYR J C 1
ATOM 15234 O O . TYR J 1 174 ? -43.568 -6.650 -96.664 1.00 91.06 174 TYR J O 1
ATOM 15243 N N . LEU J 1 175 ? -42.028 -8.247 -96.235 1.00 84.24 175 LEU J N 1
ATOM 15244 C CA . LEU J 1 175 ? -40.859 -7.381 -96.368 1.00 83.58 175 LEU J CA 1
ATOM 15245 C C . LEU J 1 175 ? -40.828 -6.614 -97.681 1.00 91.81 175 LEU J C 1
ATOM 15246 O O . LEU J 1 175 ? -40.596 -5.406 -97.697 1.00 96.98 175 LEU J O 1
ATOM 15251 N N . VAL J 1 176 ? -41.071 -7.313 -98.782 1.00 92.68 176 VAL J N 1
ATOM 15252 C CA . VAL J 1 176 ? -40.975 -6.690 -100.092 1.00 97.27 176 VAL J CA 1
ATOM 15253 C C . VAL J 1 176 ? -42.297 -6.022 -100.481 1.00 102.50 176 VAL J C 1
ATOM 15254 O O . VAL J 1 176 ? -42.365 -5.289 -101.470 1.00 107.73 176 VAL J O 1
ATOM 15258 N N . GLY J 1 177 ? -43.340 -6.265 -99.692 1.00 98.08 177 GLY J N 1
ATOM 15259 C CA . GLY J 1 177 ? -44.641 -5.672 -99.955 1.00 98.71 177 GLY J CA 1
ATOM 15260 C C . GLY J 1 177 ? -45.020 -4.540 -99.017 1.00 97.10 177 GLY J C 1
ATOM 15261 O O . GLY J 1 177 ? -44.428 -3.461 -99.068 1.00 97.32 177 GLY J O 1
ATOM 15262 N N . PRO J 1 178 ? -46.011 -4.792 -98.144 1.00 95.17 178 PRO J N 1
ATOM 15263 C CA . PRO J 1 178 ? -46.602 -3.808 -97.228 1.00 94.92 178 PRO J CA 1
ATOM 15264 C C . PRO J 1 178 ? -45.602 -3.178 -96.266 1.00 96.84 178 PRO J C 1
ATOM 15265 O O . PRO J 1 178 ? -45.795 -2.030 -95.864 1.00 104.13 178 PRO J O 1
ATOM 15269 N N . ILE J 1 179 ? -44.562 -3.914 -95.893 1.00 94.75 179 ILE J N 1
ATOM 15270 C CA . ILE J 1 179 ? -43.546 -3.373 -94.998 1.00 92.27 179 ILE J CA 1
ATOM 15271 C C . ILE J 1 179 ? -42.733 -2.321 -95.751 1.00 100.00 179 ILE J C 1
ATOM 15272 O O . ILE J 1 179 ? -42.205 -1.380 -95.158 1.00 103.60 179 ILE J O 1
ATOM 15277 N N . GLY J 1 180 ? -42.651 -2.478 -97.069 1.00 102.57 180 GLY J N 1
ATOM 15278 C CA . GLY J 1 180 ? -41.999 -1.490 -97.909 1.00 104.06 180 GLY J CA 1
ATOM 15279 C C . GLY J 1 180 ? -40.486 -1.448 -97.808 1.00 100.56 180 GLY J C 1
ATOM 15280 O O . GLY J 1 180 ? -39.882 -0.380 -97.913 1.00 101.26 180 GLY J O 1
ATOM 15281 N N . LYS J 1 181 ? -39.869 -2.606 -97.611 1.00 93.64 181 LYS J N 1
ATOM 15282 C CA . LYS J 1 181 ? -38.415 -2.685 -97.565 1.00 89.97 181 LYS J CA 1
ATOM 15283 C C . LYS J 1 181 ? -37.921 -3.676 -98.630 1.00 86.37 181 LYS J C 1
ATOM 15284 O O . LYS J 1 181 ? -37.026 -4.489 -98.396 1.00 80.87 181 LYS J O 1
ATOM 15286 N N . ALA J 1 182 ? -38.529 -3.586 -99.808 1.00 89.95 182 ALA J N 1
ATOM 15287 C CA . ALA J 1 182 ? -38.192 -4.444 -100.935 1.00 89.20 182 ALA J CA 1
ATOM 15288 C C . ALA J 1 182 ? -36.730 -4.305 -101.361 1.00 91.79 182 ALA J C 1
ATOM 15289 O O . ALA J 1 182 ? -36.143 -5.248 -101.891 1.00 90.40 182 ALA J O 1
ATOM 15291 N N . TYR J 1 183 ? -36.147 -3.132 -101.123 1.00 92.92 183 TYR J N 1
ATOM 15292 C CA . TYR J 1 183 ? -34.764 -2.870 -101.517 1.00 89.98 183 TYR J CA 1
ATOM 15293 C C . TYR J 1 183 ? -33.769 -3.833 -100.862 1.00 86.99 183 TYR J C 1
ATOM 15294 O O . TYR J 1 183 ? -32.730 -4.138 -101.440 1.00 88.27 183 TYR J O 1
ATOM 15303 N N . MET J 1 184 ? -34.099 -4.332 -99.675 1.00 80.82 184 MET J N 1
ATOM 15304 C CA . MET J 1 184 ? -33.212 -5.249 -98.965 1.00 80.87 184 MET J CA 1
ATOM 15305 C C . MET J 1 184 ? -32.965 -6.549 -99.747 1.00 83.04 184 MET J C 1
ATOM 15306 O O . MET J 1 184 ? -31.878 -7.125 -99.688 1.00 82.58 184 MET J O 1
ATOM 15311 N N . ILE J 1 185 ? -33.981 -7.002 -100.475 1.00 82.30 185 ILE J N 1
ATOM 15312 C CA . ILE J 1 185 ? -33.854 -8.180 -101.319 1.00 81.93 185 ILE J CA 1
ATOM 15313 C C . ILE J 1 185 ? -33.350 -7.787 -102.709 1.00 86.37 185 ILE J C 1
ATOM 15314 O O . ILE J 1 185 ? -32.451 -8.427 -103.262 1.00 87.89 185 ILE J O 1
ATOM 15319 N N . LYS J 1 186 ? -33.940 -6.735 -103.273 1.00 85.93 186 LYS J N 1
ATOM 15320 C CA . LYS J 1 186 ? -33.645 -6.330 -104.646 1.00 90.35 186 LYS J CA 1
ATOM 15321 C C . LYS J 1 186 ? -32.193 -5.875 -104.834 1.00 95.58 186 LYS J C 1
ATOM 15322 O O . LYS J 1 186 ? -31.590 -6.143 -105.870 1.00 101.60 186 LYS J O 1
ATOM 15324 N N . ASP J 1 187 ? -31.628 -5.212 -103.831 1.00 95.56 187 ASP J N 1
ATOM 15325 C CA . ASP J 1 187 ? -30.281 -4.651 -103.949 1.00 96.06 187 ASP J CA 1
ATOM 15326 C C . ASP J 1 187 ? -29.194 -5.715 -103.841 1.00 93.75 187 ASP J C 1
ATOM 15327 O O . ASP J 1 187 ? -28.008 -5.423 -103.993 1.00 92.85 187 ASP J O 1
ATOM 15332 N N . ARG J 1 188 ? -29.598 -6.943 -103.542 1.00 91.61 188 ARG J N 1
ATOM 15333 C CA . ARG J 1 188 ? -28.660 -8.056 -103.488 1.00 89.55 188 ARG J CA 1
ATOM 15334 C C . ARG J 1 188 ? -28.971 -9.017 -104.630 1.00 91.14 188 ARG J C 1
ATOM 15335 O O . ARG J 1 188 ? -29.958 -9.755 -104.580 1.00 92.64 188 ARG J O 1
ATOM 15343 N N . LYS J 1 189 ? -28.115 -8.995 -105.652 1.00 88.94 189 LYS J N 1
ATOM 15344 C CA . LYS J 1 189 ? -28.388 -9.629 -106.941 1.00 85.00 189 LYS J CA 1
ATOM 15345 C C . LYS J 1 189 ? -28.808 -11.086 -106.829 1.00 85.55 189 LYS J C 1
ATOM 15346 O O . LYS J 1 189 ? -29.802 -11.501 -107.422 1.00 88.54 189 LYS J O 1
ATOM 15348 N N . HIS J 1 190 ? -28.052 -11.862 -106.067 1.00 84.45 190 HIS J N 1
ATOM 15349 C CA . HIS J 1 190 ? -28.304 -13.292 -105.985 1.00 85.27 190 HIS J CA 1
ATOM 15350 C C . HIS J 1 190 ? -29.494 -13.632 -105.088 1.00 81.31 190 HIS J C 1
ATOM 15351 O O . HIS J 1 190 ? -30.253 -14.556 -105.382 1.00 74.79 190 HIS J O 1
ATOM 15358 N N . VAL J 1 191 ? -29.659 -12.888 -104.000 1.00 85.77 191 VAL J N 1
ATOM 15359 C CA . VAL J 1 191 ? -30.820 -13.074 -103.137 1.00 86.40 191 VAL J CA 1
ATOM 15360 C C . VAL J 1 191 ? -32.109 -12.794 -103.899 1.00 83.82 191 VAL J C 1
ATOM 15361 O O . VAL J 1 191 ? -33.067 -13.559 -103.813 1.00 85.72 191 VAL J O 1
ATOM 15365 N N . SER J 1 192 ? -32.117 -11.710 -104.666 1.00 83.41 192 SER J N 1
ATOM 15366 C CA . SER J 1 192 ? -33.309 -11.320 -105.413 1.00 89.49 192 SER J CA 1
ATOM 15367 C C . SER J 1 192 ? -33.683 -12.377 -106.455 1.00 90.83 192 SER J C 1
ATOM 15368 O O . SER J 1 192 ? -34.853 -12.729 -106.595 1.00 90.18 192 SER J O 1
ATOM 15371 N N . ALA J 1 193 ? -32.685 -12.895 -107.166 1.00 90.68 193 ALA J N 1
ATOM 15372 C CA . ALA J 1 193 ? -32.916 -13.930 -108.169 1.00 87.80 193 ALA J CA 1
ATOM 15373 C C . ALA J 1 193 ? -33.422 -15.198 -107.492 1.00 87.57 193 ALA J C 1
ATOM 15374 O O . ALA J 1 193 ? -34.276 -15.908 -108.028 1.00 91.54 193 ALA J O 1
ATOM 15376 N N . TRP J 1 194 ? -32.872 -15.487 -106.318 0.97 81.03 194 TRP J N 1
ATOM 15377 C CA . TRP J 1 194 ? -33.315 -16.624 -105.526 0.97 79.34 194 TRP J CA 1
ATOM 15378 C C . TRP J 1 194 ? -34.749 -16.400 -105.063 0.97 80.21 194 TRP J C 1
ATOM 15379 O O . TRP J 1 194 ? -35.589 -17.302 -105.136 0.97 81.07 194 TRP J O 1
ATOM 15390 N N . TRP J 1 195 ? -35.013 -15.193 -104.571 1.00 78.17 195 TRP J N 1
ATOM 15391 C CA . TRP J 1 195 ? -36.357 -14.800 -104.173 1.00 80.16 195 TRP J CA 1
ATOM 15392 C C . TRP J 1 195 ? -37.329 -14.827 -105.345 1.00 87.93 195 TRP J C 1
ATOM 15393 O O . TRP J 1 195 ? -38.441 -15.334 -105.221 1.00 91.18 195 TRP J O 1
ATOM 15404 N N . ASP J 1 196 ? -36.910 -14.258 -106.473 1.00 91.45 196 ASP J N 1
ATOM 15405 C CA . ASP J 1 196 ? -37.723 -14.247 -107.684 1.00 94.54 196 ASP J CA 1
ATOM 15406 C C . ASP J 1 196 ? -38.124 -15.666 -108.082 1.00 92.88 196 ASP J C 1
ATOM 15407 O O . ASP J 1 196 ? -39.250 -15.906 -108.518 1.00 93.29 196 ASP J O 1
ATOM 15412 N N . ASP J 1 197 ? -37.193 -16.601 -107.914 1.00 90.49 197 ASP J N 1
ATOM 15413 C CA . ASP J 1 197 ? -37.410 -17.998 -108.273 1.00 87.50 197 ASP J CA 1
ATOM 15414 C C . ASP J 1 197 ? -38.463 -18.660 -107.381 1.00 86.04 197 ASP J C 1
ATOM 15415 O O . ASP J 1 197 ? -39.484 -19.145 -107.872 1.00 85.61 197 ASP J O 1
ATOM 15420 N N . ILE J 1 198 ? -38.211 -18.667 -106.072 1.00 82.12 198 ILE J N 1
ATOM 15421 C CA . ILE J 1 198 ? -39.045 -19.408 -105.126 1.00 82.70 198 ILE J CA 1
ATOM 15422 C C . ILE J 1 198 ? -40.431 -18.782 -104.969 1.00 87.27 198 ILE J C 1
ATOM 15423 O O . ILE J 1 198 ? -41.415 -19.482 -104.731 1.00 90.01 198 ILE J O 1
ATOM 15425 N N . SER J 1 199 ? -40.502 -17.463 -105.110 1.00 86.44 199 SER J N 1
ATOM 15426 C CA . SER J 1 199 ? -41.761 -16.739 -104.964 1.00 85.58 199 SER J CA 1
ATOM 15427 C C . SER J 1 199 ? -42.594 -16.778 -106.245 1.00 92.49 199 SER J C 1
ATOM 15428 O O . SER J 1 199 ? -43.733 -16.310 -106.255 1.00 96.62 199 SER J O 1
ATOM 15431 N N . SER J 1 200 ? -42.030 -17.345 -107.314 1.00 94.47 200 SER J N 1
ATOM 15432 C CA . SER J 1 200 ? -42.755 -17.513 -108.577 1.00 93.24 200 SER J CA 1
ATOM 15433 C C . SER J 1 200 ? -43.260 -18.937 -108.759 1.00 93.77 200 SER J C 1
ATOM 15434 O O . SER J 1 200 ? -43.838 -19.270 -109.792 1.00 88.56 200 SER J O 1
ATOM 15437 N N . ARG J 1 201 ? -43.028 -19.781 -107.761 1.00 91.81 201 ARG J N 1
ATOM 15438 C CA . ARG J 1 201 ? -43.549 -21.142 -107.784 1.00 90.44 201 ARG J CA 1
ATOM 15439 C C . ARG J 1 201 ? -45.068 -21.145 -107.672 1.00 90.74 201 ARG J C 1
ATOM 15440 O O . ARG J 1 201 ? -45.627 -20.380 -106.887 1.00 84.49 201 ARG J O 1
ATOM 15448 N N . PRO J 1 202 ? -45.739 -22.011 -108.455 1.00 94.74 202 PRO J N 1
ATOM 15449 C CA . PRO J 1 202 ? -47.207 -22.069 -108.479 1.00 98.63 202 PRO J CA 1
ATOM 15450 C C . PRO J 1 202 ? -47.798 -22.314 -107.092 1.00 97.99 202 PRO J C 1
ATOM 15451 O O . PRO J 1 202 ? -48.888 -21.814 -106.801 1.00 102.95 202 PRO J O 1
ATOM 15455 N N . ALA J 1 203 ? -47.095 -23.085 -106.261 1.00 92.07 203 ALA J N 1
ATOM 15456 C CA . ALA J 1 203 ? -47.577 -23.412 -104.919 1.00 90.26 203 ALA J CA 1
ATOM 15457 C C . ALA J 1 203 ? -47.670 -22.179 -104.021 1.00 91.05 203 ALA J C 1
ATOM 15458 O O . ALA J 1 203 ? -48.631 -22.030 -103.262 1.00 90.79 203 ALA J O 1
ATOM 15460 N N . TRP J 1 204 ? -46.698 -21.277 -104.136 1.00 89.63 204 TRP J N 1
ATOM 15461 C CA . TRP J 1 204 ? -46.720 -20.061 -103.335 1.00 88.33 204 TRP J CA 1
ATOM 15462 C C . TRP J 1 204 ? -47.797 -19.130 -103.867 1.00 88.33 204 TRP J C 1
ATOM 15463 O O . TRP J 1 204 ? -48.515 -18.492 -103.096 1.00 91.74 204 TRP J O 1
ATOM 15474 N N . LYS J 1 205 ? -47.897 -19.057 -105.191 1.00 86.53 205 LYS J N 1
ATOM 15475 C CA . LYS J 1 205 ? -48.908 -18.240 -105.849 1.00 91.30 205 LYS J CA 1
ATOM 15476 C C . LYS J 1 205 ? -50.310 -18.648 -105.407 1.00 95.97 205 LYS J C 1
ATOM 15477 O O . LYS J 1 205 ? -51.182 -17.799 -105.226 1.00 89.39 205 LYS J O 1
ATOM 15479 N N . GLU J 1 206 ? -50.529 -19.951 -105.252 1.00 95.59 206 GLU J N 1
ATOM 15480 C CA . GLU J 1 206 ? -51.823 -20.446 -104.798 1.00 95.82 206 GLU J CA 1
ATOM 15481 C C . GLU J 1 206 ? -52.101 -20.132 -103.323 1.00 99.29 206 GLU J C 1
ATOM 15482 O O . GLU J 1 206 ? -53.218 -19.738 -102.974 1.00 105.29 206 GLU J O 1
ATOM 15488 N N . THR J 1 207 ? -51.094 -20.295 -102.464 1.00 93.62 207 THR J N 1
ATOM 15489 C CA . THR J 1 207 ? -51.257 -19.990 -101.039 1.00 90.76 207 THR J CA 1
ATOM 15490 C C . THR J 1 207 ? -51.658 -18.548 -100.795 1.00 84.59 207 THR J C 1
ATOM 15491 O O . THR J 1 207 ? -52.587 -18.285 -100.039 1.00 82.27 207 THR J O 1
ATOM 15495 N N . VAL J 1 208 ? -50.957 -17.621 -101.441 1.00 82.27 208 VAL J N 1
ATOM 15496 C CA . VAL J 1 208 ? -51.248 -16.206 -101.272 1.00 92.19 208 VAL J CA 1
ATOM 15497 C C . VAL J 1 208 ? -52.613 -15.873 -101.875 1.00 96.24 208 VAL J C 1
ATOM 15498 O O . VAL J 1 208 ? -53.387 -15.130 -101.275 1.00 97.04 208 VAL J O 1
ATOM 15502 N N . ALA J 1 209 ? -52.917 -16.435 -103.043 1.00 96.51 209 ALA J N 1
ATOM 15503 C CA . ALA J 1 209 ? -54.187 -16.175 -103.706 1.00 94.43 209 ALA J CA 1
ATOM 15504 C C . ALA J 1 209 ? -55.371 -16.671 -102.881 1.00 93.84 209 ALA J C 1
ATOM 15505 O O . ALA J 1 209 ? -56.410 -16.025 -102.826 1.00 97.38 209 ALA J O 1
ATOM 15507 N N . LYS J 1 210 ? -55.200 -17.805 -102.214 1.00 93.85 210 LYS J N 1
ATOM 15508 C CA . LYS J 1 210 ? -56.311 -18.434 -101.511 1.00 93.25 210 LYS J CA 1
ATOM 15509 C C . LYS J 1 210 ? -56.455 -17.965 -100.069 1.00 91.23 210 LYS J C 1
ATOM 15510 O O . LYS J 1 210 ? -57.560 -17.957 -99.523 1.00 91.66 210 LYS J O 1
ATOM 15512 N N . TYR J 1 211 ? -55.347 -17.580 -99.445 1.00 90.63 211 TYR J N 1
ATOM 15513 C CA . TYR J 1 211 ? -55.361 -17.372 -98.002 1.00 91.35 211 TYR J CA 1
ATOM 15514 C C . TYR J 1 211 ? -54.818 -16.021 -97.530 1.00 93.50 211 TYR J C 1
ATOM 15515 O O . TYR J 1 211 ? -54.435 -15.873 -96.371 1.00 96.15 211 TYR J O 1
ATOM 15524 N N . SER J 1 212 ? -54.790 -15.036 -98.421 1.00 96.82 212 SER J N 1
ATOM 15525 C CA . SER J 1 212 ? -54.457 -13.671 -98.021 1.00 97.46 212 SER J CA 1
ATOM 15526 C C . SER J 1 212 ? -55.641 -12.981 -97.340 1.00 95.89 212 SER J C 1
ATOM 15527 O O . SER J 1 212 ? -55.996 -13.306 -96.206 1.00 94.43 212 SER J O 1
#

Foldseek 3Di:
DKEKEALAQQLSLLLQLLCVQQVHDYYYHYAPVVVPSLVDPVNCVQVVVSDDIWMDDPPDTDDDSLVSSVVSLVVSVVGGDNQCDDDPLLNVQLVVLLVCVVPQQPPLLVVLCVPLPCPVVSVVVSVVSNLVVVVVVLVCLVPAVARSHVDHHSSLSSPPRSVVCCVPVSVNVCSQVVRVSSVVSCVVVCPPVSNVVSCVPRHD/DKEKEALQDQLSLLLQLLCVQQVHDYYYHYAPVVVPSLVDPVNCVQPVVSDDIWMDDPPDIDDDSLVSSVVSLVVSVVGGDNQCDDDPLLNVQLVVLQVCVVPQQPPLLVVLVVVLCDPVSNVVSVVSNLVVVVVVLVQLVPAVERSHPDHHSSLSSCPRSVVCCCPVSVNVCSQVVRVSSVVSCVVVCPPVSNVVSCVPRHNDD/DKEKEALQDQLLLLLQLLCLQQVHDYYYHYAPVVVPSLVDPVVCVQPVVSDDIWIDDPPDIDDDSLVSSVVSLVVSVPGGDNQCDDDPLLNVQLVVLLVCCVPQQPPLLVVLVPVLPPVSVVVSVVSNLVVLVVVLVQLVPAVARSHPDHHSSLSSPPRSVVVCCPVSVNVCSQVVRVSSVVSNVVVCPPVSNVVSCVPRHD/DKEKEALQDQLSLLLQLLCVQQVHDYHYHYQDVVVCSLVDPVNCVQPVVSDDIWMDDPPDIDDDSLVSSVVSLVVSVVGGFNQCDDDPLLNVQLVVLLVCCVPQQPVLLVVLVVVPSVVVSLVSNLVVVVVVLVQLVPAVERSHVGHHSSLSSCARSVVCCCPVSPNVCSQVVRVRSVVSCVVVCPPPSNVVSCVVRHD/DKEKEALQDQLSLLLQLLCVQQVHDYYYHYAPVVVPSLVDPVNCVQPVVSDDIWIDDPPDTDDDSLVSSVVSLVVSVPGGDNQCDDDPLLNVLLVVLQVCVVPQQPPLLVQLVVPLPPSVVVSVVSNLVSVVVVLVCLVPAVARSHVDHHSSLSSPPRSVVVCVPVSVNVCSQVVRVSSVVSNVVVCPPPSNVVSCVPRHD/DKEKEALQDQLSVLLQLLCVQLVHDYDYHYADVVVPRLVDPVNCVQPVVSDDIWIDDDPDIDDDSLVSSVVSLVVSVVGGFNQCDDDPLLNVQSVVLQVCCVPQQVVLLVCLVVVLPDPVSVVVSVVSNLVVVVVVLVQLVPAVERSHVGHHSSLSSCARSVVCCCPSSVNVCSQVVRVSSVVSNVVVCPDPSNVVSCVVHHD/DEKEALQDQLSLLLQLLCVQQPHDYYYDYADVVVPRLVDPVNCVQPVVSDDIWDDDPPDIDDDSLVSSVVSLVVSVVGGFNQCDDDPLLNVQLVVLLVCCVPQQPPLLVVLVPPVVSVVVSLVSNLVVVVVVLVCLVVAVERSHVGHHSSLSSCARSVCCCCPVSVNVCSQVVRVRSVVSCVVVCPPVSNVVSVVPRD/DKEKEALQAQLSLLLQLLCVQLPHDYYYDYADVVVPSLVDVVNCVQPVVSDDIWMDDPPDIGDDSLVSSVVSLVVSVVGGDNQCDDDPLLNVQLVVLLVCCVPQQVPLLVVLQVVQVVVNVVSVVSNLVSVVVVLVQLVPAVARSHVDHHSSLSSCPRSVVVCCPVSPNVCSQVVRVRSVVSCVVVCVDVSNVVSCVPRHD/DKEKEALQDQLSLLLQLLCVQQVHDYYYDYAPVVVPSLVDPVNCVQPVVSDDIWMDDDPDIDDDSLVSSVVSLVVSVPGGFNQCDDDPLLNVQVVVLLVCVVPQQPPLLVQCVVQLVVCHDVVSNVVSVVSNLVVVVVVLVQLVPAVERSHVGHHSSLSSCARSVVVCVPVSPNVCSQVVRVSSVVSCVVVCPPVSNVVSCVPRHD/DKEKEALQAQLSLLLQLLCVQQVHDYYYDYADVVVPSLVDPVNCVQPVVSDDIWMDDPPDIDDDSLVSSVVSLVVSVPGGDNQCDDDPLLNVQLVVLQVCVVPQQPPLLVVLLVVSCVSNLVVVVVVLVCLVPAVARSHVDHHSSLSSCPRSVVCCCPVSPPVCSQVVRPRSVVSVVVNCPDVSNVVSVVPRD

Secondary structure (DSSP, 8-state):
-EEEE-TTSHHHHHHHHHHHHHT--EEEE---TTTTGGGSHHHHTT-TT--S-EEEETTEEEESHHHHHHHHHHHTTTBBS-TT-SSHHHHHHHHHHHHHIIIIIHHHHHHHHHHTT--HHHHHHHHHHHHHHHHHHHHHHTT-SSSSSSS--HHHHTTHHHHHHHHTTT--THHHHTSHHHHHHHHHHTTSHHHHHHHHHH--/-EEEE-TTSHHHHHHHHHHHHHT--EEEE---GGGTGGGSHHHHTT-TT--S-EEEETTEEEESHHHHHHHHHHHTTTSSS-TT-SSHHHHHHHHHHHHHIIIIIHHHHHHHHHHT--HHHHHHHHHHHHHHHHHHHHHHTT-SSSSSSS--HHHHHTHHHHHHHHTTT--HHHHHTSHHHHHHHHHHTTSHHHHHHHHHHSPP-/-EEEE-TTSTTHHHHHHHHHHTT---EEE---GGGTGGGSHHHHTT-TT--S-EEEETTEEEESHHHHHHHHHHHTTTBBS-TT-SSHHHHHHHHHHHHHIIIIIHHHHHHHHHH--HHHHHHHHHHHHHHHHHHHHHHTT-SSSSSSS--HHHHTTHHHHHHHHTTT--THHHHTSHHHHHHHHHHTTSHHHHHHHHHH--/-EEEE-TTSHHHHHHHHHHHHTT--EEEE---TTTTGGGSHHHHTT-TT--S-EEEETTEEEESHHHHHHHHHHHTTTSS--TT-SSHHHHHHHHHHHHHIIIIIHHHHHHHH--HHHHHHHHHHHHHHHHHHHHHTT-SSSSSSS--HHHHTTHHHHHHHHTTT--THHHHTSHHHHHHHHHHTTSHHHHHHHHHH--/-EEEE-TTSHHHHHHHHHHHHTT--EEEE---GGGTGGGSHHHHTT-TT--S-EEEETTEEEESHHHHHHHHHHHTTTSSS-TT-SSHHHHHHHHHHHHHIIIIIHHHHHHHHHH--HHHHHHHHHHHHHHHHHHHHHTT-SSSSSSS--HHHHHTHHHHHHHHTTT--THHHHTSHHHHHHHHHHHTSHHHHHHHHHH--/-EEEE-TTSHHHHHHHHHHHHTT--EEEE---TTTTGGGSHHHHTT-TT--S-EEEETTEEEESHHHHHHHHHHHTTTSS--TT-SSHHHHHHHHHHHHHIIIIIHHHHHHHHHH---HHHHHHHHHHHHHHHHHHHHHHTT-SSSSSSS--HHHHTTHHHHHHHHTTT--THHHHTSHHHHHHHHHHTTSHHHHHHHHHH--/-EEE-TTSHHHHHHHHHHHHTT---EEE---TTTTGGGSHHHHTT-TT--S-EEEETTEEEESHHHHHHHHHHHTTTSS--TT-SSHHHHHHHHHHHHHIIIIIHHHHHHHH--HHHHHHHHHHHHHHHHHHHHHHTT-SSSSSSS--HHHHHTHHHHHHHHTTT--THHHHTSHHHHHHHHHHTTSHHHHHHHHHH-/-EEEE-TTSHHHHHHHHHHHHTT--EEEE---GGGTGGGSHHHHTT-TT--S-EEEETTEEEESHHHHHHHHHHHTTTSS--TT-SSHHHHHHHHHHHHHIIIIIHHHHHHHHHHHH--HHHHHHHHHHHHHHHHHHHTT-SSSSSSS--HHHHTTHHHHHHHHTTT--HHHHHTSHHHHHHHHHHTTSHHHHHHHHHH--/-EEEE-TTSHHHHHHHHHHHHHT--EEEE---GGGTGGGSHHHHTT-TT--S-EEEETTEEEESHHHHHHHHHHHTTTSSS-TT-SSHHHHHHHHHHHHHIIIIIHHHHHHHHHHHH----HHHHHHHHHHHHHHHHHHHHHHTT-SSSSSSS--HHHHTTHHHHHHHHTTT--HHHHHTSHHHHHHHHHHTTSHHHHHHHHHH--/--EEE-TTSSHHHHHHHHHHHTT---EEE---TTTTGGGSHHHHTT-TT--S-EEEETTEEEESHHHHHHHHHHHTTTSS--TT-SSHHHHHHHHHHHHHIIIIIHHHHHHH--HHHHHHHHHHHHHHHHHTT-SSSSSSS--HHHHTTHHHHHHHHTTT--THHHHTSHHHHHHHHHHTTSHHHHHHHHHH-

Organism: Arabidopsis thaliana (NCBI:txid3702)

Solvent-accessible surface area: 78335 Å² total; per-residue (Å²): 101,5,77,0,35,0,4,80,69,6,25,0,15,2,0,0,0,0,0,30,22,2,60,15,76,38,96,40,56,91,8,72,46,186,74,20,76,26,107,99,103,86,10,62,75,38,3,46,32,0,66,15,4,0,0,30,21,58,162,20,65,0,4,22,6,9,0,0,0,2,4,0,0,33,87,50,71,89,52,13,25,52,0,0,5,88,74,50,84,40,7,0,35,0,0,4,2,0,1,0,1,5,44,34,1,20,56,4,0,59,43,2,7,103,64,55,94,99,119,75,84,91,41,56,48,3,29,129,132,0,24,36,10,0,79,26,0,37,67,50,12,39,188,21,62,15,1,9,21,40,28,19,0,0,0,0,1,1,2,0,3,15,0,44,73,0,21,21,98,18,5,15,6,6,3,0,49,85,40,72,82,0,16,63,9,14,77,28,0,24,33,43,53,7,8,97,62,0,50,86,127,32,56,123,111,5,60,0,33,1,5,30,39,6,27,0,12,1,0,0,0,0,0,31,22,2,60,15,77,42,95,40,52,80,7,61,47,101,85,6,75,26,107,95,107,85,9,62,76,38,3,46,30,0,67,15,5,0,0,28,21,23,74,23,66,0,4,22,4,11,0,0,0,1,4,0,0,32,88,52,70,120,74,53,52,50,0,0,5,87,77,50,87,40,8,0,35,0,1,4,3,0,1,0,2,5,45,34,0,20,56,6,1,60,47,0,18,103,79,58,122,101,90,62,57,40,51,106,4,37,123,136,0,26,36,10,0,78,28,0,38,66,53,12,35,183,20,140,21,1,10,21,116,45,16,0,0,0,0,1,0,1,0,3,16,0,46,63,0,33,36,113,19,52,39,31,97,4,0,111,106,38,72,79,0,17,63,9,10,77,56,0,24,58,52,109,7,6,126,64,0,47,49,49,20,30,97,29,64,121,5,69,0,37,0,5,81,68,7,26,0,15,1,0,0,0,0,0,28,20,1,61,14,83,42,103,43,53,96,8,74,45,185,73,20,78,27,109,98,103,84,10,60,75,35,3,82,142,0,67,16,5,0,0,25,17,43,152,98,80,26,52,97,5,30,33,0,0,57,48,0,0,96,104,50,77,89,51,14,24,53,0,0,5,88,76,135,141,42,57,34,76,0,47,83,20,0,75,37,1,31,96,59,2,20,56,8,0,56,46,0,27,131,50,96,116,90,59,67,32,132,95,3,38,100,132,0,24,36,16,0,77,92,1,35,64,50,13,58,189,21,62,16,1,9,21,42,34,18,0,0,0,0,0,1,2,0,3,16,0,46,71,0,33,36,112,22,53,31,30,96,4,0,105,110,42,154,59,0,16,63,8,11,80,27,0,25,31,46,56,8,7,94,63,0,49,86,121,31,68,112,138,4,13,0,36,0,4,80,61,8,27,0,15,1,0,0,0,0,0,29,23,4,60,13,83,47,44,42,61,86,7,52,48,163,78,3,65,26,71,10,24,46,10,61,72,34,4,43,33,0,69,16,4,0,0,35,21,55,119,21,68,0,3,22,4,10,0,0,0,2,4,0,0,31,90,46,74,119,74,51,52,52,0,0,4,86,76,48,80,43,6,0,35,0,1,4,2,0,1,0,1,4,41,38,1,21,56,14,0,57,53,21,38,160,118,89,115,41,60,51,4,38,127,53,0,26,35,14,0,79,27,0,35,69,53,12,62,97,20,70,36,1,11,21,127,43,18,0,0,0,0,0,0,1,0,3,17,0,43,69,0,42,36,117,42,52,46,32,99,4,2,82,106,42,75,81,0,18,64,9,16,88,59,0,29,80,50,112,8,6,56,72,0,49,86,132,29,70,104,146,3,13,0,39,1,5,85,66,6,25,0,15,2,0,0,0,0,0,30,21,3,60,15,81,45,55,42,61,93,8,76,48,109,72,23,67,26,114,86,114,84,10,61,73,37,3,47,34,0,66,17,4,0,0,36,17,50,118,20,70,0,4,23,5,10,0,0,0,2,4,0,0,32,82,53,71,119,77,51,54,51,0,0,5,86,77,51,80,45,6,1,34,0,1,4,1,0,2,0,2,4,43,36,1,20,55,8,1,59,50,0,28,127,46,74,156,72,86,43,56,101,3,36,128,135,0,25,36,11,0,79,29,0,36,68,49,12,62,98,20,140,21,1,9,20,116,48,19,0,0,0,0,0,1,2,0,3,16,0,46,71,0,32,36,116,27,33,36,14,38,2,0,111,95,41,159,62,0,16,64,9,10,77,57,0,26,60,54,105,9,6,122,62,0,49,87,123,29,59,122,113,4,11,0,43,0,2,80,69,7,24,0,13,1,0,0,0,0,0,31,21,1,58,15,81,44,107,36,54,91,9,76,47,112,79,21,74,28,108,98,103,87,9,63,90,45,3,46,34,0,64,16,5,1,1,33,22,57,152,21,49,2,13,22,6,10,0,0,0,2,3,0,0,25,89,48,82,119,77,50,46,52,1,0,3,87,78,57,83,39,11,1,36,0,2,4,3,0,0,0,2,6,44,34,1,18,55,6,1,66,44,0,26,122,53,104,134,63,70,54,50,31,78,98,3,2,61,134,0,5,37,11,0,53,28,0,37,69,50,12,61,97,21,134,22,1,9,19,119,43,16,0,0,0,0,0,1,2,0,2,16,0,45,57,0,36,36,114,17,52,15,30,29,2,0,110,90,23,74,78,0,16,64,8,12,71,51,0,11,68,49,114,8,3,108,64,0,37,89,121,29,73,111,43,18,0,37,0,4,103,68,6,25,0,16,2,0,0,0,0,0,31,21,3,63,16,92,48,62,42,71,96,10,75,49,111,82,28,81,26,116,39,113,87,10,61,91,52,3,48,33,0,66,16,6,2,0,36,25,65,118,43,47,2,12,24,5,9,0,0,0,2,10,0,0,32,90,53,71,124,74,57,51,52,0,0,3,87,75,52,84,45,7,1,37,0,2,4,4,0,2,0,2,4,40,38,1,22,54,7,0,60,45,12,35,165,94,62,33,72,66,64,107,4,39,68,133,0,24,37,9,0,76,29,0,36,62,38,13,57,170,20,65,38,1,13,21,126,45,17,0,0,0,0,0,0,1,0,3,13,0,45,71,0,41,37,112,48,55,39,42,96,4,4,62,108,40,72,80,0,23,62,8,17,89,57,0,27,79,54,110,8,8,56,69,0,51,87,121,32,97,105,4,57,0,35,0,6,80,73,8,23,0,12,2,0,0,0,0,0,32,22,2,60,13,81,37,90,44,55,97,8,75,42,175,77,2,76,11,78,90,107,85,8,59,75,35,4,48,32,0,68,15,4,0,0,32,20,61,163,19,71,0,4,22,6,11,0,0,0,2,4,0,0,33,86,53,77,121,75,54,49,52,0,1,4,86,74,49,39,38,6,1,34,0,1,4,2,1,1,0,2,6,46,36,2,24,60,23,0,67,84,0,6,59,48,59,117,88,125,46,73,72,11,34,65,54,0,24,33,16,0,79,26,0,34,70,53,11,60,98,21,140,21,2,10,20,89,52,18,0,0,0,0,0,1,2,0,4,26,0,44,104,0,30,37,109,20,49,37,30,96,4,0,109,107,39,96,76,0,14,61,8,11,74,49,0,28,82,51,113,9,6,54,66,0,53,83,127,34,59,126,96,4,73,0,35,0,5,92,68,27,26,0,16,2,0,0,0,0,0,27,23,4,60,15,77,28,74,18,60,94,7,74,37,145,49,0,76,20,87,86,25,85,10,34,74,38,3,80,141,0,66,17,4,0,0,32,22,57,152,99,80,24,54,98,5,29,33,0,0,56,45,0,0,92,104,54,78,120,75,55,48,52,0,0,4,85,63,128,126,41,58,34,77,0,44,82,23,0,74,34,1,31,94,62,0,19,52,17,0,62,47,0,4,88,43,35,103,49,114,93,66,113,60,48,2,32,114,5,4,78,52,0,24,34,18,0,78,92,2,36,70,52,13,62,98,23,66,36,1,9,20,125,46,18,0,0,0,0,0,0,1,0,6,21,0,43,64,0,29,36,109,21,50,2,31,60,3,0,109,107,39,72,83,0,14,62,8,10,78,58,0,25,54,52,110,9,7,88,30,0,50,30,31,4,59,125,137,9,15,0,33,1,15,62,76,10,26,0,12,2,0,1,1,0,5,30,30,8,61,14,81,43,55,38,70,112,16,84,47,114,79,26,35,29,114,44,115,85,13,62,88,52,2,46,32,0,70,16,4,1,5,35,20,54,118,21,48,2,13,23,6,9,0,0,0,2,7,4,6,33,87,50,88,120,80,55,67,51,10,0,4,87,72,64,73,42,18,1,35,0,1,4,3,0,0,0,1,5,45,35,1,22,56,17,6,87,105,52,71,120,83,22,30,68,58,0,26,36,13,0,77,29,0,35,66,54,12,66,94,20,69,39,2,11,20,97,53,24,2,0,0,4,13,0,2,4,4,17,1,47,72,6,42,37,115,64,53,10,41,130,9,3,61,108,42,74,84,0,21,62,10,20,80,64,4,31,85,66,113,8,12,52,91,4,48,88,62,59,118

CATH classification: 3.40.30.10 (+1 more: 1.20.1050.10)

Nearest PDB structures (foldseek):
  6f05-assembly5_F  TM=1.005E+00  e=1.841E-34  Arabidopsis thaliana
  6f05-assembly2_B  TM=1.001E+00  e=6.594E-33  Arabidopsis thaliana
  6f05-assembly3_C  TM=1.004E+00  e=2.411E-32  Arabidopsis thaliana
  5f05-assembly1_B  TM=9.344E-01  e=3.921E-18  Populus trichocarpa
  5a5k-assembly3_O  TM=9.151E-01  e=3.646E-17  Arabidopsis thaliana

B-factor: mean 47.6, std 17.4, range [14.33, 133.75]

InterPro domains:
  IPR004045 Glutathione S-transferase, N-terminal [PF02798] (1-75)
  IPR004045 Glutathione S-transferase, N-terminal [PS50404] (1-81)
  IPR004046 Glutathione S-transferase, C-terminal [PF00043] (122-202)
  IPR010987 Glutathione S-transferase, C-terminal-like [PS50405] (88-215)
  IPR034347 Glutathione S-transferases Phi, C-terminal [cd03187] (90-208)
  IPR036249 Thioredoxin-like superfamily [SSF52833] (2-81)
  IPR036282 Glutathione S-transferase, C-terminal domain superfamily [SSF47616] (81-211)
  IPR040079 Glutathione transferase family [SFLDS00019] (3-201)

Sequence (2012 aa):
VLKVYGPHFASPKRALVTLIEKGVAFETIPVDLMKGEHKQPAYLALQPFGTVPAVVDGDYKIFESRAVMRYVAEKYRSQGPDLLGKTVEDRGQVEQWLDVEATTYHPPLLNLTLHIMFDEKLIKESEEKLAGVLDVYEAHLSKSKYLAGDFVSLADLAHLPFTDYLVGPIGKAYMIKDRKHVSAWWDDISSRPAWKETVAKYSFVLKVYGPHFASPKRALVTLIEKGVAFETIPVDLMKGEHKQPAYLALQPFGTVPAVVDGDYKIFESRAVMRYVAEKYRSQGPDLLGKTVEDRGQVEQWLDVEATTYHPPLLNLTLHIMDEKLIKESEEKLAGVLDVYEAHLSSKSKYLAGDFVSLADLAHLPFTDYLVGPIGKAYMMIKDRKHVSAWWDDISSRPAWKETVAKYSFPAVLKVYGPHFASPKRALVTLIEKGVAFETIPVDLMKGEHKQPAYLALQPFGTVPAVVDGDYKIFESRAVMRYVAEKYRSQGPDLLGKTVEDRGQVEQWLDVEATTYHPPLLNLTLHIDEKLIKESEEKLAGVLDVYEAHLSKSKYLAGDFVSLADLAHLPFTDYLVGPIGKAYMIKDRKHVSAWWDDISSRPAWKETVAKYSFVLKVYGPHFASPKRALVTLIEKGVAFETIPVDLMKGEHKQPAYLALQPFGTVPAVVDGDYKIFESRAVMRYVAEKYRSQGPDLLGKTVEDRGQVEQWLDVEATTYHPPLLNLTLEKLIKESEEKLAGVLDVYEAHLSKSKYLAGDFVSLADLAHLPFTDYLVGPIGKAYMIKDRKHVSAWWDDISSRPAWKETVAKYSFVLKVYGPHFASPKRALVTLIEKGVAFETIPVDLMKGEHKQPAYLALQPFGTVPAVVDGDYKIFESRAVMRYVAEKYRSQGPDLLGKTVEDRGQVEQWLDVEATTYHPPLLNLTLHIEKLIKESEEKLAGVLDVYEAHLSKSKYLAGDFVSLADLAHLPFTDYLVGPIGKAYMIKDRKHVSAWWDDISSRPAWKETVAKYSFVLKVYGPHFASPKRALVTLIEKGVAFETIPVDLMKGEHKQPAYLALQPFGTVPAVVDGDYKIFESRAVMRYVAEKYRSQGPDLLGKTVEDRGQVEQWLDVEATTYHPPLLNLTLHISDEKLIKESEEKLAGVLDVYEAHLSKSKYLAGDFVSLADLAHLPFTDYLVGPIGKAYMIKDRKHVSAWWDDISSSRPAWKETVAKYSFLKVYGPHFASPKRALVTLIEKGVAFETIPVDLMKGEHKQPAYLALQPFGTVPAVVDGDYKIFESRAVMRYVAEKYRSQGPDLLGKTVEDRGQVEQWLDVEATTYHPPLLNLTLDEKLIKESEEKLAGVLDVYEAHLSKSKYLAGDFVSLADLAHLPFTDYLVGPIGKAYMIKDRKHVSAWWDDISSRPAWKETVAKYSVLKVYGPHFASPKRALVTLIEKGVAFETIPVDLMKGEHKQPAYLALQPFGTVPAVVDGDYKIFESRAVMRYVAEKYRSQGPDLLGKTVEDRGQVEQWLDVEATTYHPPLLNLTLHIMFLIKESEEKLAGVLDVYEAHLSKSKYLAGDFVSLADLAHLPFTDYLVGPIGKAYMIKDRKHVSAWWDDISSRPAWKETVAKYSFVLKVYGPHFASPKRALVTLIEKGVAFETIPVDLMKGEHKQPAYLALQPFGTVPAVVDGDYKIFESRAVMRYVAEKYRSQGPDLLGKTVEEDRGQVEQWLDVEATTYHPPLLNLTLHIMFASDEKLIKESEEKLAGVLDVYEAHLSKSKYLAGDFVSLADLAHLPFTDYLVGPIGKAYMIKDRKHVSAWWDDISSSRPAWKETVAKYSFVLKVYGPHFASPKRALVTLIEKGVAFETIPVDLMKGEHKQPAYLALQPFGTVPAVVDGDYKIFESRAVMRYVAEKYRSQGPDLLGKTVEDRGQVEQWLDVEATTYHPPLLNLTKESEEKLAGVLDVYEAHLSKSKYLAGDFVSLADLAHLPFTDYLVGPIGKAYMIKDRKHVSAWWDDISSRPAWKETVAKYS

Radius of gyration: 44.49 Å; Cα contacts (8 Å, |Δi|>4): 3374; chains: 10; bounding box: 83×108×131 Å

GO terms:
  GO:0004364 glutathione transferase activity (F, EXP)
  GO:0004602 glutathione peroxidase activity (F, IDA)
  GO:0043295 glutathione binding (F, IDA)
  GO:0010043 response to zinc ion (P, IEP)
  GO:0004364 glutathione transferase activity (F, IDA)
  GO:0046686 response to cadmium ion (P, IEP)
  GO:0006952 defense response (P, IEP)
  GO:0009407 toxin catabolic process (P, TAS)
  GO:0005507 copper ion binding (F, HDA)
  GO:0048046 apoplast (C, HDA)
  GO:0000325 plant-type vacuole (C, HDA)
  GO:0005777 peroxisome (C, HDA)
  GO:0005829 cytosol (C, HDA)
  GO:0005886 plasma membrane (C, HDA)
  GO:0009506 plasmodesma (C, HDA)
  GO:0009507 chloroplast (C, HDA)
  GO:0009570 chloroplast stroma (C, HDA)
  GO:0009579 thylakoid (C, HDA)
  GO:1901149 salicylic acid binding (F, HDA)